Protein 1Q3Q (pdb70)

Foldseek 3Di:
DDDFDPQKDKFFFVRLLVVLLVLLLVLLVVLLQLDDQLRAWDWDADPVGDIAIASQSLVVLVRDDDDDPSNVLLNVLLVVLCVFFNPQSSVLSNLLSLLSVLVVVVVVVVDDLVLLLVLLVVLLVVLLVVLVVVWDFDQLLPPLLLLLQLLLLLHSTVVNVCSNVLSVQLSCQQVLQWDDPDRAIAGDCLQEAEAEFEDDAQNPWFKFLADKFQFAFPDPLADQKDFWFWEAAEAAELAQDDDPDDDDDDDDDPVVVVVVVVVRLVSSVVLLVLLVVQVGQEYEYLAYYDPSNSVSSSVSNHTYTHNGHPSNSVSNCQRFVAAYDHGSNVDHNNRIGTARMWGWDAGPNGTMIGGGDHDSGSGIYIYGYRNDPNNRVHSVSSSSSSNSQSSLCSRPSTKAQDQLLSLLVSLVVQLVVLVVVDDSSSSSSNSSSVSSCVNNQSNQVSLVHDSVVQVVQQSVVCVVPHSQWHADSVVGHIDRSVVVSNMTRSSSVSSSSVSSSVSSSVSSPDRMDIGHRD/DPDDDPQWDKFFFPRLLVVLLVLLLVLLVVLLQLDALLRAWDWAQDPVGDIAIASQSLVVLVRDPDDDPSNVLLNVLLVVLCVQFNPQSSVLSNLLSLLSVLVVVVVVVVNDLVLLLVLLVVLLVVLLVVLVVVWDFFQLLPLLLLLLALLQLLRSTPCNVPSNVLSVQLSVQQVLLWDDDDSFTAGDCLLEAEAEDEDDAQVPWFKFLADKFQFAFPDPLADQKDAWFFEAAEADELAQDDDPDDDDDDDDDPVVVVVVVVVRLVSSLVLLVLCVVQVGQEYEYCAYYDPSNSVVNSVSNHTYTHNGDPSSSVSNCQRFVAAYDHGSVPDHNNRIGTARMWGWDADVRGTMIGRHDHDSGSGIYTYGYRNDPNSRVRSVSSSSSSNSQSSLCSRPRTKAFDQLLSLLVSLVVLLVVLVVVDDSSSSSSNSSSVSSCVNNQSNQVSLVADSVVQVVQQSVVCVVPHSQWHADSVVGHIDRSVVVSNMTRSSSVSSSSVSSSVSSSVSSPDRMDIGDRD/DDDFDPQWDKFFFPRLLVVLLVLLLVLLVVLLQLFDLLRAWDWDQDPVRDIAIASQSLVVLVRDDDDDPSNVLLNVLLVVLCVQFNPQSSVLSNLLSLLSVLVVVVVVVVDDLVLLLVLLVVLLVVLLVVLVVQWDFAQLLPPLLLLLALLLLLRSTPPNVPSNQLSVLLSVQQVLQWDPPDSFTAGDCLLEAEAEDEDDAQVPKFKFLADKFQFDFPDPLADQKDFWFWEAAEAAELAQDDDPPDDDDDDDDPVVVVVVVVVRLVSSLVLLVLQVVQVGQEYEYLAYYDPSNSVVNSVSNHTYTHNGHPSRSVSNCQRFVAAYDHGSNVDHNNRIGTARMWGWDAGVNRTMIGRGDHDRHNGIYIYGYHNDPNSRVRSVSSSSSSNSQSSLCSRGRTKAQDQLLSLLVSLVVQLVVLVVVDDVSSSSSNSSSVSSCVSNQSNLVSLVHDRVVQSVQQSVVCVVPHSQWHADSVVGHIDRSVVVSNMTRSSSVSSSSVSSSVSSSVSSPDRMDIGHND/DPPDDPQWDKFFFPRLLVVLLVLLLVLLVVLLQLDAQLRAWDWAQDPVRDIAIASQSLVVLVRDDDDDPSSVLLNVLLVVLCVQFNPQSSVLSNLLSLLSVLLVVVVVVVDDLVLLLVLLVVLLVVLLVVLVVQWDFAQLLPVLLLLLALLLLLRSIPCNVVSNQLSVQLSVQQVQQWDPPDSFTAGDCLLEAEAEDEDDAQVPWFKFLADKFQFDQPDPLADQKDAWFFEAAEAAELAQDDDPDDDDDDDDDPVVVVVVVVVRLCSSLVLLVLCVVQVGQEYEYLAYYDPSNSVVNSVSNHTYTHNGHPSRSVSNCQRFVAAYDHGSVVDHNNRIGTARMWGWDAGVRGTMIGRGDHDRGNGIYIYGYRNDPNVRVNSVSSSSSSNSQSSLCSNRVTKAFDQLLSLLSSLVVQLVVLVVVDDVSSSSSNSSSVSSCVSNQSNQVSLVADRVVQVVQQSVVCVVPHRQWHADSVVGHIDRRVVVSNMTRSSSVSSSSVSSSVSSSVSSPDRMDIGHRD

Solvent-accessible surface area: 80507 Å² total; per-residue (Å²): 169,139,139,75,96,142,36,33,91,134,80,68,31,94,70,0,22,25,47,6,2,22,0,0,39,37,2,1,10,16,0,24,52,4,16,18,28,17,0,11,0,1,1,6,16,61,59,167,23,88,19,20,1,0,14,26,0,15,23,0,3,81,109,18,84,10,80,26,67,2,0,119,48,0,20,114,6,1,82,61,0,35,151,82,0,1,31,14,6,15,11,0,0,0,1,0,2,10,0,0,28,24,0,29,36,10,20,24,68,68,5,114,39,64,38,0,22,109,0,0,33,50,0,13,112,53,0,25,106,7,0,65,122,15,10,60,146,36,96,34,56,48,96,112,22,0,58,67,1,0,24,31,9,0,32,0,24,22,1,33,59,19,66,147,33,0,2,100,7,0,2,76,0,0,71,35,0,10,92,116,132,96,38,131,34,75,7,74,44,111,14,10,30,39,19,71,30,15,0,56,3,4,90,65,5,80,30,8,95,0,0,0,2,80,59,98,9,22,13,47,108,4,43,93,113,18,98,93,0,88,0,0,0,0,36,27,22,0,68,18,107,121,99,176,107,143,65,112,20,88,8,76,39,33,99,45,23,57,55,67,12,98,82,13,33,116,68,7,85,63,22,0,20,52,0,23,141,15,34,4,35,0,0,0,0,40,92,2,4,43,67,7,0,12,14,18,0,5,122,108,36,5,0,0,0,90,128,2,150,138,61,9,3,90,28,0,19,90,5,12,49,4,118,65,13,93,34,0,129,77,1,57,74,132,19,29,5,85,0,99,16,0,30,22,76,73,12,10,43,67,36,0,0,8,0,40,27,4,167,76,0,55,0,1,0,0,5,0,18,0,0,3,73,25,4,4,48,5,0,31,48,3,0,62,10,0,3,44,0,0,38,1,0,3,47,41,19,0,5,0,0,6,14,2,0,0,2,0,18,0,3,41,83,0,52,103,34,0,131,142,54,28,58,90,30,10,61,0,0,64,20,0,2,55,0,0,58,2,7,0,19,0,13,0,55,24,9,65,52,71,7,27,86,8,22,99,111,0,31,52,56,4,137,116,123,30,38,5,0,0,5,19,8,133,110,22,104,22,12,28,1,56,142,126,11,57,11,27,3,10,43,5,5,39,32,0,1,87,16,0,2,126,16,0,29,113,2,2,175,50,88,55,26,96,31,81,135,141,62,113,18,44,30,156,36,34,94,100,80,70,28,117,72,0,22,19,62,2,1,36,12,0,38,75,13,2,31,50,0,18,67,4,18,22,33,81,3,130,63,42,129,28,83,68,118,170,41,80,72,16,51,0,14,22,1,11,21,0,3,77,102,53,124,25,137,60,19,1,6,72,4,0,21,28,0,0,79,2,0,32,88,20,0,1,28,16,7,14,10,0,0,0,0,0,2,13,0,0,29,22,0,38,38,6,20,24,64,70,4,38,17,8,33,0,7,119,0,0,10,48,0,12,57,57,0,27,106,5,0,67,119,16,10,55,151,31,89,28,46,46,97,110,18,0,54,68,2,0,26,27,10,0,24,6,28,76,2,66,94,45,65,148,31,0,3,109,6,0,2,68,0,0,69,37,1,10,77,133,134,94,45,91,42,67,4,45,40,84,12,10,30,44,21,75,20,25,23,117,25,14,94,80,5,82,26,5,85,0,0,0,3,84,59,102,9,30,39,114,159,5,43,88,110,17,95,92,0,102,0,0,0,0,16,23,18,0,78,35,56,177,25,94,31,87,40,130,53,60,78,121,42,114,97,19,100,112,35,8,88,100,31,56,89,116,11,8,94,60,22,0,26,58,0,19,143,14,36,4,34,0,0,0,0,45,79,5,6,58,112,55,0,13,88,50,0,7,130,107,36,5,0,0,0,102,137,2,146,116,61,8,2,56,26,0,19,83,4,10,51,6,67,18,0,7,10,2,85,36,1,54,75,127,9,27,6,87,0,97,15,0,31,24,75,134,24,64,54,92,40,0,0,6,0,43,26,4,163,76,0,63,0,1,0,0,3,0,18,0,61,56,118,75,44,5,45,10,0,31,48,3,0,64,11,0,3,45,0,0,35,2,0,1,36,44,6,1,5,0,0,8,13,3,0,0,2,3,19,0,5,44,81,0,53,106,32,0,133,139,49,24,56,73,43,5,58,0,0,60,20,0,1,52,0,0,59,2,6,2,13,0,16,0,55,35,24,68,53,68,4,20,85,10,28,98,117,0,33,55,64,5,142,122,133,28,38,7,0,0,4,6,12,129,116,24,115,16,11,30,1,56,135,102,10,51,10,30,3,10,43,4,6,39,6,0,2,25,0,0,2,26,2,0,16,0,2,2,1,1,28,3,9,8,13,33,129,116,66,110,16,43,30,137,38,28,91,99,76,77,22,122,63,0,24,20,67,1,1,36,14,0,34,72,14,2,15,52,0,25,65,4,14,22,36,80,3,121,60,43,132,27,84,66,116,148,44,77,81,25,52,1,14,25,1,6,21,0,3,74,100,53,118,24,135,59,20,0,6,71,3,0,22,28,0,0,66,1,0,33,87,20,0,0,29,14,6,15,12,0,0,0,0,0,1,11,0,0,35,22,0,36,38,6,21,29,67,70,3,43,18,10,32,0,4,102,0,0,9,54,0,13,68,51,0,25,97,1,0,61,123,25,12,64,150,38,94,32,49,51,96,116,16,0,55,74,1,0,23,29,11,0,28,6,27,79,3,58,94,45,67,152,31,0,4,96,5,0,1,72,0,0,70,31,1,10,72,120,137,100,37,122,33,61,3,41,41,82,14,9,30,40,19,72,26,21,25,116,24,13,96,75,6,82,31,8,96,0,0,0,2,81,59,100,8,29,40,113,172,5,42,96,111,18,96,93,0,102,0,0,0,0,14,20,23,0,66,32,60,171,25,96,30,85,41,128,55,59,74,122,39,117,98,19,102,110,36,8,87,101,32,52,90,110,14,7,85,56,26,0,22,53,0,21,138,15,37,4,38,0,0,0,0,40,83,2,4,53,112,51,0,14,83,54,0,5,130,107,35,5,0,0,1,100,125,2,149,111,58,11,2,56,27,0,19,76,4,11,54,5,65,24,1,8,11,1,104,41,2,54,74,127,20,27,6,92,0,99,15,0,33,20,73,131,24,60,53,98,40,0,0,6,0,43,28,5,165,70,0,55,0,1,0,0,2,0,20,0,65,53,113,80,41,4,45,9,0,34,48,3,0,69,12,0,3,43,0,0,35,2,0,1,42,42,18,1,6,0,5,7,13,3,0,1,1,1,21,0,6,44,66,0,53,109,32,0,139,136,53,25,62,73,38,10,56,0,0,57,19,0,1,52,0,0,58,2,6,0,20,0,14,0,59,33,16,70,52,81,5,27,77,7,25,96,99,0,26,63,53,2,139,126,124,28,81,4,1,0,4,10,8,118,110,24,112,11,8,28,0,62,140,107,10,51,11,29,3,11,46,3,7,40,6,0,2,25,0,0,3,24,1,1,12,0,3,2,3,0,18,3,8,9,14,26,125,126,169,141,141,80,94,144,35,32,92,129,80,74,29,91,73,0,19,25,47,6,2,21,0,0,38,39,5,2,16,17,0,14,50,4,18,23,32,18,0,11,1,1,0,6,19,58,66,154,24,88,26,23,1,0,14,24,1,1,18,0,4,82,105,16,83,10,78,25,68,2,0,109,47,0,25,118,6,0,65,48,0,28,137,85,0,1,30,15,7,14,11,0,0,0,0,0,1,10,0,0,31,20,0,38,39,8,11,10,66,58,2,109,38,64,48,0,22,96,0,0,31,47,0,12,119,66,0,24,110,5,0,65,122,13,10,53,153,30,88,36,47,49,96,97,22,0,56,66,1,0,25,32,9,0,25,2,22,7,8,34,48,25,69,149,32,0,3,109,7,0,2,72,0,0,70,36,1,9,86,125,146,90,37,119,36,74,7,70,46,107,10,9,30,41,20,68,23,11,0,57,3,3,91,65,4,82,25,8,84,0,0,0,2,78,60,96,11,18,18,62,121,6,44,87,114,19,105,92,0,98,0,0,0,0,36,26,21,0,61,17,115,122,100,176,107,143,63,111,22,100,7,74,40,31,100,44,22,60,54,66,11,83,83,13,32,116,64,8,82,61,24,0,20,54,0,19,139,16,36,4,34,0,0,0,0,46,103,2,6,42,69,13,0,9,15,24,0,6,123,102,35,5,0,0,1,91,127,2,146,140,57,10,0,85,27,0,17,86,4,12,52,5,121,65,15,84,28,3,143,76,3,53,72,134,20,28,5,86,0,96,14,0,32,20,74,68,23,10,46,62,29,0,0,6,0,47,25,2,160,81,0,65,0,1,0,0,4,0,12,0,0,2,66,22,3,5,46,4,0,33,45,2,0,75,12,0,3,46,0,0,35,2,0,3,40,44,19,0,5,0,0,8,12,3,0,0,2,2,19,0,5,43,80,0,51,88,41,0,137,148,48,26,63,62,47,9,56,0,0,58,21,0,2,54,0,0,60,1,7,0,21,0,15,0,55,19,17,65,51,59,7,27,88,10,20,97,118,0,32,55,55,4,136,116,128,24,45,4,0,0,5,19,9,120,111,25,103,22,10,23,1,58,136,124,9,61,10,28,3,9,43,4,6,41,31,0,2,95,16,0,2,130,16,0,28,110,2,3,170,47,87,54,26,96,33,84,141,145

CATH classification: 1.10.560.10 (+2 more: 3.30.260.10, 3.50.7.10)

Radius of gyration: 48.37 Å; Cα contacts (8 Å, |Δi|>4): 4640; chains: 4; bounding box: 90×103×151 Å

B-factor: mean 25.64, std 10.49, range [1.59, 88.55]

InterPro domains:
  IPR002194 Chaperonin TCP-1, conserved site [PS00750] (40-52)
  IPR002194 Chaperonin TCP-1, conserved site [PS00751] (61-77)
  IPR002194 Chaperonin TCP-1, conserved site [PS00995] (89-97)
  IPR002423 Chaperonin Cpn60/GroEL/TCP-1 family [PF00118] (35-525)
  IPR012714 Chaperonin/Thermosome [TIGR02339] (8-525)
  IPR012714 Chaperonin/Thermosome [cd03343] (9-525)
  IPR017998 T-complex protein 1 [PR00304] (37-53)
  IPR017998 T-complex protein 1 [PR00304] (59-77)
  IPR017998 T-complex protein 1 [PR00304] (89-108)
  IPR017998 T-complex protein 1 [PR00304] (373-395)
  IPR017998 T-complex protein 1 [PR00304] (407-419)
  IPR017998 T-complex protein 1 [PTHR11353] (21-525)
  IPR027409 GroEL-like apical domain superfamily [G3DSA:3.50.7.10] (218-369)
  IPR027409 GroEL-like apical domain superfamily [SSF52029] (212-378)
  IPR027410 TCP-1-like chaperonin intermediate domain superfamily [G3DSA:3.30.260.10] (147-405)
  IPR027410 TCP-1-like chaperonin intermediate domain superfamily [SSF54849] (148-405)
  IPR027413 GroEL-like equatorial domain superfamily [G3DSA:1.10.560.10] (28-522)
  IPR027413 GroEL-like equatorial domain superfamily [SSF48592] (17-524)
  IPR054827 TCP-1 chaperonin-like [NF041082] (7-525)
  IPR054827 TCP-1 chaperonin-like [NF041083] (7-525)

Organism: Thermococcus sp. (strain JCM 11816 / KS-1) (NCBI:txid1295125)

Structure (mmCIF, N/CA/C/O backbone):
data_1Q3Q
#
_entry.id   1Q3Q
#
_cell.length_a   210.829
_cell.length_b   210.829
_cell.length_c   156.421
_cell.angle_alpha   90.00
_cell.angle_beta   90.00
_cell.angle_gamma   90.00
#
_symmetry.space_group_name_H-M   'P 4 21 2'
#
loop_
_entity.id
_entity.type
_entity.pdbx_description
1 polymer 'Thermosome alpha subunit'
2 non-polymer 'MAGNESIUM ION'
3 non-polymer 'PHOSPHOAMINOPHOSPHONIC ACID-ADENYLATE ESTER'
4 water water
#
loop_
_atom_site.group_PDB
_atom_site.id
_atom_site.type_symbol
_atom_site.label_atom_id
_atom_site.label_alt_id
_atom_site.label_comp_id
_atom_site.label_asym_id
_atom_site.label_entity_id
_atom_site.label_seq_id
_atom_site.pdbx_PDB_ins_code
_atom_site.Cartn_x
_atom_site.Cartn_y
_atom_site.Cartn_z
_atom_site.occupancy
_atom_site.B_iso_or_equiv
_atom_site.auth_seq_id
_atom_site.auth_comp_id
_atom_site.auth_asym_id
_atom_site.auth_atom_id
_atom_site.pdbx_PDB_model_num
ATOM 1 N N . VAL A 1 9 ? 96.061 36.478 7.228 1.00 80.56 9 VAL A N 1
ATOM 2 C CA . VAL A 1 9 ? 96.902 36.454 8.417 1.00 75.88 9 VAL A CA 1
ATOM 3 C C . VAL A 1 9 ? 96.257 35.477 9.406 1.00 72.01 9 VAL A C 1
ATOM 4 O O . VAL A 1 9 ? 95.165 35.724 9.922 1.00 71.73 9 VAL A O 1
ATOM 8 N N . VAL A 1 10 ? 96.933 34.357 9.646 1.00 67.50 10 VAL A N 1
ATOM 9 C CA . VAL A 1 10 ? 96.434 33.317 10.542 1.00 61.88 10 VAL A CA 1
ATOM 10 C C . VAL A 1 10 ? 96.021 33.823 11.924 1.00 58.17 10 VAL A C 1
ATOM 11 O O . VAL A 1 10 ? 96.865 34.179 12.744 1.00 58.29 10 VAL A O 1
ATOM 15 N N . ILE A 1 11 ? 94.714 33.842 12.173 1.00 54.01 11 ILE A N 1
ATOM 16 C CA . ILE A 1 11 ? 94.162 34.295 13.447 1.00 49.27 11 ILE A CA 1
ATOM 17 C C . ILE A 1 11 ? 93.620 33.103 14.233 1.00 47.94 11 ILE A C 1
ATOM 18 O O . ILE A 1 11 ? 93.869 32.965 15.432 1.00 46.26 11 ILE A O 1
ATOM 23 N N . LEU A 1 12 ? 92.871 32.248 13.544 1.00 46.12 12 LEU A N 1
ATOM 24 C CA . LEU A 1 12 ? 92.287 31.061 14.155 1.00 45.60 12 LEU A CA 1
ATOM 25 C C . LEU A 1 12 ? 93.040 29.803 13.726 1.00 44.84 12 LEU A C 1
ATOM 26 O O . LEU A 1 12 ? 93.540 29.723 12.605 1.00 45.23 12 LEU A O 1
ATOM 31 N N . PRO A 1 13 ? 93.124 28.801 14.615 1.00 44.03 13 PRO A N 1
ATOM 32 C CA . PRO A 1 13 ? 93.820 27.543 14.322 1.00 44.01 13 PRO A CA 1
ATOM 33 C C . PRO A 1 13 ? 93.199 26.862 13.110 1.00 44.80 13 PRO A C 1
ATOM 34 O O . PRO A 1 13 ? 92.006 27.024 12.850 1.00 44.56 13 PRO A O 1
ATOM 38 N N . GLU A 1 14 ? 93.996 26.096 12.370 1.00 45.57 14 GLU A N 1
ATOM 39 C CA . GLU A 1 14 ? 93.463 25.397 11.209 1.00 46.18 14 GLU A CA 1
ATOM 40 C C . GLU A 1 14 ? 92.447 24.391 11.743 1.00 44.88 14 GLU A C 1
ATOM 41 O O . GLU A 1 14 ? 92.630 23.819 12.821 1.00 43.90 14 GLU A O 1
ATOM 47 N N . GLY A 1 15 ? 91.361 24.195 11.008 1.00 43.61 15 GLY A N 1
ATOM 48 C CA . GLY A 1 15 ? 90.348 23.263 11.463 1.00 43.51 15 GLY A CA 1
ATOM 49 C C . GLY A 1 15 ? 89.156 23.961 12.091 1.00 43.21 15 GLY A C 1
ATOM 50 O O . GLY A 1 15 ? 88.079 23.376 12.198 1.00 43.19 15 GLY A O 1
ATOM 51 N N . THR A 1 16 ? 89.342 25.209 12.516 1.00 41.87 16 THR A N 1
ATOM 52 C CA . THR A 1 16 ? 88.250 25.962 13.119 1.00 40.05 16 THR A CA 1
ATOM 53 C C . THR A 1 16 ? 87.199 26.250 12.058 1.00 38.81 16 THR A C 1
ATOM 54 O O . THR A 1 16 ? 87.526 26.590 10.921 1.00 37.59 16 THR A O 1
ATOM 58 N N . GLN A 1 17 ? 85.933 26.106 12.428 1.00 37.72 17 GLN A N 1
ATOM 59 C CA . GLN A 1 17 ? 84.851 26.371 11.494 1.00 36.74 17 GLN A CA 1
ATOM 60 C C . GLN A 1 17 ? 84.177 27.669 11.910 1.00 33.97 17 GLN A C 1
ATOM 61 O O . GLN A 1 17 ? 84.004 27.933 13.098 1.00 32.52 17 GLN A O 1
ATOM 67 N N . ARG A 1 18 ? 83.807 28.484 10.932 1.00 31.66 18 ARG A N 1
ATOM 68 C CA . ARG A 1 18 ? 83.148 29.737 11.237 1.00 29.60 18 ARG A CA 1
ATOM 69 C C . ARG A 1 18 ? 82.046 30.055 10.247 1.00 29.33 18 ARG A C 1
ATOM 70 O O . ARG A 1 18 ? 82.224 29.932 9.033 1.00 29.27 18 ARG A O 1
ATOM 78 N N . TYR A 1 19 ? 80.902 30.464 10.786 1.00 26.88 19 TYR A N 1
ATOM 79 C CA . TYR A 1 19 ? 79.752 30.825 9.982 1.00 24.25 19 TYR A CA 1
ATOM 80 C C . TYR A 1 19 ? 79.314 32.168 10.513 1.00 22.82 19 TYR A C 1
ATOM 81 O O . TYR A 1 19 ? 79.262 32.367 11.720 1.00 22.60 19 TYR A O 1
ATOM 90 N N . VAL A 1 20 ? 79.019 33.102 9.622 1.00 20.95 20 VAL A N 1
ATOM 91 C CA . VAL A 1 20 ? 78.599 34.419 10.068 1.00 21.94 20 VAL A CA 1
ATOM 92 C C . VAL A 1 20 ? 77.370 34.887 9.310 1.00 21.07 20 VAL A C 1
ATOM 93 O O . VAL A 1 20 ? 77.031 34.333 8.268 1.00 21.10 20 VAL A O 1
ATOM 97 N N . GLY A 1 21 ? 76.701 35.900 9.855 1.00 20.68 21 GLY A N 1
ATOM 98 C CA . GLY A 1 21 ? 75.521 36.447 9.219 1.00 20.06 21 GLY A CA 1
ATOM 99 C C . GLY A 1 21 ? 74.431 35.433 8.966 1.00 23.27 21 GLY A C 1
ATOM 100 O O . GLY A 1 21 ? 74.126 34.600 9.824 1.00 23.07 21 GLY A O 1
ATOM 101 N N . ARG A 1 22 ? 73.843 35.507 7.775 1.00 24.80 22 ARG A N 1
ATOM 102 C CA . ARG A 1 22 ? 72.764 34.616 7.387 1.00 26.40 22 ARG A CA 1
ATOM 103 C C . ARG A 1 22 ? 73.181 33.158 7.398 1.00 24.56 22 ARG A C 1
ATOM 104 O O . ARG A 1 22 ? 72.350 32.283 7.633 1.00 22.39 22 ARG A O 1
ATOM 112 N N . ASP A 1 23 ? 74.459 32.896 7.133 1.00 24.02 23 ASP A N 1
ATOM 113 C CA . ASP A 1 23 ? 74.965 31.525 7.140 1.00 24.41 23 ASP A CA 1
ATOM 114 C C . ASP A 1 23 ? 74.796 30.939 8.531 1.00 22.24 23 ASP A C 1
ATOM 115 O O . ASP A 1 23 ? 74.275 29.841 8.693 1.00 22.66 23 ASP A O 1
ATOM 120 N N . ALA A 1 24 ? 75.246 31.684 9.533 1.00 19.51 24 ALA A N 1
ATOM 121 C CA . ALA A 1 24 ? 75.136 31.246 10.912 1.00 18.08 24 ALA A CA 1
ATOM 122 C C . ALA A 1 24 ? 73.669 31.064 11.294 1.00 17.28 24 ALA A C 1
ATOM 123 O O . ALA A 1 24 ? 73.317 30.103 11.969 1.00 17.82 24 ALA A O 1
ATOM 125 N N . GLN A 1 25 ? 72.813 31.984 10.855 1.00 17.72 25 GLN A N 1
ATOM 126 C CA . GLN A 1 25 ? 71.389 31.907 11.166 1.00 18.35 25 GLN A CA 1
ATOM 127 C C . GLN A 1 25 ? 70.743 30.710 10.477 1.00 17.73 25 GLN A C 1
ATOM 128 O O . GLN A 1 25 ? 70.001 29.947 11.102 1.00 17.62 25 GLN A O 1
ATOM 134 N N . ARG A 1 26 ? 71.031 30.544 9.191 1.00 17.08 26 ARG A N 1
ATOM 135 C CA . ARG A 1 26 ? 70.479 29.430 8.438 1.00 17.80 26 ARG A CA 1
ATOM 136 C C . ARG A 1 26 ? 70.880 28.111 9.087 1.00 18.17 26 ARG A C 1
ATOM 137 O O . ARG A 1 26 ? 70.038 27.246 9.322 1.00 16.93 26 ARG A O 1
ATOM 145 N N . LEU A 1 27 ? 72.165 27.957 9.384 1.00 18.41 27 LEU A N 1
ATOM 146 C CA . LEU A 1 27 ? 72.640 26.725 10.001 1.00 21.52 27 LEU A CA 1
ATOM 147 C C . LEU A 1 27 ? 71.988 26.426 11.364 1.00 20.89 27 LEU A C 1
ATOM 148 O O . LEU A 1 27 ? 71.457 25.328 11.582 1.00 20.38 27 LEU A O 1
ATOM 153 N N . ASN A 1 28 ? 72.017 27.396 12.273 1.00 17.55 28 ASN A N 1
ATOM 154 C CA . ASN A 1 28 ? 71.430 27.209 13.592 1.00 16.62 28 ASN A CA 1
ATOM 155 C C . ASN A 1 28 ? 69.949 26.879 13.532 1.00 15.47 28 ASN A C 1
ATOM 156 O O . ASN A 1 28 ? 69.480 25.957 14.203 1.00 13.68 28 ASN A O 1
ATOM 161 N N . ILE A 1 29 ? 69.212 27.642 12.728 1.00 15.55 29 ILE A N 1
ATOM 162 C CA . ILE A 1 29 ? 67.773 27.444 12.595 1.00 14.04 29 ILE A CA 1
ATOM 163 C C . ILE A 1 29 ? 67.415 26.098 11.976 1.00 14.84 29 ILE A C 1
ATOM 164 O O . ILE A 1 29 ? 66.507 25.413 12.461 1.00 14.50 29 ILE A O 1
ATOM 169 N N . LEU A 1 30 ? 68.128 25.706 10.924 1.00 13.38 30 LEU A N 1
ATOM 170 C CA . LEU A 1 30 ? 67.847 24.429 10.282 1.00 14.35 30 LEU A CA 1
ATOM 171 C C . LEU A 1 30 ? 68.100 23.289 11.264 1.00 14.84 30 LEU A C 1
ATOM 172 O O . LEU A 1 30 ? 67.348 22.315 11.300 1.00 16.58 30 LEU A O 1
ATOM 177 N N . ALA A 1 31 ? 69.156 23.412 12.061 1.00 13.64 31 ALA A N 1
ATOM 178 C CA . ALA A 1 31 ? 69.472 22.380 13.042 1.00 16.04 31 ALA A CA 1
ATOM 179 C C . ALA A 1 31 ? 68.399 22.292 14.133 1.00 15.77 31 ALA A C 1
ATOM 180 O O . ALA A 1 31 ? 68.021 21.200 14.545 1.00 15.47 31 ALA A O 1
ATOM 182 N N . ALA A 1 32 ? 67.909 23.433 14.606 1.00 15.13 32 ALA A N 1
ATOM 183 C CA . ALA A 1 32 ? 66.885 23.405 15.641 1.00 12.85 32 ALA A CA 1
ATOM 184 C C . ALA A 1 32 ? 65.605 22.848 15.044 1.00 12.99 32 ALA A C 1
ATOM 185 O O . ALA A 1 32 ? 64.901 22.071 15.681 1.00 12.90 32 ALA A O 1
ATOM 187 N N . ARG A 1 33 ? 65.307 23.243 13.812 1.00 12.35 33 ARG A N 1
ATOM 188 C CA . ARG A 1 33 ? 64.106 22.761 13.150 1.00 12.82 33 ARG A CA 1
ATOM 189 C C . ARG A 1 33 ? 64.137 21.245 12.967 1.00 14.32 33 ARG A C 1
ATOM 190 O O . ARG A 1 33 ? 63.147 20.561 13.234 1.00 15.11 33 ARG A O 1
ATOM 198 N N . ILE A 1 34 ? 65.270 20.720 12.510 1.00 13.79 34 ILE A N 1
ATOM 199 C CA . ILE A 1 34 ? 65.396 19.282 12.309 1.00 13.76 34 ILE A CA 1
ATOM 200 C C . ILE A 1 34 ? 65.229 18.503 13.621 1.00 13.81 34 ILE A C 1
ATOM 201 O O . ILE A 1 34 ? 64.600 17.443 13.647 1.00 12.42 34 ILE A O 1
ATOM 206 N N . ILE A 1 35 ? 65.775 19.018 14.713 1.00 13.00 35 ILE A N 1
ATOM 207 C CA . ILE A 1 35 ? 65.613 18.331 15.987 1.00 17.10 35 ILE A CA 1
ATOM 208 C C . ILE A 1 35 ? 64.123 18.300 16.326 1.00 17.44 35 ILE A C 1
ATOM 209 O O . ILE A 1 35 ? 63.577 17.266 16.709 1.00 19.12 35 ILE A O 1
ATOM 214 N N . ALA A 1 36 ? 63.467 19.443 16.156 1.00 17.45 36 ALA A N 1
ATOM 215 C CA . ALA A 1 36 ? 62.050 19.565 16.446 1.00 16.27 36 ALA A CA 1
ATOM 216 C C . ALA A 1 36 ? 61.234 18.646 15.552 1.00 16.27 36 ALA A C 1
ATOM 217 O O . ALA A 1 36 ? 60.309 17.980 16.017 1.00 15.05 36 ALA A O 1
ATOM 219 N N . GLU A 1 37 ? 61.576 18.595 14.270 1.00 16.93 37 GLU A N 1
ATOM 220 C CA . GLU A 1 37 ? 60.842 17.724 13.363 1.00 17.90 37 GLU A CA 1
ATOM 221 C C . GLU A 1 37 ? 61.046 16.277 13.786 1.00 18.63 37 GLU A C 1
ATOM 222 O O . GLU A 1 37 ? 60.151 15.442 13.643 1.00 20.46 37 GLU A O 1
ATOM 228 N N . THR A 1 38 ? 62.222 15.981 14.321 1.00 18.35 38 THR A N 1
ATOM 229 C CA . THR A 1 38 ? 62.523 14.625 14.748 1.00 18.60 38 THR A CA 1
ATOM 230 C C . THR A 1 38 ? 61.647 14.122 15.895 1.00 18.05 38 THR A C 1
ATOM 231 O O . THR A 1 38 ? 61.204 12.978 15.870 1.00 16.87 38 THR A O 1
ATOM 235 N N . VAL A 1 39 ? 61.377 14.968 16.887 1.00 17.13 39 VAL A N 1
ATOM 236 C CA . VAL A 1 39 ? 60.562 14.536 18.019 1.00 15.37 39 VAL A CA 1
ATOM 237 C C . VAL A 1 39 ? 59.070 14.834 17.896 1.00 16.74 39 VAL A C 1
ATOM 238 O O . VAL A 1 39 ? 58.269 14.271 18.651 1.00 16.82 39 VAL A O 1
ATOM 242 N N . ARG A 1 40 ? 58.691 15.695 16.950 1.00 16.63 40 ARG A N 1
ATOM 243 C CA . ARG A 1 40 ? 57.282 16.057 16.782 1.00 18.00 40 ARG A CA 1
ATOM 244 C C . ARG A 1 40 ? 56.404 14.854 16.444 1.00 18.47 40 ARG A C 1
ATOM 245 O O . ARG A 1 40 ? 55.201 14.862 16.700 1.00 17.55 40 ARG A O 1
ATOM 253 N N . THR A 1 41 ? 57.001 13.814 15.874 1.00 17.46 41 THR A N 1
ATOM 254 C CA . THR A 1 41 ? 56.237 12.630 15.520 1.00 17.11 41 THR A CA 1
ATOM 255 C C . THR A 1 41 ? 55.799 11.818 16.743 1.00 17.10 41 THR A C 1
ATOM 256 O O . THR A 1 41 ? 54.997 10.898 16.610 1.00 16.89 41 THR A O 1
ATOM 260 N N . THR A 1 42 ? 56.320 12.155 17.926 1.00 14.38 42 THR A N 1
ATOM 261 C CA . THR A 1 42 ? 55.952 11.458 19.162 1.00 14.84 42 THR A CA 1
ATOM 262 C C . THR A 1 42 ? 54.779 12.164 19.850 1.00 16.45 42 THR A C 1
ATOM 263 O O . THR A 1 42 ? 54.233 11.667 20.835 1.00 17.97 42 THR A O 1
ATOM 267 N N . LEU A 1 43 ? 54.388 13.317 19.320 1.00 16.70 43 LEU A N 1
ATOM 268 C CA . LEU A 1 43 ? 53.329 14.135 19.912 1.00 15.81 43 LEU A CA 1
ATOM 269 C C . LEU A 1 43 ? 51.883 13.649 19.867 1.00 16.79 43 LEU A C 1
ATOM 270 O O . LEU A 1 43 ? 51.365 13.274 18.811 1.00 15.40 43 LEU A O 1
ATOM 275 N N . GLY A 1 44 ? 51.233 13.687 21.026 1.00 15.81 44 GLY A N 1
ATOM 276 C CA . GLY A 1 44 ? 49.831 13.322 21.113 1.00 16.99 44 GLY A CA 1
ATOM 277 C C . GLY A 1 44 ? 49.409 11.867 21.133 1.00 18.31 44 GLY A C 1
ATOM 278 O O . GLY A 1 44 ? 50.237 10.955 21.076 1.00 18.47 44 GLY A O 1
ATOM 279 N N . PRO A 1 45 ? 48.090 11.630 21.207 1.00 19.83 45 PRO A N 1
ATOM 280 C CA . PRO A 1 45 ? 47.421 10.320 21.245 1.00 20.81 45 PRO A CA 1
ATOM 281 C C . PRO A 1 45 ? 47.839 9.386 20.120 1.00 21.06 45 PRO A C 1
ATOM 282 O O . PRO A 1 45 ? 47.880 8.174 20.303 1.00 22.17 45 PRO A O 1
ATOM 286 N N . LYS A 1 46 ? 48.130 9.958 18.955 1.00 21.41 46 LYS A N 1
ATOM 287 C CA . LYS A 1 46 ? 48.536 9.178 17.795 1.00 21.94 46 LYS A CA 1
ATOM 288 C C . LYS A 1 46 ? 50.036 9.294 17.567 1.00 23.32 46 LYS A C 1
ATOM 289 O O . LYS A 1 46 ? 50.540 8.896 16.513 1.00 24.23 46 LYS A O 1
ATOM 295 N N . GLY A 1 47 ? 50.743 9.861 18.542 1.00 22.70 47 GLY A N 1
ATOM 296 C CA . GLY A 1 47 ? 52.187 9.994 18.425 1.00 22.23 47 GLY A CA 1
ATOM 297 C C . GLY A 1 47 ? 52.839 8.630 18.609 1.00 22.21 47 GLY A C 1
ATOM 298 O O . GLY A 1 47 ? 52.329 7.803 19.372 1.00 20.65 47 GLY A O 1
ATOM 299 N N . MET A 1 48 ? 53.954 8.396 17.918 1.00 20.97 48 MET A N 1
ATOM 300 C CA . MET A 1 48 ? 54.656 7.117 17.990 1.00 22.49 48 MET A CA 1
ATOM 301 C C . MET A 1 48 ? 55.981 7.155 18.762 1.00 22.73 48 MET A C 1
ATOM 302 O O . MET A 1 48 ? 56.429 8.221 19.190 1.00 23.63 48 MET A O 1
ATOM 307 N N . ASP A 1 49 ? 56.611 5.992 18.926 1.00 20.46 49 ASP A N 1
ATOM 308 C CA . ASP A 1 49 ? 57.852 5.900 19.687 1.00 19.21 49 ASP A CA 1
ATOM 309 C C . ASP A 1 49 ? 59.146 5.702 18.914 1.00 19.61 49 ASP A C 1
ATOM 310 O O . ASP A 1 49 ? 59.144 5.398 17.717 1.00 20.64 49 ASP A O 1
ATOM 315 N N . LYS A 1 50 ? 60.259 5.870 19.625 1.00 18.42 50 LYS A N 1
ATOM 316 C CA . LYS A 1 50 ? 61.585 5.701 19.037 1.00 19.73 50 LYS A CA 1
ATOM 317 C C . LYS A 1 50 ? 62.416 4.642 19.753 1.00 18.81 50 LYS A C 1
ATOM 318 O O . LYS A 1 50 ? 62.260 4.420 20.956 1.00 16.77 50 LYS A O 1
ATOM 324 N N . MET A 1 51 ? 63.307 4.001 19.004 1.00 18.98 51 MET A N 1
ATOM 325 C CA . MET A 1 51 ? 64.204 3.004 19.571 1.00 20.53 51 MET A CA 1
ATOM 326 C C . MET A 1 51 ? 65.603 3.601 19.476 1.00 20.45 51 MET A C 1
ATOM 327 O O . MET A 1 51 ? 66.098 3.870 18.383 1.00 20.55 51 MET A O 1
ATOM 332 N N . LEU A 1 52 ? 66.227 3.830 20.625 1.00 20.73 52 LEU A N 1
ATOM 333 C CA . LEU A 1 52 ? 67.556 4.421 20.667 1.00 20.77 52 LEU A CA 1
ATOM 334 C C . LEU A 1 52 ? 68.597 3.410 21.145 1.00 23.14 52 LEU A C 1
ATOM 335 O O . LEU A 1 52 ? 68.498 2.865 22.249 1.00 23.57 52 LEU A O 1
ATOM 340 N N . VAL A 1 53 ? 69.592 3.155 20.301 1.00 25.07 53 VAL A N 1
ATOM 341 C CA . VAL A 1 53 ? 70.653 2.215 20.638 1.00 26.65 53 VAL A CA 1
ATOM 342 C C . VAL A 1 53 ? 71.968 2.984 20.709 1.00 28.87 53 VAL A C 1
ATOM 343 O O . VAL A 1 53 ? 72.433 3.521 19.701 1.00 28.53 53 VAL A O 1
ATOM 347 N N . ASP A 1 54 ? 72.562 3.042 21.897 1.00 32.06 54 ASP A N 1
ATOM 348 C CA . ASP A 1 54 ? 73.822 3.758 22.076 1.00 35.47 54 ASP A CA 1
ATOM 349 C C . ASP A 1 54 ? 75.021 2.982 21.526 1.00 37.70 54 ASP A C 1
ATOM 350 O O . ASP A 1 54 ? 74.868 1.903 20.952 1.00 37.55 54 ASP A O 1
ATOM 355 N N . SER A 1 55 ? 76.214 3.541 21.717 1.00 39.84 55 SER A N 1
ATOM 356 C CA . SER A 1 55 ? 77.451 2.930 21.236 1.00 42.27 55 SER A CA 1
ATOM 357 C C . SER A 1 55 ? 77.795 1.612 21.929 1.00 42.93 55 SER A C 1
ATOM 358 O O . SER A 1 55 ? 78.480 0.762 21.355 1.00 42.48 55 SER A O 1
ATOM 361 N N . LEU A 1 56 ? 77.324 1.443 23.160 1.00 43.48 56 LEU A N 1
ATOM 362 C CA . LEU A 1 56 ? 77.590 0.219 23.909 1.00 43.04 56 LEU A CA 1
ATOM 363 C C . LEU A 1 56 ? 76.544 -0.856 23.617 1.00 42.62 56 LEU A C 1
ATOM 364 O O . LEU A 1 56 ? 76.645 -1.980 24.109 1.00 42.96 56 LEU A O 1
ATOM 369 N N . GLY A 1 57 ? 75.538 -0.502 22.820 1.00 41.10 57 GLY A N 1
ATOM 370 C CA . GLY A 1 57 ? 74.501 -1.454 22.465 1.00 39.11 57 GLY A CA 1
ATOM 371 C C . GLY A 1 57 ? 73.301 -1.497 23.391 1.00 37.65 57 GLY A C 1
ATOM 372 O O . GLY A 1 57 ? 72.456 -2.386 23.267 1.00 37.40 57 GLY A O 1
ATOM 373 N N . ASP A 1 58 ? 73.217 -0.553 24.338 1.00 36.61 58 ASP A N 1
ATOM 374 C CA . ASP A 1 58 ? 72.103 -0.487 25.228 1.00 35.42 58 ASP A CA 1
ATOM 375 C C . ASP A 1 58 ? 70.874 0.075 24.543 1.00 31.80 58 ASP A C 1
ATOM 376 O O . ASP A 1 58 ? 70.984 1.024 23.745 1.00 29.01 58 ASP A O 1
ATOM 381 N N . ILE A 1 59 ? 69.704 -0.495 24.810 1.00 27.97 59 ILE A N 1
ATOM 382 C CA . ILE A 1 59 ? 68.479 -0.089 24.134 1.00 24.91 59 ILE A CA 1
ATOM 383 C C . ILE A 1 59 ? 67.429 0.657 24.951 1.00 23.45 59 ILE A C 1
ATOM 384 O O . ILE A 1 59 ? 67.048 0.236 26.042 1.00 22.36 59 ILE A O 1
ATOM 389 N N . VAL A 1 60 ? 66.956 1.768 24.398 1.00 21.47 60 VAL A N 1
ATOM 390 C CA . VAL A 1 60 ? 65.914 2.557 25.041 1.00 20.04 60 VAL A CA 1
ATOM 391 C C . VAL A 1 60 ? 64.740 2.745 24.072 1.00 19.45 60 VAL A C 1
ATOM 392 O O . VAL A 1 60 ? 64.926 3.118 22.911 1.00 17.79 60 VAL A O 1
ATOM 396 N N . VAL A 1 61 ? 63.535 2.452 24.545 1.00 17.17 61 VAL A N 1
ATOM 397 C CA . VAL A 1 61 ? 62.343 2.611 23.728 1.00 18.34 61 VAL A CA 1
ATOM 398 C C . VAL A 1 61 ? 61.385 3.537 24.470 1.00 18.81 61 VAL A C 1
ATOM 399 O O . VAL A 1 61 ? 60.897 3.199 25.553 1.00 19.87 61 VAL A O 1
ATOM 403 N N . THR A 1 62 ? 61.132 4.706 23.887 1.00 16.40 62 THR A N 1
ATOM 404 C CA . THR A 1 62 ? 60.253 5.694 24.502 1.00 16.80 62 THR A CA 1
ATOM 405 C C . THR A 1 62 ? 59.446 6.526 23.544 1.00 16.03 62 THR A C 1
ATOM 406 O O . THR A 1 62 ? 59.622 6.490 22.332 1.00 18.29 62 THR A O 1
ATOM 410 N N . ASN A 1 63 ? 58.595 7.333 24.159 1.00 15.93 63 ASN A N 1
ATOM 411 C CA . ASN A 1 63 ? 57.755 8.286 23.480 1.00 16.49 63 ASN A CA 1
ATOM 412 C C . ASN A 1 63 ? 58.196 9.640 24.066 1.00 17.06 63 ASN A C 1
ATOM 413 O O . ASN A 1 63 ? 57.911 10.704 23.514 1.00 17.43 63 ASN A O 1
ATOM 418 N N . ASP A 1 64 ? 58.921 9.568 25.180 1.00 16.39 64 ASP A N 1
ATOM 419 C CA . ASP A 1 64 ? 59.394 10.743 25.904 1.00 16.92 64 ASP A CA 1
ATOM 420 C C . ASP A 1 64 ? 60.490 11.558 25.225 1.00 16.38 64 ASP A C 1
ATOM 421 O O . ASP A 1 64 ? 61.639 11.124 25.110 1.00 16.00 64 ASP A O 1
ATOM 426 N N . CYS A 1 65 ? 60.121 12.761 24.803 1.00 16.18 65 CYS A N 1
ATOM 427 C CA . CYS A 1 65 ? 61.037 13.667 24.126 1.00 16.49 65 CYS A CA 1
ATOM 428 C C . CYS A 1 65 ? 62.294 14.008 24.923 1.00 15.00 65 CYS A C 1
ATOM 429 O O . CYS A 1 65 ? 63.383 14.079 24.370 1.00 16.43 65 CYS A O 1
ATOM 432 N N . ALA A 1 66 ? 62.142 14.230 26.220 1.00 15.71 66 ALA A N 1
ATOM 433 C CA . ALA A 1 66 ? 63.285 14.567 27.064 1.00 15.30 66 ALA A CA 1
ATOM 434 C C . ALA A 1 66 ? 64.282 13.407 27.123 1.00 15.31 66 ALA A C 1
ATOM 435 O O . ALA A 1 66 ? 65.491 13.616 27.072 1.00 15.66 66 ALA A O 1
ATOM 437 N N . THR A 1 67 ? 63.759 12.189 27.231 1.00 15.12 67 THR A N 1
ATOM 438 C CA . THR A 1 67 ? 64.580 10.988 27.297 1.00 14.63 67 THR A CA 1
ATOM 439 C C . THR A 1 67 ? 65.275 10.757 25.972 1.00 16.62 67 THR A C 1
ATOM 440 O O . THR A 1 67 ? 66.442 10.388 25.936 1.00 18.49 67 THR A O 1
ATOM 444 N N . ILE A 1 68 ? 64.546 10.975 24.883 1.00 17.22 68 ILE A N 1
ATOM 445 C CA . ILE A 1 68 ? 65.082 10.805 23.539 1.00 17.15 68 ILE A CA 1
ATOM 446 C C . ILE A 1 68 ? 66.259 11.740 23.246 1.00 17.73 68 ILE A C 1
ATOM 447 O O . ILE A 1 68 ? 67.331 11.288 22.833 1.00 16.32 68 ILE A O 1
ATOM 452 N N . LEU A 1 69 ? 66.057 13.040 23.450 1.00 17.42 69 LEU A N 1
ATOM 453 C CA . LEU A 1 69 ? 67.109 14.013 23.181 1.00 19.71 69 LEU A CA 1
ATOM 454 C C . LEU A 1 69 ? 68.301 13.834 24.112 1.00 21.72 69 LEU A C 1
ATOM 455 O O . LEU A 1 69 ? 69.445 14.073 23.725 1.00 22.96 69 LEU A O 1
ATOM 460 N N . ASP A 1 70 ? 68.037 13.405 25.337 1.00 24.57 70 ASP A N 1
ATOM 461 C CA . ASP A 1 70 ? 69.110 13.172 26.296 1.00 26.50 70 ASP A CA 1
ATOM 462 C C . ASP A 1 70 ? 69.954 11.962 25.885 1.00 26.03 70 ASP A C 1
ATOM 463 O O . ASP A 1 70 ? 71.143 11.906 26.180 1.00 26.79 70 ASP A O 1
ATOM 468 N N . LYS A 1 71 ? 69.343 11.008 25.189 1.00 26.61 71 LYS A N 1
ATOM 469 C CA . LYS A 1 71 ? 70.053 9.802 24.773 1.00 28.19 71 LYS A CA 1
ATOM 470 C C . LYS A 1 71 ? 70.875 9.903 23.491 1.00 29.07 71 LYS A C 1
ATOM 471 O O . LYS A 1 71 ? 72.052 9.563 23.490 1.00 31.09 71 LYS A O 1
ATOM 477 N N . ILE A 1 72 ? 70.274 10.354 22.398 1.00 29.33 72 ILE A N 1
ATOM 478 C CA . ILE A 1 72 ? 71.014 10.453 21.145 1.00 30.13 72 ILE A CA 1
ATOM 479 C C . ILE A 1 72 ? 72.207 11.405 21.244 1.00 30.19 72 ILE A C 1
ATOM 480 O O . ILE A 1 72 ? 72.145 12.440 21.906 1.00 28.51 72 ILE A O 1
ATOM 485 N N . ASP A 1 73 ? 73.298 11.035 20.583 1.00 30.71 73 ASP A N 1
ATOM 486 C CA . ASP A 1 73 ? 74.522 11.828 20.599 1.00 33.01 73 ASP A CA 1
ATOM 487 C C . ASP A 1 73 ? 74.492 12.927 19.542 1.00 31.74 73 ASP A C 1
ATOM 488 O O . ASP A 1 73 ? 74.995 12.747 18.437 1.00 33.51 73 ASP A O 1
ATOM 493 N N . LEU A 1 74 ? 73.905 14.069 19.891 1.00 29.93 74 LEU A N 1
ATOM 494 C CA . LEU A 1 74 ? 73.797 15.195 18.967 1.00 28.68 74 LEU A CA 1
ATOM 495 C C . LEU A 1 74 ? 75.124 15.930 18.767 1.00 28.93 74 LEU A C 1
ATOM 496 O O . LEU A 1 74 ? 75.888 16.122 19.714 1.00 29.02 74 LEU A O 1
ATOM 501 N N . GLN A 1 75 ? 75.389 16.335 17.526 1.00 28.96 75 GLN A N 1
ATOM 502 C CA . GLN A 1 75 ? 76.625 17.039 17.187 1.00 30.19 75 GLN A CA 1
ATOM 503 C C . GLN A 1 75 ? 76.476 18.559 17.104 1.00 28.60 75 GLN A C 1
ATOM 504 O O . GLN A 1 75 ? 77.163 19.289 17.815 1.00 29.62 75 GLN A O 1
ATOM 510 N N . HIS A 1 76 ? 75.577 19.031 16.242 1.00 26.90 76 HIS A N 1
ATOM 511 C CA . HIS A 1 76 ? 75.357 20.467 16.064 1.00 24.19 76 HIS A CA 1
ATOM 512 C C . HIS A 1 76 ? 75.008 21.204 17.364 1.00 23.27 76 HIS A C 1
ATOM 513 O O . HIS A 1 76 ? 74.123 20.788 18.108 1.00 21.26 76 HIS A O 1
ATOM 520 N N . PRO A 1 77 ? 75.682 22.339 17.624 1.00 21.97 77 PRO A N 1
ATOM 521 C CA . PRO A 1 77 ? 75.468 23.147 18.828 1.00 21.75 77 PRO A CA 1
ATOM 522 C C . PRO A 1 77 ? 74.028 23.593 19.031 1.00 21.52 77 PRO A C 1
ATOM 523 O O . PRO A 1 77 ? 73.504 23.521 20.142 1.00 20.87 77 PRO A O 1
ATOM 527 N N . ALA A 1 78 ? 73.400 24.075 17.962 1.00 19.61 78 ALA A N 1
ATOM 528 C CA . ALA A 1 78 ? 72.024 24.544 18.048 1.00 20.11 78 ALA A CA 1
ATOM 529 C C . ALA A 1 78 ? 71.094 23.400 18.438 1.00 20.60 78 ALA A C 1
ATOM 530 O O . ALA A 1 78 ? 70.119 23.597 19.165 1.00 20.42 78 ALA A O 1
ATOM 532 N N . ALA A 1 79 ? 71.391 22.204 17.949 1.00 19.42 79 ALA A N 1
ATOM 533 C CA . ALA A 1 79 ? 70.574 21.053 18.285 1.00 20.11 79 ALA A CA 1
ATOM 534 C C . ALA A 1 79 ? 70.736 20.768 19.781 1.00 20.69 79 ALA A C 1
ATOM 535 O O . ALA A 1 79 ? 69.771 20.410 20.463 1.00 21.02 79 ALA A O 1
ATOM 537 N N . LYS A 1 80 ? 71.952 20.939 20.294 1.00 20.42 80 LYS A N 1
ATOM 538 C CA . LYS A 1 80 ? 72.206 20.699 21.712 1.00 23.11 80 LYS A CA 1
ATOM 539 C C . LYS A 1 80 ? 71.394 21.661 22.558 1.00 22.23 80 LYS A C 1
ATOM 540 O O . LYS A 1 80 ? 70.852 21.284 23.592 1.00 21.58 80 LYS A O 1
ATOM 546 N N . MET A 1 81 ? 71.316 22.907 22.110 1.00 21.43 81 MET A N 1
ATOM 547 C CA . MET A 1 81 ? 70.566 23.925 22.834 1.00 22.37 81 MET A CA 1
ATOM 548 C C . MET A 1 81 ? 69.099 23.567 22.989 1.00 20.55 81 MET A C 1
ATOM 549 O O . MET A 1 81 ? 68.463 23.957 23.965 1.00 19.80 81 MET A O 1
ATOM 554 N N . MET A 1 82 ? 68.573 22.818 22.029 1.00 20.10 82 MET A N 1
ATOM 555 C CA . MET A 1 82 ? 67.178 22.406 22.064 1.00 20.84 82 MET A CA 1
ATOM 556 C C . MET A 1 82 ? 66.937 21.386 23.168 1.00 19.52 82 MET A C 1
ATOM 557 O O . MET A 1 82 ? 65.850 21.318 23.739 1.00 20.10 82 MET A O 1
ATOM 562 N N . VAL A 1 83 ? 67.963 20.594 23.463 1.00 18.57 83 VAL A N 1
ATOM 563 C CA . VAL A 1 83 ? 67.890 19.592 24.510 1.00 15.64 83 VAL A CA 1
ATOM 564 C C . VAL A 1 83 ? 67.597 20.274 25.850 1.00 16.40 83 VAL A C 1
ATOM 565 O O . VAL A 1 83 ? 66.847 19.746 26.678 1.00 12.98 83 VAL A O 1
ATOM 569 N N . GLU A 1 84 ? 68.194 21.447 26.060 1.00 15.01 84 GLU A N 1
ATOM 570 C CA . GLU A 1 84 ? 67.992 22.184 27.305 1.00 17.61 84 GLU A CA 1
ATOM 571 C C . GLU A 1 84 ? 66.542 22.613 27.476 1.00 16.71 84 GLU A C 1
ATOM 572 O O . GLU A 1 84 ? 66.055 22.756 28.591 1.00 18.21 84 GLU A O 1
ATOM 578 N N . VAL A 1 85 ? 65.856 22.834 26.364 1.00 16.61 85 VAL A N 1
ATOM 579 C CA . VAL A 1 85 ? 64.455 23.215 26.419 1.00 15.33 85 VAL A CA 1
ATOM 580 C C . VAL A 1 85 ? 63.653 22.040 26.984 1.00 16.83 85 VAL A C 1
ATOM 581 O O . VAL A 1 85 ? 62.828 22.205 27.890 1.00 16.95 85 VAL A O 1
ATOM 585 N N . ALA A 1 86 ? 63.898 20.850 26.446 1.00 16.75 86 ALA A N 1
ATOM 586 C CA . ALA A 1 86 ? 63.188 19.652 26.894 1.00 18.04 86 ALA A CA 1
ATOM 587 C C . ALA A 1 86 ? 63.524 19.302 28.334 1.00 18.80 86 ALA A C 1
ATOM 588 O O . ALA A 1 86 ? 62.659 18.870 29.100 1.00 20.65 86 ALA A O 1
ATOM 590 N N . LYS A 1 87 ? 64.787 19.493 28.694 1.00 20.35 87 LYS A N 1
ATOM 591 C CA . LYS A 1 87 ? 65.272 19.184 30.033 1.00 21.20 87 LYS A CA 1
ATOM 592 C C . LYS A 1 87 ? 64.621 20.077 31.089 1.00 19.48 87 LYS A C 1
ATOM 593 O O . LYS A 1 87 ? 64.095 19.588 32.085 1.00 18.03 87 LYS A O 1
ATOM 599 N N . THR A 1 88 ? 64.644 21.385 30.862 1.00 18.32 88 THR A N 1
ATOM 600 C CA . THR A 1 88 ? 64.052 22.325 31.811 1.00 19.10 88 THR A CA 1
ATOM 601 C C . THR A 1 88 ? 62.532 22.140 31.948 1.00 17.72 88 THR A C 1
ATOM 602 O O . THR A 1 88 ? 61.988 22.247 33.048 1.00 16.68 88 THR A O 1
ATOM 606 N N . GLN A 1 89 ? 61.862 21.860 30.833 1.00 15.30 89 GLN A N 1
ATOM 607 C CA . GLN A 1 89 ? 60.420 21.628 30.823 1.00 15.27 89 GLN A CA 1
ATOM 608 C C . GLN A 1 89 ? 60.119 20.377 31.646 1.00 15.24 89 GLN A C 1
ATOM 609 O O . GLN A 1 89 ? 59.154 20.325 32.400 1.00 13.72 89 GLN A O 1
ATOM 615 N N . ASP A 1 90 ? 60.963 19.366 31.487 1.00 17.74 90 ASP A N 1
ATOM 616 C CA . ASP A 1 90 ? 60.795 18.115 32.202 1.00 18.08 90 ASP A CA 1
ATOM 617 C C . ASP A 1 90 ? 60.944 18.294 33.708 1.00 18.55 90 ASP A C 1
ATOM 618 O O . ASP A 1 90 ? 60.193 17.710 34.482 1.00 19.53 90 ASP A O 1
ATOM 623 N N . LYS A 1 91 ? 61.910 19.100 34.126 1.00 18.65 91 LYS A N 1
ATOM 624 C CA . LYS A 1 91 ? 62.127 19.320 35.546 1.00 21.99 91 LYS A CA 1
ATOM 625 C C . LYS A 1 91 ? 61.049 20.173 36.214 1.00 22.08 91 LYS A C 1
ATOM 626 O O . LYS A 1 91 ? 60.731 19.971 37.387 1.00 21.89 91 LYS A O 1
ATOM 632 N N . GLU A 1 92 ? 60.485 21.119 35.471 1.00 21.07 92 GLU A N 1
ATOM 633 C CA . GLU A 1 92 ? 59.469 22.003 36.027 1.00 20.99 92 GLU A CA 1
ATOM 634 C C . GLU A 1 92 ? 58.029 21.505 35.994 1.00 20.95 92 GLU A C 1
ATOM 635 O O . GLU A 1 92 ? 57.326 21.581 36.999 1.00 21.14 92 GLU A O 1
ATOM 641 N N . ALA A 1 93 ? 57.595 20.986 34.850 1.00 20.50 93 ALA A N 1
ATOM 642 C CA . ALA A 1 93 ? 56.220 20.541 34.695 1.00 19.31 93 ALA A CA 1
ATOM 643 C C . ALA A 1 93 ? 55.987 19.076 34.343 1.00 20.39 93 ALA A C 1
ATOM 644 O O . ALA A 1 93 ? 54.841 18.614 34.373 1.00 18.32 93 ALA A O 1
ATOM 646 N N . GLY A 1 94 ? 57.048 18.350 33.990 1.00 20.87 94 GLY A N 1
ATOM 647 C CA . GLY A 1 94 ? 56.886 16.949 33.635 1.00 20.45 94 GLY A CA 1
ATOM 648 C C . GLY A 1 94 ? 56.467 16.770 32.187 1.00 22.88 94 GLY A C 1
ATOM 649 O O . GLY A 1 94 ? 57.255 16.307 31.359 1.00 25.71 94 GLY A O 1
ATOM 650 N N . ASP A 1 95 ? 55.231 17.131 31.862 1.00 21.83 95 ASP A N 1
ATOM 651 C CA . ASP A 1 95 ? 54.763 17.000 30.487 1.00 21.34 95 ASP A CA 1
ATOM 652 C C . ASP A 1 95 ? 55.085 18.225 29.651 1.00 20.04 95 ASP A C 1
ATOM 653 O O . ASP A 1 95 ? 55.541 19.251 30.164 1.00 18.91 95 ASP A O 1
ATOM 658 N N . GLY A 1 96 ? 54.837 18.099 28.352 1.00 17.86 96 GLY A N 1
ATOM 659 C CA . GLY A 1 96 ? 55.080 19.193 27.435 1.00 15.90 96 GLY A CA 1
ATOM 660 C C . GLY A 1 96 ? 56.514 19.358 26.969 1.00 16.02 96 GLY A C 1
ATOM 661 O O . GLY A 1 96 ? 56.858 20.434 26.477 1.00 14.56 96 GLY A O 1
ATOM 662 N N . THR A 1 97 ? 57.350 18.323 27.104 1.00 14.06 97 THR A N 1
ATOM 663 C CA . THR A 1 97 ? 58.737 18.443 26.671 1.00 14.04 97 THR A CA 1
ATOM 664 C C . THR A 1 97 ? 58.791 18.404 25.155 1.00 14.18 97 THR A C 1
ATOM 665 O O . THR A 1 97 ? 59.625 19.066 24.546 1.00 13.55 97 THR A O 1
ATOM 669 N N . THR A 1 98 ? 57.903 17.626 24.545 1.00 13.76 98 THR A N 1
ATOM 670 C CA . THR A 1 98 ? 57.843 17.569 23.093 1.00 13.77 98 THR A CA 1
ATOM 671 C C . THR A 1 98 ? 57.292 18.913 22.610 1.00 14.46 98 THR A C 1
ATOM 672 O O . THR A 1 98 ? 57.835 19.527 21.693 1.00 15.40 98 THR A O 1
ATOM 676 N N . THR A 1 99 ? 56.212 19.360 23.243 1.00 13.89 99 THR A N 1
ATOM 677 C CA . THR A 1 99 ? 55.564 20.624 22.891 1.00 13.58 99 THR A CA 1
ATOM 678 C C . THR A 1 99 ? 56.529 21.814 22.879 1.00 14.41 99 THR A C 1
ATOM 679 O O . THR A 1 99 ? 56.565 22.585 21.919 1.00 13.06 99 THR A O 1
ATOM 683 N N . ALA A 1 100 ? 57.318 21.949 23.941 1.00 15.11 100 ALA A N 1
ATOM 684 C CA . ALA A 1 100 ? 58.278 23.044 24.053 1.00 12.99 100 ALA A CA 1
ATOM 685 C C . ALA A 1 100 ? 59.336 23.013 22.948 1.00 14.19 100 ALA A C 1
ATOM 686 O O . ALA A 1 100 ? 59.710 24.057 22.416 1.00 16.37 100 ALA A O 1
ATOM 688 N N . VAL A 1 101 ? 59.820 21.823 22.596 1.00 12.24 101 VAL A N 1
ATOM 689 C CA . VAL A 1 101 ? 60.831 21.721 21.550 1.00 9.49 101 VAL A CA 1
ATOM 690 C C . VAL A 1 101 ? 60.245 22.021 20.176 1.00 11.11 101 VAL A C 1
ATOM 691 O O . VAL A 1 101 ? 60.846 22.737 19.368 1.00 10.97 101 VAL A O 1
ATOM 695 N N . VAL A 1 102 ? 59.062 21.474 19.923 1.00 10.73 102 VAL A N 1
ATOM 696 C CA . VAL A 1 102 ? 58.370 21.660 18.661 1.00 11.26 102 VAL A CA 1
ATOM 697 C C . VAL A 1 102 ? 57.994 23.124 18.419 1.00 13.39 102 VAL A C 1
ATOM 698 O O . VAL A 1 102 ? 58.120 23.623 17.300 1.00 14.44 102 VAL A O 1
ATOM 702 N N . ILE A 1 103 ? 57.524 23.808 19.460 1.00 12.81 103 ILE A N 1
ATOM 703 C CA . ILE A 1 103 ? 57.165 25.216 19.332 1.00 12.21 103 ILE A CA 1
ATOM 704 C C . ILE A 1 103 ? 58.428 26.037 19.091 1.00 13.56 103 ILE A C 1
ATOM 705 O O . ILE A 1 103 ? 58.429 26.948 18.267 1.00 17.24 103 ILE A O 1
ATOM 710 N N . ALA A 1 104 ? 59.505 25.710 19.799 1.00 13.70 104 ALA A N 1
ATOM 711 C CA . ALA A 1 104 ? 60.760 26.441 19.640 1.00 11.88 104 ALA A CA 1
ATOM 712 C C . ALA A 1 104 ? 61.274 26.347 18.210 1.00 12.77 104 ALA A C 1
ATOM 713 O O . ALA A 1 104 ? 61.771 27.328 17.652 1.00 14.17 104 ALA A O 1
ATOM 715 N N . GLY A 1 105 ? 61.160 25.165 17.617 1.00 11.90 105 GLY A N 1
ATOM 716 C CA . GLY A 1 105 ? 61.604 24.997 16.248 1.00 13.31 105 GLY A CA 1
ATOM 717 C C . GLY A 1 105 ? 60.732 25.789 15.281 1.00 14.75 105 GLY A C 1
ATOM 718 O O . GLY A 1 105 ? 61.234 26.447 14.366 1.00 16.93 105 GLY A O 1
ATOM 719 N N . GLU A 1 106 ? 59.419 25.738 15.481 1.00 12.76 106 GLU A N 1
ATOM 720 C CA . GLU A 1 106 ? 58.496 26.455 14.610 1.00 12.52 106 GLU A CA 1
ATOM 721 C C . GLU A 1 106 ? 58.711 27.966 14.747 1.00 11.08 106 GLU A C 1
ATOM 722 O O . GLU A 1 106 ? 58.628 28.712 13.777 1.00 11.11 106 GLU A O 1
ATOM 728 N N . LEU A 1 107 ? 58.989 28.405 15.964 1.00 10.01 107 LEU A N 1
ATOM 729 C CA . LEU A 1 107 ? 59.235 29.812 16.245 1.00 10.20 107 LEU A CA 1
ATOM 730 C C . LEU A 1 107 ? 60.430 30.291 15.414 1.00 11.33 107 LEU A C 1
ATOM 731 O O . LEU A 1 107 ? 60.424 31.398 14.862 1.00 11.82 107 LEU A O 1
ATOM 736 N N . LEU A 1 108 ? 61.454 29.449 15.319 1.00 11.42 108 LEU A N 1
ATOM 737 C CA . LEU A 1 108 ? 62.648 29.787 14.554 1.00 10.68 108 LEU A CA 1
ATOM 738 C C . LEU A 1 108 ? 62.357 29.766 13.055 1.00 11.84 108 LEU A C 1
ATOM 739 O O . LEU A 1 108 ? 62.851 30.614 12.304 1.00 9.66 108 LEU A O 1
ATOM 744 N N . ARG A 1 109 ? 61.562 28.792 12.620 1.00 11.44 109 ARG A N 1
ATOM 745 C CA . ARG A 1 109 ? 61.213 28.692 11.211 1.00 13.54 109 ARG A CA 1
ATOM 746 C C . ARG A 1 109 ? 60.444 29.956 10.778 1.00 14.53 109 ARG A C 1
ATOM 747 O O . ARG A 1 109 ? 60.748 30.554 9.748 1.00 16.00 109 ARG A O 1
ATOM 755 N N . LYS A 1 110 ? 59.463 30.369 11.576 1.00 13.92 110 LYS A N 1
ATOM 756 C CA . LYS A 1 110 ? 58.670 31.558 11.261 1.00 15.20 110 LYS A CA 1
ATOM 757 C C . LYS A 1 110 ? 59.493 32.844 11.302 1.00 16.92 110 LYS A C 1
ATOM 758 O O . LYS A 1 110 ? 59.209 33.787 10.568 1.00 16.91 110 LYS A O 1
ATOM 764 N N . ALA A 1 111 ? 60.512 32.873 12.159 1.00 15.22 111 ALA A N 1
ATOM 765 C CA . ALA A 1 111 ? 61.360 34.041 12.292 1.00 15.68 111 ALA A CA 1
ATOM 766 C C . ALA A 1 111 ? 62.304 34.206 11.102 1.00 17.86 111 ALA A C 1
ATOM 767 O O . ALA A 1 111 ? 62.586 35.329 10.696 1.00 16.81 111 ALA A O 1
ATOM 769 N N . GLU A 1 112 ? 62.788 33.099 10.536 1.00 19.59 112 GLU A N 1
ATOM 770 C CA . GLU A 1 112 ? 63.698 33.198 9.398 1.00 20.20 112 GLU A CA 1
ATOM 771 C C . GLU A 1 112 ? 62.987 33.849 8.216 1.00 18.93 112 GLU A C 1
ATOM 772 O O . GLU A 1 112 ? 63.604 34.537 7.411 1.00 20.72 112 GLU A O 1
ATOM 778 N N . GLU A 1 113 ? 61.684 33.641 8.110 1.00 17.87 113 GLU A N 1
ATOM 779 C CA . GLU A 1 113 ? 60.934 34.258 7.026 1.00 17.29 113 GLU A CA 1
ATOM 780 C C . GLU A 1 113 ? 61.091 35.776 7.144 1.00 17.55 113 GLU A C 1
ATOM 781 O O . GLU A 1 113 ? 61.214 36.473 6.140 1.00 15.51 113 GLU A O 1
ATOM 787 N N . LEU A 1 114 ? 61.097 36.285 8.377 1.00 16.81 114 LEU A N 1
ATOM 788 C CA . LEU A 1 114 ? 61.269 37.717 8.599 1.00 16.04 114 LEU A CA 1
ATOM 789 C C . LEU A 1 114 ? 62.738 38.074 8.359 1.00 16.25 114 LEU A C 1
ATOM 790 O O . LEU A 1 114 ? 63.051 39.145 7.835 1.00 15.88 114 LEU A O 1
ATOM 795 N N . LEU A 1 115 ? 63.640 37.168 8.729 1.00 17.55 115 LEU A N 1
ATOM 796 C CA . LEU A 1 115 ? 65.068 37.390 8.510 1.00 18.22 115 LEU A CA 1
ATOM 797 C C . LEU A 1 115 ? 65.357 37.473 7.009 1.00 18.83 115 LEU A C 1
ATOM 798 O O . LEU A 1 115 ? 66.173 38.286 6.568 1.00 18.74 115 LEU A O 1
ATOM 803 N N . ASP A 1 116 ? 64.694 36.628 6.224 1.00 20.25 116 ASP A N 1
ATOM 804 C CA . ASP A 1 116 ? 64.887 36.642 4.779 1.00 24.32 116 ASP A CA 1
ATOM 805 C C . ASP A 1 116 ? 64.338 37.929 4.175 1.00 24.67 116 ASP A C 1
ATOM 806 O O . ASP A 1 116 ? 64.772 38.356 3.107 1.00 23.70 116 ASP A O 1
ATOM 811 N N . GLN A 1 117 ? 63.386 38.544 4.872 1.00 23.81 117 GLN A N 1
ATOM 812 C CA . GLN A 1 117 ? 62.770 39.785 4.424 1.00 24.69 117 GLN A CA 1
ATOM 813 C C . GLN A 1 117 ? 63.656 40.978 4.790 1.00 23.87 117 GLN A C 1
ATOM 814 O O . GLN A 1 117 ? 63.351 42.127 4.458 1.00 22.76 117 GLN A O 1
ATOM 820 N N . ASN A 1 118 ? 64.758 40.684 5.477 1.00 22.98 118 ASN A N 1
ATOM 821 C CA . ASN A 1 118 ? 65.725 41.688 5.913 1.00 22.22 118 ASN A CA 1
ATOM 822 C C . ASN A 1 118 ? 65.290 42.480 7.130 1.00 21.16 118 ASN A C 1
ATOM 823 O O . ASN A 1 118 ? 65.783 43.576 7.375 1.00 22.52 118 ASN A O 1
ATOM 828 N N . ILE A 1 119 ? 64.360 41.934 7.895 1.00 19.83 119 ILE A N 1
ATOM 829 C CA . ILE A 1 119 ? 63.936 42.606 9.107 1.00 19.45 119 ILE A CA 1
ATOM 830 C C . ILE A 1 119 ? 65.028 42.303 10.132 1.00 20.40 119 ILE A C 1
ATOM 831 O O . ILE A 1 119 ? 65.472 41.162 10.265 1.00 20.67 119 ILE A O 1
ATOM 836 N N . HIS A 1 120 ? 65.476 43.334 10.837 1.00 19.82 120 HIS A N 1
ATOM 837 C CA . HIS A 1 120 ? 66.542 43.190 11.814 1.00 18.67 120 HIS A CA 1
ATOM 838 C C . HIS A 1 120 ? 66.170 42.259 12.960 1.00 18.54 120 HIS A C 1
ATOM 839 O O . HIS A 1 120 ? 65.083 42.362 13.534 1.00 17.64 120 HIS A O 1
ATOM 846 N N . PRO A 1 121 ? 67.067 41.314 13.293 1.00 17.44 121 PRO A N 1
ATOM 847 C CA . PRO A 1 121 ? 66.821 40.364 14.381 1.00 16.80 121 PRO A CA 1
ATOM 848 C C . PRO A 1 121 ? 66.425 41.019 15.702 1.00 16.17 121 PRO A C 1
ATOM 849 O O . PRO A 1 121 ? 65.680 40.437 16.482 1.00 14.99 121 PRO A O 1
ATOM 853 N N . SER A 1 122 ? 66.910 42.229 15.956 1.00 16.57 122 SER A N 1
ATOM 854 C CA . SER A 1 122 ? 66.545 42.904 17.195 1.00 19.72 122 SER A CA 1
ATOM 855 C C . SER A 1 122 ? 65.050 43.213 17.155 1.00 19.14 122 SER A C 1
ATOM 856 O O . SER A 1 122 ? 64.397 43.297 18.194 1.00 19.40 122 SER A O 1
ATOM 859 N N . ILE A 1 123 ? 64.512 43.387 15.952 1.00 19.88 123 ILE A N 1
ATOM 860 C CA . ILE A 1 123 ? 63.087 43.664 15.801 1.00 19.82 123 ILE A CA 1
ATOM 861 C C . ILE A 1 123 ? 62.286 42.383 16.003 1.00 18.79 123 ILE A C 1
ATOM 862 O O . ILE A 1 123 ? 61.249 42.389 16.662 1.00 17.05 123 ILE A O 1
ATOM 867 N N . ILE A 1 124 ? 62.770 41.291 15.423 1.00 18.74 124 ILE A N 1
ATOM 868 C CA . ILE A 1 124 ? 62.097 40.009 15.544 1.00 19.40 124 ILE A CA 1
ATOM 869 C C . ILE A 1 124 ? 62.115 39.578 17.005 1.00 19.96 124 ILE A C 1
ATOM 870 O O . ILE A 1 124 ? 61.114 39.103 17.544 1.00 19.94 124 ILE A O 1
ATOM 875 N N . THR A 1 125 ? 63.259 39.775 17.645 1.00 19.96 125 THR A N 1
ATOM 876 C CA . THR A 1 125 ? 63.440 39.420 19.047 1.00 22.23 125 THR A CA 1
ATOM 877 C C . THR A 1 125 ? 62.540 40.226 19.988 1.00 22.13 125 THR A C 1
ATOM 878 O O . THR A 1 125 ? 61.971 39.687 20.945 1.00 19.77 125 THR A O 1
ATOM 882 N N . LYS A 1 126 ? 62.420 41.520 19.718 1.00 22.22 126 LYS A N 1
ATOM 883 C CA . LYS A 1 126 ? 61.574 42.391 20.523 1.00 21.86 126 LYS A CA 1
ATOM 884 C C . LYS A 1 126 ? 60.126 41.898 20.390 1.00 18.69 126 LYS A C 1
ATOM 885 O O . LYS A 1 126 ? 59.404 41.780 21.377 1.00 16.03 126 LYS A O 1
ATOM 891 N N . GLY A 1 127 ? 59.719 41.596 19.162 1.00 17.73 127 GLY A N 1
ATOM 892 C CA . GLY A 1 127 ? 58.368 41.116 18.921 1.00 17.84 127 GLY A CA 1
ATOM 893 C C . GLY A 1 127 ? 58.082 39.810 19.644 1.00 16.82 127 GLY A C 1
ATOM 894 O O . GLY A 1 127 ? 57.037 39.648 20.279 1.00 17.83 127 GLY A O 1
ATOM 895 N N . TYR A 1 128 ? 59.019 38.873 19.560 1.00 14.96 128 TYR A N 1
ATOM 896 C CA . TYR A 1 128 ? 58.843 37.592 20.220 1.00 11.98 128 TYR A CA 1
ATOM 897 C C . TYR A 1 128 ? 58.746 37.752 21.729 1.00 10.49 128 TYR A C 1
ATOM 898 O O . TYR A 1 128 ? 57.930 37.095 22.375 1.00 11.25 128 TYR A O 1
ATOM 907 N N . ALA A 1 129 ? 59.573 38.627 22.294 1.00 9.10 129 ALA A N 1
ATOM 908 C CA . ALA A 1 129 ? 59.544 38.869 23.731 1.00 10.74 129 ALA A CA 1
ATOM 909 C C . ALA A 1 129 ? 58.169 39.406 24.142 1.00 13.13 129 ALA A C 1
ATOM 910 O O . ALA A 1 129 ? 57.601 38.982 25.149 1.00 13.84 129 ALA A O 1
ATOM 912 N N . LEU A 1 130 ? 57.631 40.341 23.361 1.00 13.30 130 LEU A N 1
ATOM 913 C CA . LEU A 1 130 ? 56.325 40.913 23.671 1.00 13.08 130 LEU A CA 1
ATOM 914 C C . LEU A 1 130 ? 55.243 39.838 23.593 1.00 14.67 130 LEU A C 1
ATOM 915 O O . LEU A 1 130 ? 54.353 39.765 24.443 1.00 14.50 130 LEU A O 1
ATOM 920 N N . ALA A 1 131 ? 55.328 39.000 22.568 1.00 13.91 131 ALA A N 1
ATOM 921 C CA . ALA A 1 131 ? 54.345 37.942 22.379 1.00 13.89 131 ALA A CA 1
ATOM 922 C C . ALA A 1 131 ? 54.411 36.895 23.492 1.00 15.37 131 ALA A C 1
ATOM 923 O O . ALA A 1 131 ? 53.380 36.431 23.980 1.00 14.08 131 ALA A O 1
ATOM 925 N N . ALA A 1 132 ? 55.622 36.522 23.896 1.00 15.57 132 ALA A N 1
ATOM 926 C CA . ALA A 1 132 ? 55.778 35.519 24.944 1.00 16.56 132 ALA A CA 1
ATOM 927 C C . ALA A 1 132 ? 55.247 36.051 26.276 1.00 16.09 132 ALA A C 1
ATOM 928 O O . ALA A 1 132 ? 54.539 35.350 27.008 1.00 14.92 132 ALA A O 1
ATOM 930 N N . GLU A 1 133 ? 55.597 37.292 26.587 1.00 17.41 133 GLU A N 1
ATOM 931 C CA . GLU A 1 133 ? 55.137 37.918 27.816 1.00 19.93 133 GLU A CA 1
ATOM 932 C C . GLU A 1 133 ? 53.617 38.062 27.784 1.00 18.11 133 GLU A C 1
ATOM 933 O O . GLU A 1 133 ? 52.953 37.845 28.794 1.00 20.05 133 GLU A O 1
ATOM 939 N N . LYS A 1 134 ? 53.063 38.408 26.627 1.00 15.18 134 LYS A N 1
ATOM 940 C CA . LYS A 1 134 ? 51.616 38.548 26.508 1.00 14.86 134 LYS A CA 1
ATOM 941 C C . LYS A 1 134 ? 50.962 37.181 26.678 1.00 16.54 134 LYS A C 1
ATOM 942 O O . LYS A 1 134 ? 49.897 37.063 27.274 1.00 16.55 134 LYS A O 1
ATOM 948 N N . ALA A 1 135 ? 51.612 36.149 26.148 1.00 16.74 135 ALA A N 1
ATOM 949 C CA . ALA A 1 135 ? 51.094 34.790 26.236 1.00 16.45 135 ALA A CA 1
ATOM 950 C C . ALA A 1 135 ? 50.948 34.335 27.690 1.00 16.34 135 ALA A C 1
ATOM 951 O O . ALA A 1 135 ? 50.030 33.591 28.021 1.00 17.27 135 ALA A O 1
ATOM 953 N N . GLN A 1 136 ? 51.848 34.777 28.559 1.00 17.08 136 GLN A N 1
ATOM 954 C CA . GLN A 1 136 ? 51.762 34.387 29.960 1.00 18.08 136 GLN A CA 1
ATOM 955 C C . GLN A 1 136 ? 50.535 35.047 30.592 1.00 20.27 136 GLN A C 1
ATOM 956 O O . GLN A 1 136 ? 49.787 34.405 31.339 1.00 19.36 136 GLN A O 1
ATOM 962 N N . GLU A 1 137 ? 50.319 36.325 30.283 1.00 21.35 137 GLU A N 1
ATOM 963 C CA . GLU A 1 137 ? 49.164 37.042 30.823 1.00 22.27 137 GLU A CA 1
ATOM 964 C C . GLU A 1 137 ? 47.894 36.325 30.393 1.00 20.89 137 GLU A C 1
ATOM 965 O O . GLU A 1 137 ? 46.979 36.129 31.195 1.00 19.81 137 GLU A O 1
ATOM 971 N N . ILE A 1 138 ? 47.847 35.935 29.119 1.00 19.16 138 ILE A N 1
ATOM 972 C CA . ILE A 1 138 ? 46.680 35.255 28.571 1.00 17.21 138 ILE A CA 1
ATOM 973 C C . ILE A 1 138 ? 46.448 33.909 29.240 1.00 17.04 138 ILE A C 1
ATOM 974 O O . ILE A 1 138 ? 45.315 33.582 29.596 1.00 16.69 138 ILE A O 1
ATOM 979 N N . LEU A 1 139 ? 47.521 33.134 29.409 1.00 16.32 139 LEU A N 1
ATOM 980 C CA . LEU A 1 139 ? 47.434 31.830 30.060 1.00 16.11 139 LEU A CA 1
ATOM 981 C C . LEU A 1 139 ? 46.921 31.977 31.491 1.00 15.65 139 LEU A C 1
ATOM 982 O O . LEU A 1 139 ? 46.047 31.232 31.922 1.00 16.11 139 LEU A O 1
ATOM 987 N N . ASP A 1 140 ? 47.467 32.928 32.236 1.00 15.61 140 ASP A N 1
ATOM 988 C CA . ASP A 1 140 ? 47.009 33.124 33.605 1.00 19.68 140 ASP A CA 1
ATOM 989 C C . ASP A 1 140 ? 45.521 33.452 33.651 1.00 19.98 140 ASP A C 1
ATOM 990 O O . ASP A 1 140 ? 44.813 33.023 34.559 1.00 20.47 140 ASP A O 1
ATOM 995 N N . GLU A 1 141 ? 45.040 34.190 32.657 1.00 22.43 141 GLU A N 1
ATOM 996 C CA . GLU A 1 141 ? 43.635 34.581 32.622 1.00 24.42 141 GLU A CA 1
ATOM 997 C C . GLU A 1 141 ? 42.663 33.482 32.190 1.00 23.85 141 GLU A C 1
ATOM 998 O O . GLU A 1 141 ? 41.627 33.284 32.821 1.00 22.64 141 GLU A O 1
ATOM 1004 N N . ILE A 1 142 ? 42.983 32.764 31.120 1.00 23.26 142 ILE A N 1
ATOM 1005 C CA . ILE A 1 142 ? 42.075 31.724 30.649 1.00 22.78 142 ILE A CA 1
ATOM 1006 C C . ILE A 1 142 ? 42.134 30.444 31.465 1.00 22.84 142 ILE A C 1
ATOM 1007 O O . ILE A 1 142 ? 41.266 29.586 31.335 1.00 23.65 142 ILE A O 1
ATOM 1012 N N . ALA A 1 143 ? 43.149 30.319 32.310 1.00 22.62 143 ALA A N 1
ATOM 1013 C CA . ALA A 1 143 ? 43.305 29.128 33.124 1.00 23.42 143 ALA A CA 1
ATOM 1014 C C . ALA A 1 143 ? 42.070 28.863 33.973 1.00 25.18 143 ALA A C 1
ATOM 1015 O O . ALA A 1 143 ? 41.484 29.781 34.561 1.00 24.19 143 ALA A O 1
ATOM 1017 N N . ILE A 1 144 ? 41.678 27.596 34.026 1.00 24.83 144 ILE A N 1
ATOM 1018 C CA . ILE A 1 144 ? 40.523 27.190 34.805 1.00 23.62 144 ILE A CA 1
ATOM 1019 C C . ILE A 1 144 ? 40.988 26.842 36.214 1.00 25.56 144 ILE A C 1
ATOM 1020 O O . ILE A 1 144 ? 41.792 25.924 36.423 1.00 24.53 144 ILE A O 1
ATOM 1025 N N . ARG A 1 145 ? 40.488 27.598 37.181 1.00 27.23 145 ARG A N 1
ATOM 1026 C CA . ARG A 1 145 ? 40.849 27.386 38.571 1.00 29.07 145 ARG A CA 1
ATOM 1027 C C . ARG A 1 145 ? 40.002 26.266 39.159 1.00 29.63 145 ARG A C 1
ATOM 1028 O O . ARG A 1 145 ? 38.812 26.149 38.861 1.00 28.48 145 ARG A O 1
ATOM 1036 N N . VAL A 1 146 ? 40.625 25.434 39.985 1.00 31.20 146 VAL A N 1
ATOM 1037 C CA . VAL A 1 146 ? 39.928 24.307 40.582 1.00 31.42 146 VAL A CA 1
ATOM 1038 C C . VAL A 1 146 ? 40.478 23.972 41.970 1.00 32.10 146 VAL A C 1
ATOM 1039 O O . VAL A 1 146 ? 41.490 24.533 42.394 1.00 30.50 146 VAL A O 1
ATOM 1043 N N . ASP A 1 147 ? 39.796 23.076 42.682 1.00 33.10 147 ASP A N 1
ATOM 1044 C CA . ASP A 1 147 ? 40.237 22.653 44.004 1.00 35.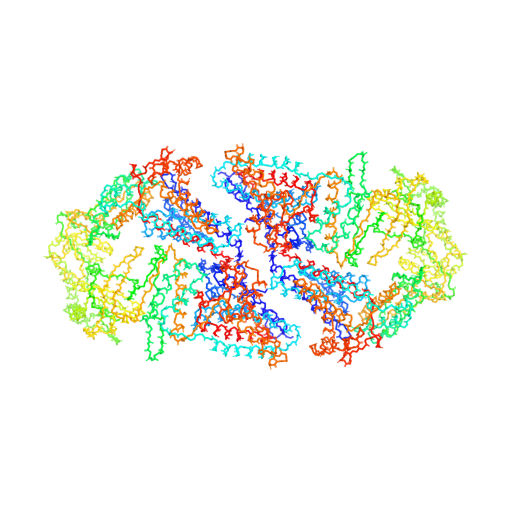35 147 ASP A CA 1
ATOM 1045 C C . ASP A 1 147 ? 41.484 21.802 43.783 1.00 34.62 147 ASP A C 1
ATOM 1046 O O . ASP A 1 147 ? 41.425 20.766 43.122 1.00 32.73 147 ASP A O 1
ATOM 1051 N N . PRO A 1 148 ? 42.627 22.227 44.341 1.00 34.93 148 PRO A N 1
ATOM 1052 C CA . PRO A 1 148 ? 43.900 21.512 44.203 1.00 36.50 148 PRO A CA 1
ATOM 1053 C C . PRO A 1 148 ? 43.836 20.004 44.435 1.00 37.51 148 PRO A C 1
ATOM 1054 O O . PRO A 1 148 ? 44.653 19.254 43.891 1.00 38.38 148 PRO A O 1
ATOM 1058 N N . ASP A 1 149 ? 42.874 19.556 45.234 1.00 38.02 149 ASP A N 1
ATOM 1059 C CA . ASP A 1 149 ? 42.760 18.132 45.517 1.00 39.66 149 ASP A CA 1
ATOM 1060 C C . ASP A 1 149 ? 41.505 17.492 44.945 1.00 38.63 149 ASP A C 1
ATOM 1061 O O . ASP A 1 149 ? 41.149 16.370 45.318 1.00 38.29 149 ASP A O 1
ATOM 1066 N N . ASP A 1 150 ? 40.826 18.200 44.050 1.00 37.32 150 ASP A N 1
ATOM 1067 C CA . ASP A 1 150 ? 39.632 17.631 43.439 1.00 36.97 150 ASP A CA 1
ATOM 1068 C C . ASP A 1 150 ? 40.070 16.352 42.729 1.00 35.75 150 ASP A C 1
ATOM 1069 O O . ASP A 1 150 ? 40.839 16.393 41.769 1.00 35.11 150 ASP A O 1
ATOM 1074 N N . GLU A 1 151 ? 39.576 15.215 43.200 1.00 34.78 151 GLU A N 1
ATOM 1075 C CA . GLU A 1 151 ? 39.971 13.941 42.624 1.00 33.92 151 GLU A CA 1
ATOM 1076 C C . GLU A 1 151 ? 39.598 13.750 41.164 1.00 31.52 151 GLU A C 1
ATOM 1077 O O . GLU A 1 151 ? 40.389 13.216 40.389 1.00 30.67 151 GLU A O 1
ATOM 1083 N N . GLU A 1 152 ? 38.400 14.173 40.779 1.00 29.96 152 GLU A N 1
ATOM 1084 C CA . GLU A 1 152 ? 37.978 13.987 39.400 1.00 29.23 152 GLU A CA 1
ATOM 1085 C C . GLU A 1 152 ? 38.886 14.703 38.406 1.00 27.49 152 GLU A C 1
ATOM 1086 O O . GLU A 1 152 ? 39.312 14.107 37.418 1.00 26.48 152 GLU A O 1
ATOM 1092 N N . THR A 1 153 ? 39.185 15.975 38.658 1.00 26.19 153 THR A N 1
ATOM 1093 C CA . THR A 1 153 ? 40.048 16.711 37.746 1.00 26.78 153 THR A CA 1
ATOM 1094 C C . THR A 1 153 ? 41.441 16.088 37.768 1.00 25.40 153 THR A C 1
ATOM 1095 O O . THR A 1 153 ? 42.066 15.906 36.720 1.00 24.32 153 THR A O 1
ATOM 1099 N N . LEU A 1 154 ? 41.913 15.745 38.963 1.00 22.43 154 LEU A N 1
ATOM 1100 C CA . LEU A 1 154 ? 43.223 15.123 39.116 1.00 21.17 154 LEU A CA 1
ATOM 1101 C C . LEU A 1 154 ? 43.331 13.878 38.242 1.00 19.16 154 LEU A C 1
ATOM 1102 O O . LEU A 1 154 ? 44.302 13.710 37.504 1.00 19.45 154 LEU A O 1
ATOM 1107 N N . LEU A 1 155 ? 42.326 13.014 38.324 1.00 18.04 155 LEU A N 1
ATOM 1108 C CA . LEU A 1 155 ? 42.289 11.791 37.532 1.00 16.51 155 LEU A CA 1
ATOM 1109 C C . LEU A 1 155 ? 42.329 12.116 36.036 1.00 16.42 155 LEU A C 1
ATOM 1110 O O . LEU A 1 155 ? 43.023 11.441 35.264 1.00 14.30 155 LEU A O 1
ATOM 1115 N N . LYS A 1 156 ? 41.587 13.145 35.629 1.00 14.11 156 LYS A N 1
ATOM 1116 C CA . LYS A 1 156 ? 41.565 13.567 34.231 1.00 16.18 156 LYS A CA 1
ATOM 1117 C C . LYS A 1 156 ? 42.953 14.058 33.813 1.00 16.80 156 LYS A C 1
ATOM 1118 O O . LYS A 1 156 ? 43.427 13.762 32.713 1.00 17.86 156 LYS A O 1
ATOM 1124 N N . ILE A 1 157 ? 43.593 14.823 34.689 1.00 15.78 157 ILE A N 1
ATOM 1125 C CA . ILE A 1 157 ? 44.921 15.342 34.411 1.00 16.45 157 ILE A CA 1
ATOM 1126 C C . ILE A 1 157 ? 45.884 14.187 34.157 1.00 18.22 157 ILE A C 1
ATOM 1127 O O . ILE A 1 157 ? 46.583 14.163 33.140 1.00 17.24 157 ILE A O 1
ATOM 1132 N N . ALA A 1 158 ? 45.902 13.226 35.079 1.00 18.30 158 ALA A N 1
ATOM 1133 C CA . ALA A 1 158 ? 46.780 12.065 34.973 1.00 18.99 158 ALA A CA 1
ATOM 1134 C C . ALA A 1 158 ? 46.483 11.209 33.740 1.00 19.26 158 ALA A C 1
ATOM 1135 O O . ALA A 1 158 ? 47.399 10.796 33.024 1.00 18.39 158 ALA A O 1
ATOM 1137 N N . ALA A 1 159 ? 45.205 10.946 33.490 1.00 18.24 159 ALA A N 1
ATOM 1138 C CA . ALA A 1 159 ? 44.812 10.134 32.341 1.00 18.23 159 ALA A CA 1
ATOM 1139 C C . ALA A 1 159 ? 45.219 10.790 31.019 1.00 19.27 159 ALA A C 1
ATOM 1140 O O . ALA A 1 159 ? 45.732 10.112 30.120 1.00 20.50 159 ALA A O 1
ATOM 1142 N N . THR A 1 160 ? 44.990 12.099 30.901 1.00 17.63 160 THR A N 1
ATOM 1143 C CA . THR A 1 160 ? 45.349 12.830 29.691 1.00 17.22 160 THR A CA 1
ATOM 1144 C C . THR A 1 160 ? 46.840 12.664 29.441 1.00 19.21 160 THR A C 1
ATOM 1145 O O . THR A 1 160 ? 47.281 12.524 28.301 1.00 18.89 160 THR A O 1
ATOM 1149 N N . SER A 1 161 ? 47.609 12.691 30.522 1.00 18.66 161 SER A N 1
ATOM 1150 C CA . SER A 1 161 ? 49.052 12.553 30.445 1.00 20.05 161 SER A CA 1
ATOM 1151 C C . SER A 1 161 ? 49.470 11.187 29.910 1.00 21.04 161 SER A C 1
ATOM 1152 O O . SER A 1 161 ? 50.401 11.079 29.117 1.00 19.92 161 SER A O 1
ATOM 1155 N N . ILE A 1 162 ? 48.767 10.148 30.346 1.00 23.02 162 ILE A N 1
ATOM 1156 C CA . ILE A 1 162 ? 49.058 8.782 29.932 1.00 25.43 162 ILE A CA 1
ATOM 1157 C C . ILE A 1 162 ? 48.285 8.409 28.676 1.00 29.20 162 ILE A C 1
ATOM 1158 O O . ILE A 1 162 ? 47.420 7.536 28.700 1.00 33.03 162 ILE A O 1
ATOM 1163 N N . THR A 1 163 ? 48.584 9.079 27.578 1.00 30.43 163 THR A N 1
ATOM 1164 C CA . THR A 1 163 ? 47.911 8.787 26.327 1.00 32.48 163 THR A CA 1
ATOM 1165 C C . THR A 1 163 ? 48.947 9.004 25.241 1.00 31.69 163 THR A C 1
ATOM 1166 O O . THR A 1 163 ? 49.719 9.955 25.307 1.00 31.21 163 THR A O 1
ATOM 1170 N N . GLY A 1 164 ? 48.973 8.116 24.254 1.00 30.77 164 GLY A N 1
ATOM 1171 C CA . GLY A 1 164 ? 49.950 8.236 23.192 1.00 31.31 164 GLY A CA 1
ATOM 1172 C C . GLY A 1 164 ? 51.252 7.588 23.626 1.00 31.70 164 GLY A C 1
ATOM 1173 O O . GLY A 1 164 ? 52.325 7.944 23.148 1.00 30.76 164 GLY A O 1
ATOM 1174 N N . LYS A 1 165 ? 51.140 6.635 24.547 1.00 32.42 165 LYS A N 1
ATOM 1175 C CA . LYS A 1 165 ? 52.283 5.893 25.088 1.00 33.08 165 LYS A CA 1
ATOM 1176 C C . LYS A 1 165 ? 51.821 4.442 25.186 1.00 33.33 165 LYS A C 1
ATOM 1177 O O . LYS A 1 165 ? 50.627 4.199 25.350 1.00 32.22 165 LYS A O 1
ATOM 1183 N N . ASN A 1 166 ? 52.665 3.442 25.142 1.00 35.19 166 ASN A N 1
ATOM 1184 C CA . ASN A 1 166 ? 52.165 2.065 25.115 1.00 38.11 166 ASN A CA 1
ATOM 1185 C C . ASN A 1 166 ? 51.599 1.536 26.444 1.00 38.19 166 ASN A C 1
ATOM 1186 O O . ASN A 1 166 ? 51.496 0.338 26.668 1.00 42.16 166 ASN A O 1
ATOM 1191 N N . ALA A 1 167 ? 51.189 2.423 27.310 1.00 36.95 167 ALA A N 1
ATOM 1192 C CA . ALA A 1 167 ? 50.599 1.879 28.497 1.00 36.54 167 ALA A CA 1
ATOM 1193 C C . ALA A 1 167 ? 49.260 2.555 28.671 1.00 35.13 167 ALA A C 1
ATOM 1194 O O . ALA A 1 167 ? 48.681 2.535 29.752 1.00 33.01 167 ALA A O 1
ATOM 1196 N N . GLU A 1 168 ? 48.763 3.158 27.583 1.00 33.07 168 GLU A N 1
ATOM 1197 C CA . GLU A 1 168 ? 47.480 3.872 27.643 1.00 33.41 168 GLU A CA 1
ATOM 1198 C C . GLU A 1 168 ? 46.257 2.991 27.847 1.00 33.59 168 GLU A C 1
ATOM 1199 O O . GLU A 1 168 ? 45.250 3.436 28.394 1.00 33.22 168 GLU A O 1
ATOM 1205 N N . SER A 1 169 ? 46.351 1.736 27.415 1.00 33.66 169 SER A N 1
ATOM 1206 C CA . SER A 1 169 ? 45.242 0.801 27.577 1.00 35.34 169 SER A CA 1
ATOM 1207 C C . SER A 1 169 ? 44.918 0.650 29.060 1.00 34.44 169 SER A C 1
ATOM 1208 O O . SER A 1 169 ? 43.797 0.296 29.426 1.00 34.71 169 SER A O 1
ATOM 1211 N N . HIS A 1 170 ? 45.905 0.929 29.910 1.00 32.11 170 HIS A N 1
ATOM 1212 C CA . HIS A 1 170 ? 45.724 0.847 31.357 1.00 29.27 170 HIS A CA 1
ATOM 1213 C C . HIS A 1 170 ? 45.780 2.237 31.977 1.00 27.29 170 HIS A C 1
ATOM 1214 O O . HIS A 1 170 ? 46.126 2.382 33.145 1.00 26.95 170 HIS A O 1
ATOM 1221 N N . LYS A 1 171 ? 45.436 3.259 31.200 1.00 26.85 171 LYS A N 1
ATOM 1222 C CA . LYS A 1 171 ? 45.493 4.619 31.713 1.00 27.23 171 LYS A CA 1
ATOM 1223 C C . LYS A 1 171 ? 44.615 4.811 32.942 1.00 26.18 171 LYS A C 1
ATOM 1224 O O . LYS A 1 171 ? 44.979 5.552 33.858 1.00 24.45 171 LYS A O 1
ATOM 1230 N N . GLU A 1 172 ? 43.471 4.134 32.977 1.00 25.07 172 GLU A N 1
ATOM 1231 C CA . GLU A 1 172 ? 42.569 4.274 34.114 1.00 25.87 172 GLU A CA 1
ATOM 1232 C C . GLU A 1 172 ? 43.210 3.779 35.402 1.00 23.40 172 GLU A C 1
ATOM 1233 O O . GLU A 1 172 ? 43.131 4.439 36.434 1.00 23.27 172 GLU A O 1
ATOM 1239 N N . LEU A 1 173 ? 43.836 2.611 35.338 1.00 21.22 173 LEU A N 1
ATOM 1240 C CA . LEU A 1 173 ? 44.507 2.052 36.499 1.00 20.13 173 LEU A CA 1
ATOM 1241 C C . LEU A 1 173 ? 45.682 2.945 36.879 1.00 20.43 173 LEU A C 1
ATOM 1242 O O . LEU A 1 173 ? 45.785 3.393 38.017 1.00 21.90 173 LEU A O 1
ATOM 1247 N N . LEU A 1 174 ? 46.562 3.201 35.914 1.00 18.09 174 LEU A N 1
ATOM 1248 C CA . LEU A 1 174 ? 47.748 4.013 36.152 1.00 17.78 174 LEU A CA 1
ATOM 1249 C C . LEU A 1 174 ? 47.427 5.415 36.656 1.00 17.51 174 LEU A C 1
ATOM 1250 O O . LEU A 1 174 ? 48.107 5.929 37.547 1.00 17.38 174 LEU A O 1
ATOM 1255 N N . ALA A 1 175 ? 46.395 6.034 36.094 1.00 17.10 175 ALA A N 1
ATOM 1256 C CA . ALA A 1 175 ? 46.010 7.367 36.527 1.00 16.69 175 ALA A CA 1
ATOM 1257 C C . ALA A 1 175 ? 45.576 7.273 37.986 1.00 16.23 175 ALA A C 1
ATOM 1258 O O . ALA A 1 175 ? 45.972 8.093 38.817 1.00 15.29 175 ALA A O 1
ATOM 1260 N N . LYS A 1 176 ? 44.772 6.259 38.296 1.00 17.43 176 LYS A N 1
ATOM 1261 C CA . LYS A 1 176 ? 44.297 6.068 39.661 1.00 19.49 176 LYS A CA 1
ATOM 1262 C C . LYS A 1 176 ? 45.451 5.907 40.647 1.00 19.47 176 LYS A C 1
ATOM 1263 O O . LYS A 1 176 ? 45.414 6.467 41.739 1.00 17.99 176 LYS A O 1
ATOM 1269 N N . LEU A 1 177 ? 46.473 5.144 40.269 1.00 19.33 177 LEU A N 1
ATOM 1270 C CA . LEU A 1 177 ? 47.616 4.933 41.157 1.00 20.59 177 LEU A CA 1
ATOM 1271 C C . LEU A 1 177 ? 48.397 6.221 41.363 1.00 20.29 177 LEU A C 1
ATOM 1272 O O . LEU A 1 177 ? 48.789 6.542 42.484 1.00 21.97 177 LEU A O 1
ATOM 1277 N N . ALA A 1 178 ? 48.618 6.959 40.282 1.00 19.97 178 ALA A N 1
ATOM 1278 C CA . ALA A 1 178 ? 49.365 8.209 40.363 1.00 20.30 178 ALA A CA 1
ATOM 1279 C C . ALA A 1 178 ? 48.668 9.247 41.245 1.00 20.25 178 ALA A C 1
ATOM 1280 O O . ALA A 1 178 ? 49.311 9.920 42.058 1.00 18.13 178 ALA A O 1
ATOM 1282 N N . VAL A 1 179 ? 47.356 9.384 41.085 1.00 20.00 179 VAL A N 1
ATOM 1283 C CA . VAL A 1 179 ? 46.623 10.362 41.874 1.00 21.15 179 VAL A CA 1
ATOM 1284 C C . VAL A 1 179 ? 46.565 9.988 43.351 1.00 23.37 179 VAL A C 1
ATOM 1285 O O . VAL A 1 179 ? 46.656 10.862 44.216 1.00 23.73 179 VAL A O 1
ATOM 1289 N N . GLU A 1 180 ? 46.411 8.701 43.650 1.00 23.68 180 GLU A N 1
ATOM 1290 C CA . GLU A 1 180 ? 46.375 8.280 45.045 1.00 25.66 180 GLU A CA 1
ATOM 1291 C C . GLU A 1 180 ? 47.739 8.522 45.677 1.00 23.82 180 GLU A C 1
ATOM 1292 O O . GLU A 1 180 ? 47.833 9.048 46.780 1.00 23.97 180 GLU A O 1
ATOM 1298 N N . ALA A 1 181 ? 48.792 8.142 44.964 1.00 21.81 181 ALA A N 1
ATOM 1299 C CA . ALA A 1 181 ? 50.151 8.320 45.454 1.00 21.99 181 ALA A CA 1
ATOM 1300 C C . ALA A 1 181 ? 50.452 9.782 45.800 1.00 22.95 181 ALA A C 1
ATOM 1301 O O . ALA A 1 181 ? 50.898 10.080 46.907 1.00 22.69 181 ALA A O 1
ATOM 1303 N N . VAL A 1 182 ? 50.200 10.691 44.859 1.00 24.24 182 VAL A N 1
ATOM 1304 C CA . VAL A 1 182 ? 50.471 12.108 45.083 1.00 23.98 182 VAL A CA 1
ATOM 1305 C C . VAL A 1 182 ? 49.645 12.692 46.226 1.00 23.84 182 VAL A C 1
ATOM 1306 O O . VAL A 1 182 ? 50.188 13.346 47.113 1.00 23.28 182 VAL A O 1
ATOM 1310 N N . LYS A 1 183 ? 48.340 12.450 46.217 1.00 25.28 183 LYS A N 1
ATOM 1311 C CA . LYS A 1 183 ? 47.479 12.976 47.272 1.00 27.33 183 LYS A CA 1
ATOM 1312 C C . LYS A 1 183 ? 47.883 12.418 48.630 1.00 27.27 183 LYS A C 1
ATOM 1313 O O . LYS A 1 183 ? 47.828 13.117 49.635 1.00 28.06 183 LYS A O 1
ATOM 1319 N N . GLN A 1 184 ? 48.306 11.161 48.661 1.00 27.62 184 GLN A N 1
ATOM 1320 C CA . GLN A 1 184 ? 48.696 10.551 49.921 1.00 26.51 184 GLN A CA 1
ATOM 1321 C C . GLN A 1 184 ? 49.952 11.185 50.499 1.00 26.40 184 GLN A C 1
ATOM 1322 O O . GLN A 1 184 ? 50.037 11.393 51.706 1.00 27.62 184 GLN A O 1
ATOM 1328 N N . VAL A 1 185 ? 50.920 11.514 49.648 1.00 26.12 185 VAL A N 1
ATOM 1329 C CA . VAL A 1 185 ? 52.163 12.104 50.136 1.00 24.44 185 VAL A CA 1
ATOM 1330 C C . VAL A 1 185 ? 52.181 13.624 50.110 1.00 26.71 185 VAL A C 1
ATOM 1331 O O . VAL A 1 185 ? 53.135 14.246 50.574 1.00 25.87 185 VAL A O 1
ATOM 1335 N N . ALA A 1 186 ? 51.127 14.224 49.570 1.00 29.87 186 ALA A N 1
ATOM 1336 C CA . ALA A 1 186 ? 51.041 15.680 49.499 1.00 34.83 186 ALA A CA 1
ATOM 1337 C C . ALA A 1 186 ? 51.027 16.298 50.894 1.00 37.85 186 ALA A C 1
ATOM 1338 O O . ALA A 1 186 ? 50.396 15.771 51.807 1.00 36.46 186 ALA A O 1
ATOM 1340 N N . GLU A 1 187 ? 51.735 17.413 51.053 1.00 43.41 187 GLU A N 1
ATOM 1341 C CA . GLU A 1 187 ? 51.787 18.114 52.330 1.00 50.08 187 GLU A CA 1
ATOM 1342 C C . GLU A 1 187 ? 50.994 19.414 52.219 1.00 53.76 187 GLU A C 1
ATOM 1343 O O . GLU A 1 187 ? 51.304 20.278 51.397 1.00 53.25 187 GLU A O 1
ATOM 1349 N N . LYS A 1 188 ? 49.959 19.537 53.042 1.00 58.91 188 LYS A N 1
ATOM 1350 C CA . LYS A 1 188 ? 49.119 20.727 53.044 1.00 64.43 188 LYS A CA 1
ATOM 1351 C C . LYS A 1 188 ? 49.629 21.691 54.107 1.00 67.85 188 LYS A C 1
ATOM 1352 O O . LYS A 1 188 ? 49.408 21.489 55.301 1.00 68.41 188 LYS A O 1
ATOM 1358 N N . LYS A 1 189 ? 50.329 22.729 53.665 1.00 71.89 189 LYS A N 1
ATOM 1359 C CA . LYS A 1 189 ? 50.877 23.728 54.573 1.00 76.83 189 LYS A CA 1
ATOM 1360 C C . LYS A 1 189 ? 49.762 24.499 55.286 1.00 78.96 189 LYS A C 1
ATOM 1361 O O . LYS A 1 189 ? 49.725 24.562 56.520 1.00 79.70 189 LYS A O 1
ATOM 1367 N N . ASP A 1 190 ? 48.853 25.074 54.506 1.00 80.16 190 ASP A N 1
ATOM 1368 C CA . ASP A 1 190 ? 47.734 25.831 55.057 1.00 81.14 190 ASP A CA 1
ATOM 1369 C C . ASP A 1 190 ? 46.509 25.733 54.150 1.00 80.23 190 ASP A C 1
ATOM 1370 O O . ASP A 1 190 ? 45.479 25.178 54.538 1.00 80.21 190 ASP A O 1
ATOM 1375 N N . GLY A 1 191 ? 46.629 26.273 52.942 1.00 78.58 191 GLY A N 1
ATOM 1376 C CA . GLY A 1 191 ? 45.538 26.224 51.987 1.00 76.05 191 GLY A CA 1
ATOM 1377 C C . GLY A 1 191 ? 46.115 25.862 50.636 1.00 73.86 191 GLY A C 1
ATOM 1378 O O . GLY A 1 191 ? 45.401 25.759 49.634 1.00 74.45 191 GLY A O 1
ATOM 1379 N N . LYS A 1 192 ? 47.430 25.664 50.623 1.00 70.90 192 LYS A N 1
ATOM 1380 C CA . LYS A 1 192 ? 48.157 25.315 49.411 1.00 67.45 192 LYS A CA 1
ATOM 1381 C C . LYS A 1 192 ? 48.944 24.021 49.629 1.00 62.54 192 LYS A C 1
ATOM 1382 O O . LYS A 1 192 ? 49.556 23.828 50.683 1.00 61.97 192 LYS A O 1
ATOM 1388 N N . TYR A 1 193 ? 48.932 23.139 48.635 1.00 55.94 193 TYR A N 1
ATOM 1389 C CA . TYR A 1 193 ? 49.657 21.877 48.742 1.00 49.10 193 TYR A CA 1
ATOM 1390 C C . TYR A 1 193 ? 51.086 21.951 48.227 1.00 45.13 193 TYR A C 1
ATOM 1391 O O . TYR A 1 193 ? 51.394 22.730 47.328 1.00 44.09 193 TYR A O 1
ATOM 1400 N N . VAL A 1 194 ? 51.955 21.130 48.810 1.00 40.87 194 VAL A N 1
ATOM 1401 C CA . VAL A 1 194 ? 53.343 21.038 48.375 1.00 37.31 194 VAL A CA 1
ATOM 1402 C C . VAL A 1 194 ? 53.622 19.548 48.260 1.00 34.24 194 VAL A C 1
ATOM 1403 O O . VAL A 1 194 ? 53.255 18.773 49.143 1.00 33.44 194 VAL A O 1
ATOM 1407 N N . VAL A 1 195 ? 54.262 19.145 47.170 1.00 30.50 195 VAL A N 1
ATOM 1408 C CA . VAL A 1 195 ? 54.539 17.736 46.956 1.00 28.48 195 VAL A CA 1
ATOM 1409 C C . VAL A 1 195 ? 55.993 17.415 46.687 1.00 27.25 195 VAL A C 1
ATOM 1410 O O . VAL A 1 195 ? 56.594 17.959 45.764 1.00 28.36 195 VAL A O 1
ATOM 1414 N N . ASP A 1 196 ? 56.558 16.530 47.500 1.00 26.04 196 ASP A N 1
ATOM 1415 C CA . ASP A 1 196 ? 57.939 16.103 47.314 1.00 26.62 196 ASP A CA 1
ATOM 1416 C C . ASP A 1 196 ? 57.851 14.732 46.652 1.00 25.75 196 ASP A C 1
ATOM 1417 O O . ASP A 1 196 ? 57.501 13.741 47.297 1.00 24.42 196 ASP A O 1
ATOM 1422 N N . LEU A 1 197 ? 58.150 14.682 45.360 1.00 24.43 197 LEU A N 1
ATOM 1423 C CA . LEU A 1 197 ? 58.078 13.432 44.625 1.00 24.34 197 LEU A CA 1
ATOM 1424 C C . LEU A 1 197 ? 59.100 12.409 45.109 1.00 24.83 197 LEU A C 1
ATOM 1425 O O . LEU A 1 197 ? 59.029 11.241 44.744 1.00 25.59 197 LEU A O 1
ATOM 1430 N N . ASP A 1 198 ? 60.054 12.834 45.930 1.00 25.01 198 ASP A N 1
ATOM 1431 C CA . ASP A 1 198 ? 61.031 11.883 46.444 1.00 25.76 198 ASP A CA 1
ATOM 1432 C C . ASP A 1 198 ? 60.339 10.949 47.444 1.00 24.80 198 ASP A C 1
ATOM 1433 O O . ASP A 1 198 ? 60.932 9.966 47.896 1.00 22.71 198 ASP A O 1
ATOM 1438 N N . ASN A 1 199 ? 59.086 11.254 47.789 1.00 21.38 199 ASN A N 1
ATOM 1439 C CA . ASN A 1 199 ? 58.343 10.420 48.729 1.00 20.69 199 ASN A CA 1
ATOM 1440 C C . ASN A 1 199 ? 57.518 9.350 48.022 1.00 19.78 199 ASN A C 1
ATOM 1441 O O . ASN A 1 199 ? 56.837 8.560 48.667 1.00 18.91 199 ASN A O 1
ATOM 1446 N N . ILE A 1 200 ? 57.566 9.338 46.694 1.00 19.30 200 ILE A N 1
ATOM 1447 C CA . ILE A 1 200 ? 56.844 8.329 45.924 1.00 19.97 200 ILE A CA 1
ATOM 1448 C C . ILE A 1 200 ? 57.865 7.444 45.225 1.00 20.99 200 ILE A C 1
ATOM 1449 O O . ILE A 1 200 ? 58.562 7.885 44.306 1.00 22.26 200 ILE A O 1
ATOM 1454 N N . LYS A 1 201 ? 57.952 6.194 45.661 1.00 20.68 201 LYS A N 1
ATOM 1455 C CA . LYS A 1 201 ? 58.895 5.256 45.073 1.00 21.06 201 LYS A CA 1
ATOM 1456 C C . LYS A 1 201 ? 58.301 4.406 43.942 1.00 21.05 201 LYS A C 1
ATOM 1457 O O . LYS A 1 201 ? 57.134 4.018 43.982 1.00 20.45 201 LYS A O 1
ATOM 1463 N N . PHE A 1 202 ? 59.121 4.136 42.931 1.00 20.85 202 PHE A N 1
ATOM 1464 C CA . PHE A 1 202 ? 58.724 3.287 41.817 1.00 21.81 202 PHE A CA 1
ATOM 1465 C C . PHE A 1 202 ? 59.601 2.031 41.878 1.00 22.80 202 PHE A C 1
ATOM 1466 O O . PHE A 1 202 ? 60.832 2.121 41.847 1.00 21.83 202 PHE A O 1
ATOM 1474 N N . GLU A 1 203 ? 58.963 0.870 42.004 1.00 23.31 203 GLU A N 1
ATOM 1475 C CA . GLU A 1 203 ? 59.679 -0.399 42.053 1.00 24.09 203 GLU A CA 1
ATOM 1476 C C . GLU A 1 203 ? 59.189 -1.196 40.853 1.00 24.25 203 GLU A C 1
ATOM 1477 O O . GLU A 1 203 ? 57.981 -1.352 40.654 1.00 26.08 203 GLU A O 1
ATOM 1483 N N . LYS A 1 204 ? 60.130 -1.686 40.055 1.00 23.55 204 LYS A N 1
ATOM 1484 C CA . LYS A 1 204 ? 59.817 -2.437 38.842 1.00 23.56 204 LYS A CA 1
ATOM 1485 C C . LYS A 1 204 ? 60.258 -3.896 38.893 1.00 23.46 204 LYS A C 1
ATOM 1486 O O . LYS A 1 204 ? 61.371 -4.199 39.308 1.00 21.84 204 LYS A O 1
ATOM 1492 N N . LYS A 1 205 ? 59.379 -4.784 38.440 1.00 23.87 205 LYS A N 1
ATOM 1493 C CA . LYS A 1 205 ? 59.658 -6.210 38.388 1.00 24.70 205 LYS A CA 1
ATOM 1494 C C . LYS A 1 205 ? 58.957 -6.819 37.188 1.00 24.23 205 LYS A C 1
ATOM 1495 O O . LYS A 1 205 ? 57.727 -6.858 37.139 1.00 23.80 205 LYS A O 1
ATOM 1501 N N . ALA A 1 206 ? 59.740 -7.284 36.216 1.00 22.98 206 ALA A N 1
ATOM 1502 C CA . ALA A 1 206 ? 59.166 -7.898 35.026 1.00 22.84 206 ALA A CA 1
ATOM 1503 C C . ALA A 1 206 ? 58.366 -9.110 35.491 1.00 21.38 206 ALA A C 1
ATOM 1504 O O . ALA A 1 206 ? 58.709 -9.722 36.500 1.00 20.22 206 ALA A O 1
ATOM 1506 N N . GLY A 1 207 ? 57.299 -9.442 34.765 1.00 21.21 207 GLY A N 1
ATOM 1507 C CA . GLY A 1 207 ? 56.456 -10.571 35.137 1.00 18.42 207 GLY A CA 1
ATOM 1508 C C . GLY A 1 207 ? 55.026 -10.085 35.219 1.00 18.90 207 GLY A C 1
ATOM 1509 O O . GLY A 1 207 ? 54.797 -8.924 35.531 1.00 18.42 207 GLY A O 1
ATOM 1510 N N . GLU A 1 208 ? 54.061 -10.986 34.965 1.00 19.43 208 GLU A N 1
ATOM 1511 C CA . GLU A 1 208 ? 52.692 -10.541 34.974 1.00 20.55 208 GLU A CA 1
ATOM 1512 C C . GLU A 1 208 ? 52.618 -9.499 33.868 1.00 20.69 208 GLU A C 1
ATOM 1513 O O . GLU A 1 208 ? 53.491 -9.457 32.981 1.00 20.83 208 GLU A O 1
ATOM 1519 N N . GLY A 1 209 ? 51.583 -8.655 33.906 1.00 21.40 209 GLY A N 1
ATOM 1520 C CA . GLY A 1 209 ? 51.419 -7.612 32.910 1.00 19.63 209 GLY A CA 1
ATOM 1521 C C . GLY A 1 209 ? 51.227 -6.242 33.589 1.00 20.62 209 GLY A C 1
ATOM 1522 O O . GLY A 1 209 ? 51.150 -6.181 34.815 1.00 20.61 209 GLY A O 1
ATOM 1523 N N . VAL A 1 210 ? 51.138 -5.166 32.814 1.00 21.08 210 VAL A N 1
ATOM 1524 C CA . VAL A 1 210 ? 50.965 -3.837 33.400 1.00 20.57 210 VAL A CA 1
ATOM 1525 C C . VAL A 1 210 ? 49.733 -3.733 34.309 1.00 21.47 210 VAL A C 1
ATOM 1526 O O . VAL A 1 210 ? 49.749 -2.984 35.288 1.00 20.67 210 VAL A O 1
ATOM 1530 N N . GLU A 1 211 ? 48.686 -4.492 33.987 1.00 21.85 211 GLU A N 1
ATOM 1531 C CA . GLU A 1 211 ? 47.443 -4.522 34.769 1.00 24.36 211 GLU A CA 1
ATOM 1532 C C . GLU A 1 211 ? 47.692 -4.829 36.242 1.00 22.65 211 GLU A C 1
ATOM 1533 O O . GLU A 1 211 ? 46.982 -4.337 37.117 1.00 22.54 211 GLU A O 1
ATOM 1539 N N . GLU A 1 212 ? 48.682 -5.671 36.511 1.00 20.93 212 GLU A N 1
ATOM 1540 C CA . GLU A 1 212 ? 48.978 -6.052 37.876 1.00 19.29 212 GLU A CA 1
ATOM 1541 C C . GLU A 1 212 ? 49.738 -5.024 38.686 1.00 19.61 212 GLU A C 1
ATOM 1542 O O . GLU A 1 212 ? 50.072 -5.283 39.840 1.00 20.65 212 GLU A O 1
ATOM 1548 N N . SER A 1 213 ? 50.011 -3.858 38.101 1.00 18.72 213 SER A N 1
ATOM 1549 C CA . SER A 1 213 ? 50.722 -2.812 38.836 1.00 19.13 213 SER A CA 1
ATOM 1550 C C . SER A 1 213 ? 49.820 -2.349 39.972 1.00 19.98 213 SER A C 1
ATOM 1551 O O . SER A 1 213 ? 48.597 -2.402 39.854 1.00 19.46 213 SER A O 1
ATOM 1554 N N . GLU A 1 214 ? 50.413 -1.902 41.074 1.00 20.51 214 GLU A N 1
ATOM 1555 C CA . GLU A 1 214 ? 49.613 -1.471 42.216 1.00 21.12 214 GLU A CA 1
ATOM 1556 C C . GLU A 1 214 ? 50.296 -0.422 43.076 1.00 20.93 214 GLU A C 1
ATOM 1557 O O . GLU A 1 214 ? 51.484 -0.140 42.922 1.00 20.33 214 GLU A O 1
ATOM 1563 N N . LEU A 1 215 ? 49.516 0.153 43.982 1.00 21.79 215 LEU A N 1
ATOM 1564 C CA . LEU A 1 215 ? 50.008 1.153 44.908 1.00 22.53 215 LEU A CA 1
ATOM 1565 C C . LEU A 1 215 ? 50.083 0.495 46.270 1.00 22.23 215 LEU A C 1
ATOM 1566 O O . LEU A 1 215 ? 49.108 -0.072 46.739 1.00 23.85 215 LEU A O 1
ATOM 1571 N N . VAL A 1 216 ? 51.252 0.557 46.887 1.00 22.12 216 VAL A N 1
ATOM 1572 C CA . VAL A 1 216 ? 51.460 -0.013 48.208 1.00 22.16 216 VAL A CA 1
ATOM 1573 C C . VAL A 1 216 ? 51.585 1.166 49.161 1.00 23.04 216 VAL A C 1
ATOM 1574 O O . VAL A 1 216 ? 52.476 2.004 48.996 1.00 21.32 216 VAL A O 1
ATOM 1578 N N . ARG A 1 217 ? 50.683 1.247 50.136 1.00 23.32 217 ARG A N 1
ATOM 1579 C CA . ARG A 1 217 ? 50.724 2.335 51.106 1.00 25.06 217 ARG A CA 1
ATOM 1580 C C . ARG A 1 217 ? 51.789 1.950 52.118 1.00 23.79 217 ARG A C 1
ATOM 1581 O O . ARG A 1 217 ? 51.503 1.589 53.260 1.00 23.00 217 ARG A O 1
ATOM 1589 N N . GLY A 1 218 ? 53.031 2.026 51.661 1.00 22.78 218 GLY A N 1
ATOM 1590 C CA . GLY A 1 218 ? 54.163 1.668 52.483 1.00 22.28 218 GLY A CA 1
ATOM 1591 C C . GLY A 1 218 ? 55.386 1.632 51.589 1.00 22.41 218 GLY A C 1
ATOM 1592 O O . GLY A 1 218 ? 55.536 2.483 50.713 1.00 21.92 218 GLY A O 1
ATOM 1593 N N . VAL A 1 219 ? 56.258 0.651 51.784 1.00 20.21 219 VAL A N 1
ATOM 1594 C CA . VAL A 1 219 ? 57.452 0.581 50.968 1.00 18.94 219 VAL A CA 1
ATOM 1595 C C . VAL A 1 219 ? 57.754 -0.828 50.490 1.00 20.67 219 VAL A C 1
ATOM 1596 O O . VAL A 1 219 ? 57.522 -1.803 51.202 1.00 20.69 219 VAL A O 1
ATOM 1600 N N . VAL A 1 220 ? 58.258 -0.931 49.268 1.00 21.34 220 VAL A N 1
ATOM 1601 C CA . VAL A 1 220 ? 58.652 -2.219 48.725 1.00 22.56 220 VAL A CA 1
ATOM 1602 C C . VAL A 1 220 ? 60.158 -2.089 48.576 1.00 23.71 220 VAL A C 1
ATOM 1603 O O . VAL A 1 220 ? 60.651 -1.170 47.919 1.00 23.21 220 VAL A O 1
ATOM 1607 N N . ILE A 1 221 ? 60.889 -2.991 49.212 1.00 25.06 221 ILE A N 1
ATOM 1608 C CA . ILE A 1 221 ? 62.339 -2.950 49.168 1.00 27.52 221 ILE A CA 1
ATOM 1609 C C . ILE A 1 221 ? 62.915 -4.193 48.523 1.00 28.29 221 ILE A C 1
ATOM 1610 O O . ILE A 1 221 ? 62.526 -5.309 48.859 1.00 29.09 221 ILE A O 1
ATOM 1615 N N . ASP A 1 222 ? 63.844 -3.992 47.593 1.00 29.34 222 ASP A N 1
ATOM 1616 C CA . ASP A 1 222 ? 64.493 -5.100 46.902 1.00 29.30 222 ASP A CA 1
ATOM 1617 C C . ASP A 1 222 ? 65.557 -5.696 47.832 1.00 28.03 222 ASP A C 1
ATOM 1618 O O . ASP A 1 222 ? 66.756 -5.538 47.608 1.00 28.21 222 ASP A O 1
ATOM 1623 N N . LYS A 1 223 ? 65.107 -6.369 48.884 1.00 28.08 223 LYS A N 1
ATOM 1624 C CA . LYS A 1 223 ? 66.004 -6.993 49.855 1.00 28.57 223 LYS A CA 1
ATOM 1625 C C . LYS A 1 223 ? 65.404 -8.298 50.357 1.00 28.94 223 LYS A C 1
ATOM 1626 O O . LYS A 1 223 ? 64.256 -8.625 50.059 1.00 30.24 223 LYS A O 1
ATOM 1632 N N . GLU A 1 224 ? 66.193 -9.036 51.127 1.00 28.85 224 GLU A N 1
ATOM 1633 C CA . GLU A 1 224 ? 65.766 -10.303 51.700 1.00 28.35 224 GLU A CA 1
ATOM 1634 C C . GLU A 1 224 ? 65.955 -10.229 53.197 1.00 25.99 224 GLU A C 1
ATOM 1635 O O . GLU A 1 224 ? 66.688 -9.374 53.693 1.00 24.15 224 GLU A O 1
ATOM 1641 N N . VAL A 1 225 ? 65.295 -11.130 53.913 1.00 24.56 225 VAL A N 1
ATOM 1642 C CA . VAL A 1 225 ? 65.450 -11.199 55.354 1.00 24.42 225 VAL A CA 1
ATOM 1643 C C . VAL A 1 225 ? 66.834 -11.822 55.505 1.00 24.08 225 VAL A C 1
ATOM 1644 O O . VAL A 1 225 ? 67.110 -12.875 54.928 1.00 22.91 225 VAL A O 1
ATOM 1648 N N . VAL A 1 226 ? 67.699 -11.163 56.268 1.00 24.18 226 VAL A N 1
ATOM 1649 C CA . VAL A 1 226 ? 69.080 -11.599 56.449 1.00 24.83 226 VAL A CA 1
ATOM 1650 C C . VAL A 1 226 ? 69.336 -13.026 56.940 1.00 25.04 226 VAL A C 1
ATOM 1651 O O . VAL A 1 226 ? 70.264 -13.685 56.472 1.00 25.44 226 VAL A O 1
ATOM 1655 N N . HIS A 1 227 ? 68.520 -13.507 57.868 1.00 24.80 227 HIS A N 1
ATOM 1656 C CA . HIS A 1 227 ? 68.708 -14.840 58.428 1.00 25.01 227 HIS A CA 1
ATOM 1657 C C . HIS A 1 227 ? 67.523 -15.758 58.110 1.00 24.48 227 HIS A C 1
ATOM 1658 O O . HIS A 1 227 ? 66.368 -15.353 58.220 1.00 24.48 227 HIS A O 1
ATOM 1665 N N . PRO A 1 228 ? 67.802 -17.016 57.727 1.00 24.61 228 PRO A N 1
ATOM 1666 C CA . PRO A 1 228 ? 66.785 -18.022 57.380 1.00 25.49 228 PRO A CA 1
ATOM 1667 C C . PRO A 1 228 ? 65.775 -18.348 58.484 1.00 26.53 228 PRO A C 1
ATOM 1668 O O . PRO A 1 228 ? 64.631 -18.682 58.196 1.00 27.42 228 PRO A O 1
ATOM 1672 N N . ARG A 1 229 ? 66.204 -18.263 59.740 1.00 28.09 229 ARG A N 1
ATOM 1673 C CA . ARG A 1 229 ? 65.341 -18.564 60.881 1.00 30.27 229 ARG A CA 1
ATOM 1674 C C . ARG A 1 229 ? 64.379 -17.447 61.268 1.00 29.24 229 ARG A C 1
ATOM 1675 O O . ARG A 1 229 ? 63.435 -17.673 62.022 1.00 28.93 229 ARG A O 1
ATOM 1683 N N . MET A 1 230 ? 64.621 -16.241 60.774 1.00 28.73 230 MET A N 1
ATOM 1684 C CA . MET A 1 230 ? 63.755 -15.115 61.106 1.00 28.29 230 MET A CA 1
ATOM 1685 C C . MET A 1 230 ? 62.391 -15.263 60.448 1.00 28.42 230 MET A C 1
ATOM 1686 O O . MET A 1 230 ? 62.252 -15.944 59.429 1.00 29.94 230 MET A O 1
ATOM 1691 N N . PRO A 1 231 ? 61.362 -14.623 61.024 1.00 28.01 231 PRO A N 1
ATOM 1692 C CA . PRO A 1 231 ? 60.010 -14.696 60.466 1.00 27.18 231 PRO A CA 1
ATOM 1693 C C . PRO A 1 231 ? 60.032 -14.123 59.048 1.00 26.73 231 PRO A C 1
ATOM 1694 O O . PRO A 1 231 ? 60.846 -13.250 58.736 1.00 25.97 231 PRO A O 1
ATOM 1698 N N . LYS A 1 232 ? 59.147 -14.617 58.193 1.00 26.05 232 LYS A N 1
ATOM 1699 C CA . LYS A 1 232 ? 59.067 -14.132 56.821 1.00 25.57 232 LYS A CA 1
ATOM 1700 C C . LYS A 1 232 ? 57.873 -13.191 56.698 1.00 25.30 232 LYS A C 1
ATOM 1701 O O . LYS A 1 232 ? 57.712 -12.493 55.698 1.00 25.22 232 LYS A O 1
ATOM 1707 N N . ARG A 1 233 ? 57.033 -13.188 57.728 1.00 24.99 233 ARG A N 1
ATOM 1708 C CA . ARG A 1 233 ? 55.846 -12.344 57.763 1.00 25.39 233 ARG A CA 1
ATOM 1709 C C . ARG A 1 233 ? 55.597 -11.931 59.207 1.00 24.78 233 ARG A C 1
ATOM 1710 O O . ARG A 1 233 ? 55.762 -12.733 60.123 1.00 23.70 233 ARG A O 1
ATOM 1718 N N . VAL A 1 234 ? 55.221 -10.671 59.401 1.00 25.48 234 VAL A N 1
ATOM 1719 C CA . VAL A 1 234 ? 54.943 -10.131 60.727 1.00 26.41 234 VAL A CA 1
ATOM 1720 C C . VAL A 1 234 ? 53.695 -9.262 60.622 1.00 29.60 234 VAL A C 1
ATOM 1721 O O . VAL A 1 234 ? 53.692 -8.248 59.926 1.00 28.84 234 VAL A O 1
ATOM 1725 N N . GLU A 1 235 ? 52.639 -9.664 61.322 1.00 32.99 235 GLU A N 1
ATOM 1726 C CA . GLU A 1 235 ? 51.379 -8.944 61.290 1.00 36.94 235 GLU A CA 1
ATOM 1727 C C . GLU A 1 235 ? 51.485 -7.486 61.737 1.00 38.21 235 GLU A C 1
ATOM 1728 O O . GLU A 1 235 ? 51.779 -6.614 60.930 1.00 42.92 235 GLU A O 1
ATOM 1734 N N . ASN A 1 236 ? 51.254 -7.205 63.011 1.00 36.63 236 ASN A N 1
ATOM 1735 C CA . ASN A 1 236 ? 51.310 -5.825 63.476 1.00 35.71 236 ASN A CA 1
ATOM 1736 C C . ASN A 1 236 ? 52.730 -5.437 63.853 1.00 34.76 236 ASN A C 1
ATOM 1737 O O . ASN A 1 236 ? 53.053 -5.209 65.018 1.00 35.34 236 ASN A O 1
ATOM 1742 N N . ALA A 1 237 ? 53.567 -5.349 62.829 1.00 32.84 237 ALA A N 1
ATOM 1743 C CA . ALA A 1 237 ? 54.975 -5.039 62.981 1.00 31.02 237 ALA A CA 1
ATOM 1744 C C . ALA A 1 237 ? 55.321 -3.728 63.669 1.00 30.05 237 ALA A C 1
ATOM 1745 O O . ALA A 1 237 ? 54.720 -2.685 63.405 1.00 31.06 237 ALA A O 1
ATOM 1747 N N . LYS A 1 238 ? 56.291 -3.806 64.573 1.00 27.95 238 LYS A N 1
ATOM 1748 C CA . LYS A 1 238 ? 56.805 -2.641 65.276 1.00 26.35 238 LYS A CA 1
ATOM 1749 C C . LYS A 1 238 ? 58.177 -2.499 64.642 1.00 24.64 238 LYS A C 1
ATOM 1750 O O . LYS A 1 238 ? 59.099 -3.252 64.955 1.00 25.06 238 LYS A O 1
ATOM 1756 N N . ILE A 1 239 ? 58.288 -1.544 63.728 1.00 23.04 239 ILE A N 1
ATOM 1757 C CA . ILE A 1 239 ? 59.507 -1.320 62.974 1.00 21.73 239 ILE A CA 1
ATOM 1758 C C . ILE A 1 239 ? 60.574 -0.433 63.614 1.00 21.30 239 ILE A C 1
ATOM 1759 O O . ILE A 1 239 ? 60.307 0.691 64.060 1.00 19.90 239 ILE A O 1
ATOM 1764 N N . ALA A 1 240 ? 61.794 -0.960 63.650 1.00 21.00 240 ALA A N 1
ATOM 1765 C CA . ALA A 1 240 ? 62.933 -0.232 64.187 1.00 20.59 240 ALA A CA 1
ATOM 1766 C C . ALA A 1 240 ? 63.808 0.167 63.001 1.00 21.21 240 ALA A C 1
ATOM 1767 O O . ALA A 1 240 ? 63.991 -0.613 62.065 1.00 22.58 240 ALA A O 1
ATOM 1769 N N . LEU A 1 241 ? 64.330 1.388 63.039 1.00 20.68 241 LEU A N 1
ATOM 1770 C CA . LEU A 1 241 ? 65.186 1.902 61.977 1.00 20.42 241 LEU A CA 1
ATOM 1771 C C . LEU A 1 241 ? 66.525 2.356 62.568 1.00 20.60 241 LEU A C 1
ATOM 1772 O O . LEU A 1 241 ? 66.606 3.382 63.248 1.00 17.27 241 LEU A O 1
ATOM 1777 N N . ILE A 1 242 ? 67.562 1.559 62.320 1.00 22.18 242 ILE A N 1
ATOM 1778 C CA . ILE A 1 242 ? 68.907 1.830 62.808 1.00 22.91 242 ILE A CA 1
ATOM 1779 C C . ILE A 1 242 ? 69.792 2.044 61.593 1.00 24.26 242 ILE A C 1
ATOM 1780 O O . ILE A 1 242 ? 69.737 1.264 60.648 1.00 25.54 242 ILE A O 1
ATOM 1785 N N . ASN A 1 243 ? 70.613 3.083 61.592 1.00 27.06 243 ASN A N 1
ATOM 1786 C CA . ASN A 1 243 ? 71.470 3.275 60.434 1.00 32.66 243 ASN A CA 1
ATOM 1787 C C . ASN A 1 243 ? 72.908 2.834 60.727 1.00 32.82 243 ASN A C 1
ATOM 1788 O O . ASN A 1 243 ? 73.699 2.618 59.812 1.00 34.96 243 ASN A O 1
ATOM 1793 N N . GLU A 1 244 ? 73.222 2.664 62.007 1.00 32.26 244 GLU A N 1
ATOM 1794 C CA . GLU A 1 244 ? 74.543 2.208 62.444 1.00 31.75 244 GLU A CA 1
ATOM 1795 C C . GLU A 1 244 ? 74.617 0.684 62.314 1.00 30.13 244 GLU A C 1
ATOM 1796 O O . GLU A 1 244 ? 73.625 -0.013 62.523 1.00 29.57 244 GLU A O 1
ATOM 1802 N N . ALA A 1 245 ? 75.792 0.164 61.981 1.00 27.52 245 ALA A N 1
ATOM 1803 C CA . ALA A 1 245 ? 75.958 -1.277 61.838 1.00 25.97 245 ALA A CA 1
ATOM 1804 C C . ALA A 1 245 ? 75.859 -2.040 63.166 1.00 25.02 245 ALA A C 1
ATOM 1805 O O . ALA A 1 245 ? 76.312 -1.567 64.216 1.00 22.51 245 ALA A O 1
ATOM 1807 N N . LEU A 1 246 ? 75.248 -3.219 63.112 1.00 22.42 246 LEU A N 1
ATOM 1808 C CA . LEU A 1 246 ? 75.138 -4.069 64.288 1.00 22.89 246 LEU A CA 1
ATOM 1809 C C . LEU A 1 246 ? 76.393 -4.937 64.287 1.00 23.81 246 LEU A C 1
ATOM 1810 O O . LEU A 1 246 ? 76.348 -6.125 63.938 1.00 24.00 246 LEU A O 1
ATOM 1815 N N . GLU A 1 247 ? 77.519 -4.321 64.646 1.00 24.24 247 GLU A N 1
ATOM 1816 C CA . GLU A 1 247 ? 78.809 -5.009 64.686 1.00 25.28 247 GLU A CA 1
ATOM 1817 C C . GLU A 1 247 ? 79.609 -4.467 65.862 1.00 25.01 247 GLU A C 1
ATOM 1818 O O . GLU A 1 247 ? 79.173 -3.538 66.539 1.00 24.30 247 GLU A O 1
ATOM 1824 N N . VAL A 1 248 ? 80.778 -5.050 66.098 1.00 24.20 248 VAL A N 1
ATOM 1825 C CA . VAL A 1 248 ? 81.643 -4.602 67.174 1.00 24.32 248 VAL A CA 1
ATOM 1826 C C . VAL A 1 248 ? 82.126 -3.221 66.766 1.00 24.11 248 VAL A C 1
ATOM 1827 O O . VAL A 1 248 ? 82.784 -3.066 65.742 1.00 23.83 248 VAL A O 1
ATOM 1831 N N . LYS A 1 249 ? 81.783 -2.217 67.559 1.00 25.27 249 LYS A N 1
ATOM 1832 C CA . LYS A 1 249 ? 82.176 -0.851 67.258 1.00 28.12 249 LYS A CA 1
ATOM 1833 C C . LYS A 1 249 ? 83.639 -0.575 67.626 1.00 27.97 249 LYS A C 1
ATOM 1834 O O . LYS A 1 249 ? 84.177 -1.162 68.563 1.00 28.21 249 LYS A O 1
ATOM 1840 N N . LYS A 1 250 ? 84.276 0.314 66.874 1.00 27.35 250 LYS A N 1
ATOM 1841 C CA . LYS A 1 250 ? 85.664 0.687 67.125 1.00 28.29 250 LYS A CA 1
ATOM 1842 C C . LYS A 1 250 ? 85.749 2.199 67.259 1.00 27.92 250 LYS A C 1
ATOM 1843 O O . LYS A 1 250 ? 85.051 2.922 66.553 1.00 28.41 250 LYS A O 1
ATOM 1849 N N . THR A 1 251 ? 86.598 2.682 68.161 1.00 27.47 251 THR A N 1
ATOM 1850 C CA . THR A 1 251 ? 86.743 4.122 68.355 1.00 26.47 251 THR A CA 1
ATOM 1851 C C . THR A 1 251 ? 87.225 4.827 67.096 1.00 27.24 251 THR A C 1
ATOM 1852 O O . THR A 1 251 ? 87.820 4.215 66.210 1.00 25.60 251 THR A O 1
ATOM 1856 N N . GLU A 1 252 ? 86.965 6.125 67.025 1.00 28.84 252 GLU A N 1
ATOM 1857 C CA . GLU A 1 252 ? 87.390 6.911 65.883 1.00 29.75 252 GLU A CA 1
ATOM 1858 C C . GLU A 1 252 ? 88.899 7.128 66.015 1.00 29.07 252 GLU A C 1
ATOM 1859 O O . GLU A 1 252 ? 89.626 7.185 65.023 1.00 29.17 252 GLU A O 1
ATOM 1865 N N . THR A 1 253 ? 89.362 7.240 67.256 1.00 27.72 253 THR A N 1
ATOM 1866 C CA . THR A 1 253 ? 90.783 7.424 67.539 1.00 26.02 253 THR A CA 1
ATOM 1867 C C . THR A 1 253 ? 91.459 6.059 67.388 1.00 24.64 253 THR A C 1
ATOM 1868 O O . THR A 1 253 ? 90.887 5.045 67.782 1.00 21.90 253 THR A O 1
ATOM 1872 N N . ASP A 1 254 ? 92.658 6.021 66.813 1.00 23.32 254 ASP A N 1
ATOM 1873 C CA . ASP A 1 254 ? 93.353 4.748 66.650 1.00 25.44 254 ASP A CA 1
ATOM 1874 C C . ASP A 1 254 ? 93.505 4.072 68.008 1.00 25.22 254 ASP A C 1
ATOM 1875 O O . ASP A 1 254 ? 93.794 4.730 69.012 1.00 24.49 254 ASP A O 1
ATOM 1880 N N . ALA A 1 255 ? 93.309 2.757 68.034 1.00 23.41 255 ALA A N 1
ATOM 1881 C CA . ALA A 1 255 ? 93.414 1.995 69.271 1.00 24.94 255 ALA A CA 1
ATOM 1882 C C . ALA A 1 255 ? 93.841 0.557 69.017 1.00 25.00 255 ALA A C 1
ATOM 1883 O O . ALA A 1 255 ? 93.525 -0.022 67.980 1.00 25.93 255 ALA A O 1
ATOM 1885 N N . LYS A 1 256 ? 94.561 -0.019 69.969 1.00 23.51 256 LYS A N 1
ATOM 1886 C CA . LYS A 1 256 ? 95.000 -1.395 69.837 1.00 23.32 256 LYS A CA 1
ATOM 1887 C C . LYS A 1 256 ? 95.067 -2.064 71.195 1.00 23.39 256 LYS A C 1
ATOM 1888 O O . LYS A 1 256 ? 95.475 -1.452 72.185 1.00 23.93 256 LYS A O 1
ATOM 1894 N N . ILE A 1 257 ? 94.656 -3.323 71.245 1.00 21.45 257 ILE A N 1
ATOM 1895 C CA . ILE A 1 257 ? 94.698 -4.062 72.488 1.00 20.65 257 ILE A CA 1
ATOM 1896 C C . ILE A 1 257 ? 96.108 -4.603 72.702 1.00 21.85 257 ILE A C 1
ATOM 1897 O O . ILE A 1 257 ? 96.705 -5.199 71.797 1.00 19.61 257 ILE A O 1
ATOM 1902 N N . ASN A 1 258 ? 96.645 -4.370 73.897 1.00 23.49 258 ASN A N 1
ATOM 1903 C CA . ASN A 1 258 ? 97.968 -4.866 74.254 1.00 24.29 258 ASN A CA 1
ATOM 1904 C C . ASN A 1 258 ? 97.760 -5.989 75.258 1.00 21.94 258 ASN A C 1
ATOM 1905 O O . ASN A 1 258 ? 97.395 -5.753 76.407 1.00 21.66 258 ASN A O 1
ATOM 1910 N N . ILE A 1 259 ? 97.989 -7.213 74.802 1.00 19.78 259 ILE A N 1
ATOM 1911 C CA . ILE A 1 259 ? 97.808 -8.402 75.617 1.00 20.65 259 ILE A CA 1
ATOM 1912 C C . ILE A 1 259 ? 99.074 -8.763 76.381 1.00 21.60 259 ILE A C 1
ATOM 1913 O O . ILE A 1 259 ? 100.167 -8.816 75.812 1.00 20.63 259 ILE A O 1
ATOM 1918 N N . THR A 1 260 ? 98.911 -9.011 77.676 1.00 20.31 260 THR A N 1
ATOM 1919 C CA . THR A 1 260 ? 100.032 -9.345 78.533 1.00 18.51 260 THR A CA 1
ATOM 1920 C C . THR A 1 260 ? 99.831 -10.648 79.308 1.00 18.58 260 THR A C 1
ATOM 1921 O O . THR A 1 260 ? 100.744 -11.102 80.001 1.00 19.17 260 THR A O 1
ATOM 1925 N N . SER A 1 261 ? 98.641 -11.239 79.197 1.00 17.16 261 SER A N 1
ATOM 1926 C CA . SER A 1 261 ? 98.358 -12.522 79.847 1.00 17.55 261 SER A CA 1
ATOM 1927 C C . SER A 1 261 ? 97.334 -13.348 79.044 1.00 18.62 261 SER A C 1
ATOM 1928 O O . SER A 1 261 ? 96.411 -12.807 78.430 1.00 15.36 261 SER A O 1
ATOM 1931 N N . PRO A 1 262 ? 97.500 -14.682 79.040 1.00 20.47 262 PRO A N 1
ATOM 1932 C CA . PRO A 1 262 ? 96.623 -15.607 78.320 1.00 21.20 262 PRO A CA 1
ATOM 1933 C C . PRO A 1 262 ? 95.132 -15.408 78.520 1.00 22.66 262 PRO A C 1
ATOM 1934 O O . PRO A 1 262 ? 94.371 -15.449 77.550 1.00 23.38 262 PRO A O 1
ATOM 1938 N N . ASP A 1 263 ? 94.709 -15.185 79.762 1.00 22.26 263 ASP A N 1
ATOM 1939 C CA . ASP A 1 263 ? 93.287 -15.010 80.037 1.00 23.67 263 ASP A CA 1
ATOM 1940 C C . ASP A 1 263 ? 92.640 -13.823 79.322 1.00 24.52 263 ASP A C 1
ATOM 1941 O O . ASP A 1 263 ? 91.414 -13.752 79.208 1.00 25.39 263 ASP A O 1
ATOM 1946 N N . GLN A 1 264 ? 93.455 -12.900 78.826 1.00 24.42 264 GLN A N 1
ATOM 1947 C CA . GLN A 1 264 ? 92.921 -11.742 78.122 1.00 25.34 264 GLN A CA 1
ATOM 1948 C C . GLN A 1 264 ? 92.432 -12.117 76.729 1.00 26.17 264 GLN A C 1
ATOM 1949 O O . GLN A 1 264 ? 91.508 -11.497 76.204 1.00 27.73 264 GLN A O 1
ATOM 1955 N N . LEU A 1 265 ? 93.053 -13.124 76.127 1.00 26.67 265 LEU A N 1
ATOM 1956 C CA . LEU A 1 265 ? 92.631 -13.551 74.803 1.00 27.54 265 LEU A CA 1
ATOM 1957 C C . LEU A 1 265 ? 91.140 -13.847 74.840 1.00 28.41 265 LEU A C 1
ATOM 1958 O O . LEU A 1 265 ? 90.402 -13.451 73.939 1.00 29.19 265 LEU A O 1
ATOM 1963 N N . MET A 1 266 ? 90.697 -14.526 75.894 1.00 28.02 266 MET A N 1
ATOM 1964 C CA . MET A 1 266 ? 89.285 -14.872 76.038 1.00 28.16 266 MET A CA 1
ATOM 1965 C C . MET A 1 266 ? 88.435 -13.730 76.591 1.00 26.28 266 MET A C 1
ATOM 1966 O O . MET A 1 266 ? 87.283 -13.566 76.195 1.00 23.99 266 MET A O 1
ATOM 1971 N N . SER A 1 267 ? 88.996 -12.939 77.498 1.00 24.27 267 SER A N 1
ATOM 1972 C CA . SER A 1 267 ? 88.233 -11.848 78.082 1.00 23.00 267 SER A CA 1
ATOM 1973 C C . SER A 1 267 ? 87.842 -10.802 77.043 1.00 22.72 267 SER A C 1
ATOM 1974 O O . SER A 1 267 ? 86.718 -10.311 77.069 1.00 22.46 267 SER A O 1
ATOM 1977 N N . PHE A 1 268 ? 88.749 -10.461 76.127 1.00 21.94 268 PHE A N 1
ATOM 1978 C CA . PHE A 1 268 ? 88.416 -9.476 75.097 1.00 22.19 268 PHE A CA 1
ATOM 1979 C C . PHE A 1 268 ? 87.450 -10.064 74.072 1.00 22.04 268 PHE A C 1
ATOM 1980 O O . PHE A 1 268 ? 86.564 -9.369 73.574 1.00 20.89 268 PHE A O 1
ATOM 1988 N N . LEU A 1 269 ? 87.618 -11.346 73.763 1.00 22.05 269 LEU A N 1
ATOM 1989 C CA . LEU A 1 269 ? 86.734 -12.026 72.818 1.00 23.41 269 LEU A CA 1
ATOM 1990 C C . LEU A 1 269 ? 85.319 -11.998 73.386 1.00 23.95 269 LEU A C 1
ATOM 1991 O O . LEU A 1 269 ? 84.351 -11.710 72.679 1.00 24.44 269 LEU A O 1
ATOM 1996 N N . GLU A 1 270 ? 85.212 -12.280 74.678 1.00 23.07 270 GLU A N 1
ATOM 1997 C CA . GLU A 1 270 ? 83.922 -12.298 75.345 1.00 24.47 270 GLU A CA 1
ATOM 1998 C C . GLU A 1 270 ? 83.308 -10.912 75.492 1.00 24.04 270 GLU A C 1
ATOM 1999 O O . GLU A 1 270 ? 82.086 -10.776 75.472 1.00 22.63 270 GLU A O 1
ATOM 2005 N N . GLN A 1 271 ? 84.148 -9.884 75.624 1.00 23.60 271 GLN A N 1
ATOM 2006 C CA . GLN A 1 271 ? 83.653 -8.517 75.755 1.00 23.82 271 GLN A CA 1
ATOM 2007 C C . GLN A 1 271 ? 82.989 -8.075 74.449 1.00 24.14 271 GLN A C 1
ATOM 2008 O O . GLN A 1 271 ? 81.926 -7.450 74.466 1.00 23.10 271 GLN A O 1
ATOM 2014 N N . GLU A 1 272 ? 83.612 -8.407 73.319 1.00 24.41 272 GLU A N 1
ATOM 2015 C CA . GLU A 1 272 ? 83.050 -8.059 72.018 1.00 25.57 272 GLU A CA 1
ATOM 2016 C C . GLU A 1 272 ? 81.757 -8.856 71.787 1.00 26.41 272 GLU A C 1
ATOM 2017 O O . GLU A 1 272 ? 80.826 -8.373 71.144 1.00 26.80 272 GLU A O 1
ATOM 2023 N N . GLU A 1 273 ? 81.698 -10.076 72.311 1.00 27.07 273 GLU A N 1
ATOM 2024 C CA . GLU A 1 273 ? 80.497 -10.893 72.160 1.00 29.04 273 GLU A CA 1
ATOM 2025 C C . GLU A 1 273 ? 79.355 -10.277 72.964 1.00 29.10 273 GLU A C 1
ATOM 2026 O O . GLU A 1 273 ? 78.202 -10.291 72.536 1.00 29.61 273 GLU A O 1
ATOM 2032 N N . LYS A 1 274 ? 79.688 -9.733 74.130 1.00 27.28 274 LYS A N 1
ATOM 2033 C CA . LYS A 1 274 ? 78.698 -9.114 74.996 1.00 27.18 274 LYS A CA 1
ATOM 2034 C C . LYS A 1 274 ? 78.176 -7.811 74.395 1.00 26.20 274 LYS A C 1
ATOM 2035 O O . LYS A 1 274 ? 76.991 -7.512 74.492 1.00 24.65 274 LYS A O 1
ATOM 2041 N N . MET A 1 275 ? 79.068 -7.038 73.781 1.00 26.42 275 MET A N 1
ATOM 2042 C CA . MET A 1 275 ? 78.688 -5.774 73.157 1.00 26.86 275 MET A CA 1
ATOM 2043 C C . MET A 1 275 ? 77.696 -6.036 72.030 1.00 27.62 275 MET A C 1
ATOM 2044 O O . MET A 1 275 ? 76.725 -5.301 71.855 1.00 28.41 275 MET A O 1
ATOM 2049 N N . LEU A 1 276 ? 77.954 -7.091 71.266 1.00 28.09 276 LEU A N 1
ATOM 2050 C CA . LEU A 1 276 ? 77.088 -7.462 70.155 1.00 28.79 276 LEU A CA 1
ATOM 2051 C C . LEU A 1 276 ? 75.740 -7.899 70.702 1.00 28.14 276 LEU A C 1
ATOM 2052 O O . LEU A 1 276 ? 74.690 -7.484 70.214 1.00 26.53 276 LEU A O 1
ATOM 2057 N N . LYS A 1 277 ? 75.782 -8.734 71.733 1.00 27.59 277 LYS A N 1
ATOM 2058 C CA . LYS A 1 277 ? 74.573 -9.242 72.355 1.00 28.64 277 LYS A CA 1
ATOM 2059 C C . LYS A 1 277 ? 73.741 -8.143 73.012 1.00 27.65 277 LYS A C 1
ATOM 2060 O O . LYS A 1 277 ? 72.513 -8.184 72.963 1.00 27.71 277 LYS A O 1
ATOM 2066 N N . ASP A 1 278 ? 74.403 -7.164 73.623 1.00 26.81 278 ASP A N 1
ATOM 2067 C CA . ASP A 1 278 ? 73.693 -6.066 74.278 1.00 26.28 278 ASP A CA 1
ATOM 2068 C C . ASP A 1 278 ? 72.874 -5.271 73.267 1.00 26.35 278 ASP A C 1
ATOM 2069 O O . ASP A 1 278 ? 71.719 -4.927 73.523 1.00 27.04 278 ASP A O 1
ATOM 2074 N N . MET A 1 279 ? 73.480 -4.975 72.120 1.00 25.53 279 MET A N 1
ATOM 2075 C CA . MET A 1 279 ? 72.794 -4.237 71.071 1.00 25.25 279 MET A CA 1
ATOM 2076 C C . MET A 1 279 ? 71.480 -4.935 70.719 1.00 25.39 279 MET A C 1
ATOM 2077 O O . MET A 1 279 ? 70.414 -4.321 70.740 1.00 24.86 279 MET A O 1
ATOM 2082 N N . VAL A 1 280 ? 71.565 -6.221 70.396 1.00 23.59 280 VAL A N 1
ATOM 2083 C CA . VAL A 1 280 ? 70.381 -6.982 70.030 1.00 23.30 280 VAL A CA 1
ATOM 2084 C C . VAL A 1 280 ? 69.383 -7.096 71.167 1.00 24.96 280 VAL A C 1
ATOM 2085 O O . VAL A 1 280 ? 68.179 -6.981 70.942 1.00 26.87 280 VAL A O 1
ATOM 2089 N N . ASP A 1 281 ? 69.866 -7.324 72.385 1.00 25.72 281 ASP A N 1
ATOM 2090 C CA . ASP A 1 281 ? 68.957 -7.419 73.524 1.00 27.00 281 ASP A CA 1
ATOM 2091 C C . ASP A 1 281 ? 68.209 -6.096 73.676 1.00 26.85 281 ASP A C 1
ATOM 2092 O O . ASP A 1 281 ? 67.018 -6.072 73.995 1.00 25.93 281 ASP A O 1
ATOM 2097 N N . HIS A 1 282 ? 68.919 -4.998 73.439 1.00 25.84 282 HIS A N 1
ATOM 2098 C CA . HIS A 1 282 ? 68.335 -3.675 73.564 1.00 25.71 282 HIS A CA 1
ATOM 2099 C C . HIS A 1 282 ? 67.216 -3.472 72.558 1.00 26.52 282 HIS A C 1
ATOM 2100 O O . HIS A 1 282 ? 66.148 -2.960 72.893 1.00 27.72 282 HIS A O 1
ATOM 2107 N N . ILE A 1 283 ? 67.471 -3.863 71.316 1.00 25.68 283 ILE A N 1
ATOM 2108 C CA . ILE A 1 283 ? 66.481 -3.733 70.268 1.00 22.10 283 ILE A CA 1
ATOM 2109 C C . ILE A 1 283 ? 65.256 -4.534 70.694 1.00 22.79 283 ILE A C 1
ATOM 2110 O O . ILE A 1 283 ? 64.131 -4.033 70.651 1.00 22.48 283 ILE A O 1
ATOM 2115 N N . ALA A 1 284 ? 65.483 -5.776 71.118 1.00 21.82 284 ALA A N 1
ATOM 2116 C CA . ALA A 1 284 ? 64.392 -6.647 71.546 1.00 22.06 284 ALA A CA 1
ATOM 2117 C C . ALA A 1 284 ? 63.569 -6.023 72.674 1.00 23.38 284 ALA A C 1
ATOM 2118 O O . ALA A 1 284 ? 62.343 -6.164 72.704 1.00 22.57 284 ALA A O 1
ATOM 2120 N N . GLN A 1 285 ? 64.243 -5.322 73.583 1.00 22.83 285 GLN A N 1
ATOM 2121 C CA . GLN A 1 285 ? 63.582 -4.696 74.724 1.00 25.29 285 GLN A CA 1
ATOM 2122 C C . GLN A 1 285 ? 62.635 -3.547 74.392 1.00 24.05 285 GLN A C 1
ATOM 2123 O O . GLN A 1 285 ? 61.798 -3.178 75.214 1.00 25.21 285 GLN A O 1
ATOM 2129 N N . THR A 1 286 ? 62.765 -2.975 73.200 1.00 22.43 286 THR A N 1
ATOM 2130 C CA . THR A 1 286 ? 61.875 -1.893 72.795 1.00 20.20 286 THR A CA 1
ATOM 2131 C C . THR A 1 286 ? 60.538 -2.496 72.360 1.00 20.05 286 THR A C 1
ATOM 2132 O O . THR A 1 286 ? 59.511 -1.823 72.376 1.00 20.17 286 THR A O 1
ATOM 2136 N N . GLY A 1 287 ? 60.562 -3.772 71.979 1.00 19.99 287 GLY A N 1
ATOM 2137 C CA . GLY A 1 287 ? 59.353 -4.444 71.536 1.00 19.12 287 GLY A CA 1
ATOM 2138 C C . GLY A 1 287 ? 59.363 -4.636 70.028 1.00 21.27 287 GLY A C 1
ATOM 2139 O O . GLY A 1 287 ? 58.497 -5.310 69.465 1.00 21.23 287 GLY A O 1
ATOM 2140 N N . ALA A 1 288 ? 60.354 -4.043 69.370 1.00 19.86 288 ALA A N 1
ATOM 2141 C CA . ALA A 1 288 ? 60.475 -4.141 67.923 1.00 20.80 288 ALA A CA 1
ATOM 2142 C C . ALA A 1 288 ? 60.587 -5.587 67.476 1.00 21.44 288 ALA A C 1
ATOM 2143 O O . ALA A 1 288 ? 61.294 -6.381 68.097 1.00 22.95 288 ALA A O 1
ATOM 2145 N N . ASN A 1 289 ? 59.891 -5.930 66.396 1.00 21.34 289 ASN A N 1
ATOM 2146 C CA . ASN A 1 289 ? 59.940 -7.287 65.869 1.00 20.89 289 ASN A CA 1
ATOM 2147 C C . ASN A 1 289 ? 60.370 -7.280 64.407 1.00 21.37 289 ASN A C 1
ATOM 2148 O O . ASN A 1 289 ? 60.363 -8.315 63.738 1.00 20.15 289 ASN A O 1
ATOM 2153 N N . VAL A 1 290 ? 60.727 -6.094 63.922 1.00 21.46 290 VAL A N 1
ATOM 2154 C CA . VAL A 1 290 ? 61.222 -5.910 62.562 1.00 20.91 290 VAL A CA 1
ATOM 2155 C C . VAL A 1 290 ? 62.238 -4.782 62.635 1.00 21.60 290 VAL A C 1
ATOM 2156 O O . VAL A 1 290 ? 61.971 -3.729 63.215 1.00 23.41 290 VAL A O 1
ATOM 2160 N N . VAL A 1 291 ? 63.405 -4.999 62.047 1.00 19.67 291 VAL A N 1
ATOM 2161 C CA . VAL A 1 291 ? 64.444 -3.992 62.085 1.00 18.77 291 VAL A CA 1
ATOM 2162 C C . VAL A 1 291 ? 65.150 -3.818 60.758 1.00 19.81 291 VAL A C 1
ATOM 2163 O O . VAL A 1 291 ? 65.608 -4.792 60.153 1.00 20.05 291 VAL A O 1
ATOM 2167 N N . PHE A 1 292 ? 65.244 -2.568 60.314 1.00 20.12 292 PHE A N 1
ATOM 2168 C CA . PHE A 1 292 ? 65.954 -2.255 59.083 1.00 19.11 292 PHE A CA 1
ATOM 2169 C C . PHE A 1 292 ? 67.257 -1.570 59.468 1.00 18.71 292 PHE A C 1
ATOM 2170 O O . PHE A 1 292 ? 67.268 -0.549 60.157 1.00 18.05 292 PHE A O 1
ATOM 2178 N N . VAL A 1 293 ? 68.362 -2.161 59.047 1.00 19.63 293 VAL A N 1
ATOM 2179 C CA . VAL A 1 293 ? 69.668 -1.609 59.352 1.00 20.48 293 VAL A CA 1
ATOM 2180 C C . VAL A 1 293 ? 70.295 -1.121 58.054 1.00 21.57 293 VAL A C 1
ATOM 2181 O O . VAL A 1 293 ? 70.356 -1.856 57.061 1.00 18.69 293 VAL A O 1
ATOM 2185 N N . GLN A 1 294 ? 70.753 0.126 58.064 1.00 22.48 294 GLN A N 1
ATOM 2186 C CA . GLN A 1 294 ? 71.352 0.706 56.876 1.00 24.06 294 GLN A CA 1
ATOM 2187 C C . GLN A 1 294 ? 72.723 0.136 56.544 1.00 23.48 294 GLN A C 1
ATOM 2188 O O . GLN A 1 294 ? 73.100 0.074 55.377 1.00 24.28 294 GLN A O 1
ATOM 2194 N N . LYS A 1 295 ? 73.472 -0.268 57.563 1.00 22.31 295 LYS A N 1
ATOM 2195 C CA . LYS A 1 295 ? 74.794 -0.841 57.341 1.00 22.61 295 LYS A CA 1
ATOM 2196 C C . LYS A 1 295 ? 74.689 -2.351 57.493 1.00 20.83 295 LYS A C 1
ATOM 2197 O O . LYS A 1 295 ? 73.628 -2.921 57.258 1.00 21.61 295 LYS A O 1
ATOM 2203 N N . GLY A 1 296 ? 75.778 -2.998 57.897 1.00 19.21 296 GLY A N 1
ATOM 2204 C CA . GLY A 1 296 ? 75.754 -4.441 58.042 1.00 17.67 296 GLY A CA 1
ATOM 2205 C C . GLY A 1 296 ? 75.223 -4.958 59.371 1.00 18.94 296 GLY A C 1
ATOM 2206 O O . GLY A 1 296 ? 74.885 -4.186 60.276 1.00 16.52 296 GLY A O 1
ATOM 2207 N N . ILE A 1 297 ? 75.141 -6.283 59.472 1.00 19.65 297 ILE A N 1
ATOM 2208 C CA . ILE A 1 297 ? 74.687 -6.971 60.679 1.00 20.59 297 ILE A CA 1
ATOM 2209 C C . ILE A 1 297 ? 75.562 -8.206 60.842 1.00 21.74 297 ILE A C 1
ATOM 2210 O O . ILE A 1 297 ? 75.463 -9.147 60.057 1.00 23.49 297 ILE A O 1
ATOM 2215 N N . ASP A 1 298 ? 76.429 -8.184 61.849 1.00 23.94 298 ASP A N 1
ATOM 2216 C CA . ASP A 1 298 ? 77.338 -9.292 62.142 1.00 24.88 298 ASP A CA 1
ATOM 2217 C C . ASP A 1 298 ? 76.539 -10.594 62.287 1.00 24.43 298 ASP A C 1
ATOM 2218 O O . ASP A 1 298 ? 75.398 -10.576 62.751 1.00 21.87 298 ASP A O 1
ATOM 2223 N N . ASP A 1 299 ? 77.131 -11.718 61.888 1.00 25.13 299 ASP A N 1
ATOM 2224 C CA . ASP A 1 299 ? 76.454 -13.009 61.992 1.00 25.41 299 ASP A CA 1
ATOM 2225 C C . ASP A 1 299 ? 75.938 -13.290 63.400 1.00 24.07 299 ASP A C 1
ATOM 2226 O O . ASP A 1 299 ? 74.830 -13.794 63.575 1.00 22.83 299 ASP A O 1
ATOM 2231 N N . LEU A 1 300 ? 76.743 -12.976 64.408 1.00 22.68 300 LEU A N 1
ATOM 2232 C CA . LEU A 1 300 ? 76.322 -13.230 65.774 1.00 22.79 300 LEU A CA 1
ATOM 2233 C C . LEU A 1 300 ? 75.053 -12.453 66.087 1.00 23.52 300 LEU A C 1
ATOM 2234 O O . LEU A 1 300 ? 74.136 -12.979 66.726 1.00 24.64 300 LEU A O 1
ATOM 2239 N N . ALA A 1 301 ? 75.001 -11.202 65.637 1.00 22.45 301 ALA A N 1
ATOM 2240 C CA . ALA A 1 301 ? 73.831 -10.363 65.868 1.00 22.84 301 ALA A CA 1
ATOM 2241 C C . ALA A 1 301 ? 72.632 -10.998 65.181 1.00 23.85 301 ALA A C 1
ATOM 2242 O O . ALA A 1 301 ? 71.548 -11.067 65.754 1.00 26.77 301 ALA A O 1
ATOM 2244 N N . GLN A 1 302 ? 72.839 -11.470 63.956 1.00 23.11 302 GLN A N 1
ATOM 2245 C CA . GLN A 1 302 ? 71.782 -12.104 63.183 1.00 24.85 302 GLN A CA 1
ATOM 2246 C C . GLN A 1 302 ? 71.190 -13.281 63.940 1.00 25.88 302 GLN A C 1
ATOM 2247 O O . GLN A 1 302 ? 69.972 -13.458 63.992 1.00 24.20 302 GLN A O 1
ATOM 2253 N N . HIS A 1 303 ? 72.073 -14.091 64.513 1.00 28.63 303 HIS A N 1
ATOM 2254 C CA . HIS A 1 303 ? 71.671 -15.265 65.266 1.00 30.45 303 HIS A CA 1
ATOM 2255 C C . HIS A 1 303 ? 70.775 -14.871 66.439 1.00 30.24 303 HIS A C 1
ATOM 2256 O O . HIS A 1 303 ? 69.729 -15.480 66.660 1.00 29.38 303 HIS A O 1
ATOM 2263 N N . TYR A 1 304 ? 71.177 -13.848 67.185 1.00 30.51 304 TYR A N 1
ATOM 2264 C CA . TYR A 1 304 ? 70.374 -13.400 68.316 1.00 32.26 304 TYR A CA 1
ATOM 2265 C C . TYR A 1 304 ? 69.043 -12.815 67.852 1.00 31.37 304 TYR A C 1
ATOM 2266 O O . TYR A 1 304 ? 68.004 -13.093 68.453 1.00 31.24 304 TYR A O 1
ATOM 2275 N N . LEU A 1 305 ? 69.068 -12.012 66.787 1.00 30.02 305 LEU A N 1
ATOM 2276 C CA . LEU A 1 305 ? 67.833 -11.436 66.258 1.00 28.15 305 LEU A CA 1
ATOM 2277 C C . LEU A 1 305 ? 66.880 -12.587 65.931 1.00 27.17 305 LEU A C 1
ATOM 2278 O O . LEU A 1 305 ? 65.699 -12.568 66.302 1.00 25.36 305 LEU A O 1
ATOM 2283 N N . ALA A 1 306 ? 67.410 -13.591 65.237 1.00 25.21 306 ALA A N 1
ATOM 2284 C CA . ALA A 1 306 ? 66.631 -14.753 64.851 1.00 25.40 306 ALA A CA 1
ATOM 2285 C C . ALA A 1 306 ? 66.139 -15.498 66.086 1.00 27.51 306 ALA A C 1
ATOM 2286 O O . ALA A 1 306 ? 65.016 -15.998 66.118 1.00 27.92 306 ALA A O 1
ATOM 2288 N N . LYS A 1 307 ? 66.982 -15.561 67.108 1.00 29.53 307 LYS A N 1
ATOM 2289 C CA . LYS A 1 307 ? 66.629 -16.252 68.337 1.00 31.81 307 LYS A CA 1
ATOM 2290 C C . LYS A 1 307 ? 65.478 -15.527 69.034 1.00 31.05 307 LYS A C 1
ATOM 2291 O O . LYS A 1 307 ? 64.655 -16.144 69.701 1.00 31.81 307 LYS A O 1
ATOM 2297 N N . TYR A 1 308 ? 65.417 -14.213 68.861 1.00 30.17 308 TYR A N 1
ATOM 2298 C CA . TYR A 1 308 ? 64.358 -13.404 69.464 1.00 28.49 308 TYR A CA 1
ATOM 2299 C C . TYR A 1 308 ? 63.096 -13.346 68.606 1.00 27.25 308 TYR A C 1
ATOM 2300 O O . TYR A 1 308 ? 62.114 -12.717 68.990 1.00 25.52 308 TYR A O 1
ATOM 2309 N N . GLY A 1 309 ? 63.127 -13.982 67.439 1.00 27.30 309 GLY A N 1
ATOM 2310 C CA . GLY A 1 309 ? 61.970 -13.951 66.560 1.00 25.42 309 GLY A CA 1
ATOM 2311 C C . GLY A 1 309 ? 61.809 -12.596 65.885 1.00 25.85 309 GLY A C 1
ATOM 2312 O O . GLY A 1 309 ? 60.709 -12.210 65.495 1.00 27.40 309 GLY A O 1
ATOM 2313 N N . ILE A 1 310 ? 62.913 -11.870 65.746 1.00 23.95 310 ILE A N 1
ATOM 2314 C CA . ILE A 1 310 ? 62.905 -10.556 65.115 1.00 21.48 310 ILE A CA 1
ATOM 2315 C C . ILE A 1 310 ? 63.377 -10.645 63.661 1.00 22.01 310 ILE A C 1
ATOM 2316 O O . ILE A 1 310 ? 64.411 -11.245 63.374 1.00 24.16 310 ILE A O 1
ATOM 2321 N N . MET A 1 311 ? 62.613 -10.053 62.750 1.00 20.84 311 MET A N 1
ATOM 2322 C CA . MET A 1 311 ? 62.955 -10.048 61.329 1.00 20.88 311 MET A CA 1
ATOM 2323 C C . MET A 1 311 ? 63.900 -8.879 61.058 1.00 20.68 311 MET A C 1
ATOM 2324 O O . MET A 1 311 ? 63.576 -7.730 61.378 1.00 20.57 311 MET A O 1
ATOM 2329 N N . ALA A 1 312 ? 65.053 -9.159 60.458 1.00 19.11 312 ALA A N 1
ATOM 2330 C CA . ALA A 1 312 ? 66.022 -8.101 60.171 1.00 19.38 312 ALA A CA 1
ATOM 2331 C C . ALA A 1 312 ? 66.510 -8.073 58.725 1.00 19.41 312 ALA A C 1
ATOM 2332 O O . ALA A 1 312 ? 66.606 -9.109 58.064 1.00 19.38 312 ALA A O 1
ATOM 2334 N N . VAL A 1 313 ? 66.818 -6.868 58.251 1.00 19.00 313 VAL A N 1
ATOM 2335 C CA . VAL A 1 313 ? 67.318 -6.640 56.898 1.00 18.28 313 VAL A CA 1
ATOM 2336 C C . VAL A 1 313 ? 68.537 -5.718 56.995 1.00 19.35 313 VAL A C 1
ATOM 2337 O O . VAL A 1 313 ? 68.491 -4.682 57.661 1.00 19.76 313 VAL A O 1
ATOM 2341 N N . ARG A 1 314 ? 69.627 -6.084 56.331 1.00 18.22 314 ARG A N 1
ATOM 2342 C CA . ARG A 1 314 ? 70.833 -5.271 56.389 1.00 19.50 314 ARG A CA 1
ATOM 2343 C C . ARG A 1 314 ? 71.104 -4.525 55.085 1.00 20.14 314 ARG A C 1
ATOM 2344 O O . ARG A 1 314 ? 70.419 -4.731 54.083 1.00 20.06 314 ARG A O 1
ATOM 2352 N N . ARG A 1 315 ? 72.112 -3.655 55.115 1.00 21.29 315 ARG A N 1
ATOM 2353 C CA . ARG A 1 315 ? 72.520 -2.883 53.946 1.00 21.39 315 ARG A CA 1
ATOM 2354 C C . ARG A 1 315 ? 71.361 -2.213 53.203 1.00 21.14 315 ARG A C 1
ATOM 2355 O O . ARG A 1 315 ? 71.314 -2.221 51.975 1.00 21.98 315 ARG A O 1
ATOM 2363 N N . VAL A 1 316 ? 70.429 -1.627 53.947 1.00 20.76 316 VAL A N 1
ATOM 2364 C CA . VAL A 1 316 ? 69.288 -0.945 53.338 1.00 19.76 316 VAL A CA 1
ATOM 2365 C C . VAL A 1 316 ? 69.711 0.441 52.850 1.00 21.46 316 VAL A C 1
ATOM 2366 O O . VAL A 1 316 ? 70.314 1.210 53.604 1.00 21.58 316 VAL A O 1
ATOM 2370 N N . LYS A 1 317 ? 69.401 0.749 51.590 1.00 22.03 317 LYS A N 1
ATOM 2371 C CA . LYS A 1 317 ? 69.740 2.042 50.997 1.00 24.22 317 LYS A CA 1
ATOM 2372 C C . LYS A 1 317 ? 69.197 3.192 51.835 1.00 24.14 317 LYS A C 1
ATOM 2373 O O . LYS A 1 317 ? 68.072 3.130 52.337 1.00 22.59 317 LYS A O 1
ATOM 2379 N N . LYS A 1 318 ? 70.006 4.237 51.983 1.00 22.84 318 LYS A N 1
ATOM 2380 C CA . LYS A 1 318 ? 69.608 5.401 52.759 1.00 24.53 318 LYS A CA 1
ATOM 2381 C C . LYS A 1 318 ? 68.239 5.951 52.331 1.00 23.15 318 LYS A C 1
ATOM 2382 O O . LYS A 1 318 ? 67.388 6.226 53.175 1.00 22.53 318 LYS A O 1
ATOM 2388 N N . SER A 1 319 ? 68.018 6.100 51.028 1.00 22.26 319 SER A N 1
ATOM 2389 C CA . SER A 1 319 ? 66.742 6.626 50.547 1.00 21.35 319 SER A CA 1
ATOM 2390 C C . SER A 1 319 ? 65.560 5.746 50.961 1.00 20.90 319 SER A C 1
ATOM 2391 O O . SER A 1 319 ? 64.455 6.251 51.167 1.00 20.62 319 SER A O 1
ATOM 2394 N N . ASP A 1 320 ? 65.786 4.438 51.073 1.00 19.68 320 ASP A N 1
ATOM 2395 C CA . ASP A 1 320 ? 64.730 3.513 51.499 1.00 21.34 320 ASP A CA 1
ATOM 2396 C C . ASP A 1 320 ? 64.476 3.664 53.007 1.00 22.17 320 ASP A C 1
ATOM 2397 O O . ASP A 1 320 ? 63.338 3.543 53.475 1.00 22.59 320 ASP A O 1
ATOM 2402 N N . MET A 1 321 ? 65.539 3.926 53.765 1.00 21.50 321 MET A N 1
ATOM 2403 C CA . MET A 1 321 ? 65.411 4.121 55.207 1.00 21.54 321 MET A CA 1
ATOM 2404 C C . MET A 1 321 ? 64.477 5.307 55.439 1.00 20.82 321 MET A C 1
ATOM 2405 O O . MET A 1 321 ? 63.574 5.257 56.270 1.00 21.07 321 MET A O 1
ATOM 2410 N N . GLU A 1 322 ? 64.706 6.372 54.681 1.00 21.37 322 GLU A N 1
ATOM 2411 C CA . GLU A 1 322 ? 63.919 7.590 54.790 1.00 21.16 322 GLU A CA 1
ATOM 2412 C C . GLU A 1 322 ? 62.465 7.375 54.388 1.00 20.32 322 GLU A C 1
ATOM 2413 O O . GLU A 1 322 ? 61.556 7.923 55.013 1.00 19.55 322 GLU A O 1
ATOM 2419 N N . LYS A 1 323 ? 62.233 6.574 53.355 1.00 19.69 323 LYS A N 1
ATOM 2420 C CA . LYS A 1 323 ? 60.864 6.293 52.955 1.00 19.01 323 LYS A CA 1
ATOM 2421 C C . LYS A 1 323 ? 60.216 5.426 54.034 1.00 18.05 323 LYS A C 1
ATOM 2422 O O . LYS A 1 323 ? 59.043 5.596 54.353 1.00 18.49 323 LYS A O 1
ATOM 2428 N N . LEU A 1 324 ? 60.976 4.498 54.605 1.00 17.35 324 LEU A N 1
ATOM 2429 C CA . LEU A 1 324 ? 60.428 3.645 55.660 1.00 17.85 324 LEU A CA 1
ATOM 2430 C C . LEU A 1 324 ? 59.958 4.487 56.847 1.00 18.49 324 LEU A C 1
ATOM 2431 O O . LEU A 1 324 ? 58.890 4.237 57.410 1.00 19.59 324 LEU A O 1
ATOM 2436 N N . ALA A 1 325 ? 60.757 5.485 57.218 1.00 17.62 325 ALA A N 1
ATOM 2437 C CA . ALA A 1 325 ? 60.419 6.372 58.325 1.00 18.62 325 ALA A CA 1
ATOM 2438 C C . ALA A 1 325 ? 59.124 7.122 58.026 1.00 20.52 325 ALA A C 1
ATOM 2439 O O . ALA A 1 325 ? 58.210 7.161 58.852 1.00 21.33 325 ALA A O 1
ATOM 2441 N N . LYS A 1 326 ? 59.041 7.711 56.837 1.00 20.78 326 LYS A N 1
ATOM 2442 C CA . LYS A 1 326 ? 57.850 8.461 56.455 1.00 23.17 326 LYS A CA 1
ATOM 2443 C C . LYS A 1 326 ? 56.598 7.607 56.323 1.00 23.20 326 LYS A C 1
ATOM 2444 O O . LYS A 1 326 ? 55.490 8.085 56.560 1.00 23.43 326 LYS A O 1
ATOM 2450 N N . ALA A 1 327 ? 56.768 6.344 55.959 1.00 22.17 327 ALA A N 1
ATOM 2451 C CA . ALA A 1 327 ? 55.619 5.462 55.797 1.00 22.25 327 ALA A CA 1
ATOM 2452 C C . ALA A 1 327 ? 55.120 4.849 57.106 1.00 21.82 327 ALA A C 1
ATOM 2453 O O . ALA A 1 327 ? 53.922 4.863 57.392 1.00 19.94 327 ALA A O 1
ATOM 2455 N N . THR A 1 328 ? 56.048 4.314 57.895 1.00 21.67 328 THR A N 1
ATOM 2456 C CA . THR A 1 328 ? 55.714 3.652 59.151 1.00 19.81 328 THR A CA 1
ATOM 2457 C C . THR A 1 328 ? 55.573 4.578 60.349 1.00 19.22 328 THR A C 1
ATOM 2458 O O . THR A 1 328 ? 54.843 4.272 61.290 1.00 18.23 328 THR A O 1
ATOM 2462 N N . GLY A 1 329 ? 56.275 5.704 60.317 1.00 19.85 329 GLY A N 1
ATOM 2463 C CA . GLY A 1 329 ? 56.203 6.642 61.420 1.00 18.90 329 GLY A CA 1
ATOM 2464 C C . GLY A 1 329 ? 57.387 6.476 62.346 1.00 20.16 329 GLY A C 1
ATOM 2465 O O . GLY A 1 329 ? 57.548 7.225 63.308 1.00 19.74 329 GLY A O 1
ATOM 2466 N N . ALA A 1 330 ? 58.220 5.484 62.059 1.00 20.22 330 ALA A N 1
ATOM 2467 C CA . ALA A 1 330 ? 59.399 5.234 62.875 1.00 21.92 330 ALA A CA 1
ATOM 2468 C C . ALA A 1 330 ? 60.415 6.354 62.663 1.00 23.61 330 ALA A C 1
ATOM 2469 O O . ALA A 1 330 ? 60.415 7.026 61.626 1.00 24.19 330 ALA A O 1
ATOM 2471 N N . LYS A 1 331 ? 61.276 6.557 63.653 1.00 23.84 331 LYS A N 1
ATOM 2472 C CA . LYS A 1 331 ? 62.302 7.583 63.564 1.00 23.93 331 LYS A CA 1
ATOM 2473 C C . LYS A 1 331 ? 63.640 6.886 63.405 1.00 24.92 331 LYS A C 1
ATOM 2474 O O . LYS A 1 331 ? 63.947 5.961 64.161 1.00 24.34 331 LYS A O 1
ATOM 2480 N N . ILE A 1 332 ? 64.430 7.318 62.422 1.00 24.41 332 ILE A N 1
ATOM 2481 C CA . ILE A 1 332 ? 65.743 6.721 62.204 1.00 25.31 332 ILE A CA 1
ATOM 2482 C C . ILE A 1 332 ? 66.633 7.049 63.401 1.00 25.88 332 ILE A C 1
ATOM 2483 O O . ILE A 1 332 ? 66.817 8.220 63.750 1.00 25.66 332 ILE A O 1
ATOM 2488 N N . VAL A 1 333 ? 67.184 6.021 64.029 1.00 25.97 333 VAL A N 1
ATOM 2489 C CA . VAL A 1 333 ? 68.077 6.226 65.156 1.00 27.22 333 VAL A CA 1
ATOM 2490 C C . VAL A 1 333 ? 69.479 5.875 64.674 1.00 28.21 333 VAL A C 1
ATOM 2491 O O . VAL A 1 333 ? 69.662 4.905 63.935 1.00 26.59 333 VAL A O 1
ATOM 2495 N N . THR A 1 334 ? 70.465 6.679 65.066 1.00 27.72 334 THR A N 1
ATOM 2496 C CA . THR A 1 334 ? 71.831 6.427 64.648 1.00 28.66 334 THR A CA 1
ATOM 2497 C C . THR A 1 334 ? 72.467 5.304 65.447 1.00 30.98 334 THR A C 1
ATOM 2498 O O . THR A 1 334 ? 73.038 4.383 64.874 1.00 31.67 334 THR A O 1
ATOM 2502 N N . ASN A 1 335 ? 72.366 5.376 66.767 1.00 32.07 335 ASN A N 1
ATOM 2503 C CA . ASN A 1 335 ? 72.967 4.362 67.622 1.00 34.70 335 ASN A CA 1
ATOM 2504 C C . ASN A 1 335 ? 71.899 3.468 68.249 1.00 33.21 335 ASN A C 1
ATOM 2505 O O . ASN A 1 335 ? 70.940 3.962 68.837 1.00 33.96 335 ASN A O 1
ATOM 2510 N N . VAL A 1 336 ? 72.071 2.155 68.130 1.00 31.01 336 VAL A N 1
ATOM 2511 C CA . VAL A 1 336 ? 71.110 1.208 68.687 1.00 31.31 336 VAL A CA 1
ATOM 2512 C C . VAL A 1 336 ? 70.733 1.557 70.123 1.00 30.22 336 VAL A C 1
ATOM 2513 O O . VAL A 1 336 ? 69.583 1.405 70.526 1.00 29.86 336 VAL A O 1
ATOM 2517 N N . LYS A 1 337 ? 71.706 2.031 70.890 1.00 30.58 337 LYS A N 1
ATOM 2518 C CA . LYS A 1 337 ? 71.477 2.375 72.288 1.00 32.58 337 LYS A CA 1
ATOM 2519 C C . LYS A 1 337 ? 70.501 3.530 72.507 1.00 31.20 337 LYS A C 1
ATOM 2520 O O . LYS A 1 337 ? 69.977 3.699 73.605 1.00 32.01 337 LYS A O 1
ATOM 2526 N N . ASP A 1 338 ? 70.258 4.327 71.473 1.00 30.32 338 ASP A N 1
ATOM 2527 C CA . ASP A 1 338 ? 69.330 5.447 71.597 1.00 28.24 338 ASP A CA 1
ATOM 2528 C C . ASP A 1 338 ? 67.912 5.021 71.216 1.00 26.94 338 ASP A C 1
ATOM 2529 O O . ASP A 1 338 ? 66.949 5.751 71.455 1.00 26.06 338 ASP A O 1
ATOM 2534 N N . LEU A 1 339 ? 67.789 3.834 70.630 1.00 24.86 339 LEU A N 1
ATOM 2535 C CA . LEU A 1 339 ? 66.489 3.322 70.209 1.00 24.69 339 LEU A CA 1
ATOM 2536 C C . LEU A 1 339 ? 65.533 3.133 71.374 1.00 24.92 339 LEU A C 1
ATOM 2537 O O . LEU A 1 339 ? 65.841 2.429 72.332 1.00 25.21 339 LEU A O 1
ATOM 2542 N N . THR A 1 340 ? 64.367 3.760 71.281 1.00 26.52 340 THR A N 1
ATOM 2543 C CA . THR A 1 340 ? 63.349 3.642 72.316 1.00 27.10 340 THR A CA 1
ATOM 2544 C C . THR A 1 340 ? 62.046 3.209 71.646 1.00 28.63 340 THR A C 1
ATOM 2545 O O . THR A 1 340 ? 61.919 3.271 70.419 1.00 29.14 340 THR A O 1
ATOM 2549 N N . PRO A 1 341 ? 61.065 2.746 72.439 1.00 28.36 341 PRO A N 1
ATOM 2550 C CA . PRO A 1 341 ? 59.789 2.314 71.866 1.00 28.12 341 PRO A CA 1
ATOM 2551 C C . PRO A 1 341 ? 59.082 3.441 71.108 1.00 28.70 341 PRO A C 1
ATOM 2552 O O . PRO A 1 341 ? 58.329 3.189 70.168 1.00 27.98 341 PRO A O 1
ATOM 2556 N N . GLU A 1 342 ? 59.330 4.681 71.518 1.00 28.78 342 GLU A N 1
ATOM 2557 C CA . GLU A 1 342 ? 58.700 5.826 70.868 1.00 30.91 342 GLU A CA 1
ATOM 2558 C C . GLU A 1 342 ? 59.268 6.039 69.471 1.00 29.49 342 GLU A C 1
ATOM 2559 O O . GLU A 1 342 ? 58.718 6.800 68.676 1.00 30.30 342 GLU A O 1
ATOM 2565 N N . ASP A 1 343 ? 60.367 5.354 69.177 1.00 27.73 343 ASP A N 1
ATOM 2566 C CA . ASP A 1 343 ? 61.022 5.465 67.882 1.00 25.27 343 ASP A CA 1
ATOM 2567 C C . ASP A 1 343 ? 60.489 4.448 66.892 1.00 23.94 343 ASP A C 1
ATOM 2568 O O . ASP A 1 343 ? 60.724 4.561 65.690 1.00 23.97 343 ASP A O 1
ATOM 2573 N N . LEU A 1 344 ? 59.767 3.456 67.398 1.00 22.62 344 LEU A N 1
ATOM 2574 C CA . LEU A 1 344 ? 59.235 2.402 66.550 1.00 22.92 344 LEU A CA 1
ATOM 2575 C C . LEU A 1 344 ? 58.118 2.863 65.628 1.00 23.58 344 LEU A C 1
ATOM 2576 O O . LEU A 1 344 ? 57.312 3.720 65.987 1.00 23.91 344 LEU A O 1
ATOM 2581 N N . GLY A 1 345 ? 58.089 2.287 64.430 1.00 24.59 345 GLY A N 1
ATOM 2582 C CA . GLY A 1 345 ? 57.065 2.625 63.463 1.00 23.98 345 GLY A CA 1
ATOM 2583 C C . GLY A 1 345 ? 56.065 1.493 63.374 1.00 24.45 345 GLY A C 1
ATOM 2584 O O . GLY A 1 345 ? 56.234 0.462 64.022 1.00 23.78 345 GLY A O 1
ATOM 2585 N N . TYR A 1 346 ? 55.025 1.669 62.565 1.00 24.72 346 TYR A N 1
ATOM 2586 C CA . TYR A 1 346 ? 54.008 0.639 62.429 1.00 24.14 346 TYR A CA 1
ATOM 2587 C C . TYR A 1 346 ? 53.681 0.253 60.992 1.00 24.14 346 TYR A C 1
ATOM 2588 O O . TYR A 1 346 ? 53.747 1.074 60.079 1.00 25.30 346 TYR A O 1
ATOM 2597 N N . ALA A 1 347 ? 53.317 -1.011 60.808 1.00 25.13 347 ALA A N 1
ATOM 2598 C CA . ALA A 1 347 ? 52.927 -1.534 59.502 1.00 25.46 347 ALA A CA 1
ATOM 2599 C C . ALA A 1 347 ? 51.985 -2.699 59.744 1.00 27.08 347 ALA A C 1
ATOM 2600 O O . ALA A 1 347 ? 52.236 -3.564 60.590 1.00 25.94 347 ALA A O 1
ATOM 2602 N N . GLU A 1 348 ? 50.890 -2.714 59.002 1.00 27.72 348 GLU A N 1
ATOM 2603 C CA . GLU A 1 348 ? 49.907 -3.767 59.145 1.00 28.02 348 GLU A CA 1
ATOM 2604 C C . GLU A 1 348 ? 50.523 -5.120 58.797 1.00 27.01 348 GLU A C 1
ATOM 2605 O O . GLU A 1 348 ? 50.173 -6.144 59.384 1.00 25.35 348 GLU A O 1
ATOM 2611 N N . VAL A 1 349 ? 51.444 -5.120 57.837 1.00 24.86 349 VAL A N 1
ATOM 2612 C CA . VAL A 1 349 ? 52.114 -6.347 57.420 1.00 22.47 349 VAL A CA 1
ATOM 2613 C C . VAL A 1 349 ? 53.494 -6.070 56.840 1.00 20.27 349 VAL A C 1
ATOM 2614 O O . VAL A 1 349 ? 53.658 -5.173 56.019 1.00 19.75 349 VAL A O 1
ATOM 2618 N N . VAL A 1 350 ? 54.479 -6.836 57.293 1.00 19.22 350 VAL A N 1
ATOM 2619 C CA . VAL A 1 350 ? 55.836 -6.753 56.767 1.00 18.98 350 VAL A CA 1
ATOM 2620 C C . VAL A 1 350 ? 56.070 -8.184 56.319 1.00 19.36 350 VAL A C 1
ATOM 2621 O O . VAL A 1 350 ? 55.987 -9.111 57.118 1.00 19.10 350 VAL A O 1
ATOM 2625 N N . GLU A 1 351 ? 56.350 -8.377 55.043 1.00 20.39 351 GLU A N 1
ATOM 2626 C CA . GLU A 1 351 ? 56.530 -9.729 54.565 1.00 22.04 351 GLU A CA 1
ATOM 2627 C C . GLU A 1 351 ? 57.470 -9.850 53.386 1.00 22.79 351 GLU A C 1
ATOM 2628 O O . GLU A 1 351 ? 57.516 -8.982 52.511 1.00 22.09 351 GLU A O 1
ATOM 2634 N N . GLU A 1 352 ? 58.228 -10.941 53.381 1.00 22.87 352 GLU A N 1
ATOM 2635 C CA . GLU A 1 352 ? 59.144 -11.223 52.295 1.00 23.68 352 GLU A CA 1
ATOM 2636 C C . GLU A 1 352 ? 58.382 -12.082 51.281 1.00 24.98 352 GLU A C 1
ATOM 2637 O O . GLU A 1 352 ? 57.893 -13.160 51.612 1.00 26.18 352 GLU A O 1
ATOM 2643 N N . ARG A 1 353 ? 58.263 -11.590 50.053 1.00 27.13 353 ARG A N 1
ATOM 2644 C CA . ARG A 1 353 ? 57.568 -12.315 48.994 1.00 27.72 353 ARG A CA 1
ATOM 2645 C C . ARG A 1 353 ? 58.465 -12.373 47.777 1.00 28.87 353 ARG A C 1
ATOM 2646 O O . ARG A 1 353 ? 59.389 -11.570 47.646 1.00 28.59 353 ARG A O 1
ATOM 2654 N N . LYS A 1 354 ? 58.182 -13.312 46.881 1.00 30.04 354 LYS A N 1
ATOM 2655 C CA . LYS A 1 354 ? 58.966 -13.447 45.659 1.00 32.06 354 LYS A CA 1
ATOM 2656 C C . LYS A 1 354 ? 58.245 -12.892 44.438 1.00 32.62 354 LYS A C 1
ATOM 2657 O O . LYS A 1 354 ? 57.062 -13.159 44.223 1.00 33.71 354 LYS A O 1
ATOM 2663 N N . LEU A 1 355 ? 58.963 -12.105 43.648 1.00 32.97 355 LEU A N 1
ATOM 2664 C CA . LEU A 1 355 ? 58.415 -11.561 42.417 1.00 33.67 355 LEU A CA 1
ATOM 2665 C C . LEU A 1 355 ? 59.402 -11.975 41.345 1.00 33.42 355 LEU A C 1
ATOM 2666 O O . LEU A 1 355 ? 60.592 -11.685 41.453 1.00 31.09 355 LEU A O 1
ATOM 2671 N N . ALA A 1 356 ? 58.914 -12.667 40.321 1.00 35.79 356 ALA A N 1
ATOM 2672 C CA . ALA A 1 356 ? 59.792 -13.124 39.253 1.00 38.50 356 ALA A CA 1
ATOM 2673 C C . ALA A 1 356 ? 60.884 -13.967 39.917 1.00 39.10 356 ALA A C 1
ATOM 2674 O O . ALA A 1 356 ? 62.068 -13.844 39.591 1.00 37.78 356 ALA A O 1
ATOM 2676 N N . GLY A 1 357 ? 60.468 -14.804 40.867 1.00 39.81 357 GLY A N 1
ATOM 2677 C CA . GLY A 1 357 ? 61.403 -15.650 41.587 1.00 41.53 357 GLY A CA 1
ATOM 2678 C C . GLY A 1 357 ? 62.463 -14.906 42.393 1.00 42.48 357 GLY A C 1
ATOM 2679 O O . GLY A 1 357 ? 63.484 -15.496 42.753 1.00 42.54 357 GLY A O 1
ATOM 2680 N N . GLU A 1 358 ? 62.230 -13.627 42.691 1.00 41.78 358 GLU A N 1
ATOM 2681 C CA . GLU A 1 358 ? 63.196 -12.825 43.451 1.00 41.69 358 GLU A CA 1
ATOM 2682 C C . GLU A 1 358 ? 62.597 -12.307 44.761 1.00 39.27 358 GLU A C 1
ATOM 2683 O O . GLU A 1 358 ? 61.592 -11.597 44.754 1.00 38.11 358 GLU A O 1
ATOM 2689 N N . ASN A 1 359 ? 63.226 -12.646 45.881 1.00 37.28 359 ASN A N 1
ATOM 2690 C CA . ASN A 1 359 ? 62.741 -12.210 47.186 1.00 35.96 359 ASN A CA 1
ATOM 2691 C C . ASN A 1 359 ? 62.768 -10.700 47.354 1.00 33.86 359 ASN A C 1
ATOM 2692 O O . ASN A 1 359 ? 63.733 -10.033 46.981 1.00 33.70 359 ASN A O 1
ATOM 2697 N N . MET A 1 360 ? 61.698 -10.171 47.929 1.00 31.28 360 MET A N 1
ATOM 2698 C CA . MET A 1 360 ? 61.589 -8.748 48.190 1.00 29.86 360 MET A CA 1
ATOM 2699 C C . MET A 1 360 ? 60.831 -8.552 49.484 1.00 26.82 360 MET A C 1
ATOM 2700 O O . MET A 1 360 ? 60.178 -9.469 49.979 1.00 26.86 360 MET A O 1
ATOM 2705 N N . ILE A 1 361 ? 60.919 -7.357 50.040 1.00 23.09 361 ILE A N 1
ATOM 2706 C CA . ILE A 1 361 ? 60.232 -7.083 51.282 1.00 22.42 361 ILE A CA 1
ATOM 2707 C C . ILE A 1 361 ? 59.155 -6.015 51.144 1.00 20.25 361 ILE A C 1
ATOM 2708 O O . ILE A 1 361 ? 59.391 -4.929 50.621 1.00 17.88 361 ILE A O 1
ATOM 2713 N N . PHE A 1 362 ? 57.958 -6.358 51.601 1.00 20.01 362 PHE A N 1
ATOM 2714 C CA . PHE A 1 362 ? 56.814 -5.463 51.543 1.00 20.22 362 PHE A CA 1
ATOM 2715 C C . PHE A 1 362 ? 56.477 -4.929 52.924 1.00 20.78 362 PHE A C 1
ATOM 2716 O O . PHE A 1 362 ? 56.372 -5.691 53.883 1.00 23.98 362 PHE A O 1
ATOM 2724 N N . VAL A 1 363 ? 56.325 -3.616 53.023 1.00 20.29 363 VAL A N 1
ATOM 2725 C CA . VAL A 1 363 ? 55.936 -2.972 54.270 1.00 19.53 363 VAL A CA 1
ATOM 2726 C C . VAL A 1 363 ? 54.645 -2.279 53.864 1.00 21.55 363 VAL A C 1
ATOM 2727 O O . VAL A 1 363 ? 54.652 -1.180 53.306 1.00 22.33 363 VAL A O 1
ATOM 2731 N N . GLU A 1 364 ? 53.532 -2.952 54.133 1.00 23.55 364 GLU A N 1
ATOM 2732 C CA . GLU A 1 364 ? 52.226 -2.459 53.731 1.00 26.13 364 GLU A CA 1
ATOM 2733 C C . GLU A 1 364 ? 51.216 -2.241 54.846 1.00 25.02 364 GLU A C 1
ATOM 2734 O O . GLU A 1 364 ? 51.378 -2.732 55.963 1.00 23.95 364 GLU A O 1
ATOM 2740 N N . GLY A 1 365 ? 50.166 -1.496 54.518 1.00 24.49 365 GLY A N 1
ATOM 2741 C CA . GLY A 1 365 ? 49.127 -1.217 55.486 1.00 24.80 365 GLY A CA 1
ATOM 2742 C C . GLY A 1 365 ? 49.548 -0.219 56.542 1.00 26.76 365 GLY A C 1
ATOM 2743 O O . GLY A 1 365 ? 49.128 -0.310 57.695 1.00 26.91 365 GLY A O 1
ATOM 2744 N N . CYS A 1 366 ? 50.396 0.728 56.166 1.00 28.10 366 CYS A N 1
ATOM 2745 C CA . CYS A 1 366 ? 50.827 1.747 57.112 1.00 28.99 366 CYS A CA 1
ATOM 2746 C C . CYS A 1 366 ? 49.639 2.681 57.344 1.00 30.53 366 CYS A C 1
ATOM 2747 O O . CYS A 1 366 ? 48.760 2.805 56.487 1.00 29.05 366 CYS A O 1
ATOM 2750 N N . LYS A 1 367 ? 49.613 3.319 58.509 1.00 32.51 367 LYS A N 1
ATOM 2751 C CA . LYS A 1 367 ? 48.529 4.215 58.886 1.00 35.23 367 LYS A CA 1
ATOM 2752 C C . LYS A 1 367 ? 48.327 5.380 57.919 1.00 36.51 367 LYS A C 1
ATOM 2753 O O . LYS A 1 367 ? 47.487 5.312 57.017 1.00 38.97 367 LYS A O 1
ATOM 2759 N N . ASN A 1 368 ? 49.075 6.457 58.106 1.00 35.45 368 ASN A N 1
ATOM 2760 C CA . ASN A 1 368 ? 48.940 7.610 57.221 1.00 34.12 368 ASN A CA 1
ATOM 2761 C C . ASN A 1 368 ? 50.329 7.852 56.660 1.00 31.78 368 ASN A C 1
ATOM 2762 O O . ASN A 1 368 ? 50.988 8.833 57.005 1.00 31.38 368 ASN A O 1
ATOM 2767 N N . PRO A 1 369 ? 50.792 6.946 55.784 1.00 29.72 369 PRO A N 1
ATOM 2768 C CA . PRO A 1 369 ? 52.114 7.031 55.164 1.00 27.60 369 PRO A CA 1
ATOM 2769 C C . PRO A 1 369 ? 52.414 8.347 54.468 1.00 27.24 369 PRO A C 1
ATOM 2770 O O . PRO A 1 369 ? 51.584 8.873 53.727 1.00 27.07 369 PRO A O 1
ATOM 2774 N N . LYS A 1 370 ? 53.607 8.875 54.726 1.00 26.71 370 LYS A N 1
ATOM 2775 C CA . LYS A 1 370 ? 54.056 10.125 54.124 1.00 26.49 370 LYS A CA 1
ATOM 2776 C C . LYS A 1 370 ? 54.930 9.811 52.911 1.00 25.99 370 LYS A C 1
ATOM 2777 O O . LYS A 1 370 ? 55.389 10.706 52.198 1.00 24.35 370 LYS A O 1
ATOM 2783 N N . ALA A 1 371 ? 55.158 8.518 52.707 1.00 24.05 371 ALA A N 1
ATOM 2784 C CA . ALA A 1 371 ? 55.935 8.013 51.587 1.00 22.82 371 ALA A CA 1
ATOM 2785 C C . ALA A 1 371 ? 55.124 6.836 51.072 1.00 22.55 371 ALA A C 1
ATOM 2786 O O . ALA A 1 371 ? 54.451 6.141 51.838 1.00 22.16 371 ALA A O 1
ATOM 2788 N N . VAL A 1 372 ? 55.188 6.598 49.776 1.00 21.60 372 VAL A N 1
ATOM 2789 C CA . VAL A 1 372 ? 54.396 5.526 49.215 1.00 21.15 372 VAL A CA 1
ATOM 2790 C C . VAL A 1 372 ? 55.138 4.841 48.072 1.00 20.79 372 VAL A C 1
ATOM 2791 O O . VAL A 1 372 ? 56.098 5.392 47.528 1.00 21.52 372 VAL A O 1
ATOM 2795 N N . THR A 1 373 ? 54.698 3.639 47.717 1.00 18.92 373 THR A N 1
ATOM 2796 C CA . THR A 1 373 ? 55.334 2.897 46.639 1.00 17.46 373 THR A CA 1
ATOM 2797 C C . THR A 1 373 ? 54.386 2.397 45.559 1.00 18.06 373 THR A C 1
ATOM 2798 O O . THR A 1 373 ? 53.347 1.803 45.853 1.00 18.21 373 THR A O 1
ATOM 2802 N N . ILE A 1 374 ? 54.753 2.632 44.305 1.00 17.84 374 ILE A N 1
ATOM 2803 C CA . ILE A 1 374 ? 53.966 2.138 43.187 1.00 18.66 374 ILE A CA 1
ATOM 2804 C C . ILE A 1 374 ? 54.768 0.977 42.604 1.00 20.43 374 ILE A C 1
ATOM 2805 O O . ILE A 1 374 ? 55.874 1.168 42.092 1.00 20.34 374 ILE A O 1
ATOM 2810 N N . LEU A 1 375 ? 54.217 -0.228 42.721 1.00 20.55 375 LEU A N 1
ATOM 2811 C CA . LEU A 1 375 ? 54.870 -1.423 42.223 1.00 20.41 375 LEU A CA 1
ATOM 2812 C C . LEU A 1 375 ? 54.458 -1.583 40.769 1.00 19.69 375 LEU A C 1
ATOM 2813 O O . LEU A 1 375 ? 53.269 -1.671 40.460 1.00 20.97 375 LEU A O 1
ATOM 2818 N N . ILE A 1 376 ? 55.437 -1.615 39.877 1.00 18.17 376 ILE A N 1
ATOM 2819 C CA . ILE A 1 376 ? 55.159 -1.760 38.457 1.00 17.05 376 ILE A CA 1
ATOM 2820 C C . ILE A 1 376 ? 55.456 -3.171 37.985 1.00 18.39 376 ILE A C 1
ATOM 2821 O O . ILE A 1 376 ? 56.528 -3.720 38.260 1.00 18.42 376 ILE A O 1
ATOM 2826 N N . ARG A 1 377 ? 54.504 -3.756 37.274 1.00 18.03 377 ARG A N 1
ATOM 2827 C CA . ARG A 1 377 ? 54.682 -5.089 36.727 1.00 18.73 377 ARG A CA 1
ATOM 2828 C C . ARG A 1 377 ? 54.543 -4.940 35.214 1.00 19.13 377 ARG A C 1
ATOM 2829 O O . ARG A 1 377 ? 54.067 -3.905 34.735 1.00 18.63 377 ARG A O 1
ATOM 2837 N N . GLY A 1 378 ? 54.967 -5.950 34.462 1.00 17.65 378 GLY A N 1
ATOM 2838 C CA . GLY A 1 378 ? 54.872 -5.871 33.016 1.00 16.14 378 GLY A CA 1
ATOM 2839 C C . GLY A 1 378 ? 55.496 -7.078 32.350 1.00 16.58 378 GLY A C 1
ATOM 2840 O O . GLY A 1 378 ? 56.371 -7.731 32.918 1.00 15.68 378 GLY A O 1
ATOM 2841 N N . GLY A 1 379 ? 55.061 -7.362 31.129 1.00 15.61 379 GLY A N 1
ATOM 2842 C CA . GLY A 1 379 ? 55.571 -8.515 30.414 1.00 15.51 379 GLY A CA 1
ATOM 2843 C C . GLY A 1 379 ? 57.044 -8.542 30.066 1.00 17.02 379 GLY A C 1
ATOM 2844 O O . GLY A 1 379 ? 57.573 -9.613 29.756 1.00 17.98 379 GLY A O 1
ATOM 2845 N N . THR A 1 380 ? 57.716 -7.393 30.129 1.00 17.82 380 THR A N 1
ATOM 2846 C CA . THR A 1 380 ? 59.130 -7.322 29.769 1.00 16.52 380 THR A CA 1
ATOM 2847 C C . THR A 1 380 ? 59.826 -6.146 30.468 1.00 17.77 380 THR A C 1
ATOM 2848 O O . THR A 1 380 ? 59.168 -5.227 30.954 1.00 15.41 380 THR A O 1
ATOM 2852 N N . GLU A 1 381 ? 61.154 -6.167 30.512 1.00 18.61 381 GLU A N 1
ATOM 2853 C CA . GLU A 1 381 ? 61.892 -5.094 31.170 1.00 22.56 381 GLU A CA 1
ATOM 2854 C C . GLU A 1 381 ? 61.696 -3.751 30.479 1.00 22.65 381 GLU A C 1
ATOM 2855 O O . GLU A 1 381 ? 61.554 -2.725 31.139 1.00 20.98 381 GLU A O 1
ATOM 2861 N N . HIS A 1 382 ? 61.702 -3.750 29.150 1.00 22.56 382 HIS A N 1
ATOM 2862 C CA . HIS A 1 382 ? 61.519 -2.504 28.417 1.00 22.23 382 HIS A CA 1
ATOM 2863 C C . HIS A 1 382 ? 60.138 -1.916 28.656 1.00 20.04 382 HIS A C 1
ATOM 2864 O O . HIS A 1 382 ? 60.001 -0.712 28.845 1.00 19.66 382 HIS A O 1
ATOM 2871 N N . VAL A 1 383 ? 59.123 -2.774 28.649 1.00 19.48 383 VAL A N 1
ATOM 2872 C CA . VAL A 1 383 ? 57.746 -2.356 28.865 1.00 17.37 383 VAL A CA 1
ATOM 2873 C C . VAL A 1 383 ? 57.601 -1.705 30.227 1.00 17.16 383 VAL A C 1
ATOM 2874 O O . VAL A 1 383 ? 56.872 -0.731 30.397 1.00 18.35 383 VAL A O 1
ATOM 2878 N N . ILE A 1 384 ? 58.311 -2.247 31.199 1.00 17.07 384 ILE A N 1
ATOM 2879 C CA . ILE A 1 384 ? 58.244 -1.729 32.551 1.00 18.73 384 ILE A CA 1
ATOM 2880 C C . ILE A 1 384 ? 59.000 -0.416 32.725 1.00 19.06 384 ILE A C 1
ATOM 2881 O O . ILE A 1 384 ? 58.614 0.429 33.540 1.00 16.46 384 ILE A O 1
ATOM 2886 N N . ASP A 1 385 ? 60.065 -0.228 31.953 1.00 17.96 385 ASP A N 1
ATOM 2887 C CA . ASP A 1 385 ? 60.826 1.009 32.053 1.00 18.21 385 ASP A CA 1
ATOM 2888 C C . ASP A 1 385 ? 60.003 2.153 31.478 1.00 18.07 385 ASP A C 1
ATOM 2889 O O . ASP A 1 385 ? 60.083 3.285 31.956 1.00 18.42 385 ASP A O 1
ATOM 2894 N N . GLU A 1 386 ? 59.203 1.845 30.459 1.00 17.18 386 GLU A N 1
ATOM 2895 C CA . GLU A 1 386 ? 58.384 2.852 29.800 1.00 16.41 386 GLU A CA 1
ATOM 2896 C C . GLU A 1 386 ? 57.151 3.196 30.632 1.00 17.08 386 GLU A C 1
ATOM 2897 O O . GLU A 1 386 ? 56.639 4.310 30.563 1.00 17.15 386 GLU A O 1
ATOM 2903 N N . VAL A 1 387 ? 56.668 2.238 31.416 1.00 15.88 387 VAL A N 1
ATOM 2904 C CA . VAL A 1 387 ? 55.523 2.496 32.271 1.00 14.88 387 VAL A CA 1
ATOM 2905 C C . VAL A 1 387 ? 55.987 3.435 33.389 1.00 15.47 387 VAL A C 1
ATOM 2906 O O . VAL A 1 387 ? 55.275 4.367 33.772 1.00 15.62 387 VAL A O 1
ATOM 2910 N N . GLU A 1 388 ? 57.187 3.196 33.901 1.00 14.47 388 GLU A N 1
ATOM 2911 C CA . GLU A 1 388 ? 57.736 4.050 34.946 1.00 18.32 388 GLU A CA 1
ATOM 2912 C C . GLU A 1 388 ? 57.847 5.484 34.435 1.00 18.58 388 GLU A C 1
ATOM 2913 O O . GLU A 1 388 ? 57.582 6.441 35.174 1.00 19.62 388 GLU A O 1
ATOM 2919 N N . ARG A 1 389 ? 58.247 5.634 33.176 1.00 17.03 389 ARG A N 1
ATOM 2920 C CA . ARG A 1 389 ? 58.382 6.963 32.597 1.00 17.50 389 ARG A CA 1
ATOM 2921 C C . ARG A 1 389 ? 57.013 7.619 32.446 1.00 16.46 389 ARG A C 1
ATOM 2922 O O . ARG A 1 389 ? 56.861 8.815 32.692 1.00 14.32 389 ARG A O 1
ATOM 2930 N N . ALA A 1 390 ? 56.015 6.825 32.067 1.00 15.75 390 ALA A N 1
ATOM 2931 C CA . ALA A 1 390 ? 54.658 7.330 31.908 1.00 15.92 390 ALA A CA 1
ATOM 2932 C C . ALA A 1 390 ? 54.121 7.732 33.282 1.00 15.54 390 ALA A C 1
ATOM 2933 O O . ALA A 1 390 ? 53.371 8.696 33.409 1.00 15.79 390 ALA A O 1
ATOM 2935 N N . LEU A 1 391 ? 54.519 6.992 34.310 1.00 14.73 391 LEU A N 1
ATOM 2936 C CA . LEU A 1 391 ? 54.081 7.285 35.668 1.00 15.72 391 LEU A CA 1
ATOM 2937 C C . LEU A 1 391 ? 54.814 8.500 36.213 1.00 17.74 391 LEU A C 1
ATOM 2938 O O . LEU A 1 391 ? 54.251 9.289 36.986 1.00 16.93 391 LEU A O 1
ATOM 2943 N N . GLU A 1 392 ? 56.075 8.650 35.818 1.00 19.11 392 GLU A N 1
ATOM 2944 C CA . GLU A 1 392 ? 56.853 9.793 36.268 1.00 20.00 392 GLU A CA 1
ATOM 2945 C C . GLU A 1 392 ? 56.183 11.075 35.801 1.00 20.05 392 GLU A C 1
ATOM 2946 O O . GLU A 1 392 ? 56.152 12.061 36.532 1.00 20.16 392 GLU A O 1
ATOM 2952 N N . ASP A 1 393 ? 55.635 11.059 34.589 1.00 19.63 393 ASP A N 1
ATOM 2953 C CA . ASP A 1 393 ? 54.961 12.240 34.073 1.00 20.17 393 ASP A CA 1
ATOM 2954 C C . ASP A 1 393 ? 53.599 12.420 34.722 1.00 18.37 393 ASP A C 1
ATOM 2955 O O . ASP A 1 393 ? 53.228 13.530 35.088 1.00 19.38 393 ASP A O 1
ATOM 2960 N N . ALA A 1 394 ? 52.858 11.326 34.868 1.00 17.03 394 ALA A N 1
ATOM 2961 C CA . ALA A 1 394 ? 51.533 11.382 35.469 1.00 15.28 394 ALA A CA 1
ATOM 2962 C C . ALA A 1 394 ? 51.633 12.013 36.842 1.00 16.25 394 ALA A C 1
ATOM 2963 O O . ALA A 1 394 ? 50.882 12.928 37.192 1.00 16.49 394 ALA A O 1
ATOM 2965 N N . VAL A 1 395 ? 52.578 11.515 37.621 1.00 15.00 395 VAL A N 1
ATOM 2966 C CA . VAL A 1 395 ? 52.788 12.010 38.961 1.00 16.39 395 VAL A CA 1
ATOM 2967 C C . VAL A 1 395 ? 53.178 13.494 38.983 1.00 17.74 395 VAL A C 1
ATOM 2968 O O . VAL A 1 395 ? 52.752 14.232 39.879 1.00 17.32 395 VAL A O 1
ATOM 2972 N N . LYS A 1 396 ? 53.959 13.945 38.000 1.00 17.89 396 LYS A N 1
ATOM 2973 C CA . LYS A 1 396 ? 54.361 15.349 37.976 1.00 17.81 396 LYS A CA 1
ATOM 2974 C C . LYS A 1 396 ? 53.208 16.285 37.616 1.00 18.34 396 LYS A C 1
ATOM 2975 O O . LYS A 1 396 ? 53.081 17.363 38.198 1.00 16.31 396 LYS A O 1
ATOM 2981 N N . VAL A 1 397 ? 52.365 15.886 36.663 1.00 17.67 397 VAL A N 1
ATOM 2982 C CA . VAL A 1 397 ? 51.263 16.750 36.274 1.00 16.92 397 VAL A CA 1
ATOM 2983 C C . VAL A 1 397 ? 50.222 16.802 37.370 1.00 18.24 397 VAL A C 1
ATOM 2984 O O . VAL A 1 397 ? 49.543 17.812 37.526 1.00 18.98 397 VAL A O 1
ATOM 2988 N N . VAL A 1 398 ? 50.096 15.728 38.142 1.00 19.05 398 VAL A N 1
ATOM 2989 C CA . VAL A 1 398 ? 49.131 15.735 39.232 1.00 20.20 398 VAL A CA 1
ATOM 2990 C C . VAL A 1 398 ? 49.682 16.689 40.280 1.00 20.37 398 VAL A C 1
ATOM 2991 O O . VAL A 1 398 ? 48.951 17.482 40.874 1.00 22.95 398 VAL A O 1
ATOM 2995 N N . LYS A 1 399 ? 50.985 16.613 40.496 1.00 21.44 399 LYS A N 1
ATOM 2996 C CA . LYS A 1 399 ? 51.635 17.500 41.446 1.00 21.63 399 LYS A CA 1
ATOM 2997 C C . LYS A 1 399 ? 51.436 18.947 40.986 1.00 21.43 399 LYS A C 1
ATOM 2998 O O . LYS A 1 399 ? 51.120 19.815 41.796 1.00 23.07 399 LYS A O 1
ATOM 3004 N N . ASP A 1 400 ? 51.614 19.202 39.692 1.00 19.61 400 ASP A N 1
ATOM 3005 C CA . ASP A 1 400 ? 51.463 20.553 39.155 1.00 21.95 400 ASP A CA 1
ATOM 3006 C C . ASP A 1 400 ? 50.138 21.176 39.576 1.00 22.25 400 ASP A C 1
ATOM 3007 O O . ASP A 1 400 ? 50.089 22.310 40.060 1.00 21.07 400 ASP A O 1
ATOM 3012 N N . VAL A 1 401 ? 49.065 20.417 39.387 1.00 22.96 401 VAL A N 1
ATOM 3013 C CA . VAL A 1 401 ? 47.721 20.877 39.708 1.00 22.96 401 VAL A CA 1
ATOM 3014 C C . VAL A 1 401 ? 47.459 21.028 41.200 1.00 22.83 401 VAL A C 1
ATOM 3015 O O . VAL A 1 401 ? 46.695 21.895 41.612 1.00 22.36 401 VAL A O 1
ATOM 3019 N N . MET A 1 402 ? 48.084 20.194 42.019 1.00 24.23 402 MET A N 1
ATOM 3020 C CA . MET A 1 402 ? 47.872 20.312 43.451 1.00 25.52 402 MET A CA 1
ATOM 3021 C C . MET A 1 402 ? 48.606 21.521 44.026 1.00 25.88 402 MET A C 1
ATOM 3022 O O . MET A 1 402 ? 48.217 22.050 45.063 1.00 26.01 402 MET A O 1
ATOM 3027 N N . GLU A 1 403 ? 49.656 21.967 43.343 1.00 27.01 403 GLU A N 1
ATOM 3028 C CA . GLU A 1 403 ? 50.426 23.127 43.792 1.00 27.33 403 GLU A CA 1
ATOM 3029 C C . GLU A 1 403 ? 49.934 24.393 43.101 1.00 29.03 403 GLU A C 1
ATOM 3030 O O . GLU A 1 403 ? 50.119 25.502 43.602 1.00 29.24 403 GLU A O 1
ATOM 3036 N N . ASP A 1 404 ? 49.329 24.212 41.931 1.00 29.53 404 ASP A N 1
ATOM 3037 C CA . ASP A 1 404 ? 48.767 25.308 41.149 1.00 30.65 404 ASP A CA 1
ATOM 3038 C C . ASP A 1 404 ? 47.352 24.814 40.889 1.00 32.67 404 ASP A C 1
ATOM 3039 O O . ASP A 1 404 ? 47.154 23.959 40.019 1.00 38.74 404 ASP A O 1
ATOM 3044 N N . GLY A 1 405 ? 46.367 25.313 41.620 1.00 29.36 405 GLY A N 1
ATOM 3045 C CA . GLY A 1 405 ? 45.017 24.840 41.373 1.00 24.97 405 GLY A CA 1
ATOM 3046 C C . GLY A 1 405 ? 44.495 25.401 40.067 1.00 23.47 405 GLY A C 1
ATOM 3047 O O . GLY A 1 405 ? 43.467 26.084 40.050 1.00 23.27 405 GLY A O 1
ATOM 3048 N N . ALA A 1 406 ? 45.198 25.103 38.973 1.00 21.57 406 ALA A N 1
ATOM 3049 C CA . ALA A 1 406 ? 44.837 25.599 37.648 1.00 20.76 406 ALA A CA 1
ATOM 3050 C C . ALA A 1 406 ? 45.091 24.581 36.539 1.00 19.48 406 ALA A C 1
ATOM 3051 O O . ALA A 1 406 ? 46.088 23.864 36.549 1.00 21.59 406 ALA A O 1
ATOM 3053 N N . VAL A 1 407 ? 44.193 24.538 35.566 1.00 18.07 407 VAL A N 1
ATOM 3054 C CA . VAL A 1 407 ? 44.314 23.605 34.451 1.00 16.71 407 VAL A CA 1
ATOM 3055 C C . VAL A 1 407 ? 43.889 24.286 33.149 1.00 16.86 407 VAL A C 1
ATOM 3056 O O . VAL A 1 407 ? 43.417 25.422 33.158 1.00 17.65 407 VAL A O 1
ATOM 3060 N N . LEU A 1 408 ? 44.049 23.585 32.035 1.00 16.05 408 LEU A N 1
ATOM 3061 C CA . LEU A 1 408 ? 43.667 24.120 30.736 1.00 16.47 408 LEU A CA 1
ATOM 3062 C C . LEU A 1 408 ? 43.157 22.995 29.851 1.00 16.95 408 LEU A C 1
ATOM 3063 O O . LEU A 1 408 ? 43.467 21.827 30.078 1.00 17.47 408 LEU A O 1
ATOM 3068 N N . PRO A 1 409 ? 42.348 23.326 28.837 1.00 16.98 409 PRO A N 1
ATOM 3069 C CA . PRO A 1 409 ? 41.886 22.233 27.981 1.00 18.37 409 PRO A CA 1
ATOM 3070 C C . PRO A 1 409 ? 43.138 21.783 27.238 1.00 19.36 409 PRO A C 1
ATOM 3071 O O . PRO A 1 409 ? 44.123 22.524 27.173 1.00 17.39 409 PRO A O 1
ATOM 3075 N N . ALA A 1 410 ? 43.112 20.582 26.680 1.00 20.19 410 ALA A N 1
ATOM 3076 C CA . ALA A 1 410 ? 44.265 20.085 25.946 1.00 19.55 410 ALA A CA 1
ATOM 3077 C C . ALA A 1 410 ? 43.920 20.050 24.454 1.00 19.10 410 ALA A C 1
ATOM 3078 O O . ALA A 1 410 ? 43.159 20.888 23.970 1.00 17.18 410 ALA A O 1
ATOM 3080 N N . GLY A 1 411 ? 44.492 19.092 23.730 1.00 18.76 411 GLY A N 1
ATOM 3081 C CA . GLY A 1 411 ? 44.207 18.954 22.312 1.00 17.39 411 GLY A CA 1
ATOM 3082 C C . GLY A 1 411 ? 44.501 20.157 21.442 1.00 18.62 411 GLY A C 1
ATOM 3083 O O . GLY A 1 411 ? 43.894 20.318 20.380 1.00 19.67 411 GLY A O 1
ATOM 3084 N N . GLY A 1 412 ? 45.432 21.004 21.869 1.00 18.06 412 GLY A N 1
ATOM 3085 C CA . GLY A 1 412 ? 45.768 22.174 21.074 1.00 17.30 412 GLY A CA 1
ATOM 3086 C C . GLY A 1 412 ? 44.828 23.355 21.285 1.00 18.45 412 GLY A C 1
ATOM 3087 O O . GLY A 1 412 ? 44.983 24.398 20.644 1.00 20.10 412 GLY A O 1
ATOM 3088 N N . ALA A 1 413 ? 43.857 23.205 22.180 1.00 15.45 413 ALA A N 1
ATOM 3089 C CA . ALA A 1 413 ? 42.917 24.285 22.451 1.00 16.00 413 ALA A CA 1
ATOM 3090 C C . ALA A 1 413 ? 43.641 25.540 22.968 1.00 15.91 413 ALA A C 1
ATOM 3091 O O . ALA A 1 413 ? 43.379 26.656 22.506 1.00 16.05 413 ALA A O 1
ATOM 3093 N N . PRO A 1 414 ? 44.575 25.374 23.917 1.00 15.00 414 PRO A N 1
ATOM 3094 C CA . PRO A 1 414 ? 45.301 26.530 24.455 1.00 15.42 414 PRO A CA 1
ATOM 3095 C C . PRO A 1 414 ? 46.137 27.267 23.415 1.00 16.76 414 PRO A C 1
ATOM 3096 O O . PRO A 1 414 ? 46.111 28.492 23.347 1.00 16.97 414 PRO A O 1
ATOM 3100 N N . GLU A 1 415 ? 46.893 26.534 22.607 1.00 18.29 415 GLU A N 1
ATOM 3101 C CA . GLU A 1 415 ? 47.709 27.208 21.614 1.00 19.07 415 GLU A CA 1
ATOM 3102 C C . GLU A 1 415 ? 46.838 27.916 20.578 1.00 18.28 415 GLU A C 1
ATOM 3103 O O . GLU A 1 415 ? 47.226 28.957 20.045 1.00 17.64 415 GLU A O 1
ATOM 3109 N N . ILE A 1 416 ? 45.661 27.366 20.294 1.00 16.53 416 ILE A N 1
ATOM 3110 C CA . ILE A 1 416 ? 44.761 28.004 19.348 1.00 16.86 416 ILE A CA 1
ATOM 3111 C C . ILE A 1 416 ? 44.248 29.297 19.980 1.00 19.08 416 ILE A C 1
ATOM 3112 O O . ILE A 1 416 ? 44.197 30.343 19.328 1.00 18.50 416 ILE A O 1
ATOM 3117 N N . GLU A 1 417 ? 43.879 29.220 21.255 1.00 18.70 417 GLU A N 1
ATOM 3118 C CA . GLU A 1 417 ? 43.391 30.387 21.978 1.00 19.61 417 GLU A CA 1
ATOM 3119 C C . GLU A 1 417 ? 44.469 31.466 21.959 1.00 20.01 417 GLU A C 1
ATOM 3120 O O . GLU A 1 417 ? 44.166 32.652 21.828 1.00 20.48 417 GLU A O 1
ATOM 3126 N N . LEU A 1 418 ? 45.729 31.045 22.078 1.00 18.18 418 LEU A N 1
ATOM 3127 C CA . LEU A 1 418 ? 46.850 31.980 22.075 1.00 16.56 418 LEU A CA 1
ATOM 3128 C C . LEU A 1 418 ? 47.115 32.578 20.701 1.00 16.34 418 LEU A C 1
ATOM 3129 O O . LEU A 1 418 ? 47.436 33.758 20.589 1.00 17.12 418 LEU A O 1
ATOM 3134 N N . ALA A 1 419 ? 46.996 31.758 19.660 1.00 17.62 419 ALA A N 1
ATOM 3135 C CA . ALA A 1 419 ? 47.213 32.205 18.285 1.00 17.15 419 ALA A CA 1
ATOM 3136 C C . ALA A 1 419 ? 46.173 33.269 17.924 1.00 18.25 419 ALA A C 1
ATOM 3137 O O . ALA A 1 419 ? 46.512 34.324 17.386 1.00 19.68 419 ALA A O 1
ATOM 3139 N N . ILE A 1 420 ? 44.908 32.991 18.221 1.00 19.05 420 ILE A N 1
ATOM 3140 C CA . ILE A 1 420 ? 43.838 33.941 17.934 1.00 20.11 420 ILE A CA 1
ATOM 3141 C C . ILE A 1 420 ? 44.064 35.260 18.667 1.00 20.77 420 ILE A C 1
ATOM 3142 O O . ILE A 1 420 ? 44.046 36.329 18.059 1.00 21.72 420 ILE A O 1
ATOM 3147 N N . ARG A 1 421 ? 44.284 35.179 19.976 1.00 21.79 421 ARG A N 1
ATOM 3148 C CA . ARG A 1 421 ? 44.492 36.377 20.782 1.00 21.62 421 ARG A CA 1
ATOM 3149 C C . ARG A 1 421 ? 45.771 37.154 20.510 1.00 21.09 421 ARG A C 1
ATOM 3150 O O . ARG A 1 421 ? 45.755 38.387 20.506 1.00 21.20 421 ARG A O 1
ATOM 3158 N N . LEU A 1 422 ? 46.880 36.444 20.317 1.00 18.89 422 LEU A N 1
ATOM 3159 C CA . LEU A 1 422 ? 48.152 37.105 20.056 1.00 18.00 422 LEU A CA 1
ATOM 3160 C C . LEU A 1 422 ? 48.106 37.795 18.703 1.00 16.13 422 LEU A C 1
ATOM 3161 O O . LEU A 1 422 ? 48.744 38.825 18.495 1.00 13.64 422 LEU A O 1
ATOM 3166 N N . ASP A 1 423 ? 47.349 37.223 17.779 1.00 17.63 423 ASP A N 1
ATOM 3167 C CA . ASP A 1 423 ? 47.225 37.830 16.462 1.00 22.27 423 ASP A CA 1
ATOM 3168 C C . ASP A 1 423 ? 46.513 39.179 16.644 1.00 22.60 423 ASP A C 1
ATOM 3169 O O . ASP A 1 423 ? 46.821 40.154 15.957 1.00 23.95 423 ASP A O 1
ATOM 3174 N N . GLU A 1 424 ? 45.571 39.228 17.583 1.00 21.59 424 GLU A N 1
ATOM 3175 C CA . GLU A 1 424 ? 44.836 40.455 17.873 1.00 21.95 424 GLU A CA 1
ATOM 3176 C C . GLU A 1 424 ? 45.733 41.455 18.586 1.00 20.44 424 GLU A C 1
ATOM 3177 O O . GLU A 1 424 ? 45.644 42.660 18.349 1.00 20.32 424 GLU A O 1
ATOM 3183 N N . TYR A 1 425 ? 46.589 40.949 19.467 1.00 16.77 425 TYR A N 1
ATOM 3184 C CA . TYR A 1 425 ? 47.512 41.795 20.216 1.00 14.79 425 TYR A CA 1
ATOM 3185 C C . TYR A 1 425 ? 48.508 42.442 19.264 1.00 15.33 425 TYR A C 1
ATOM 3186 O O . TYR A 1 425 ? 48.916 43.583 19.464 1.00 16.66 425 TYR A O 1
ATOM 3195 N N . ALA A 1 426 ? 48.894 41.717 18.220 1.00 16.29 426 ALA A N 1
ATOM 3196 C CA . ALA A 1 426 ? 49.833 42.255 17.240 1.00 18.99 426 ALA A CA 1
ATOM 3197 C C . ALA A 1 426 ? 49.247 43.533 16.642 1.00 19.45 426 ALA A C 1
ATOM 3198 O O . ALA A 1 426 ? 49.958 44.525 16.437 1.00 18.95 426 ALA A O 1
ATOM 3200 N N . LYS A 1 427 ? 47.947 43.506 16.368 1.00 19.82 427 LYS A N 1
ATOM 3201 C CA . LYS A 1 427 ? 47.280 44.673 15.792 1.00 21.54 427 LYS A CA 1
ATOM 3202 C C . LYS A 1 427 ? 47.370 45.895 16.686 1.00 20.17 427 LYS A C 1
ATOM 3203 O O . LYS A 1 427 ? 47.515 47.005 16.187 1.00 19.35 427 LYS A O 1
ATOM 3209 N N . GLN A 1 428 ? 47.298 45.713 18.002 1.00 20.59 428 GLN A N 1
ATOM 3210 C CA . GLN A 1 428 ? 47.373 46.885 18.865 1.00 21.41 428 GLN A CA 1
ATOM 3211 C C . GLN A 1 428 ? 48.796 47.376 19.075 1.00 19.49 428 GLN A C 1
ATOM 3212 O O . GLN A 1 428 ? 49.003 48.484 19.572 1.00 20.85 428 GLN A O 1
ATOM 3218 N N . VAL A 1 429 ? 49.775 46.560 18.690 1.00 17.01 429 VAL A N 1
ATOM 3219 C CA . VAL A 1 429 ? 51.184 46.942 18.810 1.00 15.14 429 VAL A CA 1
ATOM 3220 C C . VAL A 1 429 ? 51.645 47.660 17.539 1.00 14.20 429 VAL A C 1
ATOM 3221 O O . VAL A 1 429 ? 52.264 48.718 17.611 1.00 14.83 429 VAL A O 1
ATOM 3225 N N . GLY A 1 430 ? 51.359 47.062 16.385 1.00 14.52 430 GLY A N 1
ATOM 3226 C CA . GLY A 1 430 ? 51.711 47.660 15.106 1.00 14.97 430 GLY A CA 1
ATOM 3227 C C . GLY A 1 430 ? 53.166 47.631 14.686 1.00 16.25 430 GLY A C 1
ATOM 3228 O O . GLY A 1 430 ? 54.035 47.242 15.457 1.00 16.78 430 GLY A O 1
ATOM 3229 N N . GLY A 1 431 ? 53.422 48.045 13.447 1.00 15.76 431 GLY A N 1
ATOM 3230 C CA . GLY A 1 431 ? 54.777 48.086 12.925 1.00 16.28 431 GLY A CA 1
ATOM 3231 C C . GLY A 1 431 ? 55.428 46.736 12.678 1.00 17.86 431 GLY A C 1
ATOM 3232 O O . GLY A 1 431 ? 54.752 45.708 12.604 1.00 18.32 431 GLY A O 1
ATOM 3233 N N . LYS A 1 432 ? 56.752 46.738 12.547 1.00 16.98 432 LYS A N 1
ATOM 3234 C CA . LYS A 1 432 ? 57.489 45.506 12.304 1.00 18.28 432 LYS A CA 1
ATOM 3235 C C . LYS A 1 432 ? 57.372 44.535 13.486 1.00 18.88 432 LYS A C 1
ATOM 3236 O O . LYS A 1 432 ? 57.405 43.323 13.296 1.00 18.18 432 LYS A O 1
ATOM 3242 N N . GLU A 1 433 ? 57.222 45.061 14.702 1.00 19.15 433 GLU A N 1
ATOM 3243 C CA . GLU A 1 433 ? 57.092 44.195 15.876 1.00 19.39 433 GLU A CA 1
ATOM 3244 C C . GLU A 1 433 ? 55.840 43.339 15.707 1.00 18.56 433 GLU A C 1
ATOM 3245 O O . GLU A 1 433 ? 55.832 42.151 16.036 1.00 18.08 433 GLU A O 1
ATOM 3251 N N . ALA A 1 434 ? 54.786 43.955 15.183 1.00 16.11 434 ALA A N 1
ATOM 3252 C CA . ALA A 1 434 ? 53.527 43.264 14.943 1.00 16.63 434 ALA A CA 1
ATOM 3253 C C . ALA A 1 434 ? 53.740 42.057 14.034 1.00 17.15 434 ALA A C 1
ATOM 3254 O O . ALA A 1 434 ? 53.093 41.027 14.211 1.00 18.27 434 ALA A O 1
ATOM 3256 N N . LEU A 1 435 ? 54.628 42.196 13.051 1.00 16.98 435 LEU A N 1
ATOM 3257 C CA . LEU A 1 435 ? 54.923 41.103 12.125 1.00 18.53 435 LEU A CA 1
ATOM 3258 C C . LEU A 1 435 ? 55.448 39.920 12.920 1.00 17.36 435 LEU A C 1
ATOM 3259 O O . LEU A 1 435 ? 54.993 38.790 12.754 1.00 16.65 435 LEU A O 1
ATOM 3264 N N . ALA A 1 436 ? 56.406 40.206 13.790 1.00 15.82 436 ALA A N 1
ATOM 3265 C CA . ALA A 1 436 ? 57.014 39.198 14.635 1.00 16.04 436 ALA A CA 1
ATOM 3266 C C . ALA A 1 436 ? 55.974 38.555 15.549 1.00 18.13 436 ALA A C 1
ATOM 3267 O O . ALA A 1 436 ? 55.980 37.331 15.747 1.00 18.88 436 ALA A O 1
ATOM 3269 N N . ILE A 1 437 ? 55.083 39.377 16.105 1.00 16.35 437 ILE A N 1
ATOM 3270 C CA . ILE A 1 437 ? 54.061 38.868 17.001 1.00 14.69 437 ILE A CA 1
ATOM 3271 C C . ILE A 1 437 ? 53.075 37.967 16.259 1.00 16.55 437 ILE A C 1
ATOM 3272 O O . ILE A 1 437 ? 52.622 36.954 16.802 1.00 14.82 437 ILE A O 1
ATOM 3277 N N . GLU A 1 438 ? 52.758 38.316 15.015 1.00 16.80 438 GLU A N 1
ATOM 3278 C CA . GLU A 1 438 ? 51.844 37.493 14.223 1.00 19.88 438 GLU A CA 1
ATOM 3279 C C . GLU A 1 438 ? 52.484 36.141 13.922 1.00 18.54 438 GLU A C 1
ATOM 3280 O O . GLU A 1 438 ? 51.817 35.107 13.955 1.00 19.20 438 GLU A O 1
ATOM 3286 N N . ASN A 1 439 ? 53.778 36.160 13.611 1.00 17.25 439 ASN A N 1
ATOM 3287 C CA . ASN A 1 439 ? 54.511 34.931 13.310 1.00 15.34 439 ASN A CA 1
ATOM 3288 C C . ASN A 1 439 ? 54.621 34.039 14.540 1.00 14.28 439 ASN A C 1
ATOM 3289 O O . ASN A 1 439 ? 54.532 32.822 14.437 1.00 16.29 439 ASN A O 1
ATOM 3294 N N . PHE A 1 440 ? 54.801 34.657 15.703 1.00 14.18 440 PHE A N 1
ATOM 3295 C CA . PHE A 1 440 ? 54.893 33.935 16.969 1.00 13.43 440 PHE A CA 1
ATOM 3296 C C . PHE A 1 440 ? 53.567 33.208 17.182 1.00 15.35 440 PHE A C 1
ATOM 3297 O O . PHE A 1 440 ? 53.529 32.040 17.577 1.00 15.32 440 PHE A O 1
ATOM 3305 N N . ALA A 1 441 ? 52.482 33.930 16.915 1.00 16.26 441 ALA A N 1
ATOM 3306 C CA . ALA A 1 441 ? 51.129 33.418 17.057 1.00 15.21 441 ALA A CA 1
ATOM 3307 C C . ALA A 1 441 ? 50.901 32.257 16.102 1.00 15.37 441 ALA A C 1
ATOM 3308 O O . ALA A 1 441 ? 50.406 31.203 16.498 1.00 15.73 441 ALA A O 1
ATOM 3310 N N . ASP A 1 442 ? 51.258 32.466 14.840 1.00 16.54 442 ASP A N 1
ATOM 3311 C CA . ASP A 1 442 ? 51.110 31.450 13.802 1.00 16.54 442 ASP A CA 1
ATOM 3312 C C . ASP A 1 442 ? 51.933 30.223 14.177 1.00 16.85 442 ASP A C 1
ATOM 3313 O O . ASP A 1 442 ? 51.513 29.085 13.953 1.00 17.43 442 ASP A O 1
ATOM 3318 N N . ALA A 1 443 ? 53.100 30.463 14.764 1.00 14.48 443 ALA A N 1
ATOM 3319 C CA . ALA A 1 443 ? 53.981 29.380 15.177 1.00 15.26 443 ALA A CA 1
ATOM 3320 C C . ALA A 1 443 ? 53.317 28.444 16.178 1.00 16.40 443 ALA A C 1
ATOM 3321 O O . ALA A 1 443 ? 53.486 27.229 16.093 1.00 16.04 443 ALA A O 1
ATOM 3323 N N . LEU A 1 444 ? 52.560 29.005 17.121 1.00 15.18 444 LEU A N 1
ATOM 3324 C CA . LEU A 1 444 ? 51.905 28.195 18.144 1.00 15.52 444 LEU A CA 1
ATOM 3325 C C . LEU A 1 444 ? 50.947 27.151 17.588 1.00 15.62 444 LEU A C 1
ATOM 3326 O O . LEU A 1 444 ? 50.520 26.250 18.303 1.00 16.86 444 LEU A O 1
ATOM 3331 N N . LYS A 1 445 ? 50.620 27.261 16.310 1.00 14.32 445 LYS A N 1
ATOM 3332 C CA . LYS A 1 445 ? 49.706 26.316 15.697 1.00 14.65 445 LYS A CA 1
ATOM 3333 C C . LYS A 1 445 ? 50.351 24.981 15.332 1.00 14.87 445 LYS A C 1
ATOM 3334 O O . LYS A 1 445 ? 49.635 24.046 14.960 1.00 15.69 445 LYS A O 1
ATOM 3340 N N . ILE A 1 446 ? 51.678 24.857 15.415 1.00 13.32 446 ILE A N 1
ATOM 3341 C CA . ILE A 1 446 ? 52.244 23.549 15.084 1.00 15.23 446 ILE A CA 1
ATOM 3342 C C . ILE A 1 446 ? 51.706 22.473 16.005 1.00 13.30 446 ILE A C 1
ATOM 3343 O O . ILE A 1 446 ? 51.718 21.308 15.641 1.00 15.65 446 ILE A O 1
ATOM 3348 N N . ILE A 1 447 ? 51.252 22.844 17.199 1.00 12.13 447 ILE A N 1
ATOM 3349 C CA . ILE A 1 447 ? 50.734 21.835 18.110 1.00 13.46 447 ILE A CA 1
ATOM 3350 C C . ILE A 1 447 ? 49.480 21.184 17.519 1.00 14.26 447 ILE A C 1
ATOM 3351 O O . ILE A 1 447 ? 49.496 19.996 17.210 1.00 16.01 447 ILE A O 1
ATOM 3356 N N . PRO A 1 448 ? 48.387 21.949 17.339 1.00 13.97 448 PRO A N 1
ATOM 3357 C CA . PRO A 1 448 ? 47.174 21.356 16.767 1.00 14.53 448 PRO A CA 1
ATOM 3358 C C . PRO A 1 448 ? 47.504 20.686 15.433 1.00 16.88 448 PRO A C 1
ATOM 3359 O O . PRO A 1 448 ? 47.023 19.588 15.136 1.00 17.54 448 PRO A O 1
ATOM 3363 N N . LYS A 1 449 ? 48.321 21.367 14.631 1.00 17.26 449 LYS A N 1
ATOM 3364 C CA . LYS A 1 449 ? 48.727 20.865 13.322 1.00 17.62 449 LYS A CA 1
ATOM 3365 C C . LYS A 1 449 ? 49.401 19.503 13.407 1.00 17.38 449 LYS A C 1
ATOM 3366 O O . LYS A 1 449 ? 49.043 18.578 12.675 1.00 15.28 449 LYS A O 1
ATOM 3372 N N . THR A 1 450 ? 50.372 19.373 14.306 1.00 18.53 450 THR A N 1
ATOM 3373 C CA . THR A 1 450 ? 51.092 18.114 14.452 1.00 19.71 450 THR A CA 1
ATOM 3374 C C . THR A 1 450 ? 50.221 17.040 15.103 1.00 19.19 450 THR A C 1
ATOM 3375 O O . THR A 1 450 ? 50.389 15.848 14.838 1.00 20.34 450 THR A O 1
ATOM 3379 N N . LEU A 1 451 ? 49.285 17.451 15.950 1.00 18.05 451 LEU A N 1
ATOM 3380 C CA . LEU A 1 451 ? 48.400 16.481 16.577 1.00 18.19 451 LEU A CA 1
ATOM 3381 C C . LEU A 1 451 ? 47.623 15.817 15.453 1.00 19.14 451 LEU A C 1
ATOM 3382 O O . LEU A 1 451 ? 47.530 14.592 15.384 1.00 21.93 451 LEU A O 1
ATOM 3387 N N . ALA A 1 452 ? 47.084 16.642 14.562 1.00 18.48 452 ALA A N 1
ATOM 3388 C CA . ALA A 1 452 ? 46.312 16.160 13.432 1.00 19.48 452 ALA A CA 1
ATOM 3389 C C . ALA A 1 452 ? 47.203 15.375 12.490 1.00 21.06 452 ALA A C 1
ATOM 3390 O O . ALA A 1 452 ? 46.830 14.301 12.017 1.00 21.45 452 ALA A O 1
ATOM 3392 N N . GLU A 1 453 ? 48.384 15.915 12.219 1.00 22.44 453 GLU A N 1
ATOM 3393 C CA . GLU A 1 453 ? 49.323 15.263 11.322 1.00 22.74 453 GLU A CA 1
ATOM 3394 C C . GLU A 1 453 ? 49.642 13.836 11.748 1.00 22.52 453 GLU A C 1
ATOM 3395 O O . GLU A 1 453 ? 49.461 12.901 10.972 1.00 23.38 453 GLU A O 1
ATOM 3401 N N . ASN A 1 454 ? 50.110 13.663 12.981 1.00 21.49 454 ASN A N 1
ATOM 3402 C CA . ASN A 1 454 ? 50.442 12.329 13.471 1.00 20.03 454 ASN A CA 1
ATOM 3403 C C . ASN A 1 454 ? 49.255 11.371 13.362 1.00 21.72 454 ASN A C 1
ATOM 3404 O O . ASN A 1 454 ? 49.439 10.158 13.222 1.00 20.08 454 ASN A O 1
ATOM 3409 N N . ALA A 1 455 ? 48.042 11.919 13.415 1.00 21.71 455 ALA A N 1
ATOM 3410 C CA . ALA A 1 455 ? 46.832 11.108 13.336 1.00 22.97 455 ALA A CA 1
ATOM 3411 C C . ALA A 1 455 ? 46.451 10.777 11.901 1.00 23.62 455 ALA A C 1
ATOM 3412 O O . ALA A 1 455 ? 45.487 10.046 11.663 1.00 24.29 455 ALA A O 1
ATOM 3414 N N . GLY A 1 456 ? 47.210 11.312 10.949 1.00 22.96 456 GLY A N 1
ATOM 3415 C CA . GLY A 1 456 ? 46.928 11.060 9.548 1.00 22.67 456 GLY A CA 1
ATOM 3416 C C . GLY A 1 456 ? 45.805 11.902 8.959 1.00 23.58 456 GLY A C 1
ATOM 3417 O O . GLY A 1 456 ? 45.362 11.654 7.840 1.00 23.99 456 GLY A O 1
ATOM 3418 N N . LEU A 1 457 ? 45.337 12.899 9.699 1.00 23.90 457 LEU A N 1
ATOM 3419 C CA . LEU A 1 457 ? 44.261 13.763 9.214 1.00 24.17 457 LEU A CA 1
ATOM 3420 C C . LEU A 1 457 ? 44.787 14.886 8.321 1.00 24.83 457 LEU A C 1
ATOM 3421 O O . LEU A 1 457 ? 45.965 15.229 8.375 1.00 24.21 457 LEU A O 1
ATOM 3426 N N . ASP A 1 458 ? 43.908 15.444 7.493 1.00 26.76 458 ASP A N 1
ATOM 3427 C CA . ASP A 1 458 ? 44.274 16.547 6.609 1.00 28.40 458 ASP A CA 1
ATOM 3428 C C . ASP A 1 458 ? 44.566 17.730 7.529 1.00 27.89 458 ASP A C 1
ATOM 3429 O O . ASP A 1 458 ? 43.674 18.244 8.200 1.00 28.54 458 ASP A O 1
ATOM 3434 N N . THR A 1 459 ? 45.816 18.162 7.555 1.00 26.59 459 THR A N 1
ATOM 3435 C CA . THR A 1 459 ? 46.210 19.246 8.432 1.00 25.62 459 THR A CA 1
ATOM 3436 C C . THR A 1 459 ? 45.618 20.616 8.095 1.00 24.67 459 THR A C 1
ATOM 3437 O O . THR A 1 459 ? 45.208 21.353 8.990 1.00 24.01 459 THR A O 1
ATOM 3441 N N . VAL A 1 460 ? 45.556 20.958 6.814 1.00 23.27 460 VAL A N 1
ATOM 3442 C CA . VAL A 1 460 ? 45.021 22.256 6.414 1.00 23.03 460 VAL A CA 1
ATOM 3443 C C . VAL A 1 460 ? 43.548 22.420 6.794 1.00 24.34 460 VAL A C 1
ATOM 3444 O O . VAL A 1 460 ? 43.142 23.458 7.316 1.00 23.18 460 VAL A O 1
ATOM 3448 N N . GLU A 1 461 ? 42.758 21.384 6.529 1.00 26.61 461 GLU A N 1
ATOM 3449 C CA . GLU A 1 461 ? 41.336 21.402 6.827 1.00 29.38 461 GLU A CA 1
ATOM 3450 C C . GLU A 1 461 ? 41.070 21.376 8.326 1.00 28.90 461 GLU A C 1
ATOM 3451 O O . GLU A 1 461 ? 40.251 22.151 8.830 1.00 28.34 461 GLU A O 1
ATOM 3457 N N . MET A 1 462 ? 41.761 20.496 9.044 1.00 27.61 462 MET A N 1
ATOM 3458 C CA . MET A 1 462 ? 41.578 20.427 10.483 1.00 27.45 462 MET A CA 1
ATOM 3459 C C . MET A 1 462 ? 41.818 21.785 11.117 1.00 26.84 462 MET A C 1
ATOM 3460 O O . MET A 1 462 ? 41.097 22.171 12.030 1.00 26.88 462 MET A O 1
ATOM 3465 N N . LEU A 1 463 ? 42.823 22.514 10.639 1.00 26.11 463 LEU A N 1
ATOM 3466 C CA . LEU A 1 463 ? 43.113 23.832 11.193 1.00 26.23 463 LEU A CA 1
ATOM 3467 C C . LEU A 1 463 ? 41.957 24.797 10.944 1.00 26.75 463 LEU A C 1
ATOM 3468 O O . LEU A 1 463 ? 41.492 25.474 11.864 1.00 26.87 463 LEU A O 1
ATOM 3473 N N . VAL A 1 464 ? 41.494 24.862 9.700 1.00 26.84 464 VAL A N 1
ATOM 3474 C CA . VAL A 1 464 ? 40.388 25.752 9.359 1.00 26.82 464 VAL A CA 1
ATOM 3475 C C . VAL A 1 464 ? 39.199 25.497 10.278 1.00 26.65 464 VAL A C 1
ATOM 3476 O O . VAL A 1 464 ? 38.667 26.421 10.888 1.00 25.77 464 VAL A O 1
ATOM 3480 N N . LYS A 1 465 ? 38.802 24.235 10.386 1.00 25.73 465 LYS A N 1
ATOM 3481 C CA . LYS A 1 465 ? 37.669 23.860 11.219 1.00 26.99 465 LYS A CA 1
ATOM 3482 C C . LYS A 1 465 ? 37.850 24.137 12.708 1.00 27.57 465 LYS A C 1
ATOM 3483 O O . LYS A 1 465 ? 36.947 24.675 13.348 1.00 28.60 465 LYS A O 1
ATOM 3489 N N . VAL A 1 466 ? 39.002 23.765 13.265 1.00 25.94 466 VAL A N 1
ATOM 3490 C CA . VAL A 1 466 ? 39.241 23.969 14.691 1.00 24.94 466 VAL A CA 1
ATOM 3491 C C . VAL A 1 466 ? 39.287 25.435 15.099 1.00 23.75 466 VAL A C 1
ATOM 3492 O O . VAL A 1 466 ? 38.706 25.812 16.111 1.00 22.72 466 VAL A O 1
ATOM 3496 N N . ILE A 1 467 ? 39.985 26.259 14.325 1.00 22.72 467 ILE A N 1
ATOM 3497 C CA . ILE A 1 467 ? 40.077 27.676 14.650 1.00 23.27 467 ILE A CA 1
ATOM 3498 C C . ILE A 1 467 ? 38.705 28.335 14.575 1.00 24.04 467 ILE A C 1
ATOM 3499 O O . ILE A 1 467 ? 38.351 29.151 15.426 1.00 25.65 467 ILE A O 1
ATOM 3504 N N . SER A 1 468 ? 37.936 27.964 13.556 1.00 24.75 468 SER A N 1
ATOM 3505 C CA . SER A 1 468 ? 36.600 28.503 13.335 1.00 25.87 468 SER A CA 1
ATOM 3506 C C . SER A 1 468 ? 35.643 28.117 14.463 1.00 27.19 468 SER A C 1
ATOM 3507 O O . SER A 1 468 ? 34.925 28.963 15.013 1.00 27.85 468 SER A O 1
ATOM 3510 N N . GLU A 1 469 ? 35.632 26.835 14.800 1.00 26.93 469 GLU A N 1
ATOM 3511 C CA . GLU A 1 469 ? 34.775 26.340 15.861 1.00 29.10 469 GLU A CA 1
ATOM 3512 C C . GLU A 1 469 ? 35.209 26.961 17.192 1.00 28.40 469 GLU A C 1
ATOM 3513 O O . GLU A 1 469 ? 34.377 27.355 18.008 1.00 26.46 469 GLU A O 1
ATOM 3519 N N . HIS A 1 470 ? 36.520 27.051 17.403 1.00 27.13 470 HIS A N 1
ATOM 3520 C CA . HIS A 1 470 ? 37.057 27.626 18.631 1.00 25.42 470 HIS A CA 1
ATOM 3521 C C . HIS A 1 470 ? 36.573 29.062 18.776 1.00 24.99 470 HIS A C 1
ATOM 3522 O O . HIS A 1 470 ? 36.217 29.497 19.871 1.00 24.86 470 HIS A O 1
ATOM 3529 N N . LYS A 1 471 ? 36.566 29.801 17.672 1.00 24.96 471 LYS A N 1
ATOM 3530 C CA . LYS A 1 471 ? 36.107 31.186 17.709 1.00 26.31 471 LYS A CA 1
ATOM 3531 C C . LYS A 1 471 ? 34.622 31.235 18.048 1.00 26.93 471 LYS A C 1
ATOM 3532 O O . LYS A 1 471 ? 34.157 32.166 18.702 1.00 27.32 471 LYS A O 1
ATOM 3538 N N . ASN A 1 472 ? 33.879 30.225 17.615 1.00 27.51 472 ASN A N 1
ATOM 3539 C CA . ASN A 1 472 ? 32.456 30.194 17.893 1.00 30.11 472 ASN A CA 1
ATOM 3540 C C . ASN A 1 472 ? 32.063 29.615 19.247 1.00 29.30 472 ASN A C 1
ATOM 3541 O O . ASN A 1 472 ? 31.143 30.124 19.881 1.00 29.98 472 ASN A O 1
ATOM 3546 N N . ARG A 1 473 ? 32.759 28.576 19.703 1.00 29.29 473 ARG A N 1
ATOM 3547 C CA . ARG A 1 473 ? 32.413 27.932 20.971 1.00 28.02 473 ARG A CA 1
ATOM 3548 C C . ARG A 1 473 ? 33.288 28.201 22.199 1.00 27.55 473 ARG A C 1
ATOM 3549 O O . ARG A 1 473 ? 32.925 27.814 23.310 1.00 28.68 473 ARG A O 1
ATOM 3557 N N . GLY A 1 474 ? 34.439 28.837 22.019 1.00 26.21 474 GLY A N 1
ATOM 3558 C CA . GLY A 1 474 ? 35.271 29.145 23.171 1.00 24.44 474 GLY A CA 1
ATOM 3559 C C . GLY A 1 474 ? 36.511 28.316 23.467 1.00 24.59 474 GLY A C 1
ATOM 3560 O O . GLY A 1 474 ? 36.835 27.353 22.778 1.00 22.08 474 GLY A O 1
ATOM 3561 N N . LEU A 1 475 ? 37.191 28.724 24.534 1.00 25.59 475 LEU A N 1
ATOM 3562 C CA . LEU A 1 475 ? 38.424 28.123 25.043 1.00 24.89 475 LEU A CA 1
ATOM 3563 C C . LEU A 1 475 ? 38.610 26.609 24.935 1.00 23.72 475 LEU A C 1
ATOM 3564 O O . LEU A 1 475 ? 39.663 26.141 24.507 1.00 24.66 475 LEU A O 1
ATOM 3569 N N . GLY A 1 476 ? 37.602 25.847 25.341 1.00 23.31 476 GLY A N 1
ATOM 3570 C CA . GLY A 1 476 ? 37.709 24.399 25.315 1.00 20.62 476 GLY A CA 1
ATOM 3571 C C . GLY A 1 476 ? 37.829 23.693 23.976 1.00 21.28 476 GLY A C 1
ATOM 3572 O O . GLY A 1 476 ? 38.186 22.512 23.944 1.00 20.58 476 GLY A O 1
ATOM 3573 N N . ILE A 1 4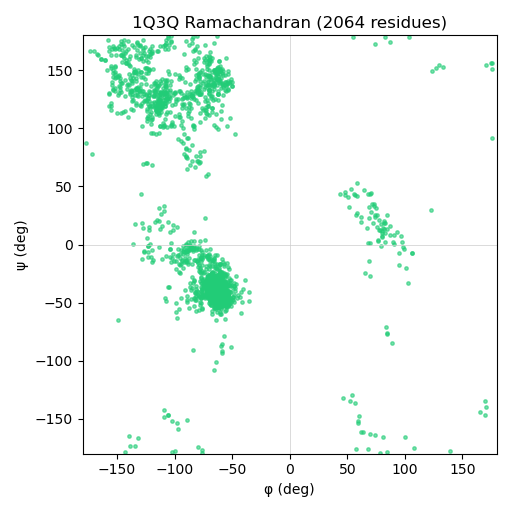77 ? 37.553 24.387 22.874 1.00 20.27 477 ILE A N 1
ATOM 3574 C CA . ILE A 1 477 ? 37.624 23.754 21.561 1.00 20.43 477 ILE A CA 1
ATOM 3575 C C . ILE A 1 477 ? 39.033 23.429 21.070 1.00 21.50 477 ILE A C 1
ATOM 3576 O O . ILE A 1 477 ? 39.872 24.313 20.890 1.00 21.90 477 ILE A O 1
ATOM 3581 N N . GLY A 1 478 ? 39.272 22.143 20.847 1.00 22.35 478 GLY A N 1
ATOM 3582 C CA . GLY A 1 478 ? 40.561 21.682 20.368 1.00 24.85 478 GLY A CA 1
ATOM 3583 C C . GLY A 1 478 ? 40.356 20.594 19.330 1.00 26.53 478 GLY A C 1
ATOM 3584 O O . GLY A 1 478 ? 39.249 20.430 18.815 1.00 26.61 478 GLY A O 1
ATOM 3585 N N . ILE A 1 479 ? 41.410 19.846 19.020 1.00 27.29 479 ILE A N 1
ATOM 3586 C CA . ILE A 1 479 ? 41.303 18.783 18.031 1.00 29.52 479 ILE A CA 1
ATOM 3587 C C . ILE A 1 479 ? 41.141 17.400 18.648 1.00 30.88 479 ILE A C 1
ATOM 3588 O O . ILE A 1 479 ? 41.885 17.014 19.551 1.00 31.04 479 ILE A O 1
ATOM 3593 N N . ASP A 1 480 ? 40.159 16.659 18.152 1.00 31.50 480 ASP A N 1
ATOM 3594 C CA . ASP A 1 480 ? 39.927 15.300 18.608 1.00 34.07 480 ASP A CA 1
ATOM 3595 C C . ASP A 1 480 ? 40.559 14.428 17.525 1.00 34.16 480 ASP A C 1
ATOM 3596 O O . ASP A 1 480 ? 39.989 14.245 16.451 1.00 33.74 480 ASP A O 1
ATOM 3601 N N . VAL A 1 481 ? 41.752 13.914 17.804 1.00 34.68 481 VAL A N 1
ATOM 3602 C CA . VAL A 1 481 ? 42.470 13.090 16.837 1.00 35.54 481 VAL A CA 1
ATOM 3603 C C . VAL A 1 481 ? 41.841 11.722 16.596 1.00 36.17 481 VAL A C 1
ATOM 3604 O O . VAL A 1 481 ? 42.094 11.091 15.571 1.00 37.00 481 VAL A O 1
ATOM 3608 N N . PHE A 1 482 ? 41.024 11.261 17.535 1.00 37.06 482 PHE A N 1
ATOM 3609 C CA . PHE A 1 482 ? 40.371 9.966 17.389 1.00 37.81 482 PHE A CA 1
ATOM 3610 C C . PHE A 1 482 ? 39.171 10.066 16.457 1.00 39.45 482 PHE A C 1
ATOM 3611 O O . PHE A 1 482 ? 38.979 9.216 15.587 1.00 39.90 482 PHE A O 1
ATOM 3619 N N . GLU A 1 483 ? 38.373 11.114 16.634 1.00 40.23 483 GLU A N 1
ATOM 3620 C CA . GLU A 1 483 ? 37.193 11.319 15.807 1.00 40.54 483 GLU A CA 1
ATOM 3621 C C . GLU A 1 483 ? 37.516 12.198 14.602 1.00 39.63 483 GLU A C 1
ATOM 3622 O O . GLU A 1 483 ? 36.672 12.412 13.732 1.00 40.08 483 GLU A O 1
ATOM 3628 N N . GLY A 1 484 ? 38.739 12.716 14.562 1.00 38.00 484 GLY A N 1
ATOM 3629 C CA . GLY A 1 484 ? 39.157 13.554 13.451 1.00 35.37 484 GLY A CA 1
ATOM 3630 C C . GLY A 1 484 ? 38.314 14.792 13.223 1.00 35.35 484 GLY A C 1
ATOM 3631 O O . GLY A 1 484 ? 37.845 15.028 12.110 1.00 35.82 484 GLY A O 1
ATOM 3632 N N . LYS A 1 485 ? 38.125 15.590 14.272 1.00 35.06 485 LYS A N 1
ATOM 3633 C CA . LYS A 1 485 ? 37.343 16.817 14.170 1.00 32.83 485 LYS A CA 1
ATOM 3634 C C . LYS A 1 485 ? 37.411 17.627 15.459 1.00 31.28 485 LYS A C 1
ATOM 3635 O O . LYS A 1 485 ? 37.852 17.126 16.496 1.00 30.24 485 LYS A O 1
ATOM 3641 N N . PRO A 1 486 ? 36.977 18.898 15.409 1.00 29.25 486 PRO A N 1
ATOM 3642 C CA . PRO A 1 486 ? 36.997 19.763 16.595 1.00 27.88 486 PRO A CA 1
ATOM 3643 C C . PRO A 1 486 ? 36.080 19.203 17.680 1.00 26.66 486 PRO A C 1
ATOM 3644 O O . PRO A 1 486 ? 35.091 18.532 17.382 1.00 24.88 486 PRO A O 1
ATOM 3648 N N . ALA A 1 487 ? 36.412 19.479 18.935 1.00 25.60 487 ALA A N 1
ATOM 3649 C CA . ALA A 1 487 ? 35.610 18.999 20.049 1.00 24.78 487 ALA A CA 1
ATOM 3650 C C . ALA A 1 487 ? 35.910 19.817 21.292 1.00 24.56 487 ALA A C 1
ATOM 3651 O O . ALA A 1 487 ? 36.952 20.467 21.385 1.00 22.86 487 ALA A O 1
ATOM 3653 N N . ASP A 1 488 ? 34.985 19.794 22.242 1.00 25.12 488 ASP A N 1
ATOM 3654 C CA . ASP A 1 488 ? 35.170 20.532 23.477 1.00 26.66 488 ASP A CA 1
ATOM 3655 C C . ASP A 1 488 ? 35.999 19.663 24.414 1.00 27.16 488 ASP A C 1
ATOM 3656 O O . ASP A 1 488 ? 35.487 18.711 25.003 1.00 28.60 488 ASP A O 1
ATOM 3661 N N . MET A 1 489 ? 37.282 19.993 24.538 1.00 26.81 489 MET A N 1
ATOM 3662 C CA . MET A 1 489 ? 38.197 19.243 25.388 1.00 25.55 489 MET A CA 1
ATOM 3663 C C . MET A 1 489 ? 37.761 19.253 26.845 1.00 24.28 489 MET A C 1
ATOM 3664 O O . MET A 1 489 ? 37.935 18.262 27.560 1.00 20.75 489 MET A O 1
ATOM 3669 N N . LEU A 1 490 ? 37.199 20.374 27.286 1.00 23.66 490 LEU A N 1
ATOM 3670 C CA . LEU A 1 490 ? 36.743 20.486 28.667 1.00 25.02 490 LEU A CA 1
ATOM 3671 C C . LEU A 1 490 ? 35.638 19.464 28.924 1.00 27.75 490 LEU A C 1
ATOM 3672 O O . LEU A 1 490 ? 35.650 18.764 29.939 1.00 27.30 490 LEU A O 1
ATOM 3677 N N . GLU A 1 491 ? 34.690 19.362 27.999 1.00 29.78 491 GLU A N 1
ATOM 3678 C CA . GLU A 1 491 ? 33.614 18.395 28.152 1.00 33.54 491 GLU A CA 1
ATOM 3679 C C . GLU A 1 491 ? 34.156 16.971 28.085 1.00 33.27 491 GLU A C 1
ATOM 3680 O O . GLU A 1 491 ? 33.650 16.076 28.760 1.00 35.57 491 GLU A O 1
ATOM 3686 N N . LYS A 1 492 ? 35.185 16.765 27.272 1.00 31.68 492 LYS A N 1
ATOM 3687 C CA . LYS A 1 492 ? 35.785 15.446 27.119 1.00 31.81 492 LYS A CA 1
ATOM 3688 C C . LYS A 1 492 ? 36.729 15.079 28.271 1.00 31.02 492 LYS A C 1
ATOM 3689 O O . LYS A 1 492 ? 37.270 13.975 28.308 1.00 31.67 492 LYS A O 1
ATOM 3695 N N . GLY A 1 493 ? 36.942 15.999 29.204 1.00 29.79 493 GLY A N 1
ATOM 3696 C CA . GLY A 1 493 ? 37.834 15.708 30.313 1.00 26.91 493 GLY A CA 1
ATOM 3697 C C . GLY A 1 493 ? 39.289 15.593 29.884 1.00 26.25 493 GLY A C 1
ATOM 3698 O O . GLY A 1 493 ? 40.098 14.958 30.561 1.00 24.23 493 GLY A O 1
ATOM 3699 N N . ILE A 1 494 ? 39.615 16.206 28.749 1.00 24.17 494 ILE A N 1
ATOM 3700 C CA . ILE A 1 494 ? 40.971 16.201 28.220 1.00 23.49 494 ILE A CA 1
ATOM 3701 C C . ILE A 1 494 ? 41.647 17.506 28.639 1.00 22.04 494 ILE A C 1
ATOM 3702 O O . ILE A 1 494 ? 41.578 18.511 27.933 1.00 20.72 494 ILE A O 1
ATOM 3707 N N . ILE A 1 495 ? 42.310 17.481 29.790 1.00 21.70 495 ILE A N 1
ATOM 3708 C CA . ILE A 1 495 ? 42.952 18.678 30.313 1.00 20.46 495 ILE A CA 1
ATOM 3709 C C . ILE A 1 495 ? 44.398 18.481 30.734 1.00 21.31 495 ILE A C 1
ATOM 3710 O O . ILE A 1 495 ? 44.865 17.358 30.911 1.00 21.68 495 ILE A O 1
ATOM 3715 N N . GLU A 1 496 ? 45.102 19.593 30.906 1.00 21.86 496 GLU A N 1
ATOM 3716 C CA . GLU A 1 496 ? 46.502 19.568 31.313 1.00 21.69 496 GLU A CA 1
ATOM 3717 C C . GLU A 1 496 ? 46.772 20.671 32.328 1.00 19.61 496 GLU A C 1
ATOM 3718 O O . GLU A 1 496 ? 46.016 21.635 32.421 1.00 19.47 496 GLU A O 1
ATOM 3724 N N . PRO A 1 497 ? 47.851 20.536 33.110 1.00 18.13 497 PRO A N 1
ATOM 3725 C CA . PRO A 1 497 ? 48.190 21.551 34.111 1.00 17.28 497 PRO A CA 1
ATOM 3726 C C . PRO A 1 497 ? 48.501 22.882 33.429 1.00 18.42 497 PRO A C 1
ATOM 3727 O O . PRO A 1 497 ? 49.009 22.908 32.308 1.00 21.16 497 PRO A O 1
ATOM 3731 N N . LEU A 1 498 ? 48.196 23.983 34.104 1.00 18.66 498 LEU A N 1
ATOM 3732 C CA . LEU A 1 498 ? 48.453 25.316 33.560 1.00 17.53 498 LEU A CA 1
ATOM 3733 C C . LEU A 1 498 ? 49.950 25.462 33.334 1.00 16.35 498 LEU A C 1
ATOM 3734 O O . LEU A 1 498 ? 50.394 26.026 32.338 1.00 15.63 498 LEU A O 1
ATOM 3739 N N . ARG A 1 499 ? 50.715 24.932 34.283 1.00 15.16 499 ARG A N 1
ATOM 3740 C CA . ARG A 1 499 ? 52.164 25.009 34.265 1.00 13.62 499 ARG A CA 1
ATOM 3741 C C . ARG A 1 499 ? 52.832 24.445 33.020 1.00 13.59 499 ARG A C 1
ATOM 3742 O O . ARG A 1 499 ? 53.883 24.930 32.612 1.00 13.25 499 ARG A O 1
ATOM 3750 N N . VAL A 1 500 ? 52.243 23.422 32.418 1.00 12.55 500 VAL A N 1
ATOM 3751 C CA . VAL A 1 500 ? 52.835 22.848 31.222 1.00 14.56 500 VAL A CA 1
ATOM 3752 C C . VAL A 1 500 ? 52.956 23.902 30.119 1.00 16.41 500 VAL A C 1
ATOM 3753 O O . VAL A 1 500 ? 54.037 24.095 29.561 1.00 15.45 500 VAL A O 1
ATOM 3757 N N . LYS A 1 501 ? 51.857 24.596 29.820 1.00 17.55 501 LYS A N 1
ATOM 3758 C CA . LYS A 1 501 ? 51.874 25.628 28.791 1.00 17.28 501 LYS A CA 1
ATOM 3759 C C . LYS A 1 501 ? 52.761 26.808 29.177 1.00 16.97 501 LYS A C 1
ATOM 3760 O O . LYS A 1 501 ? 53.496 27.332 28.345 1.00 17.09 501 LYS A O 1
ATOM 3766 N N . LYS A 1 502 ? 52.687 27.227 30.434 1.00 15.87 502 LYS A N 1
ATOM 3767 C CA . LYS A 1 502 ? 53.485 28.358 30.901 1.00 16.52 502 LYS A CA 1
ATOM 3768 C C . LYS A 1 502 ? 54.978 28.134 30.740 1.00 16.55 502 LYS A C 1
ATOM 3769 O O . LYS A 1 502 ? 55.679 28.976 30.179 1.00 17.28 502 LYS A O 1
ATOM 3775 N N . GLN A 1 503 ? 55.472 27.004 31.230 1.00 15.25 503 GLN A N 1
ATOM 3776 C CA . GLN A 1 503 ? 56.897 26.724 31.121 1.00 15.39 503 GLN A CA 1
ATOM 3777 C C . GLN A 1 503 ? 57.295 26.470 29.667 1.00 13.98 503 GLN A C 1
ATOM 3778 O O . GLN A 1 503 ? 58.356 26.904 29.211 1.00 13.25 503 GLN A O 1
ATOM 3784 N N . ALA A 1 504 ? 56.430 25.782 28.937 1.00 13.96 504 ALA A N 1
ATOM 3785 C CA . ALA A 1 504 ? 56.705 25.465 27.540 1.00 13.74 504 ALA A CA 1
ATOM 3786 C C . ALA A 1 504 ? 57.005 26.705 26.719 1.00 12.72 504 ALA A C 1
ATOM 3787 O O . ALA A 1 504 ? 57.983 26.735 25.981 1.00 12.87 504 ALA A O 1
ATOM 3789 N N . ILE A 1 505 ? 56.161 27.724 26.849 1.00 12.28 505 ILE A N 1
ATOM 3790 C CA . ILE A 1 505 ? 56.341 28.963 26.111 1.00 13.40 505 ILE A CA 1
ATOM 3791 C C . ILE A 1 505 ? 57.565 29.738 26.614 1.00 14.49 505 ILE A C 1
ATOM 3792 O O . ILE A 1 505 ? 58.287 30.354 25.831 1.00 14.05 505 ILE A O 1
ATOM 3797 N N . LYS A 1 506 ? 57.796 29.723 27.921 1.00 12.51 506 LYS A N 1
ATOM 3798 C CA . LYS A 1 506 ? 58.948 30.423 28.450 1.00 13.94 506 LYS A CA 1
ATOM 3799 C C . LYS A 1 506 ? 60.252 29.834 27.900 1.00 15.02 506 LYS A C 1
ATOM 3800 O O . LYS A 1 506 ? 61.113 30.570 27.405 1.00 13.57 506 LYS A O 1
ATOM 3806 N N . SER A 1 507 ? 60.398 28.512 27.977 1.00 13.53 507 SER A N 1
ATOM 3807 C CA . SER A 1 507 ? 61.623 27.880 27.492 1.00 11.88 507 SER A CA 1
ATOM 3808 C C . SER A 1 507 ? 61.750 27.986 25.981 1.00 13.16 507 SER A C 1
ATOM 3809 O O . SER A 1 507 ? 62.809 28.340 25.476 1.00 13.42 507 SER A O 1
ATOM 3812 N N . ALA A 1 508 ? 60.670 27.696 25.258 1.00 11.85 508 ALA A N 1
ATOM 3813 C CA . ALA A 1 508 ? 60.701 27.771 23.801 1.00 12.76 508 ALA A CA 1
ATOM 3814 C C . ALA A 1 508 ? 61.089 29.169 23.337 1.00 13.34 508 ALA A C 1
ATOM 3815 O O . ALA A 1 508 ? 61.938 29.327 22.457 1.00 15.03 508 ALA A O 1
ATOM 3817 N N . SER A 1 509 ? 60.458 30.173 23.939 1.00 12.00 509 SER A N 1
ATOM 3818 C CA . SER A 1 509 ? 60.687 31.577 23.611 1.00 12.76 509 SER A CA 1
ATOM 3819 C C . SER A 1 509 ? 62.083 32.097 23.878 1.00 11.77 509 SER A C 1
ATOM 3820 O O . SER A 1 509 ? 62.737 32.621 22.977 1.00 13.28 509 SER A O 1
ATOM 3823 N N . GLU A 1 510 ? 62.527 31.989 25.123 1.00 9.74 510 GLU A N 1
ATOM 3824 C CA . GLU A 1 510 ? 63.844 32.489 25.479 1.00 12.01 510 GLU A CA 1
ATOM 3825 C C . GLU A 1 510 ? 64.956 31.800 24.695 1.00 11.92 510 GLU A C 1
ATOM 3826 O O . GLU A 1 510 ? 65.995 32.403 24.430 1.00 12.67 510 GLU A O 1
ATOM 3832 N N . ALA A 1 511 ? 64.734 30.547 24.309 1.00 11.77 511 ALA A N 1
ATOM 3833 C CA . ALA A 1 511 ? 65.733 29.809 23.538 1.00 14.39 511 ALA A CA 1
ATOM 3834 C C . ALA A 1 511 ? 65.715 30.274 22.083 1.00 14.69 511 ALA A C 1
ATOM 3835 O O . ALA A 1 511 ? 66.767 30.408 21.449 1.00 14.89 511 ALA A O 1
ATOM 3837 N N . ALA A 1 512 ? 64.518 30.513 21.553 1.00 13.59 512 ALA A N 1
ATOM 3838 C CA . ALA A 1 512 ? 64.396 30.967 20.175 1.00 14.23 512 ALA A CA 1
ATOM 3839 C C . ALA A 1 512 ? 65.024 32.350 20.074 1.00 12.35 512 ALA A C 1
ATOM 3840 O O . ALA A 1 512 ? 65.775 32.639 19.154 1.00 13.63 512 ALA A O 1
ATOM 3842 N N . ILE A 1 513 ? 64.729 33.204 21.040 1.00 13.41 513 ILE A N 1
ATOM 3843 C CA . ILE A 1 513 ? 65.289 34.543 21.028 1.00 13.73 513 ILE A CA 1
ATOM 3844 C C . ILE A 1 513 ? 66.817 34.503 21.084 1.00 13.02 513 ILE A C 1
ATOM 3845 O O . ILE A 1 513 ? 67.488 35.258 20.386 1.00 11.25 513 ILE A O 1
ATOM 3850 N N . MET A 1 514 ? 67.364 33.611 21.906 1.00 14.46 514 MET A N 1
ATOM 3851 C CA . MET A 1 514 ? 68.815 33.474 22.023 1.00 14.24 514 MET A CA 1
ATOM 3852 C C . MET A 1 514 ? 69.443 32.992 20.715 1.00 13.54 514 MET A C 1
ATOM 3853 O O . MET A 1 514 ? 70.481 33.499 20.288 1.00 14.54 514 MET A O 1
ATOM 3858 N N . ILE A 1 515 ? 68.824 32.002 20.081 1.00 12.96 515 ILE A N 1
ATOM 3859 C CA . ILE A 1 515 ? 69.355 31.488 18.823 1.00 14.10 515 ILE A CA 1
ATOM 3860 C C . ILE A 1 515 ? 69.250 32.538 17.722 1.00 15.84 515 ILE A C 1
ATOM 3861 O O . ILE A 1 515 ? 70.150 32.673 16.889 1.00 16.96 515 ILE A O 1
ATOM 3866 N N . LEU A 1 516 ? 68.154 33.290 17.733 1.00 16.68 516 LEU A N 1
ATOM 3867 C CA . LEU A 1 516 ? 67.927 34.334 16.746 1.00 16.20 516 LEU A CA 1
ATOM 3868 C C . LEU A 1 516 ? 68.927 35.479 16.898 1.00 17.09 516 LEU A C 1
ATOM 3869 O O . LEU A 1 516 ? 69.177 36.219 15.947 1.00 18.27 516 LEU A O 1
ATOM 3874 N N . ARG A 1 517 ? 69.502 35.644 18.085 1.00 15.47 517 ARG A N 1
ATOM 3875 C CA . ARG A 1 517 ? 70.462 36.731 18.269 1.00 15.12 517 ARG A CA 1
ATOM 3876 C C . ARG A 1 517 ? 71.874 36.375 17.824 1.00 15.52 517 ARG A C 1
ATOM 3877 O O . ARG A 1 517 ? 72.757 37.231 17.833 1.00 15.97 517 ARG A O 1
ATOM 3885 N N . ILE A 1 518 ? 72.099 35.123 17.437 1.00 13.04 518 ILE A N 1
ATOM 3886 C CA . ILE A 1 518 ? 73.434 34.701 17.029 1.00 13.70 518 ILE A CA 1
ATOM 3887 C C . ILE A 1 518 ? 73.755 34.936 15.559 1.00 14.96 518 ILE A C 1
ATOM 3888 O O . ILE A 1 518 ? 73.081 34.399 14.684 1.00 14.86 518 ILE A O 1
ATOM 3893 N N . ASP A 1 519 ? 74.795 35.720 15.284 1.00 14.18 519 ASP A N 1
ATOM 3894 C CA . ASP A 1 519 ? 75.174 35.970 13.895 1.00 16.89 519 ASP A CA 1
ATOM 3895 C C . ASP A 1 519 ? 76.623 35.557 13.623 1.00 17.27 519 ASP A C 1
ATOM 3896 O O . ASP A 1 519 ? 77.207 35.917 12.597 1.00 17.64 519 ASP A O 1
ATOM 3901 N N . ASP A 1 520 ? 77.190 34.773 14.534 1.00 18.43 520 ASP A N 1
ATOM 3902 C CA . ASP A 1 520 ? 78.572 34.324 14.401 1.00 17.55 520 ASP A CA 1
ATOM 3903 C C . ASP A 1 520 ? 78.778 33.025 15.163 1.00 18.48 520 ASP A C 1
ATOM 3904 O O . ASP A 1 520 ? 78.556 32.966 16.377 1.00 20.68 520 ASP A O 1
ATOM 3909 N N . VAL A 1 521 ? 79.206 31.985 14.459 1.00 18.14 521 VAL A N 1
ATOM 3910 C CA . VAL A 1 521 ? 79.457 30.702 15.097 1.00 19.17 521 VAL A CA 1
ATOM 3911 C C . VAL A 1 521 ? 80.913 30.325 14.859 1.00 20.50 521 VAL A C 1
ATOM 3912 O O . VAL A 1 521 ? 81.344 30.168 13.718 1.00 21.56 521 VAL A O 1
ATOM 3916 N N . ILE A 1 522 ? 81.671 30.205 15.945 1.00 21.98 522 ILE A N 1
ATOM 3917 C CA . ILE A 1 522 ? 83.081 29.851 15.870 1.00 23.61 522 ILE A CA 1
ATOM 3918 C C . ILE A 1 522 ? 83.313 28.553 16.640 1.00 25.28 522 ILE A C 1
ATOM 3919 O O . ILE A 1 522 ? 83.266 28.528 17.870 1.00 24.24 522 ILE A O 1
ATOM 3924 N N . ALA A 1 523 ? 83.556 27.476 15.898 1.00 28.92 523 ALA A N 1
ATOM 3925 C CA . ALA A 1 523 ? 83.765 26.156 16.484 1.00 33.08 523 ALA A CA 1
ATOM 3926 C C . ALA A 1 523 ? 85.176 25.632 16.286 1.00 36.01 523 ALA A C 1
ATOM 3927 O O . ALA A 1 523 ? 85.647 25.490 15.156 1.00 36.28 523 ALA A O 1
ATOM 3929 N N . ALA A 1 524 ? 85.842 25.336 17.396 1.00 40.37 524 ALA A N 1
ATOM 3930 C CA . ALA A 1 524 ? 87.204 24.818 17.366 1.00 45.87 524 ALA A CA 1
ATOM 3931 C C . ALA A 1 524 ? 87.234 23.437 16.720 1.00 49.55 524 ALA A C 1
ATOM 3932 O O . ALA A 1 524 ? 86.192 22.864 16.406 1.00 50.02 524 ALA A O 1
ATOM 3934 N N . LYS A 1 525 ? 88.436 22.915 16.511 1.00 54.21 525 LYS A N 1
ATOM 3935 C CA . LYS A 1 525 ? 88.597 21.593 15.925 1.00 59.23 525 LYS A CA 1
ATOM 3936 C C . LYS A 1 525 ? 88.487 20.618 17.091 1.00 61.10 525 LYS A C 1
ATOM 3937 O O . LYS A 1 525 ? 89.180 20.773 18.097 1.00 60.74 525 LYS A O 1
ATOM 3943 N N . ALA A 1 526 ? 87.610 19.627 16.961 1.00 63.24 526 ALA A N 1
ATOM 3944 C CA . ALA A 1 526 ? 87.402 18.645 18.024 1.00 65.90 526 ALA A CA 1
ATOM 3945 C C . ALA A 1 526 ? 88.610 17.733 18.236 1.00 66.74 526 ALA A C 1
ATOM 3946 O O . ALA A 1 526 ? 89.481 17.690 17.340 1.00 67.40 526 ALA A O 1
ATOM 3948 N N . VAL B 1 9 ? 72.784 19.487 7.287 1.00 78.83 9 VAL B N 1
ATOM 3949 C CA . VAL B 1 9 ? 73.423 20.058 8.468 1.00 73.41 9 VAL B CA 1
ATOM 3950 C C . VAL B 1 9 ? 73.695 18.908 9.446 1.00 68.93 9 VAL B C 1
ATOM 3951 O O . VAL B 1 9 ? 72.775 18.354 10.046 1.00 68.15 9 VAL B O 1
ATOM 3955 N N . VAL B 1 10 ? 74.969 18.544 9.575 1.00 64.36 10 VAL B N 1
ATOM 3956 C CA . VAL B 1 10 ? 75.396 17.444 10.439 1.00 58.70 10 VAL B CA 1
ATOM 3957 C C . VAL B 1 10 ? 74.793 17.468 11.844 1.00 55.13 10 VAL B C 1
ATOM 3958 O O . VAL B 1 10 ? 75.315 18.130 12.743 1.00 54.02 10 VAL B O 1
ATOM 3962 N N . ILE B 1 11 ? 73.701 16.729 12.026 1.00 51.22 11 ILE B N 1
ATOM 3963 C CA . ILE B 1 11 ? 73.016 16.657 13.315 1.00 47.54 11 ILE B CA 1
ATOM 3964 C C . ILE B 1 11 ? 73.488 15.459 14.130 1.00 46.36 11 ILE B C 1
ATOM 3965 O O . ILE B 1 11 ? 73.760 15.573 15.326 1.00 45.68 11 ILE B O 1
ATOM 3970 N N . LEU B 1 12 ? 73.579 14.308 13.476 1.00 44.70 12 LEU B N 1
ATOM 3971 C CA . LEU B 1 12 ? 74.015 13.090 14.139 1.00 44.10 12 LEU B CA 1
ATOM 3972 C C . LEU B 1 12 ? 75.433 12.727 13.719 1.00 43.81 12 LEU B C 1
ATOM 3973 O O . LEU B 1 12 ? 75.844 13.007 12.595 1.00 43.50 12 LEU B O 1
ATOM 3978 N N . PRO B 1 13 ? 76.196 12.088 14.621 1.00 44.12 13 PRO B N 1
ATOM 3979 C CA . PRO B 1 13 ? 77.582 11.669 14.369 1.00 44.36 13 PRO B CA 1
ATOM 3980 C C . PRO B 1 13 ? 77.665 10.729 13.173 1.00 44.69 13 PRO B C 1
ATOM 3981 O O . PRO B 1 13 ? 76.740 9.957 12.929 1.00 45.34 13 PRO B O 1
ATOM 3985 N N . GLU B 1 14 ? 78.765 10.780 12.430 1.00 45.49 14 GLU B N 1
ATOM 3986 C CA . GLU B 1 14 ? 78.909 9.891 11.281 1.00 47.50 14 GLU B CA 1
ATOM 3987 C C . GLU B 1 14 ? 78.939 8.462 11.808 1.00 45.70 14 GLU B C 1
ATOM 3988 O O . GLU B 1 14 ? 79.440 8.205 12.906 1.00 45.60 14 GLU B O 1
ATOM 3994 N N . GLY B 1 15 ? 78.402 7.532 11.031 1.00 44.10 15 GLY B N 1
ATOM 3995 C CA . GLY B 1 15 ? 78.396 6.152 11.472 1.00 43.67 15 GLY B CA 1
ATOM 3996 C C . GLY B 1 15 ? 77.093 5.798 12.156 1.00 42.72 15 GLY B C 1
ATOM 3997 O O . GLY B 1 15 ? 76.852 4.637 12.487 1.00 43.73 15 GLY B O 1
ATOM 3998 N N . THR B 1 16 ? 76.259 6.808 12.381 1.00 40.77 16 THR B N 1
ATOM 3999 C CA . THR B 1 16 ? 74.959 6.602 13.002 1.00 38.31 16 THR B CA 1
ATOM 4000 C C . THR B 1 16 ? 74.010 6.143 11.907 1.00 37.18 16 THR B C 1
ATOM 4001 O O . THR B 1 16 ? 73.974 6.733 10.828 1.00 37.28 16 THR B O 1
ATOM 4005 N N . GLN B 1 17 ? 73.252 5.088 12.166 1.00 35.86 17 GLN B N 1
ATOM 4006 C CA . GLN B 1 17 ? 72.303 4.621 11.167 1.00 34.83 17 GLN B CA 1
ATOM 4007 C C . GLN B 1 17 ? 70.895 4.884 11.678 1.00 31.99 17 GLN B C 1
ATOM 4008 O O . GLN B 1 17 ? 70.624 4.773 12.877 1.00 30.92 17 GLN B O 1
ATOM 4014 N N . ARG B 1 18 ? 70.005 5.263 10.769 1.00 28.51 18 ARG B N 1
ATOM 4015 C CA . ARG B 1 18 ? 68.639 5.574 11.153 1.00 26.29 18 ARG B CA 1
ATOM 4016 C C . ARG B 1 18 ? 67.606 5.023 10.180 1.00 26.03 18 ARG B C 1
ATOM 4017 O O . ARG B 1 18 ? 67.818 5.031 8.970 1.00 25.48 18 ARG B O 1
ATOM 4025 N N . TYR B 1 19 ? 66.491 4.539 10.722 1.00 25.56 19 TYR B N 1
ATOM 4026 C CA . TYR B 1 19 ? 65.400 4.011 9.910 1.00 24.03 19 TYR B CA 1
ATOM 4027 C C . TYR B 1 19 ? 64.115 4.626 10.431 1.00 22.49 19 TYR B C 1
ATOM 4028 O O . TYR B 1 19 ? 63.881 4.671 11.635 1.00 21.19 19 TYR B O 1
ATOM 4037 N N . VAL B 1 20 ? 63.274 5.097 9.524 1.00 21.11 20 VAL B N 1
ATOM 4038 C CA . VAL B 1 20 ? 62.043 5.735 9.939 1.00 21.83 20 VAL B CA 1
ATOM 4039 C C . VAL B 1 20 ? 60.806 5.160 9.270 1.00 21.73 20 VAL B C 1
ATOM 4040 O O . VAL B 1 20 ? 60.890 4.544 8.210 1.00 21.05 20 VAL B O 1
ATOM 4044 N N . GLY B 1 21 ? 59.662 5.360 9.916 1.00 22.22 21 GLY B N 1
ATOM 4045 C CA . GLY B 1 21 ? 58.391 4.898 9.384 1.00 23.28 21 GLY B CA 1
ATOM 4046 C C . GLY B 1 21 ? 58.315 3.440 8.991 1.00 24.84 21 GLY B C 1
ATOM 4047 O O . GLY B 1 21 ? 58.760 2.563 9.728 1.00 25.36 21 GLY B O 1
ATOM 4048 N N . ARG B 1 22 ? 57.735 3.186 7.822 1.00 25.96 22 ARG B N 1
ATOM 4049 C CA . ARG B 1 22 ? 57.591 1.837 7.303 1.00 26.81 22 ARG B CA 1
ATOM 4050 C C . ARG B 1 22 ? 58.918 1.076 7.315 1.00 24.85 22 ARG B C 1
ATOM 4051 O O . ARG B 1 22 ? 58.938 -0.131 7.525 1.00 24.86 22 ARG B O 1
ATOM 4059 N N . ASP B 1 23 ? 60.024 1.777 7.081 1.00 24.30 23 ASP B N 1
ATOM 4060 C CA . ASP B 1 23 ? 61.335 1.130 7.082 1.00 23.34 23 ASP B CA 1
ATOM 4061 C C . ASP B 1 23 ? 61.664 0.622 8.474 1.00 21.98 23 ASP B C 1
ATOM 4062 O O . ASP B 1 23 ? 62.187 -0.475 8.636 1.00 21.78 23 ASP B O 1
ATOM 4067 N N . ALA B 1 24 ? 61.364 1.432 9.480 1.00 19.17 24 ALA B N 1
ATOM 4068 C CA . ALA B 1 24 ? 61.632 1.047 10.851 1.00 18.84 24 ALA B CA 1
ATOM 4069 C C . ALA B 1 24 ? 60.757 -0.164 11.186 1.00 17.86 24 ALA B C 1
ATOM 4070 O O . ALA B 1 24 ? 61.249 -1.196 11.643 1.00 17.14 24 ALA B O 1
ATOM 4072 N N . GLN B 1 25 ? 59.461 -0.031 10.938 1.00 16.45 25 GLN B N 1
ATOM 4073 C CA . GLN B 1 25 ? 58.518 -1.104 11.218 1.00 17.40 25 GLN B CA 1
ATOM 4074 C C . GLN B 1 25 ? 58.936 -2.383 10.513 1.00 16.97 25 GLN B C 1
ATOM 4075 O O . GLN B 1 25 ? 58.916 -3.458 11.105 1.00 15.74 25 GLN B O 1
ATOM 4081 N N . ARG B 1 26 ? 59.325 -2.259 9.249 1.00 17.70 26 ARG B N 1
ATOM 4082 C CA . ARG B 1 26 ? 59.726 -3.420 8.467 1.00 18.69 26 ARG B CA 1
ATOM 4083 C C . ARG B 1 26 ? 60.951 -4.131 9.021 1.00 19.48 26 ARG B C 1
ATOM 4084 O O . ARG B 1 26 ? 60.963 -5.355 9.121 1.00 19.13 26 ARG B O 1
ATOM 4092 N N . LEU B 1 27 ? 61.981 -3.369 9.372 1.00 19.32 27 LEU B N 1
ATOM 4093 C CA . LEU B 1 27 ? 63.200 -3.960 9.901 1.00 20.09 27 LEU B CA 1
ATOM 4094 C C . LEU B 1 27 ? 62.987 -4.613 11.273 1.00 19.14 27 LEU B C 1
ATOM 4095 O O . LEU B 1 27 ? 63.459 -5.725 11.510 1.00 17.98 27 LEU B O 1
ATOM 4100 N N . ASN B 1 28 ? 62.276 -3.926 12.165 1.00 16.70 28 ASN B N 1
ATOM 4101 C CA . ASN B 1 28 ? 61.999 -4.439 13.506 1.00 17.54 28 ASN B CA 1
ATOM 4102 C C . ASN B 1 28 ? 61.140 -5.699 13.481 1.00 16.42 28 ASN B C 1
ATOM 4103 O O . ASN B 1 28 ? 61.378 -6.639 14.234 1.00 15.98 28 ASN B O 1
ATOM 4108 N N . ILE B 1 29 ? 60.128 -5.708 12.622 1.00 15.57 29 ILE B N 1
ATOM 4109 C CA . ILE B 1 29 ? 59.241 -6.855 12.529 1.00 15.28 29 ILE B CA 1
ATOM 4110 C C . ILE B 1 29 ? 59.939 -8.070 11.923 1.00 15.34 29 ILE B C 1
ATOM 4111 O O . ILE B 1 29 ? 59.698 -9.201 12.345 1.00 13.30 29 ILE B O 1
ATOM 4116 N N . LEU B 1 30 ? 60.808 -7.835 10.945 1.00 14.68 30 LEU B N 1
ATOM 4117 C CA . LEU B 1 30 ? 61.516 -8.930 10.299 1.00 17.03 30 LEU B CA 1
ATOM 4118 C C . LEU B 1 30 ? 62.467 -9.589 11.289 1.00 17.64 30 LEU B C 1
ATOM 4119 O O . LEU B 1 30 ? 62.506 -10.812 11.402 1.00 17.68 30 LEU B O 1
ATOM 4124 N N . ALA B 1 31 ? 63.230 -8.769 12.006 1.00 16.18 31 ALA B N 1
ATOM 4125 C CA . ALA B 1 31 ? 64.175 -9.284 12.985 1.00 15.79 31 ALA B CA 1
ATOM 4126 C C . ALA B 1 31 ? 63.468 -10.138 14.030 1.00 15.19 31 ALA B C 1
ATOM 4127 O O . ALA B 1 31 ? 63.914 -11.246 14.332 1.00 15.78 31 ALA B O 1
ATOM 4129 N N . ALA B 1 32 ? 62.372 -9.625 14.584 1.00 13.84 32 ALA B N 1
ATOM 4130 C CA . ALA B 1 32 ? 61.612 -10.362 15.593 1.00 14.52 32 ALA B CA 1
ATOM 4131 C C . ALA B 1 32 ? 61.052 -11.662 15.015 1.00 14.83 32 ALA B C 1
ATOM 4132 O O . ALA B 1 32 ? 61.122 -12.716 15.649 1.00 14.66 32 ALA B O 1
ATOM 4134 N N . ARG B 1 33 ? 60.495 -11.586 13.810 1.00 13.98 33 ARG B N 1
ATOM 4135 C CA . ARG B 1 33 ? 59.939 -12.774 13.172 1.00 16.11 33 ARG B CA 1
ATOM 4136 C C . ARG B 1 33 ? 61.009 -13.847 12.998 1.00 15.47 33 ARG B C 1
ATOM 4137 O O . ARG B 1 33 ? 60.761 -15.022 13.251 1.00 15.22 33 ARG B O 1
ATOM 4145 N N . ILE B 1 34 ? 62.196 -13.435 12.565 1.00 15.66 34 ILE B N 1
ATOM 4146 C CA . ILE B 1 34 ? 63.293 -14.372 12.345 1.00 15.45 34 ILE B CA 1
ATOM 4147 C C . ILE B 1 34 ? 63.726 -15.046 13.642 1.00 15.94 34 ILE B C 1
ATOM 4148 O O . ILE B 1 34 ? 64.053 -16.227 13.648 1.00 15.64 34 ILE B O 1
ATOM 4153 N N . ILE B 1 35 ? 63.722 -14.310 14.745 1.00 17.53 35 ILE B N 1
ATOM 4154 C CA . ILE B 1 35 ? 64.093 -14.923 16.010 1.00 18.55 35 ILE B CA 1
ATOM 4155 C C . ILE B 1 35 ? 63.043 -15.978 16.352 1.00 18.66 35 ILE B C 1
ATOM 4156 O O . ILE B 1 35 ? 63.385 -17.084 16.778 1.00 18.67 35 ILE B O 1
ATOM 4161 N N . ALA B 1 36 ? 61.770 -15.635 16.151 1.00 16.76 36 ALA B N 1
ATOM 4162 C CA . ALA B 1 36 ? 60.676 -16.558 16.435 1.00 17.06 36 ALA B CA 1
ATOM 4163 C C . ALA B 1 36 ? 60.807 -17.807 15.565 1.00 18.53 36 ALA B C 1
ATOM 4164 O O . ALA B 1 36 ? 60.706 -18.933 16.058 1.00 19.99 36 ALA B O 1
ATOM 4166 N N . GLU B 1 37 ? 61.036 -17.607 14.272 1.00 18.70 37 GLU B N 1
ATOM 4167 C CA . GLU B 1 37 ? 61.196 -18.728 13.351 1.00 19.64 37 GLU B CA 1
ATOM 4168 C C . GLU B 1 37 ? 62.364 -19.611 13.773 1.00 18.72 37 GLU B C 1
ATOM 4169 O O . GLU B 1 37 ? 62.324 -20.829 13.605 1.00 19.71 37 GLU B O 1
ATOM 4175 N N . THR B 1 38 ? 63.400 -18.994 14.327 1.00 15.84 38 THR B N 1
ATOM 4176 C CA . THR B 1 38 ? 64.581 -19.725 14.757 1.00 15.35 38 THR B CA 1
ATOM 4177 C C . THR B 1 38 ? 64.299 -20.679 15.917 1.00 15.30 38 THR B C 1
ATOM 4178 O O . THR B 1 38 ? 64.837 -21.778 15.966 1.00 14.47 38 THR B O 1
ATOM 4182 N N . VAL B 1 39 ? 63.439 -20.274 16.842 1.00 14.85 39 VAL B N 1
ATOM 4183 C CA . VAL B 1 39 ? 63.150 -21.126 17.984 1.00 16.05 39 VAL B CA 1
ATOM 4184 C C . VAL B 1 39 ? 61.898 -22.002 17.838 1.00 17.35 39 VAL B C 1
ATOM 4185 O O . VAL B 1 39 ? 61.745 -22.989 18.561 1.00 17.79 39 VAL B O 1
ATOM 4189 N N . ARG B 1 40 ? 61.020 -21.667 16.897 1.00 18.24 40 ARG B N 1
ATOM 4190 C CA . ARG B 1 40 ? 59.790 -22.435 16.728 1.00 20.82 40 ARG B CA 1
ATOM 4191 C C . ARG B 1 40 ? 60.022 -23.908 16.405 1.00 19.60 40 ARG B C 1
ATOM 4192 O O . ARG B 1 40 ? 59.162 -24.741 16.679 1.00 20.55 40 ARG B O 1
ATOM 4200 N N . THR B 1 41 ? 61.176 -24.239 15.841 1.00 19.61 41 THR B N 1
ATOM 4201 C CA . THR B 1 41 ? 61.462 -25.634 15.517 1.00 20.16 41 THR B CA 1
ATOM 4202 C C . THR B 1 41 ? 61.755 -26.504 16.749 1.00 19.51 41 THR B C 1
ATOM 4203 O O . THR B 1 41 ? 61.929 -27.710 16.615 1.00 21.46 41 THR B O 1
ATOM 4207 N N . THR B 1 42 ? 61.812 -25.904 17.940 1.00 18.06 42 THR B N 1
ATOM 4208 C CA . THR B 1 42 ? 62.058 -26.661 19.176 1.00 16.80 42 THR B CA 1
ATOM 4209 C C . THR B 1 42 ? 60.732 -26.962 19.893 1.00 18.68 42 THR B C 1
ATOM 4210 O O . THR B 1 42 ? 60.692 -27.736 20.858 1.00 19.17 42 THR B O 1
ATOM 4214 N N . LEU B 1 43 ? 59.656 -26.340 19.422 1.00 17.24 43 LEU B N 1
ATOM 4215 C CA . LEU B 1 43 ? 58.336 -26.498 20.027 1.00 16.17 43 LEU B CA 1
ATOM 4216 C C . LEU B 1 43 ? 57.656 -27.851 19.866 1.00 16.63 43 LEU B C 1
ATOM 4217 O O . LEU B 1 43 ? 57.617 -28.416 18.769 1.00 15.22 43 LEU B O 1
ATOM 4222 N N . GLY B 1 44 ? 57.111 -28.354 20.971 1.00 14.86 44 GLY B N 1
ATOM 4223 C CA . GLY B 1 44 ? 56.372 -29.597 20.940 1.00 14.55 44 GLY B CA 1
ATOM 4224 C C . GLY B 1 44 ? 57.129 -30.893 21.100 1.00 17.03 44 GLY B C 1
ATOM 4225 O O . GLY B 1 44 ? 58.362 -30.912 21.156 1.00 16.39 44 GLY B O 1
ATOM 4226 N N . PRO B 1 45 ? 56.386 -32.007 21.191 1.00 17.67 45 PRO B N 1
ATOM 4227 C CA . PRO B 1 45 ? 56.910 -33.367 21.346 1.00 17.72 45 PRO B CA 1
ATOM 4228 C C . PRO B 1 45 ? 57.853 -33.720 20.206 1.00 18.37 45 PRO B C 1
ATOM 4229 O O . PRO B 1 45 ? 58.736 -34.555 20.358 1.00 18.37 45 PRO B O 1
ATOM 4233 N N . LYS B 1 46 ? 57.654 -33.079 19.063 1.00 18.95 46 LYS B N 1
ATOM 4234 C CA . LYS B 1 46 ? 58.482 -33.328 17.893 1.00 22.06 46 LYS B CA 1
ATOM 4235 C C . LYS B 1 46 ? 59.465 -32.186 17.634 1.00 23.47 46 LYS B C 1
ATOM 4236 O O . LYS B 1 46 ? 59.975 -32.040 16.522 1.00 23.50 46 LYS B O 1
ATOM 4242 N N . GLY B 1 47 ? 59.721 -31.375 18.656 1.00 24.21 47 GLY B N 1
ATOM 4243 C CA . GLY B 1 47 ? 60.651 -30.269 18.498 1.00 26.27 47 GLY B CA 1
ATOM 4244 C C . GLY B 1 47 ? 62.087 -30.762 18.578 1.00 26.08 47 GLY B C 1
ATOM 4245 O O . GLY B 1 47 ? 62.373 -31.721 19.294 1.00 25.00 47 GLY B O 1
ATOM 4246 N N . MET B 1 48 ? 62.990 -30.115 17.847 1.00 26.14 48 MET B N 1
ATOM 4247 C CA . MET B 1 48 ? 64.389 -30.521 17.856 1.00 26.48 48 MET B CA 1
ATOM 4248 C C . MET B 1 48 ? 65.269 -29.600 18.697 1.00 25.01 48 MET B C 1
ATOM 4249 O O . MET B 1 48 ? 64.797 -28.594 19.216 1.00 24.53 48 MET B O 1
ATOM 4254 N N . ASP B 1 49 ? 66.546 -29.948 18.838 1.00 23.09 49 ASP B N 1
ATOM 4255 C CA . ASP B 1 49 ? 67.453 -29.160 19.664 1.00 19.95 49 ASP B CA 1
ATOM 4256 C C . ASP B 1 49 ? 68.501 -28.358 18.918 1.00 19.49 49 ASP B C 1
ATOM 4257 O O . ASP B 1 49 ? 68.723 -28.557 17.723 1.00 19.58 49 ASP B O 1
ATOM 4262 N N . LYS B 1 50 ? 69.154 -27.456 19.649 1.00 17.36 50 LYS B N 1
ATOM 4263 C CA . LYS B 1 50 ? 70.197 -26.613 19.081 1.00 17.50 50 LYS B CA 1
ATOM 4264 C C . LYS B 1 50 ? 71.520 -26.775 19.815 1.00 17.35 50 LYS B C 1
ATOM 4265 O O . LYS B 1 50 ? 71.551 -27.068 21.017 1.00 14.49 50 LYS B O 1
ATOM 4271 N N . MET B 1 51 ? 72.611 -26.587 19.078 1.00 16.46 51 MET B N 1
ATOM 4272 C CA . MET B 1 51 ? 73.941 -26.671 19.662 1.00 19.92 51 MET B CA 1
ATOM 4273 C C . MET B 1 51 ? 74.553 -25.286 19.522 1.00 19.88 51 MET B C 1
ATOM 4274 O O . MET B 1 51 ? 74.771 -24.795 18.414 1.00 18.64 51 MET B O 1
ATOM 4279 N N . LEU B 1 52 ? 74.806 -24.654 20.660 1.00 20.55 52 LEU B N 1
ATOM 4280 C CA . LEU B 1 52 ? 75.355 -23.306 20.683 1.00 21.82 52 LEU B CA 1
ATOM 4281 C C . LEU B 1 52 ? 76.791 -23.279 21.194 1.00 22.67 52 LEU B C 1
ATOM 4282 O O . LEU B 1 52 ? 77.058 -23.667 22.331 1.00 23.69 52 LEU B O 1
ATOM 4287 N N . VAL B 1 53 ? 77.709 -22.815 20.352 1.00 23.98 53 VAL B N 1
ATOM 4288 C CA . VAL B 1 53 ? 79.114 -22.730 20.734 1.00 25.37 53 VAL B CA 1
ATOM 4289 C C . VAL B 1 53 ? 79.518 -21.258 20.787 1.00 27.19 53 VAL B C 1
ATOM 4290 O O . VAL B 1 53 ? 79.475 -20.566 19.775 1.00 27.12 53 VAL B O 1
ATOM 4294 N N . ASP B 1 54 ? 79.907 -20.781 21.965 1.00 29.71 54 ASP B N 1
ATOM 4295 C CA . ASP B 1 54 ? 80.301 -19.383 22.114 1.00 33.44 54 ASP B CA 1
ATOM 4296 C C . ASP B 1 54 ? 81.729 -19.102 21.658 1.00 35.44 54 ASP B C 1
ATOM 4297 O O . ASP B 1 54 ? 82.453 -20.001 21.224 1.00 35.08 54 ASP B O 1
ATOM 4302 N N . SER B 1 55 ? 82.116 -17.835 21.773 1.00 38.24 55 SER B N 1
ATOM 4303 C CA . SER B 1 55 ? 83.442 -17.349 21.387 1.00 39.75 55 SER B CA 1
ATOM 4304 C C . SER B 1 55 ? 84.584 -18.166 21.983 1.00 40.00 55 SER B C 1
ATOM 4305 O O . SER B 1 55 ? 85.577 -18.444 21.309 1.00 38.97 55 SER B O 1
ATOM 4308 N N . LEU B 1 56 ? 84.432 -18.541 23.250 1.00 40.22 56 LEU B N 1
ATOM 4309 C CA . LEU B 1 56 ? 85.443 -19.320 23.960 1.00 40.49 56 LEU B CA 1
ATOM 4310 C C . LEU B 1 56 ? 85.428 -20.799 23.581 1.00 39.25 56 LEU B C 1
ATOM 4311 O O . LEU B 1 56 ? 86.343 -21.547 23.927 1.00 38.00 56 LEU B O 1
ATOM 4316 N N . GLY B 1 57 ? 84.381 -21.220 22.879 1.00 38.14 57 GLY B N 1
ATOM 4317 C CA . GLY B 1 57 ? 84.288 -22.611 22.476 1.00 37.09 57 GLY B CA 1
ATOM 4318 C C . GLY B 1 57 ? 83.448 -23.464 23.409 1.00 36.05 57 GLY B C 1
ATOM 4319 O O . GLY B 1 57 ? 83.419 -24.691 23.281 1.00 36.00 57 GLY B O 1
ATOM 4320 N N . ASP B 1 58 ? 82.787 -22.826 24.379 1.00 34.69 58 ASP B N 1
ATOM 4321 C CA . ASP B 1 58 ? 81.924 -23.562 25.247 1.00 34.17 58 ASP B CA 1
ATOM 4322 C C . ASP B 1 58 ? 80.681 -24.039 24.526 1.00 31.07 58 ASP B C 1
ATOM 4323 O O . ASP B 1 58 ? 80.120 -23.277 23.708 1.00 29.02 58 ASP B O 1
ATOM 4328 N N . ILE B 1 59 ? 80.275 -25.264 24.765 1.00 27.28 59 ILE B N 1
ATOM 4329 C CA . ILE B 1 59 ? 79.144 -25.861 24.064 1.00 25.16 59 ILE B CA 1
ATOM 4330 C C . ILE B 1 59 ? 77.870 -26.075 24.877 1.00 23.46 59 ILE B C 1
ATOM 4331 O O . ILE B 1 59 ? 77.898 -26.655 25.957 1.00 22.45 59 ILE B O 1
ATOM 4336 N N . VAL B 1 60 ? 76.751 -25.606 24.338 1.00 21.76 60 VAL B N 1
ATOM 4337 C CA . VAL B 1 60 ? 75.455 -25.792 24.976 1.00 20.36 60 VAL B CA 1
ATOM 4338 C C . VAL B 1 60 ? 74.529 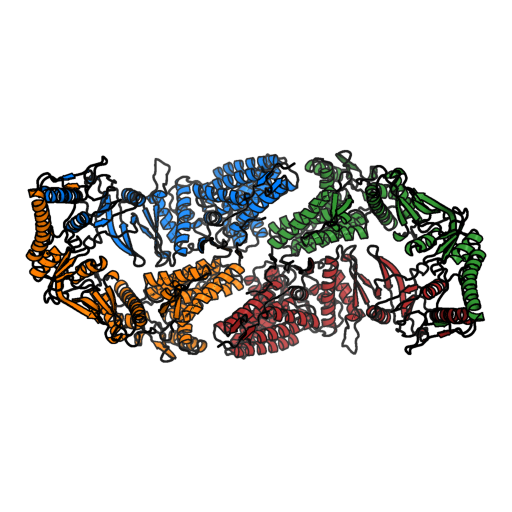-26.505 23.984 1.00 18.88 60 VAL B C 1
ATOM 4339 O O . VAL B 1 60 ? 74.376 -26.074 22.834 1.00 17.89 60 VAL B O 1
ATOM 4343 N N . VAL B 1 61 ? 73.945 -27.612 24.429 1.00 16.39 61 VAL B N 1
ATOM 4344 C CA . VAL B 1 61 ? 73.013 -28.383 23.615 1.00 16.19 61 VAL B CA 1
ATOM 4345 C C . VAL B 1 61 ? 71.703 -28.397 24.400 1.00 17.83 61 VAL B C 1
ATOM 4346 O O . VAL B 1 61 ? 71.630 -28.957 25.498 1.00 16.68 61 VAL B O 1
ATOM 4350 N N . THR B 1 62 ? 70.670 -27.764 23.852 1.00 17.63 62 THR B N 1
ATOM 4351 C CA . THR B 1 62 ? 69.404 -27.702 24.555 1.00 16.16 62 THR B CA 1
ATOM 4352 C C . THR B 1 62 ? 68.176 -27.474 23.682 1.00 16.44 62 THR B C 1
ATOM 4353 O O . THR B 1 62 ? 68.276 -27.103 22.510 1.00 15.22 62 THR B O 1
ATOM 4357 N N . ASN B 1 63 ? 67.012 -27.700 24.283 1.00 15.29 63 ASN B N 1
ATOM 4358 C CA . ASN B 1 63 ? 65.744 -27.502 23.610 1.00 16.71 63 ASN B CA 1
ATOM 4359 C C . ASN B 1 63 ? 65.072 -26.260 24.183 1.00 16.99 63 ASN B C 1
ATOM 4360 O O . ASN B 1 63 ? 64.092 -25.767 23.637 1.00 17.70 63 ASN B O 1
ATOM 4365 N N . ASP B 1 64 ? 65.630 -25.748 25.275 1.00 18.98 64 ASP B N 1
ATOM 4366 C CA . ASP B 1 64 ? 65.094 -24.574 25.963 1.00 20.63 64 ASP B CA 1
ATOM 4367 C C . ASP B 1 64 ? 65.268 -23.256 25.226 1.00 19.74 64 ASP B C 1
ATOM 4368 O O . ASP B 1 64 ? 66.384 -22.834 24.940 1.00 23.18 64 ASP B O 1
ATOM 4373 N N . CYS B 1 65 ? 64.154 -22.591 24.947 1.00 19.82 65 CYS B N 1
ATOM 4374 C CA . CYS B 1 65 ? 64.169 -21.316 24.241 1.00 17.38 65 CYS B CA 1
ATOM 4375 C C . CYS B 1 65 ? 64.890 -20.214 25.020 1.00 17.29 65 CYS B C 1
ATOM 4376 O O . CYS B 1 65 ? 65.715 -19.487 24.459 1.00 16.12 65 CYS B O 1
ATOM 4379 N N . ALA B 1 66 ? 64.589 -20.086 26.310 1.00 17.26 66 ALA B N 1
ATOM 4380 C CA . ALA B 1 66 ? 65.229 -19.055 27.132 1.00 17.45 66 ALA B CA 1
ATOM 4381 C C . ALA B 1 66 ? 66.748 -19.197 27.059 1.00 17.17 66 ALA B C 1
ATOM 4382 O O . ALA B 1 66 ? 67.460 -18.240 26.755 1.00 16.53 66 ALA B O 1
ATOM 4384 N N . THR B 1 67 ? 67.232 -20.404 27.338 1.00 16.80 67 THR B N 1
ATOM 4385 C CA . THR B 1 67 ? 68.655 -20.694 27.290 1.00 16.56 67 THR B CA 1
ATOM 4386 C C . THR B 1 67 ? 69.241 -20.356 25.923 1.00 15.66 67 THR B C 1
ATOM 4387 O O . THR B 1 67 ? 70.261 -19.684 25.828 1.00 16.05 67 THR B O 1
ATOM 4391 N N . ILE B 1 68 ? 68.588 -20.819 24.863 1.00 15.33 68 ILE B N 1
ATOM 4392 C CA . ILE B 1 68 ? 69.065 -20.563 23.508 1.00 16.75 68 ILE B CA 1
ATOM 4393 C C . ILE B 1 68 ? 69.230 -19.076 23.214 1.00 18.82 68 ILE B C 1
ATOM 4394 O O . ILE B 1 68 ? 70.269 -18.649 22.702 1.00 17.98 68 ILE B O 1
ATOM 4399 N N . LEU B 1 69 ? 68.195 -18.294 23.521 1.00 19.88 69 LEU B N 1
ATOM 4400 C CA . LEU B 1 69 ? 68.237 -16.863 23.268 1.00 20.14 69 LEU B CA 1
ATOM 4401 C C . LEU B 1 69 ? 69.218 -16.170 24.204 1.00 22.13 69 LEU B C 1
ATOM 4402 O O . LEU B 1 69 ? 69.798 -15.141 23.858 1.00 20.91 69 LEU B O 1
ATOM 4407 N N . ASP B 1 70 ? 69.418 -16.748 25.383 1.00 24.61 70 ASP B N 1
ATOM 4408 C CA . ASP B 1 70 ? 70.358 -16.182 26.345 1.00 27.29 70 ASP B CA 1
ATOM 4409 C C . ASP B 1 70 ? 71.786 -16.357 25.842 1.00 25.99 70 ASP B C 1
ATOM 4410 O O . ASP B 1 70 ? 72.608 -15.458 25.975 1.00 25.58 70 ASP B O 1
ATOM 4415 N N . LYS B 1 71 ? 72.066 -17.514 25.251 1.00 26.46 71 LYS B N 1
ATOM 4416 C CA . LYS B 1 71 ? 73.400 -17.826 24.744 1.00 27.63 71 LYS B CA 1
ATOM 4417 C C . LYS B 1 71 ? 73.761 -17.156 23.420 1.00 27.93 71 LYS B C 1
ATOM 4418 O O . LYS B 1 71 ? 74.856 -16.625 23.274 1.00 28.54 71 LYS B O 1
ATOM 4424 N N . ILE B 1 72 ? 72.853 -17.183 22.451 1.00 29.09 72 ILE B N 1
ATOM 4425 C CA . ILE B 1 72 ? 73.134 -16.571 21.157 1.00 29.69 72 ILE B CA 1
ATOM 4426 C C . ILE B 1 72 ? 73.536 -15.105 21.315 1.00 30.45 72 ILE B C 1
ATOM 4427 O O . ILE B 1 72 ? 72.971 -14.373 22.129 1.00 30.24 72 ILE B O 1
ATOM 4432 N N . ASP B 1 73 ? 74.518 -14.676 20.535 1.00 31.60 73 ASP B N 1
ATOM 4433 C CA . ASP B 1 73 ? 74.970 -13.294 20.594 1.00 34.04 73 ASP B CA 1
ATOM 4434 C C . ASP B 1 73 ? 74.179 -12.513 19.546 1.00 33.24 73 ASP B C 1
ATOM 4435 O O . ASP B 1 73 ? 74.612 -12.367 18.404 1.00 34.40 73 ASP B O 1
ATOM 4440 N N . LEU B 1 74 ? 73.011 -12.018 19.943 1.00 31.54 74 LEU B N 1
ATOM 4441 C CA . LEU B 1 74 ? 72.136 -11.288 19.033 1.00 29.45 74 LEU B CA 1
ATOM 4442 C C . LEU B 1 74 ? 72.546 -9.846 18.811 1.00 29.86 74 LEU B C 1
ATOM 4443 O O . LEU B 1 74 ? 72.882 -9.135 19.749 1.00 30.42 74 LEU B O 1
ATOM 4448 N N . GLN B 1 75 ? 72.501 -9.412 17.558 1.00 30.33 75 GLN B N 1
ATOM 4449 C CA . GLN B 1 75 ? 72.878 -8.051 17.225 1.00 32.50 75 GLN B CA 1
ATOM 4450 C C . GLN B 1 75 ? 71.698 -7.081 17.121 1.00 31.61 75 GLN B C 1
ATOM 4451 O O . GLN B 1 75 ? 71.669 -6.063 17.810 1.00 34.72 75 GLN B O 1
ATOM 4457 N N . HIS B 1 76 ? 70.721 -7.400 16.282 1.00 28.46 76 HIS B N 1
ATOM 4458 C CA . HIS B 1 76 ? 69.569 -6.525 16.092 1.00 26.18 76 HIS B CA 1
ATOM 4459 C C . HIS B 1 76 ? 68.796 -6.189 17.370 1.00 25.08 76 HIS B C 1
ATOM 4460 O O . HIS B 1 76 ? 68.468 -7.073 18.157 1.00 24.86 76 HIS B O 1
ATOM 4467 N N . PRO B 1 77 ? 68.471 -4.899 17.575 1.00 24.33 77 PRO B N 1
ATOM 4468 C CA . PRO B 1 77 ? 67.737 -4.443 18.758 1.00 22.39 77 PRO B CA 1
ATOM 4469 C C . PRO B 1 77 ? 66.395 -5.148 18.955 1.00 21.40 77 PRO B C 1
ATOM 4470 O O . PRO B 1 77 ? 66.042 -5.511 20.074 1.00 21.30 77 PRO B O 1
ATOM 4474 N N . ALA B 1 78 ? 65.643 -5.331 17.874 1.00 19.53 78 ALA B N 1
ATOM 4475 C CA . ALA B 1 78 ? 64.346 -5.989 17.977 1.00 19.49 78 ALA B CA 1
ATOM 4476 C C . ALA B 1 78 ? 64.534 -7.444 18.382 1.00 19.07 78 ALA B C 1
ATOM 4477 O O . ALA B 1 78 ? 63.745 -7.994 19.149 1.00 19.40 78 ALA B O 1
ATOM 4479 N N . ALA B 1 79 ? 65.579 -8.076 17.866 1.00 18.37 79 ALA B N 1
ATOM 4480 C CA . ALA B 1 79 ? 65.830 -9.459 18.225 1.00 17.78 79 ALA B CA 1
ATOM 4481 C C . ALA B 1 79 ? 66.117 -9.491 19.721 1.00 18.60 79 ALA B C 1
ATOM 4482 O O . ALA B 1 79 ? 65.596 -10.341 20.440 1.00 18.22 79 ALA B O 1
ATOM 4484 N N . LYS B 1 80 ? 66.932 -8.549 20.192 1.00 18.99 80 LYS B N 1
ATOM 4485 C CA . LYS B 1 80 ? 67.262 -8.483 21.610 1.00 21.27 80 LYS B CA 1
ATOM 4486 C C . LYS B 1 80 ? 66.020 -8.342 22.483 1.00 22.08 80 LYS B C 1
ATOM 4487 O O . LYS B 1 80 ? 65.946 -8.924 23.565 1.00 22.43 80 LYS B O 1
ATOM 4493 N N . MET B 1 81 ? 65.050 -7.561 22.018 1.00 21.83 81 MET B N 1
ATOM 4494 C CA . MET B 1 81 ? 63.821 -7.355 22.769 1.00 23.11 81 MET B CA 1
ATOM 4495 C C . MET B 1 81 ? 63.030 -8.650 22.908 1.00 23.21 81 MET B C 1
ATOM 4496 O O . MET B 1 81 ? 62.287 -8.837 23.873 1.00 22.10 81 MET B O 1
ATOM 4501 N N . MET B 1 82 ? 63.210 -9.547 21.947 1.00 21.95 82 MET B N 1
ATOM 4502 C CA . MET B 1 82 ? 62.510 -10.819 21.961 1.00 22.37 82 MET B CA 1
ATOM 4503 C C . MET B 1 82 ? 63.090 -11.731 23.037 1.00 21.75 82 MET B C 1
ATOM 4504 O O . MET B 1 82 ? 62.435 -12.667 23.486 1.00 22.45 82 MET B O 1
ATOM 4509 N N . VAL B 1 83 ? 64.319 -11.457 23.458 1.00 20.16 83 VAL B N 1
ATOM 4510 C CA . VAL B 1 83 ? 64.949 -12.271 24.490 1.00 20.61 83 VAL B CA 1
ATOM 4511 C C . VAL B 1 83 ? 64.251 -12.040 25.832 1.00 21.38 83 VAL B C 1
ATOM 4512 O O . VAL B 1 83 ? 64.118 -12.956 26.647 1.00 20.69 83 VAL B O 1
ATOM 4516 N N . GLU B 1 84 ? 63.796 -10.812 26.054 1.00 19.57 84 GLU B N 1
ATOM 4517 C CA . GLU B 1 84 ? 63.123 -10.479 27.298 1.00 19.01 84 GLU B CA 1
ATOM 4518 C C . GLU B 1 84 ? 61.797 -11.221 27.456 1.00 17.62 84 GLU B C 1
ATOM 4519 O O . GLU B 1 84 ? 61.416 -11.587 28.563 1.00 17.15 84 GLU B O 1
ATOM 4525 N N . VAL B 1 85 ? 61.092 -11.446 26.355 1.00 16.05 85 VAL B N 1
ATOM 4526 C CA . VAL B 1 85 ? 59.829 -12.176 26.423 1.00 13.95 85 VAL B CA 1
ATOM 4527 C C . VAL B 1 85 ? 60.098 -13.565 27.006 1.00 14.29 85 VAL B C 1
ATOM 4528 O O . VAL B 1 85 ? 59.432 -14.005 27.942 1.00 15.04 85 VAL B O 1
ATOM 4532 N N . ALA B 1 86 ? 61.094 -14.244 26.447 1.00 15.00 86 ALA B N 1
ATOM 4533 C CA . ALA B 1 86 ? 61.464 -15.576 26.890 1.00 15.71 86 ALA B CA 1
ATOM 4534 C C . ALA B 1 86 ? 61.934 -15.583 28.340 1.00 16.87 86 ALA B C 1
ATOM 4535 O O . ALA B 1 86 ? 61.554 -16.460 29.112 1.00 16.30 86 ALA B O 1
ATOM 4537 N N . LYS B 1 87 ? 62.759 -14.605 28.708 1.00 19.33 87 LYS B N 1
ATOM 4538 C CA . LYS B 1 87 ? 63.275 -14.519 30.072 1.00 21.20 87 LYS B CA 1
ATOM 4539 C C . LYS B 1 87 ? 62.190 -14.337 31.120 1.00 19.55 87 LYS B C 1
ATOM 4540 O O . LYS B 1 87 ? 62.177 -15.033 32.130 1.00 17.84 87 LYS B O 1
ATOM 4546 N N . THR B 1 88 ? 61.286 -13.394 30.888 1.00 18.87 88 THR B N 1
ATOM 4547 C CA . THR B 1 88 ? 60.213 -13.149 31.842 1.00 18.82 88 THR B CA 1
ATOM 4548 C C . THR B 1 88 ? 59.295 -14.356 31.959 1.00 18.44 88 THR B C 1
ATOM 4549 O O . THR B 1 88 ? 58.890 -14.724 33.057 1.00 18.22 88 THR B O 1
ATOM 4553 N N . GLN B 1 89 ? 58.968 -14.961 30.821 1.00 17.81 89 GLN B N 1
ATOM 4554 C CA . GLN B 1 89 ? 58.108 -16.135 30.789 1.00 18.20 89 GLN B CA 1
ATOM 4555 C C . GLN B 1 89 ? 58.738 -17.258 31.607 1.00 19.17 89 GLN B C 1
ATOM 4556 O O . GLN B 1 89 ? 58.049 -18.010 32.295 1.00 18.09 89 GLN B O 1
ATOM 4562 N N . ASP B 1 90 ? 60.058 -17.357 31.524 1.00 19.65 90 ASP B N 1
ATOM 4563 C CA . ASP B 1 90 ? 60.805 -18.381 32.229 1.00 21.45 90 ASP B CA 1
ATOM 4564 C C . ASP B 1 90 ? 60.816 -18.138 33.740 1.00 22.47 90 ASP B C 1
ATOM 4565 O O . ASP B 1 90 ? 60.604 -19.066 34.530 1.00 21.97 90 ASP B O 1
ATOM 4570 N N . LYS B 1 91 ? 61.062 -16.897 34.147 1.00 21.86 91 LYS B N 1
ATOM 4571 C CA . LYS B 1 91 ? 61.098 -16.571 35.572 1.00 23.02 91 LYS B CA 1
ATOM 4572 C C . LYS B 1 91 ? 59.743 -16.830 36.220 1.00 21.35 91 LYS B C 1
ATOM 4573 O O . LYS B 1 91 ? 59.660 -17.403 37.302 1.00 20.83 91 LYS B O 1
ATOM 4579 N N . GLU B 1 92 ? 58.684 -16.409 35.542 1.00 20.30 92 GLU B N 1
ATOM 4580 C CA . GLU B 1 92 ? 57.336 -16.542 36.072 1.00 21.22 92 GLU B CA 1
ATOM 4581 C C . GLU B 1 92 ? 56.668 -17.902 35.983 1.00 20.51 92 GLU B C 1
ATOM 4582 O O . GLU B 1 92 ? 56.066 -18.349 36.956 1.00 20.45 92 GLU B O 1
ATOM 4588 N N . ALA B 1 93 ? 56.765 -18.564 34.835 1.00 20.01 93 ALA B N 1
ATOM 4589 C CA . ALA B 1 93 ? 56.079 -19.839 34.670 1.00 19.30 93 ALA B CA 1
ATOM 4590 C C . ALA B 1 93 ? 56.902 -21.065 34.295 1.00 20.82 93 ALA B C 1
ATOM 4591 O O . ALA B 1 93 ? 56.380 -22.184 34.338 1.00 22.73 93 ALA B O 1
ATOM 4593 N N . GLY B 1 94 ? 58.167 -20.872 33.930 1.00 20.66 94 GLY B N 1
ATOM 4594 C CA . GLY B 1 94 ? 59.008 -22.000 33.549 1.00 20.29 94 GLY B CA 1
ATOM 4595 C C . GLY B 1 94 ? 58.811 -22.378 32.091 1.00 21.50 94 GLY B C 1
ATOM 4596 O O . GLY B 1 94 ? 59.633 -22.053 31.236 1.00 23.89 94 GLY B O 1
ATOM 4597 N N . ASP B 1 95 ? 57.707 -23.056 31.803 1.00 20.89 95 ASP B N 1
ATOM 4598 C CA . ASP B 1 95 ? 57.387 -23.487 30.450 1.00 20.97 95 ASP B CA 1
ATOM 4599 C C . ASP B 1 95 ? 56.770 -22.381 29.604 1.00 19.97 95 ASP B C 1
ATOM 4600 O O . ASP B 1 95 ? 56.410 -21.313 30.109 1.00 18.13 95 ASP B O 1
ATOM 4605 N N . GLY B 1 96 ? 56.642 -22.661 28.311 1.00 18.17 96 GLY B N 1
ATOM 4606 C CA . GLY B 1 96 ? 56.044 -21.714 27.389 1.00 18.39 96 GLY B CA 1
ATOM 4607 C C . GLY B 1 96 ? 56.940 -20.584 26.920 1.00 18.94 96 GLY B C 1
ATOM 4608 O O . GLY B 1 96 ? 56.446 -19.574 26.412 1.00 20.41 96 GLY B O 1
ATOM 4609 N N . THR B 1 97 ? 58.251 -20.734 27.073 1.00 18.32 97 THR B N 1
ATOM 4610 C CA . THR B 1 97 ? 59.150 -19.672 26.644 1.00 18.05 97 THR B CA 1
ATOM 4611 C C . THR B 1 97 ? 59.192 -19.610 25.124 1.00 19.23 97 THR B C 1
ATOM 4612 O O . THR B 1 97 ? 59.320 -18.528 24.543 1.00 19.55 97 THR B O 1
ATOM 4616 N N . THR B 1 98 ? 59.066 -20.768 24.479 1.00 19.52 98 THR B N 1
ATOM 4617 C CA . THR B 1 98 ? 59.065 -20.818 23.018 1.00 20.63 98 THR B CA 1
ATOM 4618 C C . THR B 1 98 ? 57.726 -20.282 22.522 1.00 19.26 98 THR B C 1
ATOM 4619 O O . THR B 1 98 ? 57.679 -19.491 21.584 1.00 19.03 98 THR B O 1
ATOM 4623 N N . THR B 1 99 ? 56.647 -20.721 23.164 1.00 18.07 99 THR B N 1
ATOM 4624 C CA . THR B 1 99 ? 55.294 -20.289 22.819 1.00 17.16 99 THR B CA 1
ATOM 4625 C C . THR B 1 99 ? 55.182 -18.761 22.821 1.00 16.67 99 THR B C 1
ATOM 4626 O O . THR B 1 99 ? 54.675 -18.166 21.868 1.00 17.12 99 THR B O 1
ATOM 4630 N N . ALA B 1 100 ? 55.660 -18.131 23.889 1.00 16.17 100 ALA B N 1
ATOM 4631 C CA . ALA B 1 100 ? 55.594 -16.677 24.001 1.00 15.29 100 ALA B CA 1
ATOM 4632 C C . ALA B 1 100 ? 56.361 -15.966 22.880 1.00 15.10 100 ALA B C 1
ATOM 4633 O O . ALA B 1 100 ? 55.875 -14.989 22.309 1.00 16.69 100 ALA B O 1
ATOM 4635 N N . VAL B 1 101 ? 57.550 -16.453 22.549 1.00 15.43 101 VAL B N 1
ATOM 4636 C CA . VAL B 1 101 ? 58.326 -15.828 21.487 1.00 14.05 101 VAL B CA 1
ATOM 4637 C C . VAL B 1 101 ? 57.693 -16.048 20.117 1.00 14.90 101 VAL B C 1
ATOM 4638 O O . VAL B 1 101 ? 57.667 -15.145 19.275 1.00 15.10 101 VAL B O 1
ATOM 4642 N N . VAL B 1 102 ? 57.177 -17.251 19.889 1.00 14.52 102 VAL B N 1
ATOM 4643 C CA . VAL B 1 102 ? 56.564 -17.564 18.607 1.00 13.48 102 VAL B CA 1
ATOM 4644 C C . VAL B 1 102 ? 55.278 -16.770 18.399 1.00 12.61 102 VAL B C 1
ATOM 4645 O O . VAL B 1 102 ? 55.002 -16.300 17.300 1.00 12.52 102 VAL B O 1
ATOM 4649 N N . ILE B 1 103 ? 54.502 -16.604 19.461 1.00 11.77 103 ILE B N 1
ATOM 4650 C CA . ILE B 1 103 ? 53.274 -15.839 19.364 1.00 11.25 103 ILE B CA 1
ATOM 4651 C C . ILE B 1 103 ? 53.639 -14.383 19.084 1.00 11.36 103 ILE B C 1
ATOM 4652 O O . ILE B 1 103 ? 53.061 -13.755 18.201 1.00 11.57 103 ILE B O 1
ATOM 4657 N N . ALA B 1 104 ? 54.613 -13.856 19.826 1.00 10.45 104 ALA B N 1
ATOM 4658 C CA . ALA B 1 104 ? 55.057 -12.476 19.636 1.00 10.75 104 ALA B CA 1
ATOM 4659 C C . ALA B 1 104 ? 55.435 -12.207 18.182 1.00 10.92 104 ALA B C 1
ATOM 4660 O O . ALA B 1 104 ? 54.987 -11.233 17.592 1.00 11.17 104 ALA B O 1
ATOM 4662 N N . GLY B 1 105 ? 56.259 -13.076 17.606 1.00 11.95 105 GLY B N 1
ATOM 4663 C CA . GLY B 1 105 ? 56.658 -12.888 16.224 1.00 12.21 105 GLY B CA 1
ATOM 4664 C C . GLY B 1 105 ? 55.502 -12.948 15.237 1.00 12.50 105 GLY B C 1
ATOM 4665 O O . GLY B 1 105 ? 55.446 -12.164 14.281 1.00 11.67 105 GLY B O 1
ATOM 4666 N N . GLU B 1 106 ? 54.580 -13.884 15.451 1.00 11.35 106 GLU B N 1
ATOM 4667 C CA . GLU B 1 106 ? 53.439 -14.027 14.556 1.00 11.80 106 GLU B CA 1
ATOM 4668 C C . GLU B 1 106 ? 52.501 -12.825 14.726 1.00 13.36 106 GLU B C 1
ATOM 4669 O O . GLU B 1 106 ? 51.900 -12.339 13.767 1.00 13.30 106 GLU B O 1
ATOM 4675 N N . LEU B 1 107 ? 52.379 -12.356 15.960 1.00 13.13 107 LEU B N 1
ATOM 4676 C CA . LEU B 1 107 ? 51.537 -11.218 16.265 1.00 13.72 107 LEU B CA 1
ATOM 4677 C C . LEU B 1 107 ? 52.055 -10.054 15.422 1.00 16.34 107 LEU B C 1
ATOM 4678 O O . LEU B 1 107 ? 51.281 -9.306 14.824 1.00 17.40 107 LEU B O 1
ATOM 4683 N N . LEU B 1 108 ? 53.376 -9.916 15.356 1.00 15.60 108 LEU B N 1
ATOM 4684 C CA . LEU B 1 108 ? 53.971 -8.839 14.579 1.00 15.98 108 LEU B CA 1
ATOM 4685 C C . LEU B 1 108 ? 53.744 -9.039 13.086 1.00 16.43 108 LEU B C 1
ATOM 4686 O O . LEU B 1 108 ? 53.446 -8.096 12.360 1.00 17.58 108 LEU B O 1
ATOM 4691 N N . ARG B 1 109 ? 53.883 -10.273 12.631 1.00 17.09 109 ARG B N 1
ATOM 4692 C CA . ARG B 1 109 ? 53.684 -10.586 11.224 1.00 18.10 109 ARG B CA 1
ATOM 4693 C C . ARG B 1 109 ? 52.269 -10.223 10.760 1.00 18.36 109 ARG B C 1
ATOM 4694 O O . ARG B 1 109 ? 52.078 -9.643 9.686 1.00 15.92 109 ARG B O 1
ATOM 4702 N N . LYS B 1 110 ? 51.278 -10.583 11.572 1.00 18.29 110 LYS B N 1
ATOM 4703 C CA . LYS B 1 110 ? 49.884 -10.300 11.243 1.00 18.30 110 LYS B CA 1
ATOM 4704 C C . LYS B 1 110 ? 49.612 -8.800 11.275 1.00 19.05 110 LYS B C 1
ATOM 4705 O O . LYS B 1 110 ? 48.797 -8.289 10.505 1.00 18.50 110 LYS B O 1
ATOM 4711 N N . ALA B 1 111 ? 50.304 -8.096 12.165 1.00 18.98 111 ALA B N 1
ATOM 4712 C CA . ALA B 1 111 ? 50.135 -6.658 12.285 1.00 19.13 111 ALA B CA 1
ATOM 4713 C C . ALA B 1 111 ? 50.669 -5.926 11.056 1.00 20.08 111 ALA B C 1
ATOM 4714 O O . ALA B 1 111 ? 50.078 -4.945 10.605 1.00 19.31 111 ALA B O 1
ATOM 4716 N N . GLU B 1 112 ? 51.779 -6.400 10.499 1.00 20.67 112 GLU B N 1
ATOM 4717 C CA . GLU B 1 112 ? 52.336 -5.720 9.340 1.00 22.17 112 GLU B CA 1
ATOM 4718 C C . GLU B 1 112 ? 51.361 -5.710 8.168 1.00 21.46 112 GLU B C 1
ATOM 4719 O O . GLU B 1 112 ? 51.376 -4.788 7.352 1.00 20.37 112 GLU B O 1
ATOM 4725 N N . GLU B 1 113 ? 50.505 -6.721 8.085 1.00 20.01 113 GLU B N 1
ATOM 4726 C CA . GLU B 1 113 ? 49.536 -6.765 6.998 1.00 20.77 113 GLU B CA 1
ATOM 4727 C C . GLU B 1 113 ? 48.599 -5.560 7.128 1.00 19.20 113 GLU B C 1
ATOM 4728 O O . GLU B 1 113 ? 48.228 -4.929 6.137 1.00 16.73 113 GLU B O 1
ATOM 4734 N N . LEU B 1 114 ? 48.232 -5.233 8.360 1.00 16.86 114 LEU B N 1
ATOM 4735 C CA . LEU B 1 114 ? 47.372 -4.088 8.596 1.00 16.13 114 LEU B CA 1
ATOM 4736 C C . LEU B 1 114 ? 48.175 -2.801 8.353 1.00 16.99 114 LEU B C 1
ATOM 4737 O O . LEU B 1 114 ? 47.635 -1.804 7.868 1.00 13.56 114 LEU B O 1
ATOM 4742 N N . LEU B 1 115 ? 49.469 -2.819 8.674 1.00 17.86 115 LEU B N 1
ATOM 4743 C CA . LEU B 1 115 ? 50.294 -1.633 8.442 1.00 20.57 115 LEU B CA 1
ATOM 4744 C C . LEU B 1 115 ? 50.406 -1.370 6.944 1.00 23.07 115 LEU B C 1
ATOM 4745 O O . LEU B 1 115 ? 50.352 -0.221 6.500 1.00 24.72 115 LEU B O 1
ATOM 4750 N N . ASP B 1 116 ? 50.565 -2.437 6.167 1.00 23.53 116 ASP B N 1
ATOM 4751 C CA . ASP B 1 116 ? 50.679 -2.299 4.727 1.00 24.68 116 ASP B CA 1
ATOM 4752 C C . ASP B 1 116 ? 49.354 -1.850 4.117 1.00 24.26 116 ASP B C 1
ATOM 4753 O O . ASP B 1 116 ? 49.312 -1.337 2.996 1.00 24.45 116 ASP B O 1
ATOM 4758 N N . GLN B 1 117 ? 48.280 -2.032 4.878 1.00 23.77 117 GLN B N 1
ATOM 4759 C CA . GLN B 1 117 ? 46.933 -1.653 4.464 1.00 24.19 117 GLN B CA 1
ATOM 4760 C C . GLN B 1 117 ? 46.698 -0.182 4.840 1.00 24.64 117 GLN B C 1
ATOM 4761 O O . GLN B 1 117 ? 45.634 0.392 4.566 1.00 22.51 117 GLN B O 1
ATOM 4767 N N . ASN B 1 118 ? 47.713 0.410 5.470 1.00 24.14 118 ASN B N 1
ATOM 4768 C CA . ASN B 1 118 ? 47.693 1.803 5.904 1.00 24.23 118 ASN B CA 1
ATOM 4769 C C . ASN B 1 118 ? 46.866 2.085 7.147 1.00 24.40 118 ASN B C 1
ATOM 4770 O O . ASN B 1 118 ? 46.548 3.238 7.438 1.00 24.92 118 ASN B O 1
ATOM 4775 N N . ILE B 1 119 ? 46.510 1.038 7.877 1.00 22.65 119 ILE B N 1
ATOM 4776 C CA . ILE B 1 119 ? 45.760 1.216 9.108 1.00 21.32 119 ILE B CA 1
ATOM 4777 C C . ILE B 1 119 ? 46.773 1.746 10.126 1.00 20.93 119 ILE B C 1
ATOM 4778 O O . ILE B 1 119 ? 47.891 1.246 10.222 1.00 23.67 119 ILE B O 1
ATOM 4783 N N . HIS B 1 120 ? 46.388 2.773 10.867 1.00 19.82 120 HIS B N 1
ATOM 4784 C CA . HIS B 1 120 ? 47.269 3.406 11.846 1.00 18.91 120 HIS B CA 1
ATOM 4785 C C . HIS B 1 120 ? 47.722 2.488 12.993 1.00 19.07 120 HIS B C 1
ATOM 4786 O O . HIS B 1 120 ? 46.902 1.838 13.645 1.00 19.17 120 HIS B O 1
ATOM 4793 N N . PRO B 1 121 ? 49.040 2.432 13.260 1.00 19.71 121 PRO B N 1
ATOM 4794 C CA . PRO B 1 121 ? 49.568 1.582 14.337 1.00 19.44 121 PRO B CA 1
ATOM 4795 C C . PRO B 1 121 ? 48.884 1.816 15.676 1.00 18.30 121 PRO B C 1
ATOM 4796 O O . PRO B 1 121 ? 48.898 0.959 16.556 1.00 17.43 121 PRO B O 1
ATOM 4800 N N . SER B 1 122 ? 48.269 2.979 15.820 1.00 19.75 122 SER B N 1
ATOM 4801 C CA . SER B 1 122 ? 47.555 3.316 17.044 1.00 20.33 122 SER B CA 1
ATOM 4802 C C . SER B 1 122 ? 46.303 2.438 17.132 1.00 20.41 122 SER B C 1
ATOM 4803 O O . SER B 1 122 ? 45.918 1.988 18.214 1.00 19.00 122 SER B O 1
ATOM 4806 N N . ILE B 1 123 ? 45.674 2.198 15.984 1.00 19.91 123 ILE B N 1
ATOM 4807 C CA . ILE B 1 123 ? 44.474 1.364 15.920 1.00 20.40 123 ILE B CA 1
ATOM 4808 C C . ILE B 1 123 ? 44.827 -0.114 16.103 1.00 18.79 123 ILE B C 1
ATOM 4809 O O . ILE B 1 123 ? 44.164 -0.826 16.853 1.00 18.42 123 ILE B O 1
ATOM 4814 N N . ILE B 1 124 ? 45.862 -0.570 15.401 1.00 16.44 124 ILE B N 1
ATOM 4815 C CA . ILE B 1 124 ? 46.307 -1.958 15.500 1.00 16.75 124 ILE B CA 1
ATOM 4816 C C . ILE B 1 124 ? 46.641 -2.262 16.953 1.00 16.94 124 ILE B C 1
ATOM 4817 O O . ILE B 1 124 ? 46.212 -3.273 17.514 1.00 17.11 124 ILE B O 1
ATOM 4822 N N . THR B 1 125 ? 47.399 -1.357 17.552 1.00 17.13 125 THR B N 1
ATOM 4823 C CA . THR B 1 125 ? 47.820 -1.461 18.939 1.00 19.97 125 THR B CA 1
ATOM 4824 C C . THR B 1 125 ? 46.642 -1.523 19.916 1.00 21.80 125 THR B C 1
ATOM 4825 O O . THR B 1 125 ? 46.643 -2.326 20.857 1.00 22.61 125 THR B O 1
ATOM 4829 N N . LYS B 1 126 ? 45.639 -0.678 19.703 1.00 22.74 126 LYS B N 1
ATOM 4830 C CA . LYS B 1 126 ? 44.474 -0.677 20.575 1.00 23.19 126 LYS B CA 1
ATOM 4831 C C . LYS B 1 126 ? 43.703 -1.986 20.385 1.00 22.43 126 LYS B C 1
ATOM 4832 O O . LYS B 1 126 ? 43.221 -2.590 21.351 1.00 20.54 126 LYS B O 1
ATOM 4838 N N . GLY B 1 127 ? 43.589 -2.415 19.131 1.00 20.01 127 GLY B N 1
ATOM 4839 C CA . GLY B 1 127 ? 42.895 -3.656 18.842 1.00 19.65 127 GLY B CA 1
ATOM 4840 C C . GLY B 1 127 ? 43.616 -4.819 19.500 1.00 19.26 127 GLY B C 1
ATOM 4841 O O . GLY B 1 127 ? 42.983 -5.721 20.060 1.00 19.82 127 GLY B O 1
ATOM 4842 N N . TYR B 1 128 ? 44.945 -4.802 19.443 1.00 16.76 128 TYR B N 1
ATOM 4843 C CA . TYR B 1 128 ? 45.724 -5.871 20.055 1.00 15.98 128 TYR B CA 1
ATOM 4844 C C . TYR B 1 128 ? 45.573 -5.859 21.575 1.00 16.71 128 TYR B C 1
ATOM 4845 O O . TYR B 1 128 ? 45.529 -6.917 22.200 1.00 16.98 128 TYR B O 1
ATOM 4854 N N . ALA B 1 129 ? 45.494 -4.667 22.165 1.00 16.65 129 ALA B N 1
ATOM 4855 C CA . ALA B 1 129 ? 45.343 -4.544 23.615 1.00 17.22 129 ALA B CA 1
ATOM 4856 C C . ALA B 1 129 ? 43.983 -5.077 24.058 1.00 18.29 129 ALA B C 1
ATOM 4857 O O . ALA B 1 129 ? 43.868 -5.679 25.126 1.00 18.92 129 ALA B O 1
ATOM 4859 N N . LEU B 1 130 ? 42.955 -4.849 23.239 1.00 17.57 130 LEU B N 1
ATOM 4860 C CA . LEU B 1 130 ? 41.607 -5.326 23.554 1.00 16.11 130 LEU B CA 1
ATOM 4861 C C . LEU B 1 130 ? 41.584 -6.849 23.508 1.00 16.69 130 LEU B C 1
ATOM 4862 O O . LEU B 1 130 ? 41.018 -7.506 24.389 1.00 16.81 130 LEU B O 1
ATOM 4867 N N . ALA B 1 131 ? 42.209 -7.405 22.476 1.00 15.73 131 ALA B N 1
ATOM 4868 C CA . ALA B 1 131 ? 42.272 -8.849 22.319 1.00 15.83 131 ALA B CA 1
ATOM 4869 C C . ALA B 1 131 ? 43.067 -9.480 23.464 1.00 13.86 131 ALA B C 1
ATOM 4870 O O . ALA B 1 131 ? 42.629 -10.463 24.058 1.00 13.31 131 ALA B O 1
ATOM 4872 N N . ALA B 1 132 ? 44.229 -8.915 23.777 1.00 12.06 132 ALA B N 1
ATOM 4873 C CA . ALA B 1 132 ? 45.060 -9.453 24.853 1.00 15.02 132 ALA B CA 1
ATOM 4874 C C . ALA B 1 132 ? 44.275 -9.519 26.159 1.00 15.96 132 ALA B C 1
ATOM 4875 O O . ALA B 1 132 ? 44.228 -10.556 26.816 1.00 16.34 132 ALA B O 1
ATOM 4877 N N . GLU B 1 133 ? 43.662 -8.403 26.532 1.00 17.84 133 GLU B N 1
ATOM 4878 C CA . GLU B 1 133 ? 42.880 -8.337 27.761 1.00 20.73 133 GLU B CA 1
ATOM 4879 C C . GLU B 1 133 ? 41.718 -9.328 27.733 1.00 20.40 133 GLU B C 1
ATOM 4880 O O . GLU B 1 133 ? 41.480 -10.045 28.706 1.00 20.86 133 GLU B O 1
ATOM 4886 N N . LYS B 1 134 ? 41.018 -9.397 26.609 1.00 20.47 134 LYS B N 1
ATOM 4887 C CA . LYS B 1 134 ? 39.905 -10.328 26.482 1.00 20.72 134 LYS B CA 1
ATOM 4888 C C . LYS B 1 134 ? 40.430 -11.758 26.638 1.00 19.79 134 LYS B C 1
ATOM 4889 O O . LYS B 1 134 ? 39.768 -12.614 27.232 1.00 17.54 134 LYS B O 1
ATOM 4895 N N . ALA B 1 135 ? 41.627 -12.006 26.108 1.00 17.77 135 ALA B N 1
ATOM 4896 C CA . ALA B 1 135 ? 42.251 -13.325 26.192 1.00 17.11 135 ALA B CA 1
ATOM 4897 C C . ALA B 1 135 ? 42.453 -13.758 27.651 1.00 17.70 135 ALA B C 1
ATOM 4898 O O . ALA B 1 135 ? 42.252 -14.925 27.994 1.00 17.20 135 ALA B O 1
ATOM 4900 N N . GLN B 1 136 ? 42.852 -12.827 28.510 1.00 17.56 136 GLN B N 1
ATOM 4901 C CA . GLN B 1 136 ? 43.046 -13.164 29.915 1.00 19.10 136 GLN B CA 1
ATOM 4902 C C . GLN B 1 136 ? 41.716 -13.557 30.569 1.00 20.70 136 GLN B C 1
ATOM 4903 O O . GLN B 1 136 ? 41.671 -14.472 31.391 1.00 21.99 136 GLN B O 1
ATOM 4909 N N . GLU B 1 137 ? 40.635 -12.868 30.205 1.00 22.83 137 GLU B N 1
ATOM 4910 C CA . GLU B 1 137 ? 39.313 -13.169 30.763 1.00 23.77 137 GLU B CA 1
ATOM 4911 C C . GLU B 1 137 ? 38.881 -14.566 30.345 1.00 22.78 137 GLU B C 1
ATOM 4912 O O . GLU B 1 137 ? 38.363 -15.345 31.145 1.00 23.19 137 GLU B O 1
ATOM 4918 N N . ILE B 1 138 ? 39.090 -14.871 29.073 1.00 21.89 138 ILE B N 1
ATOM 4919 C CA . ILE B 1 138 ? 38.724 -16.166 28.538 1.00 21.71 138 ILE B CA 1
ATOM 4920 C C . ILE B 1 138 ? 39.526 -17.278 29.208 1.00 21.63 138 ILE B C 1
ATOM 4921 O O . ILE B 1 138 ? 38.967 -18.307 29.590 1.00 22.32 138 ILE B O 1
ATOM 4926 N N . LEU B 1 139 ? 40.830 -17.070 29.361 1.00 20.65 139 LEU B N 1
ATOM 4927 C CA . LEU B 1 139 ? 41.678 -18.081 29.989 1.00 21.57 139 LEU B CA 1
ATOM 4928 C C . LEU B 1 139 ? 41.235 -18.348 31.425 1.00 21.34 139 LEU B C 1
ATOM 4929 O O . LEU B 1 139 ? 41.172 -19.499 31.860 1.00 20.93 139 LEU B O 1
ATOM 4934 N N . ASP B 1 140 ? 40.917 -17.290 32.163 1.00 21.11 140 ASP B N 1
ATOM 4935 C CA . ASP B 1 140 ? 40.473 -17.470 33.536 1.00 22.49 140 ASP B CA 1
ATOM 4936 C C . ASP B 1 140 ? 39.168 -18.258 33.571 1.00 24.37 140 ASP B C 1
ATOM 4937 O O . ASP B 1 140 ? 38.929 -19.041 34.491 1.00 24.27 140 ASP B O 1
ATOM 4942 N N . GLU B 1 141 ? 38.336 -18.060 32.554 1.00 25.36 141 GLU B N 1
ATOM 4943 C CA . GLU B 1 141 ? 37.047 -18.736 32.487 1.00 28.16 141 GLU B CA 1
ATOM 4944 C C . GLU B 1 141 ? 37.102 -20.208 32.079 1.00 26.53 141 GLU B C 1
ATOM 4945 O O . GLU B 1 141 ? 36.423 -21.037 32.670 1.00 27.42 141 GLU B O 1
ATOM 4951 N N . ILE B 1 142 ? 37.895 -20.538 31.067 1.00 25.06 142 ILE B N 1
ATOM 4952 C CA . ILE B 1 142 ? 37.978 -21.922 30.622 1.00 23.74 142 ILE B CA 1
ATOM 4953 C C . ILE B 1 142 ? 38.938 -22.753 31.470 1.00 22.93 142 ILE B C 1
ATOM 4954 O O . ILE B 1 142 ? 38.940 -23.978 31.397 1.00 22.32 142 ILE B O 1
ATOM 4959 N N . ALA B 1 143 ? 39.748 -22.088 32.280 1.00 22.44 143 ALA B N 1
ATOM 4960 C CA . ALA B 1 143 ? 40.704 -22.790 33.126 1.00 24.55 143 ALA B CA 1
ATOM 4961 C C . ALA B 1 143 ? 40.019 -23.863 33.971 1.00 25.93 143 ALA B C 1
ATOM 4962 O O . ALA B 1 143 ? 38.980 -23.624 34.592 1.00 24.36 143 ALA B O 1
ATOM 4964 N N . ILE B 1 144 ? 40.610 -25.050 33.984 1.00 25.90 144 ILE B N 1
ATOM 4965 C CA . ILE B 1 144 ? 40.070 -26.151 34.761 1.00 26.09 144 ILE B CA 1
ATOM 4966 C C . ILE B 1 144 ? 40.637 -26.101 36.172 1.00 28.05 144 ILE B C 1
ATOM 4967 O O . ILE B 1 144 ? 41.830 -26.338 36.384 1.00 27.03 144 ILE B O 1
ATOM 4972 N N . ARG B 1 145 ? 39.777 -25.771 37.130 1.00 29.56 145 ARG B N 1
ATOM 4973 C CA . ARG B 1 145 ? 40.172 -25.699 38.527 1.00 30.77 145 ARG B CA 1
ATOM 4974 C C . ARG B 1 145 ? 40.439 -27.113 39.020 1.00 30.12 145 ARG B C 1
ATOM 4975 O O . ARG B 1 145 ? 39.644 -28.024 38.797 1.00 30.41 145 ARG B O 1
ATOM 4983 N N . VAL B 1 146 ? 41.561 -27.292 39.700 1.00 30.77 146 VAL B N 1
ATOM 4984 C CA . VAL B 1 146 ? 41.942 -28.611 40.171 1.00 30.97 146 VAL B CA 1
ATOM 4985 C C . VAL B 1 146 ? 42.441 -28.579 41.619 1.00 31.36 146 VAL B C 1
ATOM 4986 O O . VAL B 1 146 ? 42.653 -27.515 42.196 1.00 29.75 146 VAL B O 1
ATOM 4990 N N . ASP B 1 147 ? 42.612 -29.754 42.209 1.00 33.84 147 ASP B N 1
ATOM 4991 C CA . ASP B 1 147 ? 43.094 -29.851 43.582 1.00 35.35 147 ASP B CA 1
ATOM 4992 C C . ASP B 1 147 ? 44.573 -29.489 43.602 1.00 34.84 147 ASP B C 1
ATOM 4993 O O . ASP B 1 147 ? 45.395 -30.193 43.027 1.00 33.93 147 ASP B O 1
ATOM 4998 N N . PRO B 1 148 ? 44.932 -28.392 44.279 1.00 34.84 148 PRO B N 1
ATOM 4999 C CA . PRO B 1 148 ? 46.328 -27.960 44.351 1.00 36.39 148 PRO B CA 1
ATOM 5000 C C . PRO B 1 148 ? 47.357 -29.077 44.531 1.00 37.67 148 PRO B C 1
ATOM 5001 O O . PRO B 1 148 ? 48.440 -29.020 43.948 1.00 38.14 148 PRO B O 1
ATOM 5005 N N . ASP B 1 149 ? 47.030 -30.091 45.326 1.00 38.56 149 ASP B N 1
ATOM 5006 C CA . ASP B 1 149 ? 47.975 -31.182 45.549 1.00 39.99 149 ASP B CA 1
ATOM 5007 C C . ASP B 1 149 ? 47.575 -32.517 44.929 1.00 39.56 149 ASP B C 1
ATOM 5008 O O . ASP B 1 149 ? 48.123 -33.564 45.286 1.00 40.33 149 ASP B O 1
ATOM 5013 N N . ASP B 1 150 ? 46.626 -32.480 43.999 1.00 38.35 150 ASP B N 1
ATOM 5014 C CA . ASP B 1 150 ? 46.184 -33.693 43.321 1.00 36.69 150 ASP B CA 1
ATOM 5015 C C . ASP B 1 150 ? 47.399 -34.300 42.622 1.00 35.33 150 ASP B C 1
ATOM 5016 O O . ASP B 1 150 ? 47.879 -33.770 41.621 1.00 34.82 150 ASP B O 1
ATOM 5021 N N . GLU B 1 151 ? 47.891 -35.414 43.147 1.00 34.40 151 GLU B N 1
ATOM 5022 C CA . GLU B 1 151 ? 49.074 -36.051 42.585 1.00 34.58 151 GLU B CA 1
ATOM 5023 C C . GLU B 1 151 ? 48.943 -36.415 41.115 1.00 33.45 151 GLU B C 1
ATOM 5024 O O . GLU B 1 151 ? 49.833 -36.110 40.322 1.00 33.97 151 GLU B O 1
ATOM 5030 N N . GLU B 1 152 ? 47.840 -37.060 40.745 1.00 32.78 152 GLU B N 1
ATOM 5031 C CA . GLU B 1 152 ? 47.635 -37.458 39.357 1.00 31.72 152 GLU B CA 1
ATOM 5032 C C . GLU B 1 152 ? 47.720 -36.298 38.366 1.00 29.71 152 GLU B C 1
ATOM 5033 O O . GLU B 1 152 ? 48.393 -36.414 37.342 1.00 28.12 152 GLU B O 1
ATOM 5039 N N . THR B 1 153 ? 47.049 -35.184 38.649 1.00 27.97 153 THR B N 1
ATOM 5040 C CA . THR B 1 153 ? 47.117 -34.062 37.718 1.00 29.03 153 THR B CA 1
ATOM 5041 C C . THR B 1 153 ? 48.528 -33.467 37.743 1.00 27.57 153 THR B C 1
ATOM 5042 O O . THR B 1 153 ? 49.082 -33.115 36.698 1.00 26.98 153 THR B O 1
ATOM 5046 N N . LEU B 1 154 ? 49.113 -33.376 38.934 1.00 24.76 154 LEU B N 1
ATOM 5047 C CA . LEU B 1 154 ? 50.466 -32.848 39.075 1.00 23.75 154 LEU B CA 1
ATOM 5048 C C . LEU B 1 154 ? 51.445 -33.685 38.241 1.00 23.58 154 LEU B C 1
ATOM 5049 O O . LEU B 1 154 ? 52.369 -33.144 37.628 1.00 22.70 154 LEU B O 1
ATOM 5054 N N . LEU B 1 155 ? 51.229 -35.002 38.218 1.00 21.86 155 LEU B N 1
ATOM 5055 C CA . LEU B 1 155 ? 52.069 -35.924 37.451 1.00 21.31 155 LEU B CA 1
ATOM 5056 C C . LEU B 1 155 ? 51.882 -35.682 35.951 1.00 20.07 155 LEU B C 1
ATOM 5057 O O . LEU B 1 155 ? 52.846 -35.703 35.185 1.00 21.02 155 LEU B O 1
ATOM 5062 N N . LYS B 1 156 ? 50.642 -35.465 35.527 1.00 19.04 156 LYS B N 1
ATOM 5063 C CA . LYS B 1 156 ? 50.372 -35.209 34.114 1.00 18.91 156 LYS B CA 1
ATOM 5064 C C . LYS B 1 156 ? 51.029 -33.893 33.695 1.00 17.40 156 LYS B C 1
ATOM 5065 O O . LYS B 1 156 ? 51.494 -33.748 32.564 1.00 17.09 156 LYS B O 1
ATOM 5071 N N . ILE B 1 157 ? 51.047 -32.933 34.615 1.00 16.46 157 ILE B N 1
ATOM 5072 C CA . ILE B 1 157 ? 51.642 -31.630 34.359 1.00 15.97 157 ILE B CA 1
ATOM 5073 C C . ILE B 1 157 ? 53.137 -31.769 34.123 1.00 16.00 157 ILE B C 1
ATOM 5074 O O . ILE B 1 157 ? 53.665 -31.285 33.122 1.00 15.17 157 ILE B O 1
ATOM 5079 N N . ALA B 1 158 ? 53.812 -32.442 35.049 1.00 14.73 158 ALA B N 1
ATOM 5080 C CA . ALA B 1 158 ? 55.243 -32.654 34.941 1.00 14.37 158 ALA B CA 1
ATOM 5081 C C . ALA B 1 158 ? 55.586 -33.460 33.683 1.00 14.75 158 ALA B C 1
ATOM 5082 O O . ALA B 1 158 ? 56.448 -33.068 32.899 1.00 15.56 158 ALA B O 1
ATOM 5084 N N . ALA B 1 159 ? 54.911 -34.587 33.489 1.00 13.47 159 ALA B N 1
ATOM 5085 C CA . ALA B 1 159 ? 55.175 -35.419 32.326 1.00 13.10 159 ALA B CA 1
ATOM 5086 C C . ALA B 1 159 ? 54.972 -34.643 31.022 1.00 14.17 159 ALA B C 1
ATOM 5087 O O . ALA B 1 159 ? 55.684 -34.877 30.045 1.00 14.33 159 ALA B O 1
ATOM 5089 N N . THR B 1 160 ? 54.012 -33.722 31.009 1.00 13.13 160 THR B N 1
ATOM 5090 C CA . THR B 1 160 ? 53.750 -32.948 29.805 1.00 16.84 160 THR B CA 1
ATOM 5091 C C . THR B 1 160 ? 54.888 -31.996 29.451 1.00 18.04 160 THR B C 1
ATOM 5092 O O . THR B 1 160 ? 55.243 -31.871 28.283 1.00 17.98 160 THR B O 1
ATOM 5096 N N . SER B 1 161 ? 55.470 -31.325 30.441 1.00 18.44 161 SER B N 1
ATOM 5097 C CA . SER B 1 161 ? 56.565 -30.419 30.130 1.00 19.26 161 SER B CA 1
ATOM 5098 C C . SER B 1 161 ? 57.808 -31.202 29.715 1.00 19.13 161 SER B C 1
ATOM 5099 O O . SER B 1 161 ? 58.584 -30.746 28.882 1.00 17.77 161 SER B O 1
ATOM 5102 N N . ILE B 1 162 ? 57.986 -32.394 30.274 1.00 19.87 162 ILE B N 1
ATOM 5103 C CA . ILE B 1 162 ? 59.165 -33.183 29.951 1.00 21.96 162 ILE B CA 1
ATOM 5104 C C . ILE B 1 162 ? 59.170 -33.773 28.545 1.00 25.01 162 ILE B C 1
ATOM 5105 O O . ILE B 1 162 ? 60.231 -34.022 27.985 1.00 28.47 162 ILE B O 1
ATOM 5110 N N . THR B 1 163 ? 58.001 -33.985 27.960 1.00 27.16 163 THR B N 1
ATOM 5111 C CA . THR B 1 163 ? 57.956 -34.535 26.611 1.00 30.10 163 THR B CA 1
ATOM 5112 C C . THR B 1 163 ? 58.611 -33.557 25.625 1.00 28.85 163 THR B C 1
ATOM 5113 O O . THR B 1 163 ? 58.625 -32.352 25.859 1.00 28.17 163 THR B O 1
ATOM 5117 N N . GLY B 1 164 ? 59.159 -34.083 24.532 1.00 28.09 164 GLY B N 1
ATOM 5118 C CA . GLY B 1 164 ? 59.789 -33.236 23.533 1.00 27.57 164 GLY B CA 1
ATOM 5119 C C . GLY B 1 164 ? 61.199 -32.804 23.886 1.00 28.17 164 GLY B C 1
ATOM 5120 O O . GLY B 1 164 ? 61.771 -31.921 23.242 1.00 26.62 164 GLY B O 1
ATOM 5121 N N . LYS B 1 165 ? 61.758 -33.430 24.917 1.00 29.56 165 LYS B N 1
ATOM 5122 C CA . LYS B 1 165 ? 63.108 -33.126 25.380 1.00 29.27 165 LYS B CA 1
ATOM 5123 C C . LYS B 1 165 ? 64.005 -34.354 25.302 1.00 29.43 165 LYS B C 1
ATOM 5124 O O . LYS B 1 165 ? 63.544 -35.471 25.063 1.00 28.34 165 LYS B O 1
ATOM 5130 N N . ASN B 1 166 ? 65.292 -34.139 25.526 1.00 29.28 166 ASN B N 1
ATOM 5131 C CA . ASN B 1 166 ? 66.265 -35.214 25.470 1.00 31.59 166 ASN B CA 1
ATOM 5132 C C . ASN B 1 166 ? 66.035 -36.314 26.513 1.00 32.04 166 ASN B C 1
ATOM 5133 O O . ASN B 1 166 ? 66.420 -37.463 26.299 1.00 32.92 166 ASN B O 1
ATOM 5138 N N . ALA B 1 167 ? 65.400 -35.984 27.631 1.00 29.84 167 ALA B N 1
ATOM 5139 C CA . ALA B 1 167 ? 65.176 -36.991 28.663 1.00 30.75 167 ALA B CA 1
ATOM 5140 C C . ALA B 1 167 ? 63.752 -37.564 28.689 1.00 30.38 167 ALA B C 1
ATOM 5141 O O . ALA B 1 167 ? 63.347 -38.192 29.671 1.00 27.91 167 ALA B O 1
ATOM 5143 N N . GLU B 1 168 ? 63.004 -37.363 27.608 1.00 29.51 168 GLU B N 1
ATOM 5144 C CA . GLU B 1 168 ? 61.629 -37.834 27.547 1.00 28.29 168 GLU B CA 1
ATOM 5145 C C . GLU B 1 168 ? 61.470 -39.330 27.738 1.00 27.71 168 GLU B C 1
ATOM 5146 O O . GLU B 1 168 ? 60.444 -39.784 28.230 1.00 25.45 168 GLU B O 1
ATOM 5152 N N . SER B 1 169 ? 62.491 -40.090 27.362 1.00 29.06 169 SER B N 1
ATOM 5153 C CA . SER B 1 169 ? 62.461 -41.541 27.507 1.00 29.80 169 SER B CA 1
ATOM 5154 C C . SER B 1 169 ? 62.116 -41.898 28.951 1.00 29.94 169 SER B C 1
ATOM 5155 O O . SER B 1 169 ? 61.418 -42.885 29.211 1.00 31.42 169 SER B O 1
ATOM 5158 N N . HIS B 1 170 ? 62.599 -41.076 29.882 1.00 27.77 170 HIS B N 1
ATOM 5159 C CA . HIS B 1 170 ? 62.364 -41.287 31.308 1.00 25.67 170 HIS B CA 1
ATOM 5160 C C . HIS B 1 170 ? 61.409 -40.268 31.923 1.00 24.63 170 HIS B C 1
ATOM 5161 O O . HIS B 1 170 ? 61.549 -39.915 33.096 1.00 24.22 170 HIS B O 1
ATOM 5168 N N . LYS B 1 171 ? 60.436 -39.794 31.153 1.00 23.23 171 LYS B N 1
ATOM 5169 C CA . LYS B 1 171 ? 59.513 -38.802 31.690 1.00 24.97 171 LYS B CA 1
ATOM 5170 C C . LYS B 1 171 ? 58.746 -39.311 32.908 1.00 24.62 171 LYS B C 1
ATOM 5171 O O . LYS B 1 171 ? 58.426 -38.542 33.808 1.00 25.91 171 LYS B O 1
ATOM 5177 N N . GLU B 1 172 ? 58.455 -40.605 32.942 1.00 25.24 172 GLU B N 1
ATOM 5178 C CA . GLU B 1 172 ? 57.723 -41.173 34.067 1.00 27.13 172 GLU B CA 1
ATOM 5179 C C . GLU B 1 172 ? 58.516 -40.970 35.356 1.00 25.38 172 GLU B C 1
ATOM 5180 O O . GLU B 1 172 ? 58.029 -40.360 36.309 1.00 24.07 172 GLU B O 1
ATOM 5186 N N . LEU B 1 173 ? 59.739 -41.485 35.379 1.00 23.11 173 LEU B N 1
ATOM 5187 C CA . LEU B 1 173 ? 60.599 -41.332 36.542 1.00 22.26 173 LEU B CA 1
ATOM 5188 C C . LEU B 1 173 ? 60.801 -39.855 36.901 1.00 20.96 173 LEU B C 1
ATOM 5189 O O . LEU B 1 173 ? 60.508 -39.431 38.021 1.00 20.63 173 LEU B O 1
ATOM 5194 N N . LEU B 1 174 ? 61.298 -39.080 35.941 1.00 18.49 174 LEU B N 1
ATOM 5195 C CA . LEU B 1 174 ? 61.577 -37.661 36.163 1.00 18.72 174 LEU B CA 1
ATOM 5196 C C . LEU B 1 174 ? 60.361 -36.843 36.603 1.00 19.78 174 LEU B C 1
ATOM 5197 O O . LEU B 1 174 ? 60.485 -35.933 37.431 1.00 18.72 174 LEU B O 1
ATOM 5202 N N . ALA B 1 175 ? 59.189 -37.158 36.058 1.00 19.18 175 ALA B N 1
ATOM 5203 C CA . ALA B 1 175 ? 57.977 -36.443 36.450 1.00 20.56 175 ALA B CA 1
ATOM 5204 C C . ALA B 1 175 ? 57.669 -36.784 37.908 1.00 20.66 175 ALA B C 1
ATOM 5205 O O . ALA B 1 175 ? 57.198 -35.936 38.677 1.00 20.20 175 ALA B O 1
ATOM 5207 N N . LYS B 1 176 ? 57.950 -38.031 38.282 1.00 20.79 176 LYS B N 1
ATOM 5208 C CA . LYS B 1 176 ? 57.701 -38.501 39.639 1.00 22.47 176 LYS B CA 1
ATOM 5209 C C . LYS B 1 176 ? 58.622 -37.804 40.632 1.00 22.27 176 LYS B C 1
ATOM 5210 O O . LYS B 1 176 ? 58.193 -37.412 41.717 1.00 22.53 176 LYS B O 1
ATOM 5216 N N . LEU B 1 177 ? 59.889 -37.647 40.262 1.00 21.27 177 LEU B N 1
ATOM 5217 C CA . LEU B 1 177 ? 60.850 -36.989 41.139 1.00 19.29 177 LEU B CA 1
ATOM 5218 C C . LEU B 1 177 ? 60.471 -35.526 41.339 1.00 18.45 177 LEU B C 1
ATOM 5219 O O . LEU B 1 177 ? 60.474 -35.020 42.461 1.00 18.21 177 LEU B O 1
ATOM 5224 N N . ALA B 1 178 ? 60.133 -34.852 40.245 1.00 17.55 178 ALA B N 1
ATOM 5225 C CA . ALA B 1 178 ? 59.750 -33.444 40.299 1.00 16.39 178 ALA B CA 1
ATOM 5226 C C . ALA B 1 178 ? 58.540 -33.237 41.201 1.00 16.30 178 ALA B C 1
ATOM 5227 O O . ALA B 1 178 ? 58.563 -32.401 42.106 1.00 17.42 178 ALA B O 1
ATOM 5229 N N . VAL B 1 179 ? 57.481 -33.998 40.944 1.00 15.39 179 VAL B N 1
ATOM 5230 C CA . VAL B 1 179 ? 56.260 -33.897 41.728 1.00 15.71 179 VAL B CA 1
ATOM 5231 C C . VAL B 1 179 ? 56.518 -34.166 43.203 1.00 17.69 179 VAL B C 1
ATOM 5232 O O . VAL B 1 179 ? 56.045 -33.432 44.070 1.00 17.93 179 VAL B O 1
ATOM 5236 N N . GLU B 1 180 ? 57.279 -35.217 43.488 1.00 20.57 180 GLU B N 1
ATOM 5237 C CA . GLU B 1 180 ? 57.590 -35.563 44.863 1.00 22.68 180 GLU B CA 1
ATOM 5238 C C . GLU B 1 180 ? 58.390 -34.443 45.549 1.00 21.95 180 GLU B C 1
ATOM 5239 O O . GLU B 1 180 ? 58.101 -34.075 46.686 1.00 21.77 180 GLU B O 1
ATOM 5245 N N . ALA B 1 181 ? 59.380 -33.888 44.856 1.00 19.56 181 ALA B N 1
ATOM 5246 C CA . ALA B 1 181 ? 60.196 -32.820 45.431 1.00 20.76 181 ALA B CA 1
ATOM 5247 C C . ALA B 1 181 ? 59.378 -31.587 45.835 1.00 21.59 181 ALA B C 1
ATOM 5248 O O . ALA B 1 181 ? 59.492 -31.094 46.954 1.00 20.68 181 ALA B O 1
ATOM 5250 N N . VAL B 1 182 ? 58.556 -31.093 44.916 1.00 22.00 182 VAL B N 1
ATOM 5251 C CA . VAL B 1 182 ? 57.738 -29.913 45.165 1.00 21.04 182 VAL B CA 1
ATOM 5252 C C . VAL B 1 182 ? 56.737 -30.149 46.288 1.00 22.62 182 VAL B C 1
ATOM 5253 O O . VAL B 1 182 ? 56.621 -29.335 47.203 1.00 22.35 182 VAL B O 1
ATOM 5257 N N . LYS B 1 183 ? 56.018 -31.263 46.217 1.00 23.17 183 LYS B N 1
ATOM 5258 C CA . LYS B 1 183 ? 55.043 -31.598 47.239 1.00 23.02 183 LYS B CA 1
ATOM 5259 C C . LYS B 1 183 ? 55.710 -31.523 48.602 1.00 23.49 183 LYS B C 1
ATOM 5260 O O . LYS B 1 183 ? 55.202 -30.878 49.521 1.00 26.17 183 LYS B O 1
ATOM 5266 N N . GLN B 1 184 ? 56.858 -32.184 48.718 1.00 22.37 184 GLN B N 1
ATOM 5267 C CA . GLN B 1 184 ? 57.615 -32.236 49.961 1.00 21.83 184 GLN B CA 1
ATOM 5268 C C . GLN B 1 184 ? 58.019 -30.879 50.534 1.00 23.11 184 GLN B C 1
ATOM 5269 O O . GLN B 1 184 ? 57.877 -30.650 51.734 1.00 23.52 184 GLN B O 1
ATOM 5275 N N . VAL B 1 185 ? 58.525 -29.980 49.692 1.00 23.00 185 VAL B N 1
ATOM 5276 C CA . VAL B 1 185 ? 58.951 -28.671 50.179 1.00 23.90 185 VAL B CA 1
ATOM 5277 C C . VAL B 1 185 ? 57.835 -27.634 50.134 1.00 26.98 185 VAL B C 1
ATOM 5278 O O . VAL B 1 185 ? 58.005 -26.507 50.599 1.00 26.84 185 VAL B O 1
ATOM 5282 N N . ALA B 1 186 ? 56.691 -28.013 49.580 1.00 29.65 186 ALA B N 1
ATOM 5283 C CA . ALA B 1 186 ? 55.569 -27.090 49.488 1.00 34.31 186 ALA B CA 1
ATOM 5284 C C . ALA B 1 186 ? 55.085 -26.682 50.873 1.00 37.80 186 ALA B C 1
ATOM 5285 O O . ALA B 1 186 ? 55.059 -27.490 51.801 1.00 36.43 186 ALA B O 1
ATOM 5287 N N . GLU B 1 187 ? 54.704 -25.420 51.009 1.00 43.38 187 GLU B N 1
ATOM 5288 C CA . GLU B 1 187 ? 54.211 -24.927 52.283 1.00 50.91 187 GLU B CA 1
ATOM 5289 C C . GLU B 1 187 ? 52.768 -24.463 52.178 1.00 54.99 187 GLU B C 1
ATOM 5290 O O . GLU B 1 187 ? 52.433 -23.604 51.359 1.00 54.78 187 GLU B O 1
ATOM 5296 N N . LYS B 1 188 ? 51.913 -25.059 53.002 1.00 59.97 188 LYS B N 1
ATOM 5297 C CA . LYS B 1 188 ? 50.502 -24.707 53.030 1.00 65.67 188 LYS B CA 1
ATOM 5298 C C . LYS B 1 188 ? 50.315 -23.661 54.115 1.00 69.13 188 LYS B C 1
ATOM 5299 O O . LYS B 1 188 ? 50.694 -23.879 55.266 1.00 69.68 188 LYS B O 1
ATOM 5305 N N . LYS B 1 189 ? 49.742 -22.523 53.745 1.00 73.63 189 LYS B N 1
ATOM 5306 C CA . LYS B 1 189 ? 49.502 -21.447 54.701 1.00 78.17 189 LYS B CA 1
ATOM 5307 C C . LYS B 1 189 ? 48.017 -21.371 55.053 1.00 79.72 189 LYS B C 1
ATOM 5308 O O . LYS B 1 189 ? 47.650 -21.108 56.202 1.00 80.30 189 LYS B O 1
ATOM 5314 N N . ASP B 1 190 ? 47.171 -21.617 54.058 1.00 80.21 190 ASP B N 1
ATOM 5315 C CA . ASP B 1 190 ? 45.726 -21.579 54.244 1.00 80.43 190 ASP B CA 1
ATOM 5316 C C . ASP B 1 190 ? 45.026 -22.091 52.988 1.00 79.11 190 ASP B C 1
ATOM 5317 O O . ASP B 1 190 ? 44.523 -21.305 52.183 1.00 79.99 190 ASP B O 1
ATOM 5322 N N . GLY B 1 191 ? 44.998 -23.411 52.822 1.00 77.05 191 GLY B N 1
ATOM 5323 C CA . GLY B 1 191 ? 44.364 -23.995 51.652 1.00 73.20 191 GLY B CA 1
ATOM 5324 C C . GLY B 1 191 ? 45.140 -23.688 50.383 1.00 70.06 191 GLY B C 1
ATOM 5325 O O . GLY B 1 191 ? 44.910 -24.297 49.333 1.00 69.85 191 GLY B O 1
ATOM 5326 N N . LYS B 1 192 ? 46.062 -22.734 50.482 1.00 67.00 192 LYS B N 1
ATOM 5327 C CA . LYS B 1 192 ? 46.891 -22.336 49.351 1.00 62.71 192 LYS B CA 1
ATOM 5328 C C . LYS B 1 192 ? 48.369 -22.591 49.628 1.00 58.51 192 LYS B C 1
ATOM 5329 O O . LYS B 1 192 ? 48.906 -22.161 50.652 1.00 57.78 192 LYS B O 1
ATOM 5335 N N . TYR B 1 193 ? 49.017 -23.295 48.703 1.00 53.29 193 TYR B N 1
ATOM 5336 C CA . TYR B 1 193 ? 50.430 -23.623 48.836 1.00 46.90 193 TYR B CA 1
ATOM 5337 C C . TYR B 1 193 ? 51.368 -22.573 48.260 1.00 43.15 193 TYR B C 1
ATOM 5338 O O . TYR B 1 193 ? 51.031 -21.856 47.321 1.00 41.70 193 TYR B O 1
ATOM 5347 N N . VAL B 1 194 ? 52.558 -22.496 48.838 1.00 39.60 194 VAL B N 1
ATOM 5348 C CA . VAL B 1 194 ? 53.583 -21.587 48.360 1.00 37.29 194 VAL B CA 1
ATOM 5349 C C . VAL B 1 194 ? 54.838 -22.452 48.251 1.00 35.89 194 VAL B C 1
ATOM 5350 O O . VAL B 1 194 ? 55.155 -23.225 49.160 1.00 35.18 194 VAL B O 1
ATOM 5354 N N . VAL B 1 195 ? 55.538 -22.340 47.129 1.00 33.96 195 VAL B N 1
ATOM 5355 C CA . VAL B 1 195 ? 56.734 -23.142 46.912 1.00 31.21 195 VAL B CA 1
ATOM 5356 C C . VAL B 1 195 ? 57.974 -22.302 46.640 1.00 29.84 195 VAL B C 1
ATOM 5357 O O . VAL B 1 195 ? 57.995 -21.489 45.716 1.00 30.22 195 VAL B O 1
ATOM 5361 N N . ASP B 1 196 ? 59.004 -22.491 47.456 1.00 27.70 196 ASP B N 1
ATOM 5362 C CA . ASP B 1 196 ? 60.253 -21.778 47.256 1.00 26.39 196 ASP B CA 1
ATOM 5363 C C . ASP B 1 196 ? 61.186 -22.801 46.618 1.00 25.16 196 ASP B C 1
ATOM 5364 O O . ASP B 1 196 ? 61.702 -23.689 47.291 1.00 24.16 196 ASP B O 1
ATOM 5369 N N . LEU B 1 197 ? 61.388 -22.670 45.313 1.00 24.39 197 LEU B N 1
ATOM 5370 C CA . LEU B 1 197 ? 62.232 -23.588 44.563 1.00 25.28 197 LEU B CA 1
ATOM 5371 C C . LEU B 1 197 ? 63.668 -23.701 45.062 1.00 24.83 197 LEU B C 1
ATOM 5372 O O . LEU B 1 197 ? 64.372 -24.650 44.720 1.00 24.78 197 LEU B O 1
ATOM 5377 N N . ASP B 1 198 ? 64.102 -22.746 45.874 1.00 26.12 198 ASP B N 1
ATOM 5378 C CA . ASP B 1 198 ? 65.456 -22.782 46.417 1.00 25.09 198 ASP B CA 1
ATOM 5379 C C . ASP B 1 198 ? 65.636 -23.943 47.387 1.00 24.22 198 ASP B C 1
ATOM 5380 O O . ASP B 1 198 ? 66.762 -24.293 47.735 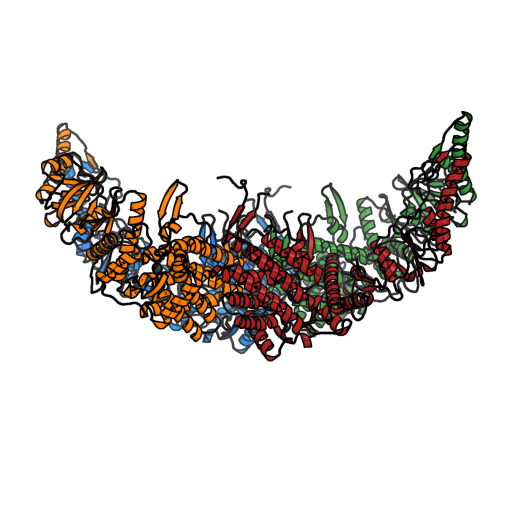1.00 23.92 198 ASP B O 1
ATOM 5385 N N . ASN B 1 199 ? 64.527 -24.536 47.825 1.00 22.66 199 ASN B N 1
ATOM 5386 C CA . ASN B 1 199 ? 64.595 -25.664 48.746 1.00 22.57 199 ASN B CA 1
ATOM 5387 C C . ASN B 1 199 ? 64.744 -26.998 48.029 1.00 20.83 199 ASN B C 1
ATOM 5388 O O . ASN B 1 199 ? 64.797 -28.038 48.669 1.00 20.16 199 ASN B O 1
ATOM 5393 N N . ILE B 1 200 ? 64.778 -26.962 46.700 1.00 19.83 200 ILE B N 1
ATOM 5394 C CA . ILE B 1 200 ? 64.959 -28.166 45.903 1.00 20.17 200 ILE B CA 1
ATOM 5395 C C . ILE B 1 200 ? 66.316 -28.020 45.234 1.00 20.27 200 ILE B C 1
ATOM 5396 O O . ILE B 1 200 ? 66.509 -27.145 44.394 1.00 21.13 200 ILE B O 1
ATOM 5401 N N . LYS B 1 201 ? 67.260 -28.866 45.621 1.00 18.85 201 LYS B N 1
ATOM 5402 C CA . LYS B 1 201 ? 68.593 -28.808 45.042 1.00 18.92 201 LYS B CA 1
ATOM 5403 C C . LYS B 1 201 ? 68.780 -29.799 43.896 1.00 18.60 201 LYS B C 1
ATOM 5404 O O . LYS B 1 201 ? 68.249 -30.909 43.929 1.00 18.43 201 LYS B O 1
ATOM 5410 N N . PHE B 1 202 ? 69.523 -29.378 42.877 1.00 18.78 202 PHE B N 1
ATOM 5411 C CA . PHE B 1 202 ? 69.843 -30.255 41.757 1.00 19.42 202 PHE B CA 1
ATOM 5412 C C . PHE B 1 202 ? 71.340 -30.524 41.826 1.00 19.79 202 PHE B C 1
ATOM 5413 O O . PHE B 1 202 ? 72.149 -29.609 41.680 1.00 20.59 202 PHE B O 1
ATOM 5421 N N . GLU B 1 203 ? 71.697 -31.776 42.088 1.00 20.34 203 GLU B N 1
ATOM 5422 C CA . GLU B 1 203 ? 73.092 -32.189 42.164 1.00 20.23 203 GLU B CA 1
ATOM 5423 C C . GLU B 1 203 ? 73.285 -33.144 41.008 1.00 20.41 203 GLU B C 1
ATOM 5424 O O . GLU B 1 203 ? 72.493 -34.068 40.822 1.00 20.45 203 GLU B O 1
ATOM 5430 N N . LYS B 1 204 ? 74.342 -32.941 40.234 1.00 20.78 204 LYS B N 1
ATOM 5431 C CA . LYS B 1 204 ? 74.552 -33.790 39.078 1.00 21.16 204 LYS B CA 1
ATOM 5432 C C . LYS B 1 204 ? 75.964 -34.346 38.937 1.00 20.24 204 LYS B C 1
ATOM 5433 O O . LYS B 1 204 ? 76.955 -33.640 39.110 1.00 21.15 204 LYS B O 1
ATOM 5439 N N . LYS B 1 205 ? 76.030 -35.631 38.625 1.00 19.60 205 LYS B N 1
ATOM 5440 C CA . LYS B 1 205 ? 77.284 -36.339 38.445 1.00 21.21 205 LYS B CA 1
ATOM 5441 C C . LYS B 1 205 ? 77.169 -37.236 37.229 1.00 19.98 205 LYS B C 1
ATOM 5442 O O . LYS B 1 205 ? 76.267 -38.074 37.159 1.00 20.88 205 LYS B O 1
ATOM 5448 N N . ALA B 1 206 ? 78.068 -37.055 36.268 1.00 17.49 206 ALA B N 1
ATOM 5449 C CA . ALA B 1 206 ? 78.052 -37.882 35.072 1.00 18.55 206 ALA B CA 1
ATOM 5450 C C . ALA B 1 206 ? 78.358 -39.306 35.533 1.00 17.96 206 ALA B C 1
ATOM 5451 O O . ALA B 1 206 ? 79.092 -39.508 36.498 1.00 17.52 206 ALA B O 1
ATOM 5453 N N . GLY B 1 207 ? 77.784 -40.286 34.851 1.00 18.26 207 GLY B N 1
ATOM 5454 C CA . GLY B 1 207 ? 77.991 -41.672 35.231 1.00 18.39 207 GLY B CA 1
ATOM 5455 C C . GLY B 1 207 ? 76.646 -42.372 35.244 1.00 17.57 207 GLY B C 1
ATOM 5456 O O . GLY B 1 207 ? 75.613 -41.736 35.480 1.00 17.06 207 GLY B O 1
ATOM 5457 N N . GLU B 1 208 ? 76.656 -43.681 35.009 1.00 18.11 208 GLU B N 1
ATOM 5458 C CA . GLU B 1 208 ? 75.422 -44.455 34.948 1.00 19.10 208 GLU B CA 1
ATOM 5459 C C . GLU B 1 208 ? 74.603 -43.837 33.813 1.00 19.11 208 GLU B C 1
ATOM 5460 O O . GLU B 1 208 ? 75.165 -43.343 32.829 1.00 17.06 208 GLU B O 1
ATOM 5466 N N . GLY B 1 209 ? 73.281 -43.863 33.961 1.00 18.35 209 GLY B N 1
ATOM 5467 C CA . GLY B 1 209 ? 72.399 -43.297 32.959 1.00 15.69 209 GLY B CA 1
ATOM 5468 C C . GLY B 1 209 ? 71.369 -42.429 33.651 1.00 15.70 209 GLY B C 1
ATOM 5469 O O . GLY B 1 209 ? 71.303 -42.394 34.882 1.00 16.56 209 GLY B O 1
ATOM 5470 N N . VAL B 1 210 ? 70.558 -41.728 32.871 1.00 15.09 210 VAL B N 1
ATOM 5471 C CA . VAL B 1 210 ? 69.533 -40.864 33.435 1.00 15.07 210 VAL B CA 1
ATOM 5472 C C . VAL B 1 210 ? 68.560 -41.650 34.314 1.00 16.91 210 VAL B C 1
ATOM 5473 O O . VAL B 1 210 ? 67.996 -41.102 35.264 1.00 17.99 210 VAL B O 1
ATOM 5477 N N . GLU B 1 211 ? 68.379 -42.930 33.997 1.00 17.74 211 GLU B N 1
ATOM 5478 C CA . GLU B 1 211 ? 67.475 -43.805 34.743 1.00 20.38 211 GLU B CA 1
ATOM 5479 C C . GLU B 1 211 ? 67.860 -43.917 36.214 1.00 19.09 211 GLU B C 1
ATOM 5480 O O . GLU B 1 211 ? 67.009 -44.189 37.064 1.00 16.45 211 GLU B O 1
ATOM 5486 N N . GLU B 1 212 ? 69.139 -43.719 36.515 1.00 16.21 212 GLU B N 1
ATOM 5487 C CA . GLU B 1 212 ? 69.593 -43.830 37.895 1.00 16.51 212 GLU B CA 1
ATOM 5488 C C . GLU B 1 212 ? 69.389 -42.567 38.723 1.00 16.00 212 GLU B C 1
ATOM 5489 O O . GLU B 1 212 ? 69.768 -42.528 39.888 1.00 15.28 212 GLU B O 1
ATOM 5495 N N . SER B 1 213 ? 68.782 -41.543 38.127 1.00 15.96 213 SER B N 1
ATOM 5496 C CA . SER B 1 213 ? 68.516 -40.302 38.845 1.00 16.81 213 SER B CA 1
ATOM 5497 C C . SER B 1 213 ? 67.535 -40.624 39.960 1.00 17.52 213 SER B C 1
ATOM 5498 O O . SER B 1 213 ? 66.692 -41.503 39.815 1.00 18.89 213 SER B O 1
ATOM 5501 N N . GLU B 1 214 ? 67.632 -39.907 41.070 1.00 18.52 214 GLU B N 1
ATOM 5502 C CA . GLU B 1 214 ? 66.766 -40.181 42.203 1.00 19.06 214 GLU B CA 1
ATOM 5503 C C . GLU B 1 214 ? 66.513 -38.955 43.067 1.00 19.63 214 GLU B C 1
ATOM 5504 O O . GLU B 1 214 ? 67.184 -37.924 42.938 1.00 18.41 214 GLU B O 1
ATOM 5510 N N . LEU B 1 215 ? 65.549 -39.092 43.968 1.00 20.27 215 LEU B N 1
ATOM 5511 C CA . LEU B 1 215 ? 65.206 -38.025 44.893 1.00 21.11 215 LEU B CA 1
ATOM 5512 C C . LEU B 1 215 ? 65.739 -38.424 46.262 1.00 21.28 215 LEU B C 1
ATOM 5513 O O . LEU B 1 215 ? 65.444 -39.508 46.763 1.00 22.15 215 LEU B O 1
ATOM 5518 N N . VAL B 1 216 ? 66.539 -37.554 46.857 1.00 20.91 216 VAL B N 1
ATOM 5519 C CA . VAL B 1 216 ? 67.092 -37.820 48.174 1.00 21.65 216 VAL B CA 1
ATOM 5520 C C . VAL B 1 216 ? 66.314 -36.947 49.149 1.00 21.64 216 VAL B C 1
ATOM 5521 O O . VAL B 1 216 ? 66.254 -35.729 48.976 1.00 21.37 216 VAL B O 1
ATOM 5525 N N . ARG B 1 217 ? 65.705 -37.572 50.153 1.00 20.82 217 ARG B N 1
ATOM 5526 C CA . ARG B 1 217 ? 64.926 -36.844 51.147 1.00 21.85 217 ARG B CA 1
ATOM 5527 C C . ARG B 1 217 ? 65.881 -36.285 52.193 1.00 21.56 217 ARG B C 1
ATOM 5528 O O . ARG B 1 217 ? 65.889 -36.680 53.356 1.00 20.78 217 ARG B O 1
ATOM 5536 N N . GLY B 1 218 ? 66.698 -35.349 51.730 1.00 20.66 218 GLY B N 1
ATOM 5537 C CA . GLY B 1 218 ? 67.700 -34.717 52.559 1.00 19.54 218 GLY B CA 1
ATOM 5538 C C . GLY B 1 218 ? 68.585 -33.908 51.629 1.00 19.78 218 GLY B C 1
ATOM 5539 O O . GLY B 1 218 ? 68.084 -33.223 50.735 1.00 20.64 218 GLY B O 1
ATOM 5540 N N . VAL B 1 219 ? 69.897 -34.009 51.800 1.00 18.22 219 VAL B N 1
ATOM 5541 C CA . VAL B 1 219 ? 70.812 -33.243 50.973 1.00 17.54 219 VAL B CA 1
ATOM 5542 C C . VAL B 1 219 ? 72.025 -34.039 50.491 1.00 19.88 219 VAL B C 1
ATOM 5543 O O . VAL B 1 219 ? 72.532 -34.913 51.194 1.00 20.90 219 VAL B O 1
ATOM 5547 N N . VAL B 1 220 ? 72.474 -33.732 49.279 1.00 20.63 220 VAL B N 1
ATOM 5548 C CA . VAL B 1 220 ? 73.665 -34.353 48.718 1.00 22.52 220 VAL B CA 1
ATOM 5549 C C . VAL B 1 220 ? 74.645 -33.197 48.537 1.00 24.96 220 VAL B C 1
ATOM 5550 O O . VAL B 1 220 ? 74.341 -32.216 47.860 1.00 26.03 220 VAL B O 1
ATOM 5554 N N . ILE B 1 221 ? 75.811 -33.299 49.163 1.00 27.02 221 ILE B N 1
ATOM 5555 C CA . ILE B 1 221 ? 76.808 -32.240 49.078 1.00 28.62 221 ILE B CA 1
ATOM 5556 C C . ILE B 1 221 ? 78.094 -32.713 48.414 1.00 29.44 221 ILE B C 1
ATOM 5557 O O . ILE B 1 221 ? 78.563 -33.821 48.670 1.00 29.40 221 ILE B O 1
ATOM 5562 N N . ASP B 1 222 ? 78.660 -31.868 47.557 1.00 28.75 222 ASP B N 1
ATOM 5563 C CA . ASP B 1 222 ? 79.900 -32.210 46.875 1.00 28.85 222 ASP B CA 1
ATOM 5564 C C . ASP B 1 222 ? 81.079 -31.850 47.786 1.00 27.05 222 ASP B C 1
ATOM 5565 O O . ASP B 1 222 ? 81.805 -30.891 47.531 1.00 26.66 222 ASP B O 1
ATOM 5570 N N . LYS B 1 223 ? 81.250 -32.624 48.852 1.00 25.53 223 LYS B N 1
ATOM 5571 C CA . LYS B 1 223 ? 82.324 -32.405 49.817 1.00 25.32 223 LYS B CA 1
ATOM 5572 C C . LYS B 1 223 ? 82.804 -33.741 50.351 1.00 25.73 223 LYS B C 1
ATOM 5573 O O . LYS B 1 223 ? 82.155 -34.766 50.160 1.00 25.95 223 LYS B O 1
ATOM 5579 N N . GLU B 1 224 ? 83.943 -33.719 51.029 1.00 26.08 224 GLU B N 1
ATOM 5580 C CA . GLU B 1 224 ? 84.509 -34.922 51.620 1.00 27.13 224 GLU B CA 1
ATOM 5581 C C . GLU B 1 224 ? 84.505 -34.763 53.125 1.00 26.42 224 GLU B C 1
ATOM 5582 O O . GLU B 1 224 ? 84.290 -33.667 53.641 1.00 26.18 224 GLU B O 1
ATOM 5588 N N . VAL B 1 225 ? 84.730 -35.868 53.826 1.00 26.02 225 VAL B N 1
ATOM 5589 C CA . VAL B 1 225 ? 84.824 -35.826 55.273 1.00 24.57 225 VAL B CA 1
ATOM 5590 C C . VAL B 1 225 ? 86.246 -35.306 55.450 1.00 23.81 225 VAL B C 1
ATOM 5591 O O . VAL B 1 225 ? 87.179 -35.828 54.836 1.00 23.83 225 VAL B O 1
ATOM 5595 N N . VAL B 1 226 ? 86.401 -34.272 56.270 1.00 24.06 226 VAL B N 1
ATOM 5596 C CA . VAL B 1 226 ? 87.691 -33.618 56.479 1.00 23.85 226 VAL B CA 1
ATOM 5597 C C . VAL B 1 226 ? 88.877 -34.448 56.974 1.00 23.46 226 VAL B C 1
ATOM 5598 O O . VAL B 1 226 ? 89.997 -34.251 56.512 1.00 23.21 226 VAL B O 1
ATOM 5602 N N . HIS B 1 227 ? 88.645 -35.369 57.901 1.00 24.99 227 HIS B N 1
ATOM 5603 C CA . HIS B 1 227 ? 89.731 -36.178 58.447 1.00 25.04 227 HIS B CA 1
ATOM 5604 C C . HIS B 1 227 ? 89.564 -37.671 58.161 1.00 25.43 227 HIS B C 1
ATOM 5605 O O . HIS B 1 227 ? 88.490 -38.245 58.369 1.00 24.22 227 HIS B O 1
ATOM 5612 N N . PRO B 1 228 ? 90.647 -38.320 57.700 1.00 25.72 228 PRO B N 1
ATOM 5613 C CA . PRO B 1 228 ? 90.731 -39.744 57.350 1.00 25.76 228 PRO B CA 1
ATOM 5614 C C . PRO B 1 228 ? 90.260 -40.708 58.436 1.00 26.96 228 PRO B C 1
ATOM 5615 O O . PRO B 1 228 ? 89.794 -41.809 58.130 1.00 24.80 228 PRO B O 1
ATOM 5619 N N . ARG B 1 229 ? 90.398 -40.303 59.698 1.00 27.63 229 ARG B N 1
ATOM 5620 C CA . ARG B 1 229 ? 90.001 -41.152 60.815 1.00 29.82 229 ARG B CA 1
ATOM 5621 C C . ARG B 1 229 ? 88.547 -41.012 61.233 1.00 28.84 229 ARG B C 1
ATOM 5622 O O . ARG B 1 229 ? 88.051 -41.819 62.018 1.00 29.51 229 ARG B O 1
ATOM 5630 N N . MET B 1 230 ? 87.859 -39.996 60.725 1.00 27.05 230 MET B N 1
ATOM 5631 C CA . MET B 1 230 ? 86.456 -39.807 61.084 1.00 26.71 230 MET B CA 1
ATOM 5632 C C . MET B 1 230 ? 85.601 -40.911 60.462 1.00 27.28 230 MET B C 1
ATOM 5633 O O . MET B 1 230 ? 86.009 -41.559 59.493 1.00 26.09 230 MET B O 1
ATOM 5638 N N . PRO B 1 231 ? 84.408 -41.154 61.026 1.00 27.27 231 PRO B N 1
ATOM 5639 C CA . PRO B 1 231 ? 83.523 -42.191 60.487 1.00 27.83 231 PRO B CA 1
ATOM 5640 C C . PRO B 1 231 ? 83.069 -41.752 59.093 1.00 28.16 231 PRO B C 1
ATOM 5641 O O . PRO B 1 231 ? 82.811 -40.569 58.867 1.00 28.86 231 PRO B O 1
ATOM 5645 N N . LYS B 1 232 ? 82.978 -42.696 58.165 1.00 28.84 232 LYS B N 1
ATOM 5646 C CA . LYS B 1 232 ? 82.543 -42.387 56.808 1.00 28.91 232 LYS B CA 1
ATOM 5647 C C . LYS B 1 232 ? 81.036 -42.562 56.722 1.00 28.88 232 LYS B C 1
ATOM 5648 O O . LYS B 1 232 ? 80.396 -42.109 55.774 1.00 28.69 232 LYS B O 1
ATOM 5654 N N . ARG B 1 233 ? 80.474 -43.230 57.722 1.00 28.66 233 ARG B N 1
ATOM 5655 C CA . ARG B 1 233 ? 79.040 -43.478 57.757 1.00 28.76 233 ARG B CA 1
ATOM 5656 C C . ARG B 1 233 ? 78.508 -43.391 59.181 1.00 27.59 233 ARG B C 1
ATOM 5657 O O . ARG B 1 233 ? 79.032 -44.035 60.082 1.00 27.16 233 ARG B O 1
ATOM 5665 N N . VAL B 1 234 ? 77.472 -42.585 59.379 1.00 27.89 234 VAL B N 1
ATOM 5666 C CA . VAL B 1 234 ? 76.857 -42.439 60.689 1.00 28.74 234 VAL B CA 1
ATOM 5667 C C . VAL B 1 234 ? 75.367 -42.754 60.554 1.00 30.59 234 VAL B C 1
ATOM 5668 O O . VAL B 1 234 ? 74.668 -42.133 59.757 1.00 29.82 234 VAL B O 1
ATOM 5672 N N . GLU B 1 235 ? 74.892 -43.721 61.334 1.00 33.67 235 GLU B N 1
ATOM 5673 C CA . GLU B 1 235 ? 73.496 -44.142 61.281 1.00 36.78 235 GLU B CA 1
ATOM 5674 C C . GLU B 1 235 ? 72.516 -43.057 61.696 1.00 37.33 235 GLU B C 1
ATOM 5675 O O . GLU B 1 235 ? 72.210 -42.169 60.907 1.00 41.87 235 GLU B O 1
ATOM 5681 N N . ASN B 1 236 ? 72.015 -43.114 62.921 1.00 34.97 236 ASN B N 1
ATOM 5682 C CA . ASN B 1 236 ? 71.048 -42.115 63.368 1.00 34.30 236 ASN B CA 1
ATOM 5683 C C . ASN B 1 236 ? 71.761 -40.849 63.803 1.00 33.50 236 ASN B C 1
ATOM 5684 O O . ASN B 1 236 ? 71.893 -40.556 64.990 1.00 35.49 236 ASN B O 1
ATOM 5689 N N . ALA B 1 237 ? 72.201 -40.096 62.808 1.00 30.97 237 ALA B N 1
ATOM 5690 C CA . ALA B 1 237 ? 72.949 -38.873 63.011 1.00 28.35 237 ALA B CA 1
ATOM 5691 C C . ALA B 1 237 ? 72.279 -37.751 63.787 1.00 26.91 237 ALA B C 1
ATOM 5692 O O . ALA B 1 237 ? 71.094 -37.467 63.620 1.00 25.42 237 ALA B O 1
ATOM 5694 N N . LYS B 1 238 ? 73.076 -37.128 64.648 1.00 26.04 238 LYS B N 1
ATOM 5695 C CA . LYS B 1 238 ? 72.660 -35.977 65.431 1.00 25.17 238 LYS B CA 1
ATOM 5696 C C . LYS B 1 238 ? 73.549 -34.921 64.784 1.00 24.64 238 LYS B C 1
ATOM 5697 O O . LYS B 1 238 ? 74.748 -34.840 65.049 1.00 24.64 238 LYS B O 1
ATOM 5703 N N . ILE B 1 239 ? 72.939 -34.127 63.915 1.00 23.19 239 ILE B N 1
ATOM 5704 C CA . ILE B 1 239 ? 73.641 -33.137 63.125 1.00 20.04 239 ILE B CA 1
ATOM 5705 C C . ILE B 1 239 ? 73.770 -31.724 63.675 1.00 19.97 239 ILE B C 1
ATOM 5706 O O . ILE B 1 239 ? 72.783 -31.091 64.074 1.00 18.23 239 ILE B O 1
ATOM 5711 N N . ALA B 1 240 ? 75.003 -31.228 63.676 1.00 18.54 240 ALA B N 1
ATOM 5712 C CA . ALA B 1 240 ? 75.276 -29.877 64.135 1.00 19.01 240 ALA B CA 1
ATOM 5713 C C . ALA B 1 240 ? 75.673 -29.021 62.938 1.00 18.49 240 ALA B C 1
ATOM 5714 O O . ALA B 1 240 ? 76.462 -29.439 62.095 1.00 18.72 240 ALA B O 1
ATOM 5716 N N . LEU B 1 241 ? 75.104 -27.826 62.870 1.00 19.61 241 LEU B N 1
ATOM 5717 C CA . LEU B 1 241 ? 75.382 -26.876 61.805 1.00 19.94 241 LEU B CA 1
ATOM 5718 C C . LEU B 1 241 ? 76.039 -25.635 62.431 1.00 21.50 241 LEU B C 1
ATOM 5719 O O . LEU B 1 241 ? 75.413 -24.929 63.224 1.00 21.86 241 LEU B O 1
ATOM 5724 N N . ILE B 1 242 ? 77.297 -25.378 62.075 1.00 22.41 242 ILE B N 1
ATOM 5725 C CA . ILE B 1 242 ? 78.056 -24.244 62.613 1.00 22.16 242 ILE B CA 1
ATOM 5726 C C . ILE B 1 242 ? 78.630 -23.393 61.479 1.00 24.23 242 ILE B C 1
ATOM 5727 O O . ILE B 1 242 ? 79.264 -23.924 60.572 1.00 24.07 242 ILE B O 1
ATOM 5732 N N . ASN B 1 243 ? 78.429 -22.079 61.512 1.00 27.01 243 ASN B N 1
ATOM 5733 C CA . ASN B 1 243 ? 78.992 -21.271 60.439 1.00 30.90 243 ASN B CA 1
ATOM 5734 C C . ASN B 1 243 ? 80.348 -20.646 60.771 1.00 30.00 243 ASN B C 1
ATOM 5735 O O . ASN B 1 243 ? 81.120 -20.350 59.867 1.00 31.92 243 ASN B O 1
ATOM 5740 N N . GLU B 1 244 ? 80.661 -20.461 62.050 1.00 28.93 244 GLU B N 1
ATOM 5741 C CA . GLU B 1 244 ? 81.958 -19.887 62.400 1.00 27.76 244 GLU B CA 1
ATOM 5742 C C . GLU B 1 244 ? 83.040 -20.958 62.247 1.00 26.27 244 GLU B C 1
ATOM 5743 O O . GLU B 1 244 ? 82.783 -22.155 62.417 1.00 24.70 244 GLU B O 1
ATOM 5749 N N . ALA B 1 245 ? 84.249 -20.527 61.918 1.00 24.24 245 ALA B N 1
ATOM 5750 C CA . ALA B 1 245 ? 85.355 -21.450 61.739 1.00 23.83 245 ALA B CA 1
ATOM 5751 C C . ALA B 1 245 ? 85.787 -22.051 63.068 1.00 23.87 245 ALA B C 1
ATOM 5752 O O . ALA B 1 245 ? 85.727 -21.391 64.106 1.00 24.07 245 ALA B O 1
ATOM 5754 N N . LEU B 1 246 ? 86.204 -23.313 63.034 1.00 23.01 246 LEU B N 1
ATOM 5755 C CA . LEU B 1 246 ? 86.693 -23.978 64.233 1.00 24.46 246 LEU B CA 1
ATOM 5756 C C . LEU B 1 246 ? 88.194 -23.700 64.266 1.00 23.93 246 LEU B C 1
ATOM 5757 O O . LEU B 1 246 ? 89.003 -24.512 63.815 1.00 23.24 246 LEU B O 1
ATOM 5762 N N . GLU B 1 247 ? 88.558 -22.531 64.782 1.00 25.58 247 GLU B N 1
ATOM 5763 C CA . GLU B 1 247 ? 89.959 -22.124 64.855 1.00 26.69 247 GLU B CA 1
ATOM 5764 C C . GLU B 1 247 ? 90.135 -21.082 65.954 1.00 25.80 247 GLU B C 1
ATOM 5765 O O . GLU B 1 247 ? 89.155 -20.576 66.496 1.00 25.44 247 GLU B O 1
ATOM 5771 N N . VAL B 1 248 ? 91.386 -20.766 66.278 1.00 26.30 248 VAL B N 1
ATOM 5772 C CA . VAL B 1 248 ? 91.686 -19.766 67.298 1.00 24.65 248 VAL B CA 1
ATOM 5773 C C . VAL B 1 248 ? 91.034 -18.471 66.846 1.00 24.73 248 VAL B C 1
ATOM 5774 O O . VAL B 1 248 ? 91.342 -17.961 65.777 1.00 24.66 248 VAL B O 1
ATOM 5778 N N . LYS B 1 249 ? 90.124 -17.945 67.654 1.00 25.42 249 LYS B N 1
ATOM 5779 C CA . LYS B 1 249 ? 89.441 -16.717 67.286 1.00 27.28 249 LYS B CA 1
ATOM 5780 C C . LYS B 1 249 ? 90.309 -15.509 67.610 1.00 27.55 249 LYS B C 1
ATOM 5781 O O . LYS B 1 249 ? 91.214 -15.583 68.443 1.00 28.11 249 LYS B O 1
ATOM 5787 N N . LYS B 1 250 ? 90.044 -14.406 66.924 1.00 25.69 250 LYS B N 1
ATOM 5788 C CA . LYS B 1 250 ? 90.780 -13.175 67.144 1.00 25.41 250 LYS B CA 1
ATOM 5789 C C . LYS B 1 250 ? 89.752 -12.065 67.286 1.00 24.64 250 LYS B C 1
ATOM 5790 O O . LYS B 1 250 ? 88.690 -12.110 66.676 1.00 24.02 250 LYS B O 1
ATOM 5796 N N . THR B 1 251 ? 90.059 -11.075 68.107 1.00 24.81 251 THR B N 1
ATOM 5797 C CA . THR B 1 251 ? 89.141 -9.973 68.311 1.00 24.38 251 THR B CA 1
ATOM 5798 C C . THR B 1 251 ? 89.017 -9.126 67.051 1.00 25.56 251 THR B C 1
ATOM 5799 O O . THR B 1 251 ? 89.896 -9.142 66.188 1.00 24.87 251 THR B O 1
ATOM 5803 N N . GLU B 1 252 ? 87.916 -8.392 66.955 1.00 26.33 252 GLU B N 1
ATOM 5804 C CA . GLU B 1 252 ? 87.671 -7.518 65.817 1.00 27.47 252 GLU B CA 1
ATOM 5805 C C . GLU B 1 252 ? 88.625 -6.332 65.966 1.00 26.64 252 GLU B C 1
ATOM 5806 O O . GLU B 1 252 ? 89.199 -5.836 64.993 1.00 23.59 252 GLU B O 1
ATOM 5812 N N . THR B 1 253 ? 88.784 -5.885 67.207 1.00 26.67 253 THR B N 1
ATOM 5813 C CA . THR B 1 253 ? 89.670 -4.776 67.519 1.00 25.65 253 THR B CA 1
ATOM 5814 C C . THR B 1 253 ? 91.106 -5.265 67.352 1.00 25.65 253 THR B C 1
ATOM 5815 O O . THR B 1 253 ? 91.427 -6.396 67.723 1.00 25.34 253 THR B O 1
ATOM 5819 N N . ASP B 1 254 ? 91.965 -4.427 66.786 1.00 23.58 254 ASP B N 1
ATOM 5820 C CA . ASP B 1 254 ? 93.348 -4.822 66.604 1.00 25.66 254 ASP B CA 1
ATOM 5821 C C . ASP B 1 254 ? 93.939 -5.147 67.968 1.00 25.63 254 ASP B C 1
ATOM 5822 O O . ASP B 1 254 ? 93.669 -4.455 68.956 1.00 25.63 254 ASP B O 1
ATOM 5827 N N . ALA B 1 255 ? 94.734 -6.211 68.017 1.00 24.19 255 ALA B N 1
ATOM 5828 C CA . ALA B 1 255 ? 95.355 -6.646 69.257 1.00 23.81 255 ALA B CA 1
ATOM 5829 C C . ALA B 1 255 ? 96.664 -7.354 68.976 1.00 23.10 255 ALA B C 1
ATOM 5830 O O . ALA B 1 255 ? 96.844 -7.950 67.915 1.00 23.91 255 ALA B O 1
ATOM 5832 N N . LYS B 1 256 ? 97.571 -7.296 69.944 1.00 22.20 256 LYS B N 1
ATOM 5833 C CA . LYS B 1 256 ? 98.870 -7.927 69.815 1.00 22.14 256 LYS B CA 1
ATOM 5834 C C . LYS B 1 256 ? 99.380 -8.379 71.178 1.00 21.77 256 LYS B C 1
ATOM 5835 O O . LYS B 1 256 ? 99.155 -7.714 72.184 1.00 21.57 256 LYS B O 1
ATOM 5841 N N . ILE B 1 257 ? 100.067 -9.512 71.214 1.00 21.26 257 ILE B N 1
ATOM 5842 C CA . ILE B 1 257 ? 100.600 -10.004 72.474 1.00 21.90 257 ILE B CA 1
ATOM 5843 C C . ILE B 1 257 ? 101.995 -9.439 72.725 1.00 22.63 257 ILE B C 1
ATOM 5844 O O . ILE B 1 257 ? 102.873 -9.521 71.861 1.00 23.24 257 ILE B O 1
ATOM 5849 N N . ASN B 1 258 ? 102.184 -8.837 73.896 1.00 23.36 258 ASN B N 1
ATOM 5850 C CA . ASN B 1 258 ? 103.483 -8.291 74.273 1.00 24.16 258 ASN B CA 1
ATOM 5851 C C . ASN B 1 258 ? 104.113 -9.271 75.253 1.00 22.16 258 ASN B C 1
ATOM 5852 O O . ASN B 1 258 ? 103.736 -9.324 76.426 1.00 21.26 258 ASN B O 1
ATOM 5857 N N . ILE B 1 259 ? 105.059 -10.058 74.750 1.00 19.90 259 ILE B N 1
ATOM 5858 C CA . ILE B 1 259 ? 105.757 -11.061 75.541 1.00 19.54 259 ILE B CA 1
ATOM 5859 C C . ILE B 1 259 ? 106.939 -10.446 76.287 1.00 21.09 259 ILE B C 1
ATOM 5860 O O . ILE B 1 259 ? 107.776 -9.770 75.683 1.00 20.02 259 ILE B O 1
ATOM 5865 N N . THR B 1 260 ? 106.994 -10.680 77.600 1.00 20.36 260 THR B N 1
ATOM 5866 C CA . THR B 1 260 ? 108.061 -10.131 78.439 1.00 20.33 260 THR B CA 1
ATOM 5867 C C . THR B 1 260 ? 108.870 -11.170 79.218 1.00 19.95 260 THR B C 1
ATOM 5868 O O . THR B 1 260 ? 109.854 -10.830 79.874 1.00 19.86 260 THR B O 1
ATOM 5872 N N . SER B 1 261 ? 108.446 -12.428 79.168 1.00 19.60 261 SER B N 1
ATOM 5873 C CA . SER B 1 261 ? 109.178 -13.499 79.837 1.00 21.08 261 SER B CA 1
ATOM 5874 C C . SER B 1 261 ? 109.016 -14.798 79.044 1.00 22.05 261 SER B C 1
ATOM 5875 O O . SER B 1 261 ? 107.975 -15.045 78.433 1.00 20.56 261 SER B O 1
ATOM 5878 N N . PRO B 1 262 ? 110.057 -15.642 79.039 1.00 23.23 262 PRO B N 1
ATOM 5879 C CA . PRO B 1 262 ? 110.065 -16.920 78.318 1.00 24.33 262 PRO B CA 1
ATOM 5880 C C . PRO B 1 262 ? 108.900 -17.868 78.584 1.00 24.75 262 PRO B C 1
ATOM 5881 O O . PRO B 1 262 ? 108.466 -18.577 77.678 1.00 25.92 262 PRO B O 1
ATOM 5885 N N . ASP B 1 263 ? 108.397 -17.884 79.812 1.00 24.64 263 ASP B N 1
ATOM 5886 C CA . ASP B 1 263 ? 107.280 -18.754 80.175 1.00 25.35 263 ASP B CA 1
ATOM 5887 C C . ASP B 1 263 ? 106.024 -18.435 79.358 1.00 26.21 263 ASP B C 1
ATOM 5888 O O . ASP B 1 263 ? 105.165 -19.291 79.163 1.00 26.78 263 ASP B O 1
ATOM 5893 N N . GLN B 1 264 ? 105.916 -17.202 78.879 1.00 25.97 264 GLN B N 1
ATOM 5894 C CA . GLN B 1 264 ? 104.748 -16.808 78.105 1.00 26.17 264 GLN B CA 1
ATOM 5895 C C . GLN B 1 264 ? 104.700 -17.450 76.720 1.00 27.07 264 GLN B C 1
ATOM 5896 O O . GLN B 1 264 ? 103.621 -17.657 76.175 1.00 28.20 264 GLN B O 1
ATOM 5902 N N . LEU B 1 265 ? 105.859 -17.761 76.149 1.00 27.84 265 LEU B N 1
ATOM 5903 C CA . LEU B 1 265 ? 105.900 -18.382 74.829 1.00 28.33 265 LEU B CA 1
ATOM 5904 C C . LEU B 1 265 ? 105.091 -19.672 74.796 1.00 29.44 265 LEU B C 1
ATOM 5905 O O . LEU B 1 265 ? 104.476 -19.997 73.781 1.00 31.15 265 LEU B O 1
ATOM 5910 N N . MET B 1 266 ? 105.093 -20.405 75.906 1.00 29.53 266 MET B N 1
ATOM 5911 C CA . MET B 1 266 ? 104.351 -21.658 75.999 1.00 28.06 266 MET B CA 1
ATOM 5912 C C . MET B 1 266 ? 102.926 -21.435 76.496 1.00 26.85 266 MET B C 1
ATOM 5913 O O . MET B 1 266 ? 101.977 -22.003 75.955 1.00 25.85 266 MET B O 1
ATOM 5918 N N . SER B 1 267 ? 102.778 -20.601 77.520 1.00 24.57 267 SER B N 1
ATOM 5919 C CA . SER B 1 267 ? 101.467 -20.321 78.089 1.00 23.03 267 SER B CA 1
ATOM 5920 C C . SER B 1 267 ? 100.469 -19.805 77.057 1.00 21.45 267 SER B C 1
ATOM 5921 O O . SER B 1 267 ? 99.316 -20.222 77.059 1.00 21.21 267 SER B O 1
ATOM 5924 N N . PHE B 1 268 ? 100.895 -18.897 76.182 1.00 20.24 268 PHE B N 1
ATOM 5925 C CA . PHE B 1 268 ? 99.990 -18.369 75.162 1.00 20.30 268 PHE B CA 1
ATOM 5926 C C . PHE B 1 268 ? 99.659 -19.416 74.105 1.00 21.02 268 PHE B C 1
ATOM 5927 O O . PHE B 1 268 ? 98.571 -19.407 73.531 1.00 20.60 268 PHE B O 1
ATOM 5935 N N . LEU B 1 269 ? 100.609 -20.312 73.852 1.00 21.70 269 LEU B N 1
ATOM 5936 C CA . LEU B 1 269 ? 100.433 -21.381 72.879 1.00 22.82 269 LEU B CA 1
ATOM 5937 C C . LEU B 1 269 ? 99.414 -22.393 73.420 1.00 24.23 269 LEU B C 1
ATOM 5938 O O . LEU B 1 269 ? 98.520 -22.842 72.700 1.00 23.38 269 LEU B O 1
ATOM 5943 N N . GLU B 1 270 ? 99.550 -22.731 74.698 1.00 23.74 270 GLU B N 1
ATOM 5944 C CA . GLU B 1 270 ? 98.653 -23.683 75.338 1.00 25.71 270 GLU B CA 1
ATOM 5945 C C . GLU B 1 270 ? 97.246 -23.099 75.476 1.00 26.36 270 GLU B C 1
ATOM 5946 O O . GLU B 1 270 ? 96.258 -23.835 75.457 1.00 25.79 270 GLU B O 1
ATOM 5952 N N . GLN B 1 271 ? 97.153 -21.777 75.600 1.00 26.03 271 GLN B N 1
ATOM 5953 C CA . GLN B 1 271 ? 95.850 -21.129 75.709 1.00 25.98 271 GLN B CA 1
ATOM 5954 C C . GLN B 1 271 ? 95.111 -21.254 74.374 1.00 24.90 271 GLN B C 1
ATOM 5955 O O . GLN B 1 271 ? 93.915 -21.528 74.347 1.00 23.25 271 GLN B O 1
ATOM 5961 N N . GLU B 1 272 ? 95.818 -21.056 73.266 1.00 23.53 272 GLU B N 1
ATOM 5962 C CA . GLU B 1 272 ? 95.183 -21.182 71.959 1.00 25.41 272 GLU B CA 1
ATOM 5963 C C . GLU B 1 272 ? 94.753 -22.631 71.691 1.00 25.22 272 GLU B C 1
ATOM 5964 O O . GLU B 1 272 ? 93.751 -22.876 71.021 1.00 25.74 272 GLU B O 1
ATOM 5970 N N . GLU B 1 273 ? 95.512 -23.587 72.220 1.00 26.88 273 GLU B N 1
ATOM 5971 C CA . GLU B 1 273 ? 95.201 -25.004 72.052 1.00 27.69 273 GLU B CA 1
ATOM 5972 C C . GLU B 1 273 ? 93.964 -25.332 72.869 1.00 27.08 273 GLU B C 1
ATOM 5973 O O . GLU B 1 273 ? 93.053 -26.011 72.398 1.00 28.03 273 GLU B O 1
ATOM 5979 N N . LYS B 1 274 ? 93.944 -24.851 74.105 1.00 25.76 274 LYS B N 1
ATOM 5980 C CA . LYS B 1 274 ? 92.810 -25.084 74.981 1.00 26.20 274 LYS B CA 1
ATOM 5981 C C . LYS B 1 274 ? 91.546 -24.537 74.330 1.00 25.18 274 LYS B C 1
ATOM 5982 O O . LYS B 1 274 ? 90.499 -25.180 74.372 1.00 24.86 274 LYS B O 1
ATOM 5988 N N . MET B 1 275 ? 91.654 -23.354 73.729 1.00 23.77 275 MET B N 1
ATOM 5989 C CA . MET B 1 275 ? 90.514 -22.722 73.074 1.00 27.69 275 MET B CA 1
ATOM 5990 C C . MET B 1 275 ? 89.967 -23.598 71.956 1.00 27.88 275 MET B C 1
ATOM 5991 O O . MET B 1 275 ? 88.757 -23.748 71.824 1.00 27.54 275 MET B O 1
ATOM 5996 N N . LEU B 1 276 ? 90.859 -24.167 71.150 1.00 28.41 276 LEU B N 1
ATOM 5997 C CA . LEU B 1 276 ? 90.441 -25.048 70.069 1.00 28.50 276 LEU B CA 1
ATOM 5998 C C . LEU B 1 276 ? 89.787 -26.283 70.664 1.00 28.36 276 LEU B C 1
ATOM 5999 O O . LEU B 1 276 ? 88.690 -26.671 70.269 1.00 27.41 276 LEU B O 1
ATOM 6004 N N . LYS B 1 277 ? 90.470 -26.899 71.622 1.00 28.57 277 LYS B N 1
ATOM 6005 C CA . LYS B 1 277 ? 89.955 -28.098 72.260 1.00 30.05 277 LYS B CA 1
ATOM 6006 C C . LYS B 1 277 ? 88.603 -27.871 72.932 1.00 29.11 277 LYS B C 1
ATOM 6007 O O . LYS B 1 277 ? 87.754 -28.765 72.934 1.00 28.34 277 LYS B O 1
ATOM 6013 N N . ASP B 1 278 ? 88.396 -26.683 73.495 1.00 28.74 278 ASP B N 1
ATOM 6014 C CA . ASP B 1 278 ? 87.126 -26.392 74.155 1.00 29.12 278 ASP B CA 1
ATOM 6015 C C . ASP B 1 278 ? 86.000 -26.369 73.136 1.00 28.16 278 ASP B C 1
ATOM 6016 O O . ASP B 1 278 ? 84.920 -26.901 73.385 1.00 28.23 278 ASP B O 1
ATOM 6021 N N . MET B 1 279 ? 86.252 -25.756 71.986 1.00 28.09 279 MET B N 1
ATOM 6022 C CA . MET B 1 279 ? 85.239 -25.692 70.941 1.00 28.67 279 MET B CA 1
ATOM 6023 C C . MET B 1 279 ? 84.795 -27.110 70.591 1.00 28.26 279 MET B C 1
ATOM 6024 O O . MET B 1 279 ? 83.604 -27.412 70.565 1.00 28.36 279 MET B O 1
ATOM 6029 N N . VAL B 1 280 ? 85.763 -27.980 70.332 1.00 26.71 280 VAL B N 1
ATOM 6030 C CA . VAL B 1 280 ? 85.455 -29.353 69.977 1.00 25.78 280 VAL B CA 1
ATOM 6031 C C . VAL B 1 280 ? 84.782 -30.086 71.127 1.00 27.73 280 VAL B C 1
ATOM 6032 O O . VAL B 1 280 ? 83.797 -30.792 70.918 1.00 27.62 280 VAL B O 1
ATOM 6036 N N . ASP B 1 281 ? 85.305 -29.931 72.342 1.00 28.82 281 ASP B N 1
ATOM 6037 C CA . ASP B 1 281 ? 84.697 -30.606 73.483 1.00 29.58 281 ASP B CA 1
ATOM 6038 C C . ASP B 1 281 ? 83.234 -30.202 73.569 1.00 28.75 281 ASP B C 1
ATOM 6039 O O . ASP B 1 281 ? 82.355 -31.048 73.707 1.00 29.60 281 ASP B O 1
ATOM 6044 N N . HIS B 1 282 ? 82.971 -28.906 73.463 1.00 27.30 282 HIS B N 1
ATOM 6045 C CA . HIS B 1 282 ? 81.607 -28.419 73.552 1.00 27.19 282 HIS B CA 1
ATOM 6046 C C . HIS B 1 282 ? 80.684 -29.046 72.513 1.00 27.96 282 HIS B C 1
ATOM 6047 O O . HIS B 1 282 ? 79.519 -29.334 72.804 1.00 27.47 282 HIS B O 1
ATOM 6054 N N . ILE B 1 283 ? 81.196 -29.256 71.302 1.00 26.82 283 ILE B N 1
ATOM 6055 C CA . ILE B 1 283 ? 80.387 -29.855 70.246 1.00 26.34 283 ILE B CA 1
ATOM 6056 C C . ILE B 1 283 ? 80.068 -31.288 70.634 1.00 26.97 283 ILE B C 1
ATOM 6057 O O . ILE B 1 283 ? 78.921 -31.720 70.574 1.00 27.29 283 ILE B O 1
ATOM 6062 N N . ALA B 1 284 ? 81.100 -32.018 71.043 1.00 27.29 284 ALA B N 1
ATOM 6063 C CA . ALA B 1 284 ? 80.947 -33.402 71.440 1.00 27.92 284 ALA B CA 1
ATOM 6064 C C . ALA B 1 284 ? 79.911 -33.552 72.552 1.00 29.98 284 ALA B C 1
ATOM 6065 O O . ALA B 1 284 ? 79.017 -34.405 72.480 1.00 30.30 284 ALA B O 1
ATOM 6067 N N . GLN B 1 285 ? 80.025 -32.709 73.573 1.00 30.33 285 GLN B N 1
ATOM 6068 C CA . GLN B 1 285 ? 79.125 -32.767 74.714 1.00 31.75 285 GLN B CA 1
ATOM 6069 C C . GLN B 1 285 ? 77.646 -32.549 74.417 1.00 30.46 285 GLN B C 1
ATOM 6070 O O . GLN B 1 285 ? 76.803 -32.890 75.240 1.00 31.94 285 GLN B O 1
ATOM 6076 N N . THR B 1 286 ? 77.316 -31.998 73.252 1.00 27.71 286 THR B N 1
ATOM 6077 C CA . THR B 1 286 ? 75.911 -31.810 72.905 1.00 25.71 286 THR B CA 1
ATOM 6078 C C . THR B 1 286 ? 75.341 -33.136 72.393 1.00 24.58 286 THR B C 1
ATOM 6079 O O . THR B 1 286 ? 74.129 -33.298 72.280 1.00 22.77 286 THR B O 1
ATOM 6083 N N . GLY B 1 287 ? 76.230 -34.077 72.079 1.00 24.42 287 GLY B N 1
ATOM 6084 C CA . GLY B 1 287 ? 75.806 -35.373 71.573 1.00 22.60 287 GLY B CA 1
ATOM 6085 C C . GLY B 1 287 ? 75.872 -35.479 70.054 1.00 23.75 287 GLY B C 1
ATOM 6086 O O . GLY B 1 287 ? 75.506 -36.506 69.479 1.00 23.68 287 GLY B O 1
ATOM 6087 N N . ALA B 1 288 ? 76.345 -34.421 69.403 1.00 21.72 288 ALA B N 1
ATOM 6088 C CA . ALA B 1 288 ? 76.441 -34.398 67.946 1.00 22.79 288 ALA B CA 1
ATOM 6089 C C . ALA B 1 288 ? 77.521 -35.338 67.417 1.00 22.03 288 ALA B C 1
ATOM 6090 O O . ALA B 1 288 ? 78.644 -35.343 67.921 1.00 22.15 288 ALA B O 1
ATOM 6092 N N . ASN B 1 289 ? 77.183 -36.137 66.406 1.00 20.64 289 ASN B N 1
ATOM 6093 C CA . ASN B 1 289 ? 78.164 -37.044 65.820 1.00 21.11 289 ASN B CA 1
ATOM 6094 C C . ASN B 1 289 ? 78.490 -36.648 64.383 1.00 21.02 289 ASN B C 1
ATOM 6095 O O . ASN B 1 289 ? 79.328 -37.274 63.731 1.00 20.41 289 ASN B O 1
ATOM 6100 N N . VAL B 1 290 ? 77.813 -35.610 63.895 1.00 19.02 290 VAL B N 1
ATOM 6101 C CA . VAL B 1 290 ? 78.061 -35.089 62.554 1.00 18.66 290 VAL B CA 1
ATOM 6102 C C . VAL B 1 290 ? 78.052 -33.567 62.656 1.00 18.51 290 VAL B C 1
ATOM 6103 O O . VAL B 1 290 ? 77.167 -32.983 63.287 1.00 19.32 290 VAL B O 1
ATOM 6107 N N . VAL B 1 291 ? 79.040 -32.919 62.054 1.00 16.92 291 VAL B N 1
ATOM 6108 C CA . VAL B 1 291 ? 79.094 -31.467 62.100 1.00 17.07 291 VAL B CA 1
ATOM 6109 C C . VAL B 1 291 ? 79.451 -30.861 60.757 1.00 17.31 291 VAL B C 1
ATOM 6110 O O . VAL B 1 291 ? 80.454 -31.243 60.150 1.00 17.06 291 VAL B O 1
ATOM 6114 N N . PHE B 1 292 ? 78.623 -29.928 60.291 1.00 16.56 292 PHE B N 1
ATOM 6115 C CA . PHE B 1 292 ? 78.895 -29.233 59.038 1.00 17.38 292 PHE B CA 1
ATOM 6116 C C . PHE B 1 292 ? 79.286 -27.801 59.406 1.00 17.59 292 PHE B C 1
ATOM 6117 O O . PHE B 1 292 ? 78.532 -27.082 60.065 1.00 16.24 292 PHE B O 1
ATOM 6125 N N . VAL B 1 293 ? 80.477 -27.394 58.992 1.00 17.43 293 VAL B N 1
ATOM 6126 C CA . VAL B 1 293 ? 80.966 -26.061 59.313 1.00 18.91 293 VAL B CA 1
ATOM 6127 C C . VAL B 1 293 ? 81.068 -25.237 58.042 1.00 19.11 293 VAL B C 1
ATOM 6128 O O . VAL B 1 293 ? 81.653 -25.678 57.059 1.00 19.56 293 VAL B O 1
ATOM 6132 N N . GLN B 1 294 ? 80.493 -24.042 58.058 1.00 20.19 294 GLN B N 1
ATOM 6133 C CA . GLN B 1 294 ? 80.523 -23.194 56.877 1.00 23.28 294 GLN B CA 1
ATOM 6134 C C . GLN B 1 294 ? 81.928 -22.706 56.551 1.00 23.26 294 GLN B C 1
ATOM 6135 O O . GLN B 1 294 ? 82.337 -22.718 55.391 1.00 24.36 294 GLN B O 1
ATOM 6141 N N . LYS B 1 295 ? 82.664 -22.276 57.569 1.00 22.41 295 LYS B N 1
ATOM 6142 C CA . LYS B 1 295 ? 84.025 -21.801 57.360 1.00 23.41 295 LYS B CA 1
ATOM 6143 C C . LYS B 1 295 ? 84.993 -22.972 57.479 1.00 22.73 295 LYS B C 1
ATOM 6144 O O . LYS B 1 295 ? 84.627 -24.120 57.205 1.00 24.52 295 LYS B O 1
ATOM 6150 N N . GLY B 1 296 ? 86.218 -22.693 57.907 1.00 20.34 296 GLY B N 1
ATOM 6151 C CA . GLY B 1 296 ? 87.203 -23.753 58.022 1.00 20.84 296 GLY B CA 1
ATOM 6152 C C . GLY B 1 296 ? 87.271 -24.476 59.354 1.00 19.97 296 GLY B C 1
ATOM 6153 O O . GLY B 1 296 ? 86.583 -24.127 60.315 1.00 18.32 296 GLY B O 1
ATOM 6154 N N . ILE B 1 297 ? 88.108 -25.506 59.394 1.00 20.85 297 ILE B N 1
ATOM 6155 C CA . ILE B 1 297 ? 88.325 -26.295 60.600 1.00 22.49 297 ILE B CA 1
ATOM 6156 C C . ILE B 1 297 ? 89.823 -26.530 60.735 1.00 24.99 297 ILE B C 1
ATOM 6157 O O . ILE B 1 297 ? 90.432 -27.190 59.894 1.00 24.35 297 ILE B O 1
ATOM 6162 N N . ASP B 1 298 ? 90.404 -25.985 61.798 1.00 27.47 298 ASP B N 1
ATOM 6163 C CA . ASP B 1 298 ? 91.833 -26.107 62.075 1.00 30.49 298 ASP B CA 1
ATOM 6164 C C . ASP B 1 298 ? 92.231 -27.570 62.281 1.00 29.82 298 ASP B C 1
ATOM 6165 O O . ASP B 1 298 ? 91.460 -28.356 62.830 1.00 30.32 298 ASP B O 1
ATOM 6170 N N . ASP B 1 299 ? 93.435 -27.932 61.848 1.00 28.56 299 ASP B N 1
ATOM 6171 C CA . ASP B 1 299 ? 93.915 -29.304 61.979 1.00 28.82 299 ASP B CA 1
ATOM 6172 C C . ASP B 1 299 ? 93.753 -29.899 63.377 1.00 28.09 299 ASP B C 1
ATOM 6173 O O . ASP B 1 299 ? 93.320 -31.043 63.526 1.00 26.34 299 ASP B O 1
ATOM 6178 N N . LEU B 1 300 ? 94.113 -29.135 64.401 1.00 27.09 300 LEU B N 1
ATOM 6179 C CA . LEU B 1 300 ? 94.006 -29.638 65.759 1.00 26.81 300 LEU B CA 1
ATOM 6180 C C . LEU B 1 300 ? 92.567 -30.019 66.063 1.00 26.14 300 LEU B C 1
ATOM 6181 O O . LEU B 1 300 ? 92.315 -31.056 66.671 1.00 26.66 300 LEU B O 1
ATOM 6186 N N . ALA B 1 301 ? 91.630 -29.178 65.630 1.00 25.78 301 ALA B N 1
ATOM 6187 C CA . ALA B 1 301 ? 90.205 -29.422 65.841 1.00 25.41 301 ALA B CA 1
ATOM 6188 C C . ALA B 1 301 ? 89.766 -30.688 65.108 1.00 25.60 301 ALA B C 1
ATOM 6189 O O . ALA B 1 301 ? 88.990 -31.485 65.635 1.00 25.60 301 ALA B O 1
ATOM 6191 N N . GLN B 1 302 ? 90.262 -30.866 63.887 1.00 25.91 302 GLN B N 1
ATOM 6192 C CA . GLN B 1 302 ? 89.926 -32.045 63.100 1.00 27.42 302 GLN B CA 1
ATOM 6193 C C . GLN B 1 302 ? 90.358 -33.283 63.859 1.00 28.37 302 GLN B C 1
ATOM 6194 O O . GLN B 1 302 ? 89.661 -34.298 63.874 1.00 28.46 302 GLN B O 1
ATOM 6200 N N . HIS B 1 303 ? 91.522 -33.184 64.488 1.00 29.96 303 HIS B N 1
ATOM 6201 C CA . HIS B 1 303 ? 92.088 -34.286 65.249 1.00 32.24 303 HIS B CA 1
ATOM 6202 C C . HIS B 1 303 ? 91.204 -34.664 66.431 1.00 31.16 303 HIS B C 1
ATOM 6203 O O . HIS B 1 303 ? 90.890 -35.839 66.618 1.00 31.01 303 HIS B O 1
ATOM 6210 N N . TYR B 1 304 ? 90.798 -33.678 67.226 1.00 31.09 304 TYR B N 1
ATOM 6211 C CA . TYR B 1 304 ? 89.946 -33.957 68.376 1.00 30.84 304 TYR B CA 1
ATOM 6212 C C . TYR B 1 304 ? 88.575 -34.469 67.935 1.00 29.49 304 TYR B C 1
ATOM 6213 O O . TYR B 1 304 ? 87.992 -35.342 68.584 1.00 29.42 304 TYR B O 1
ATOM 6222 N N . LEU B 1 305 ? 88.065 -33.924 66.831 1.00 28.00 305 LEU B N 1
ATOM 6223 C CA . LEU B 1 305 ? 86.775 -34.339 66.283 1.00 25.45 305 LEU B CA 1
ATOM 6224 C C . LEU B 1 305 ? 86.877 -35.822 65.932 1.00 24.69 305 LEU B C 1
ATOM 6225 O O . LEU B 1 305 ? 85.975 -36.618 66.223 1.00 21.91 305 LEU B O 1
ATOM 6230 N N . ALA B 1 306 ? 87.993 -36.188 65.309 1.00 23.65 306 ALA B N 1
ATOM 6231 C CA . ALA B 1 306 ? 88.226 -37.572 64.931 1.00 23.40 306 ALA B CA 1
ATOM 6232 C C . ALA B 1 306 ? 88.350 -38.437 66.179 1.00 23.77 306 ALA B C 1
ATOM 6233 O O . ALA B 1 306 ? 87.806 -39.538 66.228 1.00 24.66 306 ALA B O 1
ATOM 6235 N N . LYS B 1 307 ? 89.062 -37.949 67.188 1.00 24.72 307 LYS B N 1
ATOM 6236 C CA . LYS B 1 307 ? 89.216 -38.723 68.417 1.00 27.04 307 LYS B CA 1
ATOM 6237 C C . LYS B 1 307 ? 87.856 -38.998 69.059 1.00 25.93 307 LYS B C 1
ATOM 6238 O O . LYS B 1 307 ? 87.645 -40.048 69.664 1.00 24.91 307 LYS B O 1
ATOM 6244 N N . TYR B 1 308 ? 86.934 -38.054 68.910 1.00 25.65 308 TYR B N 1
ATOM 6245 C CA . TYR B 1 308 ? 85.594 -38.192 69.470 1.00 25.42 308 TYR B CA 1
ATOM 6246 C C . TYR B 1 308 ? 84.654 -39.037 68.618 1.00 25.13 308 TYR B C 1
ATOM 6247 O O . TYR B 1 308 ? 83.520 -39.295 69.019 1.00 26.72 308 TYR B O 1
ATOM 6256 N N . GLY B 1 309 ? 85.108 -39.461 67.444 1.00 24.06 309 GLY B N 1
ATOM 6257 C CA . GLY B 1 309 ? 84.249 -40.251 66.581 1.00 21.66 309 GLY B CA 1
ATOM 6258 C C . GLY B 1 309 ? 83.191 -39.377 65.926 1.00 21.61 309 GLY B C 1
ATOM 6259 O O . GLY B 1 309 ? 82.082 -39.820 65.638 1.00 22.57 309 GLY B O 1
ATOM 6260 N N . ILE B 1 310 ? 83.534 -38.120 65.683 1.00 20.48 310 ILE B N 1
ATOM 6261 C CA . ILE B 1 310 ? 82.605 -37.191 65.061 1.00 19.18 310 ILE B CA 1
ATOM 6262 C C . ILE B 1 310 ? 82.990 -36.903 63.615 1.00 20.01 310 ILE B C 1
ATOM 6263 O O . ILE B 1 310 ? 84.116 -36.504 63.332 1.00 20.80 310 ILE B O 1
ATOM 6268 N N . MET B 1 311 ? 82.046 -37.116 62.705 1.00 21.69 311 MET B N 1
ATOM 6269 C CA . MET B 1 311 ? 82.266 -36.860 61.288 1.00 23.36 311 MET B CA 1
ATOM 6270 C C . MET B 1 311 ? 82.098 -35.355 61.070 1.00 24.01 311 MET B C 1
ATOM 6271 O O . MET B 1 311 ? 81.120 -34.761 61.534 1.00 23.26 311 MET B O 1
ATOM 6276 N N . ALA B 1 312 ? 83.049 -34.740 60.375 1.00 23.50 312 ALA B N 1
ATOM 6277 C CA . ALA B 1 312 ? 82.986 -33.303 60.129 1.00 22.90 312 ALA B CA 1
ATOM 6278 C C . ALA B 1 312 ? 83.299 -32.936 58.686 1.00 22.59 312 ALA B C 1
ATOM 6279 O O . ALA B 1 312 ? 84.080 -33.606 58.015 1.00 22.63 312 ALA B O 1
ATOM 6281 N N . VAL B 1 313 ? 82.678 -31.860 58.221 1.00 22.71 313 VAL B N 1
ATOM 6282 C CA . VAL B 1 313 ? 82.881 -31.360 56.867 1.00 22.99 313 VAL B CA 1
ATOM 6283 C C . VAL B 1 313 ? 83.086 -29.849 56.976 1.00 23.75 313 VAL B C 1
ATOM 6284 O O . VAL B 1 313 ? 82.346 -29.164 57.694 1.00 23.91 313 VAL B O 1
ATOM 6288 N N . ARG B 1 314 ? 84.084 -29.327 56.268 1.00 24.32 314 ARG B N 1
ATOM 6289 C CA . ARG B 1 314 ? 84.384 -27.897 56.325 1.00 25.53 314 ARG B CA 1
ATOM 6290 C C . ARG B 1 314 ? 84.104 -27.147 55.024 1.00 25.21 314 ARG B C 1
ATOM 6291 O O . ARG B 1 314 ? 83.836 -27.754 53.986 1.00 24.11 314 ARG B O 1
ATOM 6299 N N . ARG B 1 315 ? 84.188 -25.819 55.097 1.00 26.25 315 ARG B N 1
ATOM 6300 C CA . ARG B 1 315 ? 83.964 -24.955 53.944 1.00 27.05 315 ARG B CA 1
ATOM 6301 C C . ARG B 1 315 ? 82.684 -25.349 53.199 1.00 26.74 315 ARG B C 1
ATOM 6302 O O . ARG B 1 315 ? 82.677 -25.447 51.975 1.00 27.21 315 ARG B O 1
ATOM 6310 N N . VAL B 1 316 ? 81.608 -25.581 53.944 1.00 24.86 316 VAL B N 1
ATOM 6311 C CA . VAL B 1 316 ? 80.327 -25.946 53.356 1.00 24.76 316 VAL B CA 1
ATOM 6312 C C . VAL B 1 316 ? 79.620 -24.689 52.844 1.00 25.31 316 VAL B C 1
ATOM 6313 O O . VAL B 1 316 ? 79.556 -23.684 53.545 1.00 26.24 316 VAL B O 1
ATOM 6317 N N . LYS B 1 317 ? 79.092 -24.747 51.626 1.00 25.37 317 LYS B N 1
ATOM 6318 C CA . LYS B 1 317 ? 78.405 -23.597 51.043 1.00 26.42 317 LYS B CA 1
ATOM 6319 C C . LYS B 1 317 ? 77.196 -23.152 51.858 1.00 25.18 317 LYS B C 1
ATOM 6320 O O . LYS B 1 317 ? 76.433 -23.974 52.375 1.00 23.65 317 LYS B O 1
ATOM 6326 N N . LYS B 1 318 ? 77.028 -21.838 51.952 1.00 22.96 318 LYS B N 1
ATOM 6327 C CA . LYS B 1 318 ? 75.928 -21.244 52.693 1.00 25.29 318 LYS B CA 1
ATOM 6328 C C . LYS B 1 318 ? 74.576 -21.846 52.288 1.00 24.33 318 LYS B C 1
ATOM 6329 O O . LYS B 1 318 ? 73.809 -22.312 53.138 1.00 23.38 318 LYS B O 1
ATOM 6335 N N . SER B 1 319 ? 74.289 -21.846 50.991 1.00 22.73 319 SER B N 1
ATOM 6336 C CA . SER B 1 319 ? 73.033 -22.395 50.504 1.00 21.53 319 SER B CA 1
ATOM 6337 C C . SER B 1 319 ? 72.883 -23.853 50.932 1.00 20.66 319 SER B C 1
ATOM 6338 O O . SER B 1 319 ? 71.770 -24.318 51.176 1.00 21.58 319 SER B O 1
ATOM 6341 N N . ASP B 1 320 ? 73.998 -24.575 51.019 1.00 20.39 320 ASP B N 1
ATOM 6342 C CA . ASP B 1 320 ? 73.962 -25.971 51.452 1.00 20.21 320 ASP B CA 1
ATOM 6343 C C . ASP B 1 320 ? 73.669 -26.041 52.953 1.00 19.80 320 ASP B C 1
ATOM 6344 O O . ASP B 1 320 ? 72.907 -26.897 53.402 1.00 20.87 320 ASP B O 1
ATOM 6349 N N . MET B 1 321 ? 74.270 -25.139 53.727 1.00 19.66 321 MET B N 1
ATOM 6350 C CA . MET B 1 321 ? 74.031 -25.106 55.169 1.00 20.36 321 MET B CA 1
ATOM 6351 C C . MET B 1 321 ? 72.535 -24.917 55.400 1.00 20.11 321 MET B C 1
ATOM 6352 O O . MET B 1 321 ? 71.930 -25.602 56.225 1.00 18.93 321 MET B O 1
ATOM 6357 N N . GLU B 1 322 ? 71.950 -23.978 54.662 1.00 20.52 322 GLU B N 1
ATOM 6358 C CA . GLU B 1 322 ? 70.528 -23.684 54.778 1.00 21.76 322 GLU B CA 1
ATOM 6359 C C . GLU B 1 322 ? 69.666 -24.876 54.372 1.00 21.26 322 GLU B C 1
ATOM 6360 O O . GLU B 1 322 ? 68.645 -25.155 55.008 1.00 20.15 322 GLU B O 1
ATOM 6366 N N . LYS B 1 323 ? 70.069 -25.593 53.327 1.00 20.82 323 LYS B N 1
ATOM 6367 C CA . LYS B 1 323 ? 69.297 -26.761 52.920 1.00 20.95 323 LYS B CA 1
ATOM 6368 C C . LYS B 1 323 ? 69.398 -27.836 53.998 1.00 19.48 323 LYS B C 1
ATOM 6369 O O . LYS B 1 323 ? 68.444 -28.581 54.235 1.00 19.01 323 LYS B O 1
ATOM 6375 N N . LEU B 1 324 ? 70.553 -27.914 54.652 1.00 17.53 324 LEU B N 1
ATOM 6376 C CA . LEU B 1 324 ? 70.749 -28.900 55.711 1.00 17.83 324 LEU B CA 1
ATOM 6377 C C . LEU B 1 324 ? 69.862 -28.583 56.913 1.00 17.90 324 LEU B C 1
ATOM 6378 O O . LEU B 1 324 ? 69.322 -29.485 57.550 1.00 19.56 324 LEU B O 1
ATOM 6383 N N . ALA B 1 325 ? 69.701 -27.299 57.213 1.00 18.32 325 ALA B N 1
ATOM 6384 C CA . ALA B 1 325 ? 68.860 -26.886 58.334 1.00 19.77 325 ALA B CA 1
ATOM 6385 C C . ALA B 1 325 ? 67.420 -27.289 58.049 1.00 21.57 325 ALA B C 1
ATOM 6386 O O . ALA B 1 325 ? 66.747 -27.896 58.886 1.00 20.76 325 ALA B O 1
ATOM 6388 N N . LYS B 1 326 ? 66.956 -26.954 56.851 1.00 22.82 326 LYS B N 1
ATOM 6389 C CA . LYS B 1 326 ? 65.595 -27.268 56.461 1.00 24.60 326 LYS B CA 1
ATOM 6390 C C . LYS B 1 326 ? 65.281 -28.752 56.367 1.00 24.70 326 LYS B C 1
ATOM 6391 O O . LYS B 1 326 ? 64.175 -29.173 56.704 1.00 25.62 326 LYS B O 1
ATOM 6397 N N . ALA B 1 327 ? 66.246 -29.553 55.929 1.00 23.97 327 ALA B N 1
ATOM 6398 C CA . ALA B 1 327 ? 66.008 -30.985 55.795 1.00 22.34 327 ALA B CA 1
ATOM 6399 C C . ALA B 1 327 ? 66.141 -31.780 57.096 1.00 22.06 327 ALA B C 1
ATOM 6400 O O . ALA B 1 327 ? 65.300 -32.631 57.391 1.00 21.38 327 ALA B O 1
ATOM 6402 N N . THR B 1 328 ? 67.186 -31.505 57.874 1.00 20.27 328 THR B N 1
ATOM 6403 C CA . THR B 1 328 ? 67.420 -32.235 59.120 1.00 20.13 328 THR B CA 1
ATOM 6404 C C . THR B 1 328 ? 66.738 -31.663 60.357 1.00 21.81 328 THR B C 1
ATOM 6405 O O . THR B 1 328 ? 66.640 -32.338 61.383 1.00 22.65 328 THR B O 1
ATOM 6409 N N . GLY B 1 329 ? 66.273 -30.423 60.270 1.00 22.40 329 GLY B N 1
ATOM 6410 C CA . GLY B 1 329 ? 65.631 -29.810 61.417 1.00 22.59 329 GLY B CA 1
ATOM 6411 C C . GLY B 1 329 ? 66.654 -29.188 62.354 1.00 23.16 329 GLY B C 1
ATOM 6412 O O . GLY B 1 329 ? 66.341 -28.842 63.487 1.00 24.03 329 GLY B O 1
ATOM 6413 N N . ALA B 1 330 ? 67.888 -29.048 61.889 1.00 22.42 330 ALA B N 1
ATOM 6414 C CA . ALA B 1 330 ? 68.932 -28.454 62.716 1.00 22.86 330 ALA B CA 1
ATOM 6415 C C . ALA B 1 330 ? 68.853 -26.941 62.625 1.00 23.54 330 ALA B C 1
ATOM 6416 O O . ALA B 1 330 ? 68.340 -26.399 61.648 1.00 25.52 330 ALA B O 1
ATOM 6418 N N . LYS B 1 331 ? 69.357 -26.261 63.647 1.00 23.42 331 LYS B N 1
ATOM 6419 C CA . LYS B 1 331 ? 69.356 -24.809 63.652 1.00 24.33 331 LYS B CA 1
ATOM 6420 C C . LYS B 1 331 ? 70.789 -24.349 63.486 1.00 23.65 331 LYS B C 1
ATOM 6421 O O . LYS B 1 331 ? 71.670 -24.776 64.233 1.00 23.60 331 LYS B O 1
ATOM 6427 N N . ILE B 1 332 ? 71.025 -23.488 62.503 1.00 23.69 332 ILE B N 1
ATOM 6428 C CA . ILE B 1 332 ? 72.368 -22.984 62.273 1.00 24.86 332 ILE B CA 1
ATOM 6429 C C . ILE B 1 332 ? 72.782 -22.151 63.473 1.00 24.83 332 ILE B C 1
ATOM 6430 O O . ILE B 1 332 ? 72.079 -21.218 63.872 1.00 23.04 332 ILE B O 1
ATOM 6435 N N . VAL B 1 333 ? 73.920 -22.500 64.051 1.00 24.07 333 VAL B N 1
ATOM 6436 C CA . VAL B 1 333 ? 74.444 -21.766 65.188 1.00 26.62 333 VAL B CA 1
ATOM 6437 C C . VAL B 1 333 ? 75.637 -20.977 64.674 1.00 26.78 333 VAL B C 1
ATOM 6438 O O . VAL B 1 333 ? 76.438 -21.498 63.904 1.00 25.87 333 VAL B O 1
ATOM 6442 N N . THR B 1 334 ? 75.749 -19.717 65.075 1.00 28.99 334 THR B N 1
ATOM 6443 C CA . THR B 1 334 ? 76.871 -18.896 64.629 1.00 30.81 334 THR B CA 1
ATOM 6444 C C . THR B 1 334 ? 78.134 -19.237 65.394 1.00 31.05 334 THR B C 1
ATOM 6445 O O . THR B 1 334 ? 79.172 -19.501 64.796 1.00 32.01 334 THR B O 1
ATOM 6449 N N . ASN B 1 335 ? 78.044 -19.230 66.719 1.00 32.66 335 ASN B N 1
ATOM 6450 C CA . ASN B 1 335 ? 79.199 -19.539 67.556 1.00 34.54 335 ASN B CA 1
ATOM 6451 C C . ASN B 1 335 ? 79.064 -20.892 68.233 1.00 32.84 335 ASN B C 1
ATOM 6452 O O . ASN B 1 335 ? 78.042 -21.181 68.843 1.00 31.16 335 ASN B O 1
ATOM 6457 N N . VAL B 1 336 ? 80.106 -21.710 68.122 1.00 31.84 336 VAL B N 1
ATOM 6458 C CA . VAL B 1 336 ? 80.119 -23.034 68.729 1.00 32.05 336 VAL B CA 1
ATOM 6459 C C . VAL B 1 336 ? 79.593 -22.981 70.156 1.00 32.23 336 VAL B C 1
ATOM 6460 O O . VAL B 1 336 ? 78.811 -23.834 70.577 1.00 32.52 336 VAL B O 1
ATOM 6464 N N . LYS B 1 337 ? 80.029 -21.965 70.890 1.00 33.29 337 LYS B N 1
ATOM 6465 C CA . LYS B 1 337 ? 79.638 -21.777 72.283 1.00 33.90 337 LYS B CA 1
ATOM 6466 C C . LYS B 1 337 ? 78.129 -21.828 72.513 1.00 32.26 337 LYS B C 1
ATOM 6467 O O . LYS B 1 337 ? 77.680 -22.236 73.582 1.00 31.33 337 LYS B O 1
ATOM 6473 N N . ASP B 1 338 ? 77.354 -21.411 71.515 1.00 30.25 338 ASP B N 1
ATOM 6474 C CA . ASP B 1 338 ? 75.898 -21.381 71.634 1.00 29.35 338 ASP B CA 1
ATOM 6475 C C . ASP B 1 338 ? 75.190 -22.672 71.221 1.00 28.73 338 ASP B C 1
ATOM 6476 O O . ASP B 1 338 ? 73.986 -22.816 71.427 1.00 28.36 338 ASP B O 1
ATOM 6481 N N . LEU B 1 339 ? 75.927 -23.612 70.641 1.00 27.66 339 LEU B N 1
ATOM 6482 C CA . LEU B 1 339 ? 75.328 -24.873 70.216 1.00 26.10 339 LEU B CA 1
ATOM 6483 C C . LEU B 1 339 ? 74.784 -25.627 71.418 1.00 25.65 339 LEU B C 1
ATOM 6484 O O . LEU B 1 339 ? 75.393 -25.626 72.483 1.00 26.57 339 LEU B O 1
ATOM 6489 N N . THR B 1 340 ? 73.633 -26.265 71.242 1.00 25.37 340 THR B N 1
ATOM 6490 C CA . THR B 1 340 ? 73.012 -27.045 72.304 1.00 24.88 340 THR B CA 1
ATOM 6491 C C . THR B 1 340 ? 72.287 -28.227 71.666 1.00 25.35 340 THR B C 1
ATOM 6492 O O . THR B 1 340 ? 72.042 -28.230 70.461 1.00 25.80 340 THR B O 1
ATOM 6496 N N . PRO B 1 341 ? 71.938 -29.250 72.459 1.00 25.54 341 PRO B N 1
ATOM 6497 C CA . PRO B 1 341 ? 71.244 -30.406 71.882 1.00 26.63 341 PRO B CA 1
ATOM 6498 C C . PRO B 1 341 ? 70.004 -30.048 71.061 1.00 28.40 341 PRO B C 1
ATOM 6499 O O . PRO B 1 341 ? 69.720 -30.682 70.046 1.00 27.87 341 PRO B O 1
ATOM 6503 N N . GLU B 1 342 ? 69.277 -29.023 71.493 1.00 29.34 342 GLU B N 1
ATOM 6504 C CA . GLU B 1 342 ? 68.066 -28.602 70.797 1.00 30.43 342 GLU B CA 1
ATOM 6505 C C . GLU B 1 342 ? 68.335 -28.028 69.402 1.00 29.72 342 GLU B C 1
ATOM 6506 O O . GLU B 1 342 ? 67.411 -27.858 68.609 1.00 30.56 342 GLU B O 1
ATOM 6512 N N . ASP B 1 343 ? 69.594 -27.720 69.105 1.00 27.41 343 ASP B N 1
ATOM 6513 C CA . ASP B 1 343 ? 69.952 -27.176 67.797 1.00 25.30 343 ASP B CA 1
ATOM 6514 C C . ASP B 1 343 ? 70.286 -28.309 66.826 1.00 24.44 343 ASP B C 1
ATOM 6515 O O . ASP B 1 343 ? 70.345 -28.104 65.619 1.00 24.37 343 ASP B O 1
ATOM 6520 N N . LEU B 1 344 ? 70.506 -29.504 67.362 1.00 22.95 344 LEU B N 1
ATOM 6521 C CA . LEU B 1 344 ? 70.872 -30.645 66.541 1.00 23.03 344 LEU B CA 1
ATOM 6522 C C . LEU B 1 344 ? 69.745 -31.169 65.668 1.00 24.29 344 LEU B C 1
ATOM 6523 O O . LEU B 1 344 ? 68.591 -31.218 66.088 1.00 24.95 344 LEU B O 1
ATOM 6528 N N . GLY B 1 345 ? 70.099 -31.556 64.445 1.00 25.10 345 GLY B N 1
ATOM 6529 C CA . GLY B 1 345 ? 69.126 -32.084 63.505 1.00 24.99 345 GLY B CA 1
ATOM 6530 C C . GLY B 1 345 ? 69.234 -33.592 63.412 1.00 24.42 345 GLY B C 1
ATOM 6531 O O . GLY B 1 345 ? 70.076 -34.199 64.072 1.00 25.57 345 GLY B O 1
ATOM 6532 N N . TYR B 1 346 ? 68.393 -34.202 62.585 1.00 25.11 346 TYR B N 1
ATOM 6533 C CA . TYR B 1 346 ? 68.395 -35.654 62.437 1.00 24.18 346 TYR B CA 1
ATOM 6534 C C . TYR B 1 346 ? 68.462 -36.153 60.998 1.00 24.79 346 TYR B C 1
ATOM 6535 O O . TYR B 1 346 ? 67.872 -35.568 60.088 1.00 23.67 346 TYR B O 1
ATOM 6544 N N . ALA B 1 347 ? 69.172 -37.259 60.811 1.00 24.82 347 ALA B N 1
ATOM 6545 C CA . ALA B 1 347 ? 69.299 -37.880 59.504 1.00 26.74 347 ALA B CA 1
ATOM 6546 C C . ALA B 1 347 ? 69.448 -39.372 59.739 1.00 28.12 347 ALA B C 1
ATOM 6547 O O . ALA B 1 347 ? 70.286 -39.800 60.534 1.00 27.96 347 ALA B O 1
ATOM 6549 N N . GLU B 1 348 ? 68.625 -40.160 59.058 1.00 27.31 348 GLU B N 1
ATOM 6550 C CA . GLU B 1 348 ? 68.681 -41.600 59.210 1.00 28.21 348 GLU B CA 1
ATOM 6551 C C . GLU B 1 348 ? 70.075 -42.101 58.847 1.00 26.84 348 GLU B C 1
ATOM 6552 O O . GLU B 1 348 ? 70.584 -43.043 59.454 1.00 26.38 348 GLU B O 1
ATOM 6558 N N . VAL B 1 349 ? 70.691 -41.466 57.853 1.00 25.62 349 VAL B N 1
ATOM 6559 C CA . VAL B 1 349 ? 72.033 -41.842 57.424 1.00 24.51 349 VAL B CA 1
ATOM 6560 C C . VAL B 1 349 ? 72.803 -40.661 56.826 1.00 24.76 349 VAL B C 1
ATOM 6561 O O . VAL B 1 349 ? 72.282 -39.917 55.994 1.00 27.21 349 VAL B O 1
ATOM 6565 N N . VAL B 1 350 ? 74.039 -40.477 57.272 1.00 22.40 350 VAL B N 1
ATOM 6566 C CA . VAL B 1 350 ? 74.897 -39.449 56.708 1.00 20.33 350 VAL B CA 1
ATOM 6567 C C . VAL B 1 350 ? 76.092 -40.281 56.291 1.00 21.66 350 VAL B C 1
ATOM 6568 O O . VAL B 1 350 ? 76.665 -40.993 57.112 1.00 21.63 350 VAL B O 1
ATOM 6572 N N . GLU B 1 351 ? 76.464 -40.217 55.020 1.00 22.80 351 GLU B N 1
ATOM 6573 C CA . GLU B 1 351 ? 77.579 -41.023 54.558 1.00 24.01 351 GLU B CA 1
ATOM 6574 C C . GLU B 1 351 ? 78.304 -40.457 53.352 1.00 25.77 351 GLU B C 1
ATOM 6575 O O . GLU B 1 351 ? 77.713 -39.794 52.488 1.00 23.73 351 GLU B O 1
ATOM 6581 N N . GLU B 1 352 ? 79.603 -40.721 53.313 1.00 25.25 352 GLU B N 1
ATOM 6582 C CA . GLU B 1 352 ? 80.434 -40.279 52.213 1.00 27.28 352 GLU B CA 1
ATOM 6583 C C . GLU B 1 352 ? 80.497 -41.416 51.194 1.00 28.27 352 GLU B C 1
ATOM 6584 O O . GLU B 1 352 ? 80.967 -42.509 51.502 1.00 28.19 352 GLU B O 1
ATOM 6590 N N . ARG B 1 353 ? 79.999 -41.159 49.991 1.00 29.10 353 ARG B N 1
ATOM 6591 C CA . ARG B 1 353 ? 80.007 -42.158 48.933 1.00 31.18 353 ARG B CA 1
ATOM 6592 C C . ARG B 1 353 ? 80.682 -41.592 47.704 1.00 31.83 353 ARG B C 1
ATOM 6593 O O . ARG B 1 353 ? 80.664 -40.382 47.475 1.00 30.83 353 ARG B O 1
ATOM 6601 N N . LYS B 1 354 ? 81.276 -42.474 46.911 1.00 32.97 354 LYS B N 1
ATOM 6602 C CA . LYS B 1 354 ? 81.962 -42.055 45.701 1.00 35.42 354 LYS B CA 1
ATOM 6603 C C . LYS B 1 354 ? 81.087 -42.260 44.466 1.00 35.18 354 LYS B C 1
ATOM 6604 O O . LYS B 1 354 ? 80.599 -43.360 44.215 1.00 36.44 354 LYS B O 1
ATOM 6610 N N . LEU B 1 355 ? 80.868 -41.184 43.719 1.00 35.32 355 LEU B N 1
ATOM 6611 C CA . LEU B 1 355 ? 80.087 -41.243 42.487 1.00 35.00 355 LEU B CA 1
ATOM 6612 C C . LEU B 1 355 ? 81.082 -40.992 41.375 1.00 34.36 355 LEU B C 1
ATOM 6613 O O . LEU B 1 355 ? 81.701 -39.927 41.322 1.00 32.32 355 LEU B O 1
ATOM 6618 N N . ALA B 1 356 ? 81.243 -41.974 40.493 1.00 35.24 356 ALA B N 1
ATOM 6619 C CA . ALA B 1 356 ? 82.196 -41.847 39.400 1.00 36.72 356 ALA B CA 1
ATOM 6620 C C . ALA B 1 356 ? 83.563 -41.469 39.987 1.00 37.67 356 ALA B C 1
ATOM 6621 O O . ALA B 1 356 ? 84.223 -40.533 39.520 1.00 36.21 356 ALA B O 1
ATOM 6623 N N . GLY B 1 357 ? 83.960 -42.197 41.031 1.00 37.67 357 GLY B N 1
ATOM 6624 C CA . GLY B 1 357 ? 85.240 -41.964 41.682 1.00 39.38 357 GLY B CA 1
ATOM 6625 C C . GLY B 1 357 ? 85.441 -40.654 42.434 1.00 40.29 357 GLY B C 1
ATOM 6626 O O . GLY B 1 357 ? 86.576 -40.312 42.772 1.00 40.72 357 GLY B O 1
ATOM 6627 N N . GLU B 1 358 ? 84.365 -39.920 42.707 1.00 39.77 358 GLU B N 1
ATOM 6628 C CA . GLU B 1 358 ? 84.483 -38.646 43.417 1.00 38.75 358 GLU B CA 1
ATOM 6629 C C . GLU B 1 358 ? 83.656 -38.655 44.700 1.00 36.43 358 GLU B C 1
ATOM 6630 O O . GLU B 1 358 ? 82.470 -38.978 44.686 1.00 34.72 358 GLU B O 1
ATOM 6636 N N . ASN B 1 359 ? 84.294 -38.300 45.810 1.00 33.99 359 ASN B N 1
ATOM 6637 C CA . ASN B 1 359 ? 83.630 -38.298 47.105 1.00 32.65 359 ASN B CA 1
ATOM 6638 C C . ASN B 1 359 ? 82.537 -37.259 47.277 1.00 32.26 359 ASN B C 1
ATOM 6639 O O . ASN B 1 359 ? 82.680 -36.099 46.900 1.00 33.18 359 ASN B O 1
ATOM 6644 N N . MET B 1 360 ? 81.438 -37.698 47.868 1.00 31.12 360 MET B N 1
ATOM 6645 C CA . MET B 1 360 ? 80.320 -36.823 48.145 1.00 30.28 360 MET B CA 1
ATOM 6646 C C . MET B 1 360 ? 79.668 -37.270 49.433 1.00 28.38 360 MET B C 1
ATOM 6647 O O . MET B 1 360 ? 79.885 -38.385 49.901 1.00 28.40 360 MET B O 1
ATOM 6652 N N . ILE B 1 361 ? 78.866 -36.394 50.010 1.00 26.76 361 ILE B N 1
ATOM 6653 C CA . ILE B 1 361 ? 78.210 -36.718 51.251 1.00 24.20 361 ILE B CA 1
ATOM 6654 C C . ILE B 1 361 ? 76.711 -36.719 51.099 1.00 23.68 361 ILE B C 1
ATOM 6655 O O . ILE B 1 361 ? 76.126 -35.766 50.582 1.00 24.40 361 ILE B O 1
ATOM 6660 N N . PHE B 1 362 ? 76.100 -37.811 51.545 1.00 22.79 362 PHE B N 1
ATOM 6661 C CA . PHE B 1 362 ? 74.657 -37.969 51.492 1.00 22.57 362 PHE B CA 1
ATOM 6662 C C . PHE B 1 362 ? 74.042 -37.832 52.876 1.00 22.34 362 PHE B C 1
ATOM 6663 O O . PHE B 1 362 ? 74.452 -38.507 53.820 1.00 21.57 362 PHE B O 1
ATOM 6671 N N . VAL B 1 363 ? 73.068 -36.940 52.985 1.00 21.59 363 VAL B N 1
ATOM 6672 C CA . VAL B 1 363 ? 72.343 -36.736 54.226 1.00 20.72 363 VAL B CA 1
ATOM 6673 C C . VAL B 1 363 ? 70.944 -37.157 53.819 1.00 23.23 363 VAL B C 1
ATOM 6674 O O . VAL B 1 363 ? 70.187 -36.362 53.253 1.00 22.62 363 VAL B O 1
ATOM 6678 N N . GLU B 1 364 ? 70.616 -38.418 54.094 1.00 23.62 364 GLU B N 1
ATOM 6679 C CA . GLU B 1 364 ? 69.326 -38.982 53.707 1.00 26.68 364 GLU B CA 1
ATOM 6680 C C . GLU B 1 364 ? 68.464 -39.556 54.825 1.00 26.50 364 GLU B C 1
ATOM 6681 O O . GLU B 1 364 ? 68.919 -39.766 55.949 1.00 24.23 364 GLU B O 1
ATOM 6687 N N . GLY B 1 365 ? 67.202 -39.807 54.489 1.00 28.33 365 GLY B N 1
ATOM 6688 C CA . GLY B 1 365 ? 66.271 -40.363 55.448 1.00 29.34 365 GLY B CA 1
ATOM 6689 C C . GLY B 1 365 ? 65.877 -39.373 56.522 1.00 31.37 365 GLY B C 1
ATOM 6690 O O . GLY B 1 365 ? 65.676 -39.751 57.678 1.00 31.92 365 GLY B O 1
ATOM 6691 N N . CYS B 1 366 ? 65.780 -38.102 56.150 1.00 31.65 366 CYS B N 1
ATOM 6692 C CA . CYS B 1 366 ? 65.389 -37.071 57.097 1.00 31.83 366 CYS B CA 1
ATOM 6693 C C . CYS B 1 366 ? 63.912 -37.248 57.399 1.00 33.89 366 CYS B C 1
ATOM 6694 O O . CYS B 1 366 ? 63.180 -37.809 56.587 1.00 32.52 366 CYS B O 1
ATOM 6697 N N . LYS B 1 367 ? 63.481 -36.767 58.562 1.00 35.65 367 LYS B N 1
ATOM 6698 C CA . LYS B 1 367 ? 62.094 -36.901 58.984 1.00 39.64 367 LYS B CA 1
ATOM 6699 C C . LYS B 1 367 ? 61.114 -36.232 58.023 1.00 39.70 367 LYS B C 1
ATOM 6700 O O . LYS B 1 367 ? 60.588 -36.873 57.111 1.00 42.72 367 LYS B O 1
ATOM 6706 N N . ASN B 1 368 ? 60.852 -34.950 58.218 1.00 38.43 368 ASN B N 1
ATOM 6707 C CA . ASN B 1 368 ? 59.930 -34.254 57.325 1.00 37.61 368 ASN B CA 1
ATOM 6708 C C . ASN B 1 368 ? 60.722 -33.126 56.672 1.00 35.03 368 ASN B C 1
ATOM 6709 O O . ASN B 1 368 ? 60.482 -31.947 56.929 1.00 34.74 368 ASN B O 1
ATOM 6714 N N . PRO B 1 369 ? 61.681 -33.484 55.806 1.00 33.00 369 PRO B N 1
ATOM 6715 C CA . PRO B 1 369 ? 62.516 -32.491 55.129 1.00 30.64 369 PRO B CA 1
ATOM 6716 C C . PRO B 1 369 ? 61.749 -31.367 54.450 1.00 29.37 369 PRO B C 1
ATOM 6717 O O . PRO B 1 369 ? 60.731 -31.599 53.800 1.00 28.67 369 PRO B O 1
ATOM 6721 N N . LYS B 1 370 ? 62.243 -30.145 54.628 1.00 28.15 370 LYS B N 1
ATOM 6722 C CA . LYS B 1 370 ? 61.640 -28.962 54.030 1.00 28.74 370 LYS B CA 1
ATOM 6723 C C . LYS B 1 370 ? 62.500 -28.522 52.849 1.00 28.44 370 LYS B C 1
ATOM 6724 O O . LYS B 1 370 ? 62.178 -27.567 52.140 1.00 28.78 370 LYS B O 1
ATOM 6730 N N . ALA B 1 371 ? 63.610 -29.228 52.662 1.00 26.72 371 ALA B N 1
ATOM 6731 C CA . ALA B 1 371 ? 64.527 -28.990 51.556 1.00 25.10 371 ALA B CA 1
ATOM 6732 C C . ALA B 1 371 ? 64.874 -30.389 51.078 1.00 24.42 371 ALA B C 1
ATOM 6733 O O . ALA B 1 371 ? 65.045 -31.304 51.887 1.00 24.30 371 ALA B O 1
ATOM 6735 N N . VAL B 1 372 ? 64.975 -30.567 49.770 1.00 23.28 372 VAL B N 1
ATOM 6736 C CA . VAL B 1 372 ? 65.262 -31.883 49.244 1.00 22.72 372 VAL B CA 1
ATOM 6737 C C . VAL B 1 372 ? 66.236 -31.825 48.072 1.00 22.23 372 VAL B C 1
ATOM 6738 O O . VAL B 1 372 ? 66.509 -30.751 47.532 1.00 22.99 372 VAL B O 1
ATOM 6742 N N . THR B 1 373 ? 66.761 -32.980 47.674 1.00 21.63 373 THR B N 1
ATOM 6743 C CA . THR B 1 373 ? 67.720 -33.021 46.578 1.00 20.66 373 THR B CA 1
ATOM 6744 C C . THR B 1 373 ? 67.452 -34.059 45.499 1.00 19.94 373 THR B C 1
ATOM 6745 O O . THR B 1 373 ? 67.282 -35.240 45.789 1.00 19.11 373 THR B O 1
ATOM 6749 N N . ILE B 1 374 ? 67.427 -33.613 44.249 1.00 19.42 374 ILE B N 1
ATOM 6750 C CA . ILE B 1 374 ? 67.257 -34.535 43.137 1.00 19.26 374 ILE B CA 1
ATOM 6751 C C . ILE B 1 374 ? 68.661 -34.784 42.572 1.00 18.66 374 ILE B C 1
ATOM 6752 O O . ILE B 1 374 ? 69.292 -33.878 42.011 1.00 19.48 374 ILE B O 1
ATOM 6757 N N . LEU B 1 375 ? 69.151 -36.006 42.761 1.00 16.82 375 LEU B N 1
ATOM 6758 C CA . LEU B 1 375 ? 70.470 -36.407 42.284 1.00 15.42 375 LEU B CA 1
ATOM 6759 C C . LEU B 1 375 ? 70.304 -36.854 40.842 1.00 15.29 375 LEU B C 1
ATOM 6760 O O . LEU B 1 375 ? 69.608 -37.837 40.560 1.00 15.33 375 LEU B O 1
ATOM 6765 N N . ILE B 1 376 ? 70.955 -36.141 39.931 1.00 15.16 376 ILE B N 1
ATOM 6766 C CA . ILE B 1 376 ? 70.865 -36.455 38.508 1.00 14.61 376 ILE B CA 1
ATOM 6767 C C . ILE B 1 376 ? 72.068 -37.210 37.979 1.00 14.44 376 ILE B C 1
ATOM 6768 O O . ILE B 1 376 ? 73.210 -36.785 38.162 1.00 16.57 376 ILE B O 1
ATOM 6773 N N . ARG B 1 377 ? 71.813 -38.319 37.304 1.00 14.51 377 ARG B N 1
ATOM 6774 C CA . ARG B 1 377 ? 72.889 -39.096 36.700 1.00 15.50 377 ARG B CA 1
ATOM 6775 C C . ARG B 1 377 ? 72.709 -39.042 35.179 1.00 15.99 377 ARG B C 1
ATOM 6776 O O . ARG B 1 377 ? 71.661 -38.620 34.689 1.00 15.31 377 ARG B O 1
ATOM 6784 N N . GLY B 1 378 ? 73.728 -39.458 34.435 1.00 15.69 378 GLY B N 1
ATOM 6785 C CA . GLY B 1 378 ? 73.640 -39.431 32.984 1.00 16.05 378 GLY B CA 1
ATOM 6786 C C . GLY B 1 378 ? 74.963 -39.849 32.374 1.00 16.53 378 GLY B C 1
ATOM 6787 O O . GLY B 1 378 ? 76.017 -39.628 32.972 1.00 17.23 378 GLY B O 1
ATOM 6788 N N . GLY B 1 379 ? 74.918 -40.440 31.184 1.00 15.80 379 GLY B N 1
ATOM 6789 C CA . GLY B 1 379 ? 76.137 -40.905 30.542 1.00 14.79 379 GLY B CA 1
ATOM 6790 C C . GLY B 1 379 ? 77.101 -39.842 30.058 1.00 15.33 379 GLY B C 1
ATOM 6791 O O . GLY B 1 379 ? 78.191 -40.165 29.600 1.00 16.35 379 GLY B O 1
ATOM 6792 N N . THR B 1 380 ? 76.723 -38.576 30.185 1.00 16.51 380 THR B N 1
ATOM 6793 C CA . THR B 1 380 ? 77.555 -37.479 29.708 1.00 17.33 380 THR B CA 1
ATOM 6794 C C . THR B 1 380 ? 77.236 -36.197 30.476 1.00 18.09 380 THR B C 1
ATOM 6795 O O . THR B 1 380 ? 76.118 -36.038 30.974 1.00 17.69 380 THR B O 1
ATOM 6799 N N . GLU B 1 381 ? 78.208 -35.288 30.579 1.00 18.21 381 GLU B N 1
ATOM 6800 C CA . GLU B 1 381 ? 77.976 -34.019 31.272 1.00 20.48 381 GLU B CA 1
ATOM 6801 C C . GLU B 1 381 ? 76.904 -33.229 30.510 1.00 20.26 381 GLU B C 1
ATOM 6802 O O . GLU B 1 381 ? 76.008 -32.630 31.104 1.00 21.12 381 GLU B O 1
ATOM 6808 N N . HIS B 1 382 ? 76.995 -33.227 29.186 1.00 17.92 382 HIS B N 1
ATOM 6809 C CA . HIS B 1 382 ? 76.010 -32.510 28.399 1.00 18.14 382 HIS B CA 1
ATOM 6810 C C . HIS B 1 382 ? 74.620 -33.087 28.604 1.00 16.50 382 HIS B C 1
ATOM 6811 O O . HIS B 1 382 ? 73.648 -32.347 28.683 1.00 15.47 382 HIS B O 1
ATOM 6818 N N . VAL B 1 383 ? 74.521 -34.407 28.699 1.00 15.85 383 VAL B N 1
ATOM 6819 C CA . VAL B 1 383 ? 73.222 -35.026 28.907 1.00 16.01 383 VAL B CA 1
ATOM 6820 C C . VAL B 1 383 ? 72.649 -34.566 30.243 1.00 16.45 383 VAL B C 1
ATOM 6821 O O . VAL B 1 383 ? 71.496 -34.141 30.347 1.00 16.26 383 VAL B O 1
ATOM 6825 N N . ILE B 1 384 ? 73.481 -34.630 31.264 1.00 16.67 384 ILE B N 1
ATOM 6826 C CA . ILE B 1 384 ? 73.068 -34.237 32.590 1.00 16.46 384 ILE B CA 1
ATOM 6827 C C . ILE B 1 384 ? 72.664 -32.778 32.711 1.00 15.84 384 ILE B C 1
ATOM 6828 O O . ILE B 1 384 ? 71.738 -32.464 33.463 1.00 14.25 384 ILE B O 1
ATOM 6833 N N . ASP B 1 385 ? 73.344 -31.883 31.994 1.00 14.18 385 ASP B N 1
ATOM 6834 C CA . ASP B 1 385 ? 72.968 -30.476 32.063 1.00 16.34 385 ASP B CA 1
ATOM 6835 C C . ASP B 1 385 ? 71.566 -30.296 31.492 1.00 15.91 385 ASP B C 1
ATOM 6836 O O . ASP B 1 385 ? 70.753 -29.567 32.052 1.00 17.47 385 ASP B O 1
ATOM 6841 N N . GLU B 1 386 ? 71.283 -30.967 30.380 1.00 17.24 386 GLU B N 1
ATOM 6842 C CA . GLU B 1 386 ? 69.977 -30.846 29.743 1.00 17.64 386 GLU B CA 1
ATOM 6843 C C . GLU B 1 386 ? 68.886 -31.474 30.610 1.00 16.66 386 GLU B C 1
ATOM 6844 O O . GLU B 1 386 ? 67.781 -30.942 30.701 1.00 16.30 386 GLU B O 1
ATOM 6850 N N . VAL B 1 387 ? 69.194 -32.590 31.260 1.00 15.80 387 VAL B N 1
ATOM 6851 C CA . VAL B 1 387 ? 68.210 -33.223 32.133 1.00 14.87 387 VAL B CA 1
ATOM 6852 C C . VAL B 1 387 ? 67.863 -32.249 33.256 1.00 15.98 387 VAL B C 1
ATOM 6853 O O . VAL B 1 387 ? 66.723 -32.202 33.714 1.00 14.78 387 VAL B O 1
ATOM 6857 N N . GLU B 1 388 ? 68.858 -31.479 33.701 1.00 15.71 388 GLU B N 1
ATOM 6858 C CA . GLU B 1 388 ? 68.646 -30.502 34.759 1.00 17.32 388 GLU B CA 1
ATOM 6859 C C . GLU B 1 388 ? 67.678 -29.431 34.257 1.00 18.08 388 GLU B C 1
ATOM 6860 O O . GLU B 1 388 ? 66.730 -29.054 34.958 1.00 19.39 388 GLU B O 1
ATOM 6866 N N . ARG B 1 389 ? 67.910 -28.937 33.046 1.00 16.97 389 ARG B N 1
ATOM 6867 C CA . ARG B 1 389 ? 67.019 -27.921 32.497 1.00 18.85 389 ARG B CA 1
ATOM 6868 C C . ARG B 1 389 ? 65.595 -28.466 32.395 1.00 18.43 389 ARG B C 1
ATOM 6869 O O . ARG B 1 389 ? 64.635 -27.762 32.694 1.00 18.64 389 ARG B O 1
ATOM 6877 N N . ALA B 1 390 ? 65.457 -29.730 32.007 1.00 19.14 390 ALA B N 1
ATOM 6878 C CA . ALA B 1 390 ? 64.133 -30.338 31.907 1.00 18.93 390 ALA B CA 1
ATOM 6879 C C . ALA B 1 390 ? 63.485 -30.383 33.291 1.00 19.37 390 ALA B C 1
ATOM 6880 O O . ALA B 1 390 ? 62.300 -30.067 33.443 1.00 19.46 390 ALA B O 1
ATOM 6882 N N . LEU B 1 391 ? 64.263 -30.762 34.305 1.00 17.69 391 LEU B N 1
ATOM 6883 C CA . LEU B 1 391 ? 63.738 -30.828 35.671 1.00 17.25 391 LEU B CA 1
ATOM 6884 C C . LEU B 1 391 ? 63.375 -29.458 36.227 1.00 18.29 391 LEU B C 1
ATOM 6885 O O . LEU B 1 391 ? 62.447 -29.335 37.029 1.00 17.81 391 LEU B O 1
ATOM 6890 N N . GLU B 1 392 ? 64.107 -28.427 35.812 1.00 20.71 392 GLU B N 1
ATOM 6891 C CA . GLU B 1 392 ? 63.817 -27.076 36.282 1.00 21.30 392 GLU B CA 1
ATOM 6892 C C . GLU B 1 392 ? 62.440 -26.661 35.791 1.00 20.82 392 GLU B C 1
ATOM 6893 O O . GLU B 1 392 ? 61.661 -26.061 36.535 1.00 18.77 392 GLU B O 1
ATOM 6899 N N . ASP B 1 393 ? 62.134 -26.992 34.539 1.00 19.80 393 ASP B N 1
ATOM 6900 C CA . ASP B 1 393 ? 60.829 -26.658 33.985 1.00 20.09 393 ASP B CA 1
ATOM 6901 C C . ASP B 1 393 ? 59.733 -27.454 34.689 1.00 17.07 393 ASP B C 1
ATOM 6902 O O . ASP B 1 393 ? 58.715 -26.897 35.087 1.00 16.45 393 ASP B O 1
ATOM 6907 N N . ALA B 1 394 ? 59.953 -28.754 34.843 1.00 14.88 394 ALA B N 1
ATOM 6908 C CA . ALA B 1 394 ? 58.977 -29.624 35.488 1.00 16.46 394 ALA B CA 1
ATOM 6909 C C . ALA B 1 394 ? 58.642 -29.145 36.899 1.00 18.33 394 ALA B C 1
ATOM 6910 O O . ALA B 1 394 ? 57.473 -29.077 37.281 1.00 19.58 394 ALA B O 1
ATOM 6912 N N . VAL B 1 395 ? 59.668 -28.808 37.674 1.00 18.88 395 VAL B N 1
ATOM 6913 C CA . VAL B 1 395 ? 59.448 -28.352 39.036 1.00 19.26 395 VAL B CA 1
ATOM 6914 C C . VAL B 1 395 ? 58.687 -27.027 39.045 1.00 19.75 395 VAL B C 1
ATOM 6915 O O . VAL B 1 395 ? 57.862 -26.795 39.928 1.00 18.78 395 VAL B O 1
ATOM 6919 N N . LYS B 1 396 ? 58.952 -26.167 38.061 1.00 18.99 396 LYS B N 1
ATOM 6920 C CA . LYS B 1 396 ? 58.265 -24.880 37.985 1.00 19.21 396 LYS B CA 1
ATOM 6921 C C . LYS B 1 396 ? 56.785 -25.023 37.631 1.00 18.21 396 LYS B C 1
ATOM 6922 O O . LYS B 1 396 ? 55.941 -24.352 38.224 1.00 16.86 396 LYS B O 1
ATOM 6928 N N . VAL B 1 397 ? 56.466 -25.886 36.669 1.00 16.61 397 VAL B N 1
ATOM 6929 C CA . VAL B 1 397 ? 55.071 -26.067 36.282 1.00 17.08 397 VAL B CA 1
ATOM 6930 C C . VAL B 1 397 ? 54.300 -26.743 37.409 1.00 17.55 397 VAL B C 1
ATOM 6931 O O . VAL B 1 397 ? 53.156 -26.394 37.671 1.00 15.74 397 VAL B O 1
ATOM 6935 N N . VAL B 1 398 ? 54.928 -27.702 38.083 1.00 18.07 398 VAL B N 1
ATOM 6936 C CA . VAL B 1 398 ? 54.274 -28.369 39.203 1.00 18.67 398 VAL B CA 1
ATOM 6937 C C . VAL B 1 398 ? 53.977 -27.306 40.262 1.00 19.65 398 VAL B C 1
ATOM 6938 O O . VAL B 1 398 ? 52.931 -27.326 40.903 1.00 19.95 398 VAL B O 1
ATOM 6942 N N . LYS B 1 399 ? 54.912 -26.378 40.433 1.00 20.74 399 LYS B N 1
ATOM 6943 C CA . LYS B 1 399 ? 54.755 -25.286 41.379 1.00 22.58 399 LYS B CA 1
ATOM 6944 C C . LYS B 1 399 ? 53.572 -24.411 40.951 1.00 25.28 399 LYS B C 1
ATOM 6945 O O . LYS B 1 399 ? 52.717 -24.074 41.775 1.00 25.93 399 LYS B O 1
ATOM 6951 N N . ASP B 1 400 ? 53.530 -24.055 39.665 1.00 24.04 400 ASP B N 1
ATOM 6952 C CA . ASP B 1 400 ? 52.459 -23.220 39.126 1.00 25.13 400 ASP B CA 1
ATOM 6953 C C . ASP B 1 400 ? 51.082 -23.740 39.515 1.00 25.20 400 ASP B C 1
ATOM 6954 O O . ASP B 1 400 ? 50.218 -22.973 39.947 1.00 25.67 400 ASP B O 1
ATOM 6959 N N . VAL B 1 401 ? 50.879 -25.044 39.357 1.00 22.78 401 VAL B N 1
ATOM 6960 C CA . VAL B 1 401 ? 49.595 -25.654 39.667 1.00 22.57 401 VAL B CA 1
ATOM 6961 C C . VAL B 1 401 ? 49.281 -25.751 41.164 1.00 24.05 401 VAL B C 1
ATOM 6962 O O . VAL B 1 401 ? 48.122 -25.635 41.562 1.00 25.08 401 VAL B O 1
ATOM 6966 N N . MET B 1 402 ? 50.296 -25.954 41.997 1.00 24.08 402 MET B N 1
ATOM 6967 C CA . MET B 1 402 ? 50.057 -26.028 43.432 1.00 25.49 402 MET B CA 1
ATOM 6968 C C . MET B 1 402 ? 49.761 -24.653 44.018 1.00 26.94 402 MET B C 1
ATOM 6969 O O . MET B 1 402 ? 48.989 -24.536 44.971 1.00 27.46 402 MET B O 1
ATOM 6974 N N . GLU B 1 403 ? 50.377 -23.616 43.454 1.00 27.41 403 GLU B N 1
ATOM 6975 C CA . GLU B 1 403 ? 50.166 -22.255 43.941 1.00 29.26 403 GLU B CA 1
ATOM 6976 C C . GLU B 1 403 ? 48.878 -21.679 43.365 1.00 30.51 403 GLU B C 1
ATOM 6977 O O . GLU B 1 403 ? 48.110 -21.011 44.055 1.00 28.98 403 GLU B O 1
ATOM 6983 N N . ASP B 1 404 ? 48.716 -21.956 42.115 1.00 31.75 404 ASP B N 1
ATOM 6984 C CA . ASP B 1 404 ? 47.496 -21.532 41.488 1.00 32.64 404 ASP B CA 1
ATOM 6985 C C . ASP B 1 404 ? 46.398 -22.590 41.770 1.00 33.97 404 ASP B C 1
ATOM 6986 O O . ASP B 1 404 ? 45.689 -22.486 42.760 1.00 39.96 404 ASP B O 1
ATOM 6991 N N . GLY B 1 405 ? 46.255 -23.568 40.888 1.00 32.06 405 GLY B N 1
ATOM 6992 C CA . GLY B 1 405 ? 45.208 -24.564 41.054 1.00 27.88 405 GLY B CA 1
ATOM 6993 C C . GLY B 1 405 ? 44.315 -24.575 39.824 1.00 25.52 405 GLY B C 1
ATOM 6994 O O . GLY B 1 405 ? 43.118 -24.895 39.889 1.00 24.94 405 GLY B O 1
ATOM 6995 N N . ALA B 1 406 ? 44.915 -24.240 38.695 1.00 22.53 406 ALA B N 1
ATOM 6996 C CA . ALA B 1 406 ? 44.204 -24.219 37.416 1.00 21.15 406 ALA B CA 1
ATOM 6997 C C . ALA B 1 406 ? 45.124 -24.737 36.323 1.00 19.70 406 ALA B C 1
ATOM 6998 O O . ALA B 1 406 ? 46.306 -24.386 36.262 1.00 17.94 406 ALA B O 1
ATOM 7000 N N . VAL B 1 407 ? 44.567 -25.573 35.459 1.00 18.51 407 VAL B N 1
ATOM 7001 C CA . VAL B 1 407 ? 45.317 -26.147 34.360 1.00 18.17 407 VAL B CA 1
ATOM 7002 C C . VAL B 1 407 ? 44.528 -25.940 33.081 1.00 18.88 407 VAL B C 1
ATOM 7003 O O . VAL B 1 407 ? 43.375 -25.511 33.112 1.00 20.15 407 VAL B O 1
ATOM 7007 N N . LEU B 1 408 ? 45.159 -26.245 31.958 1.00 18.70 408 LEU B N 1
ATOM 7008 C CA . LEU B 1 408 ? 44.528 -26.100 30.661 1.00 19.14 408 LEU B CA 1
ATOM 7009 C C . LEU B 1 408 ? 44.947 -27.250 29.775 1.00 19.02 408 LEU B C 1
ATOM 7010 O O . LEU B 1 408 ? 45.984 -27.872 29.996 1.00 18.06 408 LEU B O 1
ATOM 7015 N N . PRO B 1 409 ? 44.131 -27.567 28.766 1.00 19.92 409 PRO B N 1
ATOM 7016 C CA . PRO B 1 409 ? 44.545 -28.662 27.891 1.00 20.41 409 PRO B CA 1
ATOM 7017 C C . PRO B 1 409 ? 45.732 -28.107 27.113 1.00 20.65 409 PRO B C 1
ATOM 7018 O O . PRO B 1 409 ? 45.927 -26.899 27.065 1.00 20.19 409 PRO B O 1
ATOM 7022 N N . ALA B 1 410 ? 46.528 -28.976 26.509 1.00 21.66 410 ALA B N 1
ATOM 7023 C CA . ALA B 1 410 ? 47.676 -28.522 25.747 1.00 21.51 410 ALA B CA 1
ATOM 7024 C C . ALA B 1 410 ? 47.411 -28.738 24.258 1.00 21.07 410 ALA B C 1
ATOM 7025 O O . ALA B 1 410 ? 46.290 -28.549 23.788 1.00 20.92 410 ALA B O 1
ATOM 7027 N N . GLY B 1 411 ? 48.444 -29.129 23.520 1.00 21.54 411 GLY B N 1
ATOM 7028 C CA . GLY B 1 411 ? 48.297 -29.385 22.099 1.00 20.74 411 GLY B CA 1
ATOM 7029 C C . GLY B 1 411 ? 47.649 -28.290 21.272 1.00 21.92 411 GLY B C 1
ATOM 7030 O O . GLY B 1 411 ? 46.969 -28.577 20.287 1.00 24.04 411 GLY B O 1
ATOM 7031 N N . GLY B 1 412 ? 47.860 -27.036 21.650 1.00 21.67 412 GLY B N 1
ATOM 7032 C CA . GLY B 1 412 ? 47.277 -25.938 20.896 1.00 18.46 412 GLY B CA 1
ATOM 7033 C C . GLY B 1 412 ? 45.811 -25.688 21.206 1.00 17.15 412 GLY B C 1
ATOM 7034 O O . GLY B 1 412 ? 45.203 -24.761 20.658 1.00 14.25 412 GLY B O 1
ATOM 7035 N N . ALA B 1 413 ? 45.245 -26.503 22.093 1.00 16.74 413 ALA B N 1
ATOM 7036 C CA . ALA B 1 413 ? 43.837 -26.379 22.465 1.00 17.44 413 ALA B CA 1
ATOM 7037 C C . ALA B 1 413 ? 43.442 -25.009 23.011 1.00 16.87 413 ALA B C 1
ATOM 7038 O O . ALA B 1 413 ? 42.434 -24.437 22.592 1.00 17.85 413 ALA B O 1
ATOM 7040 N N . PRO B 1 414 ? 44.219 -24.461 23.955 1.00 16.64 414 PRO B N 1
ATOM 7041 C CA . PRO B 1 414 ? 43.840 -23.145 24.482 1.00 17.86 414 PRO B CA 1
ATOM 7042 C C . PRO B 1 414 ? 43.853 -22.059 23.416 1.00 18.20 414 PRO B C 1
ATOM 7043 O O . PRO B 1 414 ? 42.973 -21.199 23.385 1.00 17.37 414 PRO B O 1
ATOM 7047 N N . GLU B 1 415 ? 44.852 -22.094 22.538 1.00 19.84 415 GLU B N 1
ATOM 7048 C CA . GLU B 1 415 ? 44.935 -21.072 21.500 1.00 22.13 415 GLU B CA 1
ATOM 7049 C C . GLU B 1 415 ? 43.833 -21.190 20.456 1.00 20.95 415 GLU B C 1
ATOM 7050 O O . GLU B 1 415 ? 43.423 -20.187 19.877 1.00 22.59 415 GLU B O 1
ATOM 7056 N N . ILE B 1 416 ? 43.347 -22.403 20.215 1.00 20.44 416 ILE B N 1
ATOM 7057 C CA . ILE B 1 416 ? 42.267 -22.583 19.250 1.00 20.07 416 ILE B CA 1
ATOM 7058 C C . ILE B 1 416 ? 41.003 -21.994 19.863 1.00 21.04 416 ILE B C 1
ATOM 7059 O O . ILE B 1 416 ? 40.249 -21.280 19.199 1.00 20.25 416 ILE B O 1
ATOM 7064 N N . GLU B 1 417 ? 40.788 -22.281 21.144 1.00 20.86 417 GLU B N 1
ATOM 7065 C CA . GLU B 1 417 ? 39.628 -21.754 21.846 1.00 20.76 417 GLU B CA 1
ATOM 7066 C C . GLU B 1 417 ? 39.685 -20.242 21.729 1.00 21.10 417 GLU B C 1
ATOM 7067 O O . GLU B 1 417 ? 38.712 -19.603 21.334 1.00 20.89 417 GLU B O 1
ATOM 7073 N N . LEU B 1 418 ? 40.844 -19.677 22.059 1.00 20.86 418 LEU B N 1
ATOM 7074 C CA . LEU B 1 418 ? 41.035 -18.233 21.992 1.00 19.85 418 LEU B CA 1
ATOM 7075 C C . LEU B 1 418 ? 40.775 -17.671 20.610 1.00 18.25 418 LEU B C 1
ATOM 7076 O O . LEU B 1 418 ? 40.048 -16.695 20.469 1.00 20.22 418 LEU B O 1
ATOM 7081 N N . ALA B 1 419 ? 41.372 -18.275 19.590 1.00 17.50 419 ALA B N 1
ATOM 7082 C CA . ALA B 1 419 ? 41.175 -17.808 18.222 1.00 17.99 419 ALA B CA 1
ATOM 7083 C C . ALA B 1 419 ? 39.685 -17.769 17.897 1.00 20.71 419 ALA B C 1
ATOM 7084 O O . ALA B 1 419 ? 39.180 -16.796 17.332 1.00 20.15 419 ALA B O 1
ATOM 7086 N N . ILE B 1 420 ? 38.984 -18.837 18.261 1.00 21.69 420 ILE B N 1
ATOM 7087 C CA . ILE B 1 420 ? 37.561 -18.933 17.994 1.00 23.29 420 ILE B CA 1
ATOM 7088 C C . ILE B 1 420 ? 36.759 -17.849 18.703 1.00 25.09 420 ILE B C 1
ATOM 7089 O O . ILE B 1 420 ? 35.889 -17.223 18.097 1.00 27.53 420 ILE B O 1
ATOM 7094 N N . ARG B 1 421 ? 37.052 -17.610 19.974 1.00 24.62 421 ARG B N 1
ATOM 7095 C CA . ARG B 1 421 ? 36.323 -16.595 20.719 1.00 25.35 421 ARG B CA 1
ATOM 7096 C C . ARG B 1 421 ? 36.726 -15.164 20.407 1.00 25.39 421 ARG B C 1
ATOM 7097 O O . ARG B 1 421 ? 35.885 -14.265 20.413 1.00 24.66 421 ARG B O 1
ATOM 7105 N N . LEU B 1 422 ? 38.009 -14.936 20.158 1.00 25.33 422 LEU B N 1
ATOM 7106 C CA . LEU B 1 422 ? 38.460 -13.586 19.855 1.00 25.39 422 LEU B CA 1
ATOM 7107 C C . LEU B 1 422 ? 37.890 -13.146 18.516 1.00 24.71 422 LEU B C 1
ATOM 7108 O O . LEU B 1 422 ? 37.654 -11.961 18.284 1.00 21.84 422 LEU B O 1
ATOM 7113 N N . ASP B 1 423 ? 37.643 -14.118 17.646 1.00 26.79 423 ASP B N 1
ATOM 7114 C CA . ASP B 1 423 ? 37.082 -13.833 16.334 1.00 29.27 423 ASP B CA 1
ATOM 7115 C C . ASP B 1 423 ? 35.669 -13.272 16.484 1.00 28.76 423 ASP B C 1
ATOM 7116 O O . ASP B 1 423 ? 35.270 -12.362 15.758 1.00 27.57 423 ASP B O 1
ATOM 7121 N N . GLU B 1 424 ? 34.914 -13.831 17.424 1.00 28.76 424 GLU B N 1
ATOM 7122 C CA . GLU B 1 424 ? 33.560 -13.369 17.671 1.00 30.42 424 GLU B CA 1
ATOM 7123 C C . GLU B 1 424 ? 33.620 -12.022 18.363 1.00 28.30 424 GLU B C 1
ATOM 7124 O O . GLU B 1 424 ? 32.866 -11.108 18.033 1.00 28.35 424 GLU B O 1
ATOM 7130 N N . TYR B 1 425 ? 34.530 -11.903 19.320 1.00 26.77 425 TYR B N 1
ATOM 7131 C CA . TYR B 1 425 ? 34.715 -10.655 20.048 1.00 25.38 425 TYR B CA 1
ATOM 7132 C C . TYR B 1 425 ? 35.002 -9.550 19.030 1.00 25.93 425 TYR B C 1
ATOM 7133 O O . TYR B 1 425 ? 34.494 -8.434 19.145 1.00 26.52 425 TYR B O 1
ATOM 7142 N N . ALA B 1 426 ? 35.815 -9.868 18.030 1.00 25.09 426 ALA B N 1
ATOM 7143 C CA . ALA B 1 426 ? 36.142 -8.899 16.996 1.00 26.96 426 ALA B CA 1
ATOM 7144 C C . ALA B 1 426 ? 34.850 -8.336 16.428 1.00 28.79 426 ALA B C 1
ATOM 7145 O O . ALA B 1 426 ? 34.672 -7.119 16.349 1.00 28.92 426 ALA B O 1
ATOM 7147 N N . LYS B 1 427 ? 33.945 -9.235 16.048 1.00 30.55 427 LYS B N 1
ATOM 7148 C CA . LYS B 1 427 ? 32.671 -8.844 15.467 1.00 31.83 427 LYS B CA 1
ATOM 7149 C C . LYS B 1 427 ? 31.847 -7.909 16.338 1.00 31.96 427 LYS B C 1
ATOM 7150 O O . LYS B 1 427 ? 31.205 -6.998 15.822 1.00 32.34 427 LYS B O 1
ATOM 7156 N N . GLN B 1 428 ? 31.865 -8.105 17.650 1.00 31.39 428 GLN B N 1
ATOM 7157 C CA . GLN B 1 428 ? 31.091 -7.217 18.508 1.00 33.15 428 GLN B CA 1
ATOM 7158 C C . GLN B 1 428 ? 31.763 -5.858 18.682 1.00 32.64 428 GLN B C 1
ATOM 7159 O O . GLN B 1 428 ? 31.120 -4.889 19.082 1.00 33.36 428 GLN B O 1
ATOM 7165 N N . VAL B 1 429 ? 33.055 -5.784 18.379 1.00 31.56 429 VAL B N 1
ATOM 7166 C CA . VAL B 1 429 ? 33.778 -4.523 18.491 1.00 28.84 429 VAL B CA 1
ATOM 7167 C C . VAL B 1 429 ? 33.702 -3.801 17.154 1.00 27.55 429 VAL B C 1
ATOM 7168 O O . VAL B 1 429 ? 33.545 -2.588 17.107 1.00 28.10 429 VAL B O 1
ATOM 7172 N N . GLY B 1 430 ? 33.814 -4.563 16.071 1.00 27.08 430 GLY B N 1
ATOM 7173 C CA . GLY B 1 430 ? 33.754 -3.992 14.737 1.00 27.61 430 GLY B CA 1
ATOM 7174 C C . GLY B 1 430 ? 34.739 -2.869 14.458 1.00 29.22 430 GLY B C 1
ATOM 7175 O O . GLY B 1 430 ? 35.525 -2.467 15.322 1.00 27.06 430 GLY B O 1
ATOM 7176 N N . GLY B 1 431 ? 34.700 -2.364 13.229 1.00 29.42 431 GLY B N 1
ATOM 7177 C CA . GLY B 1 431 ? 35.583 -1.279 12.851 1.00 30.60 431 GLY B CA 1
ATOM 7178 C C . GLY B 1 431 ? 36.979 -1.741 12.489 1.00 31.90 431 GLY B C 1
ATOM 7179 O O . GLY B 1 431 ? 37.221 -2.938 12.271 1.00 32.16 431 GLY B O 1
ATOM 7180 N N . LYS B 1 432 ? 37.903 -0.788 12.419 1.00 30.72 432 LYS B N 1
ATOM 7181 C CA . LYS B 1 432 ? 39.280 -1.107 12.082 1.00 29.81 432 LYS B CA 1
ATOM 7182 C C . LYS B 1 432 ? 39.912 -1.853 13.252 1.00 28.42 432 LYS B C 1
ATOM 7183 O O . LYS B 1 432 ? 40.828 -2.656 13.075 1.00 25.56 432 LYS B O 1
ATOM 7189 N N . GLU B 1 433 ? 39.397 -1.599 14.450 1.00 27.08 433 GLU B N 1
ATOM 7190 C CA . GLU B 1 433 ? 39.907 -2.256 15.643 1.00 27.32 433 GLU B CA 1
ATOM 7191 C C . GLU B 1 433 ? 39.592 -3.759 15.579 1.00 24.69 433 GLU B C 1
ATOM 7192 O O . GLU B 1 433 ? 40.392 -4.582 16.014 1.00 23.61 433 GLU B O 1
ATOM 7198 N N . ALA B 1 434 ? 38.435 -4.113 15.024 1.00 21.84 434 ALA B N 1
ATOM 7199 C CA . ALA B 1 434 ? 38.045 -5.517 14.909 1.00 22.44 434 ALA B CA 1
ATOM 7200 C C . ALA B 1 434 ? 39.003 -6.242 13.977 1.00 22.79 434 ALA B C 1
ATOM 7201 O O . ALA B 1 434 ? 39.284 -7.423 14.163 1.00 26.13 434 ALA B O 1
ATOM 7203 N N . LEU B 1 435 ? 39.489 -5.530 12.967 1.00 21.12 435 LEU B N 1
ATOM 7204 C CA . LEU B 1 435 ? 40.437 -6.088 12.008 1.00 20.64 435 LEU B CA 1
ATOM 7205 C C . LEU B 1 435 ? 41.694 -6.525 12.761 1.00 19.48 435 LEU B C 1
ATOM 7206 O O . LEU B 1 435 ? 42.257 -7.588 12.488 1.00 18.64 435 LEU B O 1
ATOM 7211 N N . ALA B 1 436 ? 42.125 -5.701 13.713 1.00 17.91 436 ALA B N 1
ATOM 7212 C CA . ALA B 1 436 ? 43.314 -6.010 14.496 1.00 18.54 436 ALA B CA 1
ATOM 7213 C C . ALA B 1 436 ? 43.031 -7.155 15.470 1.00 18.57 436 ALA B C 1
ATOM 7214 O O . ALA B 1 436 ? 43.871 -8.037 15.660 1.00 20.08 436 ALA B O 1
ATOM 7216 N N . ILE B 1 437 ? 41.850 -7.153 16.078 1.00 18.00 437 ILE B N 1
ATOM 7217 C CA . ILE B 1 437 ? 41.485 -8.223 17.006 1.00 18.22 437 ILE B CA 1
ATOM 7218 C C . ILE B 1 437 ? 41.436 -9.546 16.237 1.00 19.65 437 ILE B C 1
ATOM 7219 O O . ILE B 1 437 ? 41.810 -10.598 16.759 1.00 20.42 437 ILE B O 1
ATOM 7224 N N . GLU B 1 438 ? 40.990 -9.479 14.987 1.00 18.53 438 GLU B N 1
ATOM 7225 C CA . GLU B 1 438 ? 40.902 -10.658 14.133 1.00 19.38 438 GLU B CA 1
ATOM 7226 C C . GLU B 1 438 ? 42.276 -11.241 13.823 1.00 18.57 438 GLU B C 1
ATOM 7227 O O . GLU B 1 438 ? 42.468 -12.466 13.853 1.00 15.27 438 GLU B O 1
ATOM 7233 N N . ASN B 1 439 ? 43.217 -10.352 13.503 1.00 16.43 439 ASN B N 1
ATOM 7234 C CA . ASN B 1 439 ? 44.582 -10.736 13.179 1.00 14.24 439 ASN B CA 1
ATOM 7235 C C . ASN B 1 439 ? 45.293 -11.304 14.401 1.00 14.75 439 ASN B C 1
ATOM 7236 O O . ASN B 1 439 ? 46.137 -12.197 14.288 1.00 14.94 439 ASN B O 1
ATOM 7241 N N . PHE B 1 440 ? 44.936 -10.785 15.570 1.00 14.34 440 PHE B N 1
ATOM 7242 C CA . PHE B 1 440 ? 45.503 -11.240 16.834 1.00 14.88 440 PHE B CA 1
ATOM 7243 C C . PHE B 1 440 ? 45.037 -12.671 17.080 1.00 16.53 440 PHE B C 1
ATOM 7244 O O . PHE B 1 440 ? 45.814 -13.525 17.515 1.00 17.25 440 PHE B O 1
ATOM 7252 N N . ALA B 1 441 ? 43.762 -12.925 16.797 1.00 16.96 441 ALA B N 1
ATOM 7253 C CA . ALA B 1 441 ? 43.180 -14.252 16.988 1.00 17.82 441 ALA B CA 1
ATOM 7254 C C . ALA B 1 441 ? 43.801 -15.247 16.016 1.00 18.22 441 ALA B C 1
ATOM 7255 O O . ALA B 1 441 ? 44.049 -16.402 16.370 1.00 18.13 441 ALA B O 1
ATOM 7257 N N . ASP B 1 442 ? 44.051 -14.789 14.791 1.00 17.94 442 ASP B N 1
ATOM 7258 C CA . ASP B 1 442 ? 44.647 -15.626 13.758 1.00 17.67 442 ASP B CA 1
ATOM 7259 C C . ASP B 1 442 ? 46.090 -15.972 14.101 1.00 19.13 442 ASP B C 1
ATOM 7260 O O . ASP B 1 442 ? 46.569 -17.068 13.788 1.00 17.93 442 ASP B O 1
ATOM 7265 N N . ALA B 1 443 ? 46.775 -15.023 14.738 1.00 17.33 443 ALA B N 1
ATOM 7266 C CA . ALA B 1 443 ? 48.158 -15.204 15.124 1.00 16.26 443 ALA B CA 1
ATOM 7267 C C . ALA B 1 443 ? 48.295 -16.351 16.111 1.00 16.68 443 ALA B C 1
ATOM 7268 O O . ALA B 1 443 ? 49.216 -17.157 16.007 1.00 17.21 443 ALA B O 1
ATOM 7270 N N . LEU B 1 444 ? 47.380 -16.433 17.068 1.00 16.09 444 LEU B N 1
ATOM 7271 C CA . LEU B 1 444 ? 47.444 -17.490 18.069 1.00 15.54 444 LEU B CA 1
ATOM 7272 C C . LEU B 1 444 ? 47.508 -18.891 17.461 1.00 16.46 444 LEU B C 1
ATOM 7273 O O . LEU B 1 444 ? 47.873 -19.854 18.134 1.00 15.03 444 LEU B O 1
ATOM 7278 N N . LYS B 1 445 ? 47.179 -19.006 16.182 1.00 16.33 445 LYS B N 1
ATOM 7279 C CA . LYS B 1 445 ? 47.198 -20.305 15.545 1.00 16.95 445 LYS B CA 1
ATOM 7280 C C . LYS B 1 445 ? 48.580 -20.859 15.190 1.00 16.34 445 LYS B C 1
ATOM 7281 O O . LYS B 1 445 ? 48.675 -22.025 14.789 1.00 13.50 445 LYS B O 1
ATOM 7287 N N . ILE B 1 446 ? 49.645 -20.061 15.312 1.00 15.02 446 ILE B N 1
ATOM 7288 C CA . ILE B 1 446 ? 50.965 -20.602 14.985 1.00 15.78 446 ILE B CA 1
ATOM 7289 C C . ILE B 1 446 ? 51.320 -21.713 15.937 1.00 15.36 446 ILE B C 1
ATOM 7290 O O . ILE B 1 446 ? 52.191 -22.517 15.640 1.00 17.21 446 ILE B O 1
ATOM 7295 N N . ILE B 1 447 ? 50.675 -21.758 17.093 1.00 15.29 447 ILE B N 1
ATOM 7296 C CA . ILE B 1 447 ? 51.000 -22.811 18.033 1.00 17.60 447 ILE B CA 1
ATOM 7297 C C . ILE B 1 447 ? 50.561 -24.169 17.481 1.00 18.34 447 ILE B C 1
ATOM 7298 O O . ILE B 1 447 ? 51.392 -25.054 17.285 1.00 18.75 447 ILE B O 1
ATOM 7303 N N . PRO B 1 448 ? 49.257 -24.347 17.204 1.00 18.56 448 PRO B N 1
ATOM 7304 C CA . PRO B 1 448 ? 48.803 -25.632 16.667 1.00 18.04 448 PRO B CA 1
ATOM 7305 C C . PRO B 1 448 ? 49.545 -25.897 15.359 1.00 19.10 448 PRO B C 1
ATOM 7306 O O . PRO B 1 448 ? 49.986 -27.021 15.087 1.00 18.55 448 PRO B O 1
ATOM 7310 N N . LYS B 1 449 ? 49.688 -24.844 14.557 1.00 17.93 449 LYS B N 1
ATOM 7311 C CA . LYS B 1 449 ? 50.360 -24.953 13.272 1.00 17.00 449 LYS B CA 1
ATOM 7312 C C . LYS B 1 449 ? 51.790 -25.453 13.378 1.00 17.30 449 LYS B C 1
ATOM 7313 O O . LYS B 1 449 ? 52.187 -26.340 12.628 1.00 15.78 449 LYS B O 1
ATOM 7319 N N . THR B 1 450 ? 52.570 -24.898 14.304 1.00 17.40 450 THR B N 1
ATOM 7320 C CA . THR B 1 450 ? 53.952 -25.327 14.434 1.00 19.42 450 THR B CA 1
ATOM 7321 C C . THR B 1 450 ? 54.060 -26.670 15.143 1.00 19.25 450 THR B C 1
ATOM 7322 O O . THR B 1 450 ? 55.010 -27.421 14.910 1.00 19.30 450 THR B O 1
ATOM 7326 N N . LEU B 1 451 ? 53.095 -26.986 16.001 1.00 19.19 451 LEU B N 1
ATOM 7327 C CA . LEU B 1 451 ? 53.121 -28.284 16.666 1.00 18.27 451 LEU B CA 1
ATOM 7328 C C . LEU B 1 451 ? 53.043 -29.339 15.563 1.00 19.31 451 LEU B C 1
ATOM 7329 O O . LEU B 1 451 ? 53.749 -30.355 15.592 1.00 18.75 451 LEU B O 1
ATOM 7334 N N . ALA B 1 452 ? 52.197 -29.066 14.576 1.00 18.81 452 ALA B N 1
ATOM 7335 C CA . ALA B 1 452 ? 51.994 -29.965 13.446 1.00 20.36 452 ALA B CA 1
ATOM 7336 C C . ALA B 1 452 ? 53.174 -29.928 12.490 1.00 21.82 452 ALA B C 1
ATOM 7337 O O . ALA B 1 452 ? 53.656 -30.968 12.041 1.00 23.12 452 ALA B O 1
ATOM 7339 N N . GLU B 1 453 ? 53.636 -28.723 12.175 1.00 23.29 453 GLU B N 1
ATOM 7340 C CA . GLU B 1 453 ? 54.759 -28.558 11.262 1.00 24.16 453 GLU B CA 1
ATOM 7341 C C . GLU B 1 453 ? 55.986 -29.337 11.742 1.00 23.96 453 GLU B C 1
ATOM 7342 O O . GLU B 1 453 ? 56.582 -30.103 10.976 1.00 22.11 453 GLU B O 1
ATOM 7348 N N . ASN B 1 454 ? 56.362 -29.145 13.005 1.00 23.01 454 ASN B N 1
ATOM 7349 C CA . ASN B 1 454 ? 57.510 -29.852 13.555 1.00 22.28 454 ASN B CA 1
ATOM 7350 C C . ASN B 1 454 ? 57.306 -31.368 13.474 1.00 23.57 454 ASN B C 1
ATOM 7351 O O . ASN B 1 454 ? 58.271 -32.126 13.370 1.00 24.81 454 ASN B O 1
ATOM 7356 N N . ALA B 1 455 ? 56.049 -31.806 13.492 1.00 24.66 455 ALA B N 1
ATOM 7357 C CA . ALA B 1 455 ? 55.732 -33.232 13.408 1.00 25.17 455 ALA B CA 1
ATOM 7358 C C . ALA B 1 455 ? 55.672 -33.732 11.964 1.00 25.29 455 ALA B C 1
ATOM 7359 O O . ALA B 1 455 ? 55.468 -34.919 11.727 1.00 26.26 455 ALA B O 1
ATOM 7361 N N . GLY B 1 456 ? 55.835 -32.825 11.007 1.00 26.05 456 GLY B N 1
ATOM 7362 C CA . GLY B 1 456 ? 55.804 -33.206 9.605 1.00 26.52 456 GLY B CA 1
ATOM 7363 C C . GLY B 1 456 ? 54.417 -33.428 9.028 1.00 27.79 456 GLY B C 1
ATOM 7364 O O . GLY B 1 456 ? 54.274 -33.971 7.933 1.00 27.88 456 GLY B O 1
ATOM 7365 N N . LEU B 1 457 ? 53.390 -33.010 9.756 1.00 28.69 457 LEU B N 1
ATOM 7366 C CA . LEU B 1 457 ? 52.015 -33.178 9.295 1.00 28.30 457 LEU B CA 1
ATOM 7367 C C . LEU B 1 457 ? 51.644 -32.028 8.374 1.00 29.34 457 LEU B C 1
ATOM 7368 O O . LEU B 1 457 ? 52.357 -31.026 8.308 1.00 28.86 457 LEU B O 1
ATOM 7373 N N . ASP B 1 458 ? 50.536 -32.180 7.656 1.00 30.60 458 ASP B N 1
ATOM 7374 C CA . ASP B 1 458 ? 50.070 -31.140 6.748 1.00 31.66 458 ASP B CA 1
ATOM 7375 C C . ASP B 1 458 ? 49.399 -30.050 7.570 1.00 30.95 458 ASP B C 1
ATOM 7376 O O . ASP B 1 458 ? 48.282 -30.217 8.057 1.00 31.26 458 ASP B O 1
ATOM 7381 N N . THR B 1 459 ? 50.098 -28.933 7.708 1.00 28.30 459 THR B N 1
ATOM 7382 C CA . THR B 1 459 ? 49.629 -27.793 8.470 1.00 27.53 459 THR B CA 1
ATOM 7383 C C . THR B 1 459 ? 48.260 -27.256 8.091 1.00 27.02 459 THR B C 1
ATOM 7384 O O . THR B 1 459 ? 47.428 -27.014 8.958 1.00 26.75 459 THR B O 1
ATOM 7388 N N . VAL B 1 460 ? 48.028 -27.055 6.801 1.00 27.98 460 VAL B N 1
ATOM 7389 C CA . VAL B 1 460 ? 46.751 -26.520 6.345 1.00 29.11 460 VAL B CA 1
ATOM 7390 C C . VAL B 1 460 ? 45.561 -27.415 6.684 1.00 30.67 460 VAL B C 1
ATOM 7391 O O . VAL B 1 460 ? 44.514 -26.932 7.125 1.00 28.12 460 VAL B O 1
ATOM 7395 N N . GLU B 1 461 ? 45.725 -28.718 6.477 1.00 32.84 461 GLU B N 1
ATOM 7396 C CA . GLU B 1 461 ? 44.654 -29.664 6.746 1.00 35.21 461 GLU B CA 1
ATOM 7397 C C . GLU B 1 461 ? 44.473 -29.954 8.233 1.00 34.72 461 GLU B C 1
ATOM 7398 O O . GLU B 1 461 ? 43.346 -30.096 8.707 1.00 34.05 461 GLU B O 1
ATOM 7404 N N . MET B 1 462 ? 45.573 -30.035 8.974 1.00 33.69 462 MET B N 1
ATOM 7405 C CA . MET B 1 462 ? 45.476 -30.281 10.407 1.00 33.63 462 MET B CA 1
ATOM 7406 C C . MET B 1 462 ? 44.690 -29.146 11.058 1.00 32.26 462 MET B C 1
ATOM 7407 O O . MET B 1 462 ? 43.827 -29.375 11.898 1.00 31.61 462 MET B O 1
ATOM 7412 N N . LEU B 1 463 ? 44.994 -27.917 10.661 1.00 30.97 463 LEU B N 1
ATOM 7413 C CA . LEU B 1 463 ? 44.311 -26.759 11.216 1.00 30.52 463 LEU B CA 1
ATOM 7414 C C . LEU B 1 463 ? 42.812 -26.818 10.971 1.00 29.02 463 LEU B C 1
ATOM 7415 O O . LEU B 1 463 ? 42.016 -26.553 11.875 1.00 28.76 463 LEU B O 1
ATOM 7420 N N . VAL B 1 464 ? 42.428 -27.167 9.749 1.00 27.22 464 VAL B N 1
ATOM 7421 C CA . VAL B 1 464 ? 41.018 -27.261 9.406 1.00 26.46 464 VAL B CA 1
ATOM 7422 C C . VAL B 1 464 ? 40.323 -28.302 10.285 1.00 26.03 464 VAL B C 1
ATOM 7423 O O . VAL B 1 464 ? 39.287 -28.025 10.889 1.00 24.54 464 VAL B O 1
ATOM 7427 N N . LYS B 1 465 ? 40.913 -29.489 10.368 1.00 25.73 465 LYS B N 1
ATOM 7428 C CA . LYS B 1 465 ? 40.348 -30.575 11.160 1.00 27.15 465 LYS B CA 1
ATOM 7429 C C . LYS B 1 465 ? 40.275 -30.283 12.658 1.00 26.84 465 LYS B C 1
ATOM 7430 O O . LYS B 1 465 ? 39.284 -30.611 13.307 1.00 28.14 465 LYS B O 1
ATOM 7436 N N . VAL B 1 466 ? 41.317 -29.670 13.209 1.00 26.06 466 VAL B N 1
ATOM 7437 C CA . VAL B 1 466 ? 41.339 -29.365 14.634 1.00 25.98 466 VAL B CA 1
ATOM 7438 C C . VAL B 1 466 ? 40.317 -28.298 15.005 1.00 24.68 466 VAL B C 1
ATOM 7439 O O . VAL B 1 466 ? 39.577 -28.438 15.978 1.00 23.79 466 VAL B O 1
ATOM 7443 N N . ILE B 1 467 ? 40.284 -27.224 14.229 1.00 24.54 467 ILE B N 1
ATOM 7444 C CA . ILE B 1 467 ? 39.347 -26.146 14.495 1.00 23.98 467 ILE B CA 1
ATOM 7445 C C . ILE B 1 467 ? 37.906 -26.632 14.394 1.00 25.42 467 ILE B C 1
ATOM 7446 O O . ILE B 1 467 ? 37.050 -26.208 15.172 1.00 25.85 467 ILE B O 1
ATOM 7451 N N . SER B 1 468 ? 37.641 -27.528 13.446 1.00 25.64 468 SER B N 1
ATOM 7452 C CA . SER B 1 468 ? 36.295 -28.058 13.260 1.00 27.82 468 SER B CA 1
ATOM 7453 C C . SER B 1 468 ? 35.893 -28.941 14.448 1.00 27.64 468 SER B C 1
ATOM 7454 O O . SER B 1 468 ? 34.836 -28.747 15.044 1.00 26.26 468 SER B O 1
ATOM 7457 N N . GLU B 1 469 ? 36.741 -29.908 14.783 1.00 28.36 469 GLU B N 1
ATOM 7458 C CA . GLU B 1 469 ? 36.499 -30.801 15.912 1.00 29.25 469 GLU B CA 1
ATOM 7459 C C . GLU B 1 469 ? 36.362 -30.003 17.204 1.00 29.60 469 GLU B C 1
ATOM 7460 O O . GLU B 1 469 ? 35.501 -30.292 18.034 1.00 30.07 469 GLU B O 1
ATOM 7466 N N . HIS B 1 470 ? 37.231 -29.007 17.377 1.00 27.72 470 HIS B N 1
ATOM 7467 C CA . HIS B 1 470 ? 37.205 -28.178 18.578 1.00 25.56 470 HIS B CA 1
ATOM 7468 C C . HIS B 1 470 ? 35.855 -27.483 18.720 1.00 25.79 470 HIS B C 1
ATOM 7469 O O . HIS B 1 470 ? 35.313 -27.385 19.824 1.00 26.19 470 HIS B O 1
ATOM 7476 N N . LYS B 1 471 ? 35.321 -26.993 17.605 1.00 25.76 471 LYS B N 1
ATOM 7477 C CA . LYS B 1 471 ? 34.023 -26.331 17.618 1.00 27.42 471 LYS B CA 1
ATOM 7478 C C . LYS B 1 471 ? 32.936 -27.345 17.966 1.00 29.45 471 LYS B C 1
ATOM 7479 O O . LYS B 1 471 ? 31.941 -27.003 18.603 1.00 28.62 471 LYS B O 1
ATOM 7485 N N . ASN B 1 472 ? 33.133 -28.594 17.555 1.00 30.31 472 ASN B N 1
ATOM 7486 C CA . ASN B 1 472 ? 32.153 -29.632 17.834 1.00 34.22 472 ASN B CA 1
ATOM 7487 C C . ASN B 1 472 ? 32.265 -30.260 19.213 1.00 34.05 472 ASN B C 1
ATOM 7488 O O . ASN B 1 472 ? 31.263 -30.422 19.903 1.00 35.24 472 ASN B O 1
ATOM 7493 N N . ARG B 1 473 ? 33.482 -30.602 19.619 1.00 34.26 473 ARG B N 1
ATOM 7494 C CA . ARG B 1 473 ? 33.693 -31.269 20.897 1.00 32.93 473 ARG B CA 1
ATOM 7495 C C . ARG B 1 473 ? 34.142 -30.411 22.082 1.00 32.12 473 ARG B C 1
ATOM 7496 O O . ARG B 1 473 ? 34.103 -30.871 23.221 1.00 32.64 473 ARG B O 1
ATOM 7504 N N . GLY B 1 474 ? 34.592 -29.186 21.833 1.00 30.76 474 GLY B N 1
ATOM 7505 C CA . GLY B 1 474 ? 34.968 -28.330 22.948 1.00 29.30 474 GLY B CA 1
ATOM 7506 C C . GLY B 1 474 ? 36.414 -28.000 23.270 1.00 28.49 474 GLY B C 1
ATOM 7507 O O . GLY B 1 474 ? 37.343 -28.368 22.557 1.00 28.89 474 GLY B O 1
ATOM 7508 N N . LEU B 1 475 ? 36.574 -27.290 24.384 1.00 27.95 475 LEU B N 1
ATOM 7509 C CA . LEU B 1 475 ? 37.860 -26.831 24.912 1.00 28.47 475 LEU B CA 1
ATOM 7510 C C . LEU B 1 475 ? 39.030 -27.803 24.875 1.00 27.91 475 LEU B C 1
ATOM 7511 O O . LEU B 1 475 ? 40.163 -27.410 24.597 1.00 29.40 475 LEU B O 1
ATOM 7516 N N . GLY B 1 476 ? 38.772 -29.064 25.181 1.00 26.29 476 GLY B N 1
ATOM 7517 C CA . GLY B 1 476 ? 39.857 -30.021 25.211 1.00 24.34 476 GLY B CA 1
ATOM 7518 C C . GLY B 1 476 ? 40.457 -30.439 23.890 1.00 24.09 476 GLY B C 1
ATOM 7519 O O . GLY B 1 476 ? 41.504 -31.085 23.878 1.00 24.19 476 GLY B O 1
ATOM 7520 N N . ILE B 1 477 ? 39.825 -30.078 22.778 1.00 23.73 477 ILE B N 1
ATOM 7521 C CA . ILE B 1 477 ? 40.341 -30.492 21.481 1.00 23.10 477 ILE B CA 1
ATOM 7522 C C . ILE B 1 477 ? 41.557 -29.731 20.987 1.00 24.86 477 ILE B C 1
ATOM 7523 O O . ILE B 1 477 ? 41.503 -28.523 20.757 1.00 24.86 477 ILE B O 1
ATOM 7528 N N . GLY B 1 478 ? 42.654 -30.465 20.827 1.00 24.45 478 GLY B N 1
ATOM 7529 C CA . GLY B 1 478 ? 43.894 -29.894 20.340 1.00 25.35 478 GLY B CA 1
ATOM 7530 C C . GLY B 1 478 ? 44.504 -30.880 19.360 1.00 26.19 478 GLY B C 1
ATOM 7531 O O . GLY B 1 478 ? 43.869 -31.879 19.023 1.00 27.41 478 GLY B O 1
ATOM 7532 N N . ILE B 1 479 ? 45.721 -30.619 18.900 1.00 23.86 479 ILE B N 1
ATOM 7533 C CA . ILE B 1 479 ? 46.367 -31.522 17.959 1.00 25.15 479 ILE B CA 1
ATOM 7534 C C . ILE B 1 479 ? 47.203 -32.577 18.674 1.00 26.94 479 ILE B C 1
ATOM 7535 O O . ILE B 1 479 ? 47.889 -32.294 19.656 1.00 26.67 479 ILE B O 1
ATOM 7540 N N . ASP B 1 480 ? 47.136 -33.798 18.167 1.00 28.89 480 ASP B N 1
ATOM 7541 C CA . ASP B 1 480 ? 47.905 -34.901 18.715 1.00 33.15 480 ASP B CA 1
ATOM 7542 C C . ASP B 1 480 ? 48.960 -35.178 17.651 1.00 33.53 480 ASP B C 1
ATOM 7543 O O . ASP B 1 480 ? 48.659 -35.764 16.616 1.00 33.79 480 ASP B O 1
ATOM 7548 N N . VAL B 1 481 ? 50.189 -34.733 17.898 1.00 35.88 481 VAL B N 1
ATOM 7549 C CA . VAL B 1 481 ? 51.272 -34.905 16.927 1.00 38.17 481 VAL B CA 1
ATOM 7550 C C . VAL B 1 481 ? 51.765 -36.339 16.734 1.00 39.69 481 VAL B C 1
ATOM 7551 O O . VAL B 1 481 ? 52.517 -36.620 15.800 1.00 40.61 481 VAL B O 1
ATOM 7555 N N . PHE B 1 482 ? 51.341 -37.245 17.610 1.00 41.26 482 PHE B N 1
ATOM 7556 C CA . PHE B 1 482 ? 51.735 -38.648 17.507 1.00 42.07 482 PHE B CA 1
ATOM 7557 C C . PHE B 1 482 ? 50.743 -39.399 16.632 1.00 41.94 482 PHE B C 1
ATOM 7558 O O . PHE B 1 482 ? 51.127 -40.136 15.729 1.00 42.64 482 PHE B O 1
ATOM 7566 N N . GLU B 1 483 ? 49.460 -39.203 16.909 1.00 42.25 483 GLU B N 1
ATOM 7567 C CA . GLU B 1 483 ? 48.405 -39.849 16.144 1.00 42.13 483 GLU B CA 1
ATOM 7568 C C . GLU B 1 483 ? 48.199 -39.081 14.847 1.00 39.89 483 GLU B C 1
ATOM 7569 O O . GLU B 1 483 ? 47.625 -39.595 13.889 1.00 39.51 483 GLU B O 1
ATOM 7575 N N . GLY B 1 484 ? 48.670 -37.838 14.829 1.00 37.79 484 GLY B N 1
ATOM 7576 C CA . GLY B 1 484 ? 48.526 -37.010 13.650 1.00 36.12 484 GLY B CA 1
ATOM 7577 C C . GLY B 1 484 ? 47.082 -36.632 13.387 1.00 36.11 484 GLY B C 1
ATOM 7578 O O . GLY B 1 484 ? 46.622 -36.676 12.245 1.00 36.35 484 GLY B O 1
ATOM 7579 N N . LYS B 1 485 ? 46.360 -36.257 14.439 1.00 34.80 485 LYS B N 1
ATOM 7580 C CA . LYS B 1 485 ? 44.961 -35.873 14.290 1.00 33.81 485 LYS B CA 1
ATOM 7581 C C . LYS B 1 485 ? 44.415 -35.177 15.531 1.00 30.91 485 LYS B C 1
ATOM 7582 O O . LYS B 1 485 ? 45.003 -35.253 16.607 1.00 32.15 485 LYS B O 1
ATOM 7588 N N . PRO B 1 486 ? 43.279 -34.479 15.393 1.00 27.55 486 PRO B N 1
ATOM 7589 C CA . PRO B 1 486 ? 42.681 -33.786 16.538 1.00 25.97 486 PRO B CA 1
ATOM 7590 C C . PRO B 1 486 ? 42.398 -34.797 17.644 1.00 25.15 486 PRO B C 1
ATOM 7591 O O . PRO B 1 486 ? 42.129 -35.961 17.365 1.00 26.48 486 PRO B O 1
ATOM 7595 N N . ALA B 1 487 ? 42.458 -34.361 18.893 1.00 24.31 487 ALA B N 1
ATOM 7596 C CA . ALA B 1 487 ? 42.198 -35.258 20.008 1.00 25.43 487 ALA B CA 1
ATOM 7597 C C . ALA B 1 487 ? 41.845 -34.464 21.255 1.00 26.72 487 ALA B C 1
ATOM 7598 O O . ALA B 1 487 ? 42.158 -33.276 21.353 1.00 27.86 487 ALA B O 1
ATOM 7600 N N . ASP B 1 488 ? 41.173 -35.112 22.199 1.00 28.56 488 ASP B N 1
ATOM 7601 C CA . ASP B 1 488 ? 40.813 -34.439 23.440 1.00 30.87 488 ASP B CA 1
ATOM 7602 C C . ASP B 1 488 ? 42.050 -34.532 24.322 1.00 30.05 488 ASP B C 1
ATOM 7603 O O . ASP B 1 488 ? 42.334 -35.587 24.891 1.00 29.38 488 ASP B O 1
ATOM 7608 N N . MET B 1 489 ? 42.792 -33.430 24.412 1.00 29.53 489 MET B N 1
ATOM 7609 C CA . MET B 1 489 ? 44.011 -33.395 25.211 1.00 28.65 489 MET B CA 1
ATOM 7610 C C . MET B 1 489 ? 43.714 -33.716 26.665 1.00 28.37 489 MET B C 1
ATOM 7611 O O . MET B 1 489 ? 44.551 -34.283 27.359 1.00 29.59 489 MET B O 1
ATOM 7616 N N . LEU B 1 490 ? 42.526 -33.346 27.129 1.00 28.22 490 LEU B N 1
ATOM 7617 C CA . LEU B 1 490 ? 42.141 -33.610 28.511 1.00 28.45 490 LEU B CA 1
ATOM 7618 C C . LEU B 1 490 ? 42.069 -35.108 28.792 1.00 30.27 490 LEU B C 1
ATOM 7619 O O . LEU B 1 490 ? 42.558 -35.570 29.824 1.00 28.77 490 LEU B O 1
ATOM 7624 N N . GLU B 1 491 ? 41.471 -35.867 27.874 1.00 32.32 491 GLU B N 1
ATOM 7625 C CA . GLU B 1 491 ? 41.364 -37.317 28.039 1.00 34.31 491 GLU B CA 1
ATOM 7626 C C . GLU B 1 491 ? 42.749 -37.950 28.050 1.00 33.51 491 GLU B C 1
ATOM 7627 O O . GLU B 1 491 ? 43.025 -38.856 28.837 1.00 33.55 491 GLU B O 1
ATOM 7633 N N . LYS B 1 492 ? 43.614 -37.467 27.164 1.00 33.05 492 LYS B N 1
ATOM 7634 C CA . LYS B 1 492 ? 44.973 -37.983 27.044 1.00 31.81 492 LYS B CA 1
ATOM 7635 C C . LYS B 1 492 ? 45.834 -37.611 28.246 1.00 30.28 492 LYS B C 1
ATOM 7636 O O . LYS B 1 492 ? 46.880 -38.214 28.475 1.00 32.23 492 LYS B O 1
ATOM 7642 N N . GLY B 1 493 ? 45.397 -36.622 29.015 1.00 26.64 493 GLY B N 1
ATOM 7643 C CA . GLY B 1 493 ? 46.174 -36.206 30.168 1.00 25.92 493 GLY B CA 1
ATOM 7644 C C . GLY B 1 493 ? 47.300 -35.253 29.794 1.00 24.94 493 GLY B C 1
ATOM 7645 O O . GLY B 1 493 ? 48.265 -35.090 30.543 1.00 23.09 493 GLY B O 1
ATOM 7646 N N . ILE B 1 494 ? 47.170 -34.627 28.625 1.00 24.91 494 ILE B N 1
ATOM 7647 C CA . ILE B 1 494 ? 48.151 -33.675 28.110 1.00 22.05 494 ILE B CA 1
ATOM 7648 C C . ILE B 1 494 ? 47.699 -32.272 28.513 1.00 23.02 494 ILE B C 1
ATOM 7649 O O . ILE B 1 494 ? 46.964 -31.604 27.778 1.00 23.01 494 ILE B O 1
ATOM 7654 N N . ILE B 1 495 ? 48.140 -31.835 29.688 1.00 21.10 495 ILE B N 1
ATOM 7655 C CA . ILE B 1 495 ? 47.753 -30.539 30.224 1.00 19.47 495 ILE B CA 1
ATOM 7656 C C . ILE B 1 495 ? 48.943 -29.677 30.634 1.00 18.67 495 ILE B C 1
ATOM 7657 O O . ILE B 1 495 ? 50.057 -30.175 30.826 1.00 15.99 495 ILE B O 1
ATOM 7662 N N . GLU B 1 496 ? 48.685 -28.384 30.786 1.00 16.85 496 GLU B N 1
ATOM 7663 C CA . GLU B 1 496 ? 49.712 -27.431 31.169 1.00 20.08 496 GLU B CA 1
ATOM 7664 C C . GLU B 1 496 ? 49.120 -26.436 32.152 1.00 19.84 496 GLU B C 1
ATOM 7665 O O . GLU B 1 496 ? 47.906 -26.226 32.172 1.00 21.85 496 GLU B O 1
ATOM 7671 N N . PRO B 1 497 ? 49.964 -25.806 32.986 1.00 18.41 497 PRO B N 1
ATOM 7672 C CA . PRO B 1 497 ? 49.439 -24.836 33.956 1.00 17.77 497 PRO B CA 1
ATOM 7673 C C . PRO B 1 497 ? 48.795 -23.639 33.270 1.00 17.66 497 PRO B C 1
ATOM 7674 O O . PRO B 1 497 ? 49.220 -23.226 32.186 1.00 14.59 497 PRO B O 1
ATOM 7678 N N . LEU B 1 498 ? 47.766 -23.092 33.911 1.00 17.38 498 LEU B N 1
ATOM 7679 C CA . LEU B 1 498 ? 47.049 -21.928 33.400 1.00 16.46 498 LEU B CA 1
ATOM 7680 C C . LEU B 1 498 ? 48.049 -20.776 33.263 1.00 16.49 498 LEU B C 1
ATOM 7681 O O . LEU B 1 498 ? 48.008 -20.017 32.289 1.00 13.97 498 LEU B O 1
ATOM 7686 N N . ARG B 1 499 ? 48.941 -20.657 34.252 1.00 15.86 499 ARG B N 1
ATOM 7687 C CA . ARG B 1 499 ? 49.935 -19.584 34.282 1.00 17.27 499 ARG B CA 1
ATOM 7688 C C . ARG B 1 499 ? 50.797 -19.468 33.036 1.00 17.82 499 ARG B C 1
ATOM 7689 O O . ARG B 1 499 ? 51.208 -18.369 32.661 1.00 19.38 499 ARG B O 1
ATOM 7697 N N . VAL B 1 500 ? 51.072 -20.593 32.391 1.00 18.04 500 VAL B N 1
ATOM 7698 C CA . VAL B 1 500 ? 51.883 -20.583 31.187 1.00 16.92 500 VAL B CA 1
ATOM 7699 C C . VAL B 1 500 ? 51.222 -19.767 30.082 1.00 16.47 500 VAL B C 1
ATOM 7700 O O . VAL B 1 500 ? 51.838 -18.848 29.539 1.00 15.45 500 VAL B O 1
ATOM 7704 N N . LYS B 1 501 ? 49.975 -20.087 29.748 1.00 16.35 501 LYS B N 1
ATOM 7705 C CA . LYS B 1 501 ? 49.266 -19.333 28.710 1.00 17.48 501 LYS B CA 1
ATOM 7706 C C . LYS B 1 501 ? 49.066 -17.867 29.091 1.00 17.70 501 LYS B C 1
ATOM 7707 O O . LYS B 1 501 ? 49.283 -16.974 28.272 1.00 17.12 501 LYS B O 1
ATOM 7713 N N . LYS B 1 502 ? 48.644 -17.614 30.327 1.00 16.64 502 LYS B N 1
ATOM 7714 C CA . LYS B 1 502 ? 48.409 -16.239 30.747 1.00 16.68 502 LYS B CA 1
ATOM 7715 C C . LYS B 1 502 ? 49.653 -15.360 30.599 1.00 16.78 502 LYS B C 1
ATOM 7716 O O . LYS B 1 502 ? 49.577 -14.267 30.048 1.00 15.30 502 LYS B O 1
ATOM 7722 N N . GLN B 1 503 ? 50.796 -15.835 31.081 1.00 17.54 503 GLN B N 1
ATOM 7723 C CA . GLN B 1 503 ? 52.025 -15.048 30.997 1.00 18.10 503 GLN B CA 1
ATOM 7724 C C . GLN B 1 503 ? 52.494 -14.916 29.555 1.00 17.98 503 GLN B C 1
ATOM 7725 O O . GLN B 1 503 ? 52.962 -13.858 29.135 1.00 18.84 503 GLN B O 1
ATOM 7731 N N . ALA B 1 504 ? 52.358 -15.999 28.802 1.00 16.25 504 ALA B N 1
ATOM 7732 C CA . ALA B 1 504 ? 52.785 -16.016 27.418 1.00 15.17 504 ALA B CA 1
ATOM 7733 C C . ALA B 1 504 ? 52.054 -14.964 26.602 1.00 14.64 504 ALA B C 1
ATOM 7734 O O . ALA B 1 504 ? 52.665 -14.249 25.815 1.00 13.79 504 ALA B O 1
ATOM 7736 N N . ILE B 1 505 ? 50.746 -14.857 26.792 1.00 16.37 505 ILE B N 1
ATOM 7737 C CA . ILE B 1 505 ? 49.973 -13.878 26.040 1.00 15.84 505 ILE B CA 1
ATOM 7738 C C . ILE B 1 505 ? 50.306 -12.468 26.502 1.00 15.05 505 ILE B C 1
ATOM 7739 O O . ILE B 1 505 ? 50.386 -11.549 25.695 1.00 14.02 505 ILE B O 1
ATOM 7744 N N . LYS B 1 506 ? 50.513 -12.298 27.800 1.00 15.54 506 LYS B N 1
ATOM 7745 C CA . LYS B 1 506 ? 50.848 -10.980 28.323 1.00 17.04 506 LYS B CA 1
ATOM 7746 C C . LYS B 1 506 ? 52.187 -10.479 27.796 1.00 16.64 506 LYS B C 1
ATOM 7747 O O . LYS B 1 506 ? 52.276 -9.364 27.294 1.00 18.88 506 LYS B O 1
ATOM 7753 N N . SER B 1 507 ? 53.229 -11.297 27.919 1.00 14.63 507 SER B N 1
ATOM 7754 C CA . SER B 1 507 ? 54.555 -10.888 27.469 1.00 14.95 507 SER B CA 1
ATOM 7755 C C . SER B 1 507 ? 54.643 -10.759 25.959 1.00 14.39 507 SER B C 1
ATOM 7756 O O . SER B 1 507 ? 55.297 -9.851 25.444 1.00 14.81 507 SER B O 1
ATOM 7759 N N . ALA B 1 508 ? 53.987 -11.669 25.248 1.00 13.09 508 ALA B N 1
ATOM 7760 C CA . ALA B 1 508 ? 54.004 -11.637 23.797 1.00 13.30 508 ALA B CA 1
ATOM 7761 C C . ALA B 1 508 ? 53.275 -10.413 23.262 1.00 14.20 508 ALA B C 1
ATOM 7762 O O . ALA B 1 508 ? 53.740 -9.759 22.324 1.00 16.81 508 ALA B O 1
ATOM 7764 N N . SER B 1 509 ? 52.140 -10.082 23.860 1.00 14.72 509 SER B N 1
ATOM 7765 C CA . SER B 1 509 ? 51.364 -8.947 23.373 1.00 15.84 509 SER B CA 1
ATOM 7766 C C . SER B 1 509 ? 51.922 -7.582 23.752 1.00 14.77 509 SER B C 1
ATOM 7767 O O . SER B 1 509 ? 51.891 -6.655 22.939 1.00 15.23 509 SER B O 1
ATOM 7770 N N . GLU B 1 510 ? 52.438 -7.441 24.971 1.00 14.32 510 GLU B N 1
ATOM 7771 C CA . GLU B 1 510 ? 52.982 -6.145 25.363 1.00 15.08 510 GLU B CA 1
ATOM 7772 C C . GLU B 1 510 ? 54.262 -5.842 24.600 1.00 14.60 510 GLU B C 1
ATOM 7773 O O . GLU B 1 510 ? 54.543 -4.689 24.292 1.00 16.10 510 GLU B O 1
ATOM 7779 N N . ALA B 1 511 ? 55.033 -6.879 24.287 1.00 14.10 511 ALA B N 1
ATOM 7780 C CA . ALA B 1 511 ? 56.271 -6.705 23.538 1.00 13.67 511 ALA B CA 1
ATOM 7781 C C . ALA B 1 511 ? 55.935 -6.352 22.084 1.00 13.35 511 ALA B C 1
ATOM 7782 O O . ALA B 1 511 ? 56.557 -5.472 21.489 1.00 14.28 511 ALA B O 1
ATOM 7784 N N . ALA B 1 512 ? 54.943 -7.037 21.523 1.00 12.94 512 ALA B N 1
ATOM 7785 C CA . ALA B 1 512 ? 54.524 -6.795 20.145 1.00 14.27 512 ALA B CA 1
ATOM 7786 C C . ALA B 1 512 ? 53.979 -5.392 20.012 1.00 15.16 512 ALA B C 1
ATOM 7787 O O . ALA B 1 512 ? 54.341 -4.660 19.093 1.00 16.16 512 ALA B O 1
ATOM 7789 N N . ILE B 1 513 ? 53.089 -5.015 20.919 1.00 15.02 513 ILE B N 1
ATOM 7790 C CA . ILE B 1 513 ? 52.537 -3.674 20.865 1.00 16.32 513 ILE B CA 1
ATOM 7791 C C . ILE B 1 513 ? 53.676 -2.647 20.923 1.00 17.04 513 ILE B C 1
ATOM 7792 O O . ILE B 1 513 ? 53.735 -1.730 20.098 1.00 18.45 513 ILE B O 1
ATOM 7797 N N . MET B 1 514 ? 54.588 -2.805 21.876 1.00 15.29 514 MET B N 1
ATOM 7798 C CA . MET B 1 514 ? 55.710 -1.877 21.996 1.00 15.34 514 MET B CA 1
ATOM 7799 C C . MET B 1 514 ? 56.551 -1.788 20.721 1.00 15.35 514 MET B C 1
ATOM 7800 O O . MET B 1 514 ? 56.974 -0.700 20.315 1.00 14.24 514 MET B O 1
ATOM 7805 N N . ILE B 1 515 ? 56.816 -2.929 20.097 1.00 14.86 515 ILE B N 1
ATOM 7806 C CA . ILE B 1 515 ? 57.615 -2.914 18.882 1.00 16.53 515 ILE B CA 1
ATOM 7807 C C . ILE B 1 515 ? 56.832 -2.223 17.784 1.00 16.95 515 ILE B C 1
ATOM 7808 O O . ILE B 1 515 ? 57.392 -1.498 16.963 1.00 17.33 515 ILE B O 1
ATOM 7813 N N . LEU B 1 516 ? 55.523 -2.434 17.804 1.00 16.71 516 LEU B N 1
ATOM 7814 C CA . LEU B 1 516 ? 54.621 -1.856 16.822 1.00 16.96 516 LEU B CA 1
ATOM 7815 C C . LEU B 1 516 ? 54.536 -0.337 16.863 1.00 17.32 516 LEU B C 1
ATOM 7816 O O . LEU B 1 516 ? 54.234 0.282 15.844 1.00 17.70 516 LEU B O 1
ATOM 7821 N N . ARG B 1 517 ? 54.782 0.264 18.025 1.00 16.11 517 ARG B N 1
ATOM 7822 C CA . ARG B 1 517 ? 54.711 1.721 18.140 1.00 18.15 517 ARG B CA 1
ATOM 7823 C C . ARG B 1 517 ? 56.003 2.415 17.717 1.00 17.66 517 ARG B C 1
ATOM 7824 O O . ARG B 1 517 ? 56.076 3.638 17.711 1.00 18.59 517 ARG B O 1
ATOM 7832 N N . ILE B 1 518 ? 57.026 1.643 17.379 1.00 16.31 518 ILE B N 1
ATOM 7833 C CA . ILE B 1 518 ? 58.293 2.232 16.970 1.00 16.04 518 ILE B CA 1
ATOM 7834 C C . ILE B 1 518 ? 58.283 2.623 15.492 1.00 16.36 518 ILE B C 1
ATOM 7835 O O . ILE B 1 518 ? 58.000 1.796 14.625 1.00 15.00 518 ILE B O 1
ATOM 7840 N N . ASP B 1 519 ? 58.583 3.883 15.198 1.00 16.56 519 ASP B N 1
ATOM 7841 C CA . ASP B 1 519 ? 58.619 4.323 13.805 1.00 16.81 519 ASP B CA 1
ATOM 7842 C C . ASP B 1 519 ? 59.877 5.147 13.572 1.00 15.97 519 ASP B C 1
ATOM 7843 O O . ASP B 1 519 ? 59.999 5.884 12.589 1.00 16.49 519 ASP B O 1
ATOM 7848 N N . ASP B 1 520 ? 60.822 4.997 14.493 1.00 14.22 520 ASP B N 1
ATOM 7849 C CA . ASP B 1 520 ? 62.093 5.695 14.412 1.00 14.13 520 ASP B CA 1
ATOM 7850 C C . ASP B 1 520 ? 63.140 4.912 15.192 1.00 13.70 520 ASP B C 1
ATOM 7851 O O . ASP B 1 520 ? 62.999 4.688 16.395 1.00 12.37 520 ASP B O 1
ATOM 7856 N N . VAL B 1 521 ? 64.178 4.472 14.487 1.00 16.47 521 VAL B N 1
ATOM 7857 C CA . VAL B 1 521 ? 65.275 3.719 15.092 1.00 16.16 521 VAL B CA 1
ATOM 7858 C C . VAL B 1 521 ? 66.570 4.488 14.842 1.00 17.46 521 VAL B C 1
ATOM 7859 O O . VAL B 1 521 ? 66.944 4.731 13.695 1.00 19.05 521 VAL B O 1
ATOM 7863 N N . ILE B 1 522 ? 67.239 4.893 15.915 1.00 17.21 522 ILE B N 1
ATOM 7864 C CA . ILE B 1 522 ? 68.489 5.636 15.801 1.00 17.75 522 ILE B CA 1
ATOM 7865 C C . ILE B 1 522 ? 69.559 4.884 16.585 1.00 19.30 522 ILE B C 1
ATOM 7866 O O . ILE B 1 522 ? 69.530 4.856 17.815 1.00 20.07 522 ILE B O 1
ATOM 7871 N N . ALA B 1 523 ? 70.497 4.276 15.871 1.00 20.34 523 ALA B N 1
ATOM 7872 C CA . ALA B 1 523 ? 71.555 3.503 16.510 1.00 25.83 523 ALA B CA 1
ATOM 7873 C C . ALA B 1 523 ? 72.923 4.145 16.339 1.00 28.42 523 ALA B C 1
ATOM 7874 O O . ALA B 1 523 ? 73.342 4.438 15.218 1.00 29.81 523 ALA B O 1
ATOM 7876 N N . ALA B 1 524 ? 73.613 4.360 17.454 1.00 30.33 524 ALA B N 1
ATOM 7877 C CA . ALA B 1 524 ? 74.943 4.956 17.429 1.00 35.15 524 ALA B CA 1
ATOM 7878 C C . ALA B 1 524 ? 75.945 3.981 16.821 1.00 39.38 524 ALA B C 1
ATOM 7879 O O . ALA B 1 524 ? 75.658 2.789 16.673 1.00 39.76 524 ALA B O 1
ATOM 7881 N N . LYS B 1 525 ? 77.120 4.494 16.462 1.00 44.15 525 LYS B N 1
ATOM 7882 C CA . LYS B 1 525 ? 78.182 3.668 15.887 1.00 48.66 525 LYS B CA 1
ATOM 7883 C C . LYS B 1 525 ? 78.902 2.982 17.051 1.00 50.35 525 LYS B C 1
ATOM 7884 O O . LYS B 1 525 ? 79.385 3.654 17.969 1.00 50.08 525 LYS B O 1
ATOM 7890 N N . ALA B 1 526 ? 78.969 1.653 17.012 1.00 51.72 526 ALA B N 1
ATOM 7891 C CA . ALA B 1 526 ? 79.614 0.884 18.077 1.00 53.73 526 ALA B CA 1
ATOM 7892 C C . ALA B 1 526 ? 81.112 1.163 18.200 1.00 54.77 526 ALA B C 1
ATOM 7893 O O . ALA B 1 526 ? 81.673 1.805 17.285 1.00 55.65 526 ALA B O 1
ATOM 7895 N N . VAL C 1 9 ? 67.917 -5.640 2.547 1.00 78.72 9 VAL C N 1
ATOM 7896 C CA . VAL C 1 9 ? 68.321 -6.453 1.408 1.00 72.76 9 VAL C CA 1
ATOM 7897 C C . VAL C 1 9 ? 68.974 -5.474 0.429 1.00 68.84 9 VAL C C 1
ATOM 7898 O O . VAL C 1 9 ? 68.326 -4.548 -0.063 1.00 68.47 9 VAL C O 1
ATOM 7902 N N . VAL C 1 10 ? 70.266 -5.664 0.177 1.00 64.07 10 VAL C N 1
ATOM 7903 C CA . VAL C 1 10 ? 71.019 -4.782 -0.713 1.00 58.39 10 VAL C CA 1
ATOM 7904 C C . VAL C 1 10 ? 70.404 -4.622 -2.102 1.00 54.87 10 VAL C C 1
ATOM 7905 O O . VAL C 1 10 ? 70.545 -5.492 -2.963 1.00 54.51 10 VAL C O 1
ATOM 7909 N N . ILE C 1 11 ? 69.726 -3.499 -2.314 1.00 50.49 11 ILE C N 1
ATOM 7910 C CA . ILE C 1 11 ? 69.099 -3.208 -3.597 1.00 45.48 11 ILE C CA 1
ATOM 7911 C C . ILE C 1 11 ? 70.011 -2.273 -4.380 1.00 44.08 11 ILE C C 1
ATOM 7912 O O . ILE C 1 11 ? 70.328 -2.519 -5.544 1.00 42.32 11 ILE C O 1
ATOM 7917 N N . LEU C 1 12 ? 70.434 -1.200 -3.723 1.00 43.20 12 LEU C N 1
ATOM 7918 C CA . LEU C 1 12 ? 71.307 -0.215 -4.342 1.00 42.70 12 LEU C CA 1
ATOM 7919 C C . LEU C 1 12 ? 72.754 -0.428 -3.924 1.00 42.58 12 LEU C C 1
ATOM 7920 O O . LEU C 1 12 ? 73.027 -0.855 -2.803 1.00 43.02 12 LEU C O 1
ATOM 7925 N N . PRO C 1 13 ? 73.700 -0.132 -4.828 1.00 42.66 13 PRO C N 1
ATOM 7926 C CA . PRO C 1 13 ? 75.141 -0.277 -4.592 1.00 42.84 13 PRO C CA 1
ATOM 7927 C C . PRO C 1 13 ? 75.577 0.517 -3.368 1.00 42.98 13 PRO C C 1
ATOM 7928 O O . PRO C 1 13 ? 75.032 1.587 -3.098 1.00 43.46 13 PRO C O 1
ATOM 7932 N N . GLU C 1 14 ? 76.556 0.004 -2.630 1.00 43.42 14 GLU C N 1
ATOM 7933 C CA . GLU C 1 14 ? 77.041 0.714 -1.453 1.00 43.65 14 GLU C CA 1
ATOM 7934 C C . GLU C 1 14 ? 77.603 2.038 -1.955 1.00 42.30 14 GLU C C 1
ATOM 7935 O O . GLU C 1 14 ? 78.196 2.101 -3.034 1.00 39.98 14 GLU C O 1
ATOM 7941 N N . GLY C 1 15 ? 77.402 3.097 -1.181 1.00 41.65 15 GLY C N 1
ATOM 7942 C CA . GLY C 1 15 ? 77.894 4.395 -1.595 1.00 41.78 15 GLY C CA 1
ATOM 7943 C C . GLY C 1 15 ? 76.767 5.253 -2.139 1.00 42.00 15 GLY C C 1
ATOM 7944 O O . GLY C 1 15 ? 76.782 6.473 -1.984 1.00 42.47 15 GLY C O 1
ATOM 7945 N N . THR C 1 16 ? 75.788 4.619 -2.779 1.00 41.14 16 THR C N 1
ATOM 7946 C CA . THR C 1 16 ? 74.648 5.348 -3.329 1.00 40.21 16 THR C CA 1
ATOM 7947 C C . THR C 1 16 ? 73.956 6.113 -2.208 1.00 38.20 16 THR C C 1
ATOM 7948 O O . THR C 1 16 ? 73.638 5.547 -1.167 1.00 37.25 16 THR C O 1
ATOM 7952 N N . GLN C 1 17 ? 73.734 7.402 -2.411 1.00 37.57 17 GLN C N 1
ATOM 7953 C CA . GLN C 1 17 ? 73.052 8.189 -1.396 1.00 38.01 17 GLN C CA 1
ATOM 7954 C C . GLN C 1 17 ? 71.643 8.478 -1.901 1.00 35.71 17 GLN C C 1
ATOM 7955 O O . GLN C 1 17 ? 71.433 8.694 -3.094 1.00 35.74 17 GLN C O 1
ATOM 7961 N N . ARG C 1 18 ? 70.672 8.448 -0.998 1.00 32.99 18 ARG C N 1
ATOM 7962 C CA . ARG C 1 18 ? 69.289 8.674 -1.383 1.00 31.04 18 ARG C CA 1
ATOM 7963 C C . ARG C 1 18 ? 68.555 9.575 -0.399 1.00 30.12 18 ARG C C 1
ATOM 7964 O O . ARG C 1 18 ? 68.725 9.454 0.813 1.00 30.27 18 ARG C O 1
ATOM 7972 N N . TYR C 1 19 ? 67.745 10.482 -0.936 1.00 28.20 19 TYR C N 1
ATOM 7973 C CA . TYR C 1 19 ? 66.960 11.406 -0.128 1.00 25.75 19 TYR C CA 1
ATOM 7974 C C . TYR C 1 19 ? 65.539 11.281 -0.636 1.00 23.73 19 TYR C C 1
ATOM 7975 O O . TYR C 1 19 ? 65.297 11.314 -1.837 1.00 22.75 19 TYR C O 1
ATOM 7984 N N . VAL C 1 20 ? 64.600 11.135 0.285 1.00 22.77 20 VAL C N 1
ATOM 7985 C CA . VAL C 1 20 ? 63.206 10.947 -0.075 1.00 22.33 20 VAL C CA 1
ATOM 7986 C C . VAL C 1 20 ? 62.270 11.965 0.563 1.00 21.62 20 VAL C C 1
ATOM 7987 O O . VAL C 1 20 ? 62.550 12.492 1.635 1.00 20.89 20 VAL C O 1
ATOM 7991 N N . GLY C 1 21 ? 61.162 12.241 -0.117 1.00 22.12 21 GLY C N 1
ATOM 7992 C CA . GLY C 1 21 ? 60.170 13.162 0.403 1.00 21.73 21 GLY C CA 1
ATOM 7993 C C . GLY C 1 21 ? 60.653 14.539 0.799 1.00 23.27 21 GLY C C 1
ATOM 7994 O O . GLY C 1 21 ? 61.326 15.224 0.026 1.00 24.49 21 GLY C O 1
ATOM 7995 N N . ARG C 1 22 ? 60.297 14.945 2.013 1.00 24.18 22 ARG C N 1
ATOM 7996 C CA . ARG C 1 22 ? 60.662 16.253 2.537 1.00 25.04 22 ARG C CA 1
ATOM 7997 C C . ARG C 1 22 ? 62.158 16.537 2.483 1.00 23.51 22 ARG C C 1
ATOM 7998 O O . ARG C 1 22 ? 62.562 17.677 2.248 1.00 20.99 22 ARG C O 1
ATOM 8006 N N . ASP C 1 23 ? 62.980 15.514 2.717 1.00 22.90 23 ASP C N 1
ATOM 8007 C CA . ASP C 1 23 ? 64.429 15.698 2.673 1.00 22.44 23 ASP C CA 1
ATOM 8008 C C . ASP C 1 23 ? 64.874 15.982 1.246 1.00 21.21 23 ASP C C 1
ATOM 8009 O O . ASP C 1 23 ? 65.788 16.780 1.013 1.00 20.22 23 ASP C O 1
ATOM 8014 N N . ALA C 1 24 ? 64.242 15.310 0.291 1.00 17.58 24 ALA C N 1
ATOM 8015 C CA . ALA C 1 24 ? 64.581 15.526 -1.100 1.00 17.41 24 ALA C CA 1
ATOM 8016 C C . ALA C 1 24 ? 64.258 16.981 -1.433 1.00 16.79 24 ALA C C 1
ATOM 8017 O O . ALA C 1 24 ? 65.090 17.702 -1.985 1.00 18.29 24 ALA C O 1
ATOM 8019 N N . GLN C 1 25 ? 63.054 17.415 -1.076 1.00 17.36 25 GLN C N 1
ATOM 8020 C CA . GLN C 1 25 ? 62.622 18.786 -1.344 1.00 17.76 25 GLN C CA 1
ATOM 8021 C C . GLN C 1 25 ? 63.528 19.816 -0.668 1.00 18.17 25 GLN C C 1
ATOM 8022 O O . GLN C 1 25 ? 64.007 20.757 -1.309 1.00 17.80 25 GLN C O 1
ATOM 8028 N N . ARG C 1 26 ? 63.763 19.625 0.625 1.00 17.41 26 ARG C N 1
ATOM 8029 C CA . ARG C 1 26 ? 64.606 20.522 1.394 1.00 18.92 26 ARG C CA 1
ATOM 8030 C C . ARG C 1 26 ? 65.996 20.657 0.781 1.00 20.69 26 ARG C C 1
ATOM 8031 O O . ARG C 1 26 ? 66.486 21.768 0.568 1.00 19.40 26 ARG C O 1
ATOM 8039 N N . LEU C 1 27 ? 66.632 19.526 0.492 1.00 21.59 27 LEU C N 1
ATOM 8040 C CA . LEU C 1 27 ? 67.965 19.558 -0.080 1.00 21.90 27 LEU C CA 1
ATOM 8041 C C . LEU C 1 27 ? 67.985 20.207 -1.456 1.00 21.96 27 LEU C C 1
ATOM 8042 O O . LEU C 1 27 ? 68.857 21.030 -1.739 1.00 22.77 27 LEU C O 1
ATOM 8047 N N . ASN C 1 28 ? 67.025 19.853 -2.305 1.00 19.77 28 ASN C N 1
ATOM 8048 C CA . ASN C 1 28 ? 66.966 20.427 -3.644 1.00 18.83 28 ASN C CA 1
ATOM 8049 C C . ASN C 1 28 ? 66.714 21.929 -3.609 1.00 17.92 28 ASN C C 1
ATOM 8050 O O . ASN C 1 28 ? 67.441 22.704 -4.233 1.00 17.77 28 ASN C O 1
ATOM 8055 N N . ILE C 1 29 ? 65.692 22.345 -2.869 1.00 16.98 29 ILE C N 1
ATOM 8056 C CA . ILE C 1 29 ? 65.364 23.762 -2.773 1.00 15.83 29 ILE C CA 1
ATOM 8057 C C . ILE C 1 29 ? 66.520 24.576 -2.176 1.00 17.90 29 ILE C C 1
ATOM 8058 O O . ILE C 1 29 ? 66.859 25.655 -2.681 1.00 17.81 29 ILE C O 1
ATOM 8063 N N . LEU C 1 30 ? 67.142 24.053 -1.122 1.00 16.05 30 LEU C N 1
ATOM 8064 C CA . LEU C 1 30 ? 68.238 24.761 -0.483 1.00 16.88 30 LEU C CA 1
ATOM 8065 C C . LEU C 1 30 ? 69.407 24.956 -1.439 1.00 16.45 30 LEU C C 1
ATOM 8066 O O . LEU C 1 30 ? 70.025 26.018 -1.464 1.00 16.05 30 LEU C O 1
ATOM 8071 N N . ALA C 1 31 ? 69.715 23.932 -2.227 1.00 15.23 31 ALA C N 1
ATOM 8072 C CA . ALA C 1 31 ? 70.823 24.038 -3.169 1.00 14.08 31 ALA C CA 1
ATOM 8073 C C . ALA C 1 31 ? 70.512 25.092 -4.235 1.00 12.58 31 ALA C C 1
ATOM 8074 O O . ALA C 1 31 ? 71.357 25.931 -4.547 1.00 12.32 31 ALA C O 1
ATOM 8076 N N . ALA C 1 32 ? 69.303 25.051 -4.789 1.00 11.56 32 ALA C N 1
ATOM 8077 C CA . ALA C 1 32 ? 68.909 26.026 -5.800 1.00 11.55 32 ALA C CA 1
ATOM 8078 C C . ALA C 1 32 ? 68.896 27.434 -5.207 1.00 13.15 32 ALA C C 1
ATOM 8079 O O . ALA C 1 32 ? 69.366 28.377 -5.834 1.00 14.83 32 ALA C O 1
ATOM 8081 N N . ARG C 1 33 ? 68.365 27.577 -3.994 1.00 13.72 33 ARG C N 1
ATOM 8082 C CA . ARG C 1 33 ? 68.308 28.890 -3.352 1.00 14.66 33 ARG C CA 1
ATOM 8083 C C . ARG C 1 33 ? 69.699 29.494 -3.137 1.00 15.01 33 ARG C C 1
ATOM 8084 O O . ARG C 1 33 ? 69.895 30.693 -3.319 1.00 13.57 33 ARG C O 1
ATOM 8092 N N . ILE C 1 34 ? 70.657 28.658 -2.745 1.00 15.14 34 ILE C N 1
ATOM 8093 C CA . ILE C 1 34 ? 72.015 29.119 -2.490 1.00 14.28 34 ILE C CA 1
ATOM 8094 C C . ILE C 1 34 ? 72.713 29.583 -3.765 1.00 15.21 34 ILE C C 1
ATOM 8095 O O . ILE C 1 34 ? 73.491 30.544 -3.749 1.00 13.20 34 ILE C O 1
ATOM 8100 N N . ILE C 1 35 ? 72.436 28.897 -4.867 1.00 16.07 35 ILE C N 1
ATOM 8101 C CA . ILE C 1 35 ? 73.021 29.278 -6.138 1.00 17.60 35 ILE C CA 1
ATOM 8102 C C . ILE C 1 35 ? 72.434 30.625 -6.525 1.00 16.89 35 ILE C C 1
ATOM 8103 O O . ILE C 1 35 ? 73.156 31.531 -6.946 1.00 18.26 35 ILE C O 1
ATOM 8108 N N . ALA C 1 36 ? 71.123 30.761 -6.366 1.00 16.45 36 ALA C N 1
ATOM 8109 C CA . ALA C 1 36 ? 70.464 32.014 -6.697 1.00 16.26 36 ALA C CA 1
ATOM 8110 C C . ALA C 1 36 ? 71.054 33.104 -5.820 1.00 16.04 36 ALA C C 1
ATOM 8111 O O . ALA C 1 36 ? 71.361 34.197 -6.293 1.00 17.14 36 ALA C O 1
ATOM 8113 N N . GLU C 1 37 ? 71.236 32.800 -4.541 1.00 15.42 37 GLU C N 1
ATOM 8114 C CA . GLU C 1 37 ? 71.797 33.784 -3.624 1.00 16.13 37 GLU C CA 1
ATOM 8115 C C . GLU C 1 37 ? 73.199 34.214 -4.026 1.00 16.83 37 GLU C C 1
ATOM 8116 O O . GLU C 1 37 ? 73.551 35.387 -3.918 1.00 19.75 37 GLU C O 1
ATOM 8122 N N . THR C 1 38 ? 73.994 33.254 -4.485 1.00 16.79 38 THR C N 1
ATOM 8123 C CA . THR C 1 38 ? 75.361 33.509 -4.898 1.00 15.17 38 THR C CA 1
ATOM 8124 C C . THR C 1 38 ? 75.447 34.493 -6.062 1.00 15.05 38 THR C C 1
ATOM 8125 O O . THR C 1 38 ? 76.335 35.339 -6.086 1.00 14.49 38 THR C O 1
ATOM 8129 N N . VAL C 1 39 ? 74.529 34.392 -7.019 1.00 13.68 39 VAL C N 1
ATOM 8130 C CA . VAL C 1 39 ? 74.557 35.288 -8.174 1.00 13.82 39 VAL C CA 1
ATOM 8131 C C . VAL C 1 39 ? 73.715 36.558 -8.046 1.00 14.05 39 VAL C C 1
ATOM 8132 O O . VAL C 1 39 ? 73.953 37.522 -8.775 1.00 15.04 39 VAL C O 1
ATOM 8136 N N . ARG C 1 40 ? 72.738 36.579 -7.143 1.00 14.32 40 ARG C N 1
ATOM 8137 C CA . ARG C 1 40 ? 71.887 37.769 -7.027 1.00 15.84 40 ARG C CA 1
ATOM 8138 C C . ARG C 1 40 ? 72.685 39.037 -6.752 1.00 15.91 40 ARG C C 1
ATOM 8139 O O . ARG C 1 40 ? 72.247 40.138 -7.083 1.00 16.28 40 ARG C O 1
ATOM 8147 N N . THR C 1 41 ? 73.867 38.891 -6.168 1.00 15.93 41 THR C N 1
ATOM 8148 C CA . THR C 1 41 ? 74.684 40.056 -5.866 1.00 17.82 41 THR C CA 1
ATOM 8149 C C . THR C 1 41 ? 75.255 40.751 -7.101 1.00 17.26 41 THR C C 1
ATOM 8150 O O . THR C 1 41 ? 75.823 41.837 -6.992 1.00 17.38 41 THR C O 1
ATOM 8154 N N . THR C 1 42 ? 75.120 40.132 -8.270 1.00 15.33 42 THR C N 1
ATOM 8155 C CA . THR C 1 42 ? 75.607 40.745 -9.504 1.00 16.48 42 THR C CA 1
ATOM 8156 C C . THR C 1 42 ? 74.469 41.538 -10.147 1.00 18.04 42 THR C C 1
ATOM 8157 O O . THR C 1 42 ? 74.672 42.270 -11.112 1.00 20.38 42 THR C O 1
ATOM 8161 N N . LEU C 1 43 ? 73.269 41.393 -9.603 1.00 18.70 43 LEU C N 1
ATOM 8162 C CA . LEU C 1 43 ? 72.096 42.042 -10.167 1.00 17.85 43 LEU C CA 1
ATOM 8163 C C . LEU C 1 43 ? 72.018 43.558 -10.103 1.00 17.71 43 LEU C C 1
ATOM 8164 O O . LEU C 1 43 ? 72.169 44.159 -9.040 1.00 16.63 43 LEU C O 1
ATOM 8169 N N . GLY C 1 44 ? 71.770 44.163 -11.262 1.00 17.45 44 GLY C N 1
ATOM 8170 C CA . GLY C 1 44 ? 71.599 45.600 -11.339 1.00 18.78 44 GLY C CA 1
ATOM 8171 C C . GLY C 1 44 ? 72.789 46.531 -11.422 1.00 19.21 44 GLY C C 1
ATOM 8172 O O . GLY C 1 44 ? 73.947 46.109 -11.393 1.00 20.76 44 GLY C O 1
ATOM 8173 N N . PRO C 1 45 ? 72.507 47.838 -11.522 1.00 19.16 45 PRO C N 1
ATOM 8174 C CA . PRO C 1 45 ? 73.475 48.936 -11.619 1.00 20.68 45 PRO C CA 1
ATOM 8175 C C . PRO C 1 45 ? 74.507 48.958 -10.497 1.00 21.07 45 PRO C C 1
ATOM 8176 O O . PRO C 1 45 ? 75.596 49.493 -10.667 1.00 21.68 45 PRO C O 1
ATOM 8180 N N . LYS C 1 46 ? 74.163 48.399 -9.343 1.00 21.52 46 LYS C N 1
ATOM 8181 C CA . LYS C 1 46 ? 75.104 48.381 -8.239 1.00 22.70 46 LYS C CA 1
ATOM 8182 C C . LYS C 1 46 ? 75.492 46.966 -7.842 1.00 23.77 46 LYS C C 1
ATOM 8183 O O . LYS C 1 46 ? 75.984 46.733 -6.733 1.00 22.81 46 LYS C O 1
ATOM 8189 N N . GLY C 1 47 ? 75.262 46.023 -8.753 1.00 22.31 47 GLY C N 1
ATOM 8190 C CA . GLY C 1 47 ? 75.629 44.646 -8.487 1.00 23.22 47 GLY C CA 1
ATOM 8191 C C . GLY C 1 47 ? 77.120 44.532 -8.744 1.00 22.49 47 GLY C C 1
ATOM 8192 O O . GLY C 1 47 ? 77.639 45.214 -9.623 1.00 21.91 47 GLY C O 1
ATOM 8193 N N . MET C 1 48 ? 77.814 43.687 -7.990 1.00 21.76 48 MET C N 1
ATOM 8194 C CA . MET C 1 48 ? 79.252 43.550 -8.171 1.00 22.12 48 MET C CA 1
ATOM 8195 C C . MET C 1 48 ? 79.684 42.347 -8.996 1.00 21.17 48 MET C C 1
ATOM 8196 O O . MET C 1 48 ? 78.846 41.599 -9.500 1.00 22.61 48 MET C O 1
ATOM 8201 N N . ASP C 1 49 ? 80.993 42.162 -9.142 1.00 19.74 49 ASP C N 1
ATOM 8202 C CA . ASP C 1 49 ? 81.513 41.069 -9.959 1.00 18.53 49 ASP C CA 1
ATOM 8203 C C . ASP C 1 49 ? 82.166 39.917 -9.207 1.00 18.45 49 ASP C C 1
ATOM 8204 O O . ASP C 1 49 ? 82.383 39.984 -7.998 1.00 19.59 49 ASP C O 1
ATOM 8209 N N . LYS C 1 50 ? 82.482 38.853 -9.936 1.00 15.70 50 LYS C N 1
ATOM 8210 C CA . LYS C 1 50 ? 83.131 37.706 -9.323 1.00 16.38 50 LYS C CA 1
ATOM 8211 C C . LYS C 1 50 ? 84.436 37.379 -10.023 1.00 17.22 50 LYS C C 1
ATOM 8212 O O . LYS C 1 50 ? 84.609 37.662 -11.209 1.00 16.66 50 LYS C O 1
ATOM 8218 N N . MET C 1 51 ? 85.360 36.793 -9.272 1.00 18.15 51 MET C N 1
ATOM 8219 C CA . MET C 1 51 ? 86.631 36.375 -9.835 1.00 20.00 51 MET C CA 1
ATOM 8220 C C . MET C 1 51 ? 86.619 34.866 -9.710 1.00 20.51 51 MET C C 1
ATOM 8221 O O . MET C 1 51 ? 86.535 34.324 -8.607 1.00 20.82 51 MET C O 1
ATOM 8226 N N . LEU C 1 52 ? 86.676 34.187 -10.846 1.00 20.48 52 LEU C N 1
ATOM 8227 C CA . LEU C 1 52 ? 86.650 32.739 -10.845 1.00 21.74 52 LEU C CA 1
ATOM 8228 C C . LEU C 1 52 ? 87.973 32.172 -11.332 1.00 21.43 52 LEU C C 1
ATOM 8229 O O . LEU C 1 52 ? 88.428 32.489 -12.429 1.00 24.02 52 LEU C O 1
ATOM 8234 N N . VAL C 1 53 ? 88.584 31.330 -10.510 1.00 22.81 53 VAL C N 1
ATOM 8235 C CA . VAL C 1 53 ? 89.862 30.708 -10.851 1.00 24.80 53 VAL C CA 1
ATOM 8236 C C . VAL C 1 53 ? 89.672 29.200 -10.983 1.00 25.27 53 VAL C C 1
ATOM 8237 O O . VAL C 1 53 ? 89.363 28.533 -10.000 1.00 25.90 53 VAL C O 1
ATOM 8241 N N . ASP C 1 54 ? 89.851 28.655 -12.183 1.00 28.60 54 ASP C N 1
ATOM 8242 C CA . ASP C 1 54 ? 89.679 27.212 -12.361 1.00 33.73 54 ASP C CA 1
ATOM 8243 C C . ASP C 1 54 ? 90.873 26.436 -11.803 1.00 36.19 54 ASP C C 1
ATOM 8244 O O . ASP C 1 54 ? 91.809 27.027 -11.266 1.00 37.51 54 ASP C O 1
ATOM 8249 N N . SER C 1 55 ? 90.835 25.112 -11.927 1.00 40.05 55 SER C N 1
ATOM 8250 C CA . SER C 1 55 ? 91.914 24.255 -11.420 1.00 43.50 55 SER C CA 1
ATOM 8251 C C . SER C 1 55 ? 93.266 24.530 -12.076 1.00 44.73 55 SER C C 1
ATOM 8252 O O . SER C 1 55 ? 94.310 24.391 -11.434 1.00 45.33 55 SER C O 1
ATOM 8255 N N . LEU C 1 56 ? 93.242 24.915 -13.352 1.00 45.76 56 LEU C N 1
ATOM 8256 C CA . LEU C 1 56 ? 94.467 25.210 -14.095 1.00 45.75 56 LEU C CA 1
ATOM 8257 C C . LEU C 1 56 ? 94.969 26.633 -13.846 1.00 45.17 56 LEU C C 1
ATOM 8258 O O . LEU C 1 56 ? 95.863 27.115 -14.546 1.00 45.17 56 LEU C O 1
ATOM 8263 N N . GLY C 1 57 ? 94.379 27.306 -12.861 1.00 44.28 57 GLY C N 1
ATOM 8264 C CA . GLY C 1 57 ? 94.795 28.659 -12.527 1.00 42.54 57 GLY C CA 1
ATOM 8265 C C . GLY C 1 57 ? 94.323 29.765 -13.456 1.00 41.33 57 GLY C C 1
ATOM 8266 O O . GLY C 1 57 ? 94.706 30.925 -13.286 1.00 41.32 57 GLY C O 1
ATOM 8267 N N . ASP C 1 58 ? 93.514 29.417 -14.462 1.00 39.50 58 ASP C N 1
ATOM 8268 C CA . ASP C 1 58 ? 92.991 30.415 -15.338 1.00 39.40 58 ASP C CA 1
ATOM 8269 C C . ASP C 1 58 ? 92.024 31.335 -14.623 1.00 37.04 58 ASP C C 1
ATOM 8270 O O . ASP C 1 58 ? 91.351 30.875 -13.676 1.00 37.00 58 ASP C O 1
ATOM 8275 N N . ILE C 1 59 ? 91.941 32.589 -15.013 1.00 33.56 59 ILE C N 1
ATOM 8276 C CA . ILE C 1 59 ? 91.081 33.549 -14.325 1.00 30.20 59 ILE C CA 1
ATOM 8277 C C . ILE C 1 59 ? 89.987 34.217 -15.162 1.00 28.11 59 ILE C C 1
ATOM 8278 O O . ILE C 1 59 ? 90.216 34.644 -16.295 1.00 27.28 59 ILE C O 1
ATOM 8283 N N . VAL C 1 60 ? 88.794 34.306 -14.581 1.00 24.31 60 VAL C N 1
ATOM 8284 C CA . VAL C 1 60 ? 87.666 34.961 -15.234 1.00 20.79 60 VAL C CA 1
ATOM 8285 C C . VAL C 1 60 ? 87.082 35.987 -14.274 1.00 19.45 60 VAL C C 1
ATOM 8286 O O . VAL C 1 60 ? 86.784 35.674 -13.120 1.00 18.23 60 VAL C O 1
ATOM 8290 N N . VAL C 1 61 ? 86.935 37.220 -14.745 1.00 17.85 61 VAL C N 1
ATOM 8291 C CA . VAL C 1 61 ? 86.352 38.281 -13.926 1.00 17.31 61 VAL C CA 1
ATOM 8292 C C . VAL C 1 61 ? 85.126 38.783 -14.690 1.00 17.08 61 VAL C C 1
ATOM 8293 O O . VAL C 1 61 ? 85.248 39.381 -15.761 1.00 17.25 61 VAL C O 1
ATOM 8297 N N . THR C 1 62 ? 83.940 38.530 -14.148 1.00 16.22 62 THR C N 1
ATOM 8298 C CA . THR C 1 62 ? 82.718 38.938 -14.833 1.00 15.93 62 THR C CA 1
ATOM 8299 C C . THR C 1 62 ? 81.575 39.303 -13.911 1.00 13.57 62 THR C C 1
ATOM 8300 O O . THR C 1 62 ? 81.596 39.030 -12.714 1.00 10.28 62 THR C O 1
ATOM 8304 N N . ASN C 1 63 ? 80.560 39.904 -14.515 1.00 15.57 63 ASN C N 1
ATOM 8305 C CA . ASN C 1 63 ? 79.339 40.258 -13.818 1.00 16.84 63 ASN C CA 1
ATOM 8306 C C . ASN C 1 63 ? 78.272 39.322 -14.385 1.00 17.90 63 ASN C C 1
ATOM 8307 O O . ASN C 1 63 ? 77.187 39.194 -13.823 1.00 19.74 63 ASN C O 1
ATOM 8312 N N . ASP C 1 64 ? 78.612 38.648 -15.485 1.00 19.01 64 ASP C N 1
ATOM 8313 C CA . ASP C 1 64 ? 77.689 37.749 -16.179 1.00 19.22 64 ASP C CA 1
ATOM 8314 C C . ASP C 1 64 ? 77.377 36.422 -15.510 1.00 19.55 64 ASP C C 1
ATOM 8315 O O . ASP C 1 64 ? 78.235 35.535 -15.399 1.00 19.83 64 ASP C O 1
ATOM 8320 N N . CYS C 1 65 ? 76.120 36.291 -15.093 1.00 18.65 65 CYS C N 1
ATOM 8321 C CA . CYS C 1 65 ? 75.611 35.097 -14.429 1.00 17.47 65 CYS C CA 1
ATOM 8322 C C . CYS C 1 65 ? 75.861 33.805 -15.208 1.00 16.67 65 CYS C C 1
ATOM 8323 O O . CYS C 1 65 ? 76.396 32.840 -14.663 1.00 16.48 65 CYS C O 1
ATOM 8326 N N . ALA C 1 66 ? 75.458 33.787 -16.474 1.00 17.49 66 ALA C N 1
ATOM 8327 C CA . ALA C 1 66 ? 75.630 32.612 -17.328 1.00 17.02 66 ALA C CA 1
ATOM 8328 C C . ALA C 1 66 ? 77.083 32.165 -17.348 1.00 17.80 66 ALA C C 1
ATOM 8329 O O . ALA C 1 66 ? 77.376 30.984 -17.181 1.00 17.84 66 ALA C O 1
ATOM 8331 N N . THR C 1 67 ? 77.985 33.122 -17.553 1.00 17.01 67 THR C N 1
ATOM 8332 C CA . THR C 1 67 ? 79.410 32.845 -17.589 1.00 16.53 67 THR C CA 1
ATOM 8333 C C . THR C 1 67 ? 79.865 32.312 -16.236 1.00 17.59 67 THR C C 1
ATOM 8334 O O . THR C 1 67 ? 80.615 31.346 -16.161 1.00 18.63 67 THR C O 1
ATOM 8338 N N . ILE C 1 68 ? 79.401 32.947 -15.167 1.00 18.13 68 ILE C N 1
ATOM 8339 C CA . ILE C 1 68 ? 79.754 32.530 -13.815 1.00 17.21 68 ILE C CA 1
ATOM 8340 C C . ILE C 1 68 ? 79.348 31.091 -13.506 1.00 19.12 68 ILE C C 1
ATOM 8341 O O . ILE C 1 68 ? 80.173 30.301 -13.036 1.00 19.09 68 ILE C O 1
ATOM 8346 N N . LEU C 1 69 ? 78.085 30.748 -13.759 1.00 19.19 69 LEU C N 1
ATOM 8347 C CA . LEU C 1 69 ? 77.615 29.393 -13.469 1.00 21.29 69 LEU C CA 1
ATOM 8348 C C . LEU C 1 69 ? 78.260 28.365 -14.387 1.00 23.47 69 LEU C C 1
ATOM 8349 O O . LEU C 1 69 ? 78.466 27.217 -14.002 1.00 25.58 69 LEU C O 1
ATOM 8354 N N . ASP C 1 70 ? 78.581 28.785 -15.603 1.00 25.48 70 ASP C N 1
ATOM 8355 C CA . ASP C 1 70 ? 79.225 27.912 -16.572 1.00 27.03 70 ASP C CA 1
ATOM 8356 C C . ASP C 1 70 ? 80.642 27.554 -16.111 1.00 26.81 70 ASP C C 1
ATOM 8357 O O . ASP C 1 70 ? 81.055 26.404 -16.207 1.00 26.10 70 ASP C O 1
ATOM 8362 N N . LYS C 1 71 ? 81.377 28.542 -15.603 1.00 27.82 71 LYS C N 1
ATOM 8363 C CA . LYS C 1 71 ? 82.745 28.329 -15.136 1.00 28.93 71 LYS C CA 1
ATOM 8364 C C . LYS C 1 71 ? 82.891 27.635 -13.779 1.00 29.64 71 LYS C C 1
ATOM 8365 O O . LYS C 1 71 ? 83.814 26.844 -13.591 1.00 32.71 71 LYS C O 1
ATOM 8371 N N . ILE C 1 72 ? 82.010 27.932 -12.829 1.00 29.75 72 ILE C N 1
ATOM 8372 C CA . ILE C 1 72 ? 82.086 27.302 -11.508 1.00 29.58 72 ILE C CA 1
ATOM 8373 C C . ILE C 1 72 ? 81.799 25.809 -11.607 1.00 29.10 72 ILE C C 1
ATOM 8374 O O . ILE C 1 72 ? 80.903 25.391 -12.332 1.00 26.75 72 ILE C O 1
ATOM 8379 N N . ASP C 1 73 ? 82.551 25.007 -10.863 1.00 31.17 73 ASP C N 1
ATOM 8380 C CA . ASP C 1 73 ? 82.365 23.556 -10.882 1.00 33.98 73 ASP C CA 1
ATOM 8381 C C . ASP C 1 73 ? 81.313 23.143 -9.851 1.00 33.53 73 ASP C C 1
ATOM 8382 O O . ASP C 1 73 ? 81.650 22.706 -8.748 1.00 35.03 73 ASP C O 1
ATOM 8387 N N . LEU C 1 74 ? 80.042 23.277 -10.214 1.00 31.61 74 LEU C N 1
ATOM 8388 C CA . LEU C 1 74 ? 78.951 22.939 -9.307 1.00 30.57 74 LEU C CA 1
ATOM 8389 C C . LEU C 1 74 ? 78.792 21.437 -9.086 1.00 30.75 74 LEU C C 1
ATOM 8390 O O . LEU C 1 74 ? 78.863 20.644 -10.024 1.00 29.36 74 LEU C O 1
ATOM 8395 N N . GLN C 1 75 ? 78.565 21.055 -7.834 1.00 30.77 75 GLN C N 1
ATOM 8396 C CA . GLN C 1 75 ? 78.406 19.650 -7.487 1.00 31.49 75 GLN C CA 1
ATOM 8397 C C . GLN C 1 75 ? 76.946 19.212 -7.380 1.00 28.96 75 GLN C C 1
ATOM 8398 O O . GLN C 1 75 ? 76.496 18.377 -8.161 1.00 30.10 75 GLN C O 1
ATOM 8404 N N . HIS C 1 76 ? 76.205 19.780 -6.433 1.00 25.73 76 HIS C N 1
ATOM 8405 C CA . HIS C 1 76 ? 74.807 19.400 -6.248 1.00 24.50 76 HIS C CA 1
ATOM 8406 C C . HIS C 1 76 ? 74.014 19.434 -7.551 1.00 23.03 76 HIS C C 1
ATOM 8407 O O . HIS C 1 76 ? 74.134 20.373 -8.333 1.00 23.57 76 HIS C O 1
ATOM 8414 N N . PRO C 1 77 ? 73.178 18.411 -7.792 1.00 21.81 77 PRO C N 1
ATOM 8415 C CA . PRO C 1 77 ? 72.368 18.332 -9.011 1.00 20.94 77 PRO C CA 1
ATOM 8416 C C . PRO C 1 77 ? 71.364 19.479 -9.148 1.00 21.19 77 PRO C C 1
ATOM 8417 O O . PRO C 1 77 ? 71.200 20.041 -10.230 1.00 20.08 77 PRO C O 1
ATOM 8421 N N . ALA C 1 78 ? 70.687 19.814 -8.054 1.00 20.11 78 ALA C N 1
ATOM 8422 C CA . ALA C 1 78 ? 69.700 20.884 -8.086 1.00 20.54 78 ALA C CA 1
ATOM 8423 C C . ALA C 1 78 ? 70.379 22.173 -8.502 1.00 20.82 78 ALA C C 1
ATOM 8424 O O . ALA C 1 78 ? 69.791 22.997 -9.200 1.00 18.97 78 ALA C O 1
ATOM 8426 N N . ALA C 1 79 ? 71.624 22.347 -8.074 1.00 22.14 79 ALA C N 1
ATOM 8427 C CA . ALA C 1 79 ? 72.371 23.544 -8.435 1.00 22.50 79 ALA C CA 1
ATOM 8428 C C . ALA C 1 79 ? 72.669 23.506 -9.933 1.00 22.56 79 ALA C C 1
ATOM 8429 O O . ALA C 1 79 ? 72.545 24.519 -10.618 1.00 22.82 79 ALA C O 1
ATOM 8431 N N . LYS C 1 80 ? 73.050 22.335 -10.442 1.00 22.49 80 LYS C N 1
ATOM 8432 C CA . LYS C 1 80 ? 73.347 22.194 -11.867 1.00 24.09 80 LYS C CA 1
ATOM 8433 C C . LYS C 1 80 ? 72.135 22.527 -12.728 1.00 23.85 80 LYS C C 1
ATOM 8434 O O . LYS C 1 80 ? 72.271 23.093 -13.814 1.00 26.21 80 LYS C O 1
ATOM 8440 N N . MET C 1 81 ? 70.951 22.173 -12.250 1.00 23.03 81 MET C N 1
ATOM 8441 C CA . MET C 1 81 ? 69.732 22.458 -12.995 1.00 24.12 81 MET C CA 1
ATOM 8442 C C . MET C 1 81 ? 69.543 23.965 -13.155 1.00 22.56 81 MET C C 1
ATOM 8443 O O . MET C 1 81 ? 69.016 24.438 -14.163 1.00 23.80 81 MET C O 1
ATOM 8448 N N . MET C 1 82 ? 69.982 24.718 -12.158 1.00 19.82 82 MET C N 1
ATOM 8449 C CA . MET C 1 82 ? 69.857 26.162 -12.215 1.00 19.23 82 MET C CA 1
ATOM 8450 C C . MET C 1 82 ? 70.728 26.731 -13.331 1.00 17.89 82 MET C C 1
ATOM 8451 O O . MET C 1 82 ? 70.401 27.764 -13.910 1.00 18.08 82 MET C O 1
ATOM 8456 N N . VAL C 1 83 ? 71.831 26.055 -13.640 1.00 15.35 83 VAL C N 1
ATOM 8457 C CA . VAL C 1 83 ? 72.722 26.507 -14.705 1.00 14.42 83 VAL C CA 1
ATOM 8458 C C . VAL C 1 83 ? 71.973 26.572 -16.029 1.00 14.48 83 VAL C C 1
ATOM 8459 O O . VAL C 1 83 ? 72.161 27.500 -16.816 1.00 11.77 83 VAL C O 1
ATOM 8463 N N . GLU C 1 84 ? 71.131 25.571 -16.271 1.00 15.34 84 GLU C N 1
ATOM 8464 C CA . GLU C 1 84 ? 70.367 25.511 -17.508 1.00 17.39 84 GLU C CA 1
ATOM 8465 C C . GLU C 1 84 ? 69.457 26.722 -17.653 1.00 17.35 84 GLU C C 1
ATOM 8466 O O . GLU C 1 84 ? 69.268 27.229 -18.757 1.00 19.02 84 GLU C O 1
ATOM 8472 N N . VAL C 1 85 ? 68.887 27.180 -16.541 1.00 14.68 85 VAL C N 1
ATOM 8473 C CA . VAL C 1 85 ? 68.024 28.347 -16.585 1.00 12.49 85 VAL C CA 1
ATOM 8474 C C . VAL C 1 85 ? 68.822 29.532 -17.148 1.00 13.24 85 VAL C C 1
ATOM 8475 O O . VAL C 1 85 ? 68.364 30.216 -18.055 1.00 12.11 85 VAL C O 1
ATOM 8479 N N . ALA C 1 86 ? 70.022 29.760 -16.620 1.00 13.25 86 ALA C N 1
ATOM 8480 C CA . ALA C 1 86 ? 70.847 30.865 -17.088 1.00 14.47 86 ALA C CA 1
ATOM 8481 C C . ALA C 1 86 ? 71.323 30.655 -18.522 1.00 15.18 86 ALA C C 1
ATOM 8482 O O . ALA C 1 86 ? 71.378 31.603 -19.302 1.00 16.06 86 ALA C O 1
ATOM 8484 N N . LYS C 1 87 ? 71.672 29.424 -18.877 1.00 16.67 87 LYS C N 1
ATOM 8485 C CA . LYS C 1 87 ? 72.131 29.160 -20.234 1.00 19.61 87 LYS C CA 1
ATOM 8486 C C . LYS C 1 87 ? 71.039 29.448 -21.262 1.00 18.95 87 LYS C C 1
ATOM 8487 O O . LYS C 1 87 ? 71.272 30.154 -22.238 1.00 18.83 87 LYS C O 1
ATOM 8493 N N . THR C 1 88 ? 69.848 28.906 -21.042 1.00 17.26 88 THR C N 1
ATOM 8494 C CA . THR C 1 88 ? 68.752 29.113 -21.978 1.00 18.27 88 THR C CA 1
ATOM 8495 C C . THR C 1 88 ? 68.329 30.577 -22.084 1.00 17.76 88 THR C C 1
ATOM 8496 O O . THR C 1 88 ? 67.993 31.051 -23.167 1.00 19.10 88 THR C O 1
ATOM 8500 N N . GLN C 1 89 ? 68.344 31.289 -20.963 1.00 16.33 89 GLN C N 1
ATOM 8501 C CA . GLN C 1 89 ? 67.979 32.701 -20.960 1.00 17.38 89 GLN C CA 1
ATOM 8502 C C . GLN C 1 89 ? 69.003 33.494 -21.779 1.00 19.01 89 GLN C C 1
ATOM 8503 O O . GLN C 1 89 ? 68.653 34.444 -22.491 1.00 18.36 89 GLN C O 1
ATOM 8509 N N . ASP C 1 90 ? 70.265 33.084 -21.682 1.00 19.05 90 ASP C N 1
ATOM 8510 C CA . ASP C 1 90 ? 71.345 33.756 -22.387 1.00 19.83 90 ASP C CA 1
ATOM 8511 C C . ASP C 1 90 ? 71.269 33.576 -23.895 1.00 20.73 90 ASP C C 1
ATOM 8512 O O . ASP C 1 90 ? 71.556 34.509 -24.648 1.00 20.39 90 ASP C O 1
ATOM 8517 N N . LYS C 1 91 ? 70.881 32.387 -24.339 1.00 20.31 91 LYS C N 1
ATOM 8518 C CA . LYS C 1 91 ? 70.812 32.124 -25.767 1.00 23.66 91 LYS C CA 1
ATOM 8519 C C . LYS C 1 91 ? 69.582 32.725 -26.429 1.00 23.04 91 LYS C C 1
ATOM 8520 O O . LYS C 1 91 ? 69.631 33.118 -27.594 1.00 23.30 91 LYS C O 1
ATOM 8526 N N . GLU C 1 92 ? 68.487 32.817 -25.684 1.00 21.93 92 GLU C N 1
ATOM 8527 C CA . GLU C 1 92 ? 67.257 33.380 -26.226 1.00 19.89 92 GLU C CA 1
ATOM 8528 C C . GLU C 1 92 ? 67.193 34.899 -26.208 1.00 19.20 92 GLU C C 1
ATOM 8529 O O . GLU C 1 92 ? 66.828 35.516 -27.212 1.00 20.37 92 GLU C O 1
ATOM 8535 N N . ALA C 1 93 ? 67.559 35.508 -25.084 1.00 16.04 93 ALA C N 1
ATOM 8536 C CA . ALA C 1 93 ? 67.451 36.955 -24.964 1.00 13.37 93 ALA C CA 1
ATOM 8537 C C . ALA C 1 93 ? 68.684 37.750 -24.542 1.00 13.97 93 ALA C C 1
ATOM 8538 O O . ALA C 1 93 ? 68.637 38.983 -24.532 1.00 15.26 93 ALA C O 1
ATOM 8540 N N . GLY C 1 94 ? 69.768 37.077 -24.171 1.00 11.51 94 GLY C N 1
ATOM 8541 C CA . GLY C 1 94 ? 70.962 37.802 -23.770 1.00 13.61 94 GLY C CA 1
ATOM 8542 C C . GLY C 1 94 ? 70.969 38.233 -22.318 1.00 15.68 94 GLY C C 1
ATOM 8543 O O . GLY C 1 94 ? 71.669 37.637 -21.494 1.00 17.43 94 GLY C O 1
ATOM 8544 N N . ASP C 1 95 ? 70.210 39.276 -21.992 1.00 16.40 95 ASP C N 1
ATOM 8545 C CA . ASP C 1 95 ? 70.146 39.755 -20.613 1.00 15.65 95 ASP C CA 1
ATOM 8546 C C . ASP C 1 95 ? 69.116 38.983 -19.802 1.00 15.01 95 ASP C C 1
ATOM 8547 O O . ASP C 1 95 ? 68.363 38.166 -20.342 1.00 13.30 95 ASP C O 1
ATOM 8552 N N . GLY C 1 96 ? 69.088 39.262 -18.502 1.00 12.53 96 GLY C N 1
ATOM 8553 C CA . GLY C 1 96 ? 68.154 38.603 -17.615 1.00 12.42 96 GLY C CA 1
ATOM 8554 C C . GLY C 1 96 ? 68.588 37.234 -17.126 1.00 12.38 96 GLY C C 1
ATOM 8555 O O . GLY C 1 96 ? 67.789 36.527 -16.504 1.00 12.68 96 GLY C O 1
ATOM 8556 N N . THR C 1 97 ? 69.837 36.847 -17.380 1.00 12.02 97 THR C N 1
ATOM 8557 C CA . THR C 1 97 ? 70.278 35.530 -16.934 1.00 13.63 97 THR C CA 1
ATOM 8558 C C . THR C 1 97 ? 70.284 35.483 -15.419 1.00 14.11 97 THR C C 1
ATOM 8559 O O . THR C 1 97 ? 69.841 34.492 -14.834 1.00 12.87 97 THR C O 1
ATOM 8563 N N . THR C 1 98 ? 70.758 36.558 -14.788 1.00 13.02 98 THR C N 1
ATOM 8564 C CA . THR C 1 98 ? 70.770 36.634 -13.332 1.00 14.23 98 THR C CA 1
ATOM 8565 C C . THR C 1 98 ? 69.330 36.663 -12.814 1.00 15.96 98 THR C C 1
ATOM 8566 O O . THR C 1 98 ? 68.994 35.983 -11.841 1.00 16.37 98 THR C O 1
ATOM 8570 N N . THR C 1 99 ? 68.487 37.462 -13.468 1.00 15.81 99 THR C N 1
ATOM 8571 C CA . THR C 1 99 ? 67.080 37.602 -13.081 1.00 13.92 99 THR C CA 1
ATOM 8572 C C . THR C 1 99 ? 66.370 36.252 -13.099 1.00 13.37 99 THR C C 1
ATOM 8573 O O . THR C 1 99 ? 65.676 35.884 -12.154 1.00 12.48 99 THR C O 1
ATOM 8577 N N . ALA C 1 100 ? 66.544 35.515 -14.189 1.00 13.30 100 ALA C N 1
ATOM 8578 C CA . ALA C 1 100 ? 65.910 34.212 -14.324 1.00 11.20 100 ALA C CA 1
ATOM 8579 C C . ALA C 1 100 ? 66.320 33.260 -13.198 1.00 11.98 100 ALA C C 1
ATOM 8580 O O . ALA C 1 100 ? 65.474 32.563 -12.628 1.00 13.65 100 ALA C O 1
ATOM 8582 N N . VAL C 1 101 ? 67.608 33.229 -12.862 1.00 11.26 101 VAL C N 1
ATOM 8583 C CA . VAL C 1 101 ? 68.064 32.333 -11.797 1.00 11.99 101 VAL C CA 1
ATOM 8584 C C . VAL C 1 101 ? 67.555 32.790 -10.429 1.00 12.75 101 VAL C C 1
ATOM 8585 O O . VAL C 1 101 ? 67.078 31.986 -9.624 1.00 11.95 101 VAL C O 1
ATOM 8589 N N . VAL C 1 102 ? 67.643 34.088 -10.171 1.00 12.27 102 VAL C N 1
ATOM 8590 C CA . VAL C 1 102 ? 67.199 34.618 -8.890 1.00 13.18 102 VAL C CA 1
ATOM 8591 C C . VAL C 1 102 ? 65.704 34.404 -8.662 1.00 13.26 102 VAL C C 1
ATOM 8592 O O . VAL C 1 102 ? 65.272 34.100 -7.547 1.00 13.86 102 VAL C O 1
ATOM 8596 N N . ILE C 1 103 ? 64.909 34.544 -9.714 1.00 13.41 103 ILE C N 1
ATOM 8597 C CA . ILE C 1 103 ? 63.481 34.319 -9.575 1.00 12.18 103 ILE C CA 1
ATOM 8598 C C . ILE C 1 103 ? 63.252 32.827 -9.326 1.00 12.33 103 ILE C C 1
ATOM 8599 O O . ILE C 1 103 ? 62.467 32.449 -8.460 1.00 14.08 103 ILE C O 1
ATOM 8604 N N . ALA C 1 104 ? 63.951 31.982 -10.076 1.00 12.03 104 ALA C N 1
ATOM 8605 C CA . ALA C 1 104 ? 63.820 30.537 -9.912 1.00 10.85 104 ALA C CA 1
ATOM 8606 C C . ALA C 1 104 ? 64.012 30.137 -8.453 1.00 9.66 104 ALA C C 1
ATOM 8607 O O . ALA C 1 104 ? 63.239 29.346 -7.899 1.00 8.59 104 ALA C O 1
ATOM 8609 N N . GLY C 1 105 ? 65.049 30.691 -7.838 1.00 6.86 105 GLY C N 1
ATOM 8610 C CA . GLY C 1 105 ? 65.338 30.384 -6.453 1.00 7.38 105 GLY C CA 1
ATOM 8611 C C . GLY C 1 105 ? 64.283 30.873 -5.482 1.00 8.63 105 GLY C C 1
ATOM 8612 O O . GLY C 1 105 ? 63.925 30.156 -4.539 1.00 8.25 105 GLY C O 1
ATOM 8613 N N . GLU C 1 106 ? 63.778 32.084 -5.707 1.00 9.19 106 GLU C N 1
ATOM 8614 C CA . GLU C 1 106 ? 62.765 32.653 -4.826 1.00 10.35 106 GLU C CA 1
ATOM 8615 C C . GLU C 1 106 ? 61.449 31.888 -4.928 1.00 11.73 106 GLU C C 1
ATOM 8616 O O . GLU C 1 106 ? 60.738 31.724 -3.941 1.00 13.56 106 GLU C O 1
ATOM 8622 N N . LEU C 1 107 ? 61.130 31.425 -6.130 1.00 12.51 107 LEU C N 1
ATOM 8623 C CA . LEU C 1 107 ? 59.918 30.645 -6.377 1.00 11.63 107 LEU C CA 1
ATOM 8624 C C . LEU C 1 107 ? 59.957 29.371 -5.524 1.00 13.39 107 LEU C C 1
ATOM 8625 O O . LEU C 1 107 ? 58.968 28.998 -4.891 1.00 15.25 107 LEU C O 1
ATOM 8630 N N . LEU C 1 108 ? 61.107 28.700 -5.508 1.00 13.25 108 LEU C N 1
ATOM 8631 C CA . LEU C 1 108 ? 61.249 27.485 -4.718 1.00 13.95 108 LEU C CA 1
ATOM 8632 C C . LEU C 1 108 ? 61.129 27.804 -3.228 1.00 13.69 108 LEU C C 1
ATOM 8633 O O . LEU C 1 108 ? 60.464 27.081 -2.483 1.00 13.22 108 LEU C O 1
ATOM 8638 N N . ARG C 1 109 ? 61.771 28.887 -2.803 1.00 10.57 109 ARG C N 1
ATOM 8639 C CA . ARG C 1 109 ? 61.717 29.299 -1.410 1.00 12.74 109 ARG C CA 1
ATOM 8640 C C . ARG C 1 109 ? 60.266 29.494 -0.951 1.00 13.33 109 ARG C C 1
ATOM 8641 O O . ARG C 1 109 ? 59.860 28.962 0.088 1.00 14.49 109 ARG C O 1
ATOM 8649 N N . LYS C 1 110 ? 59.490 30.251 -1.725 1.00 12.59 110 LYS C N 1
ATOM 8650 C CA . LYS C 1 110 ? 58.092 30.524 -1.390 1.00 12.72 110 LYS C CA 1
ATOM 8651 C C . LYS C 1 110 ? 57.230 29.263 -1.454 1.00 13.63 110 LYS C C 1
ATOM 8652 O O . LYS C 1 110 ? 56.255 29.130 -0.716 1.00 13.59 110 LYS C O 1
ATOM 8658 N 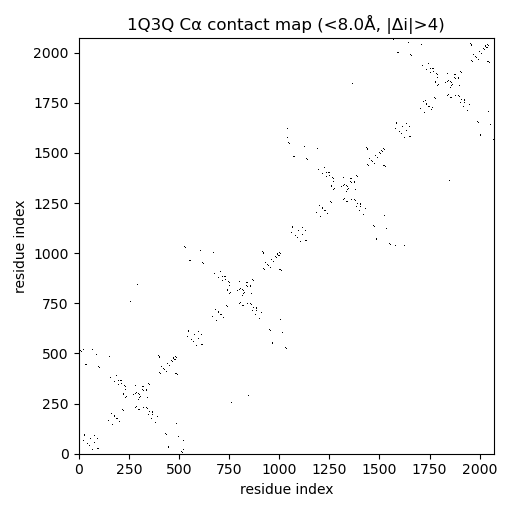N . ALA C 1 111 ? 57.587 28.345 -2.346 1.00 13.08 111 ALA C N 1
ATOM 8659 C CA . ALA C 1 111 ? 56.834 27.109 -2.487 1.00 13.94 111 ALA C CA 1
ATOM 8660 C C . ALA C 1 111 ? 57.043 26.188 -1.288 1.00 16.44 111 ALA C C 1
ATOM 8661 O O . ALA C 1 111 ? 56.133 25.455 -0.902 1.00 18.23 111 ALA C O 1
ATOM 8663 N N . GLU C 1 112 ? 58.228 26.229 -0.684 1.00 18.62 112 GLU C N 1
ATOM 8664 C CA . GLU C 1 112 ? 58.500 25.360 0.456 1.00 21.76 112 GLU C CA 1
ATOM 8665 C C . GLU C 1 112 ? 57.660 25.736 1.671 1.00 21.26 112 GLU C C 1
ATOM 8666 O O . GLU C 1 112 ? 57.341 24.885 2.503 1.00 20.57 112 GLU C O 1
ATOM 8672 N N . GLU C 1 113 ? 57.294 27.008 1.777 1.00 20.63 113 GLU C N 1
ATOM 8673 C CA . GLU C 1 113 ? 56.456 27.435 2.894 1.00 19.47 113 GLU C CA 1
ATOM 8674 C C . GLU C 1 113 ? 55.121 26.686 2.787 1.00 17.64 113 GLU C C 1
ATOM 8675 O O . GLU C 1 113 ? 54.483 26.375 3.788 1.00 15.48 113 GLU C O 1
ATOM 8681 N N . LEU C 1 114 ? 54.710 26.396 1.555 1.00 17.54 114 LEU C N 1
ATOM 8682 C CA . LEU C 1 114 ? 53.460 25.684 1.316 1.00 16.11 114 LEU C CA 1
ATOM 8683 C C . LEU C 1 114 ? 53.665 24.201 1.551 1.00 16.93 114 LEU C C 1
ATOM 8684 O O . LEU C 1 114 ? 52.800 23.533 2.122 1.00 18.08 114 LEU C O 1
ATOM 8689 N N . LEU C 1 115 ? 54.806 23.679 1.107 1.00 16.25 115 LEU C N 1
ATOM 8690 C CA . LEU C 1 115 ? 55.096 22.267 1.321 1.00 16.36 115 LEU C CA 1
ATOM 8691 C C . LEU C 1 115 ? 55.063 22.019 2.822 1.00 16.10 115 LEU C C 1
ATOM 8692 O O . LEU C 1 115 ? 54.504 21.031 3.295 1.00 15.76 115 LEU C O 1
ATOM 8697 N N . ASP C 1 116 ? 55.660 22.936 3.569 1.00 18.28 116 ASP C N 1
ATOM 8698 C CA . ASP C 1 116 ? 55.706 22.817 5.013 1.00 21.73 116 ASP C CA 1
ATOM 8699 C C . ASP C 1 116 ? 54.307 22.867 5.617 1.00 21.73 116 ASP C C 1
ATOM 8700 O O . ASP C 1 116 ? 54.062 22.307 6.687 1.00 20.16 116 ASP C O 1
ATOM 8705 N N . GLN C 1 117 ? 53.388 23.522 4.910 1.00 22.06 117 GLN C N 1
ATOM 8706 C CA . GLN C 1 117 ? 52.001 23.647 5.348 1.00 20.66 117 GLN C CA 1
ATOM 8707 C C . GLN C 1 117 ? 51.214 22.400 4.950 1.00 19.52 117 GLN C C 1
ATOM 8708 O O . GLN C 1 117 ? 50.022 22.277 5.238 1.00 19.90 117 GLN C O 1
ATOM 8714 N N . ASN C 1 118 ? 51.897 21.476 4.285 1.00 18.91 118 ASN C N 1
ATOM 8715 C CA . ASN C 1 118 ? 51.308 20.220 3.841 1.00 19.56 118 ASN C CA 1
ATOM 8716 C C . ASN C 1 118 ? 50.404 20.318 2.634 1.00 19.38 118 ASN C C 1
ATOM 8717 O O . ASN C 1 118 ? 49.513 19.489 2.446 1.00 20.00 118 ASN C O 1
ATOM 8722 N N . ILE C 1 119 ? 50.626 21.334 1.815 1.00 18.97 119 ILE C N 1
ATOM 8723 C CA . ILE C 1 119 ? 49.855 21.479 0.602 1.00 17.48 119 ILE C CA 1
ATOM 8724 C C . ILE C 1 119 ? 50.580 20.612 -0.417 1.00 18.58 119 ILE C C 1
ATOM 8725 O O . ILE C 1 119 ? 51.797 20.696 -0.571 1.00 18.70 119 ILE C O 1
ATOM 8730 N N . HIS C 1 120 ? 49.826 19.751 -1.087 1.00 19.14 120 HIS C N 1
ATOM 8731 C CA . HIS C 1 120 ? 50.387 18.833 -2.064 1.00 18.37 120 HIS C CA 1
ATOM 8732 C C . HIS C 1 120 ? 51.174 19.550 -3.154 1.00 17.71 120 HIS C C 1
ATOM 8733 O O . HIS C 1 120 ? 50.745 20.585 -3.661 1.00 18.67 120 HIS C O 1
ATOM 8740 N N . PRO C 1 121 ? 52.352 19.014 -3.515 1.00 16.91 121 PRO C N 1
ATOM 8741 C CA . PRO C 1 121 ? 53.164 19.641 -4.562 1.00 16.63 121 PRO C CA 1
ATOM 8742 C C . PRO C 1 121 ? 52.399 19.748 -5.883 1.00 17.23 121 PRO C C 1
ATOM 8743 O O . PRO C 1 121 ? 52.666 20.626 -6.696 1.00 16.26 121 PRO C O 1
ATOM 8747 N N . SER C 1 122 ? 51.442 18.850 -6.081 1.00 17.00 122 SER C N 1
ATOM 8748 C CA . SER C 1 122 ? 50.616 18.859 -7.278 1.00 18.13 122 SER C CA 1
ATOM 8749 C C . SER C 1 122 ? 49.814 20.167 -7.320 1.00 19.53 122 SER C C 1
ATOM 8750 O O . SER C 1 122 ? 49.648 20.780 -8.377 1.00 16.09 122 SER C O 1
ATOM 8753 N N . ILE C 1 123 ? 49.314 20.586 -6.158 1.00 19.94 123 ILE C N 1
ATOM 8754 C CA . ILE C 1 123 ? 48.533 21.815 -6.068 1.00 19.41 123 ILE C CA 1
ATOM 8755 C C . ILE C 1 123 ? 49.430 23.027 -6.309 1.00 18.05 123 ILE C C 1
ATOM 8756 O O . ILE C 1 123 ? 49.082 23.921 -7.081 1.00 16.52 123 ILE C O 1
ATOM 8761 N N . ILE C 1 124 ? 50.578 23.055 -5.633 1.00 15.97 124 ILE C N 1
ATOM 8762 C CA . ILE C 1 124 ? 51.526 24.159 -5.761 1.00 15.25 124 ILE C CA 1
ATOM 8763 C C . ILE C 1 124 ? 51.993 24.293 -7.200 1.00 17.61 124 ILE C C 1
ATOM 8764 O O . ILE C 1 124 ? 52.076 25.390 -7.751 1.00 19.53 124 ILE C O 1
ATOM 8769 N N . THR C 1 125 ? 52.309 23.154 -7.796 1.00 16.78 125 THR C N 1
ATOM 8770 C CA . THR C 1 125 ? 52.780 23.092 -9.167 1.00 18.79 125 THR C CA 1
ATOM 8771 C C . THR C 1 125 ? 51.739 23.628 -10.164 1.00 18.20 125 THR C C 1
ATOM 8772 O O . THR C 1 125 ? 52.075 24.339 -11.109 1.00 16.96 125 THR C O 1
ATOM 8776 N N . LYS C 1 126 ? 50.476 23.294 -9.938 1.00 20.03 126 LYS C N 1
ATOM 8777 C CA . LYS C 1 126 ? 49.383 23.753 -10.793 1.00 19.62 126 LYS C CA 1
ATOM 8778 C C . LYS C 1 126 ? 49.206 25.260 -10.588 1.00 17.74 126 LYS C C 1
ATOM 8779 O O . LYS C 1 126 ? 49.004 26.013 -11.540 1.00 16.29 126 LYS C O 1
ATOM 8785 N N . GLY C 1 127 ? 49.283 25.689 -9.333 1.00 15.27 127 GLY C N 1
ATOM 8786 C CA . GLY C 1 127 ? 49.136 27.099 -9.036 1.00 15.86 127 GLY C CA 1
ATOM 8787 C C . GLY C 1 127 ? 50.228 27.904 -9.718 1.00 16.96 127 GLY C C 1
ATOM 8788 O O . GLY C 1 127 ? 49.987 28.999 -10.242 1.00 16.62 127 GLY C O 1
ATOM 8789 N N . TYR C 1 128 ? 51.439 27.357 -9.722 1.00 14.18 128 TYR C N 1
ATOM 8790 C CA . TYR C 1 128 ? 52.560 28.047 -10.336 1.00 13.40 128 TYR C CA 1
ATOM 8791 C C . TYR C 1 128 ? 52.425 28.116 -11.850 1.00 11.30 128 TYR C C 1
ATOM 8792 O O . TYR C 1 128 ? 52.737 29.132 -12.452 1.00 9.57 128 TYR C O 1
ATOM 8801 N N . ALA C 1 129 ? 51.954 27.034 -12.459 1.00 12.42 129 ALA C N 1
ATOM 8802 C CA . ALA C 1 129 ? 51.778 26.991 -13.905 1.00 11.88 129 ALA C CA 1
ATOM 8803 C C . ALA C 1 129 ? 50.725 28.034 -14.296 1.00 12.93 129 ALA C C 1
ATOM 8804 O O . ALA C 1 129 ? 50.905 28.769 -15.272 1.00 12.41 129 ALA C O 1
ATOM 8806 N N . LEU C 1 130 ? 49.637 28.105 -13.526 1.00 13.03 130 LEU C N 1
ATOM 8807 C CA . LEU C 1 130 ? 48.582 29.090 -13.787 1.00 14.03 130 LEU C CA 1
ATOM 8808 C C . LEU C 1 130 ? 49.176 30.492 -13.692 1.00 13.31 130 LEU C C 1
ATOM 8809 O O . LEU C 1 130 ? 48.974 31.318 -14.570 1.00 14.32 130 LEU C O 1
ATOM 8814 N N . ALA C 1 131 ? 49.920 30.753 -12.626 1.00 13.63 131 ALA C N 1
ATOM 8815 C CA . ALA C 1 131 ? 50.534 32.065 -12.437 1.00 14.47 131 ALA C CA 1
ATOM 8816 C C . ALA C 1 131 ? 51.509 32.421 -13.567 1.00 14.43 131 ALA C C 1
ATOM 8817 O O . ALA C 1 131 ? 51.475 33.531 -14.100 1.00 15.34 131 ALA C O 1
ATOM 8819 N N . ALA C 1 132 ? 52.363 31.470 -13.937 1.00 13.79 132 ALA C N 1
ATOM 8820 C CA . ALA C 1 132 ? 53.347 31.682 -14.994 1.00 13.57 132 ALA C CA 1
ATOM 8821 C C . ALA C 1 132 ? 52.683 32.015 -16.326 1.00 13.62 132 ALA C C 1
ATOM 8822 O O . ALA C 1 132 ? 53.147 32.890 -17.068 1.00 12.29 132 ALA C O 1
ATOM 8824 N N . GLU C 1 133 ? 51.603 31.306 -16.635 1.00 14.36 133 GLU C N 1
ATOM 8825 C CA . GLU C 1 133 ? 50.883 31.546 -17.876 1.00 16.35 133 GLU C CA 1
ATOM 8826 C C . GLU C 1 133 ? 50.153 32.888 -17.838 1.00 14.95 133 GLU C C 1
ATOM 8827 O O . GLU C 1 133 ? 50.132 33.617 -18.832 1.00 14.03 133 GLU C O 1
ATOM 8833 N N . LYS C 1 134 ? 49.578 33.231 -16.690 1.00 13.04 134 LYS C N 1
ATOM 8834 C CA . LYS C 1 134 ? 48.898 34.510 -16.566 1.00 12.68 134 LYS C CA 1
ATOM 8835 C C . LYS C 1 134 ? 49.972 35.609 -16.690 1.00 13.23 134 LYS C C 1
ATOM 8836 O O . LYS C 1 134 ? 49.735 36.658 -17.286 1.00 11.64 134 LYS C O 1
ATOM 8842 N N . ALA C 1 135 ? 51.165 35.357 -16.157 1.00 11.85 135 ALA C N 1
ATOM 8843 C CA . ALA C 1 135 ? 52.227 36.353 -16.248 1.00 12.81 135 ALA C CA 1
ATOM 8844 C C . ALA C 1 135 ? 52.581 36.667 -17.708 1.00 13.84 135 ALA C C 1
ATOM 8845 O O . ALA C 1 135 ? 52.862 37.811 -18.039 1.00 14.62 135 ALA C O 1
ATOM 8847 N N . GLN C 1 136 ? 52.563 35.664 -18.585 1.00 14.63 136 GLN C N 1
ATOM 8848 C CA . GLN C 1 136 ? 52.885 35.913 -19.988 1.00 13.87 136 GLN C CA 1
ATOM 8849 C C . GLN C 1 136 ? 51.818 36.795 -20.654 1.00 15.46 136 GLN C C 1
ATOM 8850 O O . GLN C 1 136 ? 52.137 37.698 -21.437 1.00 17.41 136 GLN C O 1
ATOM 8856 N N . GLU C 1 137 ? 50.554 36.541 -20.351 1.00 15.45 137 GLU C N 1
ATOM 8857 C CA . GLU C 1 137 ? 49.488 37.346 -20.930 1.00 18.55 137 GLU C CA 1
ATOM 8858 C C . GLU C 1 137 ? 49.632 38.813 -20.523 1.00 17.82 137 GLU C C 1
ATOM 8859 O O . GLU C 1 137 ? 49.508 39.718 -21.349 1.00 18.13 137 GLU C O 1
ATOM 8865 N N . ILE C 1 138 ? 49.902 39.038 -19.243 1.00 16.57 138 ILE C N 1
ATOM 8866 C CA . ILE C 1 138 ? 50.064 40.379 -18.720 1.00 15.89 138 ILE C CA 1
ATOM 8867 C C . ILE C 1 138 ? 51.227 41.096 -19.390 1.00 16.79 138 ILE C C 1
ATOM 8868 O O . ILE C 1 138 ? 51.094 42.248 -19.801 1.00 17.85 138 ILE C O 1
ATOM 8873 N N . LEU C 1 139 ? 52.363 40.413 -19.496 1.00 16.07 139 LEU C N 1
ATOM 8874 C CA . LEU C 1 139 ? 53.548 40.990 -20.119 1.00 14.46 139 LEU C CA 1
ATOM 8875 C C . LEU C 1 139 ? 53.264 41.415 -21.551 1.00 14.94 139 LEU C C 1
ATOM 8876 O O . LEU C 1 139 ? 53.727 42.465 -21.993 1.00 13.82 139 LEU C O 1
ATOM 8881 N N . ASP C 1 140 ? 52.509 40.601 -22.283 1.00 16.03 140 ASP C N 1
ATOM 8882 C CA . ASP C 1 140 ? 52.175 40.948 -23.656 1.00 18.17 140 ASP C CA 1
ATOM 8883 C C . ASP C 1 140 ? 51.271 42.184 -23.680 1.00 19.28 140 ASP C C 1
ATOM 8884 O O . ASP C 1 140 ? 51.366 43.015 -24.579 1.00 19.48 140 ASP C O 1
ATOM 8889 N N . GLU C 1 141 ? 50.404 42.305 -22.681 1.00 20.75 141 GLU C N 1
ATOM 8890 C CA . GLU C 1 141 ? 49.475 43.427 -22.603 1.00 22.12 141 GLU C CA 1
ATOM 8891 C C . GLU C 1 141 ? 50.105 44.735 -22.152 1.00 22.28 141 GLU C C 1
ATOM 8892 O O . GLU C 1 141 ? 49.786 45.795 -22.694 1.00 22.22 141 GLU C O 1
ATOM 8898 N N . ILE C 1 142 ? 51.000 44.671 -21.170 1.00 20.30 142 ILE C N 1
ATOM 8899 C CA . ILE C 1 142 ? 51.622 45.887 -20.661 1.00 18.94 142 ILE C CA 1
ATOM 8900 C C . ILE C 1 142 ? 52.901 46.260 -21.400 1.00 19.42 142 ILE C C 1
ATOM 8901 O O . ILE C 1 142 ? 53.532 47.273 -21.103 1.00 19.86 142 ILE C O 1
ATOM 8906 N N . ALA C 1 143 ? 53.278 45.447 -22.377 1.00 19.92 143 ALA C N 1
ATOM 8907 C CA . ALA C 1 143 ? 54.488 45.711 -23.137 1.00 19.24 143 ALA C CA 1
ATOM 8908 C C . ALA C 1 143 ? 54.297 46.961 -23.983 1.00 18.64 143 ALA C C 1
ATOM 8909 O O . ALA C 1 143 ? 53.206 47.221 -24.485 1.00 18.97 143 ALA C O 1
ATOM 8911 N N . ILE C 1 144 ? 55.363 47.736 -24.132 1.00 17.70 144 ILE C N 1
ATOM 8912 C CA . ILE C 1 144 ? 55.306 48.953 -24.924 1.00 17.36 144 ILE C CA 1
ATOM 8913 C C . ILE C 1 144 ? 55.757 48.618 -26.339 1.00 19.25 144 ILE C C 1
ATOM 8914 O O . ILE C 1 144 ? 56.869 48.123 -26.549 1.00 20.19 144 ILE C O 1
ATOM 8919 N N . ARG C 1 145 ? 54.887 48.863 -27.310 1.00 20.84 145 ARG C N 1
ATOM 8920 C CA . ARG C 1 145 ? 55.216 48.579 -28.699 1.00 21.89 145 ARG C CA 1
ATOM 8921 C C . ARG C 1 145 ? 55.930 49.775 -29.284 1.00 21.30 145 ARG C C 1
ATOM 8922 O O . ARG C 1 145 ? 55.546 50.918 -29.047 1.00 21.97 145 ARG C O 1
ATOM 8930 N N . VAL C 1 146 ? 56.974 49.513 -30.052 1.00 22.04 146 VAL C N 1
ATOM 8931 C CA . VAL C 1 146 ? 57.760 50.589 -30.629 1.00 24.13 146 VAL C CA 1
ATOM 8932 C C . VAL C 1 146 ? 58.218 50.240 -32.045 1.00 24.00 146 VAL C C 1
ATOM 8933 O O . VAL C 1 146 ? 58.116 49.084 -32.461 1.00 23.85 146 VAL C O 1
ATOM 8937 N N . ASP C 1 147 ? 58.697 51.234 -32.791 1.00 24.86 147 ASP C N 1
ATOM 8938 C CA . ASP C 1 147 ? 59.190 50.974 -34.139 1.00 25.54 147 ASP C CA 1
ATOM 8939 C C . ASP C 1 147 ? 60.446 50.141 -33.977 1.00 23.65 147 ASP C C 1
ATOM 8940 O O . ASP C 1 147 ? 61.426 50.592 -33.393 1.00 21.38 147 ASP C O 1
ATOM 8945 N N . PRO C 1 148 ? 60.432 48.913 -34.497 1.00 23.57 148 PRO C N 1
ATOM 8946 C CA . PRO C 1 148 ? 61.576 48.004 -34.408 1.00 26.54 148 PRO C CA 1
ATOM 8947 C C . PRO C 1 148 ? 62.949 48.655 -34.577 1.00 28.19 148 PRO C C 1
ATOM 8948 O O . PRO C 1 148 ? 63.929 48.201 -33.989 1.00 29.76 148 PRO C O 1
ATOM 8952 N N . ASP C 1 149 ? 63.029 49.722 -35.362 1.00 29.81 149 ASP C N 1
ATOM 8953 C CA . ASP C 1 149 ? 64.322 50.357 -35.581 1.00 32.56 149 ASP C CA 1
ATOM 8954 C C . ASP C 1 149 ? 64.456 51.776 -35.052 1.00 31.49 149 ASP C C 1
ATOM 8955 O O . ASP C 1 149 ? 65.330 52.521 -35.494 1.00 32.93 149 ASP C O 1
ATOM 8960 N N . ASP C 1 150 ? 63.606 52.157 -34.107 1.00 30.84 150 ASP C N 1
ATOM 8961 C CA . ASP C 1 150 ? 63.698 53.498 -33.551 1.00 29.82 150 ASP C CA 1
ATOM 8962 C C . ASP C 1 150 ? 65.016 53.631 -32.803 1.00 28.26 150 ASP C C 1
ATOM 8963 O O . ASP C 1 150 ? 65.164 53.142 -31.681 1.00 27.58 150 ASP C O 1
ATOM 8968 N N . GLU C 1 151 ? 65.968 54.303 -33.439 1.00 26.87 151 GLU C N 1
ATOM 8969 C CA . GLU C 1 151 ? 67.292 54.494 -32.869 1.00 27.46 151 GLU C CA 1
ATOM 8970 C C . GLU C 1 151 ? 67.291 54.915 -31.406 1.00 27.07 151 GLU C C 1
ATOM 8971 O O . GLU C 1 151 ? 68.046 54.372 -30.592 1.00 26.73 151 GLU C O 1
ATOM 8977 N N . GLU C 1 152 ? 66.453 55.886 -31.066 1.00 25.03 152 GLU C N 1
ATOM 8978 C CA . GLU C 1 152 ? 66.418 56.357 -29.699 1.00 24.51 152 GLU C CA 1
ATOM 8979 C C . GLU C 1 152 ? 66.114 55.257 -28.690 1.00 22.07 152 GLU C C 1
ATOM 8980 O O . GLU C 1 152 ? 66.835 55.119 -27.706 1.00 19.88 152 GLU C O 1
ATOM 8986 N N . THR C 1 153 ? 65.067 54.468 -28.924 1.00 19.72 153 THR C N 1
ATOM 8987 C CA . THR C 1 153 ? 64.743 53.407 -27.974 1.00 20.23 153 THR C CA 1
ATOM 8988 C C . THR C 1 153 ? 65.796 52.306 -28.013 1.00 20.31 153 THR C C 1
ATOM 8989 O O . THR C 1 153 ? 66.145 51.741 -26.976 1.00 21.05 153 THR C O 1
ATOM 8993 N N . LEU C 1 154 ? 66.324 52.025 -29.199 1.00 18.07 154 LEU C N 1
ATOM 8994 C CA . LEU C 1 154 ? 67.362 51.016 -29.338 1.00 17.41 154 LEU C CA 1
ATOM 8995 C C . LEU C 1 154 ? 68.582 51.435 -28.510 1.00 18.14 154 LEU C C 1
ATOM 8996 O O . LEU C 1 154 ? 69.188 50.616 -27.817 1.00 18.41 154 LEU C O 1
ATOM 9001 N N . LEU C 1 155 ? 68.927 52.719 -28.586 1.00 17.78 155 LEU C N 1
ATOM 9002 C CA . LEU C 1 155 ? 70.061 53.281 -27.848 1.00 17.45 155 LEU C CA 1
ATOM 9003 C C . LEU C 1 155 ? 69.823 53.159 -26.336 1.00 18.70 155 LEU C C 1
ATOM 9004 O O . LEU C 1 155 ? 70.741 52.831 -25.568 1.00 18.60 155 LEU C O 1
ATOM 9009 N N . LYS C 1 156 ? 68.590 53.417 -25.905 1.00 17.73 156 LYS C N 1
ATOM 9010 C CA . LYS C 1 156 ? 68.258 53.302 -24.485 1.00 17.68 156 LYS C CA 1
ATOM 9011 C C . LYS C 1 156 ? 68.365 51.836 -24.054 1.00 17.12 156 LYS C C 1
ATOM 9012 O O . LYS C 1 156 ? 68.828 51.536 -22.953 1.00 20.12 156 LYS C O 1
ATOM 9018 N N . ILE C 1 157 ? 67.932 50.928 -24.921 1.00 14.30 157 ILE C N 1
ATOM 9019 C CA . ILE C 1 157 ? 67.985 49.500 -24.625 1.00 14.85 157 ILE C CA 1
ATOM 9020 C C . ILE C 1 157 ? 69.421 49.003 -24.447 1.00 15.15 157 ILE C C 1
ATOM 9021 O O . ILE C 1 157 ? 69.722 48.253 -23.514 1.00 14.15 157 ILE C O 1
ATOM 9026 N N . ALA C 1 158 ? 70.303 49.423 -25.348 1.00 14.01 158 ALA C N 1
ATOM 9027 C CA . ALA C 1 158 ? 71.698 49.018 -25.285 1.00 15.02 158 ALA C CA 1
ATOM 9028 C C . ALA C 1 158 ? 72.354 49.562 -24.021 1.00 16.02 158 ALA C C 1
ATOM 9029 O O . ALA C 1 158 ? 73.037 48.832 -23.301 1.00 17.23 158 ALA C O 1
ATOM 9031 N N . ALA C 1 159 ? 72.141 50.844 -23.751 1.00 14.86 159 ALA C N 1
ATOM 9032 C CA . ALA C 1 159 ? 72.737 51.481 -22.581 1.00 16.32 159 ALA C CA 1
ATOM 9033 C C . ALA C 1 159 ? 72.227 50.879 -21.268 1.00 17.09 159 ALA C C 1
ATOM 9034 O O . ALA C 1 159 ? 72.999 50.677 -20.330 1.00 18.21 159 ALA C O 1
ATOM 9036 N N . THR C 1 160 ? 70.933 50.589 -21.198 1.00 16.05 160 THR C N 1
ATOM 9037 C CA . THR C 1 160 ? 70.380 50.006 -19.981 1.00 16.06 160 THR C CA 1
ATOM 9038 C C . THR C 1 160 ? 71.088 48.681 -19.710 1.00 15.41 160 THR C C 1
ATOM 9039 O O . THR C 1 160 ? 71.414 48.359 -18.574 1.00 14.16 160 THR C O 1
ATOM 9043 N N . SER C 1 161 ? 71.315 47.921 -20.773 1.00 15.49 161 SER C N 1
ATOM 9044 C CA . SER C 1 161 ? 71.979 46.627 -20.679 1.00 15.92 161 SER C CA 1
ATOM 9045 C C . SER C 1 161 ? 73.411 46.749 -20.164 1.00 16.38 161 SER C C 1
ATOM 9046 O O . SER C 1 161 ? 73.849 45.961 -19.332 1.00 16.29 161 SER C O 1
ATOM 9049 N N . ILE C 1 162 ? 74.133 47.747 -20.660 1.00 18.15 162 ILE C N 1
ATOM 9050 C CA . ILE C 1 162 ? 75.519 47.945 -20.285 1.00 18.50 162 ILE C CA 1
ATOM 9051 C C . ILE C 1 162 ? 75.726 48.437 -18.859 1.00 21.60 162 ILE C C 1
ATOM 9052 O O . ILE C 1 162 ? 76.710 48.073 -18.226 1.00 27.07 162 ILE C O 1
ATOM 9057 N N . THR C 1 163 ? 74.807 49.231 -18.331 1.00 22.85 163 THR C N 1
ATOM 9058 C CA . THR C 1 163 ? 74.965 49.730 -16.969 1.00 24.69 163 THR C CA 1
ATOM 9059 C C . THR C 1 163 ? 75.097 48.589 -15.962 1.00 24.82 163 THR C C 1
ATOM 9060 O O . THR C 1 163 ? 74.489 47.533 -16.123 1.00 23.60 163 THR C O 1
ATOM 9064 N N . GLY C 1 164 ? 75.900 48.811 -14.924 1.00 24.83 164 GLY C N 1
ATOM 9065 C CA . GLY C 1 164 ? 76.099 47.799 -13.902 1.00 26.25 164 GLY C CA 1
ATOM 9066 C C . GLY C 1 164 ? 77.213 46.828 -14.246 1.00 27.83 164 GLY C C 1
ATOM 9067 O O . GLY C 1 164 ? 77.332 45.754 -13.652 1.00 28.24 164 GLY C O 1
ATOM 9068 N N . LYS C 1 165 ? 78.034 47.217 -15.212 1.00 28.36 165 LYS C N 1
ATOM 9069 C CA . LYS C 1 165 ? 79.144 46.398 -15.665 1.00 28.18 165 LYS C CA 1
ATOM 9070 C C . LYS C 1 165 ? 80.426 47.218 -15.674 1.00 28.94 165 LYS C C 1
ATOM 9071 O O . LYS C 1 165 ? 80.397 48.445 -15.685 1.00 28.72 165 LYS C O 1
ATOM 9077 N N . ASN C 1 166 ? 81.550 46.520 -15.674 1.00 29.44 166 ASN C N 1
ATOM 9078 C CA . ASN C 1 166 ? 82.856 47.148 -15.676 1.00 31.18 166 ASN C CA 1
ATOM 9079 C C . ASN C 1 166 ? 83.008 48.279 -16.703 1.00 31.14 166 ASN C C 1
ATOM 9080 O O . ASN C 1 166 ? 83.698 49.262 -16.450 1.00 33.15 166 ASN C O 1
ATOM 9085 N N . ALA C 1 167 ? 82.360 48.160 -17.853 1.00 30.66 167 ALA C N 1
ATOM 9086 C CA . ALA C 1 167 ? 82.492 49.193 -18.876 1.00 32.23 167 ALA C CA 1
ATOM 9087 C C . ALA C 1 167 ? 81.362 50.231 -18.904 1.00 32.33 167 ALA C C 1
ATOM 9088 O O . ALA C 1 167 ? 81.222 50.976 -19.880 1.00 30.09 167 ALA C O 1
ATOM 9090 N N . GLU C 1 168 ? 80.565 50.295 -17.841 1.00 30.50 168 GLU C N 1
ATOM 9091 C CA . GLU C 1 168 ? 79.467 51.241 -17.815 1.00 30.46 168 GLU C CA 1
ATOM 9092 C C . GLU C 1 168 ? 79.944 52.678 -17.976 1.00 30.57 168 GLU C C 1
ATOM 9093 O O . GLU C 1 168 ? 79.193 53.543 -18.416 1.00 29.56 168 GLU C O 1
ATOM 9099 N N . SER C 1 169 ? 81.203 52.923 -17.639 1.00 31.12 169 SER C N 1
ATOM 9100 C CA . SER C 1 169 ? 81.786 54.258 -17.752 1.00 32.40 169 SER C CA 1
ATOM 9101 C C . SER C 1 169 ? 81.636 54.804 -19.179 1.00 31.42 169 SER C C 1
ATOM 9102 O O . SER C 1 169 ? 81.451 56.008 -19.384 1.00 30.89 169 SER C O 1
ATOM 9105 N N . HIS C 1 170 ? 81.708 53.908 -20.159 1.00 29.67 170 HIS C N 1
ATOM 9106 C CA . HIS C 1 170 ? 81.591 54.291 -21.561 1.00 27.24 170 HIS C CA 1
ATOM 9107 C C . HIS C 1 170 ? 80.338 53.741 -22.215 1.00 25.54 170 HIS C C 1
ATOM 9108 O O . HIS C 1 170 ? 80.348 53.463 -23.415 1.00 25.69 170 HIS C O 1
ATOM 9115 N N . LYS C 1 171 ? 79.257 53.584 -21.458 1.00 24.16 171 LYS C N 1
ATOM 9116 C CA . LYS C 1 171 ? 78.054 53.017 -22.052 1.00 25.31 171 LYS C CA 1
ATOM 9117 C C . LYS C 1 171 ? 77.479 53.797 -23.229 1.00 24.62 171 LYS C C 1
ATOM 9118 O O . LYS C 1 171 ? 76.869 53.203 -24.119 1.00 24.18 171 LYS C O 1
ATOM 9124 N N . GLU C 1 172 ? 77.672 55.111 -23.255 1.00 23.89 172 GLU C N 1
ATOM 9125 C CA . GLU C 1 172 ? 77.143 55.896 -24.364 1.00 26.34 172 GLU C CA 1
ATOM 9126 C C . GLU C 1 172 ? 77.795 55.432 -25.665 1.00 24.22 172 GLU C C 1
ATOM 9127 O O . GLU C 1 172 ? 77.115 55.105 -26.641 1.00 23.59 172 GLU C O 1
ATOM 9133 N N . LEU C 1 173 ? 79.122 55.403 -25.664 1.00 22.02 173 LEU C N 1
ATOM 9134 C CA . LEU C 1 173 ? 79.883 54.971 -26.824 1.00 20.88 173 LEU C CA 1
ATOM 9135 C C . LEU C 1 173 ? 79.571 53.533 -27.213 1.00 20.53 173 LEU C C 1
ATOM 9136 O O . LEU C 1 173 ? 79.289 53.244 -28.374 1.00 17.92 173 LEU C O 1
ATOM 9141 N N . LEU C 1 174 ? 79.636 52.632 -26.235 1.00 21.41 174 LEU C N 1
ATOM 9142 C CA . LEU C 1 174 ? 79.393 51.217 -26.486 1.00 20.62 174 LEU C CA 1
ATOM 9143 C C . LEU C 1 174 ? 77.963 50.945 -26.946 1.00 21.08 174 LEU C C 1
ATOM 9144 O O . LEU C 1 174 ? 77.719 50.051 -27.765 1.00 21.71 174 LEU C O 1
ATOM 9149 N N . ALA C 1 175 ? 77.017 51.719 -26.428 1.00 19.39 175 ALA C N 1
ATOM 9150 C CA . ALA C 1 175 ? 75.629 51.556 -26.816 1.00 17.82 175 ALA C CA 1
ATOM 9151 C C . ALA C 1 175 ? 75.508 51.944 -28.287 1.00 19.20 175 ALA C C 1
ATOM 9152 O O . ALA C 1 175 ? 74.791 51.298 -29.063 1.00 17.89 175 ALA C O 1
ATOM 9154 N N . LYS C 1 176 ? 76.229 52.998 -28.661 1.00 19.23 176 LYS C N 1
ATOM 9155 C CA . LYS C 1 176 ? 76.222 53.504 -30.027 1.00 20.99 176 LYS C CA 1
ATOM 9156 C C . LYS C 1 176 ? 76.752 52.457 -31.000 1.00 20.30 176 LYS C C 1
ATOM 9157 O O . LYS C 1 176 ? 76.099 52.129 -31.987 1.00 20.67 176 LYS C O 1
ATOM 9163 N N . LEU C 1 177 ? 77.941 51.937 -30.718 1.00 19.47 177 LEU C N 1
ATOM 9164 C CA . LEU C 1 177 ? 78.559 50.927 -31.570 1.00 19.80 177 LEU C CA 1
ATOM 9165 C C . LEU C 1 177 ? 77.656 49.703 -31.716 1.00 19.28 177 LEU C C 1
ATOM 9166 O O . LEU C 1 177 ? 77.493 49.173 -32.817 1.00 19.02 177 LEU C O 1
ATOM 9171 N N . ALA C 1 178 ? 77.066 49.265 -30.605 1.00 18.67 178 ALA C N 1
ATOM 9172 C CA . ALA C 1 178 ? 76.175 48.106 -30.610 1.00 17.15 178 ALA C CA 1
ATOM 9173 C C . ALA C 1 178 ? 74.937 48.354 -31.468 1.00 18.19 178 ALA C C 1
ATOM 9174 O O . ALA C 1 178 ? 74.577 47.530 -32.312 1.00 18.82 178 ALA C O 1
ATOM 9176 N N . VAL C 1 179 ? 74.277 49.487 -31.252 1.00 17.08 179 VAL C N 1
ATOM 9177 C CA . VAL C 1 179 ? 73.090 49.799 -32.030 1.00 17.69 179 VAL C CA 1
ATOM 9178 C C . VAL C 1 179 ? 73.434 49.925 -33.510 1.00 19.37 179 VAL C C 1
ATOM 9179 O O . VAL C 1 179 ? 72.764 49.338 -34.363 1.00 18.62 179 VAL C O 1
ATOM 9183 N N . GLU C 1 180 ? 74.480 50.685 -33.817 1.00 20.13 180 GLU C N 1
ATOM 9184 C CA . GLU C 1 180 ? 74.891 50.858 -35.205 1.00 22.18 180 GLU C CA 1
ATOM 9185 C C . GLU C 1 180 ? 75.230 49.519 -35.851 1.00 21.42 180 GLU C C 1
ATOM 9186 O O . GLU C 1 180 ? 74.844 49.265 -36.986 1.00 21.49 180 GLU C O 1
ATOM 9192 N N . ALA C 1 181 ? 75.950 48.664 -35.127 1.00 19.82 181 ALA C N 1
ATOM 9193 C CA . ALA C 1 181 ? 76.331 47.365 -35.661 1.00 19.23 181 ALA C CA 1
ATOM 9194 C C . ALA C 1 181 ? 75.115 46.519 -36.024 1.00 19.55 181 ALA C C 1
ATOM 9195 O O . ALA C 1 181 ? 75.053 45.963 -37.119 1.00 18.09 181 ALA C O 1
ATOM 9197 N N . VAL C 1 182 ? 74.153 46.427 -35.107 1.00 18.75 182 VAL C N 1
ATOM 9198 C CA . VAL C 1 182 ? 72.949 45.627 -35.329 1.00 19.13 182 VAL C CA 1
ATOM 9199 C C . VAL C 1 182 ? 72.039 46.180 -36.422 1.00 20.96 182 VAL C C 1
ATOM 9200 O O . VAL C 1 182 ? 71.500 45.420 -37.223 1.00 20.72 182 VAL C O 1
ATOM 9204 N N . LYS C 1 183 ? 71.856 47.495 -36.464 1.00 23.07 183 LYS C N 1
ATOM 9205 C CA . LYS C 1 183 ? 71.001 48.073 -37.495 1.00 25.41 183 LYS C CA 1
ATOM 9206 C C . LYS C 1 183 ? 71.611 47.869 -38.870 1.00 25.91 183 LYS C C 1
ATOM 9207 O O . LYS C 1 183 ? 70.897 47.661 -39.847 1.00 28.45 183 LYS C O 1
ATOM 9213 N N . GLN C 1 184 ? 72.935 47.912 -38.939 1.00 25.60 184 GLN C N 1
ATOM 9214 C CA . GLN C 1 184 ? 73.633 47.753 -40.208 1.00 25.87 184 GLN C CA 1
ATOM 9215 C C . GLN C 1 184 ? 73.576 46.344 -40.799 1.00 26.20 184 GLN C C 1
ATOM 9216 O O . GLN C 1 184 ? 73.531 46.190 -42.017 1.00 26.56 184 GLN C O 1
ATOM 9222 N N . VAL C 1 185 ? 73.580 45.319 -39.952 1.00 26.05 185 VAL C N 1
ATOM 9223 C CA . VAL C 1 185 ? 73.539 43.945 -40.447 1.00 26.15 185 VAL C CA 1
ATOM 9224 C C . VAL C 1 185 ? 72.128 43.375 -40.445 1.00 27.18 185 VAL C C 1
ATOM 9225 O O . VAL C 1 185 ? 71.890 42.292 -40.974 1.00 27.65 185 VAL C O 1
ATOM 9229 N N . ALA C 1 186 ? 71.196 44.106 -39.846 1.00 28.99 186 ALA C N 1
ATOM 9230 C CA . ALA C 1 186 ? 69.813 43.662 -39.774 1.00 30.41 186 ALA C CA 1
ATOM 9231 C C . ALA C 1 186 ? 69.233 43.521 -41.173 1.00 32.65 186 ALA C C 1
ATOM 9232 O O . ALA C 1 186 ? 69.518 44.322 -42.061 1.00 29.09 186 ALA C O 1
ATOM 9234 N N . GLU C 1 187 ? 68.420 42.487 -41.358 1.00 37.26 187 GLU C N 1
ATOM 9235 C CA . GLU C 1 187 ? 67.791 42.226 -42.643 1.00 43.72 187 GLU C CA 1
ATOM 9236 C C . GLU C 1 187 ? 66.282 42.343 -42.496 1.00 47.13 187 GLU C C 1
ATOM 9237 O O . GLU C 1 187 ? 65.658 41.620 -41.714 1.00 46.62 187 GLU C O 1
ATOM 9243 N N . LYS C 1 188 ? 65.705 43.277 -43.240 1.00 51.21 188 LYS C N 1
ATOM 9244 C CA . LYS C 1 188 ? 64.272 43.500 -43.201 1.00 56.29 188 LYS C CA 1
ATOM 9245 C C . LYS C 1 188 ? 63.636 42.732 -44.343 1.00 60.29 188 LYS C C 1
ATOM 9246 O O . LYS C 1 188 ? 63.812 43.083 -45.508 1.00 61.12 188 LYS C O 1
ATOM 9252 N N . LYS C 1 189 ? 62.913 41.671 -44.001 1.00 65.29 189 LYS C N 1
ATOM 9253 C CA . LYS C 1 189 ? 62.238 40.850 -44.998 1.00 70.69 189 LYS C CA 1
ATOM 9254 C C . LYS C 1 189 ? 60.886 41.460 -45.360 1.00 73.59 189 LYS C C 1
ATOM 9255 O O . LYS C 1 189 ? 60.438 41.360 -46.507 1.00 75.21 189 LYS C O 1
ATOM 9261 N N . ASP C 1 190 ? 60.251 42.104 -44.380 1.00 75.49 190 ASP C N 1
ATOM 9262 C CA . ASP C 1 190 ? 58.950 42.746 -44.572 1.00 75.94 190 ASP C CA 1
ATOM 9263 C C . ASP C 1 190 ? 58.396 43.319 -43.266 1.00 75.01 190 ASP C C 1
ATOM 9264 O O . ASP C 1 190 ? 57.709 42.625 -42.516 1.00 74.96 190 ASP C O 1
ATOM 9269 N N . GLY C 1 191 ? 58.699 44.588 -43.001 1.00 73.75 191 GLY C N 1
ATOM 9270 C CA . GLY C 1 191 ? 58.223 45.231 -41.786 1.00 71.05 191 GLY C CA 1
ATOM 9271 C C . GLY C 1 191 ? 58.878 44.688 -40.529 1.00 68.91 191 GLY C C 1
ATOM 9272 O O . GLY C 1 191 ? 58.987 45.386 -39.515 1.00 69.07 191 GLY C O 1
ATOM 9273 N N . LYS C 1 192 ? 59.315 43.434 -40.596 1.00 66.54 192 LYS C N 1
ATOM 9274 C CA . LYS C 1 192 ? 59.964 42.779 -39.467 1.00 62.78 192 LYS C CA 1
ATOM 9275 C C . LYS C 1 192 ? 61.403 42.416 -39.803 1.00 58.05 192 LYS C C 1
ATOM 9276 O O . LYS C 1 192 ? 61.680 41.830 -40.852 1.00 57.78 192 LYS C O 1
ATOM 9282 N N . TYR C 1 193 ? 62.318 42.770 -38.909 1.00 51.96 193 TYR C N 1
ATOM 9283 C CA . TYR C 1 193 ? 63.726 42.474 -39.121 1.00 45.69 193 TYR C CA 1
ATOM 9284 C C . TYR C 1 193 ? 64.116 41.146 -38.513 1.00 42.60 193 TYR C C 1
ATOM 9285 O O . TYR C 1 193 ? 63.404 40.585 -37.681 1.00 42.28 193 TYR C O 1
ATOM 9294 N N . VAL C 1 194 ? 65.270 40.657 -38.944 1.00 38.74 194 VAL C N 1
ATOM 9295 C CA . VAL C 1 194 ? 65.844 39.430 -38.427 1.00 35.44 194 VAL C CA 1
ATOM 9296 C C . VAL C 1 194 ? 67.321 39.775 -38.343 1.00 32.62 194 VAL C C 1
ATOM 9297 O O . VAL C 1 194 ? 67.868 40.404 -39.252 1.00 31.63 194 VAL C O 1
ATOM 9301 N N . VAL C 1 195 ? 67.964 39.386 -37.250 1.00 28.45 195 VAL C N 1
ATOM 9302 C CA . VAL C 1 195 ? 69.372 39.702 -37.075 1.00 25.83 195 VAL C CA 1
ATOM 9303 C C . VAL C 1 195 ? 70.243 38.474 -36.827 1.00 24.59 195 VAL C C 1
ATOM 9304 O O . VAL C 1 195 ? 70.064 37.776 -35.830 1.00 26.98 195 VAL C O 1
ATOM 9308 N N . ASP C 1 196 ? 71.171 38.199 -37.740 1.00 23.31 196 ASP C N 1
ATOM 9309 C CA . ASP C 1 196 ? 72.088 37.074 -37.555 1.00 22.39 196 ASP C CA 1
ATOM 9310 C C . ASP C 1 196 ? 73.309 37.696 -36.884 1.00 21.74 196 ASP C C 1
ATOM 9311 O O . ASP C 1 196 ? 74.087 38.413 -37.522 1.00 19.59 196 ASP C O 1
ATOM 9316 N N . LEU C 1 197 ? 73.466 37.427 -35.594 1.00 21.10 197 LEU C N 1
ATOM 9317 C CA . LEU C 1 197 ? 74.575 37.981 -34.841 1.00 22.71 197 LEU C CA 1
ATOM 9318 C C . LEU C 1 197 ? 75.960 37.525 -35.305 1.00 23.75 197 LEU C C 1
ATOM 9319 O O . LEU C 1 197 ? 76.972 38.064 -34.854 1.00 21.40 197 LEU C O 1
ATOM 9324 N N . ASP C 1 198 ? 76.016 36.541 -36.201 1.00 25.44 198 ASP C N 1
ATOM 9325 C CA . ASP C 1 198 ? 77.310 36.078 -36.699 1.00 27.18 198 ASP C CA 1
ATOM 9326 C C . ASP C 1 198 ? 77.900 37.077 -37.681 1.00 25.31 198 ASP C C 1
ATOM 9327 O O . ASP C 1 198 ? 79.052 36.941 -38.089 1.00 25.99 198 ASP C O 1
ATOM 9332 N N . ASN C 1 199 ? 77.111 38.076 -38.065 1.00 23.72 199 ASN C N 1
ATOM 9333 C CA . ASN C 1 199 ? 77.590 39.084 -39.003 1.00 21.80 199 ASN C CA 1
ATOM 9334 C C . ASN C 1 199 ? 78.233 40.261 -38.296 1.00 21.02 199 ASN C C 1
ATOM 9335 O O . ASN C 1 199 ? 78.673 41.215 -38.930 1.00 20.27 199 ASN C O 1
ATOM 9340 N N . ILE C 1 200 ? 78.273 40.195 -36.970 1.00 20.81 200 ILE C N 1
ATOM 9341 C CA . ILE C 1 200 ? 78.917 41.235 -36.188 1.00 20.99 200 ILE C CA 1
ATOM 9342 C C . ILE C 1 200 ? 80.086 40.552 -35.502 1.00 22.51 200 ILE C C 1
ATOM 9343 O O . ILE C 1 200 ? 79.893 39.694 -34.644 1.00 23.46 200 ILE C O 1
ATOM 9348 N N . LYS C 1 201 ? 81.298 40.926 -35.895 1.00 21.83 201 LYS C N 1
ATOM 9349 C CA . LYS C 1 201 ? 82.496 40.343 -35.319 1.00 21.58 201 LYS C CA 1
ATOM 9350 C C . LYS C 1 201 ? 83.056 41.210 -34.205 1.00 20.93 201 LYS C C 1
ATOM 9351 O O . LYS C 1 201 ? 82.958 42.433 -34.257 1.00 20.21 201 LYS C O 1
ATOM 9357 N N . PHE C 1 202 ? 83.632 40.568 -33.194 1.00 20.42 202 PHE C N 1
ATOM 9358 C CA . PHE C 1 202 ? 84.266 41.293 -32.099 1.00 20.89 202 PHE C CA 1
ATOM 9359 C C . PHE C 1 202 ? 85.765 40.983 -32.153 1.00 21.23 202 PHE C C 1
ATOM 9360 O O . PHE C 1 202 ? 86.179 39.826 -32.042 1.00 18.56 202 PHE C O 1
ATOM 9368 N N . GLU C 1 203 ? 86.572 42.018 -32.359 1.00 21.03 203 GLU C N 1
ATOM 9369 C CA . GLU C 1 203 ? 88.016 41.851 -32.403 1.00 22.33 203 GLU C CA 1
ATOM 9370 C C . GLU C 1 203 ? 88.546 42.550 -31.156 1.00 23.33 203 GLU C C 1
ATOM 9371 O O . GLU C 1 203 ? 88.179 43.690 -30.883 1.00 25.18 203 GLU C O 1
ATOM 9377 N N . LYS C 1 204 ? 89.398 41.862 -30.402 1.00 23.27 204 LYS C N 1
ATOM 9378 C CA . LYS C 1 204 ? 89.944 42.409 -29.163 1.00 23.92 204 LYS C CA 1
ATOM 9379 C C . LYS C 1 204 ? 91.448 42.629 -29.213 1.00 23.37 204 LYS C C 1
ATOM 9380 O O . LYS C 1 204 ? 92.193 41.781 -29.696 1.00 24.90 204 LYS C O 1
ATOM 9386 N N . LYS C 1 205 ? 91.884 43.767 -28.689 1.00 22.45 205 LYS C N 1
ATOM 9387 C CA . LYS C 1 205 ? 93.297 44.100 -28.637 1.00 23.07 205 LYS C CA 1
ATOM 9388 C C . LYS C 1 205 ? 93.555 44.981 -27.441 1.00 21.53 205 LYS C C 1
ATOM 9389 O O . LYS C 1 205 ? 93.077 46.112 -27.389 1.00 21.44 205 LYS C O 1
ATOM 9395 N N . ALA C 1 206 ? 94.297 44.466 -26.470 1.00 20.28 206 ALA C N 1
ATOM 9396 C CA . ALA C 1 206 ? 94.615 45.262 -25.293 1.00 19.99 206 ALA C CA 1
ATOM 9397 C C . ALA C 1 206 ? 95.485 46.431 -25.764 1.00 19.51 206 ALA C C 1
ATOM 9398 O O . ALA C 1 206 ? 96.212 46.314 -26.751 1.00 19.10 206 ALA C O 1
ATOM 9400 N N . GLY C 1 207 ? 95.396 47.552 -25.060 1.00 19.12 207 GLY C N 1
ATOM 9401 C CA . GLY C 1 207 ? 96.158 48.732 -25.417 1.00 18.41 207 GLY C CA 1
ATOM 9402 C C . GLY C 1 207 ? 95.181 49.888 -25.457 1.00 19.63 207 GLY C C 1
ATOM 9403 O O . GLY C 1 207 ? 93.987 49.669 -25.692 1.00 17.78 207 GLY C O 1
ATOM 9404 N N . GLU C 1 208 ? 95.670 51.110 -25.247 1.00 19.71 208 GLU C N 1
ATOM 9405 C CA . GLU C 1 208 ? 94.791 52.274 -25.235 1.00 20.03 208 GLU C CA 1
ATOM 9406 C C . GLU C 1 208 ? 93.768 52.030 -24.127 1.00 19.72 208 GLU C C 1
ATOM 9407 O O . GLU C 1 208 ? 94.039 51.304 -23.167 1.00 18.35 208 GLU C O 1
ATOM 9413 N N . GLY C 1 209 ? 92.594 52.639 -24.263 1.00 19.61 209 GLY C N 1
ATOM 9414 C CA . GLY C 1 209 ? 91.545 52.463 -23.276 1.00 15.76 209 GLY C CA 1
ATOM 9415 C C . GLY C 1 209 ? 90.273 52.004 -23.965 1.00 16.14 209 GLY C C 1
ATOM 9416 O O . GLY C 1 209 ? 90.191 52.017 -25.200 1.00 13.51 209 GLY C O 1
ATOM 9417 N N . VAL C 1 210 ? 89.280 51.597 -23.178 1.00 15.54 210 VAL C N 1
ATOM 9418 C CA . VAL C 1 210 ? 88.013 51.140 -23.732 1.00 15.93 210 VAL C CA 1
ATOM 9419 C C . VAL C 1 210 ? 87.391 52.248 -24.577 1.00 18.33 210 VAL C C 1
ATOM 9420 O O . VAL C 1 210 ? 86.624 51.982 -25.502 1.00 17.80 210 VAL C O 1
ATOM 9424 N N . GLU C 1 211 ? 87.749 53.488 -24.263 1.00 21.21 211 GLU C N 1
ATOM 9425 C CA . GLU C 1 211 ? 87.241 54.656 -24.976 1.00 24.48 211 GLU C CA 1
ATOM 9426 C C . GLU C 1 211 ? 87.631 54.650 -26.449 1.00 23.69 211 GLU C C 1
ATOM 9427 O O . GLU C 1 211 ? 86.991 55.311 -27.264 1.00 23.51 211 GLU C O 1
ATOM 9433 N N . GLU C 1 212 ? 88.685 53.916 -26.787 1.00 21.55 212 GLU C N 1
ATOM 9434 C CA . GLU C 1 212 ? 89.139 53.864 -28.166 1.00 19.24 212 GLU C CA 1
ATOM 9435 C C . GLU C 1 212 ? 88.462 52.783 -28.993 1.00 18.82 212 GLU C C 1
ATOM 9436 O O . GLU C 1 212 ? 88.785 52.610 -30.169 1.00 17.96 212 GLU C O 1
ATOM 9442 N N . SER C 1 213 ? 87.530 52.054 -28.386 1.00 16.15 213 SER C N 1
ATOM 9443 C CA . SER C 1 213 ? 86.800 51.026 -29.116 1.00 17.65 213 SER C CA 1
ATOM 9444 C C . SER C 1 213 ? 86.053 51.712 -30.256 1.00 19.01 213 SER C C 1
ATOM 9445 O O . SER C 1 213 ? 85.655 52.873 -30.130 1.00 20.13 213 SER C O 1
ATOM 9448 N N . GLU C 1 214 ? 85.849 50.998 -31.359 1.00 18.92 214 GLU C N 1
ATOM 9449 C CA . GLU C 1 214 ? 85.173 51.584 -32.509 1.00 20.61 214 GLU C CA 1
ATOM 9450 C C . GLU C 1 214 ? 84.458 50.565 -33.386 1.00 19.38 214 GLU C C 1
ATOM 9451 O O . GLU C 1 214 ? 84.607 49.358 -33.213 1.00 19.65 214 GLU C O 1
ATOM 9457 N N . LEU C 1 215 ? 83.684 51.076 -34.334 1.00 19.11 215 LEU C N 1
ATOM 9458 C CA . LEU C 1 215 ? 82.948 50.245 -35.268 1.00 19.32 215 LEU C CA 1
ATOM 9459 C C . LEU C 1 215 ? 83.561 50.417 -36.646 1.00 19.85 215 LEU C C 1
ATOM 9460 O O . LEU C 1 215 ? 83.650 51.521 -37.166 1.00 20.41 215 LEU C O 1
ATOM 9465 N N . VAL C 1 216 ? 84.000 49.310 -37.221 1.00 19.98 216 VAL C N 1
ATOM 9466 C CA . VAL C 1 216 ? 84.595 49.312 -38.538 1.00 18.41 216 VAL C CA 1
ATOM 9467 C C . VAL C 1 216 ? 83.528 48.802 -39.491 1.00 18.97 216 VAL C C 1
ATOM 9468 O O . VAL C 1 216 ? 83.026 47.690 -39.318 1.00 16.31 216 VAL C O 1
ATOM 9472 N N . ARG C 1 217 ? 83.157 49.617 -40.476 1.00 19.46 217 ARG C N 1
ATOM 9473 C CA . ARG C 1 217 ? 82.147 49.189 -41.440 1.00 20.84 217 ARG C CA 1
ATOM 9474 C C . ARG C 1 217 ? 82.855 48.313 -42.462 1.00 19.80 217 ARG C C 1
ATOM 9475 O O . ARG C 1 217 ? 83.082 48.695 -43.613 1.00 18.58 217 ARG C O 1
ATOM 9483 N N . GLY C 1 218 ? 83.210 47.124 -42.004 1.00 18.64 218 GLY C N 1
ATOM 9484 C CA . GLY C 1 218 ? 83.927 46.180 -42.833 1.00 18.60 218 GLY C CA 1
ATOM 9485 C C . GLY C 1 218 ? 84.488 45.111 -41.923 1.00 18.17 218 GLY C C 1
ATOM 9486 O O . GLY C 1 218 ? 83.867 44.755 -40.927 1.00 17.71 218 GLY C O 1
ATOM 9487 N N . VAL C 1 219 ? 85.676 44.616 -42.225 1.00 18.14 219 VAL C N 1
ATOM 9488 C CA . VAL C 1 219 ? 86.237 43.560 -41.403 1.00 17.16 219 VAL C CA 1
ATOM 9489 C C . VAL C 1 219 ? 87.641 43.849 -40.893 1.00 18.65 219 VAL C C 1
ATOM 9490 O O . VAL C 1 219 ? 88.448 44.471 -41.579 1.00 17.95 219 VAL C O 1
ATOM 9494 N N . VAL C 1 220 ? 87.914 43.405 -39.672 1.00 19.92 220 VAL C N 1
ATOM 9495 C CA . VAL C 1 220 ? 89.233 43.545 -39.076 1.00 20.78 220 VAL C CA 1
ATOM 9496 C C . VAL C 1 220 ? 89.704 42.109 -38.910 1.00 23.13 220 VAL C C 1
ATOM 9497 O O . VAL C 1 220 ? 89.030 41.290 -38.287 1.00 23.12 220 VAL C O 1
ATOM 9501 N N . ILE C 1 221 ? 90.854 41.798 -39.488 1.00 24.80 221 ILE C N 1
ATOM 9502 C CA . ILE C 1 221 ? 91.379 40.446 -39.432 1.00 26.64 221 ILE C CA 1
ATOM 9503 C C . ILE C 1 221 ? 92.753 40.391 -38.801 1.00 26.86 221 ILE C C 1
ATOM 9504 O O . ILE C 1 221 ? 93.660 41.124 -39.193 1.00 27.62 221 ILE C O 1
ATOM 9509 N N . ASP C 1 222 ? 92.901 39.515 -37.817 1.00 27.50 222 ASP C N 1
ATOM 9510 C CA . ASP C 1 222 ? 94.177 39.349 -37.147 1.00 27.49 222 ASP C CA 1
ATOM 9511 C C . ASP C 1 222 ? 95.069 38.498 -38.058 1.00 26.93 222 ASP C C 1
ATOM 9512 O O . ASP C 1 222 ? 95.264 37.305 -37.827 1.00 27.32 222 ASP C O 1
ATOM 9517 N N . LYS C 1 223 ? 95.582 39.132 -39.109 1.00 25.81 223 LYS C N 1
ATOM 9518 C CA . LYS C 1 223 ? 96.459 38.499 -40.090 1.00 25.34 223 LYS C CA 1
ATOM 9519 C C . LYS C 1 223 ? 97.468 39.526 -40.596 1.00 25.11 223 LYS C C 1
ATOM 9520 O O . LYS C 1 223 ? 97.367 40.712 -40.285 1.00 25.33 223 LYS C O 1
ATOM 9526 N N . GLU C 1 224 ? 98.435 39.059 -41.379 1.00 26.09 224 GLU C N 1
ATOM 9527 C CA . GLU C 1 224 ? 99.467 39.924 -41.953 1.00 25.86 224 GLU C CA 1
ATOM 9528 C C . GLU C 1 224 ? 99.461 39.781 -43.463 1.00 23.61 224 GLU C C 1
ATOM 9529 O O . GLU C 1 224 ? 99.008 38.764 -43.988 1.00 20.82 224 GLU C O 1
ATOM 9535 N N . VAL C 1 225 ? 99.964 40.798 -44.159 1.00 21.82 225 VAL C N 1
ATOM 9536 C CA . VAL C 1 225 ? 100.071 40.718 -45.605 1.00 21.21 225 VAL C CA 1
ATOM 9537 C C . VAL C 1 225 ? 101.134 39.637 -45.772 1.00 22.11 225 VAL C C 1
ATOM 9538 O O . VAL C 1 225 ? 102.174 39.678 -45.115 1.00 22.31 225 VAL C O 1
ATOM 9542 N N . VAL C 1 226 ? 100.878 38.672 -46.643 1.00 22.93 226 VAL C N 1
ATOM 9543 C CA . VAL C 1 226 ? 101.799 37.554 -46.812 1.00 25.05 226 VAL C CA 1
ATOM 9544 C C . VAL C 1 226 ? 103.223 37.826 -47.292 1.00 24.97 226 VAL C C 1
ATOM 9545 O O . VAL C 1 226 ? 104.157 37.183 -46.822 1.00 24.01 226 VAL C O 1
ATOM 9549 N N . HIS C 1 227 ? 103.396 38.770 -48.210 1.00 26.15 227 HIS C N 1
ATOM 9550 C CA . HIS C 1 227 ? 104.721 39.064 -48.751 1.00 27.48 227 HIS C CA 1
ATOM 9551 C C . HIS C 1 227 ? 105.180 40.494 -48.464 1.00 28.33 227 HIS C C 1
ATOM 9552 O O . HIS C 1 227 ? 104.403 41.443 -48.580 1.00 28.29 227 HIS C O 1
ATOM 9559 N N . PRO C 1 228 ? 106.466 40.666 -48.112 1.00 29.44 228 PRO C N 1
ATOM 9560 C CA . PRO C 1 228 ? 107.092 41.957 -47.793 1.00 29.58 228 PRO C CA 1
ATOM 9561 C C . PRO C 1 228 ? 106.953 43.045 -48.854 1.00 31.15 228 PRO C C 1
ATOM 9562 O O . PRO C 1 228 ? 106.739 44.212 -48.523 1.00 32.98 228 PRO C O 1
ATOM 9566 N N . ARG C 1 229 ? 107.083 42.667 -50.122 1.00 31.49 229 ARG C N 1
ATOM 9567 C CA . ARG C 1 229 ? 106.999 43.622 -51.228 1.00 32.08 229 ARG C CA 1
ATOM 9568 C C . ARG C 1 229 ? 105.595 44.098 -51.601 1.00 30.10 229 ARG C C 1
ATOM 9569 O O . ARG C 1 229 ? 105.455 45.057 -52.357 1.00 28.91 229 ARG C O 1
ATOM 9577 N N . MET C 1 230 ? 104.560 43.437 -51.091 1.00 28.25 230 MET C N 1
ATOM 9578 C CA . MET C 1 230 ? 103.189 43.827 -51.422 1.00 25.98 230 MET C CA 1
ATOM 9579 C C . MET C 1 230 ? 102.798 45.158 -50.778 1.00 24.79 230 MET C C 1
ATOM 9580 O O . MET C 1 230 ? 103.404 45.585 -49.801 1.00 24.71 230 MET C O 1
ATOM 9585 N N . PRO C 1 231 ? 101.778 45.835 -51.329 1.00 25.15 231 PRO C N 1
ATOM 9586 C CA . PRO C 1 231 ? 101.326 47.117 -50.781 1.00 24.39 231 PRO C CA 1
ATOM 9587 C C . PRO C 1 231 ? 100.745 46.916 -49.385 1.00 23.73 231 PRO C C 1
ATOM 9588 O O . PRO C 1 231 ? 99.996 45.967 -49.153 1.00 23.93 231 PRO C O 1
ATOM 9592 N N . LYS C 1 232 ? 101.088 47.808 -48.466 1.00 23.30 232 LYS C N 1
ATOM 9593 C CA . LYS C 1 232 ? 100.581 47.741 -47.107 1.00 23.31 232 LYS C CA 1
ATOM 9594 C C . LYS C 1 232 ? 99.261 48.506 -47.010 1.00 23.63 232 LYS C C 1
ATOM 9595 O O . LYS C 1 232 ? 98.597 48.491 -45.976 1.00 23.82 232 LYS C O 1
ATOM 9601 N N . ARG C 1 233 ? 98.880 49.176 -48.090 1.00 23.92 233 ARG C N 1
ATOM 9602 C CA . ARG C 1 233 ? 97.641 49.943 -48.095 1.00 25.11 233 ARG C CA 1
ATOM 9603 C C . ARG C 1 233 ? 97.133 50.143 -49.513 1.00 26.03 233 ARG C C 1
ATOM 9604 O O . ARG C 1 233 ? 97.882 50.574 -50.390 1.00 26.88 233 ARG C O 1
ATOM 9612 N N . VAL C 1 234 ? 95.859 49.826 -49.727 1.00 25.82 234 VAL C N 1
ATOM 9613 C CA . VAL C 1 234 ? 95.225 49.978 -51.033 1.00 26.36 234 VAL C CA 1
ATOM 9614 C C . VAL C 1 234 ? 93.983 50.855 -50.874 1.00 28.67 234 VAL C C 1
ATOM 9615 O O . VAL C 1 234 ? 93.144 50.590 -50.016 1.00 28.27 234 VAL C O 1
ATOM 9619 N N . GLU C 1 235 ? 93.871 51.899 -51.695 1.00 32.34 235 GLU C N 1
ATOM 9620 C CA . GLU C 1 235 ? 92.730 52.809 -51.618 1.00 35.58 235 GLU C CA 1
ATOM 9621 C C . GLU C 1 235 ? 91.423 52.122 -52.005 1.00 36.18 235 GLU C C 1
ATOM 9622 O O . GLU C 1 235 ? 90.906 51.301 -51.253 1.00 40.69 235 GLU C O 1
ATOM 9628 N N . ASN C 1 236 ? 90.881 52.453 -53.169 1.00 33.78 236 ASN C N 1
ATOM 9629 C CA . ASN C 1 236 ? 89.622 51.855 -53.606 1.00 31.76 236 ASN C CA 1
ATOM 9630 C C . ASN C 1 236 ? 89.887 50.419 -54.049 1.00 30.32 236 ASN C C 1
ATOM 9631 O O . ASN C 1 236 ? 89.992 50.115 -55.240 1.00 30.09 236 ASN C O 1
ATOM 9636 N N . ALA C 1 237 ? 89.980 49.541 -53.058 1.00 27.27 237 ALA C N 1
ATOM 9637 C CA . ALA C 1 237 ? 90.291 48.140 -53.267 1.00 25.50 237 ALA C CA 1
ATOM 9638 C C . ALA C 1 237 ? 89.282 47.292 -54.009 1.00 24.38 237 ALA C C 1
ATOM 9639 O O . ALA C 1 237 ? 88.075 47.397 -53.807 1.00 22.72 237 ALA C O 1
ATOM 9641 N N . LYS C 1 238 ? 89.818 46.448 -54.883 1.00 24.10 238 LYS C N 1
ATOM 9642 C CA . LYS C 1 238 ? 89.040 45.497 -55.656 1.00 24.47 238 LYS C CA 1
ATOM 9643 C C . LYS C 1 238 ? 89.486 44.203 -54.991 1.00 23.34 238 LYS C C 1
ATOM 9644 O O . LYS C 1 238 ? 90.602 43.724 -55.196 1.00 21.39 238 LYS C O 1
ATOM 9650 N N . ILE C 1 239 ? 88.596 43.664 -54.171 1.00 23.20 239 ILE C N 1
ATOM 9651 C CA . ILE C 1 239 ? 88.875 42.487 -53.374 1.00 21.74 239 ILE C CA 1
ATOM 9652 C C . ILE C 1 239 ? 88.414 41.147 -53.923 1.00 21.08 239 ILE C C 1
ATOM 9653 O O . ILE C 1 239 ? 87.232 40.956 -54.228 1.00 19.76 239 ILE C O 1
ATOM 9658 N N . ALA C 1 240 ? 89.367 40.222 -54.033 1.00 18.97 240 ALA C N 1
ATOM 9659 C CA . ALA C 1 240 ? 89.092 38.875 -54.506 1.00 18.74 240 ALA C CA 1
ATOM 9660 C C . ALA C 1 240 ? 89.083 37.947 -53.297 1.00 19.00 240 ALA C C 1
ATOM 9661 O O . ALA C 1 240 ? 89.902 38.094 -52.383 1.00 17.94 240 ALA C O 1
ATOM 9663 N N . LEU C 1 241 ? 88.151 37.000 -53.300 1.00 18.14 241 LEU C N 1
ATOM 9664 C CA . LEU C 1 241 ? 88.014 36.026 -52.225 1.00 19.52 241 LEU C CA 1
ATOM 9665 C C . LEU C 1 241 ? 88.106 34.617 -52.818 1.00 21.90 241 LEU C C 1
ATOM 9666 O O . LEU C 1 241 ? 87.207 34.176 -53.546 1.00 21.60 241 LEU C O 1
ATOM 9671 N N . ILE C 1 242 ? 89.202 33.927 -52.508 1.00 22.89 242 ILE C N 1
ATOM 9672 C CA . ILE C 1 242 ? 89.460 32.579 -53.012 1.00 23.99 242 ILE C CA 1
ATOM 9673 C C . ILE C 1 242 ? 89.626 31.605 -51.851 1.00 25.02 242 ILE C C 1
ATOM 9674 O O . ILE C 1 242 ? 90.376 31.882 -50.917 1.00 24.78 242 ILE C O 1
ATOM 9679 N N . ASN C 1 243 ? 88.953 30.463 -51.883 1.00 26.15 243 ASN C N 1
ATOM 9680 C CA . ASN C 1 243 ? 89.159 29.550 -50.773 1.00 31.08 243 ASN C CA 1
ATOM 9681 C C . ASN C 1 243 ? 90.156 28.424 -51.075 1.00 29.68 243 ASN C C 1
ATOM 9682 O O . ASN C 1 243 ? 90.728 27.856 -50.151 1.00 31.16 243 ASN C O 1
ATOM 9687 N N . GLU C 1 244 ? 90.395 28.114 -52.347 1.00 28.81 244 GLU C N 1
ATOM 9688 C CA . GLU C 1 244 ? 91.368 27.068 -52.683 1.00 29.17 244 GLU C CA 1
ATOM 9689 C C . GLU C 1 244 ? 92.786 27.634 -52.574 1.00 28.12 244 GLU C C 1
ATOM 9690 O O . GLU C 1 244 ? 93.028 28.798 -52.906 1.00 27.95 244 GLU C O 1
ATOM 9696 N N . ALA C 1 245 ? 93.723 26.805 -52.129 1.00 24.44 245 ALA C N 1
ATOM 9697 C CA . ALA C 1 245 ? 95.107 27.230 -51.991 1.00 22.65 245 ALA C CA 1
ATOM 9698 C C . ALA C 1 245 ? 95.723 27.587 -53.339 1.00 23.13 245 ALA C C 1
ATOM 9699 O O . ALA C 1 245 ? 95.427 26.960 -54.356 1.00 22.68 245 ALA C O 1
ATOM 9701 N N . LEU C 1 246 ? 96.580 28.602 -53.341 1.00 22.87 246 LEU C N 1
ATOM 9702 C CA . LEU C 1 246 ? 97.271 29.016 -54.557 1.00 23.57 246 LEU C CA 1
ATOM 9703 C C . LEU C 1 246 ? 98.569 28.212 -54.595 1.00 24.39 246 LEU C C 1
ATOM 9704 O O . LEU C 1 246 ? 99.649 28.725 -54.278 1.00 23.39 246 LEU C O 1
ATOM 9709 N N . GLU C 1 247 ? 98.446 26.937 -54.960 1.00 25.04 247 GLU C N 1
ATOM 9710 C CA . GLU C 1 247 ? 99.589 26.027 -55.028 1.00 26.72 247 GLU C CA 1
ATOM 9711 C C . GLU C 1 247 ? 99.398 25.097 -56.218 1.00 25.62 247 GLU C C 1
ATOM 9712 O O . GLU C 1 247 ? 98.415 25.212 -56.945 1.00 24.68 247 GLU C O 1
ATOM 9718 N N . VAL C 1 248 ? 100.343 24.184 -56.414 1.00 25.02 248 VAL C N 1
ATOM 9719 C CA . VAL C 1 248 ? 100.248 23.219 -57.501 1.00 24.05 248 VAL C CA 1
ATOM 9720 C C . VAL C 1 248 ? 99.160 22.230 -57.100 1.00 25.28 248 VAL C C 1
ATOM 9721 O O . VAL C 1 248 ? 99.279 21.547 -56.082 1.00 24.68 248 VAL C O 1
ATOM 9725 N N . LYS C 1 249 ? 98.098 22.154 -57.892 1.00 25.87 249 LYS C N 1
ATOM 9726 C CA . LYS C 1 249 ? 97.004 21.253 -57.567 1.00 28.43 249 LYS C CA 1
ATOM 9727 C C . LYS C 1 249 ? 97.308 19.809 -57.935 1.00 28.52 249 LYS C C 1
ATOM 9728 O O . LYS C 1 249 ? 97.988 19.530 -58.922 1.00 28.95 249 LYS C O 1
ATOM 9734 N N . LYS C 1 250 ? 96.809 18.900 -57.109 1.00 26.50 250 LYS C N 1
ATOM 9735 C CA . LYS C 1 250 ? 96.985 17.474 -57.314 1.00 26.27 250 LYS C CA 1
ATOM 9736 C C . LYS C 1 250 ? 95.590 16.893 -57.469 1.00 24.99 250 LYS C C 1
ATOM 9737 O O . LYS C 1 250 ? 94.624 17.432 -56.929 1.00 25.56 250 LYS C O 1
ATOM 9743 N N . THR C 1 251 ? 95.479 15.807 -58.218 1.00 22.68 251 THR C N 1
ATOM 9744 C CA . THR C 1 251 ? 94.188 15.177 -58.437 1.00 21.88 251 THR C CA 1
ATOM 9745 C C . THR C 1 251 ? 93.711 14.430 -57.200 1.00 23.07 251 THR C C 1
ATOM 9746 O O . THR C 1 251 ? 94.500 14.069 -56.328 1.00 22.36 251 THR C O 1
ATOM 9750 N N . GLU C 1 252 ? 92.408 14.199 -57.129 1.00 25.46 252 GLU C N 1
ATOM 9751 C CA . GLU C 1 252 ? 91.840 13.469 -56.010 1.00 25.50 252 GLU C CA 1
ATOM 9752 C C . GLU C 1 252 ? 92.248 12.016 -56.224 1.00 24.40 252 GLU C C 1
ATOM 9753 O O . GLU C 1 252 ? 92.616 11.313 -55.284 1.00 22.89 252 GLU C O 1
ATOM 9759 N N . THR C 1 253 ? 92.189 11.578 -57.479 1.00 23.73 253 THR C N 1
ATOM 9760 C CA . THR C 1 253 ? 92.582 10.218 -57.835 1.00 23.25 253 THR C CA 1
ATOM 9761 C C . THR C 1 253 ? 94.105 10.134 -57.711 1.00 22.96 253 THR C C 1
ATOM 9762 O O . THR C 1 253 ? 94.813 11.057 -58.119 1.00 21.34 253 THR C O 1
ATOM 9766 N N . ASP C 1 254 ? 94.609 9.041 -57.145 1.00 24.34 254 ASP C N 1
ATOM 9767 C CA . ASP C 1 254 ? 96.053 8.871 -56.991 1.00 25.67 254 ASP C CA 1
ATOM 9768 C C . ASP C 1 254 ? 96.744 9.046 -58.334 1.00 24.82 254 ASP C C 1
ATOM 9769 O O . ASP C 1 254 ? 96.240 8.596 -59.366 1.00 23.86 254 ASP C O 1
ATOM 9774 N N . ALA C 1 255 ? 97.900 9.698 -58.318 1.00 22.56 255 ALA C N 1
ATOM 9775 C CA . ALA C 1 255 ? 98.643 9.949 -59.540 1.00 22.34 255 ALA C CA 1
ATOM 9776 C C . ALA C 1 255 ? 100.125 10.092 -59.265 1.00 21.52 255 ALA C C 1
ATOM 9777 O O . ALA C 1 255 ? 100.528 10.546 -58.198 1.00 22.10 255 ALA C O 1
ATOM 9779 N N . LYS C 1 256 ? 100.934 9.714 -60.246 1.00 20.91 256 LYS C N 1
ATOM 9780 C CA . LYS C 1 256 ? 102.377 9.794 -60.115 1.00 20.73 256 LYS C CA 1
ATOM 9781 C C . LYS C 1 256 ? 103.014 9.923 -61.490 1.00 20.48 256 LYS C C 1
ATOM 9782 O O . LYS C 1 256 ? 102.609 9.248 -62.442 1.00 18.30 256 LYS C O 1
ATOM 9788 N N . ILE C 1 257 ? 104.005 10.801 -61.591 1.00 18.35 257 ILE C N 1
ATOM 9789 C CA . ILE C 1 257 ? 104.707 11.002 -62.841 1.00 17.14 257 ILE C CA 1
ATOM 9790 C C . ILE C 1 257 ? 105.742 9.896 -63.026 1.00 19.89 257 ILE C C 1
ATOM 9791 O O . ILE C 1 257 ? 106.454 9.535 -62.087 1.00 19.71 257 ILE C O 1
ATOM 9796 N N . ASN C 1 258 ? 105.799 9.344 -64.234 1.00 21.88 258 ASN C N 1
ATOM 9797 C CA . ASN C 1 258 ? 106.768 8.308 -64.572 1.00 22.99 258 ASN C CA 1
ATOM 9798 C C . ASN C 1 258 ? 107.717 8.936 -65.581 1.00 21.31 258 ASN C C 1
ATOM 9799 O O . ASN C 1 258 ? 107.381 9.087 -66.754 1.00 19.72 258 ASN C O 1
ATOM 9804 N N . ILE C 1 259 ? 108.896 9.323 -65.104 1.00 18.95 259 ILE C N 1
ATOM 9805 C CA . ILE C 1 259 ? 109.896 9.961 -65.944 1.00 18.61 259 ILE C CA 1
ATOM 9806 C C . ILE C 1 259 ? 110.772 8.931 -66.646 1.00 20.70 259 ILE C C 1
ATOM 9807 O O . ILE C 1 259 ? 111.308 8.015 -66.010 1.00 19.51 259 ILE C O 1
ATOM 9812 N N . THR C 1 260 ? 110.907 9.079 -67.963 1.00 18.87 260 THR C N 1
ATOM 9813 C CA . THR C 1 260 ? 111.715 8.155 -68.735 1.00 19.28 260 THR C CA 1
ATOM 9814 C C . THR C 1 260 ? 112.829 8.844 -69.529 1.00 19.56 260 THR C C 1
ATOM 9815 O O . THR C 1 260 ? 113.610 8.185 -70.210 1.00 20.69 260 THR C O 1
ATOM 9819 N N . SER C 1 261 ? 112.908 10.166 -69.447 1.00 19.17 261 SER C N 1
ATOM 9820 C CA . SER C 1 261 ? 113.981 10.886 -70.133 1.00 21.14 261 SER C CA 1
ATOM 9821 C C . SER C 1 261 ? 114.382 12.136 -69.352 1.00 21.21 261 SER C C 1
ATOM 9822 O O . SER C 1 261 ? 113.547 12.805 -68.756 1.00 20.45 261 SER C O 1
ATOM 9825 N N . PRO C 1 262 ? 115.679 12.465 -69.348 1.00 22.87 262 PRO C N 1
ATOM 9826 C CA . PRO C 1 262 ? 116.178 13.638 -68.626 1.00 23.63 262 PRO C CA 1
ATOM 9827 C C . PRO C 1 262 ? 115.438 14.944 -68.878 1.00 24.57 262 PRO C C 1
ATOM 9828 O O . PRO C 1 262 ? 115.265 15.743 -67.961 1.00 25.69 262 PRO C O 1
ATOM 9832 N N . ASP C 1 263 ? 115.002 15.160 -70.115 1.00 24.80 263 ASP C N 1
ATOM 9833 C CA . ASP C 1 263 ? 114.298 16.387 -70.473 1.00 24.70 263 ASP C CA 1
ATOM 9834 C C . ASP C 1 263 ? 113.003 16.607 -69.689 1.00 24.52 263 ASP C C 1
ATOM 9835 O O . ASP C 1 263 ? 112.539 17.740 -69.563 1.00 23.88 263 ASP C O 1
ATOM 9840 N N . GLN C 1 264 ? 112.415 15.534 -69.167 1.00 24.20 264 GLN C N 1
ATOM 9841 C CA . GLN C 1 264 ? 111.169 15.651 -68.411 1.00 23.51 264 GLN C CA 1
ATOM 9842 C C . GLN C 1 264 ? 111.350 16.269 -67.024 1.00 24.91 264 GLN C C 1
ATOM 9843 O O . GLN C 1 264 ? 110.450 16.944 -66.520 1.00 25.50 264 GLN C O 1
ATOM 9849 N N . LEU C 1 265 ? 112.503 16.046 -66.401 1.00 26.04 265 LEU C N 1
ATOM 9850 C CA . LEU C 1 265 ? 112.745 16.616 -65.081 1.00 27.61 265 LEU C CA 1
ATOM 9851 C C . LEU C 1 265 ? 112.473 18.115 -65.129 1.00 27.90 265 LEU C C 1
ATOM 9852 O O . LEU C 1 265 ? 111.891 18.680 -64.206 1.00 28.06 265 LEU C O 1
ATOM 9857 N N . MET C 1 266 ? 112.885 18.749 -66.221 1.00 28.35 266 MET C N 1
ATOM 9858 C CA . MET C 1 266 ? 112.688 20.180 -66.390 1.00 28.64 266 MET C CA 1
ATOM 9859 C C . MET C 1 266 ? 111.297 20.543 -66.892 1.00 28.39 266 MET C C 1
ATOM 9860 O O . MET C 1 266 ? 110.695 21.504 -66.413 1.00 28.23 266 MET C O 1
ATOM 9865 N N . SER C 1 267 ? 110.779 19.773 -67.846 1.00 26.83 267 SER C N 1
ATOM 9866 C CA . SER C 1 267 ? 109.465 20.058 -68.404 1.00 25.65 267 SER C CA 1
ATOM 9867 C C . SER C 1 267 ? 108.335 19.981 -67.380 1.00 24.35 267 SER C C 1
ATOM 9868 O O . SER C 1 267 ? 107.382 20.753 -67.460 1.00 24.61 267 SER C O 1
ATOM 9871 N N . PHE C 1 268 ? 108.421 19.059 -66.424 1.00 22.70 268 PHE C N 1
ATOM 9872 C CA . PHE C 1 268 ? 107.368 18.965 -65.415 1.00 22.22 268 PHE C CA 1
ATOM 9873 C C . PHE C 1 268 ? 107.509 20.058 -64.366 1.00 21.86 268 PHE C C 1
ATOM 9874 O O . PHE C 1 268 ? 106.518 20.546 -63.838 1.00 22.92 268 PHE C O 1
ATOM 9882 N N . LEU C 1 269 ? 108.743 20.445 -64.067 1.00 22.35 269 LEU C N 1
ATOM 9883 C CA . LEU C 1 269 ? 108.986 21.503 -63.098 1.00 22.71 269 LEU C CA 1
ATOM 9884 C C . LEU C 1 269 ? 108.452 22.793 -63.703 1.00 24.62 269 LEU C C 1
ATOM 9885 O O . LEU C 1 269 ? 107.838 23.614 -63.018 1.00 23.30 269 LEU C O 1
ATOM 9890 N N . GLU C 1 270 ? 108.686 22.954 -65.003 1.00 23.74 270 GLU C N 1
ATOM 9891 C CA . GLU C 1 270 ? 108.240 24.140 -65.710 1.00 24.77 270 GLU C CA 1
ATOM 9892 C C . GLU C 1 270 ? 106.724 24.163 -65.853 1.00 24.59 270 GLU C C 1
ATOM 9893 O O . GLU C 1 270 ? 106.123 25.234 -65.878 1.00 23.93 270 GLU C O 1
ATOM 9899 N N . GLN C 1 271 ? 106.102 22.986 -65.921 1.00 24.48 271 GLN C N 1
ATOM 9900 C CA . GLN C 1 271 ? 104.650 22.918 -66.038 1.00 24.36 271 GLN C CA 1
ATOM 9901 C C . GLN C 1 271 ? 104.006 23.348 -64.713 1.00 23.28 271 GLN C C 1
ATOM 9902 O O . GLN C 1 271 ? 103.027 24.092 -64.700 1.00 21.33 271 GLN C O 1
ATOM 9908 N N . GLU C 1 272 ? 104.558 22.885 -63.599 1.00 23.51 272 GLU C N 1
ATOM 9909 C CA . GLU C 1 272 ? 104.009 23.257 -62.301 1.00 24.57 272 GLU C CA 1
ATOM 9910 C C . GLU C 1 272 ? 104.187 24.757 -62.069 1.00 24.92 272 GLU C C 1
ATOM 9911 O O . GLU C 1 272 ? 103.312 25.417 -61.502 1.00 25.13 272 GLU C O 1
ATOM 9917 N N . GLU C 1 273 ? 105.314 25.298 -62.524 1.00 26.23 273 GLU C N 1
ATOM 9918 C CA . GLU C 1 273 ? 105.588 26.725 -62.373 1.00 27.29 273 GLU C CA 1
ATOM 9919 C C . GLU C 1 273 ? 104.577 27.524 -63.181 1.00 26.42 273 GLU C C 1
ATOM 9920 O O . GLU C 1 273 ? 104.074 28.552 -62.726 1.00 25.19 273 GLU C O 1
ATOM 9926 N N . LYS C 1 274 ? 104.284 27.036 -64.380 1.00 25.79 274 LYS C N 1
ATOM 9927 C CA . LYS C 1 274 ? 103.337 27.688 -65.272 1.00 27.11 274 LYS C CA 1
ATOM 9928 C C . LYS C 1 274 ? 101.930 27.685 -64.684 1.00 26.29 274 LYS C C 1
ATOM 9929 O O . LYS C 1 274 ? 101.212 28.680 -64.778 1.00 24.68 274 LYS C O 1
ATOM 9935 N N . MET C 1 275 ? 101.543 26.563 -64.083 1.00 26.31 275 MET C N 1
ATOM 9936 C CA . MET C 1 275 ? 100.223 26.427 -63.473 1.00 28.44 275 MET C CA 1
ATOM 9937 C C . MET C 1 275 ? 100.059 27.447 -62.344 1.00 28.13 275 MET C C 1
ATOM 9938 O O . MET C 1 275 ? 99.014 28.092 -62.203 1.00 26.70 275 MET C O 1
ATOM 9943 N N . LEU C 1 276 ? 101.108 27.581 -61.544 1.00 28.32 276 LEU C N 1
ATOM 9944 C CA . LEU C 1 276 ? 101.117 28.509 -60.424 1.00 27.82 276 LEU C CA 1
ATOM 9945 C C . LEU C 1 276 ? 101.051 29.941 -60.946 1.00 27.95 276 LEU C C 1
ATOM 9946 O O . LEU C 1 276 ? 100.289 30.766 -60.436 1.00 27.29 276 LEU C O 1
ATOM 9951 N N . LYS C 1 277 ? 101.852 30.223 -61.969 1.00 27.43 277 LYS C N 1
ATOM 9952 C CA . LYS C 1 277 ? 101.898 31.547 -62.570 1.00 28.49 277 LYS C CA 1
ATOM 9953 C C . LYS C 1 277 ? 100.557 31.939 -63.189 1.00 27.90 277 LYS C C 1
ATOM 9954 O O . LYS C 1 277 ? 100.091 33.060 -63.004 1.00 27.85 277 LYS C O 1
ATOM 9960 N N . ASP C 1 278 ? 99.938 31.019 -63.921 1.00 28.19 278 ASP C N 1
ATOM 9961 C CA . ASP C 1 278 ? 98.658 31.308 -64.554 1.00 28.65 278 ASP C CA 1
ATOM 9962 C C . ASP C 1 278 ? 97.568 31.631 -63.535 1.00 28.12 278 ASP C C 1
ATOM 9963 O O . ASP C 1 278 ? 96.676 32.432 -63.812 1.00 26.13 278 ASP C O 1
ATOM 9968 N N . MET C 1 279 ? 97.628 31.007 -62.362 1.00 27.45 279 MET C N 1
ATOM 9969 C CA . MET C 1 279 ? 96.628 31.283 -61.340 1.00 28.13 279 MET C CA 1
ATOM 9970 C C . MET C 1 279 ? 96.705 32.762 -60.995 1.00 28.07 279 MET C C 1
ATOM 9971 O O . MET C 1 279 ? 95.696 33.467 -61.010 1.00 26.91 279 MET C O 1
ATOM 9976 N N . VAL C 1 280 ? 97.917 33.229 -60.701 1.00 26.39 280 VAL C N 1
ATOM 9977 C CA . VAL C 1 280 ? 98.134 34.622 -60.352 1.00 26.27 280 VAL C CA 1
ATOM 9978 C C . VAL C 1 280 ? 97.835 35.562 -61.519 1.00 27.91 280 VAL C C 1
ATOM 9979 O O . VAL C 1 280 ? 97.244 36.627 -61.317 1.00 27.59 280 VAL C O 1
ATOM 9983 N N . ASP C 1 281 ? 98.237 35.187 -62.735 1.00 28.34 281 ASP C N 1
ATOM 9984 C CA . ASP C 1 281 ? 97.960 36.041 -63.889 1.00 28.98 281 ASP C CA 1
ATOM 9985 C C . ASP C 1 281 ? 96.451 36.222 -64.003 1.00 28.40 281 ASP C C 1
ATOM 9986 O O . ASP C 1 281 ? 95.958 37.324 -64.216 1.00 29.35 281 ASP C O 1
ATOM 9991 N N . HIS C 1 282 ? 95.721 35.127 -63.848 1.00 28.13 282 HIS C N 1
ATOM 9992 C CA . HIS C 1 282 ? 94.275 35.163 -63.949 1.00 27.49 282 HIS C CA 1
ATOM 9993 C C . HIS C 1 282 ? 93.651 36.100 -62.924 1.00 27.37 282 HIS C C 1
ATOM 9994 O O . HIS C 1 282 ? 92.687 36.809 -63.221 1.00 27.89 282 HIS C O 1
ATOM 10001 N N . ILE C 1 283 ? 94.199 36.101 -61.714 1.00 25.95 283 ILE C N 1
ATOM 10002 C CA . ILE C 1 283 ? 93.686 36.963 -60.660 1.00 23.70 283 ILE C CA 1
ATOM 10003 C C . ILE C 1 283 ? 93.897 38.423 -61.045 1.00 22.89 283 ILE C C 1
ATOM 10004 O O . ILE C 1 283 ? 92.961 39.224 -61.034 1.00 21.31 283 ILE C O 1
ATOM 10009 N N . ALA C 1 284 ? 95.135 38.756 -61.392 1.00 21.91 284 ALA C N 1
ATOM 10010 C CA . ALA C 1 284 ? 95.491 40.116 -61.774 1.00 23.32 284 ALA C CA 1
ATOM 10011 C C . ALA C 1 284 ? 94.669 40.629 -62.947 1.00 24.54 284 ALA C C 1
ATOM 10012 O O . ALA C 1 284 ? 94.391 41.828 -63.041 1.00 24.30 284 ALA C O 1
ATOM 10014 N N . GLN C 1 285 ? 94.282 39.720 -63.838 1.00 25.11 285 GLN C N 1
ATOM 10015 C CA . GLN C 1 285 ? 93.507 40.091 -65.016 1.00 26.41 285 GLN C CA 1
ATOM 10016 C C . GLN C 1 285 ? 92.106 40.566 -64.685 1.00 24.44 285 GLN C C 1
ATOM 10017 O O . GLN C 1 285 ? 91.515 41.321 -65.449 1.00 23.51 285 GLN C O 1
ATOM 10023 N N . THR C 1 286 ? 91.582 40.135 -63.542 1.00 24.52 286 THR C N 1
ATOM 10024 C CA . THR C 1 286 ? 90.247 40.538 -63.105 1.00 23.65 286 THR C CA 1
ATOM 10025 C C . THR C 1 286 ? 90.255 41.994 -62.647 1.00 23.08 286 THR C C 1
ATOM 10026 O O . THR C 1 286 ? 89.204 42.628 -62.541 1.00 23.83 286 THR C O 1
ATOM 10030 N N . GLY C 1 287 ? 91.447 42.510 -62.361 1.00 21.93 287 GLY C N 1
ATOM 10031 C CA . GLY C 1 287 ? 91.574 43.878 -61.893 1.00 21.01 287 GLY C CA 1
ATOM 10032 C C . GLY C 1 287 ? 91.703 43.939 -60.379 1.00 22.21 287 GLY C C 1
ATOM 10033 O O . GLY C 1 287 ? 91.864 45.017 -59.805 1.00 22.65 287 GLY C O 1
ATOM 10034 N N . ALA C 1 288 ? 91.637 42.777 -59.731 1.00 21.04 288 ALA C N 1
ATOM 10035 C CA . ALA C 1 288 ? 91.744 42.692 -58.277 1.00 20.77 288 ALA C CA 1
ATOM 10036 C C . ALA C 1 288 ? 93.122 43.108 -57.775 1.00 20.40 288 ALA C C 1
ATOM 10037 O O . ALA C 1 288 ? 94.133 42.728 -58.353 1.00 23.19 288 ALA C O 1
ATOM 10039 N N . ASN C 1 289 ? 93.164 43.891 -56.702 1.00 20.25 289 ASN C N 1
ATOM 10040 C CA . ASN C 1 289 ? 94.437 44.319 -56.123 1.00 20.37 289 ASN C CA 1
ATOM 10041 C C . ASN C 1 289 ? 94.575 43.880 -54.661 1.00 19.59 289 ASN C C 1
ATOM 10042 O O . ASN C 1 289 ? 95.570 44.181 -54.001 1.00 17.73 289 ASN C O 1
ATOM 10047 N N . VAL C 1 290 ? 93.558 43.185 -54.160 1.00 19.59 290 VAL C N 1
ATOM 10048 C CA . VAL C 1 290 ? 93.574 42.644 -52.803 1.00 20.02 290 VAL C CA 1
ATOM 10049 C C . VAL C 1 290 ? 92.959 41.257 -52.908 1.00 19.84 290 VAL C C 1
ATOM 10050 O O . VAL C 1 290 ? 91.891 41.086 -53.499 1.00 21.23 290 VAL C O 1
ATOM 10054 N N . VAL C 1 291 ? 93.642 40.264 -52.353 1.00 18.33 291 VAL C N 1
ATOM 10055 C CA . VAL C 1 291 ? 93.147 38.902 -52.402 1.00 18.15 291 VAL C CA 1
ATOM 10056 C C . VAL C 1 291 ? 93.262 38.224 -51.049 1.00 17.12 291 VAL C C 1
ATOM 10057 O O . VAL C 1 291 ? 94.320 38.242 -50.425 1.00 17.60 291 VAL C O 1
ATOM 10061 N N . PHE C 1 292 ? 92.161 37.643 -50.590 1.00 17.14 292 PHE C N 1
ATOM 10062 C CA . PHE C 1 292 ? 92.165 36.911 -49.333 1.00 16.83 292 PHE C CA 1
ATOM 10063 C C . PHE C 1 292 ? 91.997 35.442 -49.716 1.00 17.69 292 PHE C C 1
ATOM 10064 O O . PHE C 1 292 ? 91.057 35.067 -50.422 1.00 16.03 292 PHE C O 1
ATOM 10072 N N . VAL C 1 293 ? 92.933 34.617 -49.272 1.00 17.33 293 VAL C N 1
ATOM 10073 C CA . VAL C 1 293 ? 92.894 33.200 -49.576 1.00 18.15 293 VAL C CA 1
ATOM 10074 C C . VAL C 1 293 ? 92.644 32.407 -48.303 1.00 19.13 293 VAL C C 1
ATOM 10075 O O . VAL C 1 293 ? 93.287 32.630 -47.282 1.00 19.54 293 VAL C O 1
ATOM 10079 N N . GLN C 1 294 ? 91.692 31.487 -48.364 1.00 19.88 294 GLN C N 1
ATOM 10080 C CA . GLN C 1 294 ? 91.363 30.673 -47.208 1.00 21.29 294 GLN C CA 1
ATOM 10081 C C . GLN C 1 294 ? 92.488 29.696 -46.877 1.00 22.67 294 GLN C C 1
ATOM 10082 O O . GLN C 1 294 ? 92.796 29.478 -45.706 1.00 23.19 294 GLN C O 1
ATOM 10088 N N . LYS C 1 295 ? 93.108 29.112 -47.899 1.00 21.47 295 LYS C N 1
ATOM 10089 C CA . LYS C 1 295 ? 94.197 28.172 -47.667 1.00 22.08 295 LYS C CA 1
ATOM 10090 C C . LYS C 1 295 ? 95.536 28.880 -47.809 1.00 22.93 295 LYS C C 1
ATOM 10091 O O . LYS C 1 295 ? 95.610 30.108 -47.697 1.00 23.27 295 LYS C O 1
ATOM 10097 N N . GLY C 1 296 ? 96.591 28.107 -48.063 1.00 20.73 296 GLY C N 1
ATOM 10098 C CA . GLY C 1 296 ? 97.912 28.688 -48.204 1.00 20.17 296 GLY C CA 1
ATOM 10099 C C . GLY C 1 296 ? 98.207 29.254 -49.585 1.00 20.36 296 GLY C C 1
ATOM 10100 O O . GLY C 1 296 ? 97.463 29.028 -50.539 1.00 20.15 296 GLY C O 1
ATOM 10101 N N . ILE C 1 297 ? 99.298 30.006 -49.675 1.00 19.37 297 ILE C N 1
ATOM 10102 C CA . ILE C 1 297 ? 99.745 30.608 -50.924 1.00 19.32 297 ILE C CA 1
ATOM 10103 C C . ILE C 1 297 ? 101.213 30.239 -51.092 1.00 21.15 297 ILE C C 1
ATOM 10104 O O . ILE C 1 297 ? 102.049 30.595 -50.265 1.00 21.49 297 ILE C O 1
ATOM 10109 N N . ASP C 1 298 ? 101.519 29.527 -52.168 1.00 24.07 298 ASP C N 1
ATOM 10110 C CA . ASP C 1 298 ? 102.882 29.100 -52.446 1.00 26.13 298 ASP C CA 1
ATOM 10111 C C . ASP C 1 298 ? 103.811 30.309 -52.592 1.00 25.35 298 ASP C C 1
ATOM 10112 O O . ASP C 1 298 ? 103.396 31.364 -53.069 1.00 23.06 298 ASP C O 1
ATOM 10117 N N . ASP C 1 299 ? 105.063 30.144 -52.173 1.00 24.59 299 ASP C N 1
ATOM 10118 C CA . ASP C 1 299 ? 106.064 31.205 -52.246 1.00 25.02 299 ASP C CA 1
ATOM 10119 C C . ASP C 1 299 ? 106.177 31.833 -53.629 1.00 24.22 299 ASP C C 1
ATOM 10120 O O . ASP C 1 299 ? 106.328 33.040 -53.747 1.00 24.21 299 ASP C O 1
ATOM 10125 N N . LEU C 1 300 ? 106.113 31.014 -54.673 1.00 23.47 300 LEU C N 1
ATOM 10126 C CA . LEU C 1 300 ? 106.210 31.531 -56.031 1.00 21.85 300 LEU C CA 1
ATOM 10127 C C . LEU C 1 300 ? 105.009 32.412 -56.370 1.00 20.65 300 LEU C C 1
ATOM 10128 O O . LEU C 1 300 ? 105.154 33.448 -57.016 1.00 19.59 300 LEU C O 1
ATOM 10133 N N . ALA C 1 301 ? 103.824 31.990 -55.937 1.00 19.96 301 ALA C N 1
ATOM 10134 C CA . ALA C 1 301 ? 102.604 32.750 -56.185 1.00 20.30 301 ALA C CA 1
ATOM 10135 C C . ALA C 1 301 ? 102.694 34.092 -55.461 1.00 20.22 301 ALA C C 1
ATOM 10136 O O . ALA C 1 301 ? 102.338 35.127 -56.024 1.00 20.45 301 ALA C O 1
ATOM 10138 N N . GLN C 1 302 ? 103.174 34.061 -54.219 1.00 19.25 302 GLN C N 1
ATOM 10139 C CA . GLN C 1 302 ? 103.329 35.269 -53.421 1.00 21.45 302 GLN C CA 1
ATOM 10140 C C . GLN C 1 302 ? 104.206 36.240 -54.185 1.00 23.49 302 GLN C C 1
ATOM 10141 O O . GLN C 1 302 ? 103.926 37.441 -54.235 1.00 23.56 302 GLN C O 1
ATOM 10147 N N . HIS C 1 303 ? 105.269 35.702 -54.781 1.00 24.18 303 HIS C N 1
ATOM 10148 C CA . HIS C 1 303 ? 106.214 36.501 -55.545 1.00 26.48 303 HIS C CA 1
ATOM 10149 C C . HIS C 1 303 ? 105.534 37.241 -56.697 1.00 26.64 303 HIS C C 1
ATOM 10150 O O . HIS C 1 303 ? 105.681 38.454 -56.829 1.00 26.11 303 HIS C O 1
ATOM 10157 N N . TYR C 1 304 ? 104.791 36.513 -57.525 1.00 27.54 304 TYR C N 1
ATOM 10158 C CA . TYR C 1 304 ? 104.101 37.123 -58.653 1.00 27.78 304 TYR C CA 1
ATOM 10159 C C . TYR C 1 304 ? 103.028 38.113 -58.202 1.00 26.64 304 TYR C C 1
ATOM 10160 O O . TYR C 1 304 ? 102.868 39.169 -58.808 1.00 25.87 304 TYR C O 1
ATOM 10169 N N . LEU C 1 305 ? 102.292 37.775 -57.145 1.00 26.67 305 LEU C N 1
ATOM 10170 C CA . LEU C 1 305 ? 101.264 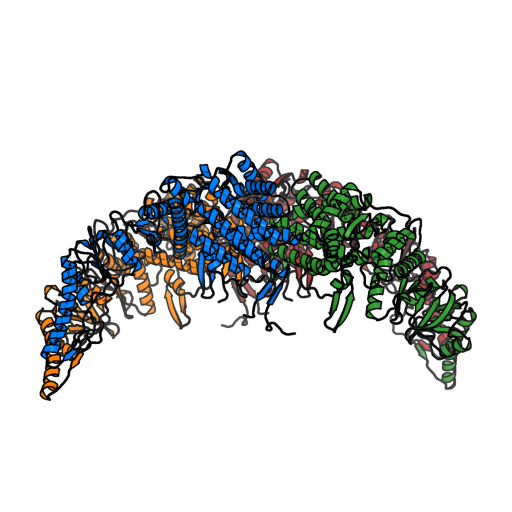38.675 -56.617 1.00 25.31 305 LEU C CA 1
ATOM 10171 C C . LEU C 1 305 ? 101.943 39.999 -56.262 1.00 24.32 305 LEU C C 1
ATOM 10172 O O . LEU C 1 305 ? 101.421 41.085 -56.534 1.00 21.72 305 LEU C O 1
ATOM 10177 N N . ALA C 1 306 ? 103.116 39.893 -55.648 1.00 22.89 306 ALA C N 1
ATOM 10178 C CA . ALA C 1 306 ? 103.870 41.067 -55.252 1.00 24.22 306 ALA C CA 1
ATOM 10179 C C . ALA C 1 306 ? 104.347 41.851 -56.473 1.00 26.39 306 ALA C C 1
ATOM 10180 O O . ALA C 1 306 ? 104.321 43.084 -56.469 1.00 28.01 306 ALA C O 1
ATOM 10182 N N . LYS C 1 307 ? 104.780 41.144 -57.515 1.00 27.09 307 LYS C N 1
ATOM 10183 C CA . LYS C 1 307 ? 105.254 41.806 -58.725 1.00 29.17 307 LYS C CA 1
ATOM 10184 C C . LYS C 1 307 ? 104.102 42.522 -59.415 1.00 29.19 307 LYS C C 1
ATOM 10185 O O . LYS C 1 307 ? 104.307 43.482 -60.149 1.00 29.21 307 LYS C O 1
ATOM 10191 N N . TYR C 1 308 ? 102.884 42.051 -59.177 1.00 29.61 308 TYR C N 1
ATOM 10192 C CA . TYR C 1 308 ? 101.703 42.671 -59.763 1.00 27.68 308 TYR C CA 1
ATOM 10193 C C . TYR C 1 308 ? 101.177 43.793 -58.871 1.00 26.16 308 TYR C C 1
ATOM 10194 O O . TYR C 1 308 ? 100.216 44.470 -59.222 1.00 25.31 308 TYR C O 1
ATOM 10203 N N . GLY C 1 309 ? 101.808 43.986 -57.715 1.00 24.22 309 GLY C N 1
ATOM 10204 C CA . GLY C 1 309 ? 101.350 45.015 -56.800 1.00 22.42 309 GLY C CA 1
ATOM 10205 C C . GLY C 1 309 ? 100.023 44.637 -56.153 1.00 21.84 309 GLY C C 1
ATOM 10206 O O . GLY C 1 309 ? 99.225 45.500 -55.785 1.00 22.05 309 GLY C O 1
ATOM 10207 N N . ILE C 1 310 ? 99.781 43.338 -56.014 1.00 20.26 310 ILE C N 1
ATOM 10208 C CA . ILE C 1 310 ? 98.549 42.854 -55.408 1.00 18.93 310 ILE C CA 1
ATOM 10209 C C . ILE C 1 310 ? 98.791 42.449 -53.957 1.00 19.94 310 ILE C C 1
ATOM 10210 O O . ILE C 1 310 ? 99.740 41.713 -53.655 1.00 20.11 310 ILE C O 1
ATOM 10215 N N . MET C 1 311 ? 97.944 42.944 -53.059 1.00 19.19 311 MET C N 1
ATOM 10216 C CA . MET C 1 311 ? 98.064 42.614 -51.647 1.00 19.29 311 MET C CA 1
ATOM 10217 C C . MET C 1 311 ? 97.330 41.304 -51.411 1.00 19.94 311 MET C C 1
ATOM 10218 O O . MET C 1 311 ? 96.162 41.160 -51.787 1.00 19.53 311 MET C O 1
ATOM 10223 N N . ALA C 1 312 ? 98.011 40.352 -50.785 1.00 18.39 312 ALA C N 1
ATOM 10224 C CA . ALA C 1 312 ? 97.414 39.055 -50.523 1.00 17.09 312 ALA C CA 1
ATOM 10225 C C . ALA C 1 312 ? 97.613 38.603 -49.085 1.00 17.69 312 ALA C C 1
ATOM 10226 O O . ALA C 1 312 ? 98.599 38.955 -48.436 1.00 17.07 312 ALA C O 1
ATOM 10228 N N . VAL C 1 313 ? 96.654 37.823 -48.597 1.00 17.78 313 VAL C N 1
ATOM 10229 C CA . VAL C 1 313 ? 96.692 37.277 -47.245 1.00 17.57 313 VAL C CA 1
ATOM 10230 C C . VAL C 1 313 ? 96.239 35.828 -47.335 1.00 18.82 313 VAL C C 1
ATOM 10231 O O . VAL C 1 313 ? 95.219 35.530 -47.959 1.00 17.94 313 VAL C O 1
ATOM 10235 N N . ARG C 1 314 ? 96.989 34.932 -46.705 1.00 19.27 314 ARG C N 1
ATOM 10236 C CA . ARG C 1 314 ? 96.667 33.516 -46.747 1.00 22.05 314 ARG C CA 1
ATOM 10237 C C . ARG C 1 314 ? 96.130 32.975 -45.425 1.00 23.13 314 ARG C C 1
ATOM 10238 O O . ARG C 1 314 ? 96.159 33.658 -44.396 1.00 23.51 314 ARG C O 1
ATOM 10246 N N . ARG C 1 315 ? 95.655 31.730 -45.470 1.00 23.81 315 ARG C N 1
ATOM 10247 C CA . ARG C 1 315 ? 95.115 31.040 -44.298 1.00 24.82 315 ARG C CA 1
ATOM 10248 C C . ARG C 1 315 ? 94.058 31.839 -43.528 1.00 23.58 315 ARG C C 1
ATOM 10249 O O . ARG C 1 315 ? 94.040 31.833 -42.296 1.00 23.79 315 ARG C O 1
ATOM 10257 N N . VAL C 1 316 ? 93.174 32.512 -44.258 1.00 21.64 316 VAL C N 1
ATOM 10258 C CA . VAL C 1 316 ? 92.107 33.301 -43.650 1.00 19.93 316 VAL C CA 1
ATOM 10259 C C . VAL C 1 316 ? 90.981 32.395 -43.146 1.00 21.95 316 VAL C C 1
ATOM 10260 O O . VAL C 1 316 ? 90.482 31.553 -43.890 1.00 22.11 316 VAL C O 1
ATOM 10264 N N . LYS C 1 317 ? 90.572 32.577 -41.892 1.00 22.10 317 LYS C N 1
ATOM 10265 C CA . LYS C 1 317 ? 89.502 31.766 -41.319 1.00 22.95 317 LYS C CA 1
ATOM 10266 C C . LYS C 1 317 ? 88.234 31.801 -42.155 1.00 24.09 317 LYS C C 1
ATOM 10267 O O . LYS C 1 317 ? 87.816 32.863 -42.644 1.00 24.13 317 LYS C O 1
ATOM 10273 N N . LYS C 1 318 ? 87.616 30.633 -42.301 1.00 22.80 318 LYS C N 1
ATOM 10274 C CA . LYS C 1 318 ? 86.394 30.505 -43.075 1.00 22.98 318 LYS C CA 1
ATOM 10275 C C . LYS C 1 318 ? 85.373 31.558 -42.659 1.00 23.11 318 LYS C C 1
ATOM 10276 O O . LYS C 1 318 ? 84.796 32.235 -43.505 1.00 22.81 318 LYS C O 1
ATOM 10282 N N . SER C 1 319 ? 85.166 31.710 -41.354 1.00 23.03 319 SER C N 1
ATOM 10283 C CA . SER C 1 319 ? 84.203 32.684 -40.849 1.00 24.02 319 SER C CA 1
ATOM 10284 C C . SER C 1 319 ? 84.591 34.103 -41.243 1.00 22.63 319 SER C C 1
ATOM 10285 O O . SER C 1 319 ? 83.731 34.962 -41.422 1.00 24.39 319 SER C O 1
ATOM 10288 N N . ASP C 1 320 ? 85.887 34.356 -41.369 1.00 22.13 320 ASP C N 1
ATOM 10289 C CA . ASP C 1 320 ? 86.336 35.678 -41.773 1.00 22.79 320 ASP C CA 1
ATOM 10290 C C . ASP C 1 320 ? 86.103 35.852 -43.277 1.00 23.39 320 ASP C C 1
ATOM 10291 O O . ASP C 1 320 ? 85.810 36.955 -43.744 1.00 24.40 320 ASP C O 1
ATOM 10296 N N . MET C 1 321 ? 86.226 34.764 -44.034 1.00 21.58 321 MET C N 1
ATOM 10297 C CA . MET C 1 321 ? 85.992 34.831 -45.471 1.00 20.96 321 MET C CA 1
ATOM 10298 C C . MET C 1 321 ? 84.525 35.203 -45.695 1.00 20.88 321 MET C C 1
ATOM 10299 O O . MET C 1 321 ? 84.197 35.995 -46.580 1.00 18.90 321 MET C O 1
ATOM 10304 N N . GLU C 1 322 ? 83.645 34.629 -44.877 1.00 21.45 322 GLU C N 1
ATOM 10305 C CA . GLU C 1 322 ? 82.212 34.884 -44.993 1.00 20.68 322 GLU C CA 1
ATOM 10306 C C . GLU C 1 322 ? 81.867 36.320 -44.620 1.00 19.37 322 GLU C C 1
ATOM 10307 O O . GLU C 1 322 ? 80.988 36.929 -45.231 1.00 18.67 322 GLU C O 1
ATOM 10313 N N . LYS C 1 323 ? 82.556 36.860 -43.618 1.00 18.12 323 LYS C N 1
ATOM 10314 C CA . LYS C 1 323 ? 82.310 38.237 -43.205 1.00 17.01 323 LYS C CA 1
ATOM 10315 C C . LYS C 1 323 ? 82.820 39.198 -44.269 1.00 15.04 323 LYS C C 1
ATOM 10316 O O . LYS C 1 323 ? 82.227 40.244 -44.498 1.00 15.70 323 LYS C O 1
ATOM 10322 N N . LEU C 1 324 ? 83.925 38.841 -44.913 1.00 14.29 324 LEU C N 1
ATOM 10323 C CA . LEU C 1 324 ? 84.498 39.680 -45.962 1.00 15.37 324 LEU C CA 1
ATOM 10324 C C . LEU C 1 324 ? 83.552 39.762 -47.150 1.00 15.32 324 LEU C C 1
ATOM 10325 O O . LEU C 1 324 ? 83.414 40.816 -47.773 1.00 15.78 324 LEU C O 1
ATOM 10330 N N . ALA C 1 325 ? 82.896 38.649 -47.460 1.00 16.49 325 ALA C N 1
ATOM 10331 C CA . ALA C 1 325 ? 81.962 38.615 -48.576 1.00 17.13 325 ALA C CA 1
ATOM 10332 C C . ALA C 1 325 ? 80.751 39.503 -48.290 1.00 18.50 325 ALA C C 1
ATOM 10333 O O . ALA C 1 325 ? 80.365 40.319 -49.123 1.00 16.38 325 ALA C O 1
ATOM 10335 N N . LYS C 1 326 ? 80.161 39.359 -47.106 1.00 19.80 326 LYS C N 1
ATOM 10336 C CA . LYS C 1 326 ? 78.992 40.158 -46.761 1.00 21.99 326 LYS C CA 1
ATOM 10337 C C . LYS C 1 326 ? 79.321 41.630 -46.570 1.00 21.96 326 LYS C C 1
ATOM 10338 O O . LYS C 1 326 ? 78.466 42.495 -46.771 1.00 21.33 326 LYS C O 1
ATOM 10344 N N . ALA C 1 327 ? 80.561 41.926 -46.199 1.00 20.39 327 ALA C N 1
ATOM 10345 C CA . ALA C 1 327 ? 80.950 43.314 -46.004 1.00 20.48 327 ALA C CA 1
ATOM 10346 C C . ALA C 1 327 ? 81.291 44.015 -47.321 1.00 20.55 327 ALA C C 1
ATOM 10347 O O . ALA C 1 327 ? 80.686 45.029 -47.661 1.00 20.08 327 ALA C O 1
ATOM 10349 N N . THR C 1 328 ? 82.249 43.458 -48.059 1.00 20.02 328 THR C N 1
ATOM 10350 C CA . THR C 1 328 ? 82.715 44.045 -49.317 1.00 20.32 328 THR C CA 1
ATOM 10351 C C . THR C 1 328 ? 81.824 43.809 -50.530 1.00 21.68 328 THR C C 1
ATOM 10352 O O . THR C 1 328 ? 81.954 44.503 -51.537 1.00 20.72 328 THR C O 1
ATOM 10356 N N . GLY C 1 329 ? 80.933 42.829 -50.447 1.00 22.14 329 GLY C N 1
ATOM 10357 C CA . GLY C 1 329 ? 80.066 42.550 -51.574 1.00 23.51 329 GLY C CA 1
ATOM 10358 C C . GLY C 1 329 ? 80.670 41.528 -52.521 1.00 25.61 329 GLY C C 1
ATOM 10359 O O . GLY C 1 329 ? 80.067 41.168 -53.526 1.00 27.30 329 GLY C O 1
ATOM 10360 N N . ALA C 1 330 ? 81.864 41.044 -52.198 1.00 26.13 330 ALA C N 1
ATOM 10361 C CA . ALA C 1 330 ? 82.532 40.059 -53.037 1.00 24.98 330 ALA C CA 1
ATOM 10362 C C . ALA C 1 330 ? 81.886 38.683 -52.893 1.00 26.01 330 ALA C C 1
ATOM 10363 O O . ALA C 1 330 ? 81.183 38.416 -51.921 1.00 26.84 330 ALA C O 1
ATOM 10365 N N . LYS C 1 331 ? 82.125 37.810 -53.865 1.00 25.80 331 LYS C N 1
ATOM 10366 C CA . LYS C 1 331 ? 81.581 36.461 -53.817 1.00 24.93 331 LYS C CA 1
ATOM 10367 C C . LYS C 1 331 ? 82.739 35.487 -53.694 1.00 24.03 331 LYS C C 1
ATOM 10368 O O . LYS C 1 331 ? 83.654 35.520 -54.513 1.00 23.46 331 LYS C O 1
ATOM 10374 N N . ILE C 1 332 ? 82.702 34.626 -52.678 1.00 23.40 332 ILE C N 1
ATOM 10375 C CA . ILE C 1 332 ? 83.764 33.640 -52.479 1.00 23.33 332 ILE C CA 1
ATOM 10376 C C . ILE C 1 332 ? 83.802 32.695 -53.680 1.00 24.13 332 ILE C C 1
ATOM 10377 O O . ILE C 1 332 ? 82.775 32.143 -54.083 1.00 25.09 332 ILE C O 1
ATOM 10382 N N . VAL C 1 333 ? 84.978 32.506 -54.256 1.00 23.17 333 VAL C N 1
ATOM 10383 C CA . VAL C 1 333 ? 85.109 31.595 -55.384 1.00 25.27 333 VAL C CA 1
ATOM 10384 C C . VAL C 1 333 ? 85.954 30.399 -54.932 1.00 25.38 333 VAL C C 1
ATOM 10385 O O . VAL C 1 333 ? 86.907 30.558 -54.179 1.00 23.45 333 VAL C O 1
ATOM 10389 N N . THR C 1 334 ? 85.601 29.198 -55.369 1.00 26.39 334 THR C N 1
ATOM 10390 C CA . THR C 1 334 ? 86.369 28.032 -54.972 1.00 28.70 334 THR C CA 1
ATOM 10391 C C . THR C 1 334 ? 87.654 27.910 -55.780 1.00 30.50 334 THR C C 1
ATOM 10392 O O . THR C 1 334 ? 88.740 27.863 -55.208 1.00 30.79 334 THR C O 1
ATOM 10396 N N . ASN C 1 335 ? 87.531 27.861 -57.104 1.00 32.27 335 ASN C N 1
ATOM 10397 C CA . ASN C 1 335 ? 88.697 27.739 -57.977 1.00 35.00 335 ASN C CA 1
ATOM 10398 C C . ASN C 1 335 ? 89.061 29.060 -58.654 1.00 34.07 335 ASN C C 1
ATOM 10399 O O . ASN C 1 335 ? 88.225 29.680 -59.316 1.00 31.89 335 ASN C O 1
ATOM 10404 N N . VAL C 1 336 ? 90.317 29.470 -58.494 1.00 33.34 336 VAL C N 1
ATOM 10405 C CA . VAL C 1 336 ? 90.813 30.711 -59.082 1.00 34.87 336 VAL C CA 1
ATOM 10406 C C . VAL C 1 336 ? 90.307 30.929 -60.504 1.00 34.70 336 VAL C C 1
ATOM 10407 O O . VAL C 1 336 ? 89.804 32.001 -60.835 1.00 34.01 336 VAL C O 1
ATOM 10411 N N . LYS C 1 337 ? 90.435 29.902 -61.338 1.00 35.98 337 LYS C N 1
ATOM 10412 C CA . LYS C 1 337 ? 90.009 29.984 -62.731 1.00 36.57 337 LYS C CA 1
ATOM 10413 C C . LYS C 1 337 ? 88.566 30.443 -62.910 1.00 35.06 337 LYS C C 1
ATOM 10414 O O . LYS C 1 337 ? 88.188 30.896 -63.991 1.00 35.86 337 LYS C O 1
ATOM 10420 N N . ASP C 1 338 ? 87.761 30.334 -61.857 1.00 33.08 338 ASP C N 1
ATOM 10421 C CA . ASP C 1 338 ? 86.367 30.750 -61.937 1.00 31.48 338 ASP C CA 1
ATOM 10422 C C . ASP C 1 338 ? 86.152 32.198 -61.511 1.00 29.57 338 ASP C C 1
ATOM 10423 O O . ASP C 1 338 ? 85.041 32.722 -61.606 1.00 27.94 338 ASP C O 1
ATOM 10428 N N . LEU C 1 339 ? 87.221 32.840 -61.051 1.00 28.41 339 LEU C N 1
ATOM 10429 C CA . LEU C 1 339 ? 87.163 34.225 -60.607 1.00 26.98 339 LEU C CA 1
ATOM 10430 C C . LEU C 1 339 ? 86.954 35.191 -61.764 1.00 28.61 339 LEU C C 1
ATOM 10431 O O . LEU C 1 339 ? 87.668 35.133 -62.764 1.00 28.32 339 LEU C O 1
ATOM 10436 N N . THR C 1 340 ? 85.974 36.080 -61.619 1.00 30.09 340 THR C N 1
ATOM 10437 C CA . THR C 1 340 ? 85.685 37.088 -62.636 1.00 30.42 340 THR C CA 1
ATOM 10438 C C . THR C 1 340 ? 85.517 38.431 -61.928 1.00 30.81 340 THR C C 1
ATOM 10439 O O . THR C 1 340 ? 85.291 38.478 -60.716 1.00 30.28 340 THR C O 1
ATOM 10443 N N . PRO C 1 341 ? 85.630 39.542 -62.676 1.00 30.92 341 PRO C N 1
ATOM 10444 C CA . PRO C 1 341 ? 85.488 40.884 -62.095 1.00 30.17 341 PRO C CA 1
ATOM 10445 C C . PRO C 1 341 ? 84.185 41.054 -61.314 1.00 30.17 341 PRO C C 1
ATOM 10446 O O . PRO C 1 341 ? 84.135 41.781 -60.321 1.00 29.29 341 PRO C O 1
ATOM 10450 N N . GLU C 1 342 ? 83.139 40.371 -61.768 1.00 29.66 342 GLU C N 1
ATOM 10451 C CA . GLU C 1 342 ? 81.836 40.446 -61.123 1.00 30.52 342 GLU C CA 1
ATOM 10452 C C . GLU C 1 342 ? 81.872 39.869 -59.712 1.00 28.89 342 GLU C C 1
ATOM 10453 O O . GLU C 1 342 ? 80.968 40.118 -58.912 1.00 30.32 342 GLU C O 1
ATOM 10459 N N . ASP C 1 343 ? 82.913 39.097 -59.411 1.00 26.02 343 ASP C N 1
ATOM 10460 C CA . ASP C 1 343 ? 83.060 38.477 -58.098 1.00 23.86 343 ASP C CA 1
ATOM 10461 C C . ASP C 1 343 ? 83.829 39.362 -57.112 1.00 24.45 343 ASP C C 1
ATOM 10462 O O . ASP C 1 343 ? 83.829 39.100 -55.908 1.00 24.68 343 ASP C O 1
ATOM 10467 N N . LEU C 1 344 ? 84.478 40.407 -57.616 1.00 22.69 344 LEU C N 1
ATOM 10468 C CA . LEU C 1 344 ? 85.284 41.266 -56.763 1.00 23.75 344 LEU C CA 1
ATOM 10469 C C . LEU C 1 344 ? 84.476 42.155 -55.837 1.00 25.16 344 LEU C C 1
ATOM 10470 O O . LEU C 1 344 ? 83.388 42.603 -56.181 1.00 26.50 344 LEU C O 1
ATOM 10475 N N . GLY C 1 345 ? 85.022 42.397 -54.651 1.00 25.44 345 GLY C N 1
ATOM 10476 C CA . GLY C 1 345 ? 84.351 43.229 -53.676 1.00 24.85 345 GLY C CA 1
ATOM 10477 C C . GLY C 1 345 ? 85.005 44.587 -53.600 1.00 24.59 345 GLY C C 1
ATOM 10478 O O . GLY C 1 345 ? 86.060 44.803 -54.192 1.00 26.13 345 GLY C O 1
ATOM 10479 N N . TYR C 1 346 ? 84.380 45.504 -52.868 1.00 24.33 346 TYR C N 1
ATOM 10480 C CA . TYR C 1 346 ? 84.896 46.857 -52.724 1.00 23.18 346 TYR C CA 1
ATOM 10481 C C . TYR C 1 346 ? 85.099 47.276 -51.272 1.00 22.81 346 TYR C C 1
ATOM 10482 O O . TYR C 1 346 ? 84.362 46.862 -50.380 1.00 21.35 346 TYR C O 1
ATOM 10491 N N . ALA C 1 347 ? 86.107 48.110 -51.055 1.00 22.84 347 ALA C N 1
ATOM 10492 C CA . ALA C 1 347 ? 86.422 48.636 -49.735 1.00 25.93 347 ALA C CA 1
ATOM 10493 C C . ALA C 1 347 ? 87.201 49.919 -49.961 1.00 27.22 347 ALA C C 1
ATOM 10494 O O . ALA C 1 347 ? 88.155 49.947 -50.740 1.00 26.96 347 ALA C O 1
ATOM 10496 N N . GLU C 1 348 ? 86.783 50.984 -49.288 1.00 28.30 348 GLU C N 1
ATOM 10497 C CA . GLU C 1 348 ? 87.439 52.276 -49.427 1.00 28.76 348 GLU C CA 1
ATOM 10498 C C . GLU C 1 348 ? 88.919 52.148 -49.105 1.00 28.24 348 GLU C C 1
ATOM 10499 O O . GLU C 1 348 ? 89.766 52.741 -49.770 1.00 28.34 348 GLU C O 1
ATOM 10505 N N . VAL C 1 349 ? 89.227 51.369 -48.077 1.00 27.11 349 VAL C N 1
ATOM 10506 C CA . VAL C 1 349 ? 90.608 51.172 -47.678 1.00 26.57 349 VAL C CA 1
ATOM 10507 C C . VAL C 1 349 ? 90.843 49.790 -47.099 1.00 24.99 349 VAL C C 1
ATOM 10508 O O . VAL C 1 349 ? 90.036 49.281 -46.323 1.00 25.57 349 VAL C O 1
ATOM 10512 N N . VAL C 1 350 ? 91.948 49.182 -47.505 1.00 23.85 350 VAL C N 1
ATOM 10513 C CA . VAL C 1 350 ? 92.360 47.888 -46.986 1.00 22.42 350 VAL C CA 1
ATOM 10514 C C . VAL C 1 350 ? 93.791 48.190 -46.583 1.00 22.65 350 VAL C C 1
ATOM 10515 O O . VAL C 1 350 ? 94.595 48.621 -47.408 1.00 21.74 350 VAL C O 1
ATOM 10519 N N . GLU C 1 351 ? 94.113 47.995 -45.312 1.00 22.86 351 GLU C N 1
ATOM 10520 C CA . GLU C 1 351 ? 95.452 48.310 -44.863 1.00 22.95 351 GLU C CA 1
ATOM 10521 C C . GLU C 1 351 ? 95.894 47.503 -43.662 1.00 23.21 351 GLU C C 1
ATOM 10522 O O . GLU C 1 351 ? 95.101 47.187 -42.776 1.00 22.61 351 GLU C O 1
ATOM 10528 N N . GLU C 1 352 ? 97.176 47.163 -43.655 1.00 22.38 352 GLU C N 1
ATOM 10529 C CA . GLU C 1 352 ? 97.770 46.422 -42.561 1.00 23.01 352 GLU C CA 1
ATOM 10530 C C . GLU C 1 352 ? 98.261 47.462 -41.554 1.00 23.70 352 GLU C C 1
ATOM 10531 O O . GLU C 1 352 ? 99.001 48.378 -41.910 1.00 21.95 352 GLU C O 1
ATOM 10537 N N . ARG C 1 353 ? 97.828 47.330 -40.304 1.00 25.81 353 ARG C N 1
ATOM 10538 C CA . ARG C 1 353 ? 98.217 48.267 -39.253 1.00 27.85 353 ARG C CA 1
ATOM 10539 C C . ARG C 1 353 ? 98.612 47.531 -37.994 1.00 28.61 353 ARG C C 1
ATOM 10540 O O . ARG C 1 353 ? 98.079 46.462 -37.697 1.00 28.33 353 ARG C O 1
ATOM 10548 N N . LYS C 1 354 ? 99.531 48.124 -37.243 1.00 29.57 354 LYS C N 1
ATOM 10549 C CA . LYS C 1 354 ? 99.995 47.532 -36.001 1.00 32.51 354 LYS C CA 1
ATOM 10550 C C . LYS C 1 354 ? 99.199 48.039 -34.806 1.00 33.97 354 LYS C C 1
ATOM 10551 O O . LYS C 1 354 ? 99.160 49.241 -34.536 1.00 35.26 354 LYS C O 1
ATOM 10557 N N . LEU C 1 355 ? 98.551 47.114 -34.107 1.00 34.97 355 LEU C N 1
ATOM 10558 C CA . LEU C 1 355 ? 97.796 47.440 -32.906 1.00 36.31 355 LEU C CA 1
ATOM 10559 C C . LEU C 1 355 ? 98.550 46.753 -31.780 1.00 36.21 355 LEU C C 1
ATOM 10560 O O . LEU C 1 355 ? 98.698 45.532 -31.790 1.00 34.08 355 LEU C O 1
ATOM 10565 N N . ALA C 1 356 ? 99.033 47.535 -30.819 1.00 38.00 356 ALA C N 1
ATOM 10566 C CA . ALA C 1 356 ? 99.791 46.976 -29.706 1.00 39.56 356 ALA C CA 1
ATOM 10567 C C . ALA C 1 356 ? 101.007 46.236 -30.277 1.00 40.64 356 ALA C C 1
ATOM 10568 O O . ALA C 1 356 ? 101.342 45.131 -29.837 1.00 40.50 356 ALA C O 1
ATOM 10570 N N . GLY C 1 357 ? 101.645 46.850 -31.272 1.00 40.51 357 GLY C N 1
ATOM 10571 C CA . GLY C 1 357 ? 102.812 46.261 -31.907 1.00 41.95 357 GLY C CA 1
ATOM 10572 C C . GLY C 1 357 ? 102.584 45.017 -32.761 1.00 43.25 357 GLY C C 1
ATOM 10573 O O . GLY C 1 357 ? 103.540 44.467 -33.307 1.00 44.06 357 GLY C O 1
ATOM 10574 N N . GLU C 1 358 ? 101.334 44.576 -32.895 1.00 42.68 358 GLU C N 1
ATOM 10575 C CA . GLU C 1 358 ? 101.016 43.376 -33.676 1.00 41.44 358 GLU C CA 1
ATOM 10576 C C . GLU C 1 358 ? 100.221 43.714 -34.948 1.00 38.76 358 GLU C C 1
ATOM 10577 O O . GLU C 1 358 ? 99.164 44.340 -34.882 1.00 37.45 358 GLU C O 1
ATOM 10583 N N . ASN C 1 359 ? 100.735 43.298 -36.103 1.00 35.07 359 ASN C N 1
ATOM 10584 C CA . ASN C 1 359 ? 100.083 43.589 -37.378 1.00 34.03 359 ASN C CA 1
ATOM 10585 C C . ASN C 1 359 ? 98.672 43.048 -37.526 1.00 33.77 359 ASN C C 1
ATOM 10586 O O . ASN C 1 359 ? 98.353 41.954 -37.066 1.00 34.97 359 ASN C O 1
ATOM 10591 N N . MET C 1 360 ? 97.831 43.827 -38.192 1.00 32.82 360 MET C N 1
ATOM 10592 C CA . MET C 1 360 ? 96.451 43.443 -38.439 1.00 30.91 360 MET C CA 1
ATOM 10593 C C . MET C 1 360 ? 95.947 44.095 -39.714 1.00 28.12 360 MET C C 1
ATOM 10594 O O . MET C 1 360 ? 96.431 45.154 -40.118 1.00 27.43 360 MET C O 1
ATOM 10599 N N . ILE C 1 361 ? 94.975 43.462 -40.353 1.00 23.71 361 ILE C N 1
ATOM 10600 C CA . ILE C 1 361 ? 94.434 44.011 -41.576 1.00 22.34 361 ILE C CA 1
ATOM 10601 C C . ILE C 1 361 ? 93.051 44.608 -41.400 1.00 20.68 361 ILE C C 1
ATOM 10602 O O . ILE C 1 361 ? 92.167 44.004 -40.793 1.00 18.78 361 ILE C O 1
ATOM 10607 N N . PHE C 1 362 ? 92.884 45.813 -41.933 1.00 19.68 362 PHE C N 1
ATOM 10608 C CA . PHE C 1 362 ? 91.622 46.535 -41.860 1.00 19.80 362 PHE C CA 1
ATOM 10609 C C . PHE C 1 362 ? 90.982 46.676 -43.235 1.00 20.25 362 PHE C C 1
ATOM 10610 O O . PHE C 1 362 ? 91.604 47.179 -44.171 1.00 21.70 362 PHE C O 1
ATOM 10618 N N . VAL C 1 363 ? 89.745 46.209 -43.356 1.00 20.16 363 VAL C N 1
ATOM 10619 C CA . VAL C 1 363 ? 88.983 46.337 -44.595 1.00 18.68 363 VAL C CA 1
ATOM 10620 C C . VAL C 1 363 ? 87.866 47.280 -44.172 1.00 20.40 363 VAL C C 1
ATOM 10621 O O . VAL C 1 363 ? 86.864 46.852 -43.599 1.00 21.59 363 VAL C O 1
ATOM 10625 N N . GLU C 1 364 ? 88.053 48.568 -44.431 1.00 22.22 364 GLU C N 1
ATOM 10626 C CA . GLU C 1 364 ? 87.082 49.575 -44.005 1.00 25.41 364 GLU C CA 1
ATOM 10627 C C . GLU C 1 364 ? 86.438 50.406 -45.103 1.00 25.77 364 GLU C C 1
ATOM 10628 O O . GLU C 1 364 ? 86.907 50.443 -46.243 1.00 26.61 364 GLU C O 1
ATOM 10634 N N . GLY C 1 365 ? 85.350 51.074 -44.741 1.00 26.85 365 GLY C N 1
ATOM 10635 C CA . GLY C 1 365 ? 84.650 51.914 -45.689 1.00 26.40 365 GLY C CA 1
ATOM 10636 C C . GLY C 1 365 ? 83.932 51.127 -46.760 1.00 28.18 365 GLY C C 1
ATOM 10637 O O . GLY C 1 365 ? 84.007 51.467 -47.937 1.00 30.19 365 GLY C O 1
ATOM 10638 N N . CYS C 1 366 ? 83.239 50.068 -46.363 1.00 28.30 366 CYS C N 1
ATOM 10639 C CA . CYS C 1 366 ? 82.499 49.264 -47.323 1.00 29.96 366 CYS C CA 1
ATOM 10640 C C . CYS C 1 366 ? 81.185 49.998 -47.564 1.00 32.63 366 CYS C C 1
ATOM 10641 O O . CYS C 1 366 ? 80.711 50.716 -46.684 1.00 34.26 366 CYS C O 1
ATOM 10644 N N . LYS C 1 367 ? 80.612 49.839 -48.752 1.00 34.00 367 LYS C N 1
ATOM 10645 C CA . LYS C 1 367 ? 79.378 50.535 -49.104 1.00 36.90 367 LYS C CA 1
ATOM 10646 C C . LYS C 1 367 ? 78.223 50.268 -48.144 1.00 37.28 367 LYS C C 1
ATOM 10647 O O . LYS C 1 367 ? 77.906 51.104 -47.292 1.00 39.62 367 LYS C O 1
ATOM 10653 N N . ASN C 1 368 ? 77.575 49.120 -48.292 1.00 35.36 368 ASN C N 1
ATOM 10654 C CA . ASN C 1 368 ? 76.470 48.770 -47.409 1.00 32.94 368 ASN C CA 1
ATOM 10655 C C . ASN C 1 368 ? 76.813 47.395 -46.876 1.00 29.92 368 ASN C C 1
ATOM 10656 O O . ASN C 1 368 ? 76.162 46.405 -47.211 1.00 30.76 368 ASN C O 1
ATOM 10661 N N . PRO C 1 369 ? 77.853 47.317 -46.033 1.00 27.08 369 PRO C N 1
ATOM 10662 C CA . PRO C 1 369 ? 78.292 46.047 -45.457 1.00 23.78 369 PRO C CA 1
ATOM 10663 C C . PRO C 1 369 ? 77.173 45.268 -44.776 1.00 22.29 369 PRO C C 1
ATOM 10664 O O . PRO C 1 369 ? 76.322 45.853 -44.108 1.00 22.14 369 PRO C O 1
ATOM 10668 N N . LYS C 1 370 ? 77.165 43.952 -44.969 1.00 20.20 370 LYS C N 1
ATOM 10669 C CA . LYS C 1 370 ? 76.166 43.097 -44.342 1.00 21.12 370 LYS C CA 1
ATOM 10670 C C . LYS C 1 370 ? 76.791 42.369 -43.152 1.00 19.55 370 LYS C C 1
ATOM 10671 O O . LYS C 1 370 ? 76.151 41.557 -42.495 1.00 20.05 370 LYS C O 1
ATOM 10677 N N . ALA C 1 371 ? 78.060 42.669 -42.906 1.00 18.50 371 ALA C N 1
ATOM 10678 C CA . ALA C 1 371 ? 78.817 42.122 -41.786 1.00 18.88 371 ALA C CA 1
ATOM 10679 C C . ALA C 1 371 ? 79.621 43.320 -41.308 1.00 18.91 371 ALA C C 1
ATOM 10680 O O . ALA C 1 371 ? 80.040 44.160 -42.114 1.00 19.69 371 ALA C O 1
ATOM 10682 N N . VAL C 1 372 ? 79.862 43.393 -40.009 1.00 17.45 372 VAL C N 1
ATOM 10683 C CA . VAL C 1 372 ? 80.556 44.542 -39.454 1.00 17.32 372 VAL C CA 1
ATOM 10684 C C . VAL C 1 372 ? 81.484 44.131 -38.311 1.00 18.25 372 VAL C C 1
ATOM 10685 O O . VAL C 1 372 ? 81.373 43.020 -37.786 1.00 18.66 372 VAL C O 1
ATOM 10689 N N . THR C 1 373 ? 82.406 45.008 -37.923 1.00 17.68 373 THR C N 1
ATOM 10690 C CA . THR C 1 373 ? 83.311 44.667 -36.833 1.00 17.36 373 THR C CA 1
ATOM 10691 C C . THR C 1 373 ? 83.422 45.720 -35.747 1.00 18.30 373 THR C C 1
ATOM 10692 O O . THR C 1 373 ? 83.608 46.901 -36.029 1.00 19.49 373 THR C O 1
ATOM 10696 N N . ILE C 1 374 ? 83.306 45.288 -34.497 1.00 18.21 374 ILE C N 1
ATOM 10697 C CA . ILE C 1 374 ? 83.476 46.204 -33.383 1.00 18.66 374 ILE C CA 1
ATOM 10698 C C . ILE C 1 374 ? 84.856 45.889 -32.826 1.00 19.35 374 ILE C C 1
ATOM 10699 O O . ILE C 1 374 ? 85.111 44.785 -32.330 1.00 17.98 374 ILE C O 1
ATOM 10704 N N . LEU C 1 375 ? 85.752 46.861 -32.953 1.00 18.91 375 LEU C N 1
ATOM 10705 C CA . LEU C 1 375 ? 87.119 46.723 -32.489 1.00 19.74 375 LEU C CA 1
ATOM 10706 C C . LEU C 1 375 ? 87.178 47.156 -31.030 1.00 19.49 375 LEU C C 1
ATOM 10707 O O . LEU C 1 375 ? 86.983 48.333 -30.722 1.00 20.72 375 LEU C O 1
ATOM 10712 N N . ILE C 1 376 ? 87.450 46.211 -30.137 1.00 17.68 376 ILE C N 1
ATOM 10713 C CA . ILE C 1 376 ? 87.522 46.513 -28.710 1.00 16.73 376 ILE C CA 1
ATOM 10714 C C . ILE C 1 376 ? 88.940 46.803 -28.220 1.00 17.55 376 ILE C C 1
ATOM 10715 O O . ILE C 1 376 ? 89.868 46.036 -28.483 1.00 17.50 376 ILE C O 1
ATOM 10720 N N . ARG C 1 377 ? 89.097 47.907 -27.499 1.00 17.17 377 ARG C N 1
ATOM 10721 C CA . ARG C 1 377 ? 90.392 48.285 -26.932 1.00 17.74 377 ARG C CA 1
ATOM 10722 C C . ARG C 1 377 ? 90.227 48.353 -25.419 1.00 18.48 377 ARG C C 1
ATOM 10723 O O . ARG C 1 377 ? 89.101 48.342 -24.920 1.00 19.09 377 ARG C O 1
ATOM 10731 N N . GLY C 1 378 ? 91.334 48.413 -24.686 1.00 17.69 378 GLY C N 1
ATOM 10732 C CA . GLY C 1 378 ? 91.240 48.459 -23.237 1.00 17.61 378 GLY C CA 1
ATOM 10733 C C . GLY C 1 378 ? 92.577 48.301 -22.538 1.00 17.83 378 GLY C C 1
ATOM 10734 O O . GLY C 1 378 ? 93.510 47.699 -23.072 1.00 18.81 378 GLY C O 1
ATOM 10735 N N . GLY C 1 379 ? 92.659 48.832 -21.324 1.00 17.56 379 GLY C N 1
ATOM 10736 C CA . GLY C 1 379 ? 93.891 48.789 -20.560 1.00 17.08 379 GLY C CA 1
ATOM 10737 C C . GLY C 1 379 ? 94.516 47.434 -20.297 1.00 17.95 379 GLY C C 1
ATOM 10738 O O . GLY C 1 379 ? 95.724 47.354 -20.088 1.00 18.13 379 GLY C O 1
ATOM 10739 N N . THR C 1 380 ? 93.715 46.372 -20.304 1.00 17.61 380 THR C N 1
ATOM 10740 C CA . THR C 1 380 ? 94.237 45.041 -20.030 1.00 17.66 380 THR C CA 1
ATOM 10741 C C . THR C 1 380 ? 93.417 43.984 -20.745 1.00 17.71 380 THR C C 1
ATOM 10742 O O . THR C 1 380 ? 92.298 44.256 -21.170 1.00 16.96 380 THR C O 1
ATOM 10746 N N . GLU C 1 381 ? 93.966 42.781 -20.882 1.00 17.85 381 GLU C N 1
ATOM 10747 C CA . GLU C 1 381 ? 93.233 41.705 -21.541 1.00 19.76 381 GLU C CA 1
ATOM 10748 C C . GLU C 1 381 ? 91.953 41.333 -20.775 1.00 18.98 381 GLU C C 1
ATOM 10749 O O . GLU C 1 381 ? 90.946 40.983 -21.384 1.00 18.23 381 GLU C O 1
ATOM 10755 N N . HIS C 1 382 ? 91.989 41.388 -19.446 1.00 17.69 382 HIS C N 1
ATOM 10756 C CA . HIS C 1 382 ? 90.800 41.051 -18.672 1.00 19.10 382 HIS C CA 1
ATOM 10757 C C . HIS C 1 382 ? 89.695 42.082 -18.882 1.00 18.50 382 HIS C C 1
ATOM 10758 O O . HIS C 1 382 ? 88.519 41.728 -18.943 1.00 17.67 382 HIS C O 1
ATOM 10765 N N . VAL C 1 383 ? 90.076 43.352 -18.995 1.00 17.41 383 VAL C N 1
ATOM 10766 C CA . VAL C 1 383 ? 89.102 44.411 -19.224 1.00 18.25 383 VAL C CA 1
ATOM 10767 C C . VAL C 1 383 ? 88.475 44.177 -20.591 1.00 17.91 383 VAL C C 1
ATOM 10768 O O . VAL C 1 383 ? 87.280 44.354 -20.775 1.00 19.12 383 VAL C O 1
ATOM 10772 N N . ILE C 1 384 ? 89.299 43.752 -21.537 1.00 19.73 384 ILE C N 1
ATOM 10773 C CA . ILE C 1 384 ? 88.868 43.487 -22.905 1.00 20.95 384 ILE C CA 1
ATOM 10774 C C . ILE C 1 384 ? 87.797 42.400 -22.995 1.00 20.23 384 ILE C C 1
ATOM 10775 O O . ILE C 1 384 ? 86.774 42.581 -23.654 1.00 17.89 384 ILE C O 1
ATOM 10780 N N . ASP C 1 385 ? 88.039 41.269 -22.340 1.00 19.72 385 ASP C N 1
ATOM 10781 C CA . ASP C 1 385 ? 87.079 40.174 -22.359 1.00 19.69 385 ASP C CA 1
ATOM 10782 C C . ASP C 1 385 ? 85.742 40.558 -21.730 1.00 18.63 385 ASP C C 1
ATOM 10783 O O . ASP C 1 385 ? 84.691 40.163 -22.231 1.00 20.37 385 ASP C O 1
ATOM 10788 N N . GLU C 1 386 ? 85.772 41.323 -20.641 1.00 17.08 386 GLU C N 1
ATOM 10789 C CA . GLU C 1 386 ? 84.531 41.720 -19.989 1.00 16.56 386 GLU C CA 1
ATOM 10790 C C . GLU C 1 386 ? 83.757 42.716 -20.858 1.00 16.36 386 GLU C C 1
ATOM 10791 O O . GLU C 1 386 ? 82.527 42.702 -20.883 1.00 16.64 386 GLU C O 1
ATOM 10797 N N . VAL C 1 387 ? 84.473 43.576 -21.574 1.00 14.51 387 VAL C N 1
ATOM 10798 C CA . VAL C 1 387 ? 83.819 44.525 -22.465 1.00 13.60 387 VAL C CA 1
ATOM 10799 C C . VAL C 1 387 ? 83.166 43.723 -23.592 1.00 15.39 387 VAL C C 1
ATOM 10800 O O . VAL C 1 387 ? 82.083 44.059 -24.064 1.00 14.38 387 VAL C O 1
ATOM 10804 N N . GLU C 1 388 ? 83.832 42.659 -24.024 1.00 16.08 388 GLU C N 1
ATOM 10805 C CA . GLU C 1 388 ? 83.284 41.840 -25.090 1.00 18.52 388 GLU C CA 1
ATOM 10806 C C . GLU C 1 388 ? 81.978 41.216 -24.632 1.00 18.02 388 GLU C C 1
ATOM 10807 O O . GLU C 1 388 ? 81.006 41.163 -25.389 1.00 18.27 388 GLU C O 1
ATOM 10813 N N . ARG C 1 389 ? 81.957 40.731 -23.398 1.00 15.90 389 ARG C N 1
ATOM 10814 C CA . ARG C 1 389 ? 80.743 40.136 -22.869 1.00 16.99 389 ARG C CA 1
ATOM 10815 C C . ARG C 1 389 ? 79.636 41.195 -22.757 1.00 16.40 389 ARG C C 1
ATOM 10816 O O . ARG C 1 389 ? 78.478 40.932 -23.060 1.00 14.97 389 ARG C O 1
ATOM 10824 N N . ALA C 1 390 ? 79.998 42.403 -22.345 1.00 17.45 390 ALA C N 1
ATOM 10825 C CA . ALA C 1 390 ? 79.020 43.475 -22.219 1.00 16.53 390 ALA C CA 1
ATOM 10826 C C . ALA C 1 390 ? 78.399 43.794 -23.584 1.00 17.05 390 ALA C C 1
ATOM 10827 O O . ALA C 1 390 ? 77.194 44.049 -23.683 1.00 15.49 390 ALA C O 1
ATOM 10829 N N . LEU C 1 391 ? 79.219 43.766 -24.634 1.00 15.55 391 LEU C N 1
ATOM 10830 C CA . LEU C 1 391 ? 78.741 44.058 -25.984 1.00 14.44 391 LEU C CA 1
ATOM 10831 C C . LEU C 1 391 ? 77.888 42.931 -26.558 1.00 16.22 391 LEU C C 1
ATOM 10832 O O . LEU C 1 391 ? 76.959 43.181 -27.328 1.00 14.67 391 LEU C O 1
ATOM 10837 N N . GLU C 1 392 ? 78.200 41.692 -26.183 1.00 17.53 392 GLU C N 1
ATOM 10838 C CA . GLU C 1 392 ? 77.436 40.545 -26.663 1.00 18.90 392 GLU C CA 1
ATOM 10839 C C . GLU C 1 392 ? 76.015 40.672 -26.137 1.00 18.95 392 GLU C C 1
ATOM 10840 O O . GLU C 1 392 ? 75.054 40.393 -26.851 1.00 18.89 392 GLU C O 1
ATOM 10846 N N . ASP C 1 393 ? 75.888 41.106 -24.886 1.00 18.16 393 ASP C N 1
ATOM 10847 C CA . ASP C 1 393 ? 74.573 41.285 -24.289 1.00 18.33 393 ASP C CA 1
ATOM 10848 C C . ASP C 1 393 ? 73.853 42.456 -24.954 1.00 15.67 393 ASP C C 1
ATOM 10849 O O . ASP C 1 393 ? 72.703 42.330 -25.356 1.00 14.71 393 ASP C O 1
ATOM 10854 N N . ALA C 1 394 ? 74.541 43.587 -25.075 1.00 13.62 394 ALA C N 1
ATOM 10855 C CA . ALA C 1 394 ? 73.966 44.777 -25.687 1.00 13.55 394 ALA C CA 1
ATOM 10856 C C . ALA C 1 394 ? 73.467 44.488 -27.097 1.00 14.59 394 ALA C C 1
ATOM 10857 O O . ALA C 1 394 ? 72.379 44.914 -27.488 1.00 14.49 394 ALA C O 1
ATOM 10859 N N . VAL C 1 395 ? 74.270 43.764 -27.862 1.00 15.03 395 VAL C N 1
ATOM 10860 C CA . VAL C 1 395 ? 73.914 43.415 -29.229 1.00 16.48 395 VAL C CA 1
ATOM 10861 C C . VAL C 1 395 ? 72.673 42.504 -29.271 1.00 17.34 395 VAL C C 1
ATOM 10862 O O . VAL C 1 395 ? 71.832 42.636 -30.166 1.00 16.30 395 VAL C O 1
ATOM 10866 N N . LYS C 1 396 ? 72.543 41.601 -28.299 1.00 17.20 396 LYS C N 1
ATOM 10867 C CA . LYS C 1 396 ? 71.380 40.704 -28.256 1.00 19.08 396 LYS C CA 1
ATOM 10868 C C . LYS C 1 396 ? 70.092 41.426 -27.873 1.00 17.47 396 LYS C C 1
ATOM 10869 O O . LYS C 1 396 ? 69.023 41.103 -28.399 1.00 13.84 396 LYS C O 1
ATOM 10875 N N . VAL C 1 397 ? 70.182 42.388 -26.956 1.00 15.84 397 VAL C N 1
ATOM 10876 C CA . VAL C 1 397 ? 68.978 43.102 -26.537 1.00 17.07 397 VAL C CA 1
ATOM 10877 C C . VAL C 1 397 ? 68.481 44.038 -27.633 1.00 16.92 397 VAL C C 1
ATOM 10878 O O . VAL C 1 397 ? 67.275 44.200 -27.816 1.00 16.89 397 VAL C O 1
ATOM 10882 N N . VAL C 1 398 ? 69.408 44.638 -28.373 1.00 18.18 398 VAL C N 1
ATOM 10883 C CA . VAL C 1 398 ? 69.036 45.506 -29.481 1.00 19.24 398 VAL C CA 1
ATOM 10884 C C . VAL C 1 398 ? 68.357 44.593 -30.505 1.00 21.06 398 VAL C C 1
ATOM 10885 O O . VAL C 1 398 ? 67.351 44.952 -31.118 1.00 21.43 398 VAL C O 1
ATOM 10889 N N . LYS C 1 399 ? 68.914 43.396 -30.667 1.00 21.11 399 LYS C N 1
ATOM 10890 C CA . LYS C 1 399 ? 68.371 42.411 -31.587 1.00 20.96 399 LYS C CA 1
ATOM 10891 C C . LYS C 1 399 ? 66.955 42.010 -31.166 1.00 20.98 399 LYS C C 1
ATOM 10892 O O . LYS C 1 399 ? 66.055 41.926 -32.002 1.00 20.89 399 LYS C O 1
ATOM 10898 N N . ASP C 1 400 ? 66.762 41.764 -29.870 1.00 20.04 400 ASP C N 1
ATOM 10899 C CA . ASP C 1 400 ? 65.447 41.375 -29.359 1.00 19.83 400 ASP C CA 1
ATOM 10900 C C . ASP C 1 400 ? 64.398 42.406 -29.745 1.00 19.25 400 ASP C C 1
ATOM 10901 O O . ASP C 1 400 ? 63.283 42.054 -30.132 1.00 18.45 400 ASP C O 1
ATOM 10906 N N . VAL C 1 401 ? 64.761 43.680 -29.637 1.00 19.05 401 VAL C N 1
ATOM 10907 C CA . VAL C 1 401 ? 63.831 44.764 -29.935 1.00 19.29 401 VAL C CA 1
ATOM 10908 C C . VAL C 1 401 ? 63.619 45.036 -31.418 1.00 19.56 401 VAL C C 1
ATOM 10909 O O . VAL C 1 401 ? 62.598 45.587 -31.802 1.00 20.13 401 VAL C O 1
ATOM 10913 N N . MET C 1 402 ? 64.572 44.672 -32.260 1.00 20.82 402 MET C N 1
ATOM 10914 C CA . MET C 1 402 ? 64.367 44.905 -33.678 1.00 23.22 402 MET C CA 1
ATOM 10915 C C . MET C 1 402 ? 63.539 43.762 -34.247 1.00 24.34 402 MET C C 1
ATOM 10916 O O . MET C 1 402 ? 62.769 43.952 -35.186 1.00 24.38 402 MET C O 1
ATOM 10921 N N . GLU C 1 403 ? 63.688 42.579 -33.660 1.00 24.89 403 GLU C N 1
ATOM 10922 C CA . GLU C 1 403 ? 62.936 41.418 -34.115 1.00 26.71 403 GLU C CA 1
ATOM 10923 C C . GLU C 1 403 ? 61.545 41.454 -33.500 1.00 26.66 403 GLU C C 1
ATOM 10924 O O . GLU C 1 403 ? 60.563 41.128 -34.153 1.00 28.08 403 GLU C O 1
ATOM 10930 N N . ASP C 1 404 ? 61.473 41.821 -32.227 1.00 26.12 404 ASP C N 1
ATOM 10931 C CA . ASP C 1 404 ? 60.191 41.965 -31.548 1.00 25.39 404 ASP C CA 1
ATOM 10932 C C . ASP C 1 404 ? 60.081 43.479 -31.642 1.00 26.42 404 ASP C C 1
ATOM 10933 O O . ASP C 1 404 ? 61.042 44.133 -32.035 1.00 30.12 404 ASP C O 1
ATOM 10938 N N . GLY C 1 405 ? 58.943 44.057 -31.313 1.00 24.75 405 GLY C N 1
ATOM 10939 C CA . GLY C 1 405 ? 58.859 45.507 -31.369 1.00 22.89 405 GLY C CA 1
ATOM 10940 C C . GLY C 1 405 ? 58.309 45.947 -30.032 1.00 21.85 405 GLY C C 1
ATOM 10941 O O . GLY C 1 405 ? 57.445 46.820 -29.957 1.00 21.50 405 GLY C O 1
ATOM 10942 N N . ALA C 1 406 ? 58.819 45.338 -28.967 1.00 18.29 406 ALA C N 1
ATOM 10943 C CA . ALA C 1 406 ? 58.320 45.635 -27.640 1.00 17.15 406 ALA C CA 1
ATOM 10944 C C . ALA C 1 406 ? 59.370 45.725 -26.545 1.00 16.08 406 ALA C C 1
ATOM 10945 O O . ALA C 1 406 ? 60.299 44.913 -26.465 1.00 16.18 406 ALA C O 1
ATOM 10947 N N . VAL C 1 407 ? 59.199 46.716 -25.684 1.00 13.69 407 VAL C N 1
ATOM 10948 C CA . VAL C 1 407 ? 60.110 46.923 -24.576 1.00 11.99 407 VAL C CA 1
ATOM 10949 C C . VAL C 1 407 ? 59.307 47.067 -23.291 1.00 13.33 407 VAL C C 1
ATOM 10950 O O . VAL C 1 407 ? 58.070 47.148 -23.313 1.00 11.84 407 VAL C O 1
ATOM 10954 N N . LEU C 1 408 ? 60.019 47.090 -22.170 1.00 13.71 408 LEU C N 1
ATOM 10955 C CA . LEU C 1 408 ? 59.390 47.238 -20.868 1.00 13.30 408 LEU C CA 1
ATOM 10956 C C . LEU C 1 408 ? 60.216 48.160 -19.989 1.00 13.53 408 LEU C C 1
ATOM 10957 O O . LEU C 1 408 ? 61.416 48.325 -20.196 1.00 12.18 408 LEU C O 1
ATOM 10962 N N . PRO C 1 409 ? 59.573 48.815 -19.017 1.00 14.66 409 PRO C N 1
ATOM 10963 C CA . PRO C 1 409 ? 60.398 49.670 -18.171 1.00 15.39 409 PRO C CA 1
ATOM 10964 C C . PRO C 1 409 ? 61.231 48.661 -17.380 1.00 14.84 409 PRO C C 1
ATOM 10965 O O . PRO C 1 409 ? 60.842 47.492 -17.259 1.00 14.60 409 PRO C O 1
ATOM 10969 N N . ALA C 1 410 ? 62.361 49.096 -16.844 1.00 15.22 410 ALA C N 1
ATOM 10970 C CA . ALA C 1 410 ? 63.212 48.202 -16.073 1.00 15.48 410 ALA C CA 1
ATOM 10971 C C . ALA C 1 410 ? 63.072 48.553 -14.594 1.00 15.17 410 ALA C C 1
ATOM 10972 O O . ALA C 1 410 ? 61.998 48.947 -14.152 1.00 15.53 410 ALA C O 1
ATOM 10974 N N . GLY C 1 411 ? 64.148 48.391 -13.831 1.00 14.61 411 GLY C N 1
ATOM 10975 C CA . GLY C 1 411 ? 64.117 48.731 -12.419 1.00 14.25 411 GLY C CA 1
ATOM 10976 C C . GLY C 1 411 ? 63.130 47.947 -11.581 1.00 17.19 411 GLY C C 1
ATOM 10977 O O . GLY C 1 411 ? 62.698 48.403 -10.520 1.00 17.18 411 GLY C O 1
ATOM 10978 N N . GLY C 1 412 ? 62.769 46.759 -12.051 1.00 17.02 412 GLY C N 1
ATOM 10979 C CA . GLY C 1 412 ? 61.833 45.944 -11.302 1.00 16.39 412 GLY C CA 1
ATOM 10980 C C . GLY C 1 412 ? 60.387 46.356 -11.488 1.00 15.05 412 GLY C C 1
ATOM 10981 O O . GLY C 1 412 ? 59.508 45.815 -10.825 1.00 16.95 412 GLY C O 1
ATOM 10982 N N . ALA C 1 413 ? 60.130 47.303 -12.385 1.00 13.77 413 ALA C N 1
ATOM 10983 C CA . ALA C 1 413 ? 58.759 47.762 -12.632 1.00 12.28 413 ALA C CA 1
ATOM 10984 C C . ALA C 1 413 ? 57.844 46.640 -13.128 1.00 12.81 413 ALA C C 1
ATOM 10985 O O . ALA C 1 413 ? 56.708 46.520 -12.672 1.00 13.39 413 ALA C O 1
ATOM 10987 N N . PRO C 1 414 ? 58.325 45.799 -14.068 1.00 11.72 414 PRO C N 1
ATOM 10988 C CA . PRO C 1 414 ? 57.479 44.713 -14.567 1.00 12.01 414 PRO C CA 1
ATOM 10989 C C . PRO C 1 414 ? 57.173 43.681 -13.493 1.00 13.16 414 PRO C C 1
ATOM 10990 O O . PRO C 1 414 ? 56.025 43.258 -13.347 1.00 12.89 414 PRO C O 1
ATOM 10994 N N . GLU C 1 415 ? 58.191 43.269 -12.739 1.00 13.51 415 GLU C N 1
ATOM 10995 C CA . GLU C 1 415 ? 57.940 42.271 -11.709 1.00 14.90 415 GLU C CA 1
ATOM 10996 C C . GLU C 1 415 ? 57.030 42.849 -10.632 1.00 13.50 415 GLU C C 1
ATOM 10997 O O . GLU C 1 415 ? 56.215 42.127 -10.048 1.00 13.61 415 GLU C O 1
ATOM 11003 N N . ILE C 1 416 ? 57.129 44.152 -10.394 1.00 12.63 416 ILE C N 1
ATOM 11004 C CA . ILE C 1 416 ? 56.251 44.785 -9.410 1.00 13.18 416 ILE C CA 1
ATOM 11005 C C . ILE C 1 416 ? 54.806 44.742 -9.917 1.00 13.82 416 ILE C C 1
ATOM 11006 O O . ILE C 1 416 ? 53.884 44.431 -9.153 1.00 13.36 416 ILE C O 1
ATOM 11011 N N . GLU C 1 417 ? 54.607 45.037 -11.203 1.00 11.82 417 GLU C N 1
ATOM 11012 C CA . GLU C 1 417 ? 53.259 44.999 -11.775 1.00 11.91 417 GLU C CA 1
ATOM 11013 C C . GLU C 1 417 ? 52.701 43.581 -11.748 1.00 12.58 417 GLU C C 1
ATOM 11014 O O . GLU C 1 417 ? 51.516 43.387 -11.488 1.00 14.00 417 GLU C O 1
ATOM 11020 N N . LEU C 1 418 ? 53.553 42.597 -12.034 1.00 13.06 418 LEU C N 1
ATOM 11021 C CA . LEU C 1 418 ? 53.130 41.202 -12.042 1.00 12.97 418 LEU C CA 1
ATOM 11022 C C . LEU C 1 418 ? 52.738 40.738 -10.643 1.00 12.97 418 LEU C C 1
ATOM 11023 O O . LEU C 1 418 ? 51.782 39.983 -10.478 1.00 13.88 418 LEU C O 1
ATOM 11028 N N . ALA C 1 419 ? 53.477 41.185 -9.635 1.00 11.63 419 ALA C N 1
ATOM 11029 C CA . ALA C 1 419 ? 53.165 40.806 -8.263 1.00 13.26 419 ALA C CA 1
ATOM 11030 C C . ALA C 1 419 ? 51.791 41.370 -7.877 1.00 14.08 419 ALA C C 1
ATOM 11031 O O . ALA C 1 419 ? 50.986 40.695 -7.229 1.00 12.85 419 ALA C O 1
ATOM 11033 N N . ILE C 1 420 ? 51.528 42.610 -8.276 1.00 13.51 420 ILE C N 1
ATOM 11034 C CA . ILE C 1 420 ? 50.241 43.245 -7.981 1.00 13.90 420 ILE C CA 1
ATOM 11035 C C . ILE C 1 420 ? 49.115 42.496 -8.699 1.00 13.88 420 ILE C C 1
ATOM 11036 O O . ILE C 1 420 ? 48.126 42.099 -8.084 1.00 15.12 420 ILE C O 1
ATOM 11041 N N . ARG C 1 421 ? 49.294 42.286 -9.998 1.00 13.01 421 ARG C N 1
ATOM 11042 C CA . ARG C 1 421 ? 48.312 41.600 -10.833 1.00 12.30 421 ARG C CA 1
ATOM 11043 C C . ARG C 1 421 ? 48.049 40.133 -10.523 1.00 12.84 421 ARG C C 1
ATOM 11044 O O . ARG C 1 421 ? 46.894 39.710 -10.525 1.00 13.22 421 ARG C O 1
ATOM 11052 N N . LEU C 1 422 ? 49.103 39.352 -10.273 1.00 12.15 422 LEU C N 1
ATOM 11053 C CA . LEU C 1 422 ? 48.939 37.935 -9.957 1.00 11.71 422 LEU C CA 1
ATOM 11054 C C . LEU C 1 422 ? 48.285 37.734 -8.591 1.00 12.66 422 LEU C C 1
ATOM 11055 O O . LEU C 1 422 ? 47.509 36.797 -8.393 1.00 13.89 422 LEU C O 1
ATOM 11060 N N . ASP C 1 423 ? 48.590 38.618 -7.652 1.00 12.97 423 ASP C N 1
ATOM 11061 C CA . ASP C 1 423 ? 48.001 38.536 -6.324 1.00 16.87 423 ASP C CA 1
ATOM 11062 C C . ASP C 1 423 ? 46.480 38.671 -6.443 1.00 18.39 423 ASP C C 1
ATOM 11063 O O . ASP C 1 423 ? 45.722 38.000 -5.744 1.00 17.49 423 ASP C O 1
ATOM 11068 N N . GLU C 1 424 ? 46.046 39.554 -7.338 1.00 20.49 424 GLU C N 1
ATOM 11069 C CA . GLU C 1 424 ? 44.631 39.786 -7.576 1.00 21.68 424 GLU C CA 1
ATOM 11070 C C . GLU C 1 424 ? 44.060 38.580 -8.320 1.00 21.21 424 GLU C C 1
ATOM 11071 O O . GLU C 1 424 ? 42.967 38.107 -8.020 1.00 22.62 424 GLU C O 1
ATOM 11077 N N . TYR C 1 425 ? 44.812 38.080 -9.291 1.00 20.39 425 TYR C N 1
ATOM 11078 C CA . TYR C 1 425 ? 44.398 36.909 -10.054 1.00 19.55 425 TYR C CA 1
ATOM 11079 C C . TYR C 1 425 ? 44.203 35.741 -9.085 1.00 20.29 425 TYR C C 1
ATOM 11080 O O . TYR C 1 425 ? 43.265 34.952 -9.220 1.00 17.69 425 TYR C O 1
ATOM 11089 N N . ALA C 1 426 ? 45.089 35.643 -8.100 1.00 20.43 426 ALA C N 1
ATOM 11090 C CA . ALA C 1 426 ? 45.006 34.577 -7.110 1.00 23.41 426 ALA C CA 1
ATOM 11091 C C . ALA C 1 426 ? 43.633 34.552 -6.445 1.00 25.31 426 ALA C C 1
ATOM 11092 O O . ALA C 1 426 ? 42.993 33.501 -6.355 1.00 23.74 426 ALA C O 1
ATOM 11094 N N . LYS C 1 427 ? 43.184 35.714 -5.977 1.00 27.73 427 LYS C N 1
ATOM 11095 C CA . LYS C 1 427 ? 41.884 35.813 -5.315 1.00 30.45 427 LYS C CA 1
ATOM 11096 C C . LYS C 1 427 ? 40.758 35.378 -6.236 1.00 30.57 427 LYS C C 1
ATOM 11097 O O . LYS C 1 427 ? 39.732 34.874 -5.794 1.00 31.99 427 LYS C O 1
ATOM 11103 N N . GLN C 1 428 ? 40.969 35.558 -7.529 1.00 31.53 428 GLN C N 1
ATOM 11104 C CA . GLN C 1 428 ? 39.986 35.173 -8.524 1.00 31.91 428 GLN C CA 1
ATOM 11105 C C . GLN C 1 428 ? 39.946 33.648 -8.690 1.00 31.00 428 GLN C C 1
ATOM 11106 O O . GLN C 1 428 ? 38.887 33.067 -8.928 1.00 31.11 428 GLN C O 1
ATOM 11112 N N . VAL C 1 429 ? 41.099 32.997 -8.556 1.00 29.30 429 VAL C N 1
ATOM 11113 C CA . VAL C 1 429 ? 41.168 31.546 -8.707 1.00 26.42 429 VAL C CA 1
ATOM 11114 C C . VAL C 1 429 ? 40.745 30.808 -7.441 1.00 24.85 429 VAL C C 1
ATOM 11115 O O . VAL C 1 429 ? 40.094 29.768 -7.514 1.00 26.07 429 VAL C O 1
ATOM 11119 N N . GLY C 1 430 ? 41.121 31.343 -6.286 1.00 22.89 430 GLY C N 1
ATOM 11120 C CA . GLY C 1 430 ? 40.751 30.726 -5.023 1.00 23.40 430 GLY C CA 1
ATOM 11121 C C . GLY C 1 430 ? 41.370 29.379 -4.671 1.00 23.44 430 GLY C C 1
ATOM 11122 O O . GLY C 1 430 ? 42.231 28.860 -5.376 1.00 20.99 430 GLY C O 1
ATOM 11123 N N . GLY C 1 431 ? 40.925 28.824 -3.544 1.00 26.35 431 GLY C N 1
ATOM 11124 C CA . GLY C 1 431 ? 41.409 27.530 -3.088 1.00 26.69 431 GLY C CA 1
ATOM 11125 C C . GLY C 1 431 ? 42.885 27.487 -2.748 1.00 27.90 431 GLY C C 1
ATOM 11126 O O . GLY C 1 431 ? 43.517 28.524 -2.525 1.00 29.21 431 GLY C O 1
ATOM 11127 N N . LYS C 1 432 ? 43.442 26.282 -2.698 1.00 26.08 432 LYS C N 1
ATOM 11128 C CA . LYS C 1 432 ? 44.852 26.133 -2.391 1.00 24.09 432 LYS C CA 1
ATOM 11129 C C . LYS C 1 432 ? 45.711 26.630 -3.552 1.00 22.44 432 LYS C C 1
ATOM 11130 O O . LYS C 1 432 ? 46.849 27.053 -3.350 1.00 20.76 432 LYS C O 1
ATOM 11136 N N . GLU C 1 433 ? 45.176 26.580 -4.769 1.00 21.18 433 GLU C N 1
ATOM 11137 C CA . GLU C 1 433 ? 45.936 27.063 -5.917 1.00 21.58 433 GLU C CA 1
ATOM 11138 C C . GLU C 1 433 ? 46.213 28.548 -5.753 1.00 19.54 433 GLU C C 1
ATOM 11139 O O . GLU C 1 433 ? 47.255 29.042 -6.171 1.00 18.03 433 GLU C O 1
ATOM 11145 N N . ALA C 1 434 ? 45.263 29.255 -5.150 1.00 17.32 434 ALA C N 1
ATOM 11146 C CA . ALA C 1 434 ? 45.402 30.684 -4.929 1.00 16.40 434 ALA C CA 1
ATOM 11147 C C . ALA C 1 434 ? 46.590 30.952 -4.022 1.00 15.54 434 ALA C C 1
ATOM 11148 O O . ALA C 1 434 ? 47.261 31.972 -4.155 1.00 15.28 434 ALA C O 1
ATOM 11150 N N . LEU C 1 435 ? 46.838 30.040 -3.089 1.00 15.76 435 LEU C N 1
ATOM 11151 C CA . LEU C 1 435 ? 47.956 30.186 -2.166 1.00 15.96 435 LEU C CA 1
ATOM 11152 C C . LEU C 1 435 ? 49.258 30.095 -2.964 1.00 16.01 435 LEU C C 1
ATOM 11153 O O . LEU C 1 435 ? 50.199 30.854 -2.741 1.00 16.17 435 LEU C O 1
ATOM 11158 N N . ALA C 1 436 ? 49.296 29.168 -3.913 1.00 15.35 436 ALA C N 1
ATOM 11159 C CA . ALA C 1 436 ? 50.468 28.991 -4.754 1.00 14.59 436 ALA C CA 1
ATOM 11160 C C . ALA C 1 436 ? 50.645 30.226 -5.641 1.00 16.19 436 ALA C C 1
ATOM 11161 O O . ALA C 1 436 ? 51.762 30.722 -5.826 1.00 17.02 436 ALA C O 1
ATOM 11163 N N . ILE C 1 437 ? 49.537 30.727 -6.182 1.00 15.05 437 ILE C N 1
ATOM 11164 C CA . ILE C 1 437 ? 49.581 31.906 -7.032 1.00 13.83 437 ILE C CA 1
ATOM 11165 C C . ILE C 1 437 ? 50.044 33.141 -6.249 1.00 14.32 437 ILE C C 1
ATOM 11166 O O . ILE C 1 437 ? 50.814 33.950 -6.767 1.00 13.71 437 ILE C O 1
ATOM 11171 N N . GLU C 1 438 ? 49.580 33.288 -5.009 1.00 14.42 438 GLU C N 1
ATOM 11172 C CA . GLU C 1 438 ? 49.992 34.421 -4.185 1.00 16.44 438 GLU C CA 1
ATOM 11173 C C . GLU C 1 438 ? 51.492 34.345 -3.967 1.00 15.71 438 GLU C C 1
ATOM 11174 O O . GLU C 1 438 ? 52.198 35.341 -4.101 1.00 15.58 438 GLU C O 1
ATOM 11180 N N . ASN C 1 439 ? 51.967 33.157 -3.598 1.00 13.11 439 ASN C N 1
ATOM 11181 C CA . ASN C 1 439 ? 53.388 32.956 -3.362 1.00 12.69 439 ASN C CA 1
ATOM 11182 C C . ASN C 1 439 ? 54.210 33.195 -4.619 1.00 12.12 439 ASN C C 1
ATOM 11183 O O . ASN C 1 439 ? 55.312 33.731 -4.558 1.00 14.84 439 ASN C O 1
ATOM 11188 N N . PHE C 1 440 ? 53.666 32.823 -5.766 1.00 13.09 440 PHE C N 1
ATOM 11189 C CA . PHE C 1 440 ? 54.363 33.041 -7.021 1.00 12.55 440 PHE C CA 1
ATOM 11190 C C . PHE C 1 440 ? 54.525 34.547 -7.200 1.00 13.96 440 PHE C C 1
ATOM 11191 O O . PHE C 1 440 ? 55.607 35.034 -7.550 1.00 15.43 440 PHE C O 1
ATOM 11199 N N . ALA C 1 441 ? 53.443 35.282 -6.949 1.00 13.39 441 ALA C N 1
ATOM 11200 C CA . ALA C 1 441 ? 53.454 36.736 -7.082 1.00 13.79 441 ALA C CA 1
ATOM 11201 C C . ALA C 1 441 ? 54.469 37.380 -6.141 1.00 13.47 441 ALA C C 1
ATOM 11202 O O . ALA C 1 441 ? 55.303 38.187 -6.557 1.00 13.80 441 ALA C O 1
ATOM 11204 N N . ASP C 1 442 ? 54.374 37.034 -4.865 1.00 12.79 442 ASP C N 1
ATOM 11205 C CA . ASP C 1 442 ? 55.280 37.567 -3.858 1.00 14.68 442 ASP C CA 1
ATOM 11206 C C . ASP C 1 442 ? 56.742 37.289 -4.198 1.00 13.35 442 ASP C C 1
ATOM 11207 O O . ASP C 1 442 ? 57.610 38.118 -3.933 1.00 13.47 442 ASP C O 1
ATOM 11212 N N . ALA C 1 443 ? 57.010 36.125 -4.782 1.00 12.11 443 ALA C N 1
ATOM 11213 C CA . ALA C 1 443 ? 58.372 35.754 -5.151 1.00 12.86 443 ALA C CA 1
ATOM 11214 C C . ALA C 1 443 ? 58.982 36.712 -6.180 1.00 14.01 443 ALA C C 1
ATOM 11215 O O . ALA C 1 443 ? 60.162 37.043 -6.101 1.00 13.79 443 ALA C O 1
ATOM 11217 N N . LEU C 1 444 ? 58.186 37.160 -7.145 1.00 13.26 444 LEU C N 1
ATOM 11218 C CA . LEU C 1 444 ? 58.704 38.062 -8.171 1.00 13.15 444 LEU C CA 1
ATOM 11219 C C . LEU C 1 444 ? 59.322 39.333 -7.575 1.00 13.66 444 LEU C C 1
ATOM 11220 O O . LEU C 1 444 ? 60.106 40.020 -8.228 1.00 11.22 444 LEU C O 1
ATOM 11225 N N . LYS C 1 445 ? 58.978 39.638 -6.329 1.00 13.24 445 LYS C N 1
ATOM 11226 C CA . LYS C 1 445 ? 59.518 40.823 -5.673 1.00 13.94 445 LYS C CA 1
ATOM 11227 C C . LYS C 1 445 ? 61.020 40.792 -5.375 1.00 14.83 445 LYS C C 1
ATOM 11228 O O . LYS C 1 445 ? 61.580 41.843 -5.050 1.00 16.12 445 LYS C O 1
ATOM 11234 N N . ILE C 1 446 ? 61.686 39.632 -5.466 1.00 13.38 446 ILE C N 1
ATOM 11235 C CA . ILE C 1 446 ? 63.127 39.630 -5.192 1.00 15.61 446 ILE C CA 1
ATOM 11236 C C . ILE C 1 446 ? 63.872 40.552 -6.134 1.00 13.35 446 ILE C C 1
ATOM 11237 O O . ILE C 1 446 ? 64.879 41.131 -5.754 1.00 15.64 446 ILE C O 1
ATOM 11242 N N . ILE C 1 447 ? 63.389 40.708 -7.358 1.00 11.88 447 ILE C N 1
ATOM 11243 C CA . ILE C 1 447 ? 64.092 41.588 -8.275 1.00 12.57 447 ILE C CA 1
ATOM 11244 C C . ILE C 1 447 ? 64.223 42.976 -7.664 1.00 11.98 447 ILE C C 1
ATOM 11245 O O . ILE C 1 447 ? 65.330 43.417 -7.373 1.00 14.28 447 ILE C O 1
ATOM 11250 N N . PRO C 1 448 ? 63.098 43.676 -7.435 1.00 12.85 448 PRO C N 1
ATOM 11251 C CA . PRO C 1 448 ? 63.165 45.020 -6.844 1.00 14.24 448 PRO C CA 1
ATOM 11252 C C . PRO C 1 448 ? 63.963 44.961 -5.543 1.00 13.35 448 PRO C C 1
ATOM 11253 O O . PRO C 1 448 ? 64.798 45.819 -5.263 1.00 15.18 448 PRO C O 1
ATOM 11257 N N . LYS C 1 449 ? 63.686 43.929 -4.758 1.00 12.44 449 LYS C N 1
ATOM 11258 C CA . LYS C 1 449 ? 64.345 43.722 -3.480 1.00 14.67 449 LYS C CA 1
ATOM 11259 C C . LYS C 1 449 ? 65.863 43.596 -3.564 1.00 14.07 449 LYS C C 1
ATOM 11260 O O . LYS C 1 449 ? 66.577 44.280 -2.816 1.00 11.08 449 LYS C O 1
ATOM 11266 N N . THR C 1 450 ? 66.372 42.739 -4.455 1.00 13.98 450 THR C N 1
ATOM 11267 C CA . THR C 1 450 ? 67.818 42.589 -4.519 1.00 15.56 450 THR C CA 1
ATOM 11268 C C . THR C 1 450 ? 68.476 43.761 -5.236 1.00 15.77 450 THR C C 1
ATOM 11269 O O . THR C 1 450 ? 69.654 44.034 -5.017 1.00 17.54 450 THR C O 1
ATOM 11273 N N . LEU C 1 451 ? 67.720 44.471 -6.070 1.00 16.23 451 LEU C N 1
ATOM 11274 C CA . LEU C 1 451 ? 68.267 45.649 -6.748 1.00 15.33 451 LEU C CA 1
ATOM 11275 C C . LEU C 1 451 ? 68.584 46.673 -5.663 1.00 15.09 451 LEU C C 1
ATOM 11276 O O . LEU C 1 451 ? 69.633 47.316 -5.666 1.00 15.25 451 LEU C O 1
ATOM 11281 N N . ALA C 1 452 ? 67.652 46.827 -4.735 1.00 14.97 452 ALA C N 1
ATOM 11282 C CA . ALA C 1 452 ? 67.825 47.777 -3.654 1.00 14.79 452 ALA C CA 1
ATOM 11283 C C . ALA C 1 452 ? 68.874 47.243 -2.694 1.00 14.98 452 ALA C C 1
ATOM 11284 O O . ALA C 1 452 ? 69.725 47.984 -2.201 1.00 15.92 452 ALA C O 1
ATOM 11286 N N . GLU C 1 453 ? 68.820 45.945 -2.444 1.00 14.57 453 GLU C N 1
ATOM 11287 C CA . GLU C 1 453 ? 69.766 45.333 -1.525 1.00 15.78 453 GLU C CA 1
ATOM 11288 C C . GLU C 1 453 ? 71.208 45.534 -1.982 1.00 15.12 453 GLU C C 1
ATOM 11289 O O . GLU C 1 453 ? 72.057 45.904 -1.181 1.00 14.37 453 GLU C O 1
ATOM 11295 N N . ASN C 1 454 ? 71.486 45.294 -3.263 1.00 14.44 454 ASN C N 1
ATOM 11296 C CA . ASN C 1 454 ? 72.844 45.466 -3.772 1.00 16.38 454 ASN C CA 1
ATOM 11297 C C . ASN C 1 454 ? 73.295 46.928 -3.698 1.00 17.79 454 ASN C C 1
ATOM 11298 O O . ASN C 1 454 ? 74.497 47.214 -3.639 1.00 16.88 454 ASN C O 1
ATOM 11303 N N . ALA C 1 455 ? 72.329 47.844 -3.689 1.00 17.23 455 ALA C N 1
ATOM 11304 C CA . ALA C 1 455 ? 72.625 49.270 -3.621 1.00 18.52 455 ALA C CA 1
ATOM 11305 C C . ALA C 1 455 ? 72.833 49.709 -2.178 1.00 19.17 455 ALA C C 1
ATOM 11306 O O . ALA C 1 455 ? 73.155 50.868 -1.916 1.00 20.26 455 ALA C O 1
ATOM 11308 N N . GLY C 1 456 ? 72.649 48.776 -1.249 1.00 19.23 456 GLY C N 1
ATOM 11309 C CA . GLY C 1 456 ? 72.800 49.086 0.160 1.00 19.26 456 GLY C CA 1
ATOM 11310 C C . GLY C 1 456 ? 71.584 49.783 0.754 1.00 22.31 456 GLY C C 1
ATOM 11311 O O . GLY C 1 456 ? 71.619 50.224 1.900 1.00 23.24 456 GLY C O 1
ATOM 11312 N N . LEU C 1 457 ? 70.499 49.883 -0.009 1.00 22.59 457 LEU C N 1
ATOM 11313 C CA . LEU C 1 457 ? 69.294 50.552 0.481 1.00 23.48 457 LEU C CA 1
ATOM 11314 C C . LEU C 1 457 ? 68.480 49.650 1.404 1.00 23.10 457 LEU C C 1
ATOM 11315 O O . LEU C 1 457 ? 68.648 48.435 1.391 1.00 23.11 457 LEU C O 1
ATOM 11320 N N . ASP C 1 458 ? 67.610 50.252 2.215 1.00 23.70 458 ASP C N 1
ATOM 11321 C CA . ASP C 1 458 ? 66.764 49.487 3.127 1.00 23.74 458 ASP C CA 1
ATOM 11322 C C . ASP C 1 458 ? 65.673 48.809 2.298 1.00 22.19 458 ASP C C 1
ATOM 11323 O O . ASP C 1 458 ? 64.763 49.458 1.767 1.00 19.61 458 ASP C O 1
ATOM 11328 N N . THR C 1 459 ? 65.802 47.496 2.190 1.00 19.41 459 THR C N 1
ATOM 11329 C CA . THR C 1 459 ? 64.893 46.644 1.436 1.00 19.23 459 THR C CA 1
ATOM 11330 C C . THR C 1 459 ? 63.414 46.760 1.773 1.00 17.38 459 THR C C 1
ATOM 11331 O O . THR C 1 459 ? 62.585 46.934 0.890 1.00 17.18 459 THR C O 1
ATOM 11335 N N . VAL C 1 460 ? 63.078 46.645 3.048 1.00 17.55 460 VAL C N 1
ATOM 11336 C CA . VAL C 1 460 ? 61.686 46.720 3.456 1.00 17.69 460 VAL C CA 1
ATOM 11337 C C . VAL C 1 460 ? 61.049 48.051 3.038 1.00 19.14 460 VAL C C 1
ATOM 11338 O O . VAL C 1 460 ? 59.927 48.081 2.515 1.00 15.72 460 VAL C O 1
ATOM 11342 N N . GLU C 1 461 ? 61.788 49.137 3.256 1.00 19.04 461 GLU C N 1
ATOM 11343 C CA . GLU C 1 461 ? 61.330 50.484 2.939 1.00 21.77 461 GLU C CA 1
ATOM 11344 C C . GLU C 1 461 ? 61.142 50.723 1.439 1.00 22.13 461 GLU C C 1
ATOM 11345 O O . GLU C 1 461 ? 60.109 51.236 1.010 1.00 21.69 461 GLU C O 1
ATOM 11351 N N . MET C 1 462 ? 62.151 50.374 0.649 1.00 21.82 462 MET C N 1
ATOM 11352 C CA . MET C 1 462 ? 62.078 50.560 -0.792 1.00 21.70 462 MET C CA 1
ATOM 11353 C C . MET C 1 462 ? 60.898 49.794 -1.380 1.00 20.51 462 MET C C 1
ATOM 11354 O O . MET C 1 462 ? 60.164 50.314 -2.216 1.00 19.35 462 MET C O 1
ATOM 11359 N N . LEU C 1 463 ? 60.702 48.562 -0.937 1.00 19.27 463 LEU C N 1
ATOM 11360 C CA . LEU C 1 463 ? 59.583 47.781 -1.448 1.00 19.50 463 LEU C CA 1
ATOM 11361 C C . LEU C 1 463 ? 58.268 48.501 -1.126 1.00 18.42 463 LEU C C 1
ATOM 11362 O O . LEU C 1 463 ? 57.417 48.668 -1.992 1.00 16.99 463 LEU C O 1
ATOM 11367 N N . VAL C 1 464 ? 58.118 48.942 0.118 1.00 18.09 464 VAL C N 1
ATOM 11368 C CA . VAL C 1 464 ? 56.912 49.648 0.538 1.00 16.50 464 VAL C CA 1
ATOM 11369 C C . VAL C 1 464 ? 56.645 50.877 -0.325 1.00 16.93 464 VAL C C 1
ATOM 11370 O O . VAL C 1 464 ? 55.527 51.080 -0.816 1.00 17.83 464 VAL C O 1
ATOM 11374 N N . LYS C 1 465 ? 57.675 51.692 -0.514 1.00 14.76 465 LYS C N 1
ATOM 11375 C CA . LYS C 1 465 ? 57.543 52.904 -1.300 1.00 16.78 465 LYS C CA 1
ATOM 11376 C C . LYS C 1 465 ? 57.321 52.676 -2.791 1.00 18.03 465 LYS C C 1
ATOM 11377 O O . LYS C 1 465 ? 56.497 53.356 -3.408 1.00 17.49 465 LYS C O 1
ATOM 11383 N N . VAL C 1 466 ? 58.050 51.721 -3.370 1.00 17.06 466 VAL C N 1
ATOM 11384 C CA . VAL C 1 466 ? 57.943 51.439 -4.794 1.00 15.88 466 VAL C CA 1
ATOM 11385 C C . VAL C 1 466 ? 56.641 50.781 -5.217 1.00 14.85 466 VAL C C 1
ATOM 11386 O O . VAL C 1 466 ? 56.135 51.058 -6.296 1.00 13.95 466 VAL C O 1
ATOM 11390 N N . ILE C 1 467 ? 56.097 49.894 -4.392 1.00 14.47 467 ILE C N 1
ATOM 11391 C CA . ILE C 1 467 ? 54.847 49.244 -4.764 1.00 13.32 467 ILE C CA 1
ATOM 11392 C C . ILE C 1 467 ? 53.671 50.222 -4.660 1.00 14.61 467 ILE C C 1
ATOM 11393 O O . ILE C 1 467 ? 52.836 50.296 -5.559 1.00 16.50 467 ILE C O 1
ATOM 11398 N N . SER C 1 468 ? 53.622 50.992 -3.578 1.00 16.18 468 SER C N 1
ATOM 11399 C CA . SER C 1 468 ? 52.537 51.952 -3.380 1.00 16.40 468 SER C CA 1
ATOM 11400 C C . SER C 1 468 ? 52.607 53.050 -4.436 1.00 16.77 468 SER C C 1
ATOM 11401 O O . SER C 1 468 ? 51.609 53.375 -5.089 1.00 16.45 468 SER C O 1
ATOM 11404 N N . GLU C 1 469 ? 53.791 53.616 -4.619 1.00 16.80 469 GLU C N 1
ATOM 11405 C CA . GLU C 1 469 ? 53.949 54.657 -5.617 1.00 17.40 469 GLU C CA 1
ATOM 11406 C C . GLU C 1 469 ? 53.662 54.102 -7.014 1.00 17.34 469 GLU C C 1
ATOM 11407 O O . GLU C 1 469 ? 53.165 54.815 -7.882 1.00 18.93 469 GLU C O 1
ATOM 11413 N N . HIS C 1 470 ? 53.969 52.828 -7.227 1.00 15.48 470 HIS C N 1
ATOM 11414 C CA . HIS C 1 470 ? 53.727 52.190 -8.522 1.00 14.80 470 HIS C CA 1
ATOM 11415 C C . HIS C 1 470 ? 52.219 52.054 -8.754 1.00 14.13 470 HIS C C 1
ATOM 11416 O O . HIS C 1 470 ? 51.722 52.359 -9.838 1.00 14.06 470 HIS C O 1
ATOM 11423 N N . LYS C 1 471 ? 51.493 51.595 -7.737 1.00 14.47 471 LYS C N 1
ATOM 11424 C CA . LYS C 1 471 ? 50.041 51.440 -7.853 1.00 16.40 471 LYS C CA 1
ATOM 11425 C C . LYS C 1 471 ? 49.395 52.788 -8.167 1.00 17.72 471 LYS C C 1
ATOM 11426 O O . LYS C 1 471 ? 48.424 52.876 -8.921 1.00 19.17 471 LYS C O 1
ATOM 11432 N N . ASN C 1 472 ? 49.945 53.843 -7.582 1.00 18.34 472 ASN C N 1
ATOM 11433 C CA . ASN C 1 472 ? 49.412 55.179 -7.781 1.00 19.29 472 ASN C CA 1
ATOM 11434 C C . ASN C 1 472 ? 49.775 55.781 -9.136 1.00 19.38 472 ASN C C 1
ATOM 11435 O O . ASN C 1 472 ? 48.894 56.158 -9.899 1.00 22.61 472 ASN C O 1
ATOM 11440 N N . ARG C 1 473 ? 51.065 55.847 -9.447 1.00 19.43 473 ARG C N 1
ATOM 11441 C CA . ARG C 1 473 ? 51.521 56.463 -10.692 1.00 19.58 473 ARG C CA 1
ATOM 11442 C C . ARG C 1 473 ? 51.516 55.636 -11.980 1.00 20.93 473 ARG C C 1
ATOM 11443 O O . ARG C 1 473 ? 51.343 56.193 -13.067 1.00 21.87 473 ARG C O 1
ATOM 11451 N N . GLY C 1 474 ? 51.721 54.326 -11.891 1.00 19.57 474 GLY C N 1
ATOM 11452 C CA . GLY C 1 474 ? 51.696 53.549 -13.117 1.00 19.64 474 GLY C CA 1
ATOM 11453 C C . GLY C 1 474 ? 52.708 52.438 -13.349 1.00 18.59 474 GLY C C 1
ATOM 11454 O O . GLY C 1 474 ? 53.562 52.134 -12.510 1.00 17.90 474 GLY C O 1
ATOM 11455 N N . LEU C 1 475 ? 52.593 51.845 -14.530 1.00 17.47 475 LEU C N 1
ATOM 11456 C CA . LEU C 1 475 ? 53.426 50.737 -14.973 1.00 17.08 475 LEU C CA 1
ATOM 11457 C C . LEU C 1 475 ? 54.922 50.994 -14.974 1.00 16.68 475 LEU C C 1
ATOM 11458 O O . LEU C 1 475 ? 55.709 50.091 -14.692 1.00 19.34 475 LEU C O 1
ATOM 11463 N N . GLY C 1 476 ? 55.320 52.216 -15.301 1.00 15.49 476 GLY C N 1
ATOM 11464 C CA . GLY C 1 476 ? 56.736 52.527 -15.370 1.00 14.46 476 GLY C CA 1
ATOM 11465 C C . GLY C 1 476 ? 57.490 52.732 -14.072 1.00 14.75 476 GLY C C 1
ATOM 11466 O O . GLY C 1 476 ? 58.708 52.904 -14.102 1.00 17.08 476 GLY C O 1
ATOM 11467 N N . ILE C 1 477 ? 56.800 52.711 -12.936 1.00 14.30 477 ILE C N 1
ATOM 11468 C CA . ILE C 1 477 ? 57.468 52.935 -11.656 1.00 13.54 477 ILE C CA 1
ATOM 11469 C C . ILE C 1 477 ? 58.324 51.765 -11.171 1.00 14.90 477 ILE C C 1
ATOM 11470 O O . ILE C 1 477 ? 57.832 50.674 -10.892 1.00 12.15 477 ILE C O 1
ATOM 11475 N N . GLY C 1 478 ? 59.623 52.020 -11.083 1.00 16.70 478 GLY C N 1
ATOM 11476 C CA . GLY C 1 478 ? 60.559 51.022 -10.620 1.00 18.42 478 GLY C CA 1
ATOM 11477 C C . GLY C 1 478 ? 61.485 51.677 -9.617 1.00 19.16 478 GLY C C 1
ATOM 11478 O O . GLY C 1 478 ? 61.272 52.829 -9.231 1.00 17.40 478 GLY C O 1
ATOM 11479 N N . ILE C 1 479 ? 62.509 50.947 -9.186 1.00 20.02 479 ILE C N 1
ATOM 11480 C CA . ILE C 1 479 ? 63.457 51.481 -8.219 1.00 22.39 479 ILE C CA 1
ATOM 11481 C C . ILE C 1 479 ? 64.647 52.132 -8.899 1.00 23.14 479 ILE C C 1
ATOM 11482 O O . ILE C 1 479 ? 65.305 51.519 -9.735 1.00 24.17 479 ILE C O 1
ATOM 11487 N N . ASP C 1 480 ? 64.913 53.381 -8.543 1.00 25.78 480 ASP C N 1
ATOM 11488 C CA . ASP C 1 480 ? 66.066 54.087 -9.077 1.00 28.59 480 ASP C CA 1
ATOM 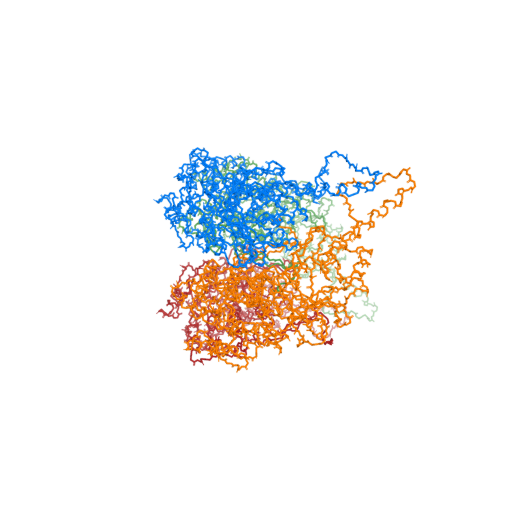11489 C C . ASP C 1 480 ? 67.142 53.812 -8.028 1.00 29.10 480 ASP C C 1
ATOM 11490 O O . ASP C 1 480 ? 67.154 54.438 -6.969 1.00 28.84 480 ASP C O 1
ATOM 11495 N N . VAL C 1 481 ? 68.023 52.856 -8.304 1.00 28.98 481 VAL C N 1
ATOM 11496 C CA . VAL C 1 481 ? 69.068 52.506 -7.346 1.00 30.47 481 VAL C CA 1
ATOM 11497 C C . VAL C 1 481 ? 70.074 53.635 -7.110 1.00 30.84 481 VAL C C 1
ATOM 11498 O O . VAL C 1 481 ? 70.603 53.785 -6.010 1.00 29.56 481 VAL C O 1
ATOM 11502 N N . PHE C 1 482 ? 70.334 54.430 -8.141 1.00 31.49 482 PHE C N 1
ATOM 11503 C CA . PHE C 1 482 ? 71.276 55.529 -8.015 1.00 33.91 482 PHE C CA 1
ATOM 11504 C C . PHE C 1 482 ? 70.754 56.624 -7.093 1.00 35.54 482 PHE C C 1
ATOM 11505 O O . PHE C 1 482 ? 71.515 57.211 -6.324 1.00 36.39 482 PHE C O 1
ATOM 11513 N N . GLU C 1 483 ? 69.453 56.887 -7.156 1.00 36.15 483 GLU C N 1
ATOM 11514 C CA . GLU C 1 483 ? 68.853 57.924 -6.326 1.00 36.09 483 GLU C CA 1
ATOM 11515 C C . GLU C 1 483 ? 68.271 57.357 -5.039 1.00 34.81 483 GLU C C 1
ATOM 11516 O O . GLU C 1 483 ? 67.995 58.096 -4.092 1.00 34.42 483 GLU C O 1
ATOM 11522 N N . GLY C 1 484 ? 68.075 56.043 -5.009 1.00 32.75 484 GLY C N 1
ATOM 11523 C CA . GLY C 1 484 ? 67.520 55.410 -3.827 1.00 30.76 484 GLY C CA 1
ATOM 11524 C C . GLY C 1 484 ? 66.059 55.746 -3.575 1.00 28.83 484 GLY C C 1
ATOM 11525 O O . GLY C 1 484 ? 65.662 56.011 -2.444 1.00 27.76 484 GLY C O 1
ATOM 11526 N N . LYS C 1 485 ? 65.252 55.737 -4.631 1.00 28.41 485 LYS C N 1
ATOM 11527 C CA . LYS C 1 485 ? 63.828 56.035 -4.496 1.00 28.12 485 LYS C CA 1
ATOM 11528 C C . LYS C 1 485 ? 63.044 55.600 -5.727 1.00 25.17 485 LYS C C 1
ATOM 11529 O O . LYS C 1 485 ? 63.613 55.417 -6.808 1.00 25.05 485 LYS C O 1
ATOM 11535 N N . PRO C 1 486 ? 61.724 55.417 -5.583 1.00 22.42 486 PRO C N 1
ATOM 11536 C CA . PRO C 1 486 ? 60.955 55.004 -6.762 1.00 21.01 486 PRO C CA 1
ATOM 11537 C C . PRO C 1 486 ? 61.083 56.090 -7.833 1.00 20.72 486 PRO C C 1
ATOM 11538 O O . PRO C 1 486 ? 61.406 57.239 -7.522 1.00 21.12 486 PRO C O 1
ATOM 11542 N N . ALA C 1 487 ? 60.851 55.723 -9.088 1.00 18.27 487 ALA C N 1
ATOM 11543 C CA . ALA C 1 487 ? 60.937 56.678 -10.182 1.00 16.87 487 ALA C CA 1
ATOM 11544 C C . ALA C 1 487 ? 60.328 56.067 -11.426 1.00 17.97 487 ALA C C 1
ATOM 11545 O O . ALA C 1 487 ? 60.110 54.855 -11.490 1.00 17.04 487 ALA C O 1
ATOM 11547 N N . ASP C 1 488 ? 60.034 56.908 -12.411 1.00 18.93 488 ASP C N 1
ATOM 11548 C CA . ASP C 1 488 ? 59.456 56.421 -13.651 1.00 19.93 488 ASP C CA 1
ATOM 11549 C C . ASP C 1 488 ? 60.599 55.984 -14.559 1.00 21.48 488 ASP C C 1
ATOM 11550 O O . ASP C 1 488 ? 61.360 56.818 -15.068 1.00 20.40 488 ASP C O 1
ATOM 11555 N N . MET C 1 489 ? 60.724 54.675 -14.750 1.00 21.15 489 MET C N 1
ATOM 11556 C CA . MET C 1 489 ? 61.786 54.138 -15.588 1.00 21.87 489 MET C CA 1
ATOM 11557 C C . MET C 1 489 ? 61.641 54.620 -17.028 1.00 21.52 489 MET C C 1
ATOM 11558 O O . MET C 1 489 ? 62.637 54.865 -17.707 1.00 19.61 489 MET C O 1
ATOM 11563 N N . LEU C 1 490 ? 60.402 54.757 -17.492 1.00 21.26 490 LEU C N 1
ATOM 11564 C CA . LEU C 1 490 ? 60.156 55.233 -18.850 1.00 22.47 490 LEU C CA 1
ATOM 11565 C C . LEU C 1 490 ? 60.744 56.631 -19.024 1.00 24.41 490 LEU C C 1
ATOM 11566 O O . LEU C 1 490 ? 61.432 56.903 -20.006 1.00 24.66 490 LEU C O 1
ATOM 11571 N N . GLU C 1 491 ? 60.484 57.515 -18.064 1.00 26.21 491 GLU C N 1
ATOM 11572 C CA . GLU C 1 491 ? 61.012 58.872 -18.140 1.00 27.78 491 GLU C CA 1
ATOM 11573 C C . GLU C 1 491 ? 62.534 58.843 -18.124 1.00 27.35 491 GLU C C 1
ATOM 11574 O O . GLU C 1 491 ? 63.185 59.537 -18.903 1.00 29.00 491 GLU C O 1
ATOM 11580 N N . LYS C 1 492 ? 63.102 58.038 -17.234 1.00 26.33 492 LYS C N 1
ATOM 11581 C CA . LYS C 1 492 ? 64.552 57.930 -17.117 1.00 27.19 492 LYS C CA 1
ATOM 11582 C C . LYS C 1 492 ? 65.189 57.231 -18.317 1.00 25.60 492 LYS C C 1
ATOM 11583 O O . LYS C 1 492 ? 66.403 57.280 -18.486 1.00 27.42 492 LYS C O 1
ATOM 11589 N N . GLY C 1 493 ? 64.379 56.568 -19.136 1.00 24.03 493 GLY C N 1
ATOM 11590 C CA . GLY C 1 493 ? 64.910 55.863 -20.294 1.00 21.96 493 GLY C CA 1
ATOM 11591 C C . GLY C 1 493 ? 65.491 54.502 -19.941 1.00 20.33 493 GLY C C 1
ATOM 11592 O O . GLY C 1 493 ? 66.211 53.889 -20.729 1.00 19.78 493 GLY C O 1
ATOM 11593 N N . ILE C 1 494 ? 65.175 54.027 -18.744 1.00 19.00 494 ILE C N 1
ATOM 11594 C CA . ILE C 1 494 ? 65.655 52.740 -18.273 1.00 18.96 494 ILE C CA 1
ATOM 11595 C C . ILE C 1 494 ? 64.675 51.649 -18.705 1.00 19.65 494 ILE C C 1
ATOM 11596 O O . ILE C 1 494 ? 63.711 51.337 -18.001 1.00 19.16 494 ILE C O 1
ATOM 11601 N N . ILE C 1 495 ? 64.941 51.064 -19.870 1.00 18.74 495 ILE C N 1
ATOM 11602 C CA . ILE C 1 495 ? 64.072 50.046 -20.443 1.00 15.79 495 ILE C CA 1
ATOM 11603 C C . ILE C 1 495 ? 64.812 48.788 -20.899 1.00 16.57 495 ILE C C 1
ATOM 11604 O O . ILE C 1 495 ? 66.021 48.812 -21.142 1.00 14.95 495 ILE C O 1
ATOM 11609 N N . GLU C 1 496 ? 64.065 47.694 -21.033 1.00 15.19 496 GLU C N 1
ATOM 11610 C CA . GLU C 1 496 ? 64.622 46.415 -21.459 1.00 16.95 496 GLU C CA 1
ATOM 11611 C C . GLU C 1 496 ? 63.653 45.751 -22.432 1.00 14.97 496 GLU C C 1
ATOM 11612 O O . GLU C 1 496 ? 62.486 46.125 -22.501 1.00 17.46 496 GLU C O 1
ATOM 11618 N N . PRO C 1 497 ? 64.126 44.767 -23.209 1.00 13.79 497 PRO C N 1
ATOM 11619 C CA . PRO C 1 497 ? 63.269 44.070 -24.178 1.00 12.93 497 PRO C CA 1
ATOM 11620 C C . PRO C 1 497 ? 62.224 43.194 -23.505 1.00 14.42 497 PRO C C 1
ATOM 11621 O O . PRO C 1 497 ? 62.500 42.566 -22.480 1.00 15.73 497 PRO C O 1
ATOM 11625 N N . LEU C 1 498 ? 61.029 43.147 -24.087 1.00 14.38 498 LEU C N 1
ATOM 11626 C CA . LEU C 1 498 ? 59.946 42.321 -23.557 1.00 14.27 498 LEU C CA 1
ATOM 11627 C C . LEU C 1 498 ? 60.443 40.871 -23.464 1.00 14.16 498 LEU C C 1
ATOM 11628 O O . LEU C 1 498 ? 60.106 40.134 -22.532 1.00 13.86 498 LEU C O 1
ATOM 11633 N N . ARG C 1 499 ? 61.250 40.467 -24.440 1.00 12.76 499 ARG C N 1
ATOM 11634 C CA . ARG C 1 499 ? 61.733 39.096 -24.475 1.00 14.53 499 ARG C CA 1
ATOM 11635 C C . ARG C 1 499 ? 62.474 38.677 -23.215 1.00 12.86 499 ARG C C 1
ATOM 11636 O O . ARG C 1 499 ? 62.335 37.542 -22.775 1.00 12.26 499 ARG C O 1
ATOM 11644 N N . VAL C 1 500 ? 63.252 39.590 -22.639 1.00 11.31 500 VAL C N 1
ATOM 11645 C CA . VAL C 1 500 ? 64.002 39.291 -21.428 1.00 11.92 500 VAL C CA 1
ATOM 11646 C C . VAL C 1 500 ? 63.102 38.788 -20.306 1.00 12.18 500 VAL C C 1
ATOM 11647 O O . VAL C 1 500 ? 63.379 37.752 -19.713 1.00 15.31 500 VAL C O 1
ATOM 11651 N N . LYS C 1 501 ? 62.025 39.514 -20.020 1.00 13.39 501 LYS C N 1
ATOM 11652 C CA . LYS C 1 501 ? 61.083 39.127 -18.972 1.00 13.62 501 LYS C CA 1
ATOM 11653 C C . LYS C 1 501 ? 60.269 37.897 -19.335 1.00 13.45 501 LYS C C 1
ATOM 11654 O O . LYS C 1 501 ? 59.956 37.083 -18.474 1.00 14.95 501 LYS C O 1
ATOM 11660 N N . LYS C 1 502 ? 59.896 37.769 -20.603 1.00 14.03 502 LYS C N 1
ATOM 11661 C CA . LYS C 1 502 ? 59.103 36.622 -21.014 1.00 12.22 502 LYS C CA 1
ATOM 11662 C C . LYS C 1 502 ? 59.903 35.339 -20.836 1.00 14.05 502 LYS C C 1
ATOM 11663 O O . LYS C 1 502 ? 59.456 34.421 -20.150 1.00 15.57 502 LYS C O 1
ATOM 11669 N N . GLN C 1 503 ? 61.089 35.270 -21.435 1.00 12.81 503 GLN C N 1
ATOM 11670 C CA . GLN C 1 503 ? 61.898 34.064 -21.303 1.00 13.13 503 GLN C CA 1
ATOM 11671 C C . GLN C 1 503 ? 62.269 33.808 -19.838 1.00 13.43 503 GLN C C 1
ATOM 11672 O O . GLN C 1 503 ? 62.195 32.679 -19.368 1.00 13.34 503 GLN C O 1
ATOM 11678 N N . ALA C 1 504 ? 62.656 34.861 -19.122 1.00 13.05 504 ALA C N 1
ATOM 11679 C CA . ALA C 1 504 ? 63.037 34.740 -17.717 1.00 13.20 504 ALA C CA 1
ATOM 11680 C C . ALA C 1 504 ? 61.965 34.057 -16.876 1.00 13.54 504 ALA C C 1
ATOM 11681 O O . ALA C 1 504 ? 62.272 33.195 -16.061 1.00 12.75 504 ALA C O 1
ATOM 11683 N N . ILE C 1 505 ? 60.708 34.442 -17.068 1.00 13.44 505 ILE C N 1
ATOM 11684 C CA . ILE C 1 505 ? 59.626 33.841 -16.304 1.00 13.53 505 ILE C CA 1
ATOM 11685 C C . ILE C 1 505 ? 59.370 32.403 -16.757 1.00 13.42 505 ILE C C 1
ATOM 11686 O O . ILE C 1 505 ? 59.045 31.540 -15.944 1.00 11.54 505 ILE C O 1
ATOM 11691 N N . LYS C 1 506 ? 59.512 32.145 -18.054 1.00 13.78 506 LYS C N 1
ATOM 11692 C CA . LYS C 1 506 ? 59.302 30.795 -18.572 1.00 15.18 506 LYS C CA 1
ATOM 11693 C C . LYS C 1 506 ? 60.339 29.802 -18.047 1.00 14.38 506 LYS C C 1
ATOM 11694 O O . LYS C 1 506 ? 59.988 28.719 -17.580 1.00 15.88 506 LYS C O 1
ATOM 11700 N N . SER C 1 507 ? 61.615 30.160 -18.134 1.00 12.98 507 SER C N 1
ATOM 11701 C CA . SER C 1 507 ? 62.673 29.262 -17.683 1.00 14.61 507 SER C CA 1
ATOM 11702 C C . SER C 1 507 ? 62.676 29.062 -16.177 1.00 13.71 507 SER C C 1
ATOM 11703 O O . SER C 1 507 ? 62.908 27.958 -15.705 1.00 14.22 507 SER C O 1
ATOM 11706 N N . ALA C 1 508 ? 62.418 30.128 -15.426 1.00 13.03 508 ALA C N 1
ATOM 11707 C CA . ALA C 1 508 ? 62.398 30.039 -13.974 1.00 11.96 508 ALA C CA 1
ATOM 11708 C C . ALA C 1 508 ? 61.187 29.228 -13.527 1.00 13.52 508 ALA C C 1
ATOM 11709 O O . ALA C 1 508 ? 61.275 28.392 -12.626 1.00 14.73 508 ALA C O 1
ATOM 11711 N N . SER C 1 509 ? 60.055 29.465 -14.169 1.00 12.79 509 SER C N 1
ATOM 11712 C CA . SER C 1 509 ? 58.835 28.751 -13.817 1.00 14.86 509 SER C CA 1
ATOM 11713 C C . SER C 1 509 ? 58.906 27.258 -14.054 1.00 11.94 509 SER C C 1
ATOM 11714 O O . SER C 1 509 ? 58.624 26.473 -13.156 1.00 13.03 509 SER C O 1
ATOM 11717 N N . GLU C 1 510 ? 59.263 26.863 -15.267 1.00 10.80 510 GLU C N 1
ATOM 11718 C CA . GLU C 1 510 ? 59.328 25.440 -15.585 1.00 11.76 510 GLU C CA 1
ATOM 11719 C C . GLU C 1 510 ? 60.392 24.722 -14.771 1.00 10.60 510 GLU C C 1
ATOM 11720 O O . GLU C 1 510 ? 60.188 23.580 -14.352 1.00 12.06 510 GLU C O 1
ATOM 11726 N N . ALA C 1 511 ? 61.511 25.397 -14.520 1.00 8.30 511 ALA C N 1
ATOM 11727 C CA . ALA C 1 511 ? 62.584 24.812 -13.733 1.00 9.43 511 ALA C CA 1
ATOM 11728 C C . ALA C 1 511 ? 62.125 24.633 -12.286 1.00 10.42 511 ALA C C 1
ATOM 11729 O O . ALA C 1 511 ? 62.400 23.610 -11.657 1.00 11.96 511 ALA C O 1
ATOM 11731 N N . ALA C 1 512 ? 61.416 25.629 -11.762 1.00 11.69 512 ALA C N 1
ATOM 11732 C CA . ALA C 1 512 ? 60.922 25.574 -10.389 1.00 9.44 512 ALA C CA 1
ATOM 11733 C C . ALA C 1 512 ? 59.893 24.456 -10.261 1.00 10.56 512 ALA C C 1
ATOM 11734 O O . ALA C 1 512 ? 59.955 23.643 -9.338 1.00 12.25 512 ALA C O 1
ATOM 11736 N N . ILE C 1 513 ? 58.948 24.404 -11.193 1.00 10.75 513 ILE C N 1
ATOM 11737 C CA . ILE C 1 513 ? 57.936 23.353 -11.166 1.00 11.45 513 ILE C CA 1
ATOM 11738 C C . ILE C 1 513 ? 58.588 21.962 -11.249 1.00 13.21 513 ILE C C 1
ATOM 11739 O O . ILE C 1 513 ? 58.202 21.041 -10.523 1.00 11.57 513 ILE C O 1
ATOM 11744 N N . MET C 1 514 ? 59.575 21.813 -12.130 1.00 13.13 514 MET C N 1
ATOM 11745 C CA . MET C 1 514 ? 60.255 20.531 -12.273 1.00 13.09 514 MET C CA 1
ATOM 11746 C C . MET C 1 514 ? 60.866 20.112 -10.950 1.00 13.41 514 MET C C 1
ATOM 11747 O O . MET C 1 514 ? 60.634 19.000 -10.472 1.00 14.93 514 MET C O 1
ATOM 11752 N N . ILE C 1 515 ? 61.640 21.009 -10.351 1.00 12.80 515 ILE C N 1
ATOM 11753 C CA . ILE C 1 515 ? 62.264 20.712 -9.079 1.00 11.49 515 ILE C CA 1
ATOM 11754 C C . ILE C 1 515 ? 61.225 20.426 -8.006 1.00 14.49 515 ILE C C 1
ATOM 11755 O O . ILE C 1 515 ? 61.396 19.497 -7.219 1.00 16.28 515 ILE C O 1
ATOM 11760 N N . LEU C 1 516 ? 60.146 21.208 -7.965 1.00 15.45 516 LEU C N 1
ATOM 11761 C CA . LEU C 1 516 ? 59.111 20.974 -6.958 1.00 15.91 516 LEU C CA 1
ATOM 11762 C C . LEU C 1 516 ? 58.495 19.582 -7.066 1.00 17.32 516 LEU C C 1
ATOM 11763 O O . LEU C 1 516 ? 58.003 19.046 -6.074 1.00 17.23 516 LEU C O 1
ATOM 11768 N N . ARG C 1 517 ? 58.514 18.994 -8.260 1.00 15.93 517 ARG C N 1
ATOM 11769 C CA . ARG C 1 517 ? 57.931 17.665 -8.433 1.00 17.29 517 ARG C CA 1
ATOM 11770 C C . ARG C 1 517 ? 58.848 16.525 -7.981 1.00 16.71 517 ARG C C 1
ATOM 11771 O O . ARG C 1 517 ? 58.446 15.361 -8.014 1.00 16.12 517 ARG C O 1
ATOM 11779 N N . ILE C 1 518 ? 60.070 16.838 -7.570 1.00 14.81 518 ILE C N 1
ATOM 11780 C CA . ILE C 1 518 ? 60.985 15.778 -7.162 1.00 16.36 518 ILE C CA 1
ATOM 11781 C C . ILE C 1 518 ? 60.851 15.394 -5.697 1.00 17.64 518 ILE C C 1
ATOM 11782 O O . ILE C 1 518 ? 61.069 16.224 -4.808 1.00 18.06 518 ILE C O 1
ATOM 11787 N N . ASP C 1 519 ? 60.489 14.136 -5.447 1.00 16.16 519 ASP C N 1
ATOM 11788 C CA . ASP C 1 519 ? 60.342 13.657 -4.076 1.00 18.85 519 ASP C CA 1
ATOM 11789 C C . ASP C 1 519 ? 61.248 12.455 -3.805 1.00 19.08 519 ASP C C 1
ATOM 11790 O O . ASP C 1 519 ? 61.119 11.781 -2.777 1.00 18.21 519 ASP C O 1
ATOM 11795 N N . ASP C 1 520 ? 62.177 12.207 -4.720 1.00 17.24 520 ASP C N 1
ATOM 11796 C CA . ASP C 1 520 ? 63.094 11.088 -4.572 1.00 18.83 520 ASP C CA 1
ATOM 11797 C C . ASP C 1 520 ? 64.374 11.371 -5.359 1.00 18.42 520 ASP C C 1
ATOM 11798 O O . ASP C 1 520 ? 64.335 11.498 -6.579 1.00 20.58 520 ASP C O 1
ATOM 11803 N N . VAL C 1 521 ? 65.499 11.491 -4.657 1.00 18.04 521 VAL C N 1
ATOM 11804 C CA . VAL C 1 521 ? 66.790 11.744 -5.298 1.00 17.09 521 VAL C CA 1
ATOM 11805 C C . VAL C 1 521 ? 67.722 10.552 -5.058 1.00 20.24 521 VAL C C 1
ATOM 11806 O O . VAL C 1 521 ? 68.041 10.220 -3.910 1.00 20.91 521 VAL C O 1
ATOM 11810 N N . ILE C 1 522 ? 68.148 9.910 -6.146 1.00 20.61 522 ILE C N 1
ATOM 11811 C CA . ILE C 1 522 ? 69.034 8.750 -6.069 1.00 21.83 522 ILE C CA 1
ATOM 11812 C C . ILE C 1 522 ? 70.341 9.006 -6.809 1.00 23.62 522 ILE C C 1
ATOM 11813 O O . ILE C 1 522 ? 70.371 9.028 -8.039 1.00 22.48 522 ILE C O 1
ATOM 11818 N N . ALA C 1 523 ? 71.417 9.192 -6.048 1.00 26.08 523 ALA C N 1
ATOM 11819 C CA . ALA C 1 523 ? 72.730 9.469 -6.618 1.00 30.23 523 ALA C CA 1
ATOM 11820 C C . ALA C 1 523 ? 73.733 8.336 -6.406 1.00 33.73 523 ALA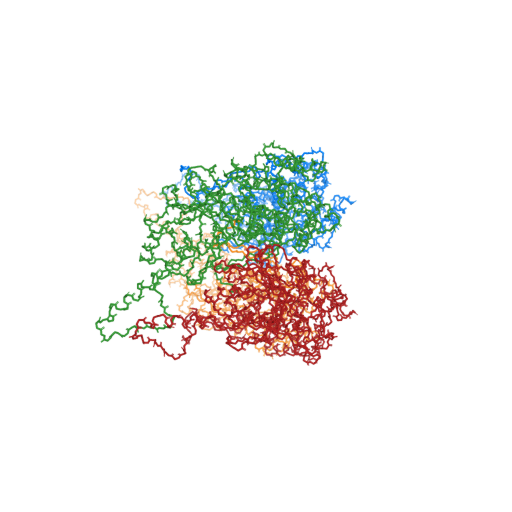 C C 1
ATOM 11821 O O . ALA C 1 523 ? 74.023 7.944 -5.269 1.00 34.29 523 ALA C O 1
ATOM 11823 N N . ALA C 1 524 ? 74.264 7.818 -7.507 1.00 36.78 524 ALA C N 1
ATOM 11824 C CA . ALA C 1 524 ? 75.244 6.743 -7.447 1.00 41.79 524 ALA C CA 1
ATOM 11825 C C . ALA C 1 524 ? 76.490 7.245 -6.722 1.00 46.69 524 ALA C C 1
ATOM 11826 O O . ALA C 1 524 ? 76.546 8.399 -6.289 1.00 47.75 524 ALA C O 1
ATOM 11828 N N . LYS C 1 525 ? 77.483 6.374 -6.579 1.00 51.41 525 LYS C N 1
ATOM 11829 C CA . LYS C 1 525 ? 78.733 6.747 -5.923 1.00 55.63 525 LYS C CA 1
ATOM 11830 C C . LYS C 1 525 ? 79.543 7.486 -6.985 1.00 57.13 525 LYS C C 1
ATOM 11831 O O . LYS C 1 525 ? 79.651 7.019 -8.121 1.00 57.12 525 LYS C O 1
ATOM 11837 N N . ALA C 1 526 ? 80.102 8.637 -6.620 1.00 58.79 526 ALA C N 1
ATOM 11838 C CA . ALA C 1 526 ? 80.877 9.452 -7.557 1.00 61.40 526 ALA C CA 1
ATOM 11839 C C . ALA C 1 526 ? 81.972 8.689 -8.301 1.00 62.48 526 ALA C C 1
ATOM 11840 O O . ALA C 1 526 ? 82.263 7.533 -7.926 1.00 63.53 526 ALA C O 1
ATOM 11842 N N . VAL D 1 9 ? 82.408 -30.103 2.456 1.00 74.95 9 VAL D N 1
ATOM 11843 C CA . VAL D 1 9 ? 83.358 -30.341 1.382 1.00 70.19 9 VAL D CA 1
ATOM 11844 C C . VAL D 1 9 ? 83.217 -29.150 0.428 1.00 66.44 9 VAL D C 1
ATOM 11845 O O . VAL D 1 9 ? 82.114 -28.830 -0.016 1.00 65.67 9 VAL D O 1
ATOM 11849 N N . VAL D 1 10 ? 84.331 -28.479 0.142 1.00 62.56 10 VAL D N 1
ATOM 11850 C CA . VAL D 1 10 ? 84.322 -27.309 -0.734 1.00 57.57 10 VAL D CA 1
ATOM 11851 C C . VAL D 1 10 ? 83.865 -27.613 -2.156 1.00 55.27 10 VAL D C 1
ATOM 11852 O O . VAL D 1 10 ? 84.637 -28.101 -2.983 1.00 54.71 10 VAL D O 1
ATOM 11856 N N . ILE D 1 11 ? 82.604 -27.309 -2.435 1.00 52.40 11 ILE D N 1
ATOM 11857 C CA . ILE D 1 11 ? 82.036 -27.541 -3.754 1.00 49.52 11 ILE D CA 1
ATOM 11858 C C . ILE D 1 11 ? 81.897 -26.223 -4.505 1.00 47.97 11 ILE D C 1
ATOM 11859 O O . ILE D 1 11 ? 82.096 -26.166 -5.714 1.00 47.10 11 ILE D O 1
ATOM 11864 N N . LEU D 1 12 ? 81.558 -25.164 -3.781 1.00 46.50 12 LEU D N 1
ATOM 11865 C CA . LEU D 1 12 ? 81.417 -23.850 -4.385 1.00 45.95 12 LEU D CA 1
ATOM 11866 C C . LEU D 1 12 ? 82.565 -22.949 -3.950 1.00 45.93 12 LEU D C 1
ATOM 11867 O O . LEU D 1 12 ? 82.992 -22.995 -2.799 1.00 46.37 12 LEU D O 1
ATOM 11872 N N . PRO D 1 13 ? 83.074 -22.111 -4.870 1.00 46.01 13 PRO D N 1
ATOM 11873 C CA . PRO D 1 13 ? 84.184 -21.185 -4.601 1.00 46.19 13 PRO D CA 1
ATOM 11874 C C . PRO D 1 13 ? 83.913 -20.309 -3.385 1.00 46.96 13 PRO D C 1
ATOM 11875 O O . PRO D 1 13 ? 82.758 -19.989 -3.094 1.00 46.81 13 PRO D O 1
ATOM 11879 N N . GLU D 1 14 ? 84.968 -19.917 -2.676 1.00 47.64 14 GLU D N 1
ATOM 11880 C CA . GLU D 1 14 ? 84.782 -19.055 -1.514 1.00 49.10 14 GLU D CA 1
ATOM 11881 C C . GLU D 1 14 ? 84.240 -17.732 -2.053 1.00 46.88 14 GLU D C 1
ATOM 11882 O O . GLU D 1 14 ? 84.536 -17.348 -3.186 1.00 46.57 14 GLU D O 1
ATOM 11888 N N . GLY D 1 15 ? 83.426 -17.049 -1.261 1.00 45.43 15 GLY D N 1
ATOM 11889 C CA . GLY D 1 15 ? 82.865 -15.795 -1.723 1.00 45.09 15 GLY D CA 1
ATOM 11890 C C . GLY D 1 15 ? 81.489 -15.987 -2.330 1.00 44.49 15 GLY D C 1
ATOM 11891 O O . GLY D 1 15 ? 80.733 -15.028 -2.484 1.00 44.83 15 GLY D O 1
ATOM 11892 N N . THR D 1 16 ? 81.162 -17.226 -2.685 1.00 43.16 16 THR D N 1
ATOM 11893 C CA . THR D 1 16 ? 79.856 -17.528 -3.258 1.00 40.53 16 THR D CA 1
ATOM 11894 C C . THR D 1 16 ? 78.816 -17.451 -2.148 1.00 38.02 16 THR D C 1
ATOM 11895 O O . THR D 1 16 ? 79.046 -17.921 -1.039 1.00 37.56 16 THR D O 1
ATOM 11899 N N . GLN D 1 17 ? 77.678 -16.838 -2.443 1.00 36.34 17 GLN D N 1
ATOM 11900 C CA . GLN D 1 17 ? 76.608 -16.730 -1.464 1.00 34.72 17 GLN D CA 1
ATOM 11901 C C . GLN D 1 17 ? 75.395 -17.507 -1.970 1.00 31.50 17 GLN D C 1
ATOM 11902 O O . GLN D 1 17 ? 75.083 -17.495 -3.161 1.00 30.84 17 GLN D O 1
ATOM 11908 N N . ARG D 1 18 ? 74.723 -18.197 -1.059 1.00 29.06 18 ARG D N 1
ATOM 11909 C CA . ARG D 1 18 ? 73.569 -18.999 -1.432 1.00 28.10 18 ARG D CA 1
ATOM 11910 C C . ARG D 1 18 ? 72.411 -18.902 -0.445 1.00 26.75 18 ARG D C 1
ATOM 11911 O O . ARG D 1 18 ? 72.616 -18.827 0.763 1.00 25.32 18 ARG D O 1
ATOM 11919 N N . TYR D 1 19 ? 71.194 -18.910 -0.977 1.00 24.83 19 TYR D N 1
ATOM 11920 C CA . TYR D 1 19 ? 69.994 -18.842 -0.160 1.00 24.54 19 TYR D CA 1
ATOM 11921 C C . TYR D 1 19 ? 69.063 -19.908 -0.697 1.00 23.90 19 TYR D C 1
ATOM 11922 O O . TYR D 1 19 ? 68.878 -20.031 -1.906 1.00 24.84 19 TYR D O 1
ATOM 11931 N N . VAL D 1 20 ? 68.478 -20.683 0.202 1.00 23.52 20 VAL D N 1
ATOM 11932 C CA . VAL D 1 20 ? 67.601 -21.770 -0.196 1.00 22.91 20 VAL D CA 1
ATOM 11933 C C . VAL D 1 20 ? 66.232 -21.667 0.444 1.00 23.53 20 VAL D C 1
ATOM 11934 O O . VAL D 1 20 ? 66.070 -21.010 1.472 1.00 23.15 20 VAL D O 1
ATOM 11938 N N . GLY D 1 21 ? 65.260 -22.332 -0.180 1.00 23.23 21 GLY D N 1
ATOM 11939 C CA . GLY D 1 21 ? 63.896 -22.352 0.316 1.00 24.66 21 GLY D CA 1
ATOM 11940 C C . GLY D 1 21 ? 63.308 -21.021 0.745 1.00 26.16 21 GLY D C 1
ATOM 11941 O O . GLY D 1 21 ? 63.382 -20.024 0.024 1.00 23.40 21 GLY D O 1
ATOM 11942 N N . ARG D 1 22 ? 62.706 -21.025 1.931 1.00 28.49 22 ARG D N 1
ATOM 11943 C CA . ARG D 1 22 ? 62.084 -19.842 2.506 1.00 30.74 22 ARG D CA 1
ATOM 11944 C C . ARG D 1 22 ? 62.974 -18.613 2.426 1.00 28.49 22 ARG D C 1
ATOM 11945 O O . ARG D 1 22 ? 62.489 -17.519 2.153 1.00 28.50 22 ARG D O 1
ATOM 11953 N N . ASP D 1 23 ? 64.270 -18.790 2.665 1.00 27.26 23 ASP D N 1
ATOM 11954 C CA . ASP D 1 23 ? 65.210 -17.668 2.618 1.00 27.31 23 ASP D CA 1
ATOM 11955 C C . ASP D 1 23 ? 65.318 -17.058 1.236 1.00 24.90 23 ASP D C 1
ATOM 11956 O O . ASP D 1 23 ? 65.338 -15.837 1.086 1.00 25.06 23 ASP D O 1
ATOM 11961 N N . ALA D 1 24 ? 65.415 -17.910 0.226 1.00 21.78 24 ALA D N 1
ATOM 11962 C CA . ALA D 1 24 ? 65.510 -17.428 -1.134 1.00 20.19 24 ALA D CA 1
ATOM 11963 C C . ALA D 1 24 ? 64.214 -16.693 -1.471 1.00 19.38 24 ALA D C 1
ATOM 11964 O O . ALA D 1 24 ? 64.230 -15.624 -2.075 1.00 21.97 24 ALA D O 1
ATOM 11966 N N . GLN D 1 25 ? 63.090 -17.262 -1.062 1.00 18.23 25 GLN D N 1
ATOM 11967 C CA . GLN D 1 25 ? 61.803 -16.655 -1.343 1.00 18.97 25 GLN D CA 1
ATOM 11968 C C . GLN D 1 25 ? 61.656 -15.304 -0.650 1.00 18.80 25 GLN D C 1
ATOM 11969 O O . GLN D 1 25 ? 61.243 -14.315 -1.267 1.00 17.45 25 GLN D O 1
ATOM 11975 N N . ARG D 1 26 ? 62.000 -15.266 0.631 1.00 17.74 26 ARG D N 1
ATOM 11976 C CA . ARG D 1 26 ? 61.903 -14.039 1.407 1.00 18.42 26 ARG D CA 1
ATOM 11977 C C . ARG D 1 26 ? 62.741 -12.923 0.804 1.00 18.55 26 ARG D C 1
ATOM 11978 O O . ARG D 1 26 ? 62.260 -11.805 0.620 1.00 19.13 26 ARG D O 1
ATOM 11986 N N . LEU D 1 27 ? 63.992 -13.231 0.493 1.00 18.57 27 LEU D N 1
ATOM 11987 C CA . LEU D 1 27 ? 64.890 -12.244 -0.081 1.00 20.77 27 LEU D CA 1
ATOM 11988 C C . LEU D 1 27 ? 64.454 -11.750 -1.460 1.00 20.77 27 LEU D C 1
ATOM 11989 O O . LEU D 1 27 ? 64.456 -10.544 -1.707 1.00 21.20 27 LEU D O 1
ATOM 11994 N N . ASN D 1 28 ? 64.082 -12.669 -2.352 1.00 18.33 28 ASN D N 1
ATOM 11995 C CA . ASN D 1 28 ? 63.663 -12.284 -3.699 1.00 17.61 28 ASN D CA 1
ATOM 11996 C C . ASN D 1 28 ? 62.400 -11.440 -3.688 1.00 16.18 28 ASN D C 1
ATOM 11997 O O . ASN D 1 28 ? 62.318 -10.423 -4.367 1.00 15.54 28 ASN D O 1
ATOM 12002 N N . ILE D 1 29 ? 61.418 -11.871 -2.908 1.00 17.59 29 ILE D N 1
ATOM 12003 C CA . ILE D 1 29 ? 60.148 -11.172 -2.797 1.00 15.97 29 ILE D CA 1
ATOM 12004 C C . ILE D 1 29 ? 60.316 -9.796 -2.144 1.00 17.14 29 ILE D C 1
ATOM 12005 O O . ILE D 1 29 ? 59.690 -8.819 -2.566 1.00 16.85 29 ILE D O 1
ATOM 12010 N N . LEU D 1 30 ? 61.167 -9.714 -1.126 1.00 15.58 30 LEU D N 1
ATOM 12011 C CA . LEU D 1 30 ? 61.398 -8.441 -0.452 1.00 15.77 30 LEU D CA 1
ATOM 12012 C C . LEU D 1 30 ? 62.069 -7.455 -1.400 1.00 15.65 30 LEU D C 1
ATOM 12013 O O . LEU D 1 30 ? 61.735 -6.266 -1.420 1.00 16.37 30 LEU D O 1
ATOM 12018 N N . ALA D 1 31 ? 63.019 -7.949 -2.186 1.00 12.45 31 ALA D N 1
ATOM 12019 C CA . ALA D 1 31 ? 63.730 -7.091 -3.124 1.00 15.77 31 ALA D CA 1
ATOM 12020 C C . ALA D 1 31 ? 62.809 -6.551 -4.221 1.00 14.84 31 ALA D C 1
ATOM 12021 O O . ALA D 1 31 ? 62.917 -5.390 -4.613 1.00 15.75 31 ALA D O 1
ATOM 12023 N N . ALA D 1 32 ? 61.909 -7.396 -4.713 1.00 15.03 32 ALA D N 1
ATOM 12024 C CA . ALA D 1 32 ? 60.989 -6.992 -5.765 1.00 14.05 32 ALA D CA 1
ATOM 12025 C C . ALA D 1 32 ? 59.926 -6.036 -5.215 1.00 14.80 32 ALA D C 1
ATOM 12026 O O . ALA D 1 32 ? 59.501 -5.110 -5.905 1.00 12.97 32 ALA D O 1
ATOM 12028 N N . ARG D 1 33 ? 59.504 -6.249 -3.972 1.00 14.92 33 ARG D N 1
ATOM 12029 C CA . ARG D 1 33 ? 58.504 -5.370 -3.364 1.00 16.73 33 ARG D CA 1
ATOM 12030 C C . ARG D 1 33 ? 59.095 -3.970 -3.178 1.00 17.65 33 ARG D C 1
ATOM 12031 O O . ARG D 1 33 ? 58.467 -2.968 -3.530 1.00 17.43 33 ARG D O 1
ATOM 12039 N N . ILE D 1 34 ? 60.304 -3.909 -2.626 1.00 16.81 34 ILE D N 1
ATOM 12040 C CA . ILE D 1 34 ? 60.977 -2.638 -2.405 1.00 16.58 34 ILE D CA 1
ATOM 12041 C C . ILE D 1 34 ? 61.078 -1.835 -3.698 1.00 17.52 34 ILE D C 1
ATOM 12042 O O . ILE D 1 34 ? 60.839 -0.627 -3.702 1.00 16.24 34 ILE D O 1
ATOM 12047 N N . ILE D 1 35 ? 61.439 -2.503 -4.791 1.00 17.21 35 ILE D N 1
ATOM 12048 C CA . ILE D 1 35 ? 61.549 -1.832 -6.082 1.00 18.38 35 ILE D CA 1
ATOM 12049 C C . ILE D 1 35 ? 60.187 -1.263 -6.483 1.00 18.31 35 ILE D C 1
ATOM 12050 O O . ILE D 1 35 ? 60.083 -0.108 -6.902 1.00 18.50 35 ILE D O 1
ATOM 12055 N N . ALA D 1 36 ? 59.150 -2.086 -6.347 1.00 16.21 36 ALA D N 1
ATOM 12056 C CA . ALA D 1 36 ? 57.798 -1.679 -6.677 1.00 16.34 36 ALA D CA 1
ATOM 12057 C C . ALA D 1 36 ? 57.409 -0.495 -5.797 1.00 18.95 36 ALA D C 1
ATOM 12058 O O . ALA D 1 36 ? 56.809 0.474 -6.276 1.00 20.30 36 ALA D O 1
ATOM 12060 N N . GLU D 1 37 ? 57.755 -0.565 -4.513 1.00 18.42 37 GLU D N 1
ATOM 12061 C CA . GLU D 1 37 ? 57.442 0.528 -3.592 1.00 19.33 37 GLU D CA 1
ATOM 12062 C C . GLU D 1 37 ? 58.185 1.806 -3.976 1.00 18.77 37 GLU D C 1
ATOM 12063 O O . GLU D 1 37 ? 57.709 2.913 -3.718 1.00 21.89 37 GLU D O 1
ATOM 12069 N N . THR D 1 38 ? 59.349 1.657 -4.596 1.00 17.25 38 THR D N 1
ATOM 12070 C CA . THR D 1 38 ? 60.131 2.814 -4.990 1.00 15.91 38 THR D CA 1
ATOM 12071 C C . THR D 1 38 ? 59.472 3.573 -6.132 1.00 17.71 38 THR D C 1
ATOM 12072 O O . THR D 1 38 ? 59.523 4.798 -6.173 1.00 19.03 38 THR D O 1
ATOM 12076 N N . VAL D 1 39 ? 58.838 2.857 -7.054 1.00 17.50 39 VAL D N 1
ATOM 12077 C CA . VAL D 1 39 ? 58.218 3.528 -8.187 1.00 18.35 39 VAL D CA 1
ATOM 12078 C C . VAL D 1 39 ? 56.732 3.818 -8.059 1.00 18.29 39 VAL D C 1
ATOM 12079 O O . VAL D 1 39 ? 56.206 4.636 -8.812 1.00 19.74 39 VAL D O 1
ATOM 12083 N N . ARG D 1 40 ? 56.049 3.168 -7.122 1.00 19.04 40 ARG D N 1
ATOM 12084 C CA . ARG D 1 40 ? 54.613 3.398 -6.983 1.00 19.73 40 ARG D CA 1
ATOM 12085 C C . ARG D 1 40 ? 54.309 4.865 -6.675 1.00 18.51 40 ARG D C 1
ATOM 12086 O O . ARG D 1 40 ? 53.264 5.382 -7.064 1.00 17.11 40 ARG D O 1
ATOM 12094 N N . THR D 1 41 ? 55.227 5.542 -5.998 1.00 19.50 41 THR D N 1
ATOM 12095 C CA . THR D 1 41 ? 55.012 6.943 -5.665 1.00 21.61 41 THR D CA 1
ATOM 12096 C C . THR D 1 41 ? 54.937 7.858 -6.888 1.00 19.62 41 THR D C 1
ATOM 12097 O O . THR D 1 41 ? 54.585 9.024 -6.758 1.00 20.59 41 THR D O 1
ATOM 12101 N N . THR D 1 42 ? 55.254 7.335 -8.072 1.00 17.30 42 THR D N 1
ATOM 12102 C CA . THR D 1 42 ? 55.172 8.135 -9.296 1.00 16.38 42 THR D CA 1
ATOM 12103 C C . THR D 1 42 ? 53.830 7.894 -9.993 1.00 17.51 42 THR D C 1
ATOM 12104 O O . THR D 1 42 ? 53.500 8.570 -10.969 1.00 18.47 42 THR D O 1
ATOM 12108 N N . LEU D 1 43 ? 53.065 6.927 -9.495 1.00 16.10 43 LEU D N 1
ATOM 12109 C CA . LEU D 1 43 ? 51.795 6.557 -10.109 1.00 14.60 43 LEU D CA 1
ATOM 12110 C C . LEU D 1 43 ? 50.627 7.552 -10.047 1.00 15.61 43 LEU D C 1
ATOM 12111 O O . LEU D 1 43 ? 50.260 8.049 -8.980 1.00 13.80 43 LEU D O 1
ATOM 12116 N N . GLY D 1 44 ? 50.047 7.830 -11.208 1.00 14.79 44 GLY D N 1
ATOM 12117 C CA . GLY D 1 44 ? 48.892 8.703 -11.268 1.00 18.47 44 GLY D CA 1
ATOM 12118 C C . GLY D 1 44 ? 49.058 10.208 -11.314 1.00 20.67 44 GLY D C 1
ATOM 12119 O O . GLY D 1 44 ? 50.170 10.738 -11.333 1.00 22.36 44 GLY D O 1
ATOM 12120 N N . PRO D 1 45 ? 47.926 10.927 -11.332 1.00 20.74 45 PRO D N 1
ATOM 12121 C CA . PRO D 1 45 ? 47.849 12.388 -11.378 1.00 21.15 45 PRO D CA 1
ATOM 12122 C C . PRO D 1 45 ? 48.623 13.063 -10.254 1.00 21.28 45 PRO D C 1
ATOM 12123 O O . PRO D 1 45 ? 49.183 14.133 -10.451 1.00 20.18 45 PRO D O 1
ATOM 12127 N N . LYS D 1 46 ? 48.646 12.440 -9.080 1.00 22.51 46 LYS D N 1
ATOM 12128 C CA . LYS D 1 46 ? 49.344 13.006 -7.929 1.00 24.88 46 LYS D CA 1
ATOM 12129 C C . LYS D 1 46 ? 50.693 12.346 -7.697 1.00 25.87 46 LYS D C 1
ATOM 12130 O O . LYS D 1 46 ? 51.298 12.536 -6.643 1.00 27.77 46 LYS D O 1
ATOM 12136 N N . GLY D 1 47 ? 51.159 11.565 -8.670 1.00 25.34 47 GLY D N 1
ATOM 12137 C CA . GLY D 1 47 ? 52.452 10.917 -8.528 1.00 23.61 47 GLY D CA 1
ATOM 12138 C C . GLY D 1 47 ? 53.578 11.921 -8.738 1.00 21.89 47 GLY D C 1
ATOM 12139 O O . GLY D 1 47 ? 53.445 12.852 -9.529 1.00 20.92 47 GLY D O 1
ATOM 12140 N N . MET D 1 48 ? 54.690 11.734 -8.035 1.00 21.74 48 MET D N 1
ATOM 12141 C CA . MET D 1 48 ? 55.824 12.647 -8.148 1.00 21.27 48 MET D CA 1
ATOM 12142 C C . MET D 1 48 ? 56.986 12.063 -8.946 1.00 19.49 48 MET D C 1
ATOM 12143 O O . MET D 1 48 ? 56.916 10.927 -9.406 1.00 20.19 48 MET D O 1
ATOM 12148 N N . ASP D 1 49 ? 58.052 12.841 -9.111 1.00 17.98 49 ASP D N 1
ATOM 12149 C CA . ASP D 1 49 ? 59.204 12.398 -9.890 1.00 15.92 49 ASP D CA 1
ATOM 12150 C C . ASP D 1 49 ? 60.483 12.104 -9.112 1.00 16.99 49 ASP D C 1
ATOM 12151 O O . ASP D 1 49 ? 60.589 12.395 -7.920 1.00 15.17 49 ASP D O 1
ATOM 12156 N N . LYS D 1 50 ? 61.456 11.526 -9.812 1.00 15.26 50 LYS D N 1
ATOM 12157 C CA . LYS D 1 50 ? 62.749 11.213 -9.220 1.00 16.45 50 LYS D CA 1
ATOM 12158 C C . LYS D 1 50 ? 63.881 11.891 -9.985 1.00 16.67 50 LYS D C 1
ATOM 12159 O O . LYS D 1 50 ? 63.787 12.128 -11.195 1.00 14.89 50 LYS D O 1
ATOM 12165 N N . MET D 1 51 ? 64.948 12.211 -9.264 1.00 17.15 51 MET D N 1
ATOM 12166 C CA . MET D 1 51 ? 66.122 12.811 -9.880 1.00 18.33 51 MET D CA 1
ATOM 12167 C C . MET D 1 51 ? 67.200 11.734 -9.757 1.00 18.61 51 MET D C 1
ATOM 12168 O O . MET D 1 51 ? 67.566 11.323 -8.650 1.00 17.63 51 MET D O 1
ATOM 12173 N N . LEU D 1 52 ? 67.683 11.260 -10.899 1.00 18.77 52 LEU D N 1
ATOM 12174 C CA . LEU D 1 52 ? 68.692 10.211 -10.920 1.00 20.58 52 LEU D CA 1
ATOM 12175 C C . LEU D 1 52 ? 70.050 10.736 -11.353 1.00 21.81 52 LEU D C 1
ATOM 12176 O O . LEU D 1 52 ? 70.184 11.324 -12.425 1.00 22.03 52 LEU D O 1
ATOM 12181 N N . VAL D 1 53 ? 71.061 10.512 -10.520 1.00 24.23 53 VAL D N 1
ATOM 12182 C CA . VAL D 1 53 ? 72.409 10.958 -10.842 1.00 26.68 53 VAL D CA 1
ATOM 12183 C C . VAL D 1 53 ? 73.338 9.750 -10.942 1.00 28.18 53 VAL D C 1
ATOM 12184 O O . VAL D 1 53 ? 73.513 9.019 -9.967 1.00 27.17 53 VAL D O 1
ATOM 12188 N N . ASP D 1 54 ? 73.923 9.531 -12.118 1.00 31.16 54 ASP D N 1
ATOM 12189 C CA . ASP D 1 54 ? 74.837 8.403 -12.285 1.00 34.05 54 ASP D CA 1
ATOM 12190 C C . ASP D 1 54 ? 76.214 8.731 -11.720 1.00 36.00 54 ASP D C 1
ATOM 12191 O O . ASP D 1 54 ? 76.407 9.783 -11.108 1.00 35.52 54 ASP D O 1
ATOM 12196 N N . SER D 1 55 ? 77.165 7.822 -11.932 1.00 39.50 55 SER D N 1
ATOM 12197 C CA . SER D 1 55 ? 78.533 7.975 -11.438 1.00 42.57 55 SER D CA 1
ATOM 12198 C C . SER D 1 55 ? 79.297 9.098 -12.131 1.00 43.78 55 SER D C 1
ATOM 12199 O O . SER D 1 55 ? 80.234 9.663 -11.562 1.00 43.67 55 SER D O 1
ATOM 12202 N N . LEU D 1 56 ? 78.896 9.411 -13.359 1.00 44.75 56 LEU D N 1
ATOM 12203 C CA . LEU D 1 56 ? 79.539 10.469 -14.131 1.00 44.84 56 LEU D CA 1
ATOM 12204 C C . LEU D 1 56 ? 78.976 11.851 -13.794 1.00 43.93 56 LEU D C 1
ATOM 12205 O O . LEU D 1 56 ? 79.454 12.862 -14.311 1.00 45.22 56 LEU D O 1
ATOM 12210 N N . GLY D 1 57 ? 77.963 11.896 -12.934 1.00 41.39 57 GLY D N 1
ATOM 12211 C CA . GLY D 1 57 ? 77.377 13.173 -12.566 1.00 39.53 57 GLY D CA 1
ATOM 12212 C C . GLY D 1 57 ? 76.272 13.621 -13.508 1.00 38.00 57 GLY D C 1
ATOM 12213 O O . GLY D 1 57 ? 75.798 14.754 -13.425 1.00 37.68 57 GLY D O 1
ATOM 12214 N N . ASP D 1 58 ? 75.874 12.732 -14.425 1.00 38.19 58 ASP D N 1
ATOM 12215 C CA . ASP D 1 58 ? 74.810 13.010 -15.336 1.00 37.03 58 ASP D CA 1
ATOM 12216 C C . ASP D 1 58 ? 73.461 12.965 -14.649 1.00 33.72 58 ASP D C 1
ATOM 12217 O O . ASP D 1 58 ? 73.216 12.043 -13.854 1.00 32.17 58 ASP D O 1
ATOM 12222 N N . ILE D 1 59 ? 72.597 13.926 -14.925 1.00 28.13 59 ILE D N 1
ATOM 12223 C CA . ILE D 1 59 ? 71.302 14.003 -14.261 1.00 24.21 59 ILE D CA 1
ATOM 12224 C C . ILE D 1 59 ? 70.077 13.656 -15.103 1.00 23.54 59 ILE D C 1
ATOM 12225 O O . ILE D 1 59 ? 69.948 14.082 -16.250 1.00 22.52 59 ILE D O 1
ATOM 12230 N N . VAL D 1 60 ? 69.175 12.879 -14.512 1.00 22.61 60 VAL D N 1
ATOM 12231 C CA . VAL D 1 60 ? 67.926 12.496 -15.167 1.00 22.06 60 VAL D CA 1
ATOM 12232 C C . VAL D 1 60 ? 66.767 12.773 -14.206 1.00 20.65 60 VAL D C 1
ATOM 12233 O O . VAL D 1 60 ? 66.724 12.231 -13.101 1.00 20.47 60 VAL D O 1
ATOM 12237 N N . VAL D 1 61 ? 65.848 13.636 -14.625 1.00 19.27 61 VAL D N 1
ATOM 12238 C CA . VAL D 1 61 ? 64.680 13.977 -13.822 1.00 17.14 61 VAL D CA 1
ATOM 12239 C C . VAL D 1 61 ? 63.459 13.506 -14.600 1.00 16.38 61 VAL D C 1
ATOM 12240 O O . VAL D 1 61 ? 63.200 13.983 -15.702 1.00 16.79 61 VAL D O 1
ATOM 12244 N N . THR D 1 62 ? 62.705 12.571 -14.032 1.00 15.93 62 THR D N 1
ATOM 12245 C CA . THR D 1 62 ? 61.549 12.041 -14.738 1.00 16.33 62 THR D CA 1
ATOM 12246 C C . THR D 1 62 ? 60.494 11.402 -13.844 1.00 16.40 62 THR D C 1
ATOM 12247 O O . THR D 1 62 ? 60.660 11.276 -12.636 1.00 17.08 62 THR D O 1
ATOM 12251 N N . ASN D 1 63 ? 59.402 10.993 -14.472 1.00 17.33 63 ASN D N 1
ATOM 12252 C CA . ASN D 1 63 ? 58.294 10.354 -13.785 1.00 16.90 63 ASN D CA 1
ATOM 12253 C C . ASN D 1 63 ? 58.120 8.954 -14.353 1.00 16.87 63 ASN D C 1
ATOM 12254 O O . ASN D 1 63 ? 57.422 8.116 -13.785 1.00 15.45 63 ASN D O 1
ATOM 12259 N N . ASP D 1 64 ? 58.783 8.720 -15.477 1.00 17.78 64 ASP D N 1
ATOM 12260 C CA . ASP D 1 64 ? 58.715 7.462 -16.196 1.00 19.64 64 ASP D CA 1
ATOM 12261 C C . ASP D 1 64 ? 59.429 6.295 -15.542 1.00 18.34 64 ASP D C 1
ATOM 12262 O O . ASP D 1 64 ? 60.657 6.264 -15.486 1.00 19.50 64 ASP D O 1
ATOM 12267 N N . CYS D 1 65 ? 58.645 5.320 -15.098 1.00 16.28 65 CYS D N 1
ATOM 12268 C CA . CYS D 1 65 ? 59.152 4.127 -14.440 1.00 17.22 65 CYS D CA 1
ATOM 12269 C C . CYS D 1 65 ? 60.214 3.355 -15.231 1.00 17.67 65 CYS D C 1
ATOM 12270 O O . CYS D 1 65 ? 61.221 2.923 -14.667 1.00 16.85 65 CYS D O 1
ATOM 12273 N N . ALA D 1 66 ? 59.985 3.165 -16.526 1.00 17.39 66 ALA D N 1
ATOM 12274 C CA . ALA D 1 66 ? 60.937 2.433 -17.358 1.00 16.50 66 ALA D CA 1
ATOM 12275 C C . ALA D 1 66 ? 62.293 3.137 -17.362 1.00 16.24 66 ALA D C 1
ATOM 12276 O O . ALA D 1 66 ? 63.338 2.499 -17.229 1.00 17.32 66 ALA D O 1
ATOM 12278 N N . THR D 1 67 ? 62.267 4.456 -17.518 1.00 16.11 67 THR D N 1
ATOM 12279 C CA . THR D 1 67 ? 63.486 5.254 -17.527 1.00 16.50 67 THR D CA 1
ATOM 12280 C C . THR D 1 67 ? 64.163 5.174 -16.160 1.00 17.54 67 THR D C 1
ATOM 12281 O O . THR D 1 67 ? 65.373 5.004 -16.063 1.00 18.82 67 THR D O 1
ATOM 12285 N N . ILE D 1 68 ? 63.371 5.288 -15.099 1.00 17.95 68 ILE D N 1
ATOM 12286 C CA . ILE D 1 68 ? 63.905 5.236 -13.745 1.00 16.72 68 ILE D CA 1
ATOM 12287 C C . ILE D 1 68 ? 64.635 3.925 -13.445 1.00 18.89 68 ILE D C 1
ATOM 12288 O O . ILE D 1 68 ? 65.762 3.938 -12.943 1.00 17.76 68 ILE D O 1
ATOM 12293 N N . LEU D 1 69 ? 63.994 2.802 -13.761 1.00 18.18 69 LEU D N 1
ATOM 12294 C CA . LEU D 1 69 ? 64.573 1.493 -13.494 1.00 19.93 69 LEU D CA 1
ATOM 12295 C C . LEU D 1 69 ? 65.764 1.199 -14.392 1.00 22.01 69 LEU D C 1
ATOM 12296 O O . LEU D 1 69 ? 66.652 0.438 -14.031 1.00 22.53 69 LEU D O 1
ATOM 12301 N N . ASP D 1 70 ? 65.779 1.822 -15.559 1.00 25.19 70 ASP D N 1
ATOM 12302 C CA . ASP D 1 70 ? 66.861 1.648 -16.511 1.00 26.84 70 ASP D CA 1
ATOM 12303 C C . ASP D 1 70 ? 68.098 2.420 -16.057 1.00 27.37 70 ASP D C 1
ATOM 12304 O O . ASP D 1 70 ? 69.216 1.905 -16.109 1.00 26.40 70 ASP D O 1
ATOM 12309 N N . LYS D 1 71 ? 67.892 3.650 -15.597 1.00 27.61 71 LYS D N 1
ATOM 12310 C CA . LYS D 1 71 ? 68.997 4.497 -15.160 1.00 28.47 71 LYS D CA 1
ATOM 12311 C C . LYS D 1 71 ? 69.564 4.193 -13.774 1.00 29.60 71 LYS D C 1
ATOM 12312 O O . LYS D 1 71 ? 70.693 4.579 -13.476 1.00 32.37 71 LYS D O 1
ATOM 12318 N N . ILE D 1 72 ? 68.802 3.520 -12.919 1.00 29.35 72 ILE D N 1
ATOM 12319 C CA . ILE D 1 72 ? 69.301 3.205 -11.581 1.00 29.99 72 ILE D CA 1
ATOM 12320 C C . ILE D 1 72 ? 70.201 1.977 -11.621 1.00 29.71 72 ILE D C 1
ATOM 12321 O O . ILE D 1 72 ? 69.939 1.032 -12.358 1.00 29.59 72 ILE D O 1
ATOM 12326 N N . ASP D 1 73 ? 71.261 1.984 -10.823 1.00 30.40 73 ASP D N 1
ATOM 12327 C CA . ASP D 1 73 ? 72.184 0.851 -10.802 1.00 33.57 73 ASP D CA 1
ATOM 12328 C C . ASP D 1 73 ? 71.786 -0.198 -9.760 1.00 32.40 73 ASP D C 1
ATOM 12329 O O . ASP D 1 73 ? 72.317 -0.231 -8.652 1.00 32.82 73 ASP D O 1
ATOM 12334 N N . LEU D 1 74 ? 70.848 -1.062 -10.133 1.00 31.38 74 LEU D N 1
ATOM 12335 C CA . LEU D 1 74 ? 70.359 -2.104 -9.238 1.00 30.14 74 LEU D CA 1
ATOM 12336 C C . LEU D 1 74 ? 71.356 -3.233 -9.020 1.00 31.01 74 LEU D C 1
ATOM 12337 O O . LEU D 1 74 ? 72.093 -3.620 -9.931 1.00 31.82 74 LEU D O 1
ATOM 12342 N N . GLN D 1 75 ? 71.370 -3.763 -7.804 1.00 30.72 75 GLN D N 1
ATOM 12343 C CA . GLN D 1 75 ? 72.281 -4.842 -7.457 1.00 32.65 75 GLN D CA 1
ATOM 12344 C C . GLN D 1 75 ? 71.601 -6.197 -7.294 1.00 31.07 75 GLN D C 1
ATOM 12345 O O . GLN D 1 75 ? 72.057 -7.189 -7.857 1.00 32.81 75 GLN D O 1
ATOM 12351 N N . HIS D 1 76 ? 70.513 -6.247 -6.533 1.00 28.81 76 HIS D N 1
ATOM 12352 C CA . HIS D 1 76 ? 69.823 -7.516 -6.316 1.00 27.94 76 HIS D CA 1
ATOM 12353 C C . HIS D 1 76 ? 69.202 -8.071 -7.599 1.00 26.47 76 HIS D C 1
ATOM 12354 O O . HIS D 1 76 ? 68.534 -7.346 -8.334 1.00 27.59 76 HIS D O 1
ATOM 12361 N N . PRO D 1 77 ? 69.400 -9.374 -7.873 1.00 25.35 77 PRO D N 1
ATOM 12362 C CA . PRO D 1 77 ? 68.861 -10.025 -9.075 1.00 23.33 77 PRO D CA 1
ATOM 12363 C C . PRO D 1 77 ? 67.345 -9.914 -9.216 1.00 20.94 77 PRO D C 1
ATOM 12364 O O . PRO D 1 77 ? 66.829 -9.680 -10.309 1.00 20.91 77 PRO D O 1
ATOM 12368 N N . ALA D 1 78 ? 66.635 -10.096 -8.108 1.00 18.85 78 ALA D N 1
ATOM 12369 C CA . ALA D 1 78 ? 65.182 -10.024 -8.128 1.00 19.29 78 ALA D CA 1
ATOM 12370 C C . ALA D 1 78 ? 64.759 -8.635 -8.555 1.00 18.72 78 ALA D C 1
ATOM 12371 O O . ALA D 1 78 ? 63.783 -8.470 -9.281 1.00 20.34 78 ALA D O 1
ATOM 12373 N N . ALA D 1 79 ? 65.501 -7.633 -8.109 1.00 18.93 79 ALA D N 1
ATOM 12374 C CA . ALA D 1 79 ? 65.185 -6.267 -8.480 1.00 19.40 79 ALA D CA 1
ATOM 12375 C C . ALA D 1 79 ? 65.446 -6.073 -9.972 1.00 18.70 79 ALA D C 1
ATOM 12376 O O . ALA D 1 79 ? 64.658 -5.429 -10.663 1.00 18.30 79 ALA D O 1
ATOM 12378 N N . LYS D 1 80 ? 66.538 -6.647 -10.474 1.00 19.26 80 LYS D N 1
ATOM 12379 C CA . LYS D 1 80 ? 66.875 -6.518 -11.893 1.00 20.33 80 LYS D CA 1
ATOM 12380 C C . LYS D 1 80 ? 65.804 -7.151 -12.767 1.00 20.59 80 LYS D C 1
ATOM 12381 O O . LYS D 1 80 ? 65.536 -6.692 -13.879 1.00 20.97 80 LYS D O 1
ATOM 12387 N N . MET D 1 81 ? 65.190 -8.215 -12.268 1.00 21.16 81 MET D N 1
ATOM 12388 C CA . MET D 1 81 ? 64.143 -8.891 -13.020 1.00 21.37 81 MET D CA 1
ATOM 12389 C C . MET D 1 81 ? 62.908 -8.013 -13.139 1.00 20.96 81 MET D C 1
ATOM 12390 O O . MET D 1 81 ? 62.123 -8.151 -14.074 1.00 20.49 81 MET D O 1
ATOM 12395 N N . MET D 1 82 ? 62.737 -7.105 -12.186 1.00 19.81 82 MET D N 1
ATOM 12396 C CA . MET D 1 82 ? 61.593 -6.219 -12.218 1.00 19.96 82 MET D CA 1
ATOM 12397 C C . MET D 1 82 ? 61.782 -5.199 -13.334 1.00 19.47 82 MET D C 1
ATOM 12398 O O . MET D 1 82 ? 60.809 -4.739 -13.930 1.00 20.23 82 MET D O 1
ATOM 12403 N N . VAL D 1 83 ? 63.036 -4.854 -13.623 1.00 18.04 83 VAL D N 1
ATOM 12404 C CA . VAL D 1 83 ? 63.326 -3.898 -14.683 1.00 17.90 83 VAL D CA 1
ATOM 12405 C C . VAL D 1 83 ? 62.746 -4.391 -16.005 1.00 18.70 83 VAL D C 1
ATOM 12406 O O . VAL D 1 83 ? 62.213 -3.610 -16.785 1.00 17.86 83 VAL D O 1
ATOM 12410 N N . GLU D 1 84 ? 62.845 -5.692 -16.253 1.00 19.17 84 GLU D N 1
ATOM 12411 C CA . GLU D 1 84 ? 62.332 -6.243 -17.497 1.00 20.07 84 GLU D CA 1
ATOM 12412 C C . GLU D 1 84 ? 60.831 -6.064 -17.635 1.00 18.96 84 GLU D C 1
ATOM 12413 O O . GLU D 1 84 ? 60.320 -5.920 -18.740 1.00 20.08 84 GLU D O 1
ATOM 12419 N N . VAL D 1 85 ? 60.116 -6.061 -16.519 1.00 17.50 85 VAL D N 1
ATOM 12420 C CA . VAL D 1 85 ? 58.679 -5.874 -16.600 1.00 17.76 85 VAL D CA 1
ATOM 12421 C C . VAL D 1 85 ? 58.400 -4.489 -17.178 1.00 17.55 85 VAL D C 1
ATOM 12422 O O . VAL D 1 85 ? 57.597 -4.341 -18.096 1.00 17.07 85 VAL D O 1
ATOM 12426 N N . ALA D 1 86 ? 59.097 -3.483 -16.662 1.00 17.75 86 ALA D N 1
ATOM 12427 C CA . ALA D 1 86 ? 58.926 -2.113 -17.128 1.00 17.14 86 ALA D CA 1
ATOM 12428 C C . ALA D 1 86 ? 59.329 -1.942 -18.591 1.00 18.92 86 ALA D C 1
ATOM 12429 O O . ALA D 1 86 ? 58.630 -1.267 -19.362 1.00 18.20 86 ALA D O 1
ATOM 12431 N N . LYS D 1 87 ? 60.450 -2.548 -18.974 1.00 19.56 87 LYS D N 1
ATOM 12432 C CA . LYS D 1 87 ? 60.955 -2.436 -20.345 1.00 23.07 87 LYS D CA 1
ATOM 12433 C C . LYS D 1 87 ? 60.040 -3.077 -21.388 1.00 21.04 87 LYS D C 1
ATOM 12434 O O . LYS D 1 87 ? 59.779 -2.490 -22.440 1.00 19.77 87 LYS D O 1
ATOM 12440 N N . THR D 1 88 ? 59.564 -4.285 -21.104 1.00 19.17 88 THR D N 1
ATOM 12441 C CA . THR D 1 88 ? 58.681 -4.970 -22.033 1.00 18.10 88 THR D CA 1
ATOM 12442 C C . THR D 1 88 ? 57.358 -4.216 -22.127 1.00 17.08 88 THR D C 1
ATOM 12443 O O . THR D 1 88 ? 56.813 -4.046 -23.212 1.00 15.23 88 THR D O 1
ATOM 12447 N N . GLN D 1 89 ? 56.855 -3.751 -20.987 1.00 16.22 89 GLN D N 1
ATOM 12448 C CA . GLN D 1 89 ? 55.606 -2.996 -20.967 1.00 17.21 89 GLN D CA 1
ATOM 12449 C C . GLN D 1 89 ? 55.753 -1.755 -21.845 1.00 18.46 89 GLN D C 1
ATOM 12450 O O . GLN D 1 89 ? 54.891 -1.457 -22.671 1.00 18.58 89 GLN D O 1
ATOM 12456 N N . ASP D 1 90 ? 56.862 -1.044 -21.652 1.00 18.76 90 ASP D N 1
ATOM 12457 C CA . ASP D 1 90 ? 57.159 0.177 -22.386 1.00 19.96 90 ASP D CA 1
ATOM 12458 C C . ASP D 1 90 ? 57.261 -0.050 -23.892 1.00 21.63 90 ASP D C 1
ATOM 12459 O O . ASP D 1 90 ? 56.761 0.753 -24.677 1.00 21.06 90 ASP D O 1
ATOM 12464 N N . LYS D 1 91 ? 57.906 -1.138 -24.297 1.00 22.68 91 LYS D N 1
ATOM 12465 C CA . LYS D 1 91 ? 58.056 -1.431 -25.719 1.00 25.39 91 LYS D CA 1
ATOM 12466 C C . LYS D 1 91 ? 56.748 -1.790 -26.410 1.00 24.94 91 LYS D C 1
ATOM 12467 O O . LYS D 1 91 ? 56.489 -1.356 -27.531 1.00 25.88 91 LYS D O 1
ATOM 12473 N N . GLU D 1 92 ? 55.918 -2.577 -25.740 1.00 25.28 92 GLU D N 1
ATOM 12474 C CA . GLU D 1 92 ? 54.658 -3.011 -26.326 1.00 24.22 92 GLU D CA 1
ATOM 12475 C C . GLU D 1 92 ? 53.497 -2.027 -26.285 1.00 23.52 92 GLU D C 1
ATOM 12476 O O . GLU D 1 92 ? 52.757 -1.913 -27.260 1.00 23.77 92 GLU D O 1
ATOM 12482 N N . ALA D 1 93 ? 53.337 -1.305 -25.179 1.00 22.94 93 ALA D N 1
ATOM 12483 C CA . ALA D 1 93 ? 52.209 -0.386 -25.052 1.00 21.90 93 ALA D CA 1
ATOM 12484 C C . ALA D 1 93 ? 52.506 1.055 -24.646 1.00 22.18 93 ALA D C 1
ATOM 12485 O O . ALA D 1 93 ? 51.627 1.909 -24.739 1.00 25.00 93 ALA D O 1
ATOM 12487 N N . GLY D 1 94 ? 53.718 1.334 -24.186 1.00 22.52 94 GLY D N 1
ATOM 12488 C CA . GLY D 1 94 ? 54.048 2.693 -23.793 1.00 22.92 94 GLY D CA 1
ATOM 12489 C C . GLY D 1 94 ? 53.730 2.971 -22.339 1.00 24.90 94 GLY D C 1
ATOM 12490 O O . GLY D 1 94 ? 54.602 2.868 -21.475 1.00 28.05 94 GLY D O 1
ATOM 12491 N N . ASP D 1 95 ? 52.485 3.331 -22.058 1.00 24.49 95 ASP D N 1
ATOM 12492 C CA . ASP D 1 95 ? 52.071 3.612 -20.688 1.00 23.16 95 ASP D CA 1
ATOM 12493 C C . ASP D 1 95 ? 51.939 2.320 -19.894 1.00 20.37 95 ASP D C 1
ATOM 12494 O O . ASP D 1 95 ? 52.012 1.224 -20.453 1.00 18.44 95 ASP D O 1
ATOM 12499 N N . GLY D 1 96 ? 51.742 2.467 -18.586 1.00 18.16 96 GLY D N 1
ATOM 12500 C CA . GLY D 1 96 ? 51.562 1.325 -17.711 1.00 17.10 96 GLY D CA 1
ATOM 12501 C C . GLY D 1 96 ? 52.811 0.614 -17.226 1.00 16.88 96 GLY D C 1
ATOM 12502 O O . GLY D 1 96 ? 52.729 -0.531 -16.779 1.00 16.08 96 GLY D O 1
ATOM 12503 N N . THR D 1 97 ? 53.967 1.269 -17.301 1.00 16.68 97 THR D N 1
ATOM 12504 C CA . THR D 1 97 ? 55.187 0.627 -16.843 1.00 16.08 97 THR D CA 1
ATOM 12505 C C . THR D 1 97 ? 55.202 0.584 -15.323 1.00 16.17 97 THR D C 1
ATOM 12506 O O . THR D 1 97 ? 55.657 -0.394 -14.736 1.00 16.44 97 THR D O 1
ATOM 12510 N N . THR D 1 98 ? 54.689 1.634 -14.686 1.00 16.88 98 THR D N 1
ATOM 12511 C CA . THR D 1 98 ? 54.635 1.672 -13.227 1.00 16.94 98 THR D CA 1
ATOM 12512 C C . THR D 1 98 ? 53.589 0.671 -12.761 1.00 17.25 98 THR D C 1
ATOM 12513 O O . THR D 1 98 ? 53.818 -0.101 -11.827 1.00 18.63 98 THR D O 1
ATOM 12517 N N . THR D 1 99 ? 52.436 0.691 -13.421 1.00 16.86 99 THR D N 1
ATOM 12518 C CA . THR D 1 99 ? 51.348 -0.219 -13.088 1.00 15.62 99 THR D CA 1
ATOM 12519 C C . THR D 1 99 ? 51.827 -1.673 -13.108 1.00 14.04 99 THR D C 1
ATOM 12520 O O . THR D 1 99 ? 51.571 -2.428 -12.182 1.00 13.20 99 THR D O 1
ATOM 12524 N N . ALA D 1 100 ? 52.535 -2.059 -14.162 1.00 15.56 100 ALA D N 1
ATOM 12525 C CA . ALA D 1 100 ? 53.031 -3.430 -14.276 1.00 14.35 100 ALA D CA 1
ATOM 12526 C C . ALA D 1 100 ? 53.961 -3.797 -13.115 1.00 12.93 100 ALA D C 1
ATOM 12527 O O . ALA D 1 100 ? 53.778 -4.826 -12.459 1.00 12.00 100 ALA D O 1
ATOM 12529 N N . VAL D 1 101 ? 54.955 -2.952 -12.862 1.00 11.76 101 VAL D N 1
ATOM 12530 C CA . VAL D 1 101 ? 55.908 -3.198 -11.785 1.00 11.63 101 VAL D CA 1
ATOM 12531 C C . VAL D 1 101 ? 55.234 -3.271 -10.418 1.00 12.55 101 VAL D C 1
ATOM 12532 O O . VAL D 1 101 ? 55.552 -4.134 -9.599 1.00 13.71 101 VAL D O 1
ATOM 12536 N N . VAL D 1 102 ? 54.300 -2.356 -10.185 1.00 11.73 102 VAL D N 1
ATOM 12537 C CA . VAL D 1 102 ? 53.572 -2.278 -8.929 1.00 12.21 102 VAL D CA 1
ATOM 12538 C C . VAL D 1 102 ? 52.697 -3.502 -8.700 1.00 13.19 102 VAL D C 1
ATOM 12539 O O . VAL D 1 102 ? 52.575 -3.983 -7.573 1.00 12.50 102 VAL D O 1
ATOM 12543 N N . ILE D 1 103 ? 52.087 -4.009 -9.765 1.00 13.49 103 ILE D N 1
ATOM 12544 C CA . ILE D 1 103 ? 51.251 -5.191 -9.629 1.00 13.44 103 ILE D CA 1
ATOM 12545 C C . ILE D 1 103 ? 52.116 -6.412 -9.353 1.00 13.65 103 ILE D C 1
ATOM 12546 O O . ILE D 1 103 ? 51.798 -7.217 -8.476 1.00 15.72 103 ILE D O 1
ATOM 12551 N N . ALA D 1 104 ? 53.221 -6.542 -10.079 1.00 13.04 104 ALA D N 1
ATOM 12552 C CA . ALA D 1 104 ? 54.114 -7.673 -9.875 1.00 12.29 104 ALA D CA 1
ATOM 12553 C C . ALA D 1 104 ? 54.554 -7.692 -8.418 1.00 13.87 104 ALA D C 1
ATOM 12554 O O . ALA D 1 104 ? 54.488 -8.728 -7.749 1.00 15.35 104 ALA D O 1
ATOM 12556 N N . GLY D 1 105 ? 54.988 -6.540 -7.918 1.00 12.30 105 GLY D N 1
ATOM 12557 C CA . GLY D 1 105 ? 55.407 -6.472 -6.535 1.00 11.80 105 GLY D CA 1
ATOM 12558 C C . GLY D 1 105 ? 54.296 -6.886 -5.583 1.00 14.41 105 GLY D C 1
ATOM 12559 O O . GLY D 1 105 ? 54.520 -7.666 -4.650 1.00 15.65 105 GLY D O 1
ATOM 12560 N N . GLU D 1 106 ? 53.090 -6.378 -5.813 1.00 13.54 106 GLU D N 1
ATOM 12561 C CA . GLU D 1 106 ? 51.966 -6.699 -4.939 1.00 15.69 106 GLU D CA 1
ATOM 12562 C C . GLU D 1 106 ? 51.601 -8.184 -4.999 1.00 15.84 106 GLU D C 1
ATOM 12563 O O . GLU D 1 106 ? 51.287 -8.802 -3.984 1.00 16.26 106 GLU D O 1
ATOM 12569 N N . LEU D 1 107 ? 51.637 -8.744 -6.201 1.00 16.13 107 LEU D N 1
ATOM 12570 C CA . LEU D 1 107 ? 51.337 -10.155 -6.416 1.00 14.24 107 LEU D CA 1
ATOM 12571 C C . LEU D 1 107 ? 52.272 -11.011 -5.557 1.00 14.78 107 LEU D C 1
ATOM 12572 O O . LEU D 1 107 ? 51.845 -11.957 -4.883 1.00 13.70 107 LEU D O 1
ATOM 12577 N N . LEU D 1 108 ? 53.556 -10.674 -5.587 1.00 13.42 108 LEU D N 1
ATOM 12578 C CA . LEU D 1 108 ? 54.548 -11.419 -4.821 1.00 13.72 108 LEU D CA 1
ATOM 12579 C C . LEU D 1 108 ? 54.289 -11.295 -3.325 1.00 14.55 108 LEU D C 1
ATOM 12580 O O . LEU D 1 108 ? 54.482 -12.247 -2.571 1.00 14.41 108 LEU D O 1
ATOM 12585 N N . ARG D 1 109 ? 53.828 -10.126 -2.899 1.00 15.71 109 ARG D N 1
ATOM 12586 C CA . ARG D 1 109 ? 53.549 -9.903 -1.492 1.00 16.26 109 ARG D CA 1
ATOM 12587 C C . ARG D 1 109 ? 52.396 -10.786 -1.002 1.00 17.93 109 ARG D C 1
ATOM 12588 O O . ARG D 1 109 ? 52.485 -11.415 0.056 1.00 18.83 109 ARG D O 1
ATOM 12596 N N . LYS D 1 110 ? 51.318 -10.828 -1.778 1.00 17.72 110 LYS D N 1
ATOM 12597 C CA . LYS D 1 110 ? 50.143 -11.624 -1.439 1.00 17.62 110 LYS D CA 1
ATOM 12598 C C . LYS D 1 110 ? 50.471 -13.109 -1.496 1.00 18.00 110 LYS D C 1
ATOM 12599 O O . LYS D 1 110 ? 49.913 -13.902 -0.746 1.00 18.46 110 LYS D O 1
ATOM 12605 N N . ALA D 1 111 ? 51.376 -13.480 -2.396 1.00 17.82 111 ALA D N 1
ATOM 12606 C CA . ALA D 1 111 ? 51.788 -14.869 -2.533 1.00 17.52 111 ALA D CA 1
ATOM 12607 C C . ALA D 1 111 ? 52.552 -15.333 -1.294 1.00 18.96 111 ALA D C 1
ATOM 12608 O O . ALA D 1 111 ? 52.360 -16.456 -0.823 1.00 18.26 111 ALA D O 1
ATOM 12610 N N . GLU D 1 112 ? 53.415 -14.473 -0.758 1.00 20.36 112 GLU D N 1
ATOM 12611 C CA . GLU D 1 112 ? 54.196 -14.858 0.408 1.00 21.93 112 GLU D CA 1
ATOM 12612 C C . GLU D 1 112 ? 53.304 -15.206 1.586 1.00 20.68 112 GLU D C 1
ATOM 12613 O O . GLU D 1 112 ? 53.673 -16.019 2.427 1.00 21.24 112 GLU D O 1
ATOM 12619 N N . GLU D 1 113 ? 52.127 -14.600 1.649 1.00 19.99 113 GLU D N 1
ATOM 12620 C CA . GLU D 1 113 ? 51.212 -14.896 2.740 1.00 20.65 113 GLU D CA 1
ATOM 12621 C C . GLU D 1 113 ? 50.803 -16.364 2.651 1.00 19.28 113 GLU D C 1
ATOM 12622 O O . GLU D 1 113 ? 50.651 -17.037 3.669 1.00 16.70 113 GLU D O 1
ATOM 12628 N N . LEU D 1 114 ? 50.625 -16.850 1.424 1.00 18.21 114 LEU D N 1
ATOM 12629 C CA . LEU D 1 114 ? 50.245 -18.236 1.198 1.00 18.59 114 LEU D CA 1
ATOM 12630 C C . LEU D 1 114 ? 51.441 -19.154 1.438 1.00 18.61 114 LEU D C 1
ATOM 12631 O O . LEU D 1 114 ? 51.282 -20.290 1.885 1.00 17.47 114 LEU D O 1
ATOM 12636 N N . LEU D 1 115 ? 52.639 -18.659 1.147 1.00 18.83 115 LEU D N 1
ATOM 12637 C CA . LEU D 1 115 ? 53.847 -19.443 1.364 1.00 20.51 115 LEU D CA 1
ATOM 12638 C C . LEU D 1 115 ? 54.030 -19.640 2.864 1.00 22.46 115 LEU D C 1
ATOM 12639 O O . LEU D 1 115 ? 54.420 -20.718 3.324 1.00 22.98 115 LEU D O 1
ATOM 12644 N N . ASP D 1 116 ? 53.739 -18.592 3.627 1.00 24.33 116 ASP D N 1
ATOM 12645 C CA . ASP D 1 116 ? 53.874 -18.665 5.065 1.00 26.78 116 ASP D CA 1
ATOM 12646 C C . ASP D 1 116 ? 52.844 -19.632 5.625 1.00 25.92 116 ASP D C 1
ATOM 12647 O O . ASP D 1 116 ? 53.035 -20.199 6.698 1.00 25.78 116 ASP D O 1
ATOM 12652 N N . GLN D 1 117 ? 51.765 -19.832 4.874 1.00 25.34 117 GLN D N 1
ATOM 12653 C CA . GLN D 1 117 ? 50.691 -20.737 5.272 1.00 24.35 117 GLN D CA 1
ATOM 12654 C C . GLN D 1 117 ? 51.025 -22.161 4.840 1.00 23.40 117 GLN D C 1
ATOM 12655 O O . GLN D 1 117 ? 50.230 -23.082 5.021 1.00 23.17 117 GLN D O 1
ATOM 12661 N N . ASN D 1 118 ? 52.209 -22.328 4.259 1.00 24.15 118 ASN D N 1
ATOM 12662 C CA . ASN D 1 118 ? 52.686 -23.635 3.798 1.00 24.62 118 ASN D CA 1
ATOM 12663 C C . ASN D 1 118 ? 52.013 -24.183 2.550 1.00 23.19 118 ASN D C 1
ATOM 12664 O O . ASN D 1 118 ? 52.074 -25.378 2.279 1.00 22.94 118 ASN D O 1
ATOM 12669 N N . ILE D 1 119 ? 51.360 -23.313 1.795 1.00 21.49 119 ILE D N 1
ATOM 12670 C CA . ILE D 1 119 ? 50.746 -23.738 0.552 1.00 19.81 119 ILE D CA 1
ATOM 12671 C C . ILE D 1 119 ? 51.904 -23.859 -0.450 1.00 19.34 119 ILE D C 1
ATOM 12672 O O . ILE D 1 119 ? 52.753 -22.971 -0.550 1.00 20.69 119 ILE D O 1
ATOM 12677 N N . HIS D 1 120 ? 51.951 -24.978 -1.160 1.00 18.06 120 HIS D N 1
ATOM 12678 C CA . HIS D 1 120 ? 53.017 -25.250 -2.118 1.00 17.83 120 HIS D CA 1
ATOM 12679 C C . HIS D 1 120 ? 53.075 -24.252 -3.272 1.00 18.40 120 HIS D C 1
ATOM 12680 O O . HIS D 1 120 ? 52.065 -23.970 -3.918 1.00 18.98 120 HIS D O 1
ATOM 12687 N N . PRO D 1 121 ? 54.269 -23.696 -3.540 1.00 18.29 121 PRO D N 1
ATOM 12688 C CA . PRO D 1 121 ? 54.438 -22.728 -4.629 1.00 18.78 121 PRO D CA 1
ATOM 12689 C C . PRO D 1 121 ? 53.831 -23.135 -5.975 1.00 18.27 121 PRO D C 1
ATOM 12690 O O . PRO D 1 121 ? 53.349 -22.281 -6.724 1.00 18.02 121 PRO D O 1
ATOM 12694 N N . SER D 1 122 ? 53.833 -24.426 -6.287 1.00 18.29 122 SER D N 1
ATOM 12695 C CA . SER D 1 122 ? 53.261 -24.866 -7.556 1.00 19.49 122 SER D CA 1
ATOM 12696 C C . SER D 1 122 ? 51.755 -24.614 -7.570 1.00 19.22 122 SER D C 1
ATOM 12697 O O . SER D 1 122 ? 51.166 -24.399 -8.623 1.00 20.59 122 SER D O 1
ATOM 12700 N N . ILE D 1 123 ? 51.132 -24.644 -6.397 1.00 19.52 123 ILE D N 1
ATOM 12701 C CA . ILE D 1 123 ? 49.700 -24.404 -6.296 1.00 19.09 123 ILE D CA 1
ATOM 12702 C C . ILE D 1 123 ? 49.411 -22.910 -6.407 1.00 18.71 123 ILE D C 1
ATOM 12703 O O . ILE D 1 123 ? 48.466 -22.506 -7.083 1.00 19.08 123 ILE D O 1
ATOM 12708 N N . ILE D 1 124 ? 50.228 -22.093 -5.746 1.00 18.31 124 ILE D N 1
ATOM 12709 C CA . ILE D 1 124 ? 50.072 -20.636 -5.784 1.00 17.31 124 ILE D CA 1
ATOM 12710 C C . ILE D 1 124 ? 50.268 -20.191 -7.232 1.00 17.69 124 ILE D C 1
ATOM 12711 O O . ILE D 1 124 ? 49.503 -19.396 -7.788 1.00 15.75 124 ILE D O 1
ATOM 12716 N N . THR D 1 125 ? 51.316 -20.736 -7.829 1.00 16.98 125 THR D N 1
ATOM 12717 C CA . THR D 1 125 ? 51.686 -20.469 -9.205 1.00 17.58 125 THR D CA 1
ATOM 12718 C C . THR D 1 125 ? 50.575 -20.900 -10.167 1.00 18.27 125 THR D C 1
ATOM 12719 O O . THR D 1 125 ? 50.315 -20.244 -11.176 1.00 16.22 125 THR D O 1
ATOM 12723 N N . LYS D 1 126 ? 49.917 -22.009 -9.838 1.00 21.23 126 LYS D N 1
ATOM 12724 C CA . LYS D 1 126 ? 48.818 -22.544 -10.642 1.00 20.98 126 LYS D CA 1
ATOM 12725 C C . LYS D 1 126 ? 47.635 -21.575 -10.563 1.00 20.73 126 LYS D C 1
ATOM 12726 O O . LYS D 1 126 ? 47.058 -21.190 -11.587 1.00 22.29 126 LYS D O 1
ATOM 12732 N N . GLY D 1 127 ? 47.281 -21.182 -9.341 1.00 18.73 127 GLY D N 1
ATOM 12733 C CA . GLY D 1 127 ? 46.188 -20.245 -9.151 1.00 17.88 127 GLY D CA 1
ATOM 12734 C C . GLY D 1 127 ? 46.480 -18.918 -9.833 1.00 18.34 127 GLY D C 1
ATOM 12735 O O . GLY D 1 127 ? 45.609 -18.341 -10.493 1.00 18.45 127 GLY D O 1
ATOM 12736 N N . TYR D 1 128 ? 47.707 -18.421 -9.690 1.00 16.03 128 TYR D N 1
ATOM 12737 C CA . TYR D 1 128 ? 48.053 -17.160 -10.320 1.00 13.15 128 TYR D CA 1
ATOM 12738 C C . TYR D 1 128 ? 47.913 -17.219 -11.840 1.00 13.84 128 TYR D C 1
ATOM 12739 O O . TYR D 1 128 ? 47.396 -16.282 -12.446 1.00 12.98 128 TYR D O 1
ATOM 12748 N N . ALA D 1 129 ? 48.357 -18.317 -12.455 1.00 13.10 129 ALA D N 1
ATOM 12749 C CA . ALA D 1 129 ? 48.267 -18.462 -13.909 1.00 13.79 129 ALA D CA 1
ATOM 12750 C C . ALA D 1 129 ? 46.811 -18.500 -14.374 1.00 15.06 129 ALA D C 1
ATOM 12751 O O . ALA D 1 129 ? 46.467 -17.928 -15.409 1.00 15.01 129 ALA D O 1
ATOM 12753 N N . LEU D 1 130 ? 45.963 -19.188 -13.614 1.00 15.49 130 LEU D N 1
ATOM 12754 C CA . LEU D 1 130 ? 44.545 -19.277 -13.942 1.00 15.81 130 LEU D CA 1
ATOM 12755 C C . LEU D 1 130 ? 43.920 -17.887 -13.865 1.00 16.13 130 LEU D C 1
ATOM 12756 O O . LEU D 1 130 ? 43.187 -17.463 -14.759 1.00 16.18 130 LEU D O 1
ATOM 12761 N N . ALA D 1 131 ? 44.219 -17.182 -12.784 1.00 17.31 131 ALA D N 1
ATOM 12762 C CA . ALA D 1 131 ? 43.686 -15.846 -12.570 1.00 18.71 131 ALA D CA 1
ATOM 12763 C C . ALA D 1 131 ? 44.109 -14.902 -13.685 1.00 20.06 131 ALA D C 1
ATOM 12764 O O . ALA D 1 131 ? 43.309 -14.087 -14.155 1.00 21.24 131 ALA D O 1
ATOM 12766 N N . ALA D 1 132 ? 45.366 -15.018 -14.107 1.00 18.94 132 ALA D N 1
ATOM 12767 C CA . ALA D 1 132 ? 45.906 -14.157 -15.155 1.00 20.07 132 ALA D CA 1
ATOM 12768 C C . ALA D 1 132 ? 45.292 -14.456 -16.517 1.00 20.05 132 ALA D C 1
ATOM 12769 O O . ALA D 1 132 ? 45.085 -13.551 -17.329 1.00 20.56 132 ALA D O 1
ATOM 12771 N N . GLU D 1 133 ? 45.005 -15.724 -16.774 1.00 21.09 133 GLU D N 1
ATOM 12772 C CA . GLU D 1 133 ? 44.411 -16.100 -18.049 1.00 22.64 133 GLU D CA 1
ATOM 12773 C C . GLU D 1 133 ? 42.961 -15.637 -18.065 1.00 22.90 133 GLU D C 1
ATOM 12774 O O . GLU D 1 133 ? 42.450 -15.174 -19.091 1.00 23.54 133 GLU D O 1
ATOM 12780 N N . LYS D 1 134 ? 42.312 -15.727 -16.909 1.00 22.03 134 LYS D N 1
ATOM 12781 C CA . LYS D 1 134 ? 40.929 -15.292 -16.775 1.00 21.42 134 LYS D CA 1
ATOM 12782 C C . LYS D 1 134 ? 40.874 -13.776 -16.968 1.00 19.97 134 LYS D C 1
ATOM 12783 O O . LYS D 1 134 ? 40.000 -13.257 -17.657 1.00 17.58 134 LYS D O 1
ATOM 12789 N N . ALA D 1 135 ? 41.829 -13.076 -16.363 1.00 19.71 135 ALA D N 1
ATOM 12790 C CA . ALA D 1 135 ? 41.902 -11.623 -16.464 1.00 18.86 135 ALA D CA 1
ATOM 12791 C C . ALA D 1 135 ? 41.924 -11.168 -17.924 1.00 18.54 135 ALA D C 1
ATOM 12792 O O . ALA D 1 135 ? 41.237 -10.220 -18.299 1.00 19.68 135 ALA D O 1
ATOM 12794 N N . GLN D 1 136 ? 42.706 -11.843 -18.755 1.00 18.60 136 GLN D N 1
ATOM 12795 C CA . GLN D 1 136 ? 42.770 -11.474 -20.161 1.00 20.11 136 GLN D CA 1
ATOM 12796 C C . GLN D 1 136 ? 41.404 -11.652 -20.832 1.00 21.97 136 GLN D C 1
ATOM 12797 O O . GLN D 1 136 ? 41.012 -10.843 -21.681 1.00 21.06 136 GLN D O 1
ATOM 12803 N N . GLU D 1 137 ? 40.678 -12.705 -20.459 1.00 23.47 137 GLU D N 1
ATOM 12804 C CA . GLU D 1 137 ? 39.361 -12.932 -21.046 1.00 25.40 137 GLU D CA 1
ATOM 12805 C C . GLU D 1 137 ? 38.393 -11.837 -20.588 1.00 24.27 137 GLU D C 1
ATOM 12806 O O . GLU D 1 137 ? 37.552 -11.374 -21.360 1.00 23.01 137 GLU D O 1
ATOM 12812 N N . ILE D 1 138 ? 38.536 -11.407 -19.340 1.00 21.85 138 ILE D N 1
ATOM 12813 C CA . ILE D 1 138 ? 37.681 -10.362 -18.795 1.00 21.07 138 ILE D CA 1
ATOM 12814 C C . ILE D 1 138 ? 37.973 -9.015 -19.459 1.00 21.93 138 ILE D C 1
ATOM 12815 O O . ILE D 1 138 ? 37.050 -8.293 -19.849 1.00 21.19 138 ILE D O 1
ATOM 12820 N N . LEU D 1 139 ? 39.252 -8.677 -19.590 1.00 20.51 139 LEU D N 1
ATOM 12821 C CA . LEU D 1 139 ? 39.628 -7.416 -20.219 1.00 20.48 139 LEU D CA 1
ATOM 12822 C C . LEU D 1 139 ? 39.127 -7.369 -21.665 1.00 20.95 139 LEU D C 1
ATOM 12823 O O . LEU D 1 139 ? 38.646 -6.336 -22.119 1.00 20.32 139 LEU D O 1
ATOM 12828 N N . ASP D 1 140 ? 39.232 -8.483 -22.386 1.00 21.18 140 ASP D N 1
ATOM 12829 C CA . ASP D 1 140 ? 38.752 -8.524 -23.768 1.00 22.36 140 ASP D CA 1
ATOM 12830 C C . ASP D 1 140 ? 37.244 -8.277 -23.815 1.00 23.37 140 ASP D C 1
ATOM 12831 O O . ASP D 1 140 ? 36.732 -7.654 -24.740 1.00 23.85 140 ASP D O 1
ATOM 12836 N N . GLU D 1 141 ? 36.536 -8.771 -22.808 1.00 25.02 141 GLU D N 1
ATOM 12837 C CA . GLU D 1 141 ? 35.085 -8.643 -22.755 1.00 26.59 141 GLU D CA 1
ATOM 12838 C C . GLU D 1 141 ? 34.565 -7.269 -22.356 1.00 25.51 141 GLU D C 1
ATOM 12839 O O . GLU D 1 141 ? 33.641 -6.739 -22.972 1.00 23.09 141 GLU D O 1
ATOM 12845 N N . ILE D 1 142 ? 35.156 -6.696 -21.317 1.00 24.20 142 ILE D N 1
ATOM 12846 C CA . ILE D 1 142 ? 34.724 -5.398 -20.843 1.00 22.89 142 ILE D CA 1
ATOM 12847 C C . ILE D 1 142 ? 35.293 -4.256 -21.669 1.00 22.99 142 ILE D C 1
ATOM 12848 O O . ILE D 1 142 ? 34.827 -3.121 -21.575 1.00 22.86 142 ILE D O 1
ATOM 12853 N N . ALA D 1 143 ? 36.295 -4.557 -22.486 1.00 23.10 143 ALA D N 1
ATOM 12854 C CA . ALA D 1 143 ? 36.921 -3.538 -23.319 1.00 25.05 143 ALA D CA 1
ATOM 12855 C C . ALA D 1 143 ? 35.864 -2.780 -24.116 1.00 25.98 143 ALA D C 1
ATOM 12856 O O . ALA D 1 143 ? 34.907 -3.370 -24.617 1.00 26.82 143 ALA D O 1
ATOM 12858 N N . ILE D 1 144 ? 36.040 -1.471 -24.233 1.00 26.53 144 ILE D N 1
ATOM 12859 C CA . ILE D 1 144 ? 35.092 -0.647 -24.969 1.00 27.21 144 ILE D CA 1
ATOM 12860 C C . ILE D 1 144 ? 35.575 -0.459 -26.399 1.00 29.21 144 ILE D C 1
ATOM 12861 O O . ILE D 1 144 ? 36.563 0.229 -26.654 1.00 29.21 144 ILE D O 1
ATOM 12866 N N . ARG D 1 145 ? 34.877 -1.086 -27.334 1.00 31.28 145 ARG D N 1
ATOM 12867 C CA . ARG D 1 145 ? 35.253 -0.991 -28.733 1.00 33.20 145 ARG D CA 1
ATOM 12868 C C . ARG D 1 145 ? 34.927 0.400 -29.251 1.00 33.68 145 ARG D C 1
ATOM 12869 O O . ARG D 1 145 ? 33.799 0.876 -29.146 1.00 34.43 145 ARG D O 1
ATOM 12877 N N . VAL D 1 146 ? 35.936 1.060 -29.798 1.00 34.42 146 VAL D N 1
ATOM 12878 C CA . VAL D 1 146 ? 35.765 2.411 -30.287 1.00 33.73 146 VAL D CA 1
ATOM 12879 C C . VAL D 1 146 ? 36.241 2.527 -31.725 1.00 34.47 146 VAL D C 1
ATOM 12880 O O . VAL D 1 146 ? 36.867 1.612 -32.262 1.00 33.31 146 VAL D O 1
ATOM 12884 N N . ASP D 1 147 ? 35.929 3.656 -32.350 1.00 36.63 147 ASP D N 1
ATOM 12885 C CA . ASP D 1 147 ? 36.331 3.895 -33.725 1.00 37.91 147 ASP D CA 1
ATOM 12886 C C . ASP D 1 147 ? 37.823 4.218 -33.744 1.00 37.93 147 ASP D C 1
ATOM 12887 O O . ASP D 1 147 ? 38.252 5.237 -33.204 1.00 37.51 147 ASP D O 1
ATOM 12892 N N . PRO D 1 148 ? 38.631 3.355 -34.381 1.00 38.12 148 PRO D N 1
ATOM 12893 C CA . PRO D 1 148 ? 40.086 3.488 -34.501 1.00 38.58 148 PRO D CA 1
ATOM 12894 C C . PRO D 1 148 ? 40.642 4.902 -34.651 1.00 39.00 148 PRO D C 1
ATOM 12895 O O . PRO D 1 148 ? 41.665 5.235 -34.053 1.00 39.44 148 PRO D O 1
ATOM 12899 N N . ASP D 1 149 ? 39.979 5.735 -35.442 1.00 39.52 149 ASP D N 1
ATOM 12900 C CA . ASP D 1 149 ? 40.466 7.090 -35.641 1.00 40.74 149 ASP D CA 1
ATOM 12901 C C . ASP D 1 149 ? 39.566 8.176 -35.078 1.00 39.75 149 ASP D C 1
ATOM 12902 O O . ASP D 1 149 ? 39.660 9.328 -35.494 1.00 39.87 149 ASP D O 1
ATOM 12907 N N . ASP D 1 150 ? 38.690 7.824 -34.144 1.00 38.73 150 ASP D N 1
ATOM 12908 C CA . ASP D 1 150 ? 37.825 8.835 -33.546 1.00 38.24 150 ASP D CA 1
ATOM 12909 C C . ASP D 1 150 ? 38.690 9.844 -32.789 1.00 37.06 150 ASP D C 1
ATOM 12910 O O . ASP D 1 150 ? 39.127 9.588 -31.663 1.00 36.23 150 ASP D O 1
ATOM 12915 N N . GLU D 1 151 ? 38.925 10.994 -33.406 1.00 35.93 151 GLU D N 1
ATOM 12916 C CA . GLU D 1 151 ? 39.748 12.027 -32.801 1.00 36.21 151 GLU D CA 1
ATOM 12917 C C . GLU D 1 151 ? 39.365 12.318 -31.353 1.00 35.88 151 GLU D C 1
ATOM 12918 O O . GLU D 1 151 ? 40.222 12.601 -30.519 1.00 36.36 151 GLU D O 1
ATOM 12924 N N . GLU D 1 152 ? 38.073 12.241 -31.060 1.00 34.80 152 GLU D N 1
ATOM 12925 C CA . GLU D 1 152 ? 37.576 12.507 -29.721 1.00 33.70 152 GLU D CA 1
ATOM 12926 C C . GLU D 1 152 ? 38.173 11.565 -28.678 1.00 31.08 152 GLU D C 1
ATOM 12927 O O . GLU D 1 152 ? 38.759 12.016 -27.696 1.00 28.90 152 GLU D O 1
ATOM 12933 N N . THR D 1 153 ? 38.038 10.259 -28.888 1.00 28.10 153 THR D N 1
ATOM 12934 C CA . THR D 1 153 ? 38.573 9.313 -27.917 1.00 27.12 153 THR D CA 1
ATOM 12935 C C . THR D 1 153 ? 40.098 9.353 -27.915 1.00 23.95 153 THR D C 1
ATOM 12936 O O . THR D 1 153 ? 40.725 9.318 -26.856 1.00 21.89 153 THR D O 1
ATOM 12940 N N . LEU D 1 154 ? 40.688 9.455 -29.100 1.00 21.48 154 LEU D N 1
ATOM 12941 C CA . LEU D 1 154 ? 42.138 9.525 -29.225 1.00 21.90 154 LEU D CA 1
ATOM 12942 C C . LEU D 1 154 ? 42.694 10.675 -28.391 1.00 21.65 154 LEU D C 1
ATOM 12943 O O . LEU D 1 154 ? 43.725 10.541 -27.726 1.00 21.74 154 LEU D O 1
ATOM 12948 N N . LEU D 1 155 ? 42.006 11.809 -28.436 1.00 21.20 155 LEU D N 1
ATOM 12949 C CA . LEU D 1 155 ? 42.414 12.984 -27.685 1.00 19.88 155 LEU D CA 1
ATOM 12950 C C . LEU D 1 155 ? 42.321 12.689 -26.187 1.00 20.07 155 LEU D C 1
ATOM 12951 O O . LEU D 1 155 ? 43.175 13.112 -25.406 1.00 18.60 155 LEU D O 1
ATOM 12956 N N . LYS D 1 156 ? 41.291 11.952 -25.785 1.00 18.94 156 LYS D N 1
ATOM 12957 C CA . LYS D 1 156 ? 41.127 11.609 -24.375 1.00 19.37 156 LYS D CA 1
ATOM 12958 C C . LYS D 1 156 ? 42.214 10.637 -23.930 1.00 18.18 156 LYS D C 1
ATOM 12959 O O . LYS D 1 156 ? 42.683 10.693 -22.793 1.00 17.07 156 LYS D O 1
ATOM 12965 N N . ILE D 1 157 ? 42.607 9.743 -24.830 1.00 17.05 157 ILE D N 1
ATOM 12966 C CA . ILE D 1 157 ? 43.649 8.775 -24.532 1.00 16.31 157 ILE D CA 1
ATOM 12967 C C . ILE D 1 157 ? 44.977 9.512 -24.330 1.00 16.93 157 ILE D C 1
ATOM 12968 O O . ILE D 1 157 ? 45.683 9.282 -23.344 1.00 16.37 157 ILE D O 1
ATOM 12973 N N . ALA D 1 158 ? 45.307 10.410 -25.255 1.00 14.88 158 ALA D N 1
ATOM 12974 C CA . ALA D 1 158 ? 46.544 11.169 -25.157 1.00 13.85 158 ALA D CA 1
ATOM 12975 C C . ALA D 1 158 ? 46.569 12.027 -23.890 1.00 14.42 158 ALA D C 1
ATOM 12976 O O . ALA D 1 158 ? 47.530 11.980 -23.116 1.00 14.83 158 ALA D O 1
ATOM 12978 N N . ALA D 1 159 ? 45.514 12.808 -23.675 1.00 13.59 159 ALA D N 1
ATOM 12979 C CA . ALA D 1 159 ? 45.446 13.671 -22.504 1.00 13.94 159 ALA D CA 1
ATOM 12980 C C . ALA D 1 159 ? 45.568 12.877 -21.201 1.00 14.50 159 ALA D C 1
ATOM 12981 O O . ALA D 1 159 ? 46.287 13.284 -20.284 1.00 15.84 159 ALA D O 1
ATOM 12983 N N . THR D 1 160 ? 44.868 11.752 -21.117 1.00 13.12 160 THR D N 1
ATOM 12984 C CA . THR D 1 160 ? 44.908 10.927 -19.918 1.00 14.72 160 THR D CA 1
ATOM 12985 C C . THR D 1 160 ? 46.327 10.453 -19.636 1.00 16.54 160 THR D C 1
ATOM 12986 O O . THR D 1 160 ? 46.746 10.347 -18.486 1.00 15.61 160 THR D O 1
ATOM 12990 N N . SER D 1 161 ? 47.061 10.167 -20.702 1.00 17.57 161 SER D N 1
ATOM 12991 C CA . SER D 1 161 ? 48.428 9.697 -20.583 1.00 19.76 161 SER D CA 1
ATOM 12992 C C . SER D 1 161 ? 49.380 10.777 -20.097 1.00 20.90 161 SER D C 1
ATOM 12993 O O . SER D 1 161 ? 50.249 10.524 -19.270 1.00 21.47 161 SER D O 1
ATOM 12996 N N . ILE D 1 162 ? 49.210 11.983 -20.620 1.00 22.87 162 ILE D N 1
ATOM 12997 C CA . ILE D 1 162 ? 50.076 13.099 -20.281 1.00 25.34 162 ILE D CA 1
ATOM 12998 C C . ILE D 1 162 ? 49.939 13.638 -18.858 1.00 27.61 162 ILE D C 1
ATOM 12999 O O . ILE D 1 162 ? 50.904 14.153 -18.302 1.00 31.24 162 ILE D O 1
ATOM 13004 N N . THR D 1 163 ? 48.764 13.525 -18.255 1.00 28.24 163 THR D N 1
ATOM 13005 C CA . THR D 1 163 ? 48.597 14.031 -16.898 1.00 30.07 163 THR D CA 1
ATOM 13006 C C . THR D 1 163 ? 49.427 13.262 -15.861 1.00 30.22 163 THR D C 1
ATOM 13007 O O . THR D 1 163 ? 49.717 12.078 -16.025 1.00 30.13 163 THR D O 1
ATOM 13011 N N . GLY D 1 164 ? 49.824 13.954 -14.798 1.00 30.54 164 GLY D N 1
ATOM 13012 C CA . GLY D 1 164 ? 50.624 13.327 -13.760 1.00 31.01 164 GLY D CA 1
ATOM 13013 C C . GLY D 1 164 ? 52.114 13.511 -14.000 1.00 32.46 164 GLY D C 1
ATOM 13014 O O . GLY D 1 164 ? 52.945 12.883 -13.342 1.00 31.41 164 GLY D O 1
ATOM 13015 N N . LYS D 1 165 ? 52.453 14.375 -14.951 1.00 32.99 165 LYS D N 1
ATOM 13016 C CA . LYS D 1 165 ? 53.849 14.650 -15.299 1.00 34.18 165 LYS D CA 1
ATOM 13017 C C . LYS D 1 165 ? 54.027 16.161 -15.405 1.00 33.85 165 LYS D C 1
ATOM 13018 O O . LYS D 1 165 ? 53.084 16.846 -15.793 1.00 32.23 165 LYS D O 1
ATOM 13024 N N . ASN D 1 166 ? 55.186 16.701 -15.064 1.00 35.97 166 ASN D N 1
ATOM 13025 C CA . ASN D 1 166 ? 55.258 18.146 -15.282 1.00 39.14 166 ASN D CA 1
ATOM 13026 C C . ASN D 1 166 ? 54.895 18.324 -16.770 1.00 38.83 166 ASN D C 1
ATOM 13027 O O . ASN D 1 166 ? 54.972 17.341 -17.510 1.00 41.65 166 ASN D O 1
ATOM 13032 N N . ALA D 1 167 ? 54.485 19.489 -17.214 1.00 35.59 167 ALA D N 1
ATOM 13033 C CA . ALA D 1 167 ? 54.056 19.619 -18.589 1.00 35.77 167 ALA D CA 1
ATOM 13034 C C . ALA D 1 167 ? 52.680 18.975 -18.786 1.00 34.21 167 ALA D C 1
ATOM 13035 O O . ALA D 1 167 ? 52.330 18.563 -19.907 1.00 32.40 167 ALA D O 1
ATOM 13037 N N . GLU D 1 168 ? 51.913 18.870 -17.699 1.00 32.44 168 GLU D N 1
ATOM 13038 C CA . GLU D 1 168 ? 50.540 18.400 -17.798 1.00 32.61 168 GLU D CA 1
ATOM 13039 C C . GLU D 1 168 ? 49.713 19.696 -17.930 1.00 31.82 168 GLU D C 1
ATOM 13040 O O . GLU D 1 168 ? 48.546 19.708 -18.275 1.00 31.72 168 GLU D O 1
ATOM 13046 N N . SER D 1 169 ? 50.421 20.777 -17.624 1.00 31.75 169 SER D N 1
ATOM 13047 C CA . SER D 1 169 ? 49.872 22.092 -17.719 1.00 31.55 169 SER D CA 1
ATOM 13048 C C . SER D 1 169 ? 49.418 22.326 -19.161 1.00 30.30 169 SER D C 1
ATOM 13049 O O . SER D 1 169 ? 48.410 23.007 -19.401 1.00 28.75 169 SER D O 1
ATOM 13052 N N . HIS D 1 170 ? 50.176 21.754 -20.085 1.00 26.25 170 HIS D N 1
ATOM 13053 C CA . HIS D 1 170 ? 49.913 21.911 -21.504 1.00 24.90 170 HIS D CA 1
ATOM 13054 C C . HIS D 1 170 ? 49.399 20.622 -22.131 1.00 23.46 170 HIS D C 1
ATOM 13055 O O . HIS D 1 170 ? 49.598 20.385 -23.322 1.00 23.55 170 HIS D O 1
ATOM 13062 N N . LYS D 1 171 ? 48.720 19.800 -21.341 1.00 21.23 171 LYS D N 1
ATOM 13063 C CA . LYS D 1 171 ? 48.215 18.533 -21.849 1.00 22.08 171 LYS D CA 1
ATOM 13064 C C . LYS D 1 171 ? 47.303 18.687 -23.069 1.00 22.53 171 LYS D C 1
ATOM 13065 O O . LYS D 1 171 ? 47.316 17.845 -23.966 1.00 19.59 171 LYS D O 1
ATOM 13071 N N . GLU D 1 172 ? 46.511 19.756 -23.103 1.00 23.26 172 GLU D N 1
ATOM 13072 C CA . GLU D 1 172 ? 45.605 19.984 -24.225 1.00 25.05 172 GLU D CA 1
ATOM 13073 C C . GLU D 1 172 ? 46.366 20.114 -25.542 1.00 22.17 172 GLU D C 1
ATOM 13074 O O . GLU D 1 172 ? 46.001 19.503 -26.549 1.00 21.32 172 GLU D O 1
ATOM 13080 N N . LEU D 1 173 ? 47.417 20.928 -25.527 1.00 20.66 173 LEU D N 1
ATOM 13081 C CA . LEU D 1 173 ? 48.239 21.148 -26.709 1.00 19.72 173 LEU D CA 1
ATOM 13082 C C . LEU D 1 173 ? 48.997 19.872 -27.074 1.00 19.85 173 LEU D C 1
ATOM 13083 O O . LEU D 1 173 ? 48.856 19.347 -28.184 1.00 18.09 173 LEU D O 1
ATOM 13088 N N . LEU D 1 174 ? 49.786 19.370 -26.126 1.00 18.21 174 LEU D N 1
ATOM 13089 C CA . LEU D 1 174 ? 50.581 18.169 -26.349 1.00 18.79 174 LEU D CA 1
ATOM 13090 C C . LEU D 1 174 ? 49.738 16.974 -26.824 1.00 19.98 174 LEU D C 1
ATOM 13091 O O . LEU D 1 174 ? 50.160 16.222 -27.715 1.00 19.76 174 LEU D O 1
ATOM 13096 N N . ALA D 1 175 ? 48.551 16.796 -26.249 1.00 19.06 175 ALA D N 1
ATOM 13097 C CA . ALA D 1 175 ? 47.690 15.693 -26.668 1.00 20.13 175 ALA D CA 1
ATOM 13098 C C . ALA D 1 175 ? 47.298 15.929 -28.128 1.00 22.12 175 ALA D C 1
ATOM 13099 O O . ALA D 1 175 ? 47.315 15.007 -28.950 1.00 20.76 175 ALA D O 1
ATOM 13101 N N . LYS D 1 176 ? 46.958 17.178 -28.442 1.00 22.77 176 LYS D N 1
ATOM 13102 C CA . LYS D 1 176 ? 46.562 17.552 -29.796 1.00 22.12 176 LYS D CA 1
ATOM 13103 C C . LYS D 1 176 ? 47.672 17.237 -30.794 1.00 20.94 176 LYS D C 1
ATOM 13104 O O . LYS D 1 176 ? 47.415 16.715 -31.879 1.00 20.45 176 LYS D O 1
ATOM 13110 N N . LEU D 1 177 ? 48.909 17.552 -30.419 1.00 20.04 177 LEU D N 1
ATOM 13111 C CA . LEU D 1 177 ? 50.050 17.314 -31.295 1.00 19.23 177 LEU D CA 1
ATOM 13112 C C . LEU D 1 177 ? 50.283 15.822 -31.489 1.00 18.54 177 LEU D C 1
ATOM 13113 O O . LEU D 1 177 ? 50.520 15.366 -32.606 1.00 18.34 177 LEU D O 1
ATOM 13118 N N . ALA D 1 178 ? 50.205 15.065 -30.400 1.00 18.86 178 ALA D N 1
ATOM 13119 C CA . ALA D 1 178 ? 50.410 13.621 -30.458 1.00 17.87 178 ALA D CA 1
ATOM 13120 C C . ALA D 1 178 ? 49.381 12.952 -31.366 1.00 18.58 178 ALA D C 1
ATOM 13121 O O . ALA D 1 178 ? 49.713 12.087 -32.182 1.00 17.08 178 ALA D O 1
ATOM 13123 N N . VAL D 1 179 ? 48.125 13.355 -31.222 1.00 17.87 179 VAL D N 1
ATOM 13124 C CA . VAL D 1 179 ? 47.059 12.773 -32.023 1.00 18.42 179 VAL D CA 1
ATOM 13125 C C . VAL D 1 179 ? 47.179 13.118 -33.510 1.00 19.30 179 VAL D C 1
ATOM 13126 O O . VAL D 1 179 ? 47.061 12.242 -34.368 1.00 17.69 179 VAL D O 1
ATOM 13130 N N . GLU D 1 180 ? 47.440 14.384 -33.814 1.00 21.13 180 GLU D N 1
ATOM 13131 C CA . GLU D 1 180 ? 47.571 14.813 -35.200 1.00 22.87 180 GLU D CA 1
ATOM 13132 C C . GLU D 1 180 ? 48.742 14.092 -35.871 1.00 21.62 180 GLU D C 1
ATOM 13133 O O . GLU D 1 180 ? 48.642 13.675 -37.020 1.00 21.78 180 GLU D O 1
ATOM 13139 N N . ALA D 1 181 ? 49.846 13.937 -35.148 1.00 19.29 181 ALA D N 1
ATOM 13140 C CA . ALA D 1 181 ? 51.022 13.267 -35.696 1.00 18.58 181 ALA D CA 1
ATOM 13141 C C . ALA D 1 181 ? 50.762 11.799 -36.030 1.00 17.40 181 ALA D C 1
ATOM 13142 O O . ALA D 1 181 ? 51.135 11.318 -37.100 1.00 15.24 181 ALA D O 1
ATOM 13144 N N . VAL D 1 182 ? 50.124 11.087 -35.108 1.00 18.46 182 VAL D N 1
ATOM 13145 C CA . VAL D 1 182 ? 49.839 9.674 -35.319 1.00 18.80 182 VAL D CA 1
ATOM 13146 C C . VAL D 1 182 ? 48.794 9.484 -36.405 1.00 21.07 182 VAL D C 1
ATOM 13147 O O . VAL D 1 182 ? 48.947 8.624 -37.266 1.00 22.28 182 VAL D O 1
ATOM 13151 N N . LYS D 1 183 ? 47.739 10.291 -36.374 1.00 23.25 183 LYS D N 1
ATOM 13152 C CA . LYS D 1 183 ? 46.693 10.204 -37.386 1.00 23.94 183 LYS D CA 1
ATOM 13153 C C . LYS D 1 183 ? 47.306 10.373 -38.772 1.00 25.33 183 LYS D C 1
ATOM 13154 O O . LYS D 1 183 ? 46.948 9.661 -39.714 1.00 26.10 183 LYS D O 1
ATOM 13160 N N . GLN D 1 184 ? 48.241 11.315 -38.882 1.00 23.14 184 GLN D N 1
ATOM 13161 C CA . GLN D 1 184 ? 48.898 11.621 -40.142 1.00 22.82 184 GLN D CA 1
ATOM 13162 C C . GLN D 1 184 ? 49.810 10.534 -40.718 1.00 23.68 184 GLN D C 1
ATOM 13163 O O . GLN D 1 184 ? 49.785 10.293 -41.922 1.00 24.69 184 GLN D O 1
ATOM 13169 N N . VAL D 1 185 ? 50.619 9.888 -39.879 1.00 22.72 185 VAL D N 1
ATOM 13170 C CA . VAL D 1 185 ? 51.528 8.851 -40.368 1.00 21.68 185 VAL D CA 1
ATOM 13171 C C . VAL D 1 185 ? 50.921 7.457 -40.352 1.00 22.45 185 VAL D C 1
ATOM 13172 O O . VAL D 1 185 ? 51.526 6.505 -40.840 1.00 22.18 185 VAL D O 1
ATOM 13176 N N . ALA D 1 186 ? 49.727 7.326 -39.796 1.00 23.62 186 ALA D N 1
ATOM 13177 C CA . ALA D 1 186 ? 49.094 6.016 -39.747 1.00 27.67 186 ALA D CA 1
ATOM 13178 C C . ALA D 1 186 ? 48.808 5.490 -41.150 1.00 30.23 186 ALA D C 1
ATOM 13179 O O . ALA D 1 186 ? 48.438 6.241 -42.051 1.00 28.22 186 ALA D O 1
ATOM 13181 N N . GLU D 1 187 ? 49.002 4.192 -41.331 1.00 35.53 187 GLU D N 1
ATOM 13182 C CA . GLU D 1 187 ? 48.734 3.560 -42.609 1.00 43.39 187 GLU D CA 1
ATOM 13183 C C . GLU D 1 187 ? 47.579 2.589 -42.412 1.00 47.20 187 GLU D C 1
ATOM 13184 O O . GLU D 1 187 ? 47.642 1.656 -41.605 1.00 46.36 187 GLU D O 1
ATOM 13190 N N . LYS D 1 188 ? 46.513 2.804 -43.172 1.00 52.02 188 LYS D N 1
ATOM 13191 C CA . LYS D 1 188 ? 45.329 1.962 -43.096 1.00 58.05 188 LYS D CA 1
ATOM 13192 C C . LYS D 1 188 ? 45.409 0.912 -44.190 1.00 61.24 188 LYS D C 1
ATOM 13193 O O . LYS D 1 188 ? 45.328 1.241 -45.373 1.00 61.71 188 LYS D O 1
ATOM 13199 N N . LYS D 1 189 ? 45.575 -0.351 -43.800 1.00 65.27 189 LYS D N 1
ATOM 13200 C CA . LYS D 1 189 ? 45.629 -1.393 -44.781 1.00 70.20 189 LYS D CA 1
ATOM 13201 C C . LYS D 1 189 ? 44.200 -1.728 -45.217 1.00 72.53 189 LYS D C 1
ATOM 13202 O O . LYS D 1 189 ? 43.950 -1.904 -46.412 1.00 73.75 189 LYS D O 1
ATOM 13208 N N . ASP D 1 190 ? 43.294 -1.821 -44.270 1.00 74.14 190 ASP D N 1
ATOM 13209 C CA . ASP D 1 190 ? 41.908 -2.209 -44.502 1.00 75.13 190 ASP D CA 1
ATOM 13210 C C . ASP D 1 190 ? 41.171 -2.130 -43.174 1.00 74.35 190 ASP D C 1
ATOM 13211 O O . ASP D 1 190 ? 41.075 -3.140 -42.463 1.00 74.54 190 ASP D O 1
ATOM 13216 N N . GLY D 1 191 ? 40.659 -0.960 -42.876 1.00 73.25 191 GLY D N 1
ATOM 13217 C CA . GLY D 1 191 ? 39.970 -0.732 -41.627 1.00 70.37 191 GLY D CA 1
ATOM 13218 C C . GLY D 1 191 ? 40.921 -0.863 -40.453 1.00 68.12 191 GLY D C 1
ATOM 13219 O O . GLY D 1 191 ? 40.701 -0.299 -39.374 1.00 67.79 191 GLY D O 1
ATOM 13220 N N . LYS D 1 192 ? 41.991 -1.619 -40.679 1.00 65.55 192 LYS D N 1
ATOM 13221 C CA . LYS D 1 192 ? 43.009 -1.845 -39.666 1.00 61.84 192 LYS D CA 1
ATOM 13222 C C . LYS D 1 192 ? 44.194 -0.923 -39.911 1.00 57.44 192 LYS D C 1
ATOM 13223 O O . LYS D 1 192 ? 44.818 -0.954 -40.977 1.00 57.13 192 LYS D O 1
ATOM 13229 N N . TYR D 1 193 ? 44.485 -0.091 -38.917 1.00 51.40 193 TYR D N 1
ATOM 13230 C CA . TYR D 1 193 ? 45.594 0.843 -38.997 1.00 43.49 193 TYR D CA 1
ATOM 13231 C C . TYR D 1 193 ? 46.856 0.209 -38.464 1.00 39.72 193 TYR D C 1
ATOM 13232 O O . TYR D 1 193 ? 46.814 -0.682 -37.620 1.00 39.16 193 TYR D O 1
ATOM 13241 N N . VAL D 1 194 ? 47.983 0.681 -38.969 1.00 36.50 194 VAL D N 1
ATOM 13242 C CA . VAL D 1 194 ? 49.275 0.213 -38.512 1.00 34.97 194 VAL D CA 1
ATOM 13243 C C . VAL D 1 194 ? 50.098 1.489 -38.444 1.00 31.99 194 VAL D C 1
ATOM 13244 O O . VAL D 1 194 ? 50.092 2.285 -39.379 1.00 32.30 194 VAL D O 1
ATOM 13248 N N . VAL D 1 195 ? 50.783 1.703 -37.330 1.00 29.02 195 VAL D N 1
ATOM 13249 C CA . VAL D 1 195 ? 51.566 2.916 -37.170 1.00 26.62 195 VAL D CA 1
ATOM 13250 C C . VAL D 1 195 ? 53.028 2.655 -36.883 1.00 26.27 195 VAL D C 1
ATOM 13251 O O . VAL D 1 195 ? 53.367 1.928 -35.950 1.00 26.27 195 VAL D O 1
ATOM 13255 N N . ASP D 1 196 ? 53.891 3.259 -37.690 1.00 25.41 196 ASP D N 1
ATOM 13256 C CA . ASP D 1 196 ? 55.326 3.117 -37.508 1.00 25.38 196 ASP D CA 1
ATOM 13257 C C . ASP D 1 196 ? 55.826 4.404 -36.872 1.00 24.49 196 ASP D C 1
ATOM 13258 O O . ASP D 1 196 ? 55.992 5.416 -37.549 1.00 24.65 196 ASP D O 1
ATOM 13263 N N . LEU D 1 197 ? 56.066 4.353 -35.568 1.00 23.42 197 LEU D N 1
ATOM 13264 C CA . LEU D 1 197 ? 56.517 5.516 -34.818 1.00 23.18 197 LEU D CA 1
ATOM 13265 C C . LEU D 1 197 ? 57.809 6.146 -35.319 1.00 23.62 197 LEU D C 1
ATOM 13266 O O . LEU D 1 197 ? 58.131 7.271 -34.949 1.00 24.18 197 LEU D O 1
ATOM 13271 N N . ASP D 1 198 ? 58.556 5.437 -36.155 1.00 24.97 198 ASP D N 1
ATOM 13272 C CA . ASP D 1 198 ? 59.793 6.007 -36.677 1.00 26.75 198 ASP D CA 1
ATOM 13273 C C . ASP D 1 198 ? 59.465 7.117 -37.670 1.00 25.87 198 ASP D C 1
ATOM 13274 O O . ASP D 1 198 ? 60.351 7.852 -38.110 1.00 25.16 198 ASP D O 1
ATOM 13279 N N . ASN D 1 199 ? 58.186 7.234 -38.018 1.00 24.00 199 ASN D N 1
ATOM 13280 C CA . ASN D 1 199 ? 57.750 8.259 -38.958 1.00 23.29 199 ASN D CA 1
ATOM 13281 C C . ASN D 1 199 ? 57.420 9.565 -38.250 1.00 22.80 199 ASN D C 1
ATOM 13282 O O . ASN D 1 199 ? 57.097 10.562 -38.891 1.00 24.00 199 ASN D O 1
ATOM 13287 N N . ILE D 1 200 ? 57.483 9.551 -36.924 1.00 21.75 200 ILE D N 1
ATOM 13288 C CA . ILE D 1 200 ? 57.223 10.750 -36.149 1.00 20.73 200 ILE D CA 1
ATOM 13289 C C . ILE D 1 200 ? 58.528 11.130 -35.468 1.00 22.33 200 ILE D C 1
ATOM 13290 O O . ILE D 1 200 ? 59.019 10.415 -34.595 1.00 24.59 200 ILE D O 1
ATOM 13295 N N . LYS D 1 201 ? 59.095 12.258 -35.868 1.00 21.02 201 LYS D N 1
ATOM 13296 C CA . LYS D 1 201 ? 60.347 12.697 -35.284 1.00 20.08 201 LYS D CA 1
ATOM 13297 C C . LYS D 1 201 ? 60.124 13.683 -34.147 1.00 20.00 201 LYS D C 1
ATOM 13298 O O . LYS D 1 201 ? 59.198 14.497 -34.190 1.00 18.87 201 LYS D O 1
ATOM 13304 N N . PHE D 1 202 ? 60.967 13.590 -33.122 1.00 19.92 202 PHE D N 1
ATOM 13305 C CA . PHE D 1 202 ? 60.913 14.521 -32.000 1.00 21.22 202 PHE D CA 1
ATOM 13306 C C . PHE D 1 202 ? 62.200 15.340 -32.035 1.00 21.00 202 PHE D C 1
ATOM 13307 O O . PHE D 1 202 ? 63.291 14.791 -31.898 1.00 20.43 202 PHE D O 1
ATOM 13315 N N . GLU D 1 203 ? 62.072 16.646 -32.247 1.00 22.11 203 GLU D N 1
ATOM 13316 C CA . GLU D 1 203 ? 63.232 17.532 -32.288 1.00 22.60 203 GLU D CA 1
ATOM 13317 C C . GLU D 1 203 ? 63.098 18.464 -31.092 1.00 23.81 203 GLU D C 1
ATOM 13318 O O . GLU D 1 203 ? 62.050 19.086 -30.893 1.00 25.22 203 GLU D O 1
ATOM 13324 N N . LYS D 1 204 ? 64.161 18.565 -30.301 1.00 24.29 204 LYS D N 1
ATOM 13325 C CA . LYS D 1 204 ? 64.147 19.384 -29.094 1.00 23.80 204 LYS D CA 1
ATOM 13326 C C . LYS D 1 204 ? 65.106 20.568 -29.109 1.00 23.53 204 LYS D C 1
ATOM 13327 O O . LYS D 1 204 ? 66.271 20.421 -29.463 1.00 24.81 204 LYS D O 1
ATOM 13333 N N . LYS D 1 205 ? 64.613 21.729 -28.687 1.00 23.55 205 LYS D N 1
ATOM 13334 C CA . LYS D 1 205 ? 65.417 22.942 -28.601 1.00 24.28 205 LYS D CA 1
ATOM 13335 C C . LYS D 1 205 ? 64.998 23.792 -27.410 1.00 22.87 205 LYS D C 1
ATOM 13336 O O . LYS D 1 205 ? 63.881 24.308 -27.373 1.00 22.80 205 LYS D O 1
ATOM 13342 N N . ALA D 1 206 ? 65.892 23.937 -26.435 1.00 20.89 206 ALA D N 1
ATOM 13343 C CA . ALA D 1 206 ? 65.590 24.747 -25.259 1.00 20.36 206 ALA D CA 1
ATOM 13344 C C . ALA D 1 206 ? 65.307 26.177 -25.722 1.00 20.11 206 ALA D C 1
ATOM 13345 O O . ALA D 1 206 ? 65.795 26.603 -26.769 1.00 20.16 206 ALA D O 1
ATOM 13347 N N . GLY D 1 207 ? 64.520 26.910 -24.942 1.00 18.24 207 GLY D N 1
ATOM 13348 C CA . GLY D 1 207 ? 64.172 28.269 -25.343 1.00 17.30 207 GLY D CA 1
ATOM 13349 C C . GLY D 1 207 ? 62.663 28.356 -25.376 1.00 17.52 207 GLY D C 1
ATOM 13350 O O . GLY D 1 207 ? 61.963 27.369 -25.614 1.00 15.84 207 GLY D O 1
ATOM 13351 N N . GLU D 1 208 ? 62.125 29.566 -25.096 1.00 19.37 208 GLU D N 1
ATOM 13352 C CA . GLU D 1 208 ? 60.667 29.709 -25.027 1.00 19.65 208 GLU D CA 1
ATOM 13353 C C . GLU D 1 208 ? 60.161 28.769 -23.932 1.00 18.37 208 GLU D C 1
ATOM 13354 O O . GLU D 1 208 ? 60.883 28.463 -22.981 1.00 18.24 208 GLU D O 1
ATOM 13360 N N . GLY D 1 209 ? 58.924 28.307 -24.080 1.00 16.52 209 GLY D N 1
ATOM 13361 C CA . GLY D 1 209 ? 58.343 27.401 -23.109 1.00 13.51 209 GLY D CA 1
ATOM 13362 C C . GLY D 1 209 ? 57.696 26.227 -23.812 1.00 14.33 209 GLY D C 1
ATOM 13363 O O . GLY D 1 209 ? 57.633 26.187 -25.044 1.00 13.39 209 GLY D O 1
ATOM 13364 N N . VAL D 1 210 ? 57.221 25.263 -23.028 1.00 14.51 210 VAL D N 1
ATOM 13365 C CA . VAL D 1 210 ? 56.579 24.072 -23.569 1.00 13.99 210 VAL D CA 1
ATOM 13366 C C . VAL D 1 210 ? 55.428 24.437 -24.500 1.00 14.69 210 VAL D C 1
ATOM 13367 O O . VAL D 1 210 ? 55.153 23.750 -25.486 1.00 15.61 210 VAL D O 1
ATOM 13371 N N . GLU D 1 211 ? 54.748 25.533 -24.174 1.00 16.99 211 GLU D N 1
ATOM 13372 C CA . GLU D 1 211 ? 53.614 26.066 -24.927 1.00 20.49 211 GLU D CA 1
ATOM 13373 C C . GLU D 1 211 ? 53.930 26.343 -26.396 1.00 20.27 211 GLU D C 1
ATOM 13374 O O . GLU D 1 211 ? 53.030 26.330 -27.238 1.00 19.67 211 GLU D O 1
ATOM 13380 N N . GLU D 1 212 ? 55.196 26.619 -26.696 1.00 18.47 212 GLU D N 1
ATOM 13381 C CA . GLU D 1 212 ? 55.597 26.913 -28.064 1.00 18.80 212 GLU D CA 1
ATOM 13382 C C . GLU D 1 212 ? 55.903 25.671 -28.892 1.00 18.50 212 GLU D C 1
ATOM 13383 O O . GLU D 1 212 ? 56.209 25.773 -30.081 1.00 18.11 212 GLU D O 1
ATOM 13389 N N . SER D 1 213 ? 55.820 24.498 -28.271 1.00 17.59 213 SER D N 1
ATOM 13390 C CA . SER D 1 213 ? 56.060 23.258 -29.000 1.00 18.27 213 SER D CA 1
ATOM 13391 C C . SER D 1 213 ? 55.004 23.206 -30.098 1.00 19.12 213 SER D C 1
ATOM 13392 O O . SER D 1 213 ? 53.894 23.718 -29.915 1.00 18.58 213 SER D O 1
ATOM 13395 N N . GLU D 1 214 ? 55.338 22.593 -31.232 1.00 20.26 214 GLU D N 1
ATOM 13396 C CA . GLU D 1 214 ? 54.399 22.521 -32.356 1.00 19.95 214 GLU D CA 1
ATOM 13397 C C . GLU D 1 214 ? 54.564 21.283 -33.235 1.00 19.48 214 GLU D C 1
ATOM 13398 O O . GLU D 1 214 ? 55.540 20.535 -33.121 1.00 18.24 214 GLU D O 1
ATOM 13404 N N . LEU D 1 215 ? 53.595 21.080 -34.119 1.00 18.33 215 LEU D N 1
ATOM 13405 C CA . LEU D 1 215 ? 53.643 19.970 -35.054 1.00 19.73 215 LEU D CA 1
ATOM 13406 C C . LEU D 1 215 ? 53.997 20.546 -36.419 1.00 20.24 215 LEU D C 1
ATOM 13407 O O . LEU D 1 215 ? 53.361 21.491 -36.886 1.00 22.39 215 LEU D O 1
ATOM 13412 N N . VAL D 1 216 ? 55.027 19.989 -37.042 1.00 19.90 216 VAL D N 1
ATOM 13413 C CA . VAL D 1 216 ? 55.455 20.429 -38.358 1.00 20.39 216 VAL D CA 1
ATOM 13414 C C . VAL D 1 216 ? 55.130 19.311 -39.342 1.00 20.82 216 VAL D C 1
ATOM 13415 O O . VAL D 1 216 ? 55.646 18.201 -39.217 1.00 19.81 216 VAL D O 1
ATOM 13419 N N . ARG D 1 217 ? 54.261 19.605 -40.305 1.00 21.61 217 ARG D N 1
ATOM 13420 C CA . ARG D 1 217 ? 53.882 18.621 -41.311 1.00 24.43 217 ARG D CA 1
ATOM 13421 C C . ARG D 1 217 ? 55.008 18.581 -42.330 1.00 24.43 217 ARG D C 1
ATOM 13422 O O . ARG D 1 217 ? 54.878 19.029 -43.473 1.00 25.32 217 ARG D O 1
ATOM 13430 N N . GLY D 1 218 ? 56.126 18.032 -41.875 1.00 23.27 218 GLY D N 1
ATOM 13431 C CA . GLY D 1 218 ? 57.316 17.936 -42.689 1.00 22.27 218 GLY D CA 1
ATOM 13432 C C . GLY D 1 218 ? 58.450 17.508 -41.779 1.00 22.13 218 GLY D C 1
ATOM 13433 O O . GLY D 1 218 ? 58.230 16.789 -40.801 1.00 22.92 218 GLY D O 1
ATOM 13434 N N . VAL D 1 219 ? 59.656 17.974 -42.064 1.00 19.45 219 VAL D N 1
ATOM 13435 C CA . VAL D 1 219 ? 60.804 17.575 -41.277 1.00 18.23 219 VAL D CA 1
ATOM 13436 C C . VAL D 1 219 ? 61.652 18.742 -40.783 1.00 20.06 219 VAL D C 1
ATOM 13437 O O . VAL D 1 219 ? 61.894 19.700 -41.519 1.00 19.23 219 VAL D O 1
ATOM 13441 N N . VAL D 1 220 ? 62.088 18.661 -39.528 1.00 19.42 220 VAL D N 1
ATOM 13442 C CA . VAL D 1 220 ? 62.968 19.679 -38.967 1.00 21.42 220 VAL D CA 1
ATOM 13443 C C . VAL D 1 220 ? 64.302 18.968 -38.827 1.00 23.02 220 VAL D C 1
ATOM 13444 O O . VAL D 1 220 ? 64.367 17.846 -38.327 1.00 23.13 220 VAL D O 1
ATOM 13448 N N . ILE D 1 221 ? 65.364 19.614 -39.282 1.00 25.23 221 ILE D N 1
ATOM 13449 C CA . ILE D 1 221 ? 66.681 19.011 -39.234 1.00 27.05 221 ILE D CA 1
ATOM 13450 C C . ILE D 1 221 ? 67.736 19.938 -38.642 1.00 28.25 221 ILE D C 1
ATOM 13451 O O . ILE D 1 221 ? 67.835 21.110 -39.007 1.00 27.57 221 ILE D O 1
ATOM 13456 N N . ASP D 1 222 ? 68.519 19.399 -37.715 1.00 29.70 222 ASP D N 1
ATOM 13457 C CA . ASP D 1 222 ? 69.580 20.159 -37.071 1.00 31.13 222 ASP D CA 1
ATOM 13458 C C . ASP D 1 222 ? 70.761 20.220 -38.047 1.00 30.58 222 ASP D C 1
ATOM 13459 O O . ASP D 1 222 ? 71.721 19.455 -37.932 1.00 31.61 222 ASP D O 1
ATOM 13464 N N . LYS D 1 223 ? 70.667 21.124 -39.015 1.00 30.05 223 LYS D N 1
ATOM 13465 C CA . LYS D 1 223 ? 71.699 21.299 -40.030 1.00 29.20 223 LYS D CA 1
ATOM 13466 C C . LYS D 1 223 ? 71.672 22.714 -40.572 1.00 29.45 223 LYS D C 1
ATOM 13467 O O . LYS D 1 223 ? 70.732 23.471 -40.321 1.00 30.31 223 LYS D O 1
ATOM 13473 N N . GLU D 1 224 ? 72.708 23.060 -41.325 1.00 29.43 224 GLU D N 1
ATOM 13474 C CA . GLU D 1 224 ? 72.819 24.380 -41.926 1.00 29.80 224 GLU D CA 1
ATOM 13475 C C . GLU D 1 224 ? 72.924 24.286 -43.436 1.00 29.02 224 GLU D C 1
ATOM 13476 O O . GLU D 1 224 ? 73.248 23.228 -43.986 1.00 27.97 224 GLU D O 1
ATOM 13482 N N . VAL D 1 225 ? 72.640 25.398 -44.103 1.00 27.20 225 VAL D N 1
ATOM 13483 C CA . VAL D 1 225 ? 72.781 25.459 -45.546 1.00 25.64 225 VAL D CA 1
ATOM 13484 C C . VAL D 1 225 ? 74.306 25.497 -45.683 1.00 25.81 225 VAL D C 1
ATOM 13485 O O . VAL D 1 225 ? 74.967 26.363 -45.099 1.00 24.73 225 VAL D O 1
ATOM 13489 N N . VAL D 1 226 ? 74.860 24.549 -46.434 1.00 24.91 226 VAL D N 1
ATOM 13490 C CA . VAL D 1 226 ? 76.308 24.435 -46.591 1.00 24.56 226 VAL D CA 1
ATOM 13491 C C . VAL D 1 226 ? 77.077 25.655 -47.125 1.00 23.72 226 VAL D C 1
ATOM 13492 O O . VAL D 1 226 ? 78.194 25.928 -46.679 1.00 21.31 226 VAL D O 1
ATOM 13496 N N . HIS D 1 227 ? 76.485 26.385 -48.065 1.00 23.74 227 HIS D N 1
ATOM 13497 C CA . HIS D 1 227 ? 77.139 27.547 -48.655 1.00 25.45 227 HIS D CA 1
ATOM 13498 C C . HIS D 1 227 ? 76.405 28.837 -48.293 1.00 26.27 227 HIS D C 1
ATOM 13499 O O . HIS D 1 227 ? 75.176 28.903 -48.357 1.00 27.74 227 HIS D O 1
ATOM 13506 N N . PRO D 1 228 ? 77.155 29.892 -47.940 1.00 25.87 228 PRO D N 1
ATOM 13507 C CA . PRO D 1 228 ? 76.599 31.197 -47.559 1.00 25.27 228 PRO D CA 1
ATOM 13508 C C . PRO D 1 228 ? 75.800 31.911 -48.643 1.00 26.03 228 PRO D C 1
ATOM 13509 O O . PRO D 1 228 ? 74.837 32.619 -48.341 1.00 25.88 228 PRO D O 1
ATOM 13513 N N . ARG D 1 229 ? 76.205 31.741 -49.898 1.00 26.48 229 ARG D N 1
ATOM 13514 C CA . ARG D 1 229 ? 75.518 32.396 -51.009 1.00 29.31 229 ARG D CA 1
ATOM 13515 C C . ARG D 1 229 ? 74.196 31.737 -51.405 1.00 28.32 229 ARG D C 1
ATOM 13516 O O . ARG D 1 229 ? 73.402 32.334 -52.136 1.00 28.04 229 ARG D O 1
ATOM 13524 N N . MET D 1 230 ? 73.950 30.517 -50.931 1.00 26.29 230 MET D N 1
ATOM 13525 C CA . MET D 1 230 ? 72.703 29.830 -51.272 1.00 24.93 230 MET D CA 1
ATOM 13526 C C . MET D 1 230 ? 71.504 30.529 -50.630 1.00 25.12 230 MET D C 1
ATOM 13527 O O . MET D 1 230 ? 71.659 31.309 -49.693 1.00 24.18 230 MET D O 1
ATOM 13532 N N . PRO D 1 231 ? 70.290 30.280 -51.150 1.00 25.48 231 PRO D N 1
ATOM 13533 C CA . PRO D 1 231 ? 69.093 30.911 -50.582 1.00 24.62 231 PRO D CA 1
ATOM 13534 C C . PRO D 1 231 ? 68.839 30.296 -49.211 1.00 24.19 231 PRO D C 1
ATOM 13535 O O . PRO D 1 231 ? 69.173 29.136 -48.987 1.00 23.73 231 PRO D O 1
ATOM 13539 N N . LYS D 1 232 ? 68.255 31.065 -48.301 1.00 24.83 232 LYS D N 1
ATOM 13540 C CA . LYS D 1 232 ? 67.961 30.564 -46.963 1.00 24.35 232 LYS D CA 1
ATOM 13541 C C . LYS D 1 232 ? 66.487 30.190 -46.855 1.00 24.77 232 LYS D C 1
ATOM 13542 O O . LYS D 1 232 ? 66.047 29.602 -45.863 1.00 24.47 232 LYS D O 1
ATOM 13548 N N . ARG D 1 233 ? 65.731 30.533 -47.892 1.00 24.14 233 ARG D N 1
ATOM 13549 C CA . ARG D 1 233 ? 64.305 30.243 -47.941 1.00 24.67 233 ARG D CA 1
ATOM 13550 C C . ARG D 1 233 ? 63.890 29.980 -49.386 1.00 24.96 233 ARG D C 1
ATOM 13551 O O . ARG D 1 233 ? 64.265 30.731 -50.289 1.00 23.52 233 ARG D O 1
ATOM 13559 N N . VAL D 1 234 ? 63.126 28.911 -49.594 1.00 24.92 234 VAL D N 1
ATOM 13560 C CA . VAL D 1 234 ? 62.644 28.547 -50.924 1.00 25.85 234 VAL D CA 1
ATOM 13561 C C . VAL D 1 234 ? 61.161 28.224 -50.830 1.00 28.21 234 VAL D C 1
ATOM 13562 O O . VAL D 1 234 ? 60.766 27.323 -50.101 1.00 26.95 234 VAL D O 1
ATOM 13566 N N . GLU D 1 235 ? 60.349 28.974 -51.569 1.00 32.19 235 GLU D N 1
ATOM 13567 C CA . GLU D 1 235 ? 58.869 28.848 -51.530 1.00 35.01 235 GLU D CA 1
ATOM 13568 C C . GLU D 1 235 ? 58.298 27.485 -51.893 1.00 35.78 235 GLU D C 1
ATOM 13569 O O . GLU D 1 235 ? 58.130 26.643 -51.000 1.00 40.84 235 GLU D O 1
ATOM 13575 N N . ASN D 1 236 ? 57.985 27.261 -53.151 1.00 33.71 236 ASN D N 1
ATOM 13576 C CA . ASN D 1 236 ? 57.469 25.980 -53.587 1.00 31.46 236 ASN D CA 1
ATOM 13577 C C . ASN D 1 236 ? 58.623 25.088 -54.042 1.00 29.27 236 ASN D C 1
ATOM 13578 O O . ASN D 1 236 ? 58.843 24.896 -55.231 1.00 29.25 236 ASN D O 1
ATOM 13583 N N . ALA D 1 237 ? 59.311 24.537 -53.057 1.00 25.83 237 ALA D N 1
ATOM 13584 C CA . ALA D 1 237 ? 60.515 23.743 -53.281 1.00 23.79 237 ALA D CA 1
ATOM 13585 C C . ALA D 1 237 ? 60.367 22.423 -54.023 1.00 22.91 237 ALA D C 1
ATOM 13586 O O . ALA D 1 237 ? 59.430 21.651 -53.806 1.00 22.69 237 ALA D O 1
ATOM 13588 N N . LYS D 1 238 ? 61.322 22.177 -54.909 1.00 22.20 238 LYS D N 1
ATOM 13589 C CA . LYS D 1 238 ? 61.386 20.934 -55.662 1.00 23.98 238 LYS D CA 1
ATOM 13590 C C . LYS D 1 238 ? 62.622 20.311 -55.029 1.00 22.47 238 LYS D C 1
ATOM 13591 O O . LYS D 1 238 ? 63.752 20.692 -55.332 1.00 20.86 238 LYS D O 1
ATOM 13597 N N . ILE D 1 239 ? 62.379 19.371 -54.122 1.00 22.51 239 ILE D N 1
ATOM 13598 C CA . ILE D 1 239 ? 63.425 18.722 -53.342 1.00 21.00 239 ILE D CA 1
ATOM 13599 C C . ILE D 1 239 ? 64.072 17.458 -53.915 1.00 21.34 239 ILE D C 1
ATOM 13600 O O . ILE D 1 239 ? 63.392 16.501 -54.280 1.00 22.28 239 ILE D O 1
ATOM 13605 N N . ALA D 1 240 ? 65.399 17.467 -53.969 1.00 20.34 240 ALA D N 1
ATOM 13606 C CA . ALA D 1 240 ? 66.169 16.329 -54.460 1.00 19.84 240 ALA D CA 1
ATOM 13607 C C . ALA D 1 240 ? 66.841 15.666 -53.266 1.00 20.28 240 ALA D C 1
ATOM 13608 O O . ALA D 1 240 ? 67.393 16.345 -52.396 1.00 20.96 240 ALA D O 1
ATOM 13610 N N . LEU D 1 241 ? 66.788 14.339 -53.230 1.00 19.62 241 LEU D N 1
ATOM 13611 C CA . LEU D 1 241 ? 67.384 13.555 -52.150 1.00 19.39 241 LEU D CA 1
ATOM 13612 C C . LEU D 1 241 ? 68.455 12.612 -52.740 1.00 20.23 241 LEU D C 1
ATOM 13613 O O . LEU D 1 241 ? 68.130 11.652 -53.451 1.00 18.98 241 LEU D O 1
ATOM 13618 N N . ILE D 1 242 ? 69.724 12.904 -52.448 1.00 19.34 242 ILE D N 1
ATOM 13619 C CA . ILE D 1 242 ? 70.859 12.124 -52.949 1.00 20.67 242 ILE D CA 1
ATOM 13620 C C . ILE D 1 242 ? 71.694 11.587 -51.789 1.00 22.09 242 ILE D C 1
ATOM 13621 O O . ILE D 1 242 ? 72.032 12.340 -50.877 1.00 22.05 242 ILE D O 1
ATOM 13626 N N . ASN D 1 243 ? 72.044 10.305 -51.806 1.00 25.28 243 ASN D N 1
ATOM 13627 C CA . ASN D 1 243 ? 72.862 9.789 -50.704 1.00 30.85 243 ASN D CA 1
ATOM 13628 C C . ASN D 1 243 ? 74.341 9.661 -51.060 1.00 30.94 243 ASN D C 1
ATOM 13629 O O . ASN D 1 243 ? 75.188 9.510 -50.182 1.00 33.44 243 ASN D O 1
ATOM 13634 N N . GLU D 1 244 ? 74.650 9.735 -52.346 1.00 29.97 244 GLU D N 1
ATOM 13635 C CA . GLU D 1 244 ? 76.033 9.659 -52.810 1.00 30.92 244 GLU D CA 1
ATOM 13636 C C . GLU D 1 244 ? 76.680 11.029 -52.594 1.00 28.12 244 GLU D C 1
ATOM 13637 O O . GLU D 1 244 ? 76.030 12.060 -52.748 1.00 27.03 244 GLU D O 1
ATOM 13643 N N . ALA D 1 245 ? 77.954 11.045 -52.228 1.00 25.31 245 ALA D N 1
ATOM 13644 C CA . ALA D 1 245 ? 78.642 12.310 -52.015 1.00 24.10 245 ALA D CA 1
ATOM 13645 C C . ALA D 1 245 ? 78.837 13.036 -53.346 1.00 23.78 245 ALA D C 1
ATOM 13646 O O . ALA D 1 245 ? 79.034 12.407 -54.384 1.00 22.38 245 ALA D O 1
ATOM 13648 N N . LEU D 1 246 ? 78.752 14.361 -53.316 1.00 23.54 246 LEU D N 1
ATOM 13649 C CA . LEU D 1 246 ? 78.970 15.155 -54.519 1.00 25.25 246 LEU D CA 1
ATOM 13650 C C . LEU D 1 246 ? 80.459 15.470 -54.540 1.00 25.90 246 LEU D C 1
ATOM 13651 O O . LEU D 1 246 ? 80.874 16.582 -54.215 1.00 25.09 246 LEU D O 1
ATOM 13656 N N . GLU D 1 247 ? 81.254 14.465 -54.901 1.00 28.03 247 GLU D N 1
ATOM 13657 C CA . GLU D 1 247 ? 82.707 14.582 -54.956 1.00 29.88 247 GLU D CA 1
ATOM 13658 C C . GLU D 1 247 ? 83.220 13.767 -56.135 1.00 30.08 247 GLU D C 1
ATOM 13659 O O . GLU D 1 247 ? 82.464 13.014 -56.751 1.00 30.69 247 GLU D O 1
ATOM 13665 N N . VAL D 1 248 ? 84.506 13.921 -56.435 1.00 29.29 248 VAL D N 1
ATOM 13666 C CA . VAL D 1 248 ? 85.150 13.190 -57.519 1.00 28.30 248 VAL D CA 1
ATOM 13667 C C . VAL D 1 248 ? 85.119 11.712 -57.168 1.00 28.05 248 VAL D C 1
ATOM 13668 O O . VAL D 1 248 ? 85.784 11.277 -56.228 1.00 26.73 248 VAL D O 1
ATOM 13672 N N . LYS D 1 249 ? 84.350 10.942 -57.931 1.00 28.52 249 LYS D N 1
ATOM 13673 C CA . LYS D 1 249 ? 84.225 9.510 -57.684 1.00 30.80 249 LYS D CA 1
ATOM 13674 C C . LYS D 1 249 ? 85.485 8.717 -58.028 1.00 30.40 249 LYS D C 1
ATOM 13675 O O . LYS D 1 249 ? 86.196 9.037 -58.980 1.00 31.24 249 LYS D O 1
ATOM 13681 N N . LYS D 1 250 ? 85.749 7.681 -57.239 1.00 28.55 250 LYS D N 1
ATOM 13682 C CA . LYS D 1 250 ? 86.892 6.805 -57.454 1.00 28.17 250 LYS D CA 1
ATOM 13683 C C . LYS D 1 250 ? 86.350 5.387 -57.597 1.00 28.60 250 LYS D C 1
ATOM 13684 O O . LYS D 1 250 ? 85.340 5.036 -56.982 1.00 27.93 250 LYS D O 1
ATOM 13690 N N . THR D 1 251 ? 87.009 4.570 -58.409 1.00 26.80 251 THR D N 1
ATOM 13691 C CA . THR D 1 251 ? 86.550 3.206 -58.603 1.00 25.67 251 THR D CA 1
ATOM 13692 C C . THR D 1 251 ? 86.761 2.374 -57.354 1.00 26.72 251 THR D C 1
ATOM 13693 O O . THR D 1 251 ? 87.583 2.708 -56.501 1.00 26.12 251 THR D O 1
ATOM 13697 N N . GLU D 1 252 ? 86.010 1.284 -57.257 1.00 27.16 252 GLU D N 1
ATOM 13698 C CA . GLU D 1 252 ? 86.118 0.377 -56.126 1.00 28.16 252 GLU D CA 1
ATOM 13699 C C . GLU D 1 252 ? 87.426 -0.399 -56.288 1.00 26.60 252 GLU D C 1
ATOM 13700 O O . GLU D 1 252 ? 88.091 -0.744 -55.316 1.00 25.83 252 GLU D O 1
ATOM 13706 N N . THR D 1 253 ? 87.785 -0.666 -57.539 1.00 26.09 253 THR D N 1
ATOM 13707 C CA . THR D 1 253 ? 89.018 -1.372 -57.864 1.00 24.39 253 THR D CA 1
ATOM 13708 C C . THR D 1 253 ? 90.165 -0.369 -57.739 1.00 23.80 253 THR D C 1
ATOM 13709 O O . THR D 1 253 ? 90.046 0.765 -58.197 1.00 23.61 253 THR D O 1
ATOM 13713 N N . ASP D 1 254 ? 91.266 -0.776 -57.116 1.00 24.44 254 ASP D N 1
ATOM 13714 C CA . ASP D 1 254 ? 92.416 0.107 -56.967 1.00 24.95 254 ASP D CA 1
ATOM 13715 C C . ASP D 1 254 ? 92.796 0.717 -58.316 1.00 25.51 254 ASP D C 1
ATOM 13716 O O . ASP D 1 254 ? 92.722 0.056 -59.357 1.00 25.14 254 ASP D O 1
ATOM 13721 N N . ALA D 1 255 ? 93.209 1.978 -58.299 1.00 23.28 255 ALA D N 1
ATOM 13722 C CA . ALA D 1 255 ? 93.580 2.649 -59.528 1.00 24.55 255 ALA D CA 1
ATOM 13723 C C . ALA D 1 255 ? 94.551 3.773 -59.256 1.00 25.47 255 ALA D C 1
ATOM 13724 O O . ALA D 1 255 ? 94.542 4.370 -58.178 1.00 26.17 255 ALA D O 1
ATOM 13726 N N . LYS D 1 256 ? 95.387 4.059 -60.247 1.00 24.76 256 LYS D N 1
ATOM 13727 C CA . LYS D 1 256 ? 96.365 5.122 -60.132 1.00 24.85 256 LYS D CA 1
ATOM 13728 C C . LYS D 1 256 ? 96.680 5.685 -61.511 1.00 24.19 256 LYS D C 1
ATOM 13729 O O . LYS D 1 256 ? 96.873 4.943 -62.472 1.00 24.60 256 LYS D O 1
ATOM 13735 N N . ILE D 1 257 ? 96.711 7.005 -61.606 1.00 22.53 257 ILE D N 1
ATOM 13736 C CA . ILE D 1 257 ? 97.014 7.656 -62.861 1.00 20.98 257 ILE D CA 1
ATOM 13737 C C . ILE D 1 257 ? 98.520 7.588 -63.078 1.00 22.32 257 ILE D C 1
ATOM 13738 O O . ILE D 1 257 ? 99.302 7.915 -62.181 1.00 20.96 257 ILE D O 1
ATOM 13743 N N . ASN D 1 258 ? 98.922 7.135 -64.261 1.00 23.49 258 ASN D N 1
ATOM 13744 C CA . ASN D 1 258 ? 100.334 7.064 -64.603 1.00 25.29 258 ASN D CA 1
ATOM 13745 C C . ASN D 1 258 ? 100.584 8.199 -65.590 1.00 23.60 258 ASN D C 1
ATOM 13746 O O . ASN D 1 258 ? 100.244 8.102 -66.764 1.00 21.53 258 ASN D O 1
ATOM 13751 N N . ILE D 1 259 ? 101.161 9.285 -65.083 1.00 21.55 259 ILE D N 1
ATOM 13752 C CA . ILE D 1 259 ? 101.445 10.474 -65.876 1.00 20.40 259 ILE D CA 1
ATOM 13753 C C . ILE D 1 259 ? 102.767 10.371 -66.628 1.00 21.20 259 ILE D C 1
ATOM 13754 O O . ILE D 1 259 ? 103.808 10.101 -66.029 1.00 21.25 259 ILE D O 1
ATOM 13759 N N . THR D 1 260 ? 102.721 10.589 -67.941 1.00 19.70 260 THR D N 1
ATOM 13760 C CA . THR D 1 260 ? 103.922 10.508 -68.762 1.00 19.51 260 THR D CA 1
ATOM 13761 C C . THR D 1 260 ? 104.235 11.776 -69.545 1.00 18.88 260 THR D C 1
ATOM 13762 O O . THR D 1 260 ? 105.232 11.832 -70.261 1.00 18.79 260 THR D O 1
ATOM 13766 N N . SER D 1 261 ? 103.385 12.789 -69.424 1.00 18.64 261 SER D N 1
ATOM 13767 C CA . SER D 1 261 ? 103.639 14.050 -70.109 1.00 19.71 261 SER D CA 1
ATOM 13768 C C . SER D 1 261 ? 103.015 15.215 -69.334 1.00 21.08 261 SER D C 1
ATOM 13769 O O . SER D 1 261 ? 101.933 15.085 -68.749 1.00 18.14 261 SER D O 1
ATOM 13772 N N . PRO D 1 262 ? 103.700 16.371 -69.321 1.00 22.39 262 PRO D N 1
ATOM 13773 C CA . PRO D 1 262 ? 103.270 17.588 -68.626 1.00 23.87 262 PRO D CA 1
ATOM 13774 C C . PRO D 1 262 ? 101.837 18.040 -68.854 1.00 25.30 262 PRO D C 1
ATOM 13775 O O . PRO D 1 262 ? 101.201 18.562 -67.932 1.00 25.74 262 PRO D O 1
ATOM 13779 N N . ASP D 1 263 ? 101.320 17.851 -70.065 1.00 25.27 263 ASP D N 1
ATOM 13780 C CA . ASP D 1 263 ? 99.958 18.288 -70.339 1.00 26.12 263 ASP D CA 1
ATOM 13781 C C . ASP D 1 263 ? 98.896 17.441 -69.651 1.00 25.98 263 ASP D C 1
ATOM 13782 O O . ASP D 1 263 ? 97.727 17.825 -69.604 1.00 27.31 263 ASP D O 1
ATOM 13787 N N . GLN D 1 264 ? 99.291 16.294 -69.112 1.00 25.24 264 GLN D N 1
ATOM 13788 C CA . GLN D 1 264 ? 98.332 15.445 -68.422 1.00 25.60 264 GLN D CA 1
ATOM 13789 C C . GLN D 1 264 ? 98.021 16.007 -67.039 1.00 26.36 264 GLN D C 1
ATOM 13790 O O . GLN D 1 264 ? 96.954 15.747 -66.490 1.00 26.27 264 GLN D O 1
ATOM 13796 N N . LEU D 1 265 ? 98.945 16.781 -66.475 1.00 26.66 265 LEU D N 1
ATOM 13797 C CA . LEU D 1 265 ? 98.718 17.361 -65.153 1.00 28.55 265 LEU D CA 1
ATOM 13798 C C . LEU D 1 265 ? 97.453 18.214 -65.153 1.00 29.28 265 LEU D C 1
ATOM 13799 O O . LEU D 1 265 ? 96.701 18.224 -64.177 1.00 30.79 265 LEU D O 1
ATOM 13804 N N . MET D 1 266 ? 97.219 18.918 -66.256 1.00 29.94 266 MET D N 1
ATOM 13805 C CA . MET D 1 266 ? 96.043 19.773 -66.396 1.00 29.25 266 MET D CA 1
ATOM 13806 C C . MET D 1 266 ? 94.821 19.008 -66.895 1.00 26.99 266 MET D C 1
ATOM 13807 O O . MET D 1 266 ? 93.706 19.249 -66.435 1.00 26.49 266 MET D O 1
ATOM 13812 N N . SER D 1 267 ? 95.029 18.086 -67.830 1.00 24.36 267 SER D N 1
ATOM 13813 C CA . SER D 1 267 ? 93.921 17.319 -68.386 1.00 23.04 267 SER D CA 1
ATOM 13814 C C . SER D 1 267 ? 93.184 16.451 -67.359 1.00 22.14 267 SER D C 1
ATOM 13815 O O . SER D 1 267 ? 91.957 16.382 -67.382 1.00 21.87 267 SER D O 1
ATOM 13818 N N . PHE D 1 268 ? 93.910 15.787 -66.462 1.00 20.72 268 PHE D N 1
ATOM 13819 C CA . PHE D 1 268 ? 93.246 14.958 -65.453 1.00 20.85 268 PHE D CA 1
ATOM 13820 C C . PHE D 1 268 ? 92.571 15.854 -64.427 1.00 20.67 268 PHE D C 1
ATOM 13821 O O . PHE D 1 268 ? 91.490 15.549 -63.925 1.00 20.07 268 PHE D O 1
ATOM 13829 N N . LEU D 1 269 ? 93.228 16.967 -64.134 1.00 21.74 269 LEU D N 1
ATOM 13830 C CA . LEU D 1 269 ? 92.733 17.946 -63.184 1.00 23.55 269 LEU D CA 1
ATOM 13831 C C . LEU D 1 269 ? 91.407 18.512 -63.684 1.00 24.75 269 LEU D C 1
ATOM 13832 O O . LEU D 1 269 ? 90.433 18.591 -62.931 1.00 24.69 269 LEU D O 1
ATOM 13837 N N . GLU D 1 270 ? 91.378 18.892 -64.960 1.00 24.56 270 GLU D N 1
ATOM 13838 C CA . GLU D 1 270 ? 90.183 19.462 -65.575 1.00 26.52 270 GLU D CA 1
ATOM 13839 C C . GLU D 1 270 ? 89.083 18.421 -65.747 1.00 26.92 270 GLU D C 1
ATOM 13840 O O . GLU D 1 270 ? 87.897 18.759 -65.768 1.00 25.56 270 GLU D O 1
ATOM 13846 N N . GLN D 1 271 ? 89.476 17.156 -65.872 1.00 26.52 271 GLN D N 1
ATOM 13847 C CA . GLN D 1 271 ? 88.508 16.080 -66.027 1.00 25.62 271 GLN D CA 1
ATOM 13848 C C . GLN D 1 271 ? 87.757 15.867 -64.705 1.00 25.79 271 GLN D C 1
ATOM 13849 O O . GLN D 1 271 ? 86.558 15.587 -64.704 1.00 23.60 271 GLN D O 1
ATOM 13855 N N . GLU D 1 272 ? 88.452 16.004 -63.577 1.00 24.68 272 GLU D N 1
ATOM 13856 C CA . GLU D 1 272 ? 87.784 15.833 -62.292 1.00 25.56 272 GLU D CA 1
ATOM 13857 C C . GLU D 1 272 ? 86.870 17.029 -62.030 1.00 25.95 272 GLU D C 1
ATOM 13858 O O . GLU D 1 272 ? 85.818 16.889 -61.416 1.00 25.63 272 GLU D O 1
ATOM 13864 N N . GLU D 1 273 ? 87.272 18.204 -62.504 1.00 28.58 273 GLU D N 1
ATOM 13865 C CA . GLU D 1 273 ? 86.462 19.405 -62.333 1.00 29.81 273 GLU D CA 1
ATOM 13866 C C . GLU D 1 273 ? 85.169 19.204 -63.114 1.00 28.11 273 GLU D C 1
ATOM 13867 O O . GLU D 1 273 ? 84.083 19.467 -62.612 1.00 28.97 273 GLU D O 1
ATOM 13873 N N . LYS D 1 274 ? 85.303 18.718 -64.343 1.00 26.18 274 LYS D N 1
ATOM 13874 C CA . LYS D 1 274 ? 84.159 18.473 -65.211 1.00 24.78 274 LYS D CA 1
ATOM 13875 C C . LYS D 1 274 ? 83.205 17.433 -64.625 1.00 24.87 274 LYS D C 1
ATOM 13876 O O . LYS D 1 274 ? 81.986 17.576 -64.717 1.00 22.57 274 LYS D O 1
ATOM 13882 N N . MET D 1 275 ? 83.761 16.380 -64.038 1.00 25.15 275 MET D N 1
ATOM 13883 C CA . MET D 1 275 ? 82.938 15.338 -63.440 1.00 27.64 275 MET D CA 1
ATOM 13884 C C . MET D 1 275 ? 82.089 15.955 -62.335 1.00 26.69 275 MET D C 1
ATOM 13885 O O . MET D 1 275 ? 80.897 15.687 -62.228 1.00 27.63 275 MET D O 1
ATOM 13890 N N . LEU D 1 276 ? 82.720 16.795 -61.528 1.00 25.60 276 LEU D N 1
ATOM 13891 C CA . LEU D 1 276 ? 82.056 17.451 -60.415 1.00 27.15 276 LEU D CA 1
ATOM 13892 C C . LEU D 1 276 ? 80.990 18.431 -60.909 1.00 28.06 276 LEU D C 1
ATOM 13893 O O . LEU D 1 276 ? 79.860 18.451 -60.407 1.00 25.82 276 LEU D O 1
ATOM 13898 N N . LYS D 1 277 ? 81.357 19.242 -61.897 1.00 28.41 277 LYS D N 1
ATOM 13899 C CA . LYS D 1 277 ? 80.436 20.208 -62.466 1.00 29.53 277 LYS D CA 1
ATOM 13900 C C . LYS D 1 277 ? 79.254 19.509 -63.128 1.00 29.17 277 LYS D C 1
ATOM 13901 O O . LYS D 1 277 ? 78.116 19.965 -63.008 1.00 29.55 277 LYS D O 1
ATOM 13907 N N . ASP D 1 278 ? 79.516 18.404 -63.821 1.00 27.79 278 ASP D N 1
ATOM 13908 C CA . ASP D 1 278 ? 78.444 17.674 -64.489 1.00 27.36 278 ASP D CA 1
ATOM 13909 C C . ASP D 1 278 ? 77.403 17.200 -63.483 1.00 27.13 278 ASP D C 1
ATOM 13910 O O . ASP D 1 278 ? 76.205 17.332 -63.721 1.00 27.50 278 ASP D O 1
ATOM 13915 N N . MET D 1 279 ? 77.859 16.646 -62.361 1.00 25.87 279 MET D N 1
ATOM 13916 C CA . MET D 1 279 ? 76.940 16.159 -61.340 1.00 26.22 279 MET D CA 1
ATOM 13917 C C . MET D 1 279 ? 75.977 17.273 -60.945 1.00 26.41 279 MET D C 1
ATOM 13918 O O . MET D 1 279 ? 74.767 17.064 -60.882 1.00 26.11 279 MET D O 1
ATOM 13923 N N . VAL D 1 280 ? 76.525 18.455 -60.677 1.00 25.47 280 VAL D N 1
ATOM 13924 C CA . VAL D 1 280 ? 75.720 19.606 -60.276 1.00 25.67 280 VAL D CA 1
ATOM 13925 C C . VAL D 1 280 ? 74.803 20.061 -61.411 1.00 27.50 280 VAL D C 1
ATOM 13926 O O . VAL D 1 280 ? 73.612 20.273 -61.187 1.00 27.39 280 VAL D O 1
ATOM 13930 N N . ASP D 1 281 ? 75.352 20.204 -62.620 1.00 29.21 281 ASP D N 1
ATOM 13931 C CA . ASP D 1 281 ? 74.550 20.617 -63.776 1.00 30.84 281 ASP D CA 1
ATOM 13932 C C . ASP D 1 281 ? 73.364 19.673 -63.948 1.00 30.73 281 ASP D C 1
ATOM 13933 O O . ASP D 1 281 ? 72.270 20.096 -64.322 1.00 30.38 281 ASP D O 1
ATOM 13938 N N . HIS D 1 282 ? 73.585 18.391 -63.674 1.00 29.31 282 HIS D N 1
ATOM 13939 C CA . HIS D 1 282 ? 72.527 17.406 -63.816 1.00 28.77 282 HIS D CA 1
ATOM 13940 C C . HIS D 1 282 ? 71.410 17.645 -62.806 1.00 27.95 282 HIS D C 1
ATOM 13941 O O . HIS D 1 282 ? 70.228 17.556 -63.139 1.00 27.72 282 HIS D O 1
ATOM 13948 N N . ILE D 1 283 ? 71.786 17.952 -61.572 1.00 26.22 283 ILE D N 1
ATOM 13949 C CA . ILE D 1 283 ? 70.804 18.217 -60.533 1.00 24.10 283 ILE D CA 1
ATOM 13950 C C . ILE D 1 283 ? 69.971 19.441 -60.921 1.00 23.79 283 ILE D C 1
ATOM 13951 O O . ILE D 1 283 ? 68.743 19.420 -60.846 1.00 22.31 283 ILE D O 1
ATOM 13956 N N . ALA D 1 284 ? 70.648 20.503 -61.346 1.00 22.92 284 ALA D N 1
ATOM 13957 C CA . ALA D 1 284 ? 69.970 21.728 -61.743 1.00 24.21 284 ALA D CA 1
ATOM 13958 C C . ALA D 1 284 ? 68.955 21.484 -62.861 1.00 25.10 284 ALA D C 1
ATOM 13959 O O . ALA D 1 284 ? 67.824 21.983 -62.809 1.00 24.68 284 ALA D O 1
ATOM 13961 N N . GLN D 1 285 ? 69.363 20.704 -63.859 1.00 25.11 285 GLN D N 1
ATOM 13962 C CA . GLN D 1 285 ? 68.523 20.395 -65.012 1.00 25.76 285 GLN D CA 1
ATOM 13963 C C . GLN D 1 285 ? 67.223 19.650 -64.688 1.00 25.14 285 GLN D C 1
ATOM 13964 O O . GLN D 1 285 ? 66.289 19.666 -65.493 1.00 25.03 285 GLN D O 1
ATOM 13970 N N . THR D 1 286 ? 67.153 19.001 -63.527 1.00 22.21 286 THR D N 1
ATOM 13971 C CA . THR D 1 286 ? 65.930 18.289 -63.142 1.00 21.35 286 THR D CA 1
ATOM 13972 C C . THR D 1 286 ? 64.882 19.292 -62.650 1.00 22.06 286 THR D C 1
ATOM 13973 O O . THR D 1 286 ? 63.687 18.991 -62.613 1.00 23.00 286 THR D O 1
ATOM 13977 N N . GLY D 1 287 ? 65.345 20.475 -62.258 1.00 21.24 287 GLY D N 1
ATOM 13978 C CA . GLY D 1 287 ? 64.446 21.498 -61.757 1.00 21.33 287 GLY D CA 1
ATOM 13979 C C . GLY D 1 287 ? 64.558 21.672 -60.250 1.00 21.75 287 GLY D C 1
ATOM 13980 O O . GLY D 1 287 ? 63.979 22.594 -59.680 1.00 23.18 287 GLY D O 1
ATOM 13981 N N . ALA D 1 288 ? 65.313 20.791 -59.605 1.00 20.15 288 ALA D N 1
ATOM 13982 C CA . ALA D 1 288 ? 65.494 20.846 -58.161 1.00 21.89 288 ALA D CA 1
ATOM 13983 C C . ALA D 1 288 ? 66.106 22.160 -57.685 1.00 22.57 288 ALA D C 1
ATOM 13984 O O . ALA D 1 288 ? 67.066 22.651 -58.274 1.00 22.65 288 ALA D O 1
ATOM 13986 N N . ASN D 1 289 ? 65.544 22.732 -56.624 1.00 23.05 289 ASN D N 1
ATOM 13987 C CA . ASN D 1 289 ? 66.083 23.966 -56.064 1.00 23.75 289 ASN D CA 1
ATOM 13988 C C . ASN D 1 289 ? 66.510 23.737 -54.612 1.00 22.97 289 ASN D C 1
ATOM 13989 O O . ASN D 1 289 ? 67.067 24.624 -53.969 1.00 21.12 289 ASN D O 1
ATOM 13994 N N . VAL D 1 290 ? 66.244 22.535 -54.105 1.00 21.92 290 VAL D N 1
ATOM 13995 C CA . VAL D 1 290 ? 66.644 22.162 -52.749 1.00 20.27 290 VAL D CA 1
ATOM 13996 C C . VAL D 1 290 ? 67.237 20.756 -52.845 1.00 19.07 290 VAL D C 1
ATOM 13997 O O . VAL D 1 290 ? 66.653 19.873 -53.474 1.00 19.85 290 VAL D O 1
ATOM 14001 N N . VAL D 1 291 ? 68.394 20.552 -52.228 1.00 16.72 291 VAL D N 1
ATOM 14002 C CA . VAL D 1 291 ? 69.057 19.257 -52.284 1.00 18.54 291 VAL D CA 1
ATOM 14003 C C . VAL D 1 291 ? 69.615 18.787 -50.947 1.00 18.72 291 VAL D C 1
ATOM 14004 O O . VAL D 1 291 ? 70.405 19.497 -50.317 1.00 16.96 291 VAL D O 1
ATOM 14008 N N . PHE D 1 292 ? 69.202 17.595 -50.517 1.00 17.37 292 PHE D N 1
ATOM 14009 C CA . PHE D 1 292 ? 69.725 17.021 -49.282 1.00 17.77 292 PHE D CA 1
ATOM 14010 C C . PHE D 1 292 ? 70.634 15.858 -49.672 1.00 18.25 292 PHE D C 1
ATOM 14011 O O . PHE D 1 292 ? 70.210 14.922 -50.350 1.00 17.73 292 PHE D O 1
ATOM 14019 N N . VAL D 1 293 ? 71.894 15.942 -49.262 1.00 18.53 293 VAL D N 1
ATOM 14020 C CA . VAL D 1 293 ? 72.877 14.908 -49.562 1.00 19.72 293 VAL D CA 1
ATOM 14021 C C . VAL D 1 293 ? 73.255 14.195 -48.266 1.00 20.37 293 VAL D C 1
ATOM 14022 O O . VAL D 1 293 ? 73.557 14.833 -47.263 1.00 20.04 293 VAL D O 1
ATOM 14026 N N . GLN D 1 294 ? 73.227 12.870 -48.292 1.00 21.72 294 GLN D N 1
ATOM 14027 C CA . GLN D 1 294 ? 73.556 12.089 -47.111 1.00 23.93 294 GLN D CA 1
ATOM 14028 C C . GLN D 1 294 ? 75.033 12.170 -46.765 1.00 24.10 294 GLN D C 1
ATOM 14029 O O . GLN D 1 294 ? 75.395 12.216 -45.597 1.00 23.31 294 GLN D O 1
ATOM 14035 N N . LYS D 1 295 ? 75.881 12.184 -47.787 1.00 24.98 295 LYS D N 1
ATOM 14036 C CA . LYS D 1 295 ? 77.319 12.269 -47.579 1.00 26.04 295 LYS D CA 1
ATOM 14037 C C . LYS D 1 295 ? 77.793 13.709 -47.753 1.00 25.30 295 LYS D C 1
ATOM 14038 O O . LYS D 1 295 ? 77.018 14.645 -47.560 1.00 26.39 295 LYS D O 1
ATOM 14044 N N . GLY D 1 296 ? 79.057 13.889 -48.121 1.00 23.58 296 GLY D N 1
ATOM 14045 C CA . GLY D 1 296 ? 79.588 15.233 -48.281 1.00 23.66 296 GLY D CA 1
ATOM 14046 C C . GLY D 1 296 ? 79.340 15.923 -49.616 1.00 23.27 296 GLY D C 1
ATOM 14047 O O . GLY D 1 296 ? 78.736 15.361 -50.532 1.00 21.23 296 GLY D O 1
ATOM 14048 N N . ILE D 1 297 ? 79.813 17.162 -49.709 1.00 22.69 297 ILE D N 1
ATOM 14049 C CA . ILE D 1 297 ? 79.693 17.969 -50.918 1.00 23.14 297 ILE D CA 1
ATOM 14050 C C . ILE D 1 297 ? 80.973 18.793 -51.047 1.00 23.40 297 ILE D C 1
ATOM 14051 O O . ILE D 1 297 ? 81.250 19.646 -50.207 1.00 22.34 297 ILE D O 1
ATOM 14056 N N . ASP D 1 298 ? 81.760 18.531 -52.087 1.00 25.33 298 ASP D N 1
ATOM 14057 C CA . ASP D 1 298 ? 82.999 19.274 -52.301 1.00 25.32 298 ASP D CA 1
ATOM 14058 C C . ASP D 1 298 ? 82.721 20.759 -52.492 1.00 23.77 298 ASP D C 1
ATOM 14059 O O . ASP D 1 298 ? 81.661 21.137 -52.981 1.00 22.93 298 ASP D O 1
ATOM 14064 N N . ASP D 1 299 ? 83.681 21.598 -52.115 1.00 23.40 299 ASP D N 1
ATOM 14065 C CA . ASP D 1 299 ? 83.528 23.042 -52.246 1.00 25.39 299 ASP D CA 1
ATOM 14066 C C . ASP D 1 299 ? 83.159 23.494 -53.655 1.00 25.02 299 ASP D C 1
ATOM 14067 O O . ASP D 1 299 ? 82.351 24.407 -53.827 1.00 24.75 299 ASP D O 1
ATOM 14072 N N . LEU D 1 300 ? 83.755 22.874 -54.666 1.00 23.41 300 LEU D N 1
ATOM 14073 C CA . LEU D 1 300 ? 83.446 23.259 -56.031 1.00 22.33 300 LEU D CA 1
ATOM 14074 C C . LEU D 1 300 ? 81.965 23.008 -56.291 1.00 22.12 300 LEU D C 1
ATOM 14075 O O . LEU D 1 300 ? 81.270 23.860 -56.850 1.00 22.35 300 LEU D O 1
ATOM 14080 N N . ALA D 1 301 ? 81.483 21.844 -55.865 1.00 20.31 301 ALA D N 1
ATOM 14081 C CA . ALA D 1 301 ? 80.083 21.487 -56.055 1.00 19.38 301 ALA D CA 1
ATOM 14082 C C . ALA D 1 301 ? 79.204 22.521 -55.367 1.00 20.76 301 ALA D C 1
ATOM 14083 O O . ALA D 1 301 ? 78.220 22.987 -55.944 1.00 21.99 301 ALA D O 1
ATOM 14085 N N . GLN D 1 302 ? 79.571 22.883 -54.139 1.00 20.89 302 GLN D N 1
ATOM 14086 C CA . GLN D 1 302 ? 78.819 23.866 -53.374 1.00 23.37 302 GLN D CA 1
ATOM 14087 C C . GLN D 1 302 ? 78.770 25.170 -54.145 1.00 25.05 302 GLN D C 1
ATOM 14088 O O . GLN D 1 302 ? 77.727 25.816 -54.232 1.00 25.88 302 GLN D O 1
ATOM 14094 N N . HIS D 1 303 ? 79.916 25.545 -54.703 1.00 26.78 303 HIS D N 1
ATOM 14095 C CA . HIS D 1 303 ? 80.043 26.771 -55.471 1.00 28.47 303 HIS D CA 1
ATOM 14096 C C . HIS D 1 303 ? 79.059 26.791 -56.637 1.00 29.42 303 HIS D C 1
ATOM 14097 O O . HIS D 1 303 ? 78.329 27.765 -56.817 1.00 30.17 303 HIS D O 1
ATOM 14104 N N . TYR D 1 304 ? 79.022 25.723 -57.423 1.00 29.08 304 TYR D N 1
ATOM 14105 C CA . TYR D 1 304 ? 78.099 25.687 -58.546 1.00 31.39 304 TYR D CA 1
ATOM 14106 C C . TYR D 1 304 ? 76.629 25.615 -58.114 1.00 30.39 304 TYR D C 1
ATOM 14107 O O . TYR D 1 304 ? 75.766 26.194 -58.777 1.00 31.07 304 TYR D O 1
ATOM 14116 N N . LEU D 1 305 ? 76.335 24.920 -57.014 1.00 28.45 305 LEU D N 1
ATOM 14117 C CA . LEU D 1 305 ? 74.954 24.848 -56.528 1.00 26.33 305 LEU D CA 1
ATOM 14118 C C . LEU D 1 305 ? 74.509 26.276 -56.201 1.00 25.86 305 LEU D C 1
ATOM 14119 O O . LEU D 1 305 ? 73.379 26.685 -56.499 1.00 23.79 305 LEU D O 1
ATOM 14124 N N . ALA D 1 306 ? 75.414 27.027 -55.581 1.00 23.77 306 ALA D N 1
ATOM 14125 C CA . ALA D 1 306 ? 75.134 28.403 -55.210 1.00 24.26 306 ALA D CA 1
ATOM 14126 C C . ALA D 1 306 ? 74.902 29.228 -56.461 1.00 24.54 306 ALA D C 1
ATOM 14127 O O . ALA D 1 306 ? 73.948 30.001 -56.528 1.00 23.88 306 ALA D O 1
ATOM 14129 N N . LYS D 1 307 ? 75.775 29.062 -57.452 1.00 26.32 307 LYS D N 1
ATOM 14130 C CA . LYS D 1 307 ? 75.642 29.798 -58.703 1.00 27.90 307 LYS D CA 1
ATOM 14131 C C . LYS D 1 307 ? 74.267 29.530 -59.290 1.00 26.87 307 LYS D C 1
ATOM 14132 O O . LYS D 1 307 ? 73.615 30.431 -59.800 1.00 26.57 307 LYS D O 1
ATOM 14138 N N . TYR D 1 308 ? 73.825 28.283 -59.198 1.00 26.66 308 TYR D N 1
ATOM 14139 C CA . TYR D 1 308 ? 72.527 27.895 -59.726 1.00 26.07 308 TYR D CA 1
ATOM 14140 C C . TYR D 1 308 ? 71.364 28.340 -58.840 1.00 25.33 308 TYR D C 1
ATOM 14141 O O . TYR D 1 308 ? 70.205 28.184 -59.213 1.00 23.58 308 TYR D O 1
ATOM 14150 N N . GLY D 1 309 ? 71.675 28.888 -57.669 1.00 24.05 309 GLY D N 1
ATOM 14151 C CA . GLY D 1 309 ? 70.627 29.320 -56.763 1.00 23.05 309 GLY D CA 1
ATOM 14152 C C . GLY D 1 309 ? 69.939 28.123 -56.122 1.00 23.63 309 GLY D C 1
ATOM 14153 O O . GLY D 1 309 ? 68.735 28.140 -55.852 1.00 23.49 309 GLY D O 1
ATOM 14154 N N . ILE D 1 310 ? 70.714 27.075 -55.868 1.00 22.60 310 ILE D N 1
ATOM 14155 C CA . ILE D 1 310 ? 70.177 25.869 -55.260 1.00 20.43 310 ILE D CA 1
ATOM 14156 C C . ILE D 1 310 ? 70.646 25.742 -53.812 1.00 21.63 310 ILE D C 1
ATOM 14157 O O . ILE D 1 310 ? 71.830 25.886 -53.516 1.00 21.81 310 ILE D O 1
ATOM 14162 N N . MET D 1 311 ? 69.704 25.483 -52.913 1.00 21.75 311 MET D N 1
ATOM 14163 C CA . MET D 1 311 ? 70.024 25.311 -51.504 1.00 21.03 311 MET D CA 1
ATOM 14164 C C . MET D 1 311 ? 70.417 23.855 -51.331 1.00 20.13 311 MET D C 1
ATOM 14165 O O . MET D 1 311 ? 69.714 22.962 -51.804 1.00 18.97 311 MET D O 1
ATOM 14170 N N . ALA D 1 312 ? 71.532 23.614 -50.655 1.00 18.87 312 ALA D N 1
ATOM 14171 C CA . ALA D 1 312 ? 71.992 22.251 -50.442 1.00 19.80 312 ALA D CA 1
ATOM 14172 C C . ALA D 1 312 ? 72.451 22.020 -49.004 1.00 20.46 312 ALA D C 1
ATOM 14173 O O . ALA D 1 312 ? 72.957 22.926 -48.348 1.00 21.71 312 ALA D O 1
ATOM 14175 N N . VAL D 1 313 ? 72.265 20.797 -48.524 1.00 20.12 313 VAL D N 1
ATOM 14176 C CA . VAL D 1 313 ? 72.659 20.422 -47.173 1.00 19.42 313 VAL D CA 1
ATOM 14177 C C . VAL D 1 313 ? 73.420 19.111 -47.266 1.00 20.37 313 VAL D C 1
ATOM 14178 O O . VAL D 1 313 ? 72.942 18.157 -47.872 1.00 22.07 313 VAL D O 1
ATOM 14182 N N . ARG D 1 314 ? 74.603 19.056 -46.665 1.00 21.24 314 ARG D N 1
ATOM 14183 C CA . ARG D 1 314 ? 75.416 17.844 -46.714 1.00 22.05 314 ARG D CA 1
ATOM 14184 C C . ARG D 1 314 ? 75.357 17.051 -45.418 1.00 22.32 314 ARG D C 1
ATOM 14185 O O . ARG D 1 314 ? 74.763 17.494 -44.434 1.00 23.49 314 ARG D O 1
ATOM 14193 N N . ARG D 1 315 ? 75.986 15.878 -45.431 1.00 23.75 315 ARG D N 1
ATOM 14194 C CA . ARG D 1 315 ? 76.046 15.007 -44.258 1.00 24.35 315 ARG D CA 1
ATOM 14195 C C . ARG D 1 315 ? 74.708 14.873 -43.516 1.00 23.98 315 ARG D C 1
ATOM 14196 O O . ARG D 1 315 ? 74.660 14.924 -42.289 1.00 24.09 315 ARG D O 1
ATOM 14204 N N . VAL D 1 316 ? 73.622 14.704 -44.262 1.00 22.94 316 VAL D N 1
ATOM 14205 C CA . VAL D 1 316 ? 72.307 14.547 -43.654 1.00 22.18 316 VAL D CA 1
ATOM 14206 C C . VAL D 1 316 ? 72.146 13.111 -43.155 1.00 22.55 316 VAL D C 1
ATOM 14207 O O . VAL D 1 316 ? 72.451 12.165 -43.872 1.00 20.99 316 VAL D O 1
ATOM 14211 N N . LYS D 1 317 ? 71.667 12.955 -41.924 1.00 24.39 317 LYS D N 1
ATOM 14212 C CA . LYS D 1 317 ? 71.475 11.630 -41.338 1.00 26.14 317 LYS D CA 1
ATOM 14213 C C . LYS D 1 317 ? 70.543 10.728 -42.142 1.00 25.66 317 LYS D C 1
ATOM 14214 O O . LYS D 1 317 ? 69.494 11.166 -42.619 1.00 25.05 317 LYS D O 1
ATOM 14220 N N . LYS D 1 318 ? 70.935 9.465 -42.280 1.00 24.29 318 LYS D N 1
ATOM 14221 C CA . LYS D 1 318 ? 70.147 8.482 -43.010 1.00 25.03 318 LYS D CA 1
ATOM 14222 C C . LYS D 1 318 ? 68.681 8.507 -42.575 1.00 23.77 318 LYS D C 1
ATOM 14223 O O . LYS D 1 318 ? 67.786 8.576 -43.416 1.00 23.55 318 LYS D O 1
ATOM 14229 N N . SER D 1 319 ? 68.441 8.459 -41.266 1.00 20.69 319 SER D N 1
ATOM 14230 C CA . SER D 1 319 ? 67.081 8.482 -40.734 1.00 20.17 319 SER D CA 1
ATOM 14231 C C . SER D 1 319 ? 66.327 9.747 -41.156 1.00 19.59 319 SER D C 1
ATOM 14232 O O . SER D 1 319 ? 65.106 9.722 -41.318 1.00 19.96 319 SER D O 1
ATOM 14235 N N . ASP D 1 320 ? 67.050 10.852 -41.310 1.00 18.41 320 ASP D N 1
ATOM 14236 C CA . ASP D 1 320 ? 66.436 12.104 -41.734 1.00 20.10 320 ASP D CA 1
ATOM 14237 C C . ASP D 1 320 ? 66.140 12.079 -43.233 1.00 20.30 320 ASP D C 1
ATOM 14238 O O . ASP D 1 320 ? 65.184 12.705 -43.691 1.00 19.98 320 ASP D O 1
ATOM 14243 N N . MET D 1 321 ? 66.962 11.357 -43.993 1.00 20.38 321 MET D N 1
ATOM 14244 C CA . MET D 1 321 ? 66.765 11.230 -45.435 1.00 20.68 321 MET D CA 1
ATOM 14245 C C . MET D 1 321 ? 65.453 10.485 -45.692 1.00 20.29 321 MET D C 1
ATOM 14246 O O . MET D 1 321 ? 64.659 10.883 -46.541 1.00 19.88 321 MET D O 1
ATOM 14251 N N . GLU D 1 322 ? 65.233 9.408 -44.944 1.00 19.39 322 GLU D N 1
ATOM 14252 C CA . GLU D 1 322 ? 64.022 8.608 -45.082 1.00 21.47 322 GLU D CA 1
ATOM 14253 C C . GLU D 1 322 ? 62.796 9.429 -44.699 1.00 20.45 322 GLU D C 1
ATOM 14254 O O . GLU D 1 322 ? 61.743 9.323 -45.335 1.00 21.62 322 GLU D O 1
ATOM 14260 N N . LYS D 1 323 ? 62.932 10.247 -43.659 1.00 18.75 323 LYS D N 1
ATOM 14261 C CA . LYS D 1 323 ? 61.827 11.093 -43.223 1.00 19.08 323 LYS D CA 1
ATOM 14262 C C . LYS D 1 323 ? 61.506 12.163 -44.275 1.00 17.91 323 LYS D C 1
ATOM 14263 O O . LYS D 1 323 ? 60.338 12.480 -44.504 1.00 16.58 323 LYS D O 1
ATOM 14269 N N . LEU D 1 324 ? 62.537 12.712 -44.915 1.00 16.86 324 LEU D N 1
ATOM 14270 C CA . LEU D 1 324 ? 62.327 13.721 -45.954 1.00 17.69 324 LEU D CA 1
ATOM 14271 C C . LEU D 1 324 ? 61.620 13.095 -47.152 1.00 18.92 324 LEU D C 1
ATOM 14272 O O . LEU D 1 324 ? 60.778 13.727 -47.788 1.00 23.26 324 LEU D O 1
ATOM 14277 N N . ALA D 1 325 ? 61.955 11.848 -47.457 1.00 18.78 325 ALA D N 1
ATOM 14278 C CA . ALA D 1 325 ? 61.328 11.151 -48.574 1.00 19.70 325 ALA D CA 1
ATOM 14279 C C . ALA D 1 325 ? 59.835 10.959 -48.321 1.00 20.29 325 ALA D C 1
ATOM 14280 O O . ALA D 1 325 ? 59.002 11.347 -49.141 1.00 19.48 325 ALA D O 1
ATOM 14282 N N . LYS D 1 326 ? 59.499 10.375 -47.174 1.00 22.05 326 LYS D N 1
ATOM 14283 C CA . LYS D 1 326 ? 58.101 10.124 -46.834 1.00 23.80 326 LYS D CA 1
ATOM 14284 C C . LYS D 1 326 ? 57.301 11.409 -46.661 1.00 23.06 326 LYS D C 1
ATOM 14285 O O . LYS D 1 326 ? 56.107 11.448 -46.952 1.00 22.92 326 LYS D O 1
ATOM 14291 N N . ALA D 1 327 ? 57.960 12.461 -46.195 1.00 21.94 327 ALA D N 1
ATOM 14292 C CA . ALA D 1 327 ? 57.291 13.734 -45.982 1.00 22.35 327 ALA D CA 1
ATOM 14293 C C . ALA D 1 327 ? 57.047 14.519 -47.268 1.00 22.16 327 ALA D C 1
ATOM 14294 O O . ALA D 1 327 ? 55.930 14.962 -47.527 1.00 23.46 327 ALA D O 1
ATOM 14296 N N . THR D 1 328 ? 58.089 14.687 -48.074 1.00 22.27 328 THR D N 1
ATOM 14297 C CA . THR D 1 328 ? 57.982 15.462 -49.309 1.00 22.42 328 THR D CA 1
ATOM 14298 C C . THR D 1 328 ? 57.553 14.663 -50.534 1.00 23.06 328 THR D C 1
ATOM 14299 O O . THR D 1 328 ? 57.138 15.235 -51.544 1.00 24.25 328 THR D O 1
ATOM 14303 N N . GLY D 1 329 ? 57.660 13.346 -50.452 1.00 23.16 329 GLY D N 1
ATOM 14304 C CA . GLY D 1 329 ? 57.282 12.524 -51.583 1.00 24.99 329 GLY D CA 1
ATOM 14305 C C . GLY D 1 329 ? 58.440 12.272 -52.530 1.00 24.61 329 GLY D C 1
ATOM 14306 O O . GLY D 1 329 ? 58.275 11.620 -53.555 1.00 25.36 329 GLY D O 1
ATOM 14307 N N . ALA D 1 330 ? 59.616 12.788 -52.190 1.00 24.42 330 ALA D N 1
ATOM 14308 C CA . ALA D 1 330 ? 60.796 12.593 -53.023 1.00 23.83 330 ALA D CA 1
ATOM 14309 C C . ALA D 1 330 ? 61.305 11.163 -52.874 1.00 24.04 330 ALA D C 1
ATOM 14310 O O . ALA D 1 330 ? 61.029 10.497 -51.877 1.00 23.28 330 ALA D O 1
ATOM 14312 N N . LYS D 1 331 ? 62.045 10.695 -53.872 1.00 22.80 331 LYS D N 1
ATOM 14313 C CA . LYS D 1 331 ? 62.604 9.355 -53.824 1.00 23.71 331 LYS D CA 1
ATOM 14314 C C . LYS D 1 331 ? 64.106 9.473 -53.688 1.00 23.72 331 LYS D C 1
ATOM 14315 O O . LYS D 1 331 ? 64.752 10.190 -54.456 1.00 23.94 331 LYS D O 1
ATOM 14321 N N . ILE D 1 332 ? 64.661 8.776 -52.703 1.00 23.08 332 ILE D N 1
ATOM 14322 C CA . ILE D 1 332 ? 66.096 8.807 -52.480 1.00 23.07 332 ILE D CA 1
ATOM 14323 C C . ILE D 1 332 ? 66.799 8.113 -53.637 1.00 23.45 332 ILE D C 1
ATOM 14324 O O . ILE D 1 332 ? 66.487 6.967 -53.972 1.00 22.92 332 ILE D O 1
ATOM 14329 N N . VAL D 1 333 ? 67.739 8.822 -54.249 1.00 23.36 333 VAL D N 1
ATOM 14330 C CA . VAL D 1 333 ? 68.503 8.289 -55.367 1.00 25.73 333 VAL D CA 1
ATOM 14331 C C . VAL D 1 333 ? 69.954 8.095 -54.918 1.00 26.40 333 VAL D C 1
ATOM 14332 O O . VAL D 1 333 ? 70.505 8.931 -54.201 1.00 26.10 333 VAL D O 1
ATOM 14336 N N . THR D 1 334 ? 70.564 6.988 -55.328 1.00 27.76 334 THR D N 1
ATOM 14337 C CA . THR D 1 334 ? 71.941 6.701 -54.956 1.00 29.20 334 THR D CA 1
ATOM 14338 C C . THR D 1 334 ? 72.951 7.516 -55.753 1.00 31.36 334 THR D C 1
ATOM 14339 O O . THR D 1 334 ? 73.790 8.192 -55.165 1.00 31.95 334 THR D O 1
ATOM 14343 N N . ASN D 1 335 ? 72.888 7.446 -57.081 1.00 32.36 335 ASN D N 1
ATOM 14344 C CA . ASN D 1 335 ? 73.805 8.215 -57.920 1.00 34.89 335 ASN D CA 1
ATOM 14345 C C . ASN D 1 335 ? 73.108 9.426 -58.526 1.00 33.97 335 ASN D C 1
ATOM 14346 O O . ASN D 1 335 ? 71.973 9.333 -58.994 1.00 32.62 335 ASN D O 1
ATOM 14351 N N . VAL D 1 336 ? 73.802 10.559 -58.515 1.00 32.89 336 VAL D N 1
ATOM 14352 C CA . VAL D 1 336 ? 73.275 11.800 -59.067 1.00 34.46 336 VAL D CA 1
ATOM 14353 C C . VAL D 1 336 ? 72.702 11.601 -60.467 1.00 34.22 336 VAL D C 1
ATOM 14354 O O . VAL D 1 336 ? 71.614 12.085 -60.777 1.00 32.60 336 VAL D O 1
ATOM 14358 N N . LYS D 1 337 ? 73.446 10.882 -61.305 1.00 35.28 337 LYS D N 1
ATOM 14359 C CA . LYS D 1 337 ? 73.046 10.626 -62.686 1.00 35.72 337 LYS D CA 1
ATOM 14360 C C . LYS D 1 337 ? 71.670 9.993 -62.845 1.00 34.10 337 LYS D C 1
ATOM 14361 O O . LYS D 1 337 ? 71.033 10.157 -63.881 1.00 35.81 337 LYS D O 1
ATOM 14367 N N . ASP D 1 338 ? 71.204 9.271 -61.832 1.00 32.46 338 ASP D N 1
ATOM 14368 C CA . ASP D 1 338 ? 69.899 8.629 -61.933 1.00 30.05 338 ASP D CA 1
ATOM 14369 C C . ASP D 1 338 ? 68.754 9.542 -61.518 1.00 28.53 338 ASP D C 1
ATOM 14370 O O . ASP D 1 338 ? 67.586 9.172 -61.625 1.00 27.29 338 ASP D O 1
ATOM 14375 N N . LEU D 1 339 ? 69.089 10.742 -61.059 1.00 26.66 339 LEU D N 1
ATOM 14376 C CA . LEU D 1 339 ? 68.067 11.686 -60.626 1.00 27.18 339 LEU D CA 1
ATOM 14377 C C . LEU D 1 339 ? 67.248 12.224 -61.798 1.00 26.57 339 LEU D C 1
ATOM 14378 O O . LEU D 1 339 ? 67.795 12.626 -62.823 1.00 27.57 339 LEU D O 1
ATOM 14383 N N . THR D 1 340 ? 65.930 12.219 -61.638 1.00 26.08 340 THR D N 1
ATOM 14384 C CA . THR D 1 340 ? 65.021 12.725 -62.659 1.00 26.57 340 THR D CA 1
ATOM 14385 C C . THR D 1 340 ? 64.024 13.643 -61.957 1.00 26.74 340 THR D C 1
ATOM 14386 O O . THR D 1 340 ? 63.946 13.656 -60.728 1.00 26.37 340 THR D O 1
ATOM 14390 N N . PRO D 1 341 ? 63.254 14.431 -62.725 1.00 26.76 341 PRO D N 1
ATOM 14391 C CA . PRO D 1 341 ? 62.276 15.330 -62.104 1.00 25.93 341 PRO D CA 1
ATOM 14392 C C . PRO D 1 341 ? 61.241 14.544 -61.296 1.00 26.79 341 PRO D C 1
ATOM 14393 O O . PRO D 1 341 ? 60.793 14.985 -60.238 1.00 25.14 341 PRO D O 1
ATOM 14397 N N . GLU D 1 342 ? 60.868 13.372 -61.803 1.00 28.14 342 GLU D N 1
ATOM 14398 C CA . GLU D 1 342 ? 59.889 12.526 -61.131 1.00 28.95 342 GLU D CA 1
ATOM 14399 C C . GLU D 1 342 ? 60.357 12.112 -59.737 1.00 29.01 342 GLU D C 1
ATOM 14400 O O . GLU D 1 342 ? 59.558 11.670 -58.914 1.00 30.74 342 GLU D O 1
ATOM 14406 N N . ASP D 1 343 ? 61.652 12.254 -59.473 1.00 28.20 343 ASP D N 1
ATOM 14407 C CA . ASP D 1 343 ? 62.224 11.878 -58.181 1.00 26.80 343 ASP D CA 1
ATOM 14408 C C . ASP D 1 343 ? 62.107 12.989 -57.136 1.00 25.82 343 ASP D C 1
ATOM 14409 O O . ASP D 1 343 ? 62.237 12.745 -55.939 1.00 24.23 343 ASP D O 1
ATOM 14414 N N . LEU D 1 344 ? 61.855 14.208 -57.592 1.00 25.36 344 LEU D N 1
ATOM 14415 C CA . LEU D 1 344 ? 61.775 15.343 -56.689 1.00 25.62 344 LEU D CA 1
ATOM 14416 C C . LEU D 1 344 ? 60.551 15.355 -55.787 1.00 25.92 344 LEU D C 1
ATOM 14417 O O . LEU D 1 344 ? 59.472 14.915 -56.176 1.00 25.58 344 LEU D O 1
ATOM 14422 N N . GLY D 1 345 ? 60.744 15.862 -54.571 1.00 24.30 345 GLY D N 1
ATOM 14423 C CA . GLY D 1 345 ? 59.666 15.950 -53.609 1.00 23.11 345 GLY D CA 1
ATOM 14424 C C . GLY D 1 345 ? 59.158 17.374 -53.549 1.00 22.85 345 GLY D C 1
ATOM 14425 O O . GLY D 1 345 ? 59.659 18.244 -54.264 1.00 22.83 345 GLY D O 1
ATOM 14426 N N . TYR D 1 346 ? 58.177 17.624 -52.689 1.00 22.29 346 TYR D N 1
ATOM 14427 C CA . TYR D 1 346 ? 57.608 18.959 -52.576 1.00 22.34 346 TYR D CA 1
ATOM 14428 C C . TYR D 1 346 ? 57.447 19.444 -51.144 1.00 22.22 346 TYR D C 1
ATOM 14429 O O . TYR D 1 346 ? 57.121 18.673 -50.244 1.00 22.34 346 TYR D O 1
ATOM 14438 N N . ALA D 1 347 ? 57.674 20.737 -50.948 1.00 23.26 347 ALA D N 1
ATOM 14439 C CA . ALA D 1 347 ? 57.515 21.365 -49.641 1.00 25.23 347 ALA D CA 1
ATOM 14440 C C . ALA D 1 347 ? 57.070 22.798 -49.888 1.00 25.64 347 ALA D C 1
ATOM 14441 O O . ALA D 1 347 ? 57.663 23.514 -50.696 1.00 26.56 347 ALA D O 1
ATOM 14443 N N . GLU D 1 348 ? 56.016 23.210 -49.199 1.00 26.36 348 GLU D N 1
ATOM 14444 C CA . GLU D 1 348 ? 55.492 24.556 -49.359 1.00 26.95 348 GLU D CA 1
ATOM 14445 C C . GLU D 1 348 ? 56.578 25.591 -49.062 1.00 26.28 348 GLU D C 1
ATOM 14446 O O . GLU D 1 348 ? 56.623 26.661 -49.671 1.00 25.42 348 GLU D O 1
ATOM 14452 N N . VAL D 1 349 ? 57.452 25.260 -48.118 1.00 24.80 349 VAL D N 1
ATOM 14453 C CA . VAL D 1 349 ? 58.540 26.144 -47.720 1.00 22.51 349 VAL D CA 1
ATOM 14454 C C . VAL D 1 349 ? 59.683 25.309 -47.146 1.00 22.43 349 VAL D C 1
ATOM 14455 O O . VAL D 1 349 ? 59.452 24.323 -46.443 1.00 21.16 349 VAL D O 1
ATOM 14459 N N . VAL D 1 350 ? 60.909 25.689 -47.478 1.00 19.96 350 VAL D N 1
ATOM 14460 C CA . VAL D 1 350 ? 62.086 25.035 -46.930 1.00 20.64 350 VAL D CA 1
ATOM 14461 C C . VAL D 1 350 ? 62.907 26.241 -46.546 1.00 21.11 350 VAL D C 1
ATOM 14462 O O . VAL D 1 350 ? 63.220 27.079 -47.389 1.00 23.14 350 VAL D O 1
ATOM 14466 N N . GLU D 1 351 ? 63.253 26.349 -45.274 1.00 22.28 351 GLU D N 1
ATOM 14467 C CA . GLU D 1 351 ? 63.978 27.522 -44.829 1.00 22.37 351 GLU D CA 1
ATOM 14468 C C . GLU D 1 351 ? 64.869 27.251 -43.643 1.00 22.52 351 GLU D C 1
ATOM 14469 O O . GLU D 1 351 ? 64.551 26.423 -42.793 1.00 20.35 351 GLU D O 1
ATOM 14475 N N . GLU D 1 352 ? 65.995 27.952 -43.607 1.00 22.31 352 GLU D N 1
ATOM 14476 C CA . GLU D 1 352 ? 66.934 27.833 -42.515 1.00 23.35 352 GLU D CA 1
ATOM 14477 C C . GLU D 1 352 ? 66.523 28.904 -41.510 1.00 25.83 352 GLU D C 1
ATOM 14478 O O . GLU D 1 352 ? 66.360 30.068 -41.871 1.00 25.49 352 GLU D O 1
ATOM 14484 N N . ARG D 1 353 ? 66.328 28.499 -40.259 1.00 27.34 353 ARG D N 1
ATOM 14485 C CA . ARG D 1 353 ? 65.931 29.421 -39.197 1.00 28.94 353 ARG D CA 1
ATOM 14486 C C . ARG D 1 353 ? 66.759 29.142 -37.958 1.00 29.24 353 ARG D C 1
ATOM 14487 O O . ARG D 1 353 ? 67.186 28.009 -37.728 1.00 27.96 353 ARG D O 1
ATOM 14495 N N . LYS D 1 354 ? 66.974 30.174 -37.152 1.00 30.32 354 LYS D N 1
ATOM 14496 C CA . LYS D 1 354 ? 67.734 30.009 -35.925 1.00 32.66 354 LYS D CA 1
ATOM 14497 C C . LYS D 1 354 ? 66.813 29.807 -34.729 1.00 32.68 354 LYS D C 1
ATOM 14498 O O . LYS D 1 354 ? 65.832 30.530 -34.554 1.00 32.01 354 LYS D O 1
ATOM 14504 N N . LEU D 1 355 ? 67.124 28.795 -33.928 1.00 32.96 355 LEU D N 1
ATOM 14505 C CA . LEU D 1 355 ? 66.370 28.503 -32.718 1.00 34.37 355 LEU D CA 1
ATOM 14506 C C . LEU D 1 355 ? 67.402 28.563 -31.615 1.00 34.70 355 LEU D C 1
ATOM 14507 O O . LEU D 1 355 ? 68.374 27.805 -31.633 1.00 33.35 355 LEU D O 1
ATOM 14512 N N . ALA D 1 356 ? 67.205 29.466 -30.661 1.00 36.19 356 ALA D N 1
ATOM 14513 C CA . ALA D 1 356 ? 68.170 29.609 -29.577 1.00 38.23 356 ALA D CA 1
ATOM 14514 C C . ALA D 1 356 ? 69.533 29.868 -30.222 1.00 39.18 356 ALA D C 1
ATOM 14515 O O . ALA D 1 356 ? 70.541 29.274 -29.831 1.00 40.17 356 ALA D O 1
ATOM 14517 N N . GLY D 1 357 ? 69.543 30.738 -31.233 1.00 39.33 357 GLY D N 1
ATOM 14518 C CA . GLY D 1 357 ? 70.774 31.073 -31.931 1.00 40.04 357 GLY D CA 1
ATOM 14519 C C . GLY D 1 357 ? 71.417 29.977 -32.778 1.00 40.25 357 GLY D C 1
ATOM 14520 O O . GLY D 1 357 ? 72.475 30.202 -33.369 1.00 40.58 357 GLY D O 1
ATOM 14521 N N . GLU D 1 358 ? 70.798 28.800 -32.849 1.00 38.52 358 GLU D N 1
ATOM 14522 C CA . GLU D 1 358 ? 71.349 27.697 -33.636 1.00 37.87 358 GLU D CA 1
ATOM 14523 C C . GLU D 1 358 ? 70.556 27.454 -34.918 1.00 36.09 358 GLU D C 1
ATOM 14524 O O . GLU D 1 358 ? 69.331 27.326 -34.886 1.00 34.95 358 GLU D O 1
ATOM 14530 N N . ASN D 1 359 ? 71.261 27.384 -36.044 1.00 33.09 359 ASN D N 1
ATOM 14531 C CA . ASN D 1 359 ? 70.611 27.188 -37.334 1.00 32.40 359 ASN D CA 1
ATOM 14532 C C . ASN D 1 359 ? 69.979 25.824 -37.545 1.00 31.14 359 ASN D C 1
ATOM 14533 O O . ASN D 1 359 ? 70.550 24.788 -37.205 1.00 31.62 359 ASN D O 1
ATOM 14538 N N . MET D 1 360 ? 68.783 25.837 -38.114 1.00 28.87 360 MET D N 1
ATOM 14539 C CA . MET D 1 360 ? 68.081 24.604 -38.408 1.00 28.50 360 MET D CA 1
ATOM 14540 C C . MET D 1 360 ? 67.318 24.737 -39.708 1.00 26.02 360 MET D C 1
ATOM 14541 O O . MET D 1 360 ? 67.056 25.839 -40.184 1.00 26.19 360 MET D O 1
ATOM 14546 N N . ILE D 1 361 ? 66.979 23.605 -40.297 1.00 23.63 361 ILE D N 1
ATOM 14547 C CA . ILE D 1 361 ? 66.257 23.629 -41.542 1.00 22.11 361 ILE D CA 1
ATOM 14548 C C . ILE D 1 361 ? 64.857 23.073 -41.389 1.00 21.43 361 ILE D C 1
ATOM 14549 O O . ILE D 1 361 ? 64.657 21.961 -40.907 1.00 20.62 361 ILE D O 1
ATOM 14554 N N . PHE D 1 362 ? 63.887 23.885 -41.789 1.00 21.65 362 PHE D N 1
ATOM 14555 C CA . PHE D 1 362 ? 62.488 23.515 -41.720 1.00 20.94 362 PHE D CA 1
ATOM 14556 C C . PHE D 1 362 ? 61.967 23.164 -43.103 1.00 21.46 362 PHE D C 1
ATOM 14557 O O . PHE D 1 362 ? 62.135 23.926 -44.054 1.00 21.36 362 PHE D O 1
ATOM 14565 N N . VAL D 1 363 ? 61.355 21.992 -43.207 1.00 22.06 363 VAL D N 1
ATOM 14566 C CA . VAL D 1 363 ? 60.744 21.535 -44.446 1.00 20.92 363 VAL D CA 1
ATOM 14567 C C . VAL D 1 363 ? 59.286 21.396 -44.021 1.00 23.16 363 VAL D C 1
ATOM 14568 O O . VAL D 1 363 ? 58.880 20.391 -43.427 1.00 21.88 363 VAL D O 1
ATOM 14572 N N . GLU D 1 364 ? 58.509 22.435 -44.303 1.00 25.42 364 GLU D N 1
ATOM 14573 C CA . GLU D 1 364 ? 57.113 22.474 -43.896 1.00 27.79 364 GLU D CA 1
ATOM 14574 C C . GLU D 1 364 ? 56.123 22.631 -45.033 1.00 27.65 364 GLU D C 1
ATOM 14575 O O . GLU D 1 364 ? 56.492 22.935 -46.169 1.00 26.86 364 GLU D O 1
ATOM 14581 N N . GLY D 1 365 ? 54.855 22.419 -44.704 1.00 28.61 365 GLY D N 1
ATOM 14582 C CA . GLY D 1 365 ? 53.798 22.544 -45.685 1.00 30.14 365 GLY D CA 1
ATOM 14583 C C . GLY D 1 365 ? 53.801 21.477 -46.760 1.00 30.81 365 GLY D C 1
ATOM 14584 O O . GLY D 1 365 ? 53.422 21.753 -47.897 1.00 32.13 365 GLY D O 1
ATOM 14585 N N . CYS D 1 366 ? 54.228 20.266 -46.420 1.00 31.01 366 CYS D N 1
ATOM 14586 C CA . CYS D 1 366 ? 54.244 19.180 -47.397 1.00 31.49 366 CYS D CA 1
ATOM 14587 C C . CYS D 1 366 ? 52.799 18.748 -47.659 1.00 32.71 366 CYS D C 1
ATOM 14588 O O . CYS D 1 366 ? 51.944 18.876 -46.785 1.00 30.35 366 CYS D O 1
ATOM 14591 N N . LYS D 1 367 ? 52.539 18.238 -48.861 1.00 35.47 367 LYS D N 1
ATOM 14592 C CA . LYS D 1 367 ? 51.203 17.806 -49.262 1.00 38.23 367 LYS D CA 1
ATOM 14593 C C . LYS D 1 367 ? 50.556 16.849 -48.253 1.00 39.08 367 LYS D C 1
ATOM 14594 O O . LYS D 1 367 ? 49.828 17.292 -47.364 1.00 43.16 367 LYS D O 1
ATOM 14600 N N . ASN D 1 368 ? 50.789 15.548 -48.383 1.00 37.19 368 ASN D N 1
ATOM 14601 C CA . ASN D 1 368 ? 50.209 14.600 -47.425 1.00 35.01 368 ASN D CA 1
ATOM 14602 C C . ASN D 1 368 ? 51.373 13.795 -46.862 1.00 32.28 368 ASN D C 1
ATOM 14603 O O . ASN D 1 368 ? 51.511 12.601 -47.127 1.00 32.60 368 ASN D O 1
ATOM 14608 N N . PRO D 1 369 ? 52.214 14.444 -46.047 1.00 29.11 369 PRO D N 1
ATOM 14609 C CA . PRO D 1 369 ? 53.385 13.803 -45.448 1.00 26.41 369 PRO D CA 1
ATOM 14610 C C . PRO D 1 369 ? 53.122 12.478 -44.757 1.00 25.92 369 PRO D C 1
ATOM 14611 O O . PRO D 1 369 ? 52.107 12.299 -44.088 1.00 26.97 369 PRO D O 1
ATOM 14615 N N . LYS D 1 370 ? 54.043 11.541 -44.934 1.00 25.51 370 LYS D N 1
ATOM 14616 C CA . LYS D 1 370 ? 53.926 10.236 -44.297 1.00 24.72 370 LYS D CA 1
ATOM 14617 C C . LYS D 1 370 ? 54.891 10.176 -43.110 1.00 22.31 370 LYS D C 1
ATOM 14618 O O . LYS D 1 370 ? 54.928 9.200 -42.373 1.00 20.15 370 LYS D O 1
ATOM 14624 N N . ALA D 1 371 ? 55.677 11.237 -42.951 1.00 20.57 371 ALA D N 1
ATOM 14625 C CA . ALA D 1 371 ? 56.616 11.372 -41.840 1.00 20.03 371 ALA D CA 1
ATOM 14626 C C . ALA D 1 371 ? 56.369 12.788 -41.356 1.00 19.95 371 ALA D C 1
ATOM 14627 O O . ALA D 1 371 ? 56.171 13.702 -42.156 1.00 19.65 371 ALA D O 1
ATOM 14629 N N . VAL D 1 372 ? 56.390 12.972 -40.047 1.00 18.04 372 VAL D N 1
ATOM 14630 C CA . VAL D 1 372 ? 56.101 14.272 -39.486 1.00 19.79 372 VAL D CA 1
ATOM 14631 C C . VAL D 1 372 ? 57.079 14.618 -38.365 1.00 20.11 372 VAL D C 1
ATOM 14632 O O . VAL D 1 372 ? 57.874 13.776 -37.954 1.00 20.40 372 VAL D O 1
ATOM 14636 N N . THR D 1 373 ? 57.037 15.858 -37.883 1.00 20.50 373 THR D N 1
ATOM 14637 C CA . THR D 1 373 ? 57.942 16.277 -36.812 1.00 18.57 373 THR D CA 1
ATOM 14638 C C . THR D 1 373 ? 57.273 17.104 -35.722 1.00 19.47 373 THR D C 1
ATOM 14639 O O . THR D 1 373 ? 56.532 18.049 -36.011 1.00 17.92 373 THR D O 1
ATOM 14643 N N . ILE D 1 374 ? 57.527 16.741 -34.465 1.00 18.29 374 ILE D N 1
ATOM 14644 C CA . ILE D 1 374 ? 56.993 17.499 -33.343 1.00 15.63 374 ILE D CA 1
ATOM 14645 C C . ILE D 1 374 ? 58.181 18.233 -32.748 1.00 15.80 374 ILE D C 1
ATOM 14646 O O . ILE D 1 374 ? 59.095 17.613 -32.204 1.00 18.40 374 ILE D O 1
ATOM 14651 N N . LEU D 1 375 ? 58.170 19.554 -32.878 1.00 16.04 375 LEU D N 1
ATOM 14652 C CA . LEU D 1 375 ? 59.248 20.394 -32.373 1.00 16.89 375 LEU D CA 1
ATOM 14653 C C . LEU D 1 375 ? 58.944 20.744 -30.922 1.00 16.92 375 LEU D C 1
ATOM 14654 O O . LEU D 1 375 ? 57.964 21.437 -30.632 1.00 15.89 375 LEU D O 1
ATOM 14659 N N . ILE D 1 376 ? 59.791 20.269 -30.018 1.00 16.18 376 ILE D N 1
ATOM 14660 C CA . ILE D 1 376 ? 59.612 20.534 -28.604 1.00 15.33 376 ILE D CA 1
ATOM 14661 C C . ILE D 1 376 ? 60.425 21.732 -28.126 1.00 15.30 376 ILE D C 1
ATOM 14662 O O . ILE D 1 376 ? 61.614 21.852 -28.418 1.00 14.93 376 ILE D O 1
ATOM 14667 N N . ARG D 1 377 ? 59.766 22.623 -27.397 1.00 14.35 377 ARG D N 1
ATOM 14668 C CA . ARG D 1 377 ? 60.422 23.795 -26.833 1.00 13.47 377 ARG D CA 1
ATOM 14669 C C . ARG D 1 377 ? 60.196 23.758 -25.322 1.00 13.29 377 ARG D C 1
ATOM 14670 O O . ARG D 1 377 ? 59.317 23.043 -24.835 1.00 11.42 377 ARG D O 1
ATOM 14678 N N . GLY D 1 378 ? 60.996 24.516 -24.585 1.00 13.08 378 GLY D N 1
ATOM 14679 C CA . GLY D 1 378 ? 60.872 24.550 -23.135 1.00 14.70 378 GLY D CA 1
ATOM 14680 C C . GLY D 1 378 ? 62.000 25.395 -22.569 1.00 14.83 378 GLY D C 1
ATOM 14681 O O . GLY D 1 378 ? 63.040 25.543 -23.211 1.00 15.15 378 GLY D O 1
ATOM 14682 N N . GLY D 1 379 ? 61.812 25.939 -21.372 1.00 14.68 379 GLY D N 1
ATOM 14683 C CA . GLY D 1 379 ? 62.834 26.796 -20.791 1.00 15.85 379 GLY D CA 1
ATOM 14684 C C . GLY D 1 379 ? 64.093 26.146 -20.260 1.00 17.58 379 GLY D C 1
ATOM 14685 O O . GLY D 1 379 ? 64.961 26.835 -19.720 1.00 20.50 379 GLY D O 1
ATOM 14686 N N . THR D 1 380 ? 64.226 24.837 -20.424 1.00 17.59 380 THR D N 1
ATOM 14687 C CA . THR D 1 380 ? 65.395 24.145 -19.900 1.00 18.14 380 THR D CA 1
ATOM 14688 C C . THR D 1 380 ? 65.596 22.822 -20.628 1.00 18.69 380 THR D C 1
ATOM 14689 O O . THR D 1 380 ? 64.631 22.226 -21.095 1.00 19.14 380 THR D O 1
ATOM 14693 N N . GLU D 1 381 ? 66.841 22.362 -20.739 1.00 20.08 381 GLU D N 1
ATOM 14694 C CA . GLU D 1 381 ? 67.096 21.087 -21.407 1.00 21.22 381 GLU D CA 1
ATOM 14695 C C . GLU D 1 381 ? 66.380 19.941 -20.682 1.00 19.44 381 GLU D C 1
ATOM 14696 O O . GLU D 1 381 ? 65.839 19.037 -21.316 1.00 17.23 381 GLU D O 1
ATOM 14702 N N . HIS D 1 382 ? 66.381 19.967 -19.354 1.00 16.71 382 HIS D N 1
ATOM 14703 C CA . HIS D 1 382 ? 65.709 18.911 -18.614 1.00 18.57 382 HIS D CA 1
ATOM 14704 C C . HIS D 1 382 ? 64.204 18.902 -18.857 1.00 17.18 382 HIS D C 1
ATOM 14705 O O . HIS D 1 382 ? 63.596 17.839 -18.973 1.00 18.17 382 HIS D O 1
ATOM 14712 N N . VAL D 1 383 ? 63.603 20.082 -18.935 1.00 15.29 383 VAL D N 1
ATOM 14713 C CA . VAL D 1 383 ? 62.178 20.180 -19.194 1.00 13.19 383 VAL D CA 1
ATOM 14714 C C . VAL D 1 383 ? 61.929 19.563 -20.566 1.00 13.89 383 VAL D C 1
ATOM 14715 O O . VAL D 1 383 ? 61.045 18.722 -20.744 1.00 13.72 383 VAL D O 1
ATOM 14719 N N . ILE D 1 384 ? 62.734 19.977 -21.530 1.00 14.99 384 ILE D N 1
ATOM 14720 C CA . ILE D 1 384 ? 62.638 19.464 -22.893 1.00 17.62 384 ILE D CA 1
ATOM 14721 C C . ILE D 1 384 ? 62.665 17.934 -22.955 1.00 16.74 384 ILE D C 1
ATOM 14722 O O . ILE D 1 384 ? 61.845 17.326 -23.641 1.00 14.84 384 ILE D O 1
ATOM 14727 N N . ASP D 1 385 ? 63.610 17.315 -22.250 1.00 15.46 385 ASP D N 1
ATOM 14728 C CA . ASP D 1 385 ? 63.719 15.863 -22.264 1.00 16.48 385 ASP D CA 1
ATOM 14729 C C . ASP D 1 385 ? 62.513 15.177 -21.636 1.00 17.06 385 ASP D C 1
ATOM 14730 O O . ASP D 1 385 ? 62.049 14.156 -22.143 1.00 16.53 385 ASP D O 1
ATOM 14735 N N . GLU D 1 386 ? 62.001 15.723 -20.533 1.00 15.74 386 GLU D N 1
ATOM 14736 C CA . GLU D 1 386 ? 60.852 15.095 -19.896 1.00 16.16 386 GLU D CA 1
ATOM 14737 C C . GLU D 1 386 ? 59.601 15.291 -20.755 1.00 15.30 386 GLU D C 1
ATOM 14738 O O . GLU D 1 386 ? 58.697 14.463 -20.731 1.00 16.41 386 GLU D O 1
ATOM 14744 N N . VAL D 1 387 ? 59.551 16.371 -21.531 1.00 14.47 387 VAL D N 1
ATOM 14745 C CA . VAL D 1 387 ? 58.394 16.583 -22.396 1.00 15.23 387 VAL D CA 1
ATOM 14746 C C . VAL D 1 387 ? 58.450 15.536 -23.504 1.00 16.18 387 VAL D C 1
ATOM 14747 O O . VAL D 1 387 ? 57.434 14.935 -23.868 1.00 14.73 387 VAL D O 1
ATOM 14751 N N . GLU D 1 388 ? 59.647 15.303 -24.032 1.00 17.23 388 GLU D N 1
ATOM 14752 C CA . GLU D 1 388 ? 59.811 14.303 -25.080 1.00 18.30 388 GLU D CA 1
ATOM 14753 C C . GLU D 1 388 ? 59.322 12.954 -24.566 1.00 17.53 388 GLU D C 1
ATOM 14754 O O . GLU D 1 388 ? 58.636 12.213 -25.282 1.00 18.80 388 GLU D O 1
ATOM 14760 N N . ARG D 1 389 ? 59.677 12.635 -23.325 1.00 15.99 389 ARG D N 1
ATOM 14761 C CA . ARG D 1 389 ? 59.259 11.369 -22.737 1.00 16.96 389 ARG D CA 1
ATOM 14762 C C . ARG D 1 389 ? 57.740 11.283 -22.643 1.00 17.40 389 ARG D C 1
ATOM 14763 O O . ARG D 1 389 ? 57.154 10.241 -22.936 1.00 16.41 389 ARG D O 1
ATOM 14771 N N . ALA D 1 390 ? 57.097 12.382 -22.251 1.00 17.83 390 ALA D N 1
ATOM 14772 C CA . ALA D 1 390 ? 55.645 12.405 -22.164 1.00 15.88 390 ALA D CA 1
ATOM 14773 C C . ALA D 1 390 ? 55.048 12.195 -23.556 1.00 16.65 390 ALA D C 1
ATOM 14774 O O . ALA D 1 390 ? 54.077 11.449 -23.726 1.00 17.75 390 ALA D O 1
ATOM 14776 N N . LEU D 1 391 ? 55.627 12.854 -24.554 1.00 16.36 391 LEU D N 1
ATOM 14777 C CA . LEU D 1 391 ? 55.137 12.722 -25.924 1.00 17.47 391 LEU D CA 1
ATOM 14778 C C . LEU D 1 391 ? 55.338 11.311 -26.474 1.00 18.04 391 LEU D C 1
ATOM 14779 O O . LEU D 1 391 ? 54.533 10.836 -27.274 1.00 16.87 391 LEU D O 1
ATOM 14784 N N . GLU D 1 392 ? 56.413 10.645 -26.052 1.00 19.03 392 GLU D N 1
ATOM 14785 C CA . GLU D 1 392 ? 56.670 9.286 -26.513 1.00 20.37 392 GLU D CA 1
ATOM 14786 C C . GLU D 1 392 ? 55.562 8.372 -26.012 1.00 20.80 392 GLU D C 1
ATOM 14787 O O . GLU D 1 392 ? 55.095 7.492 -26.739 1.00 20.21 392 GLU D O 1
ATOM 14793 N N . ASP D 1 393 ? 55.138 8.581 -24.770 1.00 19.36 393 ASP D N 1
ATOM 14794 C CA . ASP D 1 393 ? 54.065 7.775 -24.212 1.00 19.82 393 ASP D CA 1
ATOM 14795 C C . ASP D 1 393 ? 52.752 8.125 -24.905 1.00 18.95 393 ASP D C 1
ATOM 14796 O O . ASP D 1 393 ? 52.032 7.245 -25.379 1.00 20.81 393 ASP D O 1
ATOM 14801 N N . ALA D 1 394 ? 52.445 9.415 -24.961 1.00 17.35 394 ALA D N 1
ATOM 14802 C CA . ALA D 1 394 ? 51.217 9.883 -25.584 1.00 17.50 394 ALA D CA 1
ATOM 14803 C C . ALA D 1 394 ? 51.070 9.330 -26.995 1.00 18.46 394 ALA D C 1
ATOM 14804 O O . ALA D 1 394 ? 49.998 8.882 -27.395 1.00 19.65 394 ALA D O 1
ATOM 14806 N N . VAL D 1 395 ? 52.156 9.357 -27.750 1.00 18.08 395 VAL D N 1
ATOM 14807 C CA . VAL D 1 395 ? 52.129 8.859 -29.114 1.00 18.02 395 VAL D CA 1
ATOM 14808 C C . VAL D 1 395 ? 51.919 7.332 -29.167 1.00 17.91 395 VAL D C 1
ATOM 14809 O O . VAL D 1 395 ? 51.257 6.817 -30.074 1.00 17.14 395 VAL D O 1
ATOM 14813 N N . LYS D 1 396 ? 52.460 6.613 -28.186 1.00 16.99 396 LYS D N 1
ATOM 14814 C CA . LYS D 1 396 ? 52.308 5.163 -28.142 1.00 17.56 396 LYS D CA 1
ATOM 14815 C C . LYS D 1 396 ? 50.877 4.720 -27.823 1.00 17.10 396 LYS D C 1
ATOM 14816 O O . LYS D 1 396 ? 50.355 3.802 -28.456 1.00 13.00 396 LYS D O 1
ATOM 14822 N N . VAL D 1 397 ? 50.237 5.369 -26.854 1.00 16.42 397 VAL D N 1
ATOM 14823 C CA . VAL D 1 397 ? 48.875 4.991 -26.518 1.00 17.95 397 VAL D CA 1
ATOM 14824 C C . VAL D 1 397 ? 47.913 5.352 -27.646 1.00 19.34 397 VAL D C 1
ATOM 14825 O O . VAL D 1 397 ? 46.960 4.611 -27.907 1.00 19.80 397 VAL D O 1
ATOM 14829 N N . VAL D 1 398 ? 48.146 6.479 -28.317 1.00 18.78 398 VAL D N 1
ATOM 14830 C CA . VAL D 1 398 ? 47.263 6.851 -29.419 1.00 20.01 398 VAL D CA 1
ATOM 14831 C C . VAL D 1 398 ? 47.395 5.733 -30.440 1.00 21.87 398 VAL D C 1
ATOM 14832 O O . VAL D 1 398 ? 46.399 5.227 -30.964 1.00 23.22 398 VAL D O 1
ATOM 14836 N N . LYS D 1 399 ? 48.637 5.334 -30.699 1.00 22.28 399 LYS D N 1
ATOM 14837 C CA . LYS D 1 399 ? 48.919 4.248 -31.629 1.00 22.75 399 LYS D CA 1
ATOM 14838 C C . LYS D 1 399 ? 48.174 2.977 -31.214 1.00 22.36 399 LYS D C 1
ATOM 14839 O O . LYS D 1 399 ? 47.575 2.296 -32.047 1.00 21.69 399 LYS D O 1
ATOM 14845 N N . ASP D 1 400 ? 48.218 2.659 -29.924 1.00 22.27 400 ASP D N 1
ATOM 14846 C CA . ASP D 1 400 ? 47.561 1.459 -29.417 1.00 23.85 400 ASP D CA 1
ATOM 14847 C C . ASP D 1 400 ? 46.097 1.420 -29.811 1.00 23.70 400 ASP D C 1
ATOM 14848 O O . ASP D 1 400 ? 45.605 0.398 -30.291 1.00 23.50 400 ASP D O 1
ATOM 14853 N N . VAL D 1 401 ? 45.404 2.537 -29.610 1.00 22.59 401 VAL D N 1
ATOM 14854 C CA . VAL D 1 401 ? 43.983 2.608 -29.922 1.00 21.75 401 VAL D CA 1
ATOM 14855 C C . VAL D 1 401 ? 43.671 2.521 -31.410 1.00 21.74 401 VAL D C 1
ATOM 14856 O O . VAL D 1 401 ? 42.667 1.923 -31.801 1.00 22.70 401 VAL D O 1
ATOM 14860 N N . MET D 1 402 ? 44.522 3.105 -32.244 1.00 23.48 402 MET D N 1
ATOM 14861 C CA . MET D 1 402 ? 44.286 3.050 -33.677 1.00 25.31 402 MET D CA 1
ATOM 14862 C C . MET D 1 402 ? 44.520 1.654 -34.230 1.00 27.85 402 MET D C 1
ATOM 14863 O O . MET D 1 402 ? 43.887 1.267 -35.211 1.00 29.13 402 MET D O 1
ATOM 14868 N N . GLU D 1 403 ? 45.420 0.895 -33.608 1.00 27.98 403 GLU D N 1
ATOM 14869 C CA . GLU D 1 403 ? 45.698 -0.461 -34.072 1.00 28.73 403 GLU D CA 1
ATOM 14870 C C . GLU D 1 403 ? 44.720 -1.446 -33.427 1.00 30.28 403 GLU D C 1
ATOM 14871 O O . GLU D 1 403 ? 44.342 -2.444 -34.035 1.00 29.19 403 GLU D O 1
ATOM 14877 N N . ASP D 1 404 ? 44.328 -1.158 -32.187 1.00 32.23 404 ASP D N 1
ATOM 14878 C CA . ASP D 1 404 ? 43.369 -1.976 -31.435 1.00 34.10 404 ASP D CA 1
ATOM 14879 C C . ASP D 1 404 ? 42.239 -1.000 -31.127 1.00 35.51 404 ASP D C 1
ATOM 14880 O O . ASP D 1 404 ? 42.387 -0.165 -30.234 1.00 40.89 404 ASP D O 1
ATOM 14885 N N . GLY D 1 405 ? 41.122 -1.073 -31.835 1.00 33.97 405 GLY D N 1
ATOM 14886 C CA . GLY D 1 405 ? 40.055 -0.125 -31.543 1.00 30.20 405 GLY D CA 1
ATOM 14887 C C . GLY D 1 405 ? 39.385 -0.422 -30.216 1.00 27.45 405 GLY D C 1
ATOM 14888 O O . GLY D 1 405 ? 38.191 -0.684 -30.182 1.00 29.36 405 GLY D O 1
ATOM 14889 N N . ALA D 1 406 ? 40.140 -0.377 -29.121 1.00 25.38 406 ALA D N 1
ATOM 14890 C CA . ALA D 1 406 ? 39.584 -0.693 -27.808 1.00 23.40 406 ALA D CA 1
ATOM 14891 C C . ALA D 1 406 ? 40.198 0.084 -26.650 1.00 21.56 406 ALA D C 1
ATOM 14892 O O . ALA D 1 406 ? 41.420 0.220 -26.545 1.00 22.66 406 ALA D O 1
ATOM 14894 N N . VAL D 1 407 ? 39.339 0.571 -25.764 1.00 18.80 407 VAL D N 1
ATOM 14895 C CA . VAL D 1 407 ? 39.790 1.334 -24.616 1.00 17.40 407 VAL D CA 1
ATOM 14896 C C . VAL D 1 407 ? 39.133 0.842 -23.339 1.00 17.29 407 VAL D C 1
ATOM 14897 O O . VAL D 1 407 ? 38.228 0.016 -23.376 1.00 18.03 407 VAL D O 1
ATOM 14901 N N . LEU D 1 408 ? 39.600 1.360 -22.212 1.00 16.94 408 LEU D N 1
ATOM 14902 C CA . LEU D 1 408 ? 39.069 1.000 -20.904 1.00 17.41 408 LEU D CA 1
ATOM 14903 C C . LEU D 1 408 ? 39.040 2.239 -20.033 1.00 17.68 408 LEU D C 1
ATOM 14904 O O . LEU D 1 408 ? 39.754 3.207 -20.288 1.00 17.70 408 LEU D O 1
ATOM 14909 N N . PRO D 1 409 ? 38.209 2.231 -18.989 1.00 18.07 409 PRO D N 1
ATOM 14910 C CA . PRO D 1 409 ? 38.198 3.415 -18.139 1.00 18.85 409 PRO D CA 1
ATOM 14911 C C . PRO D 1 409 ? 39.506 3.378 -17.344 1.00 20.35 409 PRO D C 1
ATOM 14912 O O . PRO D 1 409 ? 40.151 2.333 -17.261 1.00 21.74 409 PRO D O 1
ATOM 14916 N N . ALA D 1 410 ? 39.912 4.507 -16.775 1.00 21.64 410 ALA D N 1
ATOM 14917 C CA . ALA D 1 410 ? 41.137 4.549 -15.983 1.00 20.56 410 ALA D CA 1
ATOM 14918 C C . ALA D 1 410 ? 40.748 4.634 -14.508 1.00 19.87 410 ALA D C 1
ATOM 14919 O O . ALA D 1 410 ? 39.745 4.062 -14.094 1.00 19.81 410 ALA D O 1
ATOM 14921 N N . GLY D 1 411 ? 41.550 5.334 -13.715 1.00 20.27 411 GLY D N 1
ATOM 14922 C CA . GLY D 1 411 ? 41.240 5.493 -12.304 1.00 19.36 411 GLY D CA 1
ATOM 14923 C C . GLY D 1 411 ? 41.105 4.218 -11.499 1.00 20.51 411 GLY D C 1
ATOM 14924 O O . GLY D 1 411 ? 40.400 4.193 -10.492 1.00 20.35 411 GLY D O 1
ATOM 14925 N N . GLY D 1 412 ? 41.783 3.159 -11.932 1.00 19.81 412 GLY D N 1
ATOM 14926 C CA . GLY D 1 412 ? 41.714 1.904 -11.212 1.00 19.08 412 GLY D CA 1
ATOM 14927 C C . GLY D 1 412 ? 40.431 1.124 -11.441 1.00 18.93 412 GLY D C 1
ATOM 14928 O O . GLY D 1 412 ? 40.221 0.071 -10.830 1.00 18.36 412 GLY D O 1
ATOM 14929 N N . ALA D 1 413 ? 39.566 1.631 -12.313 1.00 18.65 413 ALA D N 1
ATOM 14930 C CA . ALA D 1 413 ? 38.301 0.956 -12.599 1.00 18.23 413 ALA D CA 1
ATOM 14931 C C . ALA D 1 413 ? 38.541 -0.456 -13.114 1.00 17.62 413 ALA D C 1
ATOM 14932 O O . ALA D 1 413 ? 37.926 -1.408 -12.634 1.00 19.12 413 ALA D O 1
ATOM 14934 N N . PRO D 1 414 ? 39.444 -0.615 -14.096 1.00 19.08 414 PRO D N 1
ATOM 14935 C CA . PRO D 1 414 ? 39.733 -1.943 -14.643 1.00 19.76 414 PRO D CA 1
ATOM 14936 C C . PRO D 1 414 ? 40.150 -2.950 -13.575 1.00 19.04 414 PRO D C 1
ATOM 14937 O O . PRO D 1 414 ? 39.572 -4.032 -13.478 1.00 18.98 414 PRO D O 1
ATOM 14941 N N . GLU D 1 415 ? 41.150 -2.609 -12.771 1.00 19.00 415 GLU D N 1
ATOM 14942 C CA . GLU D 1 415 ? 41.576 -3.553 -11.747 1.00 20.78 415 GLU D CA 1
ATOM 14943 C C . GLU D 1 415 ? 40.462 -3.860 -10.744 1.00 19.88 415 GLU D C 1
ATOM 14944 O O . GLU D 1 415 ? 40.373 -4.978 -10.236 1.00 19.22 415 GLU D O 1
ATOM 14950 N N . ILE D 1 416 ? 39.601 -2.884 -10.471 1.00 18.85 416 ILE D N 1
ATOM 14951 C CA . ILE D 1 416 ? 38.495 -3.106 -9.551 1.00 18.66 416 ILE D CA 1
ATOM 14952 C C . ILE D 1 416 ? 37.514 -4.110 -10.171 1.00 20.39 416 ILE D C 1
ATOM 14953 O O . ILE D 1 416 ? 37.019 -5.023 -9.497 1.00 19.82 416 ILE D O 1
ATOM 14958 N N . GLU D 1 417 ? 37.245 -3.942 -11.461 1.00 20.82 417 GLU D N 1
ATOM 14959 C CA . GLU D 1 417 ? 36.351 -4.840 -12.176 1.00 21.99 417 GLU D CA 1
ATOM 14960 C C . GLU D 1 417 ? 36.946 -6.245 -12.165 1.00 21.52 417 GLU D C 1
ATOM 14961 O O . GLU D 1 417 ? 36.230 -7.226 -11.985 1.00 23.36 417 GLU D O 1
ATOM 14967 N N . LEU D 1 418 ? 38.257 -6.338 -12.362 1.00 19.42 418 LEU D N 1
ATOM 14968 C CA . LEU D 1 418 ? 38.927 -7.634 -12.360 1.00 17.98 418 LEU D CA 1
ATOM 14969 C C . LEU D 1 418 ? 38.914 -8.249 -10.968 1.00 18.06 418 LEU D C 1
ATOM 14970 O O . LEU D 1 418 ? 38.629 -9.435 -10.810 1.00 18.82 418 LEU D O 1
ATOM 14975 N N . ALA D 1 419 ? 39.219 -7.445 -9.956 1.00 17.04 419 ALA D N 1
ATOM 14976 C CA . ALA D 1 419 ? 39.233 -7.945 -8.591 1.00 18.57 419 ALA D CA 1
ATOM 14977 C C . ALA D 1 419 ? 37.880 -8.545 -8.201 1.00 20.91 419 ALA D C 1
ATOM 14978 O O . ALA D 1 419 ? 37.822 -9.583 -7.540 1.00 20.13 419 ALA D O 1
ATOM 14980 N N . ILE D 1 420 ? 36.793 -7.894 -8.609 1.00 22.30 420 ILE D N 1
ATOM 14981 C CA . ILE D 1 420 ? 35.455 -8.389 -8.287 1.00 24.00 420 ILE D CA 1
ATOM 14982 C C . ILE D 1 420 ? 35.148 -9.696 -9.018 1.00 23.97 420 ILE D C 1
ATOM 14983 O O . ILE D 1 420 ? 34.738 -10.681 -8.404 1.00 24.37 420 ILE D O 1
ATOM 14988 N N . ARG D 1 421 ? 35.346 -9.700 -10.332 1.00 23.96 421 ARG D N 1
ATOM 14989 C CA . ARG D 1 421 ? 35.082 -10.887 -11.134 1.00 24.78 421 ARG D CA 1
ATOM 14990 C C . ARG D 1 421 ? 36.018 -12.055 -10.843 1.00 24.59 421 ARG D C 1
ATOM 14991 O O . ARG D 1 421 ? 35.601 -13.213 -10.890 1.00 25.52 421 ARG D O 1
ATOM 14999 N N . LEU D 1 422 ? 37.283 -11.758 -10.565 1.00 24.61 422 LEU D N 1
ATOM 15000 C CA . LEU D 1 422 ? 38.257 -12.805 -10.273 1.00 25.25 422 LEU D CA 1
ATOM 15001 C C . LEU D 1 422 ? 37.974 -13.431 -8.917 1.00 26.15 422 LEU D C 1
ATOM 15002 O O . LEU D 1 422 ? 38.285 -14.596 -8.679 1.00 23.98 422 LEU D O 1
ATOM 15007 N N . ASP D 1 423 ? 37.379 -12.652 -8.025 1.00 27.93 423 ASP D N 1
ATOM 15008 C CA . ASP D 1 423 ? 37.070 -13.158 -6.704 1.00 30.81 423 ASP D CA 1
ATOM 15009 C C . ASP D 1 423 ? 35.959 -14.194 -6.822 1.00 31.08 423 ASP D C 1
ATOM 15010 O O . ASP D 1 423 ? 35.952 -15.191 -6.105 1.00 31.45 423 ASP D O 1
ATOM 15015 N N . GLU D 1 424 ? 35.023 -13.953 -7.737 1.00 31.93 424 GLU D N 1
ATOM 15016 C CA . GLU D 1 424 ? 33.917 -14.875 -7.966 1.00 32.70 424 GLU D CA 1
ATOM 15017 C C . GLU D 1 424 ? 34.427 -16.090 -8.729 1.00 31.15 424 GLU D C 1
ATOM 15018 O O . GLU D 1 424 ? 33.997 -17.217 -8.486 1.00 30.91 424 GLU D O 1
ATOM 15024 N N . TYR D 1 425 ? 35.348 -15.856 -9.657 1.00 29.29 425 TYR D N 1
ATOM 15025 C CA . TYR D 1 425 ? 35.928 -16.946 -10.428 1.00 27.51 425 TYR D CA 1
ATOM 15026 C C . TYR D 1 425 ? 36.589 -17.916 -9.456 1.00 26.99 425 TYR D C 1
ATOM 15027 O O . TYR D 1 425 ? 36.532 -19.127 -9.640 1.00 27.78 425 TYR D O 1
ATOM 15036 N N . ALA D 1 426 ? 37.201 -17.366 -8.413 1.00 25.79 426 ALA D N 1
ATOM 15037 C CA . ALA D 1 426 ? 37.875 -18.162 -7.403 1.00 26.80 426 ALA D CA 1
ATOM 15038 C C . ALA D 1 426 ? 36.932 -19.184 -6.773 1.00 29.25 426 ALA D C 1
ATOM 15039 O O . ALA D 1 426 ? 37.255 -20.372 -6.698 1.00 29.28 426 ALA D O 1
ATOM 15041 N N . LYS D 1 427 ? 35.770 -18.721 -6.319 1.00 31.02 427 LYS D N 1
ATOM 15042 C CA . LYS D 1 427 ? 34.789 -19.604 -5.697 1.00 33.24 427 LYS D CA 1
ATOM 15043 C C . LYS D 1 427 ? 34.425 -20.739 -6.637 1.00 34.34 427 LYS D C 1
ATOM 15044 O O . LYS D 1 427 ? 34.211 -21.870 -6.206 1.00 35.82 427 LYS D O 1
ATOM 15050 N N . GLN D 1 428 ? 34.367 -20.438 -7.927 1.00 34.64 428 GLN D N 1
ATOM 15051 C CA . GLN D 1 428 ? 34.041 -21.449 -8.918 1.00 35.00 428 GLN D CA 1
ATOM 15052 C C . GLN D 1 428 ? 35.136 -22.515 -9.012 1.00 34.01 428 GLN D C 1
ATOM 15053 O O . GLN D 1 428 ? 34.852 -23.677 -9.304 1.00 34.64 428 GLN D O 1
ATOM 15059 N N . VAL D 1 429 ? 36.383 -22.118 -8.761 1.00 32.19 429 VAL D N 1
ATOM 15060 C CA . VAL D 1 429 ? 37.519 -23.039 -8.822 1.00 29.15 429 VAL D CA 1
ATOM 15061 C C . VAL D 1 429 ? 37.748 -23.769 -7.494 1.00 28.76 429 VAL D C 1
ATOM 15062 O O . VAL D 1 429 ? 38.128 -24.939 -7.479 1.00 28.31 429 VAL D O 1
ATOM 15066 N N . GLY D 1 430 ? 37.523 -23.070 -6.384 1.00 28.24 430 GLY D N 1
ATOM 15067 C CA . GLY D 1 430 ? 37.702 -23.662 -5.069 1.00 27.69 430 GLY D CA 1
ATOM 15068 C C . GLY D 1 430 ? 39.086 -24.222 -4.778 1.00 27.77 430 GLY D C 1
ATOM 15069 O O . GLY D 1 430 ? 40.009 -24.097 -5.584 1.00 27.43 430 GLY D O 1
ATOM 15070 N N . GLY D 1 431 ? 39.226 -24.835 -3.607 1.00 27.24 431 GLY D N 1
ATOM 15071 C CA . GLY D 1 431 ? 40.491 -25.433 -3.217 1.00 27.40 431 GLY D CA 1
ATOM 15072 C C . GLY D 1 431 ? 41.561 -24.438 -2.819 1.00 27.81 431 GLY D C 1
ATOM 15073 O O . GLY D 1 431 ? 41.274 -23.272 -2.538 1.00 26.54 431 GLY D O 1
ATOM 15074 N N . LYS D 1 432 ? 42.803 -24.909 -2.774 1.00 27.72 432 LYS D N 1
ATOM 15075 C CA . LYS D 1 432 ? 43.923 -24.049 -2.422 1.00 26.38 432 LYS D CA 1
ATOM 15076 C C . LYS D 1 432 ? 44.176 -23.089 -3.585 1.00 25.54 432 LYS D C 1
ATOM 15077 O O . LYS D 1 432 ? 44.673 -21.984 -3.390 1.00 25.43 432 LYS D O 1
ATOM 15083 N N . GLU D 1 433 ? 43.830 -23.518 -4.795 1.00 24.98 433 GLU D N 1
ATOM 15084 C CA . GLU D 1 433 ? 44.020 -22.689 -5.979 1.00 25.16 433 GLU D CA 1
ATOM 15085 C C . GLU D 1 433 ? 43.124 -21.463 -5.873 1.00 24.20 433 GLU D C 1
ATOM 15086 O O . GLU D 1 433 ? 43.456 -20.390 -6.383 1.00 25.56 433 GLU D O 1
ATOM 15092 N N . ALA D 1 434 ? 41.989 -21.625 -5.203 1.00 21.06 434 ALA D N 1
ATOM 15093 C CA . ALA D 1 434 ? 41.061 -20.523 -5.012 1.00 19.88 434 ALA D CA 1
ATOM 15094 C C . ALA D 1 434 ? 41.719 -19.488 -4.111 1.00 20.92 434 ALA D C 1
ATOM 15095 O O . ALA D 1 434 ? 41.488 -18.287 -4.261 1.00 21.62 434 ALA D O 1
ATOM 15097 N N . LEU D 1 435 ? 42.534 -19.961 -3.170 1.00 19.11 435 LEU D N 1
ATOM 15098 C CA . LEU D 1 435 ? 43.243 -19.079 -2.247 1.00 19.91 435 LEU D CA 1
ATOM 15099 C C . LEU D 1 435 ? 44.172 -18.155 -3.032 1.00 19.57 435 LEU D C 1
ATOM 15100 O O . LEU D 1 435 ? 44.235 -16.955 -2.775 1.00 18.81 435 LEU D O 1
ATOM 15105 N N . ALA D 1 436 ? 44.882 -18.723 -4.002 1.00 19.78 436 ALA D N 1
ATOM 15106 C CA . ALA D 1 436 ? 45.810 -17.945 -4.814 1.00 18.24 436 ALA D CA 1
ATOM 15107 C C . ALA D 1 436 ? 45.064 -16.992 -5.743 1.00 18.71 436 ALA D C 1
ATOM 15108 O O . ALA D 1 436 ? 45.489 -15.853 -5.939 1.00 21.55 436 ALA D O 1
ATOM 15110 N N . ILE D 1 437 ? 43.958 -17.449 -6.320 1.00 17.20 437 ILE D N 1
ATOM 15111 C CA . ILE D 1 437 ? 43.182 -16.592 -7.208 1.00 17.96 437 ILE D CA 1
ATOM 15112 C C . ILE D 1 437 ? 42.611 -15.397 -6.440 1.00 19.46 437 ILE D C 1
ATOM 15113 O O . ILE D 1 437 ? 42.625 -14.271 -6.930 1.00 19.72 437 ILE D O 1
ATOM 15118 N N . GLU D 1 438 ? 42.107 -15.645 -5.235 1.00 20.14 438 GLU D N 1
ATOM 15119 C CA . GLU D 1 438 ? 41.542 -14.566 -4.446 1.00 21.96 438 GLU D CA 1
ATOM 15120 C C . GLU D 1 438 ? 42.642 -13.567 -4.133 1.00 20.25 438 GLU D C 1
ATOM 15121 O O . GLU D 1 438 ? 42.409 -12.361 -4.126 1.00 18.13 438 GLU D O 1
ATOM 15127 N N . ASN D 1 439 ? 43.839 -14.080 -3.866 1.00 18.09 439 ASN D N 1
ATOM 15128 C CA . ASN D 1 439 ? 44.967 -13.225 -3.540 1.00 18.36 439 ASN D CA 1
ATOM 15129 C C . ASN D 1 439 ? 45.450 -12.436 -4.749 1.00 17.37 439 ASN D C 1
ATOM 15130 O O . ASN D 1 439 ? 45.912 -11.307 -4.620 1.00 19.12 439 ASN D O 1
ATOM 15135 N N . PHE D 1 440 ? 45.329 -13.030 -5.926 1.00 16.18 440 PHE D N 1
ATOM 15136 C CA . PHE D 1 440 ? 45.731 -12.372 -7.159 1.00 16.41 440 PHE D CA 1
ATOM 15137 C C . PHE D 1 440 ? 44.787 -11.186 -7.363 1.00 17.79 440 PHE D C 1
ATOM 15138 O O . PHE D 1 440 ? 45.215 -10.080 -7.693 1.00 16.96 440 PHE D O 1
ATOM 15146 N N . ALA D 1 441 ? 43.496 -11.430 -7.153 1.00 18.72 441 ALA D N 1
ATOM 15147 C CA . ALA D 1 441 ? 42.477 -10.394 -7.320 1.00 19.47 441 ALA D CA 1
ATOM 15148 C C . ALA D 1 441 ? 42.714 -9.241 -6.354 1.00 19.27 441 ALA D C 1
ATOM 15149 O O . ALA D 1 441 ? 42.681 -8.077 -6.741 1.00 20.01 441 ALA D O 1
ATOM 15151 N N . ASP D 1 442 ? 42.954 -9.576 -5.094 1.00 18.29 442 ASP D N 1
ATOM 15152 C CA . ASP D 1 442 ? 43.180 -8.571 -4.068 1.00 19.45 442 ASP D CA 1
ATOM 15153 C C . ASP D 1 442 ? 44.411 -7.736 -4.398 1.00 19.40 442 ASP D C 1
ATOM 15154 O O . ASP D 1 442 ? 44.457 -6.538 -4.119 1.00 19.21 442 ASP D O 1
ATOM 15159 N N . ALA D 1 443 ? 45.399 -8.382 -5.008 1.00 18.32 443 ALA D N 1
ATOM 15160 C CA . ALA D 1 443 ? 46.646 -7.732 -5.378 1.00 16.18 443 ALA D CA 1
ATOM 15161 C C . ALA D 1 443 ? 46.425 -6.626 -6.399 1.00 15.95 443 ALA D C 1
ATOM 15162 O O . ALA D 1 443 ? 47.099 -5.600 -6.361 1.00 13.69 443 ALA D O 1
ATOM 15164 N N . LEU D 1 444 ? 45.483 -6.833 -7.312 1.00 17.03 444 LEU D N 1
ATOM 15165 C CA . LEU D 1 444 ? 45.189 -5.839 -8.342 1.00 16.71 444 LEU D CA 1
ATOM 15166 C C . LEU D 1 444 ? 44.705 -4.517 -7.751 1.00 17.60 444 LEU D C 1
ATOM 15167 O O . LEU D 1 444 ? 44.713 -3.486 -8.426 1.00 16.72 444 LEU D O 1
ATOM 15172 N N . LYS D 1 445 ? 44.280 -4.547 -6.493 1.00 15.90 445 LYS D N 1
ATOM 15173 C CA . LYS D 1 445 ? 43.799 -3.336 -5.848 1.00 17.68 445 LYS D CA 1
ATOM 15174 C C . LYS D 1 445 ? 44.867 -2.299 -5.493 1.00 16.91 445 LYS D C 1
ATOM 15175 O O . LYS D 1 445 ? 44.503 -1.187 -5.108 1.00 18.51 445 LYS D O 1
ATOM 15181 N N . ILE D 1 446 ? 46.161 -2.620 -5.599 1.00 16.46 446 ILE D N 1
ATOM 15182 C CA . ILE D 1 446 ? 47.161 -1.598 -5.270 1.00 17.90 446 ILE D CA 1
ATOM 15183 C C . ILE D 1 446 ? 47.043 -0.436 -6.215 1.00 17.11 446 ILE D C 1
ATOM 15184 O O . ILE D 1 446 ? 47.390 0.671 -5.859 1.00 21.46 446 ILE D O 1
ATOM 15189 N N . ILE D 1 447 ? 46.575 -0.669 -7.432 1.00 17.03 447 ILE D N 1
ATOM 15190 C CA . ILE D 1 447 ? 46.450 0.453 -8.346 1.00 16.53 447 ILE D CA 1
ATOM 15191 C C . ILE D 1 447 ? 45.495 1.495 -7.755 1.00 17.23 447 ILE D C 1
ATOM 15192 O O . ILE D 1 447 ? 45.890 2.636 -7.510 1.00 16.99 447 ILE D O 1
ATOM 15197 N N . PRO D 1 448 ? 44.232 1.115 -7.498 1.00 18.34 448 PRO D N 1
ATOM 15198 C CA . PRO D 1 448 ? 43.294 2.085 -6.923 1.00 19.53 448 PRO D CA 1
ATOM 15199 C C . PRO D 1 448 ? 43.863 2.602 -5.602 1.00 20.41 448 PRO D C 1
ATOM 15200 O O . PRO D 1 448 ? 43.739 3.778 -5.269 1.00 19.89 448 PRO D O 1
ATOM 15204 N N . LYS D 1 449 ? 44.491 1.694 -4.858 1.00 20.57 449 LYS D N 1
ATOM 15205 C CA . LYS D 1 449 ? 45.060 2.014 -3.559 1.00 20.72 449 LYS D CA 1
ATOM 15206 C C . LYS D 1 449 ? 46.155 3.062 -3.591 1.00 20.09 449 LYS D C 1
ATOM 15207 O O . LYS D 1 449 ? 46.069 4.057 -2.874 1.00 19.15 449 LYS D O 1
ATOM 15213 N N . THR D 1 450 ? 47.183 2.858 -4.413 1.00 19.41 450 THR D N 1
ATOM 15214 C CA . THR D 1 450 ? 48.260 3.831 -4.443 1.00 19.25 450 THR D CA 1
ATOM 15215 C C . THR D 1 450 ? 47.874 5.100 -5.194 1.00 19.68 450 THR D C 1
ATOM 15216 O O . THR D 1 450 ? 48.443 6.159 -4.942 1.00 19.52 450 THR D O 1
ATOM 15220 N N . LEU D 1 451 ? 46.904 5.006 -6.103 1.00 19.66 451 LEU D N 1
ATOM 15221 C CA . LEU D 1 451 ? 46.442 6.201 -6.812 1.00 19.55 451 LEU D CA 1
ATOM 15222 C C . LEU D 1 451 ? 45.943 7.150 -5.729 1.00 20.89 451 LEU D C 1
ATOM 15223 O O . LEU D 1 451 ? 46.231 8.353 -5.743 1.00 20.59 451 LEU D O 1
ATOM 15228 N N . ALA D 1 452 ? 45.198 6.585 -4.785 1.00 19.51 452 ALA D N 1
ATOM 15229 C CA . ALA D 1 452 ? 44.642 7.349 -3.685 1.00 20.49 452 ALA D CA 1
ATOM 15230 C C . ALA D 1 452 ? 45.736 7.756 -2.715 1.00 21.26 452 ALA D C 1
ATOM 15231 O O . ALA D 1 452 ? 45.775 8.889 -2.241 1.00 22.30 452 ALA D O 1
ATOM 15233 N N . GLU D 1 453 ? 46.627 6.819 -2.421 1.00 21.57 453 GLU D N 1
ATOM 15234 C CA . GLU D 1 453 ? 47.713 7.069 -1.493 1.00 21.06 453 GLU D CA 1
ATOM 15235 C C . GLU D 1 453 ? 48.558 8.255 -1.931 1.00 20.92 453 GLU D C 1
ATOM 15236 O O . GLU D 1 453 ? 48.868 9.127 -1.125 1.00 20.70 453 GLU D O 1
ATOM 15242 N N . ASN D 1 454 ? 48.935 8.287 -3.205 1.00 19.98 454 ASN D N 1
ATOM 15243 C CA . ASN D 1 454 ? 49.747 9.382 -3.712 1.00 20.71 454 ASN D CA 1
ATOM 15244 C C . ASN D 1 454 ? 48.990 10.703 -3.661 1.00 22.23 454 ASN D C 1
ATOM 15245 O O . ASN D 1 454 ? 49.604 11.771 -3.678 1.00 24.89 454 ASN D O 1
ATOM 15250 N N . ALA D 1 455 ? 47.663 10.629 -3.590 1.00 21.73 455 ALA D N 1
ATOM 15251 C CA . ALA D 1 455 ? 46.833 11.831 -3.524 1.00 22.85 455 ALA D CA 1
ATOM 15252 C C . ALA D 1 455 ? 46.619 12.275 -2.082 1.00 24.24 455 ALA D C 1
ATOM 15253 O O . ALA D 1 455 ? 46.029 13.321 -1.832 1.00 25.72 455 ALA D O 1
ATOM 15255 N N . GLY D 1 456 ? 47.096 11.474 -1.136 1.00 25.32 456 GLY D N 1
ATOM 15256 C CA . GLY D 1 456 ? 46.946 11.815 0.268 1.00 26.85 456 GLY D CA 1
ATOM 15257 C C . GLY D 1 456 ? 45.586 11.456 0.840 1.00 28.54 456 GLY D C 1
ATOM 15258 O O . GLY D 1 456 ? 45.226 11.890 1.938 1.00 28.53 456 GLY D O 1
ATOM 15259 N N . LEU D 1 457 ? 44.827 10.655 0.102 1.00 29.06 457 LEU D N 1
ATOM 15260 C CA . LEU D 1 457 ? 43.498 10.244 0.543 1.00 29.28 457 LEU D CA 1
ATOM 15261 C C . LEU D 1 457 ? 43.572 9.078 1.517 1.00 30.57 457 LEU D C 1
ATOM 15262 O O . LEU D 1 457 ? 44.622 8.452 1.671 1.00 30.30 457 LEU D O 1
ATOM 15267 N N . ASP D 1 458 ? 42.456 8.793 2.181 1.00 31.72 458 ASP D N 1
ATOM 15268 C CA . ASP D 1 458 ? 42.410 7.683 3.123 1.00 31.53 458 ASP D CA 1
ATOM 15269 C C . ASP D 1 458 ? 42.147 6.402 2.348 1.00 30.85 458 ASP D C 1
ATOM 15270 O O . ASP D 1 458 ? 41.012 6.093 1.983 1.00 32.21 458 ASP D O 1
ATOM 15275 N N . THR D 1 459 ? 43.227 5.675 2.106 1.00 28.97 459 THR D N 1
ATOM 15276 C CA . THR D 1 459 ? 43.227 4.416 1.384 1.00 27.42 459 THR D CA 1
ATOM 15277 C C . THR D 1 459 ? 42.103 3.447 1.726 1.00 28.12 459 THR D C 1
ATOM 15278 O O . THR D 1 459 ? 41.340 3.042 0.848 1.00 27.64 459 THR D O 1
ATOM 15282 N N . VAL D 1 460 ? 42.012 3.055 2.991 1.00 28.17 460 VAL D N 1
ATOM 15283 C CA . VAL D 1 460 ? 40.984 2.112 3.403 1.00 28.97 460 VAL D CA 1
ATOM 15284 C C . VAL D 1 460 ? 39.590 2.591 3.019 1.00 30.87 460 VAL D C 1
ATOM 15285 O O . VAL D 1 460 ? 38.786 1.815 2.505 1.00 31.68 460 VAL D O 1
ATOM 15289 N N . GLU D 1 461 ? 39.306 3.867 3.263 1.00 31.82 461 GLU D N 1
ATOM 15290 C CA . GLU D 1 461 ? 37.993 4.419 2.947 1.00 34.04 461 GLU D CA 1
ATOM 15291 C C . GLU D 1 461 ? 37.743 4.512 1.445 1.00 33.09 461 GLU D C 1
ATOM 15292 O O . GLU D 1 461 ? 36.699 4.073 0.961 1.00 33.08 461 GLU D O 1
ATOM 15298 N N . MET D 1 462 ? 38.693 5.070 0.702 1.00 31.84 462 MET D N 1
ATOM 15299 C CA . MET D 1 462 ? 38.518 5.184 -0.738 1.00 31.49 462 MET D CA 1
ATOM 15300 C C . MET D 1 462 ? 38.228 3.832 -1.372 1.00 30.71 462 MET D C 1
ATOM 15301 O O . MET D 1 462 ? 37.379 3.726 -2.253 1.00 29.26 462 MET D O 1
ATOM 15306 N N . LEU D 1 463 ? 38.924 2.792 -0.929 1.00 29.62 463 LEU D N 1
ATOM 15307 C CA . LEU D 1 463 ? 38.685 1.471 -1.498 1.00 28.78 463 LEU D CA 1
ATOM 15308 C C . LEU D 1 463 ? 37.266 0.996 -1.228 1.00 26.25 463 LEU D C 1
ATOM 15309 O O . LEU D 1 463 ? 36.575 0.553 -2.142 1.00 24.46 463 LEU D O 1
ATOM 15314 N N . VAL D 1 464 ? 36.828 1.093 0.022 1.00 25.31 464 VAL D N 1
ATOM 15315 C CA . VAL D 1 464 ? 35.482 0.658 0.365 1.00 26.05 464 VAL D CA 1
ATOM 15316 C C . VAL D 1 464 ? 34.448 1.361 -0.518 1.00 26.11 464 VAL D C 1
ATOM 15317 O O . VAL D 1 464 ? 33.573 0.717 -1.107 1.00 25.12 464 VAL D O 1
ATOM 15321 N N . LYS D 1 465 ? 34.566 2.679 -0.623 1.00 24.26 465 LYS D N 1
ATOM 15322 C CA . LYS D 1 465 ? 33.630 3.458 -1.418 1.00 26.50 465 LYS D CA 1
ATOM 15323 C C . LYS D 1 465 ? 33.660 3.176 -2.913 1.00 26.15 465 LYS D C 1
ATOM 15324 O O . LYS D 1 465 ? 32.611 3.098 -3.546 1.00 28.52 465 LYS D O 1
ATOM 15330 N N . VAL D 1 466 ? 34.847 3.030 -3.486 1.00 24.93 466 VAL D N 1
ATOM 15331 C CA . VAL D 1 466 ? 34.933 2.792 -4.918 1.00 25.42 466 VAL D CA 1
ATOM 15332 C C . VAL D 1 466 ? 34.444 1.413 -5.313 1.00 24.31 466 VAL D C 1
ATOM 15333 O O . VAL D 1 466 ? 33.771 1.260 -6.332 1.00 22.34 466 VAL D O 1
ATOM 15337 N N . ILE D 1 467 ? 34.785 0.408 -4.516 1.00 24.26 467 ILE D N 1
ATOM 15338 C CA . ILE D 1 467 ? 34.360 -0.953 -4.818 1.00 26.25 467 ILE D CA 1
ATOM 15339 C C . ILE D 1 467 ? 32.837 -1.027 -4.741 1.00 27.12 467 ILE D C 1
ATOM 15340 O O . ILE D 1 467 ? 32.188 -1.672 -5.568 1.00 27.88 467 ILE D O 1
ATOM 15345 N N . SER D 1 468 ? 32.279 -0.342 -3.750 1.00 27.40 468 SER D N 1
ATOM 15346 C CA . SER D 1 468 ? 30.840 -0.299 -3.546 1.00 28.13 468 SER D CA 1
ATOM 15347 C C . SER D 1 468 ? 30.154 0.420 -4.717 1.00 28.22 468 SER D C 1
ATOM 15348 O O . SER D 1 468 ? 29.242 -0.122 -5.341 1.00 26.22 468 SER D O 1
ATOM 15351 N N . GLU D 1 469 ? 30.597 1.638 -5.010 1.00 28.58 469 GLU D N 1
ATOM 15352 C CA . GLU D 1 469 ? 30.031 2.398 -6.118 1.00 30.37 469 GLU D CA 1
ATOM 15353 C C . GLU D 1 469 ? 30.195 1.628 -7.420 1.00 29.98 469 GLU D C 1
ATOM 15354 O O . GLU D 1 469 ? 29.302 1.624 -8.266 1.00 30.17 469 GLU D O 1
ATOM 15360 N N . HIS D 1 470 ? 31.344 0.975 -7.577 1.00 28.75 470 HIS D N 1
ATOM 15361 C CA . HIS D 1 470 ? 31.619 0.206 -8.783 1.00 26.20 470 HIS D CA 1
ATOM 15362 C C . HIS D 1 470 ? 30.606 -0.933 -8.920 1.00 25.86 470 HIS D C 1
ATOM 15363 O O . HIS D 1 470 ? 30.194 -1.283 -10.025 1.00 26.05 470 HIS D O 1
ATOM 15370 N N . LYS D 1 471 ? 30.204 -1.516 -7.797 1.00 26.73 471 LYS D N 1
ATOM 15371 C CA . LYS D 1 471 ? 29.229 -2.598 -7.842 1.00 28.26 471 LYS D CA 1
ATOM 15372 C C . LYS D 1 471 ? 27.843 -2.080 -8.201 1.00 30.08 471 LYS D C 1
ATOM 15373 O O . LYS D 1 471 ? 27.079 -2.767 -8.871 1.00 31.65 471 LYS D O 1
ATOM 15379 N N . ASN D 1 472 ? 27.521 -0.864 -7.776 1.00 31.47 472 ASN D N 1
ATOM 15380 C CA . ASN D 1 472 ? 26.216 -0.300 -8.086 1.00 34.24 472 ASN D CA 1
ATOM 15381 C C . ASN D 1 472 ? 26.148 0.298 -9.481 1.00 34.13 472 ASN D C 1
ATOM 15382 O O . ASN D 1 472 ? 25.218 0.018 -10.236 1.00 33.85 472 ASN D O 1
ATOM 15387 N N . ARG D 1 473 ? 27.143 1.108 -9.828 1.00 33.91 473 ARG D N 1
ATOM 15388 C CA . ARG D 1 473 ? 27.150 1.784 -11.115 1.00 33.11 473 ARG D CA 1
ATOM 15389 C C . ARG D 1 473 ? 27.919 1.139 -12.262 1.00 33.00 473 ARG D C 1
ATOM 15390 O O . ARG D 1 473 ? 27.791 1.575 -13.401 1.00 34.31 473 ARG D O 1
ATOM 15398 N N . GLY D 1 474 ? 28.733 0.127 -11.980 1.00 32.50 474 GLY D N 1
ATOM 15399 C CA . GLY D 1 474 ? 29.428 -0.552 -13.064 1.00 31.84 474 GLY D CA 1
ATOM 15400 C C . GLY D 1 474 ? 30.881 -0.303 -13.451 1.00 31.39 474 GLY D C 1
ATOM 15401 O O . GLY D 1 474 ? 31.669 0.304 -12.723 1.00 30.01 474 GLY D O 1
ATOM 15402 N N . LEU D 1 475 ? 31.202 -0.799 -14.644 1.00 30.46 475 LEU D N 1
ATOM 15403 C CA . LEU D 1 475 ? 32.524 -0.746 -15.254 1.00 30.09 475 LEU D CA 1
ATOM 15404 C C . LEU D 1 475 ? 33.341 0.539 -15.187 1.00 28.64 475 LEU D C 1
ATOM 15405 O O . LEU D 1 475 ? 34.532 0.493 -14.908 1.00 28.99 475 LEU D O 1
ATOM 15410 N N . GLY D 1 476 ? 32.723 1.680 -15.454 1.00 26.86 476 GLY D N 1
ATOM 15411 C CA . GLY D 1 476 ? 33.484 2.915 -15.458 1.00 24.23 476 GLY D CA 1
ATOM 15412 C C . GLY D 1 476 ? 33.819 3.563 -14.136 1.00 23.99 476 GLY D C 1
ATOM 15413 O O . GLY D 1 476 ? 34.489 4.591 -14.127 1.00 24.00 476 GLY D O 1
ATOM 15414 N N . ILE D 1 477 ? 33.381 2.981 -13.022 1.00 23.78 477 ILE D N 1
ATOM 15415 C CA . ILE D 1 477 ? 33.641 3.587 -11.718 1.00 23.33 477 ILE D CA 1
ATOM 15416 C C . ILE D 1 477 ? 35.053 3.371 -11.191 1.00 24.88 477 ILE D C 1
ATOM 15417 O O . ILE D 1 477 ? 35.444 2.249 -10.864 1.00 24.57 477 ILE D O 1
ATOM 15422 N N . GLY D 1 478 ? 35.806 4.465 -11.106 1.00 24.65 478 GLY D N 1
ATOM 15423 C CA . GLY D 1 478 ? 37.166 4.414 -10.604 1.00 25.30 478 GLY D CA 1
ATOM 15424 C C . GLY D 1 478 ? 37.367 5.505 -9.567 1.00 27.79 478 GLY D C 1
ATOM 15425 O O . GLY D 1 478 ? 36.398 6.100 -9.098 1.00 27.60 478 GLY D O 1
ATOM 15426 N N . ILE D 1 479 ? 38.615 5.781 -9.209 1.00 29.03 479 ILE D N 1
ATOM 15427 C CA . ILE D 1 479 ? 38.898 6.812 -8.216 1.00 31.12 479 ILE D CA 1
ATOM 15428 C C . ILE D 1 479 ? 39.307 8.143 -8.825 1.00 32.28 479 ILE D C 1
ATOM 15429 O O . ILE D 1 479 ? 40.244 8.222 -9.618 1.00 31.00 479 ILE D O 1
ATOM 15434 N N . ASP D 1 480 ? 38.584 9.187 -8.445 1.00 35.11 480 ASP D N 1
ATOM 15435 C CA . ASP D 1 480 ? 38.864 10.538 -8.906 1.00 38.56 480 ASP D CA 1
ATOM 15436 C C . ASP D 1 480 ? 39.797 11.128 -7.847 1.00 38.81 480 ASP D C 1
ATOM 15437 O O . ASP D 1 480 ? 39.342 11.639 -6.825 1.00 39.07 480 ASP D O 1
ATOM 15442 N N . VAL D 1 481 ? 41.102 11.040 -8.089 1.00 39.28 481 VAL D N 1
ATOM 15443 C CA . VAL D 1 481 ? 42.081 11.537 -7.124 1.00 41.47 481 VAL D CA 1
ATOM 15444 C C . VAL D 1 481 ? 42.051 13.047 -6.923 1.00 42.59 481 VAL D C 1
ATOM 15445 O O . VAL D 1 481 ? 42.659 13.565 -5.988 1.00 42.85 481 VAL D O 1
ATOM 15449 N N . PHE D 1 482 ? 41.351 13.756 -7.799 1.00 44.41 482 PHE D N 1
ATOM 15450 C CA . PHE D 1 482 ? 41.262 15.201 -7.667 1.00 45.96 482 PHE D CA 1
ATOM 15451 C C . PHE D 1 482 ? 40.102 15.556 -6.760 1.00 46.57 482 PHE D C 1
ATOM 15452 O O . PHE D 1 482 ? 40.278 16.249 -5.760 1.00 47.75 482 PHE D O 1
ATOM 15460 N N . GLU D 1 483 ? 38.916 15.065 -7.100 1.00 46.66 483 GLU D N 1
ATOM 15461 C CA . GLU D 1 483 ? 37.733 15.338 -6.298 1.00 46.07 483 GLU D CA 1
ATOM 15462 C C . GLU D 1 483 ? 37.760 14.502 -5.017 1.00 43.93 483 GLU D C 1
ATOM 15463 O O . GLU D 1 483 ? 36.961 14.717 -4.106 1.00 44.24 483 GLU D O 1
ATOM 15469 N N . GLY D 1 484 ? 38.688 13.551 -4.957 1.00 41.92 484 GLY D N 1
ATOM 15470 C CA . GLY D 1 484 ? 38.815 12.699 -3.787 1.00 37.50 484 GLY D CA 1
ATOM 15471 C C . GLY D 1 484 ? 37.615 11.805 -3.546 1.00 36.00 484 GLY D C 1
ATOM 15472 O O . GLY D 1 484 ? 37.137 11.696 -2.421 1.00 35.26 484 GLY D O 1
ATOM 15473 N N . LYS D 1 485 ? 37.133 11.146 -4.594 1.00 34.78 485 LYS D N 1
ATOM 15474 C CA . LYS D 1 485 ? 35.977 10.273 -4.454 1.00 33.58 485 LYS D CA 1
ATOM 15475 C C . LYS D 1 485 ? 35.751 9.444 -5.715 1.00 32.45 485 LYS D C 1
ATOM 15476 O O . LYS D 1 485 ? 36.340 9.716 -6.764 1.00 33.31 485 LYS D O 1
ATOM 15482 N N . PRO D 1 486 ? 34.901 8.407 -5.625 1.00 30.09 486 PRO D N 1
ATOM 15483 C CA . PRO D 1 486 ? 34.607 7.552 -6.778 1.00 28.84 486 PRO D CA 1
ATOM 15484 C C . PRO D 1 486 ? 33.947 8.387 -7.865 1.00 28.74 486 PRO D C 1
ATOM 15485 O O . PRO D 1 486 ? 33.291 9.388 -7.571 1.00 28.27 486 PRO D O 1
ATOM 15489 N N . ALA D 1 487 ? 34.113 7.978 -9.116 1.00 28.02 487 ALA D N 1
ATOM 15490 C CA . ALA D 1 487 ? 33.519 8.707 -10.227 1.00 27.84 487 ALA D CA 1
ATOM 15491 C C . ALA D 1 487 ? 33.512 7.848 -11.477 1.00 28.17 487 ALA D C 1
ATOM 15492 O O . ALA D 1 487 ? 34.260 6.871 -11.574 1.00 28.69 487 ALA D O 1
ATOM 15494 N N . ASP D 1 488 ? 32.656 8.203 -12.430 1.00 28.38 488 ASP D N 1
ATOM 15495 C CA . ASP D 1 488 ? 32.586 7.459 -13.677 1.00 28.46 488 ASP D CA 1
ATOM 15496 C C . ASP D 1 488 ? 33.663 7.994 -14.605 1.00 27.85 488 ASP D C 1
ATOM 15497 O O . ASP D 1 488 ? 33.505 9.059 -15.202 1.00 28.16 488 ASP D O 1
ATOM 15502 N N . MET D 1 489 ? 34.761 7.250 -14.715 1.00 26.78 489 MET D N 1
ATOM 15503 C CA . MET D 1 489 ? 35.888 7.641 -15.552 1.00 26.10 489 MET D CA 1
ATOM 15504 C C . MET D 1 489 ? 35.499 7.823 -17.020 1.00 25.93 489 MET D C 1
ATOM 15505 O O . MET D 1 489 ? 36.089 8.642 -17.728 1.00 22.46 489 MET D O 1
ATOM 15510 N N . LEU D 1 490 ? 34.510 7.056 -17.473 1.00 25.97 490 LEU D N 1
ATOM 15511 C CA . LEU D 1 490 ? 34.042 7.148 -18.852 1.00 27.89 490 LEU D CA 1
ATOM 15512 C C . LEU D 1 490 ? 33.386 8.505 -19.090 1.00 29.49 490 LEU D C 1
ATOM 15513 O O . LEU D 1 490 ? 33.661 9.173 -20.088 1.00 29.24 490 LEU D O 1
ATOM 15518 N N . GLU D 1 491 ? 32.523 8.911 -18.165 1.00 30.69 491 GLU D N 1
ATOM 15519 C CA . GLU D 1 491 ? 31.854 10.198 -18.268 1.00 32.82 491 GLU D CA 1
ATOM 15520 C C . GLU D 1 491 ? 32.888 11.310 -18.209 1.00 32.10 491 GLU D C 1
ATOM 15521 O O . GLU D 1 491 ? 32.751 12.330 -18.890 1.00 32.54 491 GLU D O 1
ATOM 15527 N N . LYS D 1 492 ? 33.918 11.110 -17.388 1.00 29.30 492 LYS D N 1
ATOM 15528 C CA . LYS D 1 492 ? 34.974 12.105 -17.224 1.00 29.25 492 LYS D CA 1
ATOM 15529 C C . LYS D 1 492 ? 35.960 12.123 -18.398 1.00 28.08 492 LYS D C 1
ATOM 15530 O O . LYS D 1 492 ? 36.790 13.023 -18.496 1.00 28.22 492 LYS D O 1
ATOM 15536 N N . GLY D 1 493 ? 35.878 11.129 -19.279 1.00 27.00 493 GLY D N 1
ATOM 15537 C CA . GLY D 1 493 ? 36.789 11.068 -20.413 1.00 25.65 493 GLY D CA 1
ATOM 15538 C C . GLY D 1 493 ? 38.184 10.569 -20.040 1.00 24.81 493 GLY D C 1
ATOM 15539 O O . GLY D 1 493 ? 39.126 10.680 -20.825 1.00 24.41 493 GLY D O 1
ATOM 15540 N N . ILE D 1 494 ? 38.316 10.020 -18.838 1.00 23.01 494 ILE D N 1
ATOM 15541 C CA . ILE D 1 494 ? 39.589 9.499 -18.350 1.00 21.85 494 ILE D CA 1
ATOM 15542 C C . ILE D 1 494 ? 39.718 8.031 -18.743 1.00 20.53 494 ILE D C 1
ATOM 15543 O O . ILE D 1 494 ? 39.286 7.142 -18.011 1.00 20.68 494 ILE D O 1
ATOM 15548 N N . ILE D 1 495 ? 40.327 7.790 -19.901 1.00 19.94 495 ILE D N 1
ATOM 15549 C CA . ILE D 1 495 ? 40.481 6.440 -20.430 1.00 18.86 495 ILE D CA 1
ATOM 15550 C C . ILE D 1 495 ? 41.913 6.047 -20.807 1.00 18.74 495 ILE D C 1
ATOM 15551 O O . ILE D 1 495 ? 42.804 6.891 -20.909 1.00 17.65 495 ILE D O 1
ATOM 15556 N N . GLU D 1 496 ? 42.113 4.752 -21.032 1.00 18.88 496 GLU D N 1
ATOM 15557 C CA . GLU D 1 496 ? 43.419 4.219 -21.400 1.00 19.60 496 GLU D CA 1
ATOM 15558 C C . GLU D 1 496 ? 43.259 3.102 -22.423 1.00 19.64 496 GLU D C 1
ATOM 15559 O O . GLU D 1 496 ? 42.200 2.484 -22.517 1.00 19.74 496 GLU D O 1
ATOM 15565 N N . PRO D 1 497 ? 44.305 2.838 -23.223 1.00 20.52 497 PRO D N 1
ATOM 15566 C CA . PRO D 1 497 ? 44.237 1.773 -24.234 1.00 18.51 497 PRO D CA 1
ATOM 15567 C C . PRO D 1 497 ? 44.057 0.411 -23.571 1.00 18.88 497 PRO D C 1
ATOM 15568 O O . PRO D 1 497 ? 44.572 0.184 -22.479 1.00 19.67 497 PRO D O 1
ATOM 15572 N N . LEU D 1 498 ? 43.328 -0.486 -24.232 1.00 19.08 498 LEU D N 1
ATOM 15573 C CA . LEU D 1 498 ? 43.098 -1.836 -23.720 1.00 17.61 498 LEU D CA 1
ATOM 15574 C C . LEU D 1 498 ? 44.452 -2.544 -23.591 1.00 18.43 498 LEU D C 1
ATOM 15575 O O . LEU D 1 498 ? 44.679 -3.315 -22.660 1.00 17.32 498 LEU D O 1
ATOM 15580 N N . ARG D 1 499 ? 45.346 -2.275 -24.539 1.00 17.20 499 ARG D N 1
ATOM 15581 C CA . ARG D 1 499 ? 46.653 -2.908 -24.561 1.00 16.26 499 ARG D CA 1
ATOM 15582 C C . ARG D 1 499 ? 47.479 -2.694 -23.292 1.00 16.07 499 ARG D C 1
ATOM 15583 O O . ARG D 1 499 ? 48.253 -3.567 -22.901 1.00 13.82 499 ARG D O 1
ATOM 15591 N N . VAL D 1 500 ? 47.319 -1.543 -22.650 1.00 17.11 500 VAL D N 1
ATOM 15592 C CA . VAL D 1 500 ? 48.071 -1.256 -21.430 1.00 18.75 500 VAL D CA 1
ATOM 15593 C C . VAL D 1 500 ? 47.771 -2.301 -20.348 1.00 19.04 500 VAL D C 1
ATOM 15594 O O . VAL D 1 500 ? 48.677 -3.000 -19.889 1.00 19.42 500 VAL D O 1
ATOM 15598 N N . LYS D 1 501 ? 46.504 -2.413 -19.953 1.00 19.39 501 LYS D N 1
ATOM 15599 C CA . LYS D 1 501 ? 46.092 -3.389 -18.944 1.00 18.95 501 LYS D CA 1
ATOM 15600 C C . LYS D 1 501 ? 46.425 -4.814 -19.349 1.00 18.62 501 LYS D C 1
ATOM 15601 O O . LYS D 1 501 ? 46.838 -5.621 -18.519 1.00 18.75 501 LYS D O 1
ATOM 15607 N N . LYS D 1 502 ? 46.230 -5.130 -20.625 1.00 18.05 502 LYS D N 1
ATOM 15608 C CA . LYS D 1 502 ? 46.505 -6.478 -21.102 1.00 17.74 502 LYS D CA 1
ATOM 15609 C C . LYS D 1 502 ? 47.969 -6.874 -20.916 1.00 17.81 502 LYS D C 1
ATOM 15610 O O . LYS D 1 502 ? 48.264 -7.948 -20.382 1.00 17.02 502 LYS D O 1
ATOM 15616 N N . GLN D 1 503 ? 48.882 -6.006 -21.353 1.00 16.93 503 GLN D N 1
ATOM 15617 C CA . GLN D 1 503 ? 50.310 -6.282 -21.237 1.00 15.83 503 GLN D CA 1
ATOM 15618 C C . GLN D 1 503 ? 50.765 -6.189 -19.785 1.00 15.27 503 GLN D C 1
ATOM 15619 O O . GLN D 1 503 ? 51.600 -6.969 -19.337 1.00 16.10 503 GLN D O 1
ATOM 15625 N N . ALA D 1 504 ? 50.203 -5.247 -19.042 1.00 15.09 504 ALA D N 1
ATOM 15626 C CA . ALA D 1 504 ? 50.577 -5.087 -17.644 1.00 16.01 504 ALA D CA 1
ATOM 15627 C C . ALA D 1 504 ? 50.392 -6.382 -16.861 1.00 16.24 504 ALA D C 1
ATOM 15628 O O . ALA D 1 504 ? 51.301 -6.824 -16.159 1.00 17.18 504 ALA D O 1
ATOM 15630 N N . ILE D 1 505 ? 49.218 -6.991 -16.981 1.00 16.78 505 ILE D N 1
ATOM 15631 C CA . ILE D 1 505 ? 48.934 -8.228 -16.263 1.00 17.52 505 ILE D CA 1
ATOM 15632 C C . ILE D 1 505 ? 49.786 -9.382 -16.799 1.00 18.39 505 ILE D C 1
ATOM 15633 O O . ILE D 1 505 ? 50.275 -10.211 -16.033 1.00 19.48 505 ILE D O 1
ATOM 15638 N N . LYS D 1 506 ? 49.964 -9.441 -18.113 1.00 17.48 506 LYS D N 1
ATOM 15639 C CA . LYS D 1 506 ? 50.781 -10.497 -18.700 1.00 18.06 506 LYS D CA 1
ATOM 15640 C C . LYS D 1 506 ? 52.209 -10.460 -18.154 1.00 17.49 506 LYS D C 1
ATOM 15641 O O . LYS D 1 506 ? 52.716 -11.459 -17.648 1.00 16.40 506 LYS D O 1
ATOM 15647 N N . SER D 1 507 ? 52.856 -9.300 -18.255 1.00 16.24 507 SER D N 1
ATOM 15648 C CA . SER D 1 507 ? 54.225 -9.164 -17.781 1.00 13.89 507 SER D CA 1
ATOM 15649 C C . SER D 1 507 ? 54.365 -9.314 -16.279 1.00 12.40 507 SER D C 1
ATOM 15650 O O . SER D 1 507 ? 55.312 -9.942 -15.815 1.00 11.90 507 SER D O 1
ATOM 15653 N N . ALA D 1 508 ? 53.431 -8.738 -15.523 1.00 10.11 508 ALA D N 1
ATOM 15654 C CA . ALA D 1 508 ? 53.484 -8.822 -14.073 1.00 11.08 508 ALA D CA 1
ATOM 15655 C C . ALA D 1 508 ? 53.215 -10.243 -13.569 1.00 12.52 508 ALA D C 1
ATOM 15656 O O . ALA D 1 508 ? 53.848 -10.696 -12.617 1.00 12.86 508 ALA D O 1
ATOM 15658 N N . SER D 1 509 ? 52.281 -10.944 -14.205 1.00 13.37 509 SER D N 1
ATOM 15659 C CA . SER D 1 509 ? 51.943 -12.309 -13.797 1.00 15.50 509 SER D CA 1
ATOM 15660 C C . SER D 1 509 ? 53.073 -13.294 -14.064 1.00 15.91 509 SER D C 1
ATOM 15661 O O . SER D 1 509 ? 53.424 -14.101 -13.201 1.00 14.91 509 SER D O 1
ATOM 15664 N N . GLU D 1 510 ? 53.625 -13.237 -15.271 1.00 14.83 510 GLU D N 1
ATOM 15665 C CA . GLU D 1 510 ? 54.685 -14.156 -15.646 1.00 14.60 510 GLU D CA 1
ATOM 15666 C C . GLU D 1 510 ? 55.956 -13.914 -14.840 1.00 14.82 510 GLU D C 1
ATOM 15667 O O . GLU D 1 510 ? 56.676 -14.860 -14.505 1.00 15.47 510 GLU D O 1
ATOM 15673 N N . ALA D 1 511 ? 56.226 -12.656 -14.510 1.00 13.07 511 ALA D N 1
ATOM 15674 C CA . ALA D 1 511 ? 57.400 -12.336 -13.718 1.00 12.81 511 ALA D CA 1
ATOM 15675 C C . ALA D 1 511 ? 57.158 -12.854 -12.302 1.00 13.70 511 ALA D C 1
ATOM 15676 O O . ALA D 1 511 ? 57.995 -13.559 -11.740 1.00 12.97 511 ALA D O 1
ATOM 15678 N N . ALA D 1 512 ? 56.004 -12.512 -11.733 1.00 12.61 512 ALA D N 1
ATOM 15679 C CA . ALA D 1 512 ? 55.663 -12.960 -10.383 1.00 14.62 512 ALA D CA 1
ATOM 15680 C C . ALA D 1 512 ? 55.756 -14.477 -10.262 1.00 13.03 512 ALA D C 1
ATOM 15681 O O . ALA D 1 512 ? 56.307 -15.007 -9.295 1.00 12.66 512 ALA D O 1
ATOM 15683 N N . ILE D 1 513 ? 55.209 -15.174 -11.245 1.00 12.78 513 ILE D N 1
ATOM 15684 C CA . ILE D 1 513 ? 55.228 -16.624 -11.224 1.00 13.90 513 ILE D CA 1
ATOM 15685 C C . ILE D 1 513 ? 56.650 -17.161 -11.323 1.00 15.41 513 ILE D C 1
ATOM 15686 O O . ILE D 1 513 ? 56.984 -18.170 -10.703 1.00 16.28 513 ILE D O 1
ATOM 15691 N N . MET D 1 514 ? 57.492 -16.482 -12.091 1.00 16.28 514 MET D N 1
ATOM 15692 C CA . MET D 1 514 ? 58.876 -16.917 -12.237 1.00 17.55 514 MET D CA 1
ATOM 15693 C C . MET D 1 514 ? 59.641 -16.765 -10.928 1.00 16.75 514 MET D C 1
ATOM 15694 O O . MET D 1 514 ? 60.346 -17.678 -10.506 1.00 16.26 514 MET D O 1
ATOM 15699 N N . ILE D 1 515 ? 59.507 -15.607 -10.292 1.00 16.35 515 ILE D N 1
ATOM 15700 C CA . ILE D 1 515 ? 60.201 -15.367 -9.036 1.00 17.46 515 ILE D CA 1
ATOM 15701 C C . ILE D 1 515 ? 59.713 -16.329 -7.968 1.00 18.37 515 ILE D C 1
ATOM 15702 O O . ILE D 1 515 ? 60.500 -16.855 -7.193 1.00 19.60 515 ILE D O 1
ATOM 15707 N N . LEU D 1 516 ? 58.405 -16.561 -7.952 1.00 20.25 516 LEU D N 1
ATOM 15708 C CA . LEU D 1 516 ? 57.760 -17.452 -6.993 1.00 19.32 516 LEU D CA 1
ATOM 15709 C C . LEU D 1 516 ? 58.233 -18.897 -7.135 1.00 19.85 516 LEU D C 1
ATOM 15710 O O . LEU D 1 516 ? 58.109 -19.697 -6.202 1.00 19.70 516 LEU D O 1
ATOM 15715 N N . ARG D 1 517 ? 58.768 -19.233 -8.303 1.00 17.57 517 ARG D N 1
ATOM 15716 C CA . ARG D 1 517 ? 59.263 -20.582 -8.550 1.00 17.25 517 ARG D CA 1
ATOM 15717 C C . ARG D 1 517 ? 60.677 -20.808 -8.043 1.00 16.58 517 ARG D C 1
ATOM 15718 O O . ARG D 1 517 ? 61.138 -21.944 -7.977 1.00 15.83 517 ARG D O 1
ATOM 15726 N N . ILE D 1 518 ? 61.370 -19.725 -7.705 1.00 16.05 518 ILE D N 1
ATOM 15727 C CA . ILE D 1 518 ? 62.749 -19.819 -7.250 1.00 14.86 518 ILE D CA 1
ATOM 15728 C C . ILE D 1 518 ? 62.884 -20.226 -5.791 1.00 15.74 518 ILE D C 1
ATOM 15729 O O . ILE D 1 518 ? 62.355 -19.558 -4.893 1.00 15.98 518 ILE D O 1
ATOM 15734 N N . ASP D 1 519 ? 63.589 -21.329 -5.549 1.00 15.57 519 ASP D N 1
ATOM 15735 C CA . ASP D 1 519 ? 63.779 -21.793 -4.180 1.00 17.43 519 ASP D CA 1
ATOM 15736 C C . ASP D 1 519 ? 65.251 -22.015 -3.901 1.00 16.20 519 ASP D C 1
ATOM 15737 O O . ASP D 1 519 ? 65.618 -22.631 -2.900 1.00 16.99 519 ASP D O 1
ATOM 15742 N N . ASP D 1 520 ? 66.090 -21.487 -4.788 1.00 15.34 520 ASP D N 1
ATOM 15743 C CA . ASP D 1 520 ? 67.535 -21.602 -4.653 1.00 15.92 520 ASP D CA 1
ATOM 15744 C C . ASP D 1 520 ? 68.232 -20.477 -5.437 1.00 16.23 520 ASP D C 1
ATOM 15745 O O . ASP D 1 520 ? 68.072 -20.361 -6.658 1.00 16.85 520 ASP D O 1
ATOM 15750 N N . VAL D 1 521 ? 68.993 -19.646 -4.728 1.00 15.78 521 VAL D N 1
ATOM 15751 C CA . VAL D 1 521 ? 69.723 -18.543 -5.347 1.00 15.67 521 VAL D CA 1
ATOM 15752 C C . VAL D 1 521 ? 71.214 -18.741 -5.094 1.00 18.23 521 VAL D C 1
ATOM 15753 O O . VAL D 1 521 ? 71.664 -18.785 -3.943 1.00 19.22 521 VAL D O 1
ATOM 15757 N N . ILE D 1 522 ? 71.975 -18.874 -6.177 1.00 19.29 522 ILE D N 1
ATOM 15758 C CA . ILE D 1 522 ? 73.412 -19.084 -6.083 1.00 20.94 522 ILE D CA 1
ATOM 15759 C C . ILE D 1 522 ? 74.144 -17.997 -6.858 1.00 23.56 522 ILE D C 1
ATOM 15760 O O . ILE D 1 522 ? 74.115 -17.962 -8.088 1.00 23.49 522 ILE D O 1
ATOM 15765 N N . ALA D 1 523 ? 74.801 -17.106 -6.130 1.00 27.47 523 ALA D N 1
ATOM 15766 C CA . ALA D 1 523 ? 75.524 -16.011 -6.759 1.00 32.07 523 ALA D CA 1
ATOM 15767 C C . ALA D 1 523 ? 77.015 -16.086 -6.485 1.00 34.81 523 ALA D C 1
ATOM 15768 O O . ALA D 1 523 ? 77.446 -16.257 -5.340 1.00 34.69 523 ALA D O 1
ATOM 15770 N N . ALA D 1 524 ? 77.796 -15.957 -7.551 1.00 39.05 524 ALA D N 1
ATOM 15771 C CA . ALA D 1 524 ? 79.247 -16.001 -7.452 1.00 44.29 524 ALA D CA 1
ATOM 15772 C C . ALA D 1 524 ? 79.782 -14.659 -6.962 1.00 48.06 524 ALA D C 1
ATOM 15773 O O . ALA D 1 524 ? 79.060 -13.661 -6.948 1.00 48.59 524 ALA D O 1
ATOM 15775 N N . LYS D 1 525 ? 81.046 -14.645 -6.549 1.00 52.79 525 LYS D N 1
ATOM 15776 C CA . LYS D 1 525 ? 81.698 -13.423 -6.082 1.00 57.59 525 LYS D CA 1
ATOM 15777 C C . LYS D 1 525 ? 82.062 -12.631 -7.339 1.00 59.33 525 LYS D C 1
ATOM 15778 O O . LYS D 1 525 ? 82.537 -13.210 -8.319 1.00 59.27 525 LYS D O 1
ATOM 15784 N N . ALA D 1 526 ? 81.838 -11.319 -7.317 1.00 60.98 526 ALA D N 1
ATOM 15785 C CA . ALA D 1 526 ? 82.137 -10.470 -8.473 1.00 62.82 526 ALA D CA 1
ATOM 15786 C C . ALA D 1 526 ? 83.638 -10.322 -8.748 1.00 63.54 526 ALA D C 1
ATOM 15787 O O . ALA D 1 526 ? 84.444 -10.837 -7.941 1.00 64.21 526 ALA D O 1
#

Secondary structure (DSSP, 8-state):
---S-TT-EEEEHHHHHHHHHHHHHHHHHHHHTT-STT--EEEEE-TT--EEEES-HHHHHHHS---SHHHHHHHHHHHHHHHHTSS-HHHHHHHHHHHHHHHHHHHHTT--HHHHHHHHHHHHHHHHHHHHHHPEE--TT-HHHHHHHHHHHS-SSTTGGGHHHHHHHHHHHHHHH-EESSSSEE--GGGEEEEEEEBS-GGG-EEESSEEES---SSTTS-SEESSEEEEEE-S-BS----SS---EEE-SHHHHHHHHHHHHHHHHHHHHHHHHHT--EEEESS-B-HHHHHHHHHTT-EEE-S--HHHHHHHHHHH----BSSGGG--GGG-EEESEEEEEEETTEEEEEEE--SS-SSEEEEEEESSHHHHHHHHHHHHHHHHHHHHHHHS-EEEE-TTHHHHHHHHHHHHHHHHH-HHHHHHHHHHHHHTTHHHHHHHHHTT--HHHHHHHHHHHHHHH-TTEEEETTTTEEEETTTTT-EEEHHHHHHHHHHHHHHHHHHHT--EEEE---/---S-TT-EEEEHHHHHHHHHHHHHHHHHHHHTT-STT---EEEE-TT--EEEE--HHHHHHHS---SHHHHHHHHHHHHHHHHHSS-HHHHHHHHHHHHHHHHHHHHTT--HHHHHHHHHHHHHHHHHHHHHH-EE--TT-HHHHHHHHHHHHTTSTTGGGHHHHHHHHHHHHHHH-EESSS-EE--GGGEEEEEEEBS-GGG-EEESSEEES---SSTTS-SEESSEEEEEE-S-BS----SS-EEE---STHHHHHHHHHHHHHHHHHHHHHHHTT-SEEEESS-B-HHHHHHHHHTT-EEE-S--HHHHHHHHHHH----BSSGGG--GGG-EEESEEEEEEETTEEEEEEE--SS-SSEEEEEEESSHHHHHHHHHHHHHHHHHHHHHHHS-EEEE-TTHHHHHHHHHHHHHHHHH-HHHHHHHHHHHHHTTHHHHHHHHHTT--HHHHHHHHHHHHHHH-TTEEEETTTTEEEEHHHHT-EEEHHHHHHHHHHHHHHHHHHHTEEEEEE---/---SPTT-EEEETHHHHHHHHHHHHHHHHHHHTT-STT---EEEE-TT--EEEES-HHHHHHHS---SHHHHHHHHHHHHHHHHHSS-HHHHHHHHHHHHHHHHHHHHTT--HHHHHHHHHHHHHHHHHHHHHHPEE--TT-HHHHHHHHHHHHTTSTTGGGHHHHHHHHHHHHHHH-EEEESEEE--GGGEEEEEEEBS-GGG-EEESSEEES---SSTTS-SEESSEEEEEE-S-BS----SS-EEE---SHHHHHHHHHHHHHHHHHHHHHHHHTT--EEEESS-B-HHHHHHHHHTT-EEE-S--HHHHHHHHHHH----BSSGGG--GGG-EEESEEEEEEETTEEEEEEE--SS-SSEEEEEEESSHHHHHHHHHHHHHHHHHHHHHHHS-EEEE-TTHHHHHHHHHHHHHHHHH-HHHHHHHHHHHHHTTHHHHHHHHHTT--HHHHHHHHHHHHHHH-TTEEEETTTTEEEEHHHHT-EEEHHHHHHHHHHHHHHHHHHHTEEEEEE---/---S-TT-EEEEHHHHHHHHHHHHHHHHHHHHTT-STT--EEEEE-TT--EEEE--HHHHHHHS---SHHHHHHHHHHHHHHHHTSS-HHHHHHHHHHHHHHHHHHHHTT--HHHHHHHHHHHHHHHHHHHHHH-EE--TT-HHHHHHHHHHHHTTSSS-TTHHHHHHHHHHHHHHH-EESSS-EE--GGGEEEEEEEBS-GGG-EEESSEEES---SSTTS-SEESSEEEEEE-S-BS----SS---EEE-STTHHHHHHHHHHHHHHHHHHHHHHHT-SEEEESS-B-HHHHHHHHHTT-EEE-S--HHHHHHHHHHH----BSSGGG--GGG-EEESEEEEEEETTEEEEEEE--SS-SSEEEEEEESSHHHHHHHHHHHHHHHHHHHHHHHS-EEEE-TTHHHHHHHHHHHHHHHHH-HHHHHHHHHHHHHTTHHHHHHHHHTT--HHHHHHHHHHHHHHH-TTEEEETTTTEEEEHHHHT-EEEHHHHHHHHHHHHHHHHHHHT--EEEE---

Nearest PDB structures (foldseek):
  1q2v-assembly1_A  TM=1.001E+00  e=1.395E-84  Thermococcus sp. JCM 11816
  1q3r-assembly1_A  TM=1.001E+00  e=2.274E-84  Thermococcus sp. JCM 11816
  1q3s-assembly1_A  TM=9.887E-01  e=4.009E-81  Thermococcus sp. JCM 11816
  1a6d-assembly1_B  TM=9.426E-01  e=2.445E-57  Thermoplasma acidophilum
  3j1f-assembly1_F  TM=8.689E-01  e=3.043E-53  Acidianus tengchongensis

Sequence (2072 aa):
VVILPEGTQRYVGRDAQRLNILAARIIAETVRTTLGPKGMDKMLVDSLGDIVVTNDCATILDKIDLQHPAAKMMVEVAKTQDKEAGDGTTTAVVIAGELLRKAEELLDQNIHPSIITKGYALAAEKAQEILDEIAIRVDPDDEETLLKIAATSITGKNAESHKELLAKLAVEAVKQVAEKKDGKYVVDLDNIKFEKKAGEGVEESELVRGVVIDKEVVHPRMPKRVENAKIALINEALEVKKTETDAKINITSPDQLMSFLEQEEKMLKDMVDHIAQTGANVVFVQKGIDDLAQHYLAKYGIMAVRRVKKSDMEKLAKATGAKIVTNVKDLTPEDLGYAEVVEERKLAGENMIFVEGCKNPKAVTILIRGGTEHVIDEVERALEDAVKVVKDVMEDGAVLPAGGAPEIELAIRLDEYAKQVGGKEALAIENFADALKIIPKTLAENAGLDTVEMLVKVISEHKNRGLGIGIDVFEGKPADMLEKGIIEPLRVKKQAIKSASEAAIMILRIDDVIAAKAVVILPEGTQRYVGRDAQRLNILAARIIAETVRTTLGPKGMDKMLVDSLGDIVVTNDCATILDKIDLQHPAAKMMVEVAKTQDKEAGDGTTTAVVIAGELLRKAEELLDQNIHPSIITKGYALAAEKAQEILDEIAIRVDPDDEETLLKIAATSITGKNAESHKELLAKLAVEAVKQVAEKKDGKYVVDLDNIKFEKKAGEGVEESELVRGVVIDKEVVHPRMPKRVENAKIALINEALEVKKTETDAKINITSPDQLMSFLEQEEKMLKDMVDHIAQTGANVVFVQKGIDDLAQHYLAKYGIMAVRRVKKSDMEKLAKATGAKIVTNVKDLTPEDLGYAEVVEERKLAGENMIFVEGCKNPKAVTILIRGGTEHVIDEVERALEDAVKVVKDVMEDGAVLPAGGAPEIELAIRLDEYAKQVGGKEALAIENFADALKIIPKTLAENAGLDTVEMLVKVISEHKNRGLGIGIDVFEGKPADMLEKGIIEPLRVKKQAIKSASEAAIMILRIDDVIAAKAVVILPEGTQRYVGRDAQRLNILAARIIAETVRTTLGPKGMDKMLVDSLGDIVVTNDCATILDKIDLQHPAAKMMVEVAKTQDKEAGDGTTTAVVIAGELLRKAEELLDQNIHPSIITKGYALAAEKAQEILDEIAIRVDPDDEETLLKIAATSITGKNAESHKELLAKLAVEAVKQVAEKKDGKYVVDLDNIKFEKKAGEGVEESELVRGVVIDKEVVHPRMPKRVENAKIALINEALEVKKTETDAKINITSPDQLMSFLEQEEKMLKDMVDHIAQTGANVVFVQKGIDDLAQHYLAKYGIMAVRRVKKSDMEKLAKATGAKIVTNVKDLTPEDLGYAEVVEERKLAGENMIFVEGCKNPKAVTILIRGGTEHVIDEVERALEDAVKVVKDVMEDGAVLPAGGAPEIELAIRLDEYAKQVGGKEALAIENFADALKIIPKTLAENAGLDTVEMLVKVISEHKNRGLGIGIDVFEGKPADMLEKGIIEPLRVKKQAIKSASEAAIMILRIDDVIAAKAVVILPEGTQRYVGRDAQRLNILAARIIAETVRTTLGPKGMDKMLVDSLGDIVVTNDCATILDKIDLQHPAAKMMVEVAKTQDKEAGDGTTTAVVIAGELLRKAEELLDQNIHPSIITKGYALAAEKAQEILDEIAIRVDPDDEETLLKIAATSITGKNAESHKELLAKLAVEAVKQVAEKKDGKYVVDLDNIKFEKKAGEGVEESELVRGVVIDKEVVHPRMPKRVENAKIALINEALEVKKTETDAKINITSPDQLMSFLEQEEKMLKDMVDHIAQTGANVVFVQKGIDDLAQHYLAKYGIMAVRRVKKSDMEKLAKATGAKIVTNVKDLTPEDLGYAEVVEERKLAGENMIFVEGCKNPKAVTILIRGGTEHVIDEVERALEDAVKVVKDVMEDGAVLPAGGAPEIELAIRLDEYAKQVGGKEALAIENFADALKIIPKTLAENAGLDTVEMLVKVISEHKNRGLGIGIDVFEGKPADMLEKGIIEPLRVKKQAIKSASEAAIMILRIDDVIAAKA